Protein 6PNU (pdb70)

Radius of gyration: 42.93 Å; Cα contacts (8 Å, |Δi|>4): 4756; chains: 4; bounding box: 118×82×142 Å

Solvent-accessible surface area: 69228 Å² total; per-residue (Å²): 144,35,78,7,62,0,2,3,20,24,127,60,29,86,30,115,53,90,45,100,5,91,0,2,11,64,74,115,96,17,2,65,2,10,10,6,29,47,97,23,0,56,84,0,2,102,25,0,99,143,10,29,81,73,6,20,96,25,71,31,107,76,12,7,110,55,0,62,94,0,56,74,14,0,83,69,45,21,15,70,1,11,42,0,0,8,47,0,7,1,3,5,32,93,20,0,9,83,0,8,68,26,0,11,46,0,0,60,45,1,5,88,10,11,67,103,69,86,99,101,139,28,161,15,88,73,50,70,27,38,0,60,12,18,64,47,23,12,6,5,0,0,1,19,11,22,44,9,26,4,0,22,4,0,0,18,8,1,0,0,0,1,0,0,0,1,0,0,0,0,14,3,16,40,91,1,0,0,0,1,1,2,0,0,50,14,0,73,132,16,45,8,54,55,0,1,1,0,1,0,0,6,55,88,40,30,0,8,40,20,1,1,38,23,91,38,2,32,0,0,0,6,12,25,47,34,37,59,0,54,62,7,2,14,28,0,9,64,6,6,6,65,29,5,6,14,4,16,5,5,1,0,0,0,0,5,52,60,12,82,18,73,41,0,0,80,25,0,4,43,18,1,10,39,8,2,0,3,18,25,10,8,0,4,1,0,2,0,34,115,78,12,8,118,96,0,21,52,52,0,28,91,59,3,142,79,24,39,51,17,58,57,69,75,103,75,22,74,0,3,6,1,11,27,52,118,12,40,80,89,0,4,103,16,1,112,58,0,73,86,87,34,5,112,68,99,41,11,10,109,69,30,130,88,41,122,0,57,15,2,40,12,0,0,0,15,87,5,60,56,75,1,34,0,7,130,75,52,0,38,0,0,0,0,0,0,18,66,17,70,77,50,59,104,0,12,68,39,0,41,96,30,105,12,0,1,0,0,0,0,1,2,76,67,103,114,18,10,75,78,0,13,57,94,0,60,0,0,0,0,1,0,10,4,47,29,60,20,17,22,2,1,12,8,7,12,48,42,0,2,22,3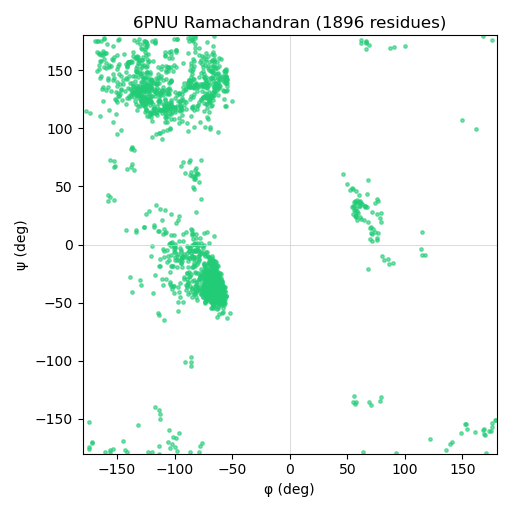4,20,9,3,7,103,41,2,1,60,25,5,10,6,67,6,0,28,1,55,14,100,105,77,70,18,29,28,41,60,109,114,108,66,3,69,0,2,4,15,21,122,62,35,88,31,146,55,91,40,106,6,94,0,2,9,65,73,114,98,18,4,68,1,10,12,8,29,85,110,20,0,56,83,0,2,101,25,0,98,142,8,59,82,77,6,19,107,25,74,31,120,74,13,8,118,52,0,62,101,0,55,73,8,0,86,82,44,24,32,59,1,12,50,6,0,7,55,0,7,1,3,6,33,76,23,0,14,39,0,12,55,7,1,9,6,0,0,56,42,1,5,88,7,11,70,101,72,85,97,100,87,75,171,29,126,134,52,72,73,48,28,64,36,18,63,70,29,32,5,6,0,0,1,17,11,20,39,10,18,4,0,16,5,0,0,18,10,0,0,0,0,1,0,0,0,1,0,0,1,0,14,2,18,39,86,1,0,6,0,0,1,2,0,0,39,11,0,75,122,16,45,8,50,62,0,1,1,0,0,0,2,7,147,101,88,57,1,8,39,22,1,3,39,21,96,34,2,33,0,0,0,6,8,24,57,39,109,70,0,120,94,8,77,75,30,0,75,80,31,172,18,92,51,3,9,16,16,15,6,7,2,0,0,0,0,8,61,61,9,97,21,68,47,0,0,78,24,0,6,20,0,1,8,16,9,1,0,3,8,21,8,8,1,6,1,0,0,0,34,102,78,18,10,122,102,0,25,55,46,0,43,91,59,2,147,78,26,36,48,16,58,61,81,47,109,68,22,75,0,3,6,0,10,28,51,121,14,53,128,92,0,10,56,15,0,107,36,0,63,150,79,40,9,43,65,79,46,15,9,107,60,31,130,85,55,118,1,56,10,1,40,12,0,0,0,11,93,6,58,58,71,1,76,0,7,113,70,50,0,42,0,0,0,0,1,0,16,74,16,67,78,58,127,97,0,19,63,39,0,38,99,29,107,12,0,1,0,0,0,0,1,2,74,64,133,116,21,27,70,68,0,45,80,92,10,140,14,17,16,44,23,59,60,14,26,107,21,10,6,78,60,54,12,55,7,60,58,102,0,11,86,30,34,10,2,8,108,91,2,1,66,26,4,8,28,145,94,158,86,50,161,49,104,99,156,168,40,19,2,18,6,50,95,24,152,83,11,71,0,2,3,18,21,125,60,35,86,31,119,51,84,40,99,3,66,0,1,7,54,63,111,108,31,4,74,2,11,11,9,28,37,108,31,0,63,85,0,1,101,26,0,94,80,12,30,79,75,5,19,98,22,81,32,109,77,12,10,116,56,0,62,98,0,55,74,8,0,88,84,45,55,97,60,0,32,46,0,0,9,44,0,5,1,4,6,57,99,19,0,33,31,0,10,58,7,1,10,5,0,1,55,44,1,6,94,7,11,60,110,68,86,95,52,95,37,80,25,107,98,53,65,24,44,4,61,21,21,67,43,21,11,5,5,0,0,1,16,11,20,42,10,17,4,0,15,5,0,0,22,9,1,1,0,0,0,0,0,0,0,0,0,1,0,14,3,19,42,96,1,0,0,0,0,2,3,0,0,48,10,0,73,120,13,45,8,48,58,0,1,1,0,1,0,1,6,116,99,34,11,2,7,19,23,1,1,34,18,75,39,3,31,0,0,0,10,12,23,55,38,113,63,0,64,70,12,3,20,4,0,1,12,8,5,4,57,26,8,7,20,5,16,5,5,2,0,0,0,0,3,59,55,12,77,19,73,37,0,0,78,24,0,7,26,0,1,11,17,8,2,0,3,9,23,8,9,0,5,0,0,1,0,34,112,85,15,5,122,97,0,24,55,44,0,29,91,57,3,142,70,27,113,49,16,56,62,77,121,114,76,24,57,0,3,4,1,10,32,44,117,13,36,108,92,0,16,79,9,0,89,14,0,71,134,80,36,6,108,61,78,44,13,5,114,69,29,135,86,69,89,0,55,6,1,34,11,0,0,0,11,90,5,57,58,79,2,92,0,9,127,71,53,0,36,0,0,0,0,1,0,17,82,15,75,67,56,120,102,0,20,67,39,0,38,95,28,104,13,0,0,0,0,0,0,1,2,68,59,101,114,20,11,68,68,0,12,136,66,0,70,0,0,0,0,0,1,7,4,19,6,20,4,6,22,2,2,12,9,10,21,47,45,0,4,28,33,27,11,4,8,106,44,3,1,61,24,7,8,3,62,5,1,28,1,71,18,104,102,90,137,36,19,7,28,36,73,94,89,100,10,70,0,3,8,24,23,43,56,45,88,33,109,18,97,38,42,3,25,0,2,9,68,52,111,95,29,7,29,1,8,16,9,29,35,107,28,0,62,85,0,2,103,26,0,99,78,9,61,77,72,6,19,110,23,74,31,116,85,12,7,113,54,0,50,95,0,51,76,9,0,88,83,40,60,117,62,1,29,35,0,0,6,45,0,5,1,4,8,70,97,15,0,36,28,0,11,48,10,0,9,6,0,0,57,46,1,5,88,7,12,66,104,68,85,98,102,152,64,170,26,130,135,56,72,71,41,23,62,36,21,63,72,30,28,6,6,0,0,0,16,11,21,40,9,12,3,0,15,5,0,0,22,6,0,0,0,0,1,0,0,0,0,0,0,0,0,12,3,20,43,100,1,0,0,0,0,2,2,0,0,47,10,0,72,121,15,48,7,55,56,1,1,1,0,0,0,1,7,53,100,27,10,1,8,20,24,0,2,37,19,81,36,3,36,0,1,1,7,11,27,56,54,104,67,0,125,69,6,79,44,5,0,49,27,31,175,18,95,57,6,12,18,18,24,6,6,2,0,0,0,0,1,57,59,13,95,17,69,48,0,0,78,24,0,6,23,0,1,12,16,9,2,0,2,8,23,8,9,0,5,1,0,0,0,28,103,76,22,7,123,95,0,26,56,44,0,33,91,59,2,144,79,27,45,49,17,53,63,94,123,116,105,22,72,1,4,6,1,9,33,18,123,12,36,88,87,0,13,113,12,0,100,24,0,71,143,81,31,5,98,67,78,46,11,7,115,68,27,132,81,59,80,0,26,10,1,34,10,0,0,0,10,84,6,56,55,79,2,113,0,7,128,70,54,0,38,0,0,0,0,0,0,17,86,10,68,67,44,119,84,0,21,74,39,0,35,92,27,104,12,0,1,0,0,1,0,1,1,80,60,133,115,21,31,72,69,0,45,170,75,11,123,15,15,16,44,22,59,58,15,32,111,24,12,8,81,59,53,11,58,10,55,67,110,0,8,83,34,32,10,4,7,107,89,2,1,59,26,6,8,28,142,93,156,82,48,163,46,101,106,153

B-factor: mean 30.76, std 8.52, range [12.88, 72.09]

CATH classification: 3.40.605.10 (+1 more: 3.40.309.10)

Foldseek 3Di:
DEEFAWQAQLDGDADPDKAFFAELQVRHTDYMYRADFLVRLVRLLVFLQVCQVVLQPPDLLVLLVLLVLLLVLLVVCVVVLLVLLCRLYVAASVLSCLLSVLLNQLSVVLSVVLVPADWDWDDDPVPFKTKIKHKTFQFAEEEEEDSLRQRNRVSLPLSLCSSRRHQYAYAYESSRQRSVSVSSVSCSVSRPRTSNYTYHYHDCVGSVLSNLQDQRAQEYEYEEALVVLVVSVVSNVNYHHHYWYFHAAAAEAAAEQAFPLLLSLCFLLLCLARSQNLDRAHHLEYEHEPNCVVVSLVSNVVVLVVQAEDRDRPDPHRHYAHRHPVLLVVLLVQVVQQVVVPKDWDDWSDADDPRPGRHGRQTEIEPGDCVGPSNADGNSGNYHYYYYDHDLVVVLVVRQPHQWAFEYHYGHDDPVSQVVSVPSRRHPYYHYSHDDDDQQDWGGTDGSRTHFTGHHPRSSVSGMDMDMDMDGPVD/DQQADFVVQEFAWQAQLDGDADPDKAFFAEQFARDTRHMYRADFLVRLVRLLVFLQVQQVVLQPPDLLVLLVLLVLLLVLLVVCVVVLLVLLCRLYVAASVLSCSLSRLLNRLSVVLSVVLVVADWDWDDDPVPFKTKIKHKTFQFAEEEEEESLRQRNRVSLPLSLCSSRRHQYEYEYESSRQSSVSVSSVSCSVSRPRTRSYTYHYYDCVTSVLSNLQDQRHQEYEYEEALVVLVVSVVSNVNYHHHYWYFHAAAAEAEAEPAFPLLLSLCFLLLCLANSQNLDRAHHLEYEYEPVCVVVSVVSNVVSLVPAAEHRDNPDPHRHYAGRHDVLLVVLLVQLVQQVVVPKDWDDWSDADPPGDGRHGGQTEIEPGDCVGPSNQHGNSGNYHYYYYDHDLVVVLVSSQPHQWAFEYEYGHDDPVSLVVSVVSRRHPYYHYSHDHHYQQDWGGTDGSRTRFTTHHPRSSVSGMDMDMDMGGPVD/DLQQADFCAAEFAWQAQLDGDADPDKAFAAEQFPRDTDYMYRADFLVRLVRLLVFLQVCQVVLQPPDLLVLLVLLVLLLVLLVVCVVVLLVLLCRLYLAASVLSCSLSRLLNQLSVVLSVVLVPADWDWDDDPVPFKTKIKHKTFDFAEEEEAESLRQRNSVSLPVSLCSSRRHQYEYEYESSRQGSVSVSSVSCSVSRPRTSSYTYHYYDCVGSVLSNLQDQRAQEYEYEEALVVLVVSVVSNVNYHHHYWYFHAAAAEAAAEPAFPLLLSLSNLLSNLQRSQNLRRAHHLEYEYEPNCVVVSLVSNVVSLVPAAEHGDNPDDHRHYAGRAVVLLVVLLCQVVQQVVVPKDWPDWSDADPPGDGRHGGQTEIEPGDCVGPSNAGGNSGNYHYYYYDHDLVVVLVSSQPYQWAFEYEYGHDDPVSLVVNVVSRRHPYYHYSHHHDYQQDWGGTDGSRTHFTTHHPRSSVSRIDMDMDMGGPVD/DLQFADFCAEFAWQAFLDGDADDDKAFAAAQFARDTDHMYRADFLVRLVRLLVSLQVCLVVLQPDDLLVLLVLLVLLLVLLVVCVVVLLVLLCRLHLAASVLSCLLSRLLNQLSVVLSVVLVPADKDWDDDPVPFKTKIKHKTFQFAEEEEFESLRQRNRVSLPLSLCSSRRHQYAYEYESSRQRSVSVSSVSCSVSRPGTSSYTYHYYDCVGSVLSNLQDQRAQEYEYEEALVVQVVSVVSNVNYHHHYFYFHAAAAEAEAEPAFPLLLSLSNLLSSLQRSQNQRRAHHLEYEYEPNCVVVSVVSNVVSLVPAAEHGDNPDDHRHYAGRHPVLLVVLLCLVVQQVVVPKDWPDWSDADPPGDGRHGGQTEIEPGDCVGPSNAGGNSGNYHYYYYDHDLVVVLVSSQPYQWAFEYEYGHPDPVSLVVSVVSRRHPYYHYSHHHDYQQDWGDTDGSSTDFTGHHPRSSVSGMDMDMDMGGPVD

Structure (mmCIF, N/CA/C/O backbone):
data_6PNU
#
_entry.id   6PNU
#
_cell.length_a   82.880
_cell.length_b   137.800
_cell.length_c   108.870
_cell.angle_alpha   90.000
_cell.angle_beta   109.940
_cell.angle_gamma   90.000
#
_symmetry.space_group_name_H-M   'P 1 21 1'
#
loop_
_entity.id
_entity.type
_entity.pdbx_description
1 polymer 'Aldehyde dehydrogenase'
2 non-polymer 1,2-ETHANEDIOL
3 water water
#
loop_
_atom_site.group_PDB
_atom_site.id
_atom_site.type_symbol
_atom_site.label_atom_id
_atom_site.label_alt_id
_atom_site.label_comp_id
_atom_site.label_asym_id
_atom_site.label_entity_id
_atom_site.label_seq_id
_atom_site.pdbx_PDB_ins_code
_atom_site.Cartn_x
_atom_site.Cartn_y
_atom_site.Cartn_z
_atom_site.occupancy
_atom_site.B_iso_or_equiv
_atom_site.auth_seq_id
_atom_site.auth_comp_id
_atom_site.auth_asym_id
_atom_site.auth_atom_id
_atom_site.pdbx_PDB_model_num
ATOM 1 N N . SER A 1 23 ? -41.041 31.947 -40.434 1.00 56.01 1 SER A N 1
ATOM 2 C CA . SER A 1 23 ? -41.136 32.615 -39.140 1.00 57.82 1 SER A CA 1
ATOM 3 C C . SER A 1 23 ? -40.054 33.686 -38.991 1.00 57.36 1 SER A C 1
ATOM 4 O O . SER A 1 23 ? -40.220 34.646 -38.241 1.00 64.35 1 SER A O 1
ATOM 7 N N . LEU A 1 24 ? -38.949 33.523 -39.715 1.00 58.12 2 LEU A N 1
ATOM 8 C CA . LEU A 1 24 ? -37.837 34.462 -39.673 1.00 56.83 2 LEU A CA 1
ATOM 9 C C . LEU A 1 24 ? -37.553 35.005 -41.068 1.00 48.42 2 LEU A C 1
ATOM 10 O O . LEU A 1 24 ? -37.665 34.282 -42.063 1.00 49.74 2 LEU A O 1
ATOM 15 N N . SER A 1 25 ? -37.205 36.287 -41.135 1.00 44.59 3 SER A N 1
ATOM 16 C CA . SER A 1 25 ? -36.873 36.967 -42.381 1.00 41.44 3 SER A CA 1
ATOM 17 C C . SER A 1 25 ? -35.461 37.512 -42.244 1.00 41.19 3 SER A C 1
ATOM 18 O O . SER A 1 25 ? -35.172 38.256 -41.301 1.00 37.15 3 SER A O 1
ATOM 21 N N . LYS A 1 26 ? -34.581 37.131 -43.165 1.00 38.26 4 LYS A N 1
ATOM 22 C CA . LYS A 1 26 ? -33.181 37.520 -43.102 1.00 28.22 4 LYS A CA 1
ATOM 23 C C . LYS A 1 26 ? -32.798 38.293 -44.353 1.00 35.70 4 LYS A C 1
ATOM 24 O O . LYS A 1 26 ? -33.197 37.940 -45.469 1.00 31.86 4 LYS A O 1
ATOM 30 N N . GLN A 1 27 ? -32.018 39.348 -44.158 1.00 30.04 5 GLN A N 1
ATOM 31 C CA . GLN A 1 27 ? -31.645 40.248 -45.232 1.00 34.67 5 GLN A CA 1
ATOM 32 C C . GLN A 1 27 ? -30.216 39.976 -45.688 1.00 33.06 5 GLN A C 1
ATOM 33 O O . GLN A 1 27 ? -29.438 39.296 -45.012 1.00 28.24 5 GLN A O 1
ATOM 39 N N . LEU A 1 28 ? -29.893 40.506 -46.863 1.00 30.68 6 LEU A N 1
ATOM 40 C CA . LEU A 1 28 ? -28.546 40.403 -47.401 1.00 29.71 6 LEU A CA 1
ATOM 41 C C . LEU A 1 28 ? -27.579 41.221 -46.555 1.00 33.31 6 LEU A C 1
ATOM 42 O O . LEU A 1 28 ? -27.923 42.297 -46.061 1.00 30.56 6 LEU A O 1
ATOM 47 N N . TYR A 1 29 ? -26.364 40.707 -46.385 1.00 30.12 7 TYR A N 1
ATOM 48 C CA . TYR A 1 29 ? -25.298 41.426 -45.688 1.00 30.26 7 TYR A CA 1
ATOM 49 C C . TYR A 1 29 ? -24.250 41.824 -46.723 1.00 30.51 7 TYR A C 1
ATOM 50 O O . TYR A 1 29 ? -23.394 41.017 -47.100 1.00 30.59 7 TYR A O 1
ATOM 59 N N . ILE A 1 30 ? -24.330 43.069 -47.189 1.00 31.37 8 ILE A N 1
ATOM 60 C CA . ILE A 1 30 ? -23.475 43.570 -48.260 1.00 34.21 8 ILE A CA 1
ATOM 61 C C . ILE A 1 30 ? -23.004 44.970 -47.890 1.00 34.48 8 ILE A C 1
ATOM 62 O O . ILE A 1 30 ? -23.810 45.820 -47.498 1.00 31.31 8 ILE A O 1
ATOM 67 N N . GLY A 1 31 ? -21.699 45.204 -48.004 1.00 34.04 9 GLY A N 1
ATOM 68 C CA . GLY A 1 31 ? -21.143 46.526 -47.755 1.00 33.42 9 GLY A CA 1
ATOM 69 C C . GLY A 1 31 ? -21.333 47.030 -46.341 1.00 34.36 9 GLY A C 1
ATOM 70 O O . GLY A 1 31 ? -21.521 48.235 -46.134 1.00 35.33 9 GLY A O 1
ATOM 71 N N . GLY A 1 32 ? -21.279 46.135 -45.357 1.00 32.30 10 GLY A N 1
ATOM 72 C CA . GLY A 1 32 ? -21.478 46.532 -43.980 1.00 29.83 10 GLY A CA 1
ATOM 73 C C . GLY A 1 32 ? -22.896 46.920 -43.631 1.00 33.69 10 GLY A C 1
ATOM 74 O O . GLY A 1 32 ? -23.113 47.539 -42.586 1.00 32.60 10 GLY A O 1
ATOM 75 N N . LYS A 1 33 ? -23.870 46.586 -44.475 1.00 26.53 11 LYS A N 1
ATOM 76 C CA . LYS A 1 33 ? -25.264 46.918 -44.233 1.00 38.54 11 LYS A CA 1
ATOM 77 C C . LYS A 1 33 ? -26.138 45.699 -44.488 1.00 41.53 11 LYS A C 1
ATOM 78 O O . LYS A 1 33 ? -25.823 44.851 -45.331 1.00 32.43 11 LYS A O 1
ATOM 84 N N . LEU A 1 34 ? -27.242 45.621 -43.747 1.00 33.02 12 LEU A N 1
ATOM 85 C CA . LEU A 1 34 ? -28.272 44.613 -43.972 1.00 34.67 12 LEU A CA 1
ATOM 86 C C . LEU A 1 34 ? -29.320 45.219 -44.897 1.00 37.51 12 LEU A C 1
ATOM 87 O O . LEU A 1 34 ? -30.041 46.143 -44.510 1.00 32.85 12 LEU A O 1
ATOM 92 N N . ILE A 1 35 ? -29.399 44.714 -46.124 1.00 32.85 13 ILE A N 1
ATOM 93 C CA . ILE A 1 35 ? -30.238 45.325 -47.140 1.00 32.80 13 ILE A CA 1
ATOM 94 C C . ILE A 1 35 ? -31.231 44.297 -47.657 1.00 34.14 13 ILE A C 1
ATOM 95 O O . ILE A 1 35 ? -31.025 43.084 -47.563 1.00 34.54 13 ILE A O 1
ATOM 100 N N . THR A 1 36 ? -32.330 44.805 -48.200 1.00 39.36 14 THR A N 1
ATOM 101 C CA . THR A 1 36 ? -33.324 43.990 -48.871 1.00 40.80 14 THR A CA 1
ATOM 102 C C . THR A 1 36 ? -33.089 44.047 -50.374 1.00 37.17 14 THR A C 1
ATOM 103 O O . THR A 1 36 ? -32.215 44.762 -50.870 1.00 40.78 14 THR A O 1
ATOM 107 N N . SER A 1 37 ? -33.892 43.284 -51.108 1.00 38.01 15 SER A N 1
ATOM 108 C CA . SER A 1 37 ? -33.821 43.249 -52.558 1.00 43.71 15 SER A CA 1
ATOM 109 C C . SER A 1 37 ? -35.235 43.110 -53.104 1.00 45.93 15 SER A C 1
ATOM 110 O O . SER A 1 37 ? -36.215 43.095 -52.354 1.00 47.05 15 SER A O 1
ATOM 113 N N . ASP A 1 38 ? -35.336 42.997 -54.426 1.00 46.15 16 ASP A N 1
ATOM 114 C CA . ASP A 1 38 ? -36.636 42.863 -55.067 1.00 53.06 16 ASP A CA 1
ATOM 115 C C . ASP A 1 38 ? -37.177 41.442 -55.012 1.00 51.20 16 ASP A C 1
ATOM 116 O O . ASP A 1 38 ? -38.376 41.245 -55.231 1.00 55.66 16 ASP A O 1
ATOM 121 N N . ALA A 1 39 ? -36.331 40.457 -54.726 1.00 50.68 17 ALA A N 1
ATOM 122 C CA . ALA A 1 39 ? -36.728 39.059 -54.738 1.00 44.01 17 ALA A CA 1
ATOM 123 C C . ALA A 1 39 ? -36.552 38.444 -53.356 1.00 43.94 17 ALA A C 1
ATOM 124 O O . ALA A 1 39 ? -35.785 38.935 -52.522 1.00 38.21 17 ALA A O 1
ATOM 126 N N . THR A 1 40 ? -37.285 37.357 -53.124 1.00 44.48 18 THR A N 1
ATOM 127 C CA . THR A 1 40 ? -37.202 36.602 -51.884 1.00 39.52 18 THR A CA 1
ATOM 128 C C . THR A 1 40 ? -37.189 35.118 -52.212 1.00 40.07 18 THR A C 1
ATOM 129 O O . THR A 1 40 ? -37.643 34.690 -53.276 1.00 47.36 18 THR A O 1
ATOM 133 N N . THR A 1 41 ? -36.659 34.332 -51.278 1.00 42.69 19 THR A N 1
ATOM 134 C CA . THR A 1 41 ? -36.609 32.883 -51.409 1.00 39.57 19 THR A CA 1
ATOM 135 C C . THR A 1 41 ? -37.125 32.268 -50.118 1.00 34.13 19 THR A C 1
ATOM 136 O O . THR A 1 41 ? -36.637 32.595 -49.032 1.00 31.52 19 THR A O 1
ATOM 140 N N . GLU A 1 42 ? -38.112 31.390 -50.234 1.00 36.41 20 GLU A N 1
ATOM 141 C CA . GLU A 1 42 ? -38.657 30.703 -49.076 1.00 34.21 20 GLU A CA 1
ATOM 142 C C . GLU A 1 42 ? -37.883 29.415 -48.830 1.00 34.02 20 GLU A C 1
ATOM 143 O O . GLU A 1 42 ? -37.563 28.680 -49.769 1.00 37.14 20 GLU A O 1
ATOM 149 N N . ILE A 1 43 ? -37.568 29.157 -47.565 1.00 31.08 21 ILE A N 1
ATOM 150 C CA . ILE A 1 43 ? -36.824 27.969 -47.165 1.00 32.58 21 ILE A CA 1
ATOM 151 C C . ILE A 1 43 ? -37.814 26.938 -46.645 1.00 35.14 21 ILE A C 1
ATOM 152 O O . ILE A 1 43 ? -38.612 27.231 -45.746 1.00 30.89 21 ILE A O 1
ATOM 157 N N . ILE A 1 44 ? -37.761 25.733 -47.205 1.00 34.81 22 ILE A N 1
ATOM 158 C CA . ILE A 1 44 ? -38.687 24.658 -46.869 1.00 35.45 22 ILE A CA 1
ATOM 159 C C . ILE A 1 44 ? -37.910 23.546 -46.180 1.00 34.85 22 ILE A C 1
ATOM 160 O O . ILE A 1 44 ? -36.905 23.060 -46.714 1.00 29.19 22 ILE A O 1
ATOM 165 N N . ASN A 1 45 ? -38.378 23.148 -45.000 1.00 29.31 23 ASN A N 1
ATOM 166 C CA . ASN A 1 45 ? -37.734 22.072 -44.254 1.00 28.57 23 ASN A CA 1
ATOM 167 C C . ASN A 1 45 ? -37.936 20.747 -44.979 1.00 30.42 23 ASN A C 1
ATOM 168 O O . ASN A 1 45 ? -39.075 20.399 -45.320 1.00 31.93 23 ASN A O 1
ATOM 173 N N . PRO A 1 46 ? -36.872 19.978 -45.233 1.00 25.22 24 PRO A N 1
ATOM 174 C CA . PRO A 1 46 ? -37.021 18.744 -46.019 1.00 34.53 24 PRO A CA 1
ATOM 175 C C . PRO A 1 46 ? -37.655 17.590 -45.256 1.00 34.00 24 PRO A C 1
ATOM 176 O O . PRO A 1 46 ? -37.869 16.526 -45.850 1.00 32.19 24 PRO A O 1
ATOM 180 N N . ALA A 1 47 ? -37.959 17.755 -43.969 1.00 32.04 25 ALA A N 1
ATOM 181 C CA . ALA A 1 47 ? -38.660 16.732 -43.200 1.00 33.44 25 ALA A CA 1
ATOM 182 C C . ALA A 1 47 ? -40.144 17.026 -43.036 1.00 34.99 25 ALA A C 1
ATOM 183 O O . ALA A 1 47 ? -40.967 16.113 -43.160 1.00 38.26 25 ALA A O 1
ATOM 185 N N . THR A 1 48 ? -40.508 18.281 -42.763 1.00 32.03 26 THR A N 1
ATOM 186 C CA . THR A 1 48 ? -41.904 18.667 -42.604 1.00 39.03 26 THR A CA 1
ATOM 187 C C . THR A 1 48 ? -42.518 19.232 -43.876 1.00 42.39 26 THR A C 1
ATOM 188 O O . THR A 1 48 ? -43.745 19.373 -43.940 1.00 38.75 26 THR A O 1
ATOM 192 N N . LEU A 1 49 ? -41.699 19.567 -44.875 1.00 34.20 27 LEU A N 1
ATOM 193 C CA . LEU A 1 49 ? -42.147 20.193 -46.116 1.00 32.70 27 LEU A CA 1
ATOM 194 C C . LEU A 1 49 ? -42.872 21.514 -45.868 1.00 35.71 27 LEU A C 1
ATOM 195 O O . LEU A 1 49 ? -43.631 21.981 -46.724 1.00 34.66 27 LEU A O 1
ATOM 200 N N . GLU A 1 50 ? -42.637 22.128 -44.709 1.00 33.03 28 GLU A N 1
ATOM 201 C CA . GLU A 1 50 ? -43.233 23.400 -44.334 1.00 34.08 28 GLU A CA 1
ATOM 202 C C . GLU A 1 50 ? -42.216 24.525 -44.484 1.00 36.81 28 GLU A C 1
ATOM 203 O O . GLU A 1 50 ? -41.007 24.309 -44.368 1.00 33.37 28 GLU A O 1
ATOM 209 N N . ILE A 1 51 ? -42.719 25.733 -44.736 1.00 34.30 29 ILE A N 1
ATOM 210 C CA . ILE A 1 51 ? -41.849 26.900 -44.837 1.00 40.05 29 ILE A CA 1
ATOM 211 C C . ILE A 1 51 ? -41.338 27.274 -43.453 1.00 41.16 29 ILE A C 1
ATOM 212 O O . ILE A 1 51 ? -42.121 27.452 -42.507 1.00 31.86 29 ILE A O 1
ATOM 217 N N . VAL A 1 52 ? -40.016 27.391 -43.316 1.00 34.27 30 VAL A N 1
ATOM 218 C CA . VAL A 1 52 ? -39.393 27.721 -42.039 1.00 33.48 30 VAL A CA 1
ATOM 219 C C . VAL A 1 52 ? -38.806 29.121 -42.003 1.00 30.22 30 VAL A C 1
ATOM 220 O O . VAL A 1 52 ? -38.433 29.591 -40.917 1.00 33.77 30 VAL A O 1
ATOM 224 N N . GLY A 1 53 ? -38.712 29.801 -43.139 1.00 37.77 31 GLY A N 1
ATOM 225 C CA . GLY A 1 53 ? -38.157 31.137 -43.164 1.00 33.67 31 GLY A CA 1
ATOM 226 C C . GLY A 1 53 ? -37.953 31.599 -44.589 1.00 33.14 31 GLY A C 1
ATOM 227 O O . GLY A 1 53 ? -38.255 30.887 -45.552 1.00 34.26 31 GLY A O 1
ATOM 228 N N . GLU A 1 54 ? -37.430 32.817 -44.704 1.00 33.95 32 GLU A N 1
ATOM 229 C CA . GLU A 1 54 ? -37.178 33.400 -46.012 1.00 38.81 32 GLU A CA 1
ATOM 230 C C . GLU A 1 54 ? -35.973 34.325 -45.939 1.00 31.93 32 GLU A C 1
ATOM 231 O O . GLU A 1 54 ? -35.637 34.855 -44.878 1.00 31.72 32 GLU A O 1
ATOM 237 N N . ILE A 1 55 ? -35.324 34.510 -47.089 1.00 35.36 33 ILE A N 1
ATOM 238 C CA . ILE A 1 55 ? -34.197 35.420 -47.225 1.00 35.02 33 ILE A CA 1
ATOM 239 C C . ILE A 1 55 ? -34.479 36.372 -48.376 1.00 24.70 33 ILE A C 1
ATOM 240 O O . ILE A 1 55 ? -35.235 36.064 -49.300 1.00 32.90 33 ILE A O 1
ATOM 245 N N . SER A 1 56 ? -33.856 37.544 -48.307 1.00 26.32 34 SER A N 1
ATOM 246 C CA . SER A 1 56 ? -33.803 38.445 -49.451 1.00 29.61 34 SER A CA 1
ATOM 247 C C . SER A 1 56 ? -32.880 37.819 -50.488 1.00 31.88 34 SER A C 1
ATOM 248 O O . SER A 1 56 ? -31.681 37.666 -50.242 1.00 31.15 34 SER A O 1
ATOM 251 N N . ALA A 1 57 ? -33.433 37.440 -51.636 1.00 34.26 35 ALA A N 1
ATOM 252 C CA . ALA A 1 57 ? -32.629 36.822 -52.681 1.00 32.46 35 ALA A CA 1
ATOM 253 C C . ALA A 1 57 ? -31.821 37.873 -53.430 1.00 34.17 35 ALA A C 1
ATOM 254 O O . ALA A 1 57 ? -32.319 38.956 -53.750 1.00 36.76 35 ALA A O 1
ATOM 256 N N . ALA A 1 58 ? -30.564 37.549 -53.717 1.00 33.09 36 ALA A N 1
ATOM 257 C CA . ALA A 1 58 ? -29.695 38.459 -54.444 1.00 31.33 36 ALA A CA 1
ATOM 258 C C . ALA A 1 58 ? -29.882 38.297 -55.946 1.00 24.78 36 ALA A C 1
ATOM 259 O O . ALA A 1 58 ? -30.060 37.185 -56.450 1.00 28.58 36 ALA A O 1
ATOM 261 N N . GLY A 1 59 ? -29.856 39.425 -56.655 1.00 27.42 37 GLY A N 1
ATOM 262 C CA . GLY A 1 59 ? -29.752 39.431 -58.096 1.00 27.36 37 GLY A CA 1
ATOM 263 C C . GLY A 1 59 ? -28.342 39.762 -58.549 1.00 27.27 37 GLY A C 1
ATOM 264 O O . GLY A 1 59 ? -27.399 39.839 -57.756 1.00 27.76 37 GLY A O 1
ATOM 265 N N . ILE A 1 60 ? -28.202 39.968 -59.859 1.00 29.73 38 ILE A N 1
ATOM 266 C CA . ILE A 1 60 ? -26.897 40.310 -60.420 1.00 32.44 38 ILE A CA 1
ATOM 267 C C . ILE A 1 60 ? -26.404 41.637 -59.856 1.00 33.92 38 ILE A C 1
ATOM 268 O O . ILE A 1 60 ? -25.217 41.794 -59.545 1.00 31.38 38 ILE A O 1
ATOM 273 N N . ASN A 1 61 ? -27.309 42.606 -59.699 1.00 34.25 39 ASN A N 1
ATOM 274 C CA . ASN A 1 61 ? -26.919 43.904 -59.155 1.00 34.77 39 ASN A CA 1
ATOM 275 C C . ASN A 1 61 ? -26.394 43.777 -57.731 1.00 34.69 39 ASN A C 1
ATOM 276 O O . ASN A 1 61 ? -25.438 44.463 -57.351 1.00 37.36 39 ASN A O 1
ATOM 281 N N . GLU A 1 62 ? -27.011 42.911 -56.924 1.00 32.64 40 GLU A N 1
ATOM 282 C CA . GLU A 1 62 ? -26.519 42.702 -55.567 1.00 31.09 40 GLU A CA 1
ATOM 283 C C . GLU A 1 62 ? -25.175 41.990 -55.570 1.00 26.91 40 GLU A C 1
ATOM 284 O O . GLU A 1 62 ? -24.335 42.247 -54.699 1.00 26.67 40 GLU A O 1
ATOM 290 N N . ALA A 1 63 ? -24.951 41.097 -56.536 1.00 26.79 41 ALA A N 1
ATOM 291 C CA . ALA A 1 63 ? -23.658 40.430 -56.627 1.00 25.68 41 ALA A CA 1
ATOM 292 C C . ALA A 1 63 ? -22.565 41.417 -57.018 1.00 27.62 41 ALA A C 1
ATOM 293 O O . ALA A 1 63 ? -21.456 41.367 -56.478 1.00 30.54 41 ALA A O 1
ATOM 295 N N . ASN A 1 64 ? -22.861 42.324 -57.951 1.00 30.78 42 ASN A N 1
ATOM 296 C CA . ASN A 1 64 ? -21.905 43.373 -58.285 1.00 30.47 42 ASN A CA 1
ATOM 297 C C . ASN A 1 64 ? -21.646 44.276 -57.086 1.00 35.23 42 ASN A C 1
ATOM 298 O O . ASN A 1 64 ? -20.512 44.720 -56.867 1.00 37.13 42 ASN A O 1
ATOM 303 N N . MET A 1 65 ? -22.686 44.557 -56.295 1.00 32.87 43 MET A N 1
ATOM 304 C CA . MET A 1 65 ? -22.512 45.387 -55.106 1.00 31.71 43 MET A CA 1
ATOM 305 C C . MET A 1 65 ? -21.551 44.743 -54.115 1.00 29.37 43 MET A C 1
ATOM 306 O O . MET A 1 65 ? -20.676 45.418 -53.558 1.00 26.33 43 MET A O 1
ATOM 311 N N . ALA A 1 66 ? -21.701 43.438 -53.877 1.00 22.64 44 ALA A N 1
ATOM 312 C CA . ALA A 1 66 ? -20.813 42.751 -52.945 1.00 27.23 44 ALA A CA 1
ATOM 313 C C . ALA A 1 66 ? -19.386 42.706 -53.475 1.00 22.02 44 ALA A C 1
ATOM 314 O O . ALA A 1 66 ? -18.430 42.916 -52.719 1.00 23.04 44 ALA A O 1
ATOM 316 N N . LEU A 1 67 ? -19.228 42.440 -54.773 1.00 23.45 45 LEU A N 1
ATOM 317 C CA . LEU A 1 67 ? -17.896 42.369 -55.369 1.00 27.36 45 LEU A CA 1
ATOM 318 C C . LEU A 1 67 ? -17.199 43.724 -55.333 1.00 25.61 45 LEU A C 1
ATOM 319 O O . LEU A 1 67 ? -16.014 43.811 -54.989 1.00 29.43 45 LEU A O 1
ATOM 324 N N . GLU A 1 68 ? -17.918 44.796 -55.674 1.00 31.41 46 GLU A N 1
ATOM 325 C CA . GLU A 1 68 ? -17.306 46.120 -55.668 1.00 27.57 46 GLU A CA 1
ATOM 326 C C . GLU A 1 68 ? -17.003 46.593 -54.251 1.00 30.07 46 GLU A C 1
ATOM 327 O O . GLU A 1 68 ? -15.993 47.269 -54.029 1.00 26.55 46 GLU A O 1
ATOM 333 N N . SER A 1 69 ? -17.851 46.241 -53.282 1.00 28.24 47 SER A N 1
ATOM 334 C CA . SER A 1 69 ? -17.581 46.626 -51.901 1.00 30.94 47 SER A CA 1
ATOM 335 C C . SER A 1 69 ? -16.393 45.855 -51.334 1.00 28.02 47 SER A C 1
ATOM 336 O O . SER A 1 69 ? -15.603 46.405 -50.556 1.00 30.36 47 SER A O 1
ATOM 339 N N . ALA A 1 70 ? -16.255 44.579 -51.697 1.00 24.73 48 ALA A N 1
ATOM 340 C CA . ALA A 1 70 ? -15.081 43.821 -51.271 1.00 31.65 48 ALA A CA 1
ATOM 341 C C . ALA A 1 70 ? -13.806 44.392 -51.883 1.00 28.60 48 ALA A C 1
ATOM 342 O O . ALA A 1 70 ? -12.783 44.518 -51.199 1.00 30.44 48 ALA A O 1
ATOM 344 N N . GLN A 1 71 ? -13.851 44.746 -53.171 1.00 27.20 49 GLN A N 1
ATOM 345 C CA . GLN A 1 71 ? -12.701 45.370 -53.815 1.00 34.73 49 GLN A CA 1
ATOM 346 C C . GLN A 1 71 ? -12.342 46.689 -53.144 1.00 36.11 49 GLN A C 1
ATOM 347 O O . GLN A 1 71 ? -11.162 46.979 -52.918 1.00 33.39 49 GLN A O 1
ATOM 353 N N . GLU A 1 72 ? -13.353 47.499 -52.814 1.00 33.86 50 GLU A N 1
ATOM 354 C CA . GLU A 1 72 ? -13.108 48.789 -52.174 1.00 35.54 50 GLU A CA 1
ATOM 355 C C . GLU A 1 72 ? -12.434 48.630 -50.819 1.00 34.53 50 GLU A C 1
ATOM 356 O O . GLU A 1 72 ? -11.602 49.462 -50.437 1.00 37.86 50 GLU A O 1
ATOM 362 N N . ALA A 1 73 ? -12.770 47.574 -50.083 1.00 27.46 51 ALA A N 1
ATOM 363 C CA . ALA A 1 73 ? -12.202 47.365 -48.760 1.00 30.63 51 ALA A CA 1
ATOM 364 C C . ALA A 1 73 ? -10.801 46.770 -48.794 1.00 29.68 51 ALA A C 1
ATOM 365 O O . ALA A 1 73 ? -10.142 46.732 -47.750 1.00 28.28 51 ALA A O 1
ATOM 367 N N . PHE A 1 74 ? -10.326 46.317 -49.956 1.00 26.48 52 PHE A N 1
ATOM 368 C CA . PHE A 1 74 ? -9.094 45.535 -49.983 1.00 27.97 52 PHE A CA 1
ATOM 369 C C . PHE A 1 74 ? -7.898 46.334 -49.475 1.00 23.13 52 PHE A C 1
ATOM 370 O O . PHE A 1 74 ? -7.085 45.811 -48.704 1.00 26.53 52 PHE A O 1
ATOM 378 N N . SER A 1 75 ? -7.773 47.602 -49.879 1.00 26.92 53 SER A N 1
ATOM 379 C CA . SER A 1 75 ? -6.560 48.346 -49.545 1.00 30.91 53 SER A CA 1
ATOM 380 C C . SER A 1 75 ? -6.465 48.630 -48.049 1.00 30.31 53 SER A C 1
ATOM 381 O O . SER A 1 75 ? -5.366 48.662 -47.486 1.00 33.83 53 SER A O 1
ATOM 384 N N . SER A 1 76 ? -7.598 48.854 -47.384 1.00 34.96 54 SER A N 1
ATOM 385 C CA . SER A 1 76 ? -7.552 49.108 -45.945 1.00 30.68 54 SER A CA 1
ATOM 386 C C . SER A 1 76 ? -7.534 47.811 -45.143 1.00 30.56 54 SER A C 1
ATOM 387 O O . SER A 1 76 ? -6.831 47.715 -44.130 1.00 37.70 54 SER A O 1
ATOM 390 N N . TRP A 1 77 ? -8.288 46.801 -45.581 1.00 31.56 55 TRP A N 1
ATOM 391 C CA . TRP A 1 77 ? -8.345 45.551 -44.831 1.00 33.24 55 TRP A CA 1
ATOM 392 C C . TRP A 1 77 ? -7.052 44.751 -44.966 1.00 29.56 55 TRP A C 1
ATOM 393 O O . TRP A 1 77 ? -6.582 44.163 -43.985 1.00 30.14 55 TRP A O 1
ATOM 404 N N . SER A 1 78 ? -6.454 44.725 -46.162 1.00 25.89 56 SER A N 1
ATOM 405 C CA . SER A 1 78 ? -5.197 44.000 -46.345 1.00 31.42 56 SER A CA 1
ATOM 406 C C . SER A 1 78 ? -4.018 44.707 -45.690 1.00 30.50 56 SER A C 1
ATOM 407 O O . SER A 1 78 ? -3.000 44.061 -45.414 1.00 31.77 56 SER A O 1
ATOM 410 N N . THR A 1 79 ? -4.120 46.012 -45.448 1.00 30.35 57 THR A N 1
ATOM 411 C CA . THR A 1 79 ? -3.080 46.726 -44.721 1.00 31.54 57 THR A CA 1
ATOM 412 C C . THR A 1 79 ? -3.377 46.837 -43.232 1.00 33.59 57 THR A C 1
ATOM 413 O O . THR A 1 79 ? -2.538 47.353 -42.485 1.00 29.59 57 THR A O 1
ATOM 417 N N . THR A 1 80 ? -4.542 46.377 -42.791 1.00 33.14 58 THR A N 1
ATOM 418 C CA . THR A 1 80 ? -4.813 46.284 -41.364 1.00 30.50 58 THR A CA 1
ATOM 419 C C . THR A 1 80 ? -3.876 45.254 -40.746 1.00 34.03 58 THR A C 1
ATOM 420 O O . THR A 1 80 ? -3.739 44.149 -41.285 1.00 36.52 58 THR A O 1
ATOM 424 N N . PRO A 1 81 ? -3.202 45.576 -39.641 1.00 35.89 59 PRO A N 1
ATOM 425 C CA . PRO A 1 81 ? -2.264 44.621 -39.039 1.00 40.11 59 PRO A CA 1
ATOM 426 C C . PRO A 1 81 ? -2.921 43.282 -38.733 1.00 35.88 59 PRO A C 1
ATOM 427 O O . PRO A 1 81 ? -4.098 43.206 -38.372 1.00 35.81 59 PRO A O 1
ATOM 431 N N . ALA A 1 82 ? -2.134 42.212 -38.892 1.00 34.44 60 ALA A N 1
ATOM 432 C CA . ALA A 1 82 ? -2.647 40.868 -38.646 1.00 39.77 60 ALA A CA 1
ATOM 433 C C . ALA A 1 82 ? -3.100 40.694 -37.203 1.00 43.81 60 ALA A C 1
ATOM 434 O O . ALA A 1 82 ? -4.017 39.909 -36.932 1.00 32.77 60 ALA A O 1
ATOM 436 N N . ILE A 1 83 ? -2.468 41.406 -36.266 1.00 37.57 61 ILE A N 1
ATOM 437 C CA . ILE A 1 83 ? -2.934 41.392 -34.883 1.00 33.91 61 ILE A CA 1
ATOM 438 C C . ILE A 1 83 ? -4.329 41.999 -34.795 1.00 34.12 61 ILE A C 1
ATOM 439 O O . ILE A 1 83 ? -5.201 41.491 -34.080 1.00 37.10 61 ILE A O 1
ATOM 444 N N . GLU A 1 84 ? -4.568 43.078 -35.544 1.00 34.92 62 GLU A N 1
ATOM 445 C CA . GLU A 1 84 ? -5.866 43.740 -35.531 1.00 29.95 62 GLU A CA 1
ATOM 446 C C . GLU A 1 84 ? -6.924 42.944 -36.287 1.00 38.21 62 GLU A C 1
ATOM 447 O O . GLU A 1 84 ? -8.092 42.928 -35.876 1.00 33.68 62 GLU A O 1
ATOM 453 N N . ARG A 1 85 ? -6.546 42.282 -37.385 1.00 33.41 63 ARG A N 1
ATOM 454 C CA . ARG A 1 85 ? -7.491 41.404 -38.068 1.00 35.14 63 ARG A CA 1
ATOM 455 C C . ARG A 1 85 ? -7.910 40.248 -37.166 1.00 28.31 63 ARG A C 1
ATOM 456 O O . ARG A 1 85 ? -9.093 39.889 -37.118 1.00 33.48 63 ARG A O 1
ATOM 464 N N . ALA A 1 86 ? -6.958 39.670 -36.426 1.00 32.10 64 ALA A N 1
ATOM 465 C CA . ALA A 1 86 ? -7.292 38.595 -35.499 1.00 30.17 64 ALA A CA 1
ATOM 466 C C . ALA A 1 86 ? -8.255 39.065 -34.415 1.00 36.66 64 ALA A C 1
ATOM 467 O O . ALA A 1 86 ? -9.103 38.287 -33.964 1.00 33.23 64 ALA A O 1
ATOM 469 N N . GLN A 1 87 ? -8.150 40.329 -33.993 1.00 33.98 65 GLN A N 1
ATOM 470 C CA . GLN A 1 87 ? -9.082 40.864 -33.004 1.00 33.91 65 GLN A CA 1
ATOM 471 C C . GLN A 1 87 ? -10.508 40.888 -33.543 1.00 34.69 65 GLN A C 1
ATOM 472 O O . GLN A 1 87 ? -11.461 40.608 -32.806 1.00 33.64 65 GLN A O 1
ATOM 478 N N . TRP A 1 88 ? -10.674 41.226 -34.826 1.00 30.38 66 TRP A N 1
ATOM 479 C CA . TRP A 1 88 ? -12.001 41.189 -35.432 1.00 35.53 66 TRP A CA 1
ATOM 480 C C . TRP A 1 88 ? -12.531 39.765 -35.530 1.00 35.47 66 TRP A C 1
ATOM 481 O O . TRP A 1 88 ? -13.738 39.543 -35.379 1.00 31.55 66 TRP A O 1
ATOM 492 N N . MET A 1 89 ? -11.649 38.793 -35.785 1.00 30.83 67 MET A N 1
ATOM 493 C CA . MET A 1 89 ? -12.076 37.399 -35.842 1.00 32.84 67 MET A CA 1
ATOM 494 C C . MET A 1 89 ? -12.557 36.909 -34.481 1.00 33.99 67 MET A C 1
ATOM 495 O O . MET A 1 89 ? -13.545 36.169 -34.398 1.00 32.46 67 MET A O 1
ATOM 500 N N . LEU A 1 90 ? -11.883 37.316 -33.401 1.00 32.50 68 LEU A N 1
ATOM 501 C CA . LEU A 1 90 ? -12.302 36.867 -32.076 1.00 34.06 68 LEU A CA 1
ATOM 502 C C . LEU A 1 90 ? -13.582 37.560 -31.635 1.00 31.27 68 LEU A C 1
ATOM 503 O O . LEU A 1 90 ? -14.412 36.949 -30.951 1.00 34.31 68 LEU A O 1
ATOM 508 N N . LYS A 1 91 ? -13.759 38.826 -32.020 1.00 34.78 69 LYS A N 1
ATOM 509 C CA . LYS A 1 91 ? -15.014 39.512 -31.740 1.00 31.50 69 LYS A CA 1
ATOM 510 C C . LYS A 1 91 ? -16.176 38.817 -32.437 1.00 35.50 69 LYS A C 1
ATOM 511 O O . LYS A 1 91 ? -17.237 38.609 -31.836 1.00 29.16 69 LYS A O 1
ATOM 517 N N . LEU A 1 92 ? -15.995 38.442 -33.707 1.00 30.57 70 LEU A N 1
ATOM 518 C CA . LEU A 1 92 ? -17.013 37.639 -34.377 1.00 25.33 70 LEU A CA 1
ATOM 519 C C . LEU A 1 92 ? -17.182 36.291 -33.685 1.00 24.55 70 LEU A C 1
ATOM 520 O O . LEU A 1 92 ? -18.309 35.802 -33.531 1.00 27.12 70 LEU A O 1
ATOM 525 N N . ARG A 1 93 ? -16.076 35.689 -33.238 1.00 25.36 71 ARG A N 1
ATOM 526 C CA . ARG A 1 93 ? -16.162 34.429 -32.503 1.00 29.36 71 ARG A CA 1
ATOM 527 C C . ARG A 1 93 ? -16.998 34.576 -31.237 1.00 34.64 71 ARG A C 1
ATOM 528 O O . ARG A 1 93 ? -17.792 33.688 -30.904 1.00 34.39 71 ARG A O 1
ATOM 536 N N . ASP A 1 94 ? -16.827 35.685 -30.514 1.00 30.97 72 ASP A N 1
ATOM 537 C CA . ASP A 1 94 ? -17.591 35.884 -29.287 1.00 33.83 72 ASP A CA 1
ATOM 538 C C . ASP A 1 94 ? -19.086 35.959 -29.571 1.00 30.00 72 ASP A C 1
ATOM 539 O O . ASP A 1 94 ? -19.891 35.326 -28.876 1.00 31.71 72 ASP A O 1
ATOM 544 N N . ALA A 1 95 ? -19.475 36.720 -30.598 1.00 30.48 73 ALA A N 1
ATOM 545 C CA . ALA A 1 95 ? -20.879 36.800 -30.983 1.00 30.12 73 ALA A CA 1
ATOM 546 C C . ALA A 1 95 ? -21.411 35.457 -31.470 1.00 32.26 73 ALA A C 1
ATOM 547 O O . ALA A 1 95 ? -22.586 35.140 -31.249 1.00 27.51 73 ALA A O 1
ATOM 549 N N . VAL A 1 96 ? -20.570 34.664 -32.135 1.00 27.88 74 VAL A N 1
ATOM 550 C CA . VAL A 1 96 ? -20.991 33.344 -32.589 1.00 26.67 74 VAL A CA 1
ATOM 551 C C . VAL A 1 96 ? -21.275 32.439 -31.397 1.00 31.26 74 VAL A C 1
ATOM 552 O O . VAL A 1 96 ? -22.285 31.723 -31.368 1.00 27.61 74 VAL A O 1
ATOM 556 N N . ILE A 1 97 ? -20.399 32.471 -30.390 1.00 30.51 75 ILE A N 1
ATOM 557 C CA . ILE A 1 97 ? -20.608 31.685 -29.176 1.00 28.21 75 ILE A CA 1
ATOM 558 C C . ILE A 1 97 ? -21.890 32.115 -28.476 1.00 29.28 75 ILE A C 1
ATOM 559 O O . ILE A 1 97 ? -22.666 31.279 -27.994 1.00 29.47 75 ILE A O 1
ATOM 564 N N . ALA A 1 98 ? -22.131 33.425 -28.402 1.00 28.55 76 ALA A N 1
ATOM 565 C CA . ALA A 1 98 ? -23.326 33.918 -27.731 1.00 33.95 76 ALA A CA 1
ATOM 566 C C . ALA A 1 98 ? -24.605 33.552 -28.472 1.00 33.23 76 ALA A C 1
ATOM 567 O O . ALA A 1 98 ? -25.669 33.511 -27.851 1.00 28.71 76 ALA A O 1
ATOM 569 N N . ASN A 1 99 ? -24.532 33.280 -29.776 1.00 27.15 77 ASN A N 1
ATOM 570 C CA . ASN A 1 99 ? -25.715 32.978 -30.572 1.00 21.86 77 ASN A CA 1
ATOM 571 C C . ASN A 1 99 ? -25.727 31.534 -31.058 1.00 25.01 77 ASN A C 1
ATOM 572 O O . ASN A 1 99 ? -26.285 31.232 -32.116 1.00 29.75 77 ASN A O 1
ATOM 577 N N . GLU A 1 100 ? -25.133 30.632 -30.273 1.00 27.89 78 GLU A N 1
ATOM 578 C CA . GLU A 1 100 ? -25.039 29.230 -30.668 1.00 25.80 78 GLU A CA 1
ATOM 579 C C . GLU A 1 100 ? -26.414 28.617 -30.908 1.00 34.61 78 GLU A C 1
ATOM 580 O O . GLU A 1 100 ? -26.620 27.909 -31.902 1.00 28.47 78 GLU A O 1
ATOM 586 N N . GLN A 1 101 ? -27.366 28.871 -30.003 1.00 28.67 79 GLN A N 1
ATOM 587 C CA . GLN A 1 101 ? -28.702 28.295 -30.143 1.00 33.08 79 GLN A CA 1
ATOM 588 C C . GLN A 1 101 ? -29.345 28.706 -31.463 1.00 27.68 79 GLN A C 1
ATOM 589 O O . GLN A 1 101 ? -29.872 27.864 -32.199 1.00 28.43 79 GLN A O 1
ATOM 595 N N . HIS A 1 102 ? -29.302 30.001 -31.786 1.00 27.23 80 HIS A N 1
ATOM 596 C CA . HIS A 1 102 ? -29.950 30.477 -33.005 1.00 27.63 80 HIS A CA 1
ATOM 597 C C . HIS A 1 102 ? -29.231 29.974 -34.254 1.00 31.15 80 HIS A C 1
ATOM 598 O O . HIS A 1 102 ? -29.878 29.605 -35.242 1.00 28.37 80 HIS A O 1
ATOM 605 N N . LEU A 1 103 ? -27.896 29.948 -34.227 1.00 29.30 81 LEU A N 1
ATOM 606 C CA . LEU A 1 103 ? -27.137 29.454 -35.373 1.00 27.67 81 LEU A CA 1
ATOM 607 C C . LEU A 1 103 ? -27.474 27.997 -35.666 1.00 28.81 81 LEU A C 1
ATOM 608 O O . LEU A 1 103 ? -27.792 27.635 -36.805 1.00 25.54 81 LEU A O 1
ATOM 613 N N . ARG A 1 104 ? -27.414 27.144 -34.642 1.00 29.17 82 ARG A N 1
ATOM 614 C CA . ARG A 1 104 ? -27.747 25.738 -34.832 1.00 28.44 82 ARG A CA 1
ATOM 615 C C . ARG A 1 104 ? -29.221 25.536 -35.157 1.00 35.01 82 ARG A C 1
ATOM 616 O O . ARG A 1 104 ? -29.569 24.547 -35.813 1.00 33.12 82 ARG A O 1
ATOM 624 N N . GLU A 1 105 ? -30.089 26.459 -34.734 1.00 34.02 83 GLU A N 1
ATOM 625 C CA . GLU A 1 105 ? -31.507 26.349 -35.062 1.00 36.48 83 GLU A CA 1
ATOM 626 C C . GLU A 1 105 ? -31.745 26.583 -36.551 1.00 35.07 83 GLU A C 1
ATOM 627 O O . GLU A 1 105 ? -32.557 25.883 -37.170 1.00 31.49 83 GLU A O 1
ATOM 633 N N . CYS A 1 106 ? -31.036 27.554 -37.142 1.00 30.04 84 CYS A N 1
ATOM 634 C CA . CYS A 1 106 ? -31.132 27.783 -38.583 1.00 35.62 84 CYS A CA 1
ATOM 635 C C . CYS A 1 106 ? -30.756 26.529 -39.362 1.00 27.94 84 CYS A C 1
ATOM 636 O O . CYS A 1 106 ? -31.481 26.106 -40.271 1.00 30.85 84 CYS A O 1
ATOM 639 N N . VAL A 1 107 ? -29.612 25.929 -39.022 1.00 32.57 85 VAL A N 1
ATOM 640 C CA . VAL A 1 107 ? -29.190 24.685 -39.664 1.00 27.88 85 VAL A CA 1
ATOM 641 C C . VAL A 1 107 ? -30.251 23.608 -39.481 1.00 30.28 85 VAL A C 1
ATOM 642 O O . VAL A 1 107 ? -30.666 22.948 -40.444 1.00 19.61 85 VAL A O 1
ATOM 646 N N . HIS A 1 108 ? -30.710 23.421 -38.240 1.00 28.64 86 HIS A N 1
ATOM 647 C CA . HIS A 1 108 ? -31.752 22.443 -37.949 1.00 26.79 86 HIS A CA 1
ATOM 648 C C . HIS A 1 108 ? -33.001 22.694 -38.780 1.00 27.48 86 HIS A C 1
ATOM 649 O O . HIS A 1 108 ? -33.648 21.743 -39.226 1.00 32.70 86 HIS A O 1
ATOM 656 N N . LEU A 1 109 ? -33.344 23.959 -39.019 1.00 24.00 87 LEU A N 1
ATOM 657 C CA . LEU A 1 109 ? -34.565 24.278 -39.745 1.00 24.86 87 LEU A CA 1
ATOM 658 C C . LEU A 1 109 ? -34.391 24.259 -41.260 1.00 27.99 87 LEU A C 1
ATOM 659 O O . LEU A 1 109 ? -35.306 23.827 -41.971 1.00 25.45 87 LEU A O 1
ATOM 664 N N . GLU A 1 110 ? -33.249 24.715 -41.778 1.00 25.78 88 GLU A N 1
ATOM 665 C CA . GLU A 1 110 ? -33.110 24.834 -43.226 1.00 24.12 88 GLU A CA 1
ATOM 666 C C . GLU A 1 110 ? -32.920 23.479 -43.901 1.00 24.96 88 GLU A C 1
ATOM 667 O O . GLU A 1 110 ? -33.334 23.306 -45.055 1.00 25.97 88 GLU A O 1
ATOM 673 N N . MET A 1 111 ? -32.327 22.500 -43.204 1.00 25.05 89 MET A N 1
ATOM 674 C CA . MET A 1 111 ? -32.093 21.193 -43.807 1.00 24.85 89 MET A CA 1
ATOM 675 C C . MET A 1 111 ? -32.488 20.027 -42.906 1.00 24.14 89 MET A C 1
ATOM 676 O O . MET A 1 111 ? -32.124 18.883 -43.211 1.00 24.14 89 MET A O 1
ATOM 681 N N . ALA A 1 112 ? -33.219 20.273 -41.817 1.00 26.12 90 ALA A N 1
ATOM 682 C CA . ALA A 1 112 ? -33.669 19.219 -40.905 1.00 22.42 90 ALA A CA 1
ATOM 683 C C . ALA A 1 112 ? -32.507 18.379 -40.380 1.00 25.11 90 ALA A C 1
ATOM 684 O O . ALA A 1 112 ? -32.653 17.174 -40.154 1.00 23.26 90 ALA A O 1
ATOM 686 N N . LYS A 1 113 ? -31.341 19.003 -40.193 1.00 24.92 91 LYS A N 1
ATOM 687 C CA . LYS A 1 113 ? -30.213 18.297 -39.604 1.00 23.12 91 LYS A CA 1
ATOM 688 C C . LYS A 1 113 ? -30.478 18.065 -38.119 1.00 24.93 91 LYS A C 1
ATOM 689 O O . LYS A 1 113 ? -30.928 18.980 -37.423 1.00 29.37 91 LYS A O 1
ATOM 695 N N . PRO A 1 114 ? -30.229 16.855 -37.611 1.00 24.33 92 PRO A N 1
ATOM 696 C CA . PRO A 1 114 ? -30.461 16.587 -36.183 1.00 32.23 92 PRO A CA 1
ATOM 697 C C . PRO A 1 114 ? -29.680 17.549 -35.302 1.00 30.40 92 PRO A C 1
ATOM 698 O O . PRO A 1 114 ? -28.609 18.030 -35.675 1.00 26.06 92 PRO A O 1
ATOM 702 N N . TRP A 1 115 ? -30.233 17.830 -34.116 1.00 29.29 93 TRP A N 1
ATOM 703 C CA . TRP A 1 115 ? -29.628 18.837 -33.247 1.00 27.31 93 TRP A CA 1
ATOM 704 C C . TRP A 1 115 ? -28.199 18.462 -32.871 1.00 25.97 93 TRP A C 1
ATOM 705 O O . TRP A 1 115 ? -27.300 19.309 -32.914 1.00 32.79 93 TRP A O 1
ATOM 716 N N . GLN A 1 116 ? -27.971 17.197 -32.508 1.00 25.89 94 GLN A N 1
ATOM 717 C CA . GLN A 1 116 ? -26.624 16.741 -32.168 1.00 31.05 94 GLN A CA 1
ATOM 718 C C . GLN A 1 116 ? -25.658 16.945 -33.329 1.00 37.52 94 GLN A C 1
ATOM 719 O O . GLN A 1 116 ? -24.505 17.345 -33.122 1.00 36.92 94 GLN A O 1
ATOM 725 N N . SER A 1 117 ? -26.120 16.703 -34.560 1.00 33.36 95 SER A N 1
ATOM 726 C CA . SER A 1 117 ? -25.242 16.828 -35.717 1.00 29.77 95 SER A CA 1
ATOM 727 C C . SER A 1 117 ? -24.933 18.287 -36.048 1.00 31.08 95 SER A C 1
ATOM 728 O O . SER A 1 117 ? -23.887 18.576 -36.642 1.00 35.57 95 SER A O 1
ATOM 731 N N . THR A 1 118 ? -25.818 19.220 -35.674 1.00 25.79 96 THR A N 1
ATOM 732 C CA . THR A 1 118 ? -25.557 20.634 -35.937 1.00 27.05 96 THR A CA 1
ATOM 733 C C . THR A 1 118 ? -24.371 21.161 -35.140 1.00 30.54 96 THR A C 1
ATOM 734 O O . THR A 1 118 ? -23.847 22.233 -35.466 1.00 28.71 96 THR A O 1
ATOM 738 N N . ALA A 1 119 ? -23.943 20.440 -34.101 1.00 26.76 97 ALA A N 1
ATOM 739 C CA . ALA A 1 119 ? -22.804 20.890 -33.311 1.00 33.07 97 ALA A CA 1
ATOM 740 C C . ALA A 1 119 ? -21.525 20.917 -34.138 1.00 32.82 97 ALA A C 1
ATOM 741 O O . ALA A 1 119 ? -20.643 21.743 -33.886 1.00 32.42 97 ALA A O 1
ATOM 743 N N . ASP A 1 120 ? -21.407 20.027 -35.128 1.00 36.58 98 ASP A N 1
ATOM 744 C CA . ASP A 1 120 ? -20.224 20.029 -35.984 1.00 32.93 98 ASP A CA 1
ATOM 745 C C . ASP A 1 120 ? -20.151 21.299 -36.820 1.00 31.98 98 ASP A C 1
ATOM 746 O O . ASP A 1 120 ? -19.058 21.822 -37.070 1.00 40.53 98 ASP A O 1
ATOM 751 N N . ASP A 1 121 ? -21.304 21.808 -37.260 1.00 29.19 99 ASP A N 1
ATOM 752 C CA . ASP A 1 121 ? -21.335 23.052 -38.023 1.00 29.77 99 ASP A CA 1
ATOM 753 C C . ASP A 1 121 ? -20.922 24.235 -37.155 1.00 30.21 99 ASP A C 1
ATOM 754 O O . ASP A 1 121 ? -20.051 25.026 -37.536 1.00 27.35 99 ASP A O 1
ATOM 759 N N . PHE A 1 122 ? -21.535 24.365 -35.976 1.00 30.65 100 PHE A N 1
ATOM 760 C CA . PHE A 1 122 ? -21.233 25.491 -35.097 1.00 27.45 100 PHE A CA 1
ATOM 761 C C . PHE A 1 122 ? -19.812 25.411 -34.556 1.00 26.47 100 PHE A C 1
ATOM 762 O O . PHE A 1 122 ? -19.107 26.425 -34.498 1.00 31.42 100 PHE A O 1
ATOM 770 N N . GLN A 1 123 ? -19.378 24.220 -34.138 1.00 29.60 101 GLN A N 1
ATOM 771 C CA . GLN A 1 123 ? -18.064 24.099 -33.514 1.00 33.02 101 GLN A CA 1
ATOM 772 C C . GLN A 1 123 ? -16.944 24.357 -34.516 1.00 30.32 101 GLN A C 1
ATOM 773 O O . GLN A 1 123 ? -15.917 24.948 -34.163 1.00 24.71 101 GLN A O 1
ATOM 779 N N . MET A 1 124 ? -17.111 23.916 -35.765 1.00 24.82 102 MET A N 1
ATOM 780 C CA . MET A 1 124 ? -16.066 24.195 -36.744 1.00 25.94 102 MET A CA 1
ATOM 781 C C . MET A 1 124 ? -15.964 25.689 -37.025 1.00 24.16 102 MET A C 1
ATOM 782 O O . MET A 1 124 ? -14.874 26.189 -37.328 1.00 26.41 102 MET A O 1
ATOM 787 N N . LEU A 1 125 ? -17.072 26.422 -36.906 1.00 19.50 103 LEU A N 1
ATOM 788 C CA . LEU A 1 125 ? -17.002 27.869 -37.068 1.00 22.96 103 LEU A CA 1
ATOM 789 C C . LEU A 1 125 ? -16.169 28.514 -35.963 1.00 31.01 103 LEU A C 1
ATOM 790 O O . LEU A 1 125 ? -15.353 29.403 -36.235 1.00 26.99 103 LEU A O 1
ATOM 795 N N . VAL A 1 126 ? -16.332 28.073 -34.712 1.00 23.04 104 VAL A N 1
ATOM 796 C CA . VAL A 1 126 ? -15.519 28.680 -33.663 1.00 24.57 104 VAL A CA 1
ATOM 797 C C . VAL A 1 126 ? -14.078 28.191 -33.759 1.00 23.40 104 VAL A C 1
ATOM 798 O O . VAL A 1 126 ? -13.142 28.942 -33.459 1.00 24.42 104 VAL A O 1
ATOM 802 N N . ASP A 1 127 ? -13.869 26.941 -34.191 1.00 26.30 105 ASP A N 1
ATOM 803 C CA . ASP A 1 127 ? -12.515 26.412 -34.292 1.00 27.07 105 ASP A CA 1
ATOM 804 C C . ASP A 1 127 ? -11.734 27.112 -35.395 1.00 29.40 105 ASP A C 1
ATOM 805 O O . ASP A 1 127 ? -10.548 27.411 -35.224 1.00 28.35 105 ASP A O 1
ATOM 810 N N . SER A 1 128 ? -12.379 27.375 -36.535 1.00 26.99 106 SER A N 1
ATOM 811 C CA . SER A 1 128 ? -11.672 28.015 -37.640 1.00 30.56 106 SER A CA 1
ATOM 812 C C . SER A 1 128 ? -11.306 29.451 -37.293 1.00 24.84 106 SER A C 1
ATOM 813 O O . SER A 1 128 ? -10.196 29.902 -37.592 1.00 27.56 106 SER A O 1
ATOM 816 N N . LEU A 1 129 ? -12.215 30.180 -36.641 1.00 24.26 107 LEU A N 1
ATOM 817 C CA . LEU A 1 129 ? -11.891 31.540 -36.226 1.00 24.63 107 LEU A CA 1
ATOM 818 C C . LEU A 1 129 ? -10.709 31.551 -35.259 1.00 28.05 107 LEU A C 1
ATOM 819 O O . LEU A 1 129 ? -9.816 32.399 -35.368 1.00 29.13 107 LEU A O 1
ATOM 824 N N . ASN A 1 130 ? -10.664 30.590 -34.332 1.00 32.74 108 ASN A N 1
ATOM 825 C CA . ASN A 1 130 ? -9.559 30.518 -33.381 1.00 30.77 108 ASN A CA 1
ATOM 826 C C . ASN A 1 130 ? -8.260 30.060 -34.043 1.00 31.43 108 ASN A C 1
ATOM 827 O O . ASN A 1 130 ? -7.201 30.651 -33.803 1.00 25.28 108 ASN A O 1
ATOM 832 N N . PHE A 1 131 ? -8.320 29.013 -34.873 1.00 23.05 109 PHE A N 1
ATOM 833 C CA . PHE A 1 131 ? -7.103 28.437 -35.445 1.00 29.60 109 PHE A CA 1
ATOM 834 C C . PHE A 1 131 ? -6.384 29.427 -36.357 1.00 26.49 109 PHE A C 1
ATOM 835 O O . PHE A 1 131 ? -5.148 29.475 -36.374 1.00 28.95 109 PHE A O 1
ATOM 843 N N . TYR A 1 132 ? -7.130 30.226 -37.120 1.00 25.64 110 TYR A N 1
ATOM 844 C CA . TYR A 1 132 ? -6.506 31.110 -38.096 1.00 24.63 110 TYR A CA 1
ATOM 845 C C . TYR A 1 132 ? -6.241 32.512 -37.569 1.00 27.44 110 TYR A C 1
ATOM 846 O O . TYR A 1 132 ? -5.403 33.217 -38.140 1.00 22.62 110 TYR A O 1
ATOM 855 N N . ALA A 1 133 ? -6.916 32.931 -36.496 1.00 25.39 111 ALA A N 1
ATOM 856 C CA . ALA A 1 133 ? -6.532 34.181 -35.851 1.00 28.53 111 ALA A CA 1
ATOM 857 C C . ALA A 1 133 ? -5.203 34.037 -35.122 1.00 31.84 111 ALA A C 1
ATOM 858 O O . ALA A 1 133 ? -4.437 35.003 -35.030 1.00 36.51 111 ALA A O 1
ATOM 860 N N . ASP A 1 134 ? -4.909 32.840 -34.608 1.00 30.39 112 ASP A N 1
ATOM 861 C CA . ASP A 1 134 ? -3.622 32.596 -33.970 1.00 36.71 112 ASP A CA 1
ATOM 862 C C . ASP A 1 134 ? -2.526 32.315 -34.992 1.00 28.67 112 ASP A C 1
ATOM 863 O O . ASP A 1 134 ? -1.378 32.729 -34.796 1.00 32.71 112 ASP A O 1
ATOM 868 N N . ALA A 1 135 ? -2.859 31.627 -36.085 1.00 31.74 113 ALA A N 1
ATOM 869 C CA . ALA A 1 135 ? -1.844 31.264 -37.068 1.00 34.08 113 ALA A CA 1
ATOM 870 C C . ALA A 1 135 ? -1.318 32.479 -37.824 1.00 35.24 113 ALA A C 1
ATOM 871 O O . ALA A 1 135 ? -0.137 32.513 -38.192 1.00 33.44 113 ALA A O 1
ATOM 873 N N . ILE A 1 136 ? -2.168 33.481 -38.058 1.00 33.70 114 ILE A N 1
ATOM 874 C CA . ILE A 1 136 ? -1.757 34.622 -38.872 1.00 35.15 114 ILE A CA 1
ATOM 875 C C . ILE A 1 136 ? -0.773 35.517 -38.124 1.00 41.90 114 ILE A C 1
ATOM 876 O O . ILE A 1 136 ? 0.093 36.144 -38.746 1.00 32.62 114 ILE A O 1
ATOM 881 N N . VAL A 1 137 ? -0.873 35.596 -36.791 1.00 33.55 115 VAL A N 1
ATOM 882 C CA . VAL A 1 137 ? 0.041 36.442 -36.026 1.00 34.84 115 VAL A CA 1
ATOM 883 C C . VAL A 1 137 ? 1.393 35.786 -35.808 1.00 39.45 115 VAL A C 1
ATOM 884 O O . VAL A 1 137 ? 2.299 36.424 -35.257 1.00 42.95 115 VAL A O 1
ATOM 888 N N . ASN A 1 138 ? 1.561 34.534 -36.230 1.00 34.70 116 ASN A N 1
ATOM 889 C CA . ASN A 1 138 ? 2.827 33.824 -36.115 1.00 35.86 116 ASN A CA 1
ATOM 890 C C . ASN A 1 138 ? 3.491 33.596 -37.469 1.00 40.51 116 ASN A C 1
ATOM 891 O O . ASN A 1 138 ? 4.484 32.863 -37.548 1.00 36.89 116 ASN A O 1
ATOM 896 N N . ILE A 1 139 ? 2.968 34.205 -38.534 1.00 37.26 117 ILE A N 1
ATOM 897 C CA . ILE A 1 139 ? 3.601 34.118 -39.845 1.00 45.11 117 ILE A CA 1
ATOM 898 C C . ILE A 1 139 ? 4.868 34.962 -39.845 1.00 36.76 117 ILE A C 1
ATOM 899 O O . ILE A 1 139 ? 4.842 36.150 -39.496 1.00 46.36 117 ILE A O 1
ATOM 904 N N . ALA A 1 140 ? 5.985 34.356 -40.241 1.00 40.75 118 ALA A N 1
ATOM 905 C CA . ALA A 1 140 ? 7.280 35.020 -40.229 1.00 39.05 118 ALA A CA 1
ATOM 906 C C . ALA A 1 140 ? 7.915 34.984 -41.612 1.00 30.00 118 ALA A C 1
ATOM 907 O O . ALA A 1 140 ? 7.786 34.002 -42.352 1.00 27.59 118 ALA A O 1
ATOM 909 N N . ASP A 1 141 ? 8.611 36.067 -41.947 1.00 35.96 119 ASP A N 1
ATOM 910 C CA . ASP A 1 141 ? 9.390 36.118 -43.174 1.00 35.00 119 ASP A CA 1
ATOM 911 C C . ASP A 1 141 ? 10.484 35.054 -43.157 1.00 38.41 119 ASP A C 1
ATOM 912 O O . ASP A 1 141 ? 10.961 34.634 -42.100 1.00 41.66 119 ASP A O 1
ATOM 917 N N . GLU A 1 142 ? 10.881 34.621 -44.349 1.00 32.21 120 GLU A N 1
ATOM 918 C CA . GLU A 1 142 ? 11.910 33.607 -44.527 1.00 35.69 120 GLU A CA 1
ATOM 919 C C . GLU A 1 142 ? 13.048 34.204 -45.341 1.00 39.96 120 GLU A C 1
ATOM 920 O O . GLU A 1 142 ? 12.808 34.885 -46.343 1.00 35.48 120 GLU A O 1
ATOM 926 N N . GLU A 1 143 ? 14.281 33.959 -44.909 1.00 36.36 121 GLU A N 1
ATOM 927 C CA . GLU A 1 143 ? 15.448 34.405 -45.655 1.00 34.04 121 GLU A CA 1
ATOM 928 C C . GLU A 1 143 ? 15.903 33.290 -46.587 1.00 35.00 121 GLU A C 1
ATOM 929 O O . GLU A 1 143 ? 15.952 32.121 -46.189 1.00 44.01 121 GLU A O 1
ATOM 935 N N . ILE A 1 144 ? 16.210 33.648 -47.831 1.00 30.69 122 ILE A N 1
ATOM 936 C CA . ILE A 1 144 ? 16.678 32.703 -48.837 1.00 29.01 122 ILE A CA 1
ATOM 937 C C . ILE A 1 144 ? 18.161 32.948 -49.068 1.00 31.58 122 ILE A C 1
ATOM 938 O O . ILE A 1 144 ? 18.586 34.096 -49.249 1.00 28.01 122 ILE A O 1
ATOM 943 N N . LYS A 1 145 ? 18.943 31.873 -49.071 1.00 30.74 123 LYS A N 1
ATOM 944 C CA . LYS A 1 145 ? 20.385 31.989 -49.217 1.00 37.46 123 LYS A CA 1
ATOM 945 C C . LYS A 1 145 ? 20.758 32.288 -50.662 1.00 35.60 123 LYS A C 1
ATOM 946 O O . LYS A 1 145 ? 20.212 31.698 -51.601 1.00 37.68 123 LYS A O 1
ATOM 952 N N . ASP A 1 146 ? 21.693 33.216 -50.834 1.00 32.68 124 ASP A N 1
ATOM 953 C CA . ASP A 1 146 ? 22.272 33.520 -52.134 1.00 32.99 124 ASP A CA 1
ATOM 954 C C . ASP A 1 146 ? 23.568 32.730 -52.270 1.00 35.91 124 ASP A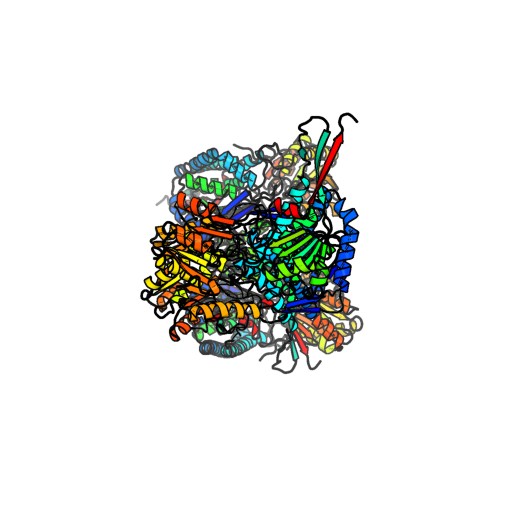 C 1
ATOM 955 O O . ASP A 1 146 ? 24.487 32.901 -51.463 1.00 36.11 124 ASP A O 1
ATOM 960 N N . ASN A 1 147 ? 23.630 31.854 -53.277 1.00 32.20 125 ASN A N 1
ATOM 961 C CA . ASN A 1 147 ? 24.797 30.991 -53.429 1.00 31.83 125 ASN A CA 1
ATOM 962 C C . ASN A 1 147 ? 26.052 31.790 -53.747 1.00 36.30 125 ASN A C 1
ATOM 963 O O . ASN A 1 147 ? 27.160 31.369 -53.397 1.00 40.70 125 ASN A O 1
ATOM 968 N N . GLU A 1 148 ? 25.903 32.942 -54.396 1.00 38.19 126 GLU A N 1
ATOM 969 C CA . GLU A 1 148 ? 27.045 33.744 -54.808 1.00 44.12 126 GLU A CA 1
ATOM 970 C C . GLU A 1 148 ? 27.422 34.810 -53.788 1.00 36.69 126 GLU A C 1
ATOM 971 O O . GLU A 1 148 ? 28.485 35.425 -53.924 1.00 37.87 126 GLU A O 1
ATOM 977 N N . GLY A 1 149 ? 26.588 35.040 -52.777 1.00 36.84 127 GLY A N 1
ATOM 978 C CA . GLY A 1 149 ? 26.898 36.027 -51.761 1.00 38.84 127 GLY A CA 1
ATOM 979 C C . GLY A 1 149 ? 26.840 37.461 -52.232 1.00 37.70 127 GLY A C 1
ATOM 980 O O . GLY A 1 149 ? 27.333 38.352 -51.538 1.00 34.96 127 GLY A O 1
ATOM 981 N N . THR A 1 150 ? 26.246 37.710 -53.397 1.00 38.22 128 THR A N 1
ATOM 982 C CA . THR A 1 150 ? 26.153 39.050 -53.959 1.00 33.07 128 THR A CA 1
ATOM 983 C C . THR A 1 150 ? 24.855 39.760 -53.611 1.00 35.45 128 THR A C 1
ATOM 984 O O . THR A 1 150 ? 24.776 40.983 -53.773 1.00 35.06 128 THR A O 1
ATOM 988 N N . HIS A 1 151 ? 23.843 39.032 -53.143 1.00 34.74 129 HIS A N 1
ATOM 989 C CA . HIS A 1 151 ? 22.536 39.604 -52.866 1.00 31.08 129 HIS A CA 1
ATOM 990 C C . HIS A 1 151 ? 21.964 38.996 -51.593 1.00 24.91 129 HIS A C 1
ATOM 991 O O . HIS A 1 151 ? 22.342 37.900 -51.175 1.00 29.18 129 HIS A O 1
ATOM 998 N N . SER A 1 152 ? 21.047 39.732 -50.979 1.00 23.91 130 SER A N 1
ATOM 999 C CA . SER A 1 152 ? 20.215 39.232 -49.896 1.00 33.01 130 SER A CA 1
ATOM 1000 C C . SER A 1 152 ? 18.797 39.027 -50.414 1.00 25.67 130 SER A C 1
ATOM 1001 O O . SER A 1 152 ? 18.355 39.728 -51.327 1.00 26.20 130 SER A O 1
ATOM 1004 N N . HIS A 1 153 ? 18.083 38.064 -49.827 1.00 24.97 131 HIS A N 1
ATOM 1005 C CA . HIS A 1 153 ? 16.752 37.700 -50.304 1.00 21.13 131 HIS A CA 1
ATOM 1006 C C . HIS A 1 153 ? 15.818 37.436 -49.130 1.00 29.24 131 HIS A C 1
ATOM 1007 O O . HIS A 1 153 ? 16.129 36.617 -48.261 1.00 27.44 131 HIS A O 1
ATOM 1014 N N . VAL A 1 154 ? 14.670 38.117 -49.119 1.00 26.22 132 VAL A N 1
ATOM 1015 C CA . VAL A 1 154 ? 13.641 37.951 -48.095 1.00 26.11 132 VAL A CA 1
ATOM 1016 C C . VAL A 1 154 ? 12.342 37.528 -48.770 1.00 31.70 132 VAL A C 1
ATOM 1017 O O . VAL A 1 154 ? 11.859 38.212 -49.680 1.00 26.28 132 VAL A O 1
ATOM 1021 N N . LEU A 1 155 ? 11.769 36.417 -48.309 1.00 26.92 133 LEU A N 1
ATOM 1022 C CA . LEU A 1 155 ? 10.521 35.878 -48.836 1.00 26.06 133 LEU A CA 1
ATOM 1023 C C . LEU A 1 155 ? 9.409 36.146 -47.830 1.00 28.55 133 LEU A C 1
ATOM 1024 O O . LEU A 1 155 ? 9.461 35.645 -46.701 1.00 28.43 133 LEU A O 1
ATOM 1029 N N . SER A 1 156 ? 8.410 36.925 -48.239 1.00 26.07 134 SER A N 1
ATOM 1030 C CA . SER A 1 156 ? 7.289 37.289 -47.380 1.00 26.33 134 SER A CA 1
ATOM 1031 C C . SER A 1 156 ? 5.970 36.899 -48.036 1.00 25.39 134 SER A C 1
ATOM 1032 O O . SER A 1 156 ? 5.916 36.510 -49.205 1.00 25.28 134 SER A O 1
ATOM 1035 N N . ARG A 1 157 ? 4.891 37.004 -47.264 1.00 26.81 135 ARG A N 1
ATOM 1036 C CA . ARG A 1 157 ? 3.559 36.662 -47.742 1.00 30.46 135 ARG A CA 1
ATOM 1037 C C . ARG A 1 157 ? 2.614 37.825 -47.488 1.00 32.69 135 ARG A C 1
ATOM 1038 O O . ARG A 1 157 ? 2.643 38.436 -46.416 1.00 27.58 135 ARG A O 1
ATOM 1046 N N . GLU A 1 158 ? 1.790 38.133 -48.483 1.00 30.62 136 GLU A N 1
ATOM 1047 C CA . GLU A 1 158 ? 0.873 39.261 -48.471 1.00 33.07 136 GLU A CA 1
ATOM 1048 C C . GLU A 1 158 ? -0.508 38.813 -48.926 1.00 25.43 136 GLU A C 1
ATOM 1049 O O . GLU A 1 158 ? -0.649 37.762 -49.562 1.00 21.76 136 GLU A O 1
ATOM 1055 N N . PRO A 1 159 ? -1.553 39.581 -48.596 1.00 28.06 137 PRO A N 1
ATOM 1056 C CA . PRO A 1 159 ? -2.905 39.248 -49.074 1.00 29.02 137 PRO A CA 1
ATOM 1057 C C . PRO A 1 159 ? -3.003 39.282 -50.594 1.00 24.21 137 PRO A C 1
ATOM 1058 O O . PRO A 1 159 ? -2.412 40.136 -51.255 1.00 28.33 137 PRO A O 1
ATOM 1062 N N . VAL A 1 160 ? -3.782 38.352 -51.147 1.00 23.94 138 VAL A N 1
ATOM 1063 C CA . VAL A 1 160 ? -3.867 38.206 -52.602 1.00 24.92 138 VAL A CA 1
ATOM 1064 C C . VAL A 1 160 ? -4.865 39.184 -53.214 1.00 31.19 138 VAL A C 1
ATOM 1065 O O . VAL A 1 160 ? -4.605 39.768 -54.270 1.00 30.76 138 VAL A O 1
ATOM 1069 N N . GLY A 1 161 ? -6.022 39.364 -52.589 1.00 25.29 139 GLY A N 1
ATOM 1070 C CA . GLY A 1 161 ? -7.089 40.144 -53.203 1.00 20.31 139 GLY A CA 1
ATOM 1071 C C . GLY A 1 161 ? -8.449 39.681 -52.699 1.00 24.41 139 GLY A C 1
ATOM 1072 O O . GLY A 1 161 ? -8.563 39.138 -51.601 1.00 22.35 139 GLY A O 1
ATOM 1073 N N . VAL A 1 162 ? -9.470 39.909 -53.523 1.00 22.64 140 VAL A N 1
ATOM 1074 C CA . VAL A 1 162 ? -10.838 39.545 -53.163 1.00 23.80 140 VAL A CA 1
ATOM 1075 C C . VAL A 1 162 ? -11.050 38.056 -53.396 1.00 19.01 140 VAL A C 1
ATOM 1076 O O . VAL A 1 162 ? -10.649 37.505 -54.430 1.00 20.75 140 VAL A O 1
ATOM 1080 N N . ALA A 1 163 ? -11.689 37.402 -52.431 1.00 22.79 141 ALA A N 1
ATOM 1081 C CA . ALA A 1 163 ? -12.014 35.987 -52.509 1.00 21.14 141 ALA A CA 1
ATOM 1082 C C . ALA A 1 163 ? -13.523 35.801 -52.608 1.00 17.69 141 ALA A C 1
ATOM 1083 O O . ALA A 1 163 ? -14.293 36.544 -51.995 1.00 22.54 141 ALA A O 1
ATOM 1085 N N . ALA A 1 164 ? -13.936 34.805 -53.386 1.00 19.50 142 ALA A N 1
ATOM 1086 C CA . ALA A 1 164 ? -15.336 34.431 -53.520 1.00 22.40 142 ALA A CA 1
ATOM 1087 C C . ALA A 1 164 ? -15.487 32.946 -53.226 1.00 24.98 142 ALA A C 1
ATOM 1088 O O . ALA A 1 164 ? -14.680 32.133 -53.689 1.00 20.30 142 ALA A O 1
ATOM 1090 N N . ALA A 1 165 ? -16.524 32.594 -52.463 1.00 20.55 143 ALA A N 1
ATOM 1091 C CA . ALA A 1 165 ? -16.721 31.228 -51.992 1.00 23.29 143 ALA A CA 1
ATOM 1092 C C . ALA A 1 165 ? -18.127 30.749 -52.320 1.00 23.16 143 ALA A C 1
ATOM 1093 O O . ALA A 1 165 ? -19.109 31.420 -51.985 1.00 21.68 143 ALA A O 1
ATOM 1095 N N . PHE A 1 166 ? -18.219 29.585 -52.963 1.00 20.98 144 PHE A N 1
ATOM 1096 C CA . PHE A 1 166 ? -19.486 28.922 -53.263 1.00 22.80 144 PHE A CA 1
ATOM 1097 C C . PHE A 1 166 ? -19.624 27.707 -52.352 1.00 22.38 144 PHE A C 1
ATOM 1098 O O . PHE A 1 166 ? -18.842 26.758 -52.464 1.00 23.00 144 PHE A O 1
ATOM 1106 N N . LEU A 1 167 ? -20.620 27.725 -51.467 1.00 22.62 145 LEU A N 1
ATOM 1107 C CA . LEU A 1 167 ? -20.741 26.713 -50.424 1.00 23.14 145 LEU A CA 1
ATOM 1108 C C . LEU A 1 167 ? -21.832 25.698 -50.743 1.00 20.65 145 LEU A C 1
ATOM 1109 O O . LEU A 1 167 ? -22.910 26.056 -51.226 1.00 26.29 145 LEU A O 1
ATOM 1114 N N . ALA A 1 168 ? -21.548 24.432 -50.440 1.00 23.77 146 ALA A N 1
ATOM 1115 C CA . ALA A 1 168 ? -22.521 23.357 -50.543 1.00 20.77 146 ALA A CA 1
ATOM 1116 C C . ALA A 1 168 ? -23.458 23.372 -49.336 1.00 28.00 146 ALA A C 1
ATOM 1117 O O . ALA A 1 168 ? -23.215 24.044 -48.331 1.00 24.25 146 ALA A O 1
ATOM 1119 N N . TRP A 1 169 ? -24.530 22.585 -49.435 1.00 28.52 147 TRP A N 1
ATOM 1120 C CA . TRP A 1 169 ? -25.587 22.569 -48.433 1.00 23.06 147 TRP A CA 1
ATOM 1121 C C . TRP A 1 169 ? -25.405 21.504 -47.359 1.00 25.38 147 TRP A C 1
ATOM 1122 O O . TRP A 1 169 ? -26.129 21.538 -46.356 1.00 25.57 147 TRP A O 1
ATOM 1133 N N . ASN A 1 170 ? -24.467 20.566 -47.529 1.00 20.51 148 ASN A N 1
ATOM 1134 C CA . ASN A 1 170 ? -24.375 19.456 -46.581 1.00 25.01 148 ASN A CA 1
ATOM 1135 C C . ASN A 1 170 ? -23.900 19.915 -45.204 1.00 27.78 148 ASN A C 1
ATOM 1136 O O . ASN A 1 170 ? -24.330 19.358 -44.186 1.00 28.70 148 ASN A O 1
ATOM 1141 N N . PHE A 1 171 ? -23.034 20.926 -45.149 1.00 24.82 149 PHE A N 1
ATOM 1142 C CA . PHE A 1 171 ? -22.562 21.495 -43.886 1.00 21.60 149 PHE A CA 1
ATOM 1143 C C . PHE A 1 171 ? -22.557 23.006 -44.033 1.00 22.98 149 PHE A C 1
ATOM 1144 O O . PHE A 1 171 ? -21.523 23.607 -44.348 1.00 25.16 149 PHE A O 1
ATOM 1152 N N . PRO A 1 172 ? -23.701 23.657 -43.809 1.00 22.33 150 PRO A N 1
ATOM 1153 C CA . PRO A 1 172 ? -23.789 25.093 -44.136 1.00 23.65 150 PRO A CA 1
ATOM 1154 C C . PRO A 1 172 ? -22.776 25.952 -43.395 1.00 27.04 150 PRO A C 1
ATOM 1155 O O . PRO A 1 172 ? -22.129 26.808 -44.013 1.00 24.91 150 PRO A O 1
ATOM 1159 N N . LEU A 1 173 ? -22.602 25.738 -42.091 1.00 23.28 151 LEU A N 1
ATOM 1160 C CA . LEU A 1 173 ? -21.667 26.540 -41.310 1.00 22.54 151 LEU A CA 1
ATOM 1161 C C . LEU A 1 173 ? -20.244 26.000 -41.344 1.00 23.91 151 LEU A C 1
ATOM 1162 O O . LEU A 1 173 ? -19.292 26.789 -41.320 1.00 22.76 151 LEU A O 1
ATOM 1167 N N . LEU A 1 174 ? -20.074 24.676 -41.377 1.00 23.26 152 LEU A N 1
ATOM 1168 C CA . LEU A 1 174 ? -18.733 24.117 -41.497 1.00 27.02 152 LEU A CA 1
ATOM 1169 C C . LEU A 1 174 ? -18.099 24.504 -42.829 1.00 26.59 152 LEU A C 1
ATOM 1170 O O . LEU A 1 174 ? -16.912 24.848 -42.877 1.00 24.59 152 LEU A O 1
ATOM 1175 N N . ASN A 1 175 ? -18.873 24.458 -43.921 1.00 24.46 153 ASN A N 1
ATOM 1176 C CA . ASN A 1 175 ? -18.329 24.874 -45.212 1.00 26.88 153 ASN A CA 1
ATOM 1177 C C . ASN A 1 175 ? -17.961 26.353 -45.202 1.00 23.50 153 ASN A C 1
ATOM 1178 O O . ASN A 1 175 ? -16.930 26.747 -45.760 1.00 18.90 153 ASN A O 1
ATOM 1183 N N . LEU A 1 176 ? -18.791 27.186 -44.566 1.00 23.83 154 LEU A N 1
ATOM 1184 C CA . LEU A 1 176 ? -18.455 28.599 -44.409 1.00 23.69 154 LEU A CA 1
ATOM 1185 C C . LEU A 1 176 ? -17.194 28.774 -43.573 1.00 25.53 154 LEU A C 1
ATOM 1186 O O . LEU A 1 176 ? -16.330 29.595 -43.906 1.00 27.78 154 LEU A O 1
ATOM 1191 N N . ALA A 1 177 ? -17.068 27.996 -42.495 1.00 24.27 155 ALA A N 1
ATOM 1192 C CA . ALA A 1 177 ? -15.915 28.101 -41.604 1.00 22.29 155 ALA A CA 1
ATOM 1193 C C . ALA A 1 177 ? -14.604 27.874 -42.351 1.00 25.96 155 ALA A C 1
ATOM 1194 O O . ALA A 1 177 ? -13.610 28.571 -42.106 1.00 22.40 155 ALA A O 1
ATOM 1196 N N . TYR A 1 178 ? -14.585 26.900 -43.267 1.00 27.26 156 TYR A N 1
ATOM 1197 C CA . TYR A 1 178 ? -13.361 26.569 -43.992 1.00 22.73 156 TYR A CA 1
ATOM 1198 C C . TYR A 1 178 ? -12.856 27.742 -44.820 1.00 20.24 156 TYR A C 1
ATOM 1199 O O . TYR A 1 178 ? -11.654 27.837 -45.093 1.00 18.90 156 TYR A O 1
ATOM 1208 N N . LYS A 1 179 ? -13.748 28.632 -45.247 1.00 20.26 157 LYS A N 1
ATOM 1209 C CA . LYS A 1 179 ? -13.346 29.756 -46.080 1.00 28.28 157 LYS A CA 1
ATOM 1210 C C . LYS A 1 179 ? -13.260 31.070 -45.319 1.00 26.38 157 LYS A C 1
ATOM 1211 O O . LYS A 1 179 ? -12.357 31.871 -45.586 1.00 22.69 157 LYS A O 1
ATOM 1217 N N . LEU A 1 180 ? -14.152 31.283 -44.351 1.00 24.82 158 LEU A N 1
ATOM 1218 C CA . LEU A 1 180 ? -14.226 32.558 -43.645 1.00 26.03 158 LEU A CA 1
ATOM 1219 C C . LEU A 1 180 ? -12.993 32.803 -42.782 1.00 22.77 158 LEU A C 1
ATOM 1220 O O . LEU A 1 180 ? -12.492 33.931 -42.713 1.00 24.70 158 LEU A O 1
ATOM 1225 N N . GLY A 1 181 ? -12.512 31.771 -42.094 1.00 21.01 159 GLY A N 1
ATOM 1226 C CA . GLY A 1 181 ? -11.355 31.890 -41.237 1.00 22.18 159 GLY A CA 1
ATOM 1227 C C . GLY A 1 181 ? -10.095 32.303 -41.977 1.00 22.05 159 GLY A C 1
ATOM 1228 O O . GLY A 1 181 ? -9.486 33.338 -41.683 1.00 21.59 159 GLY A O 1
ATOM 1229 N N . PRO A 1 182 ? -9.668 31.493 -42.949 1.00 24.76 160 PRO A N 1
ATOM 1230 C CA . PRO A 1 182 ? -8.465 31.863 -43.713 1.00 24.57 160 PRO A CA 1
ATOM 1231 C C . PRO A 1 182 ? -8.589 33.197 -44.427 1.00 24.21 160 PRO A C 1
ATOM 1232 O O . PRO A 1 182 ? -7.629 33.976 -44.434 1.00 28.02 160 PRO A O 1
ATOM 1236 N N . ALA A 1 183 ? -9.748 33.490 -45.025 1.00 23.74 161 ALA A N 1
ATOM 1237 C CA . ALA A 1 183 ? -9.899 34.739 -45.768 1.00 23.51 161 ALA A CA 1
ATOM 1238 C C . ALA A 1 183 ? -9.790 35.954 -44.851 1.00 28.53 161 ALA A C 1
ATOM 1239 O O . ALA A 1 183 ? -9.106 36.928 -45.185 1.00 23.40 161 ALA A O 1
ATOM 1241 N N . MET A 1 184 ? -10.450 35.918 -43.689 1.00 25.95 162 MET A N 1
ATOM 1242 C CA . MET A 1 184 ? -10.348 37.040 -42.758 1.00 19.46 162 MET A CA 1
ATOM 1243 C C . MET A 1 184 ? -8.923 37.204 -42.248 1.00 23.27 162 MET A C 1
ATOM 1244 O O . MET A 1 184 ? -8.398 38.324 -42.198 1.00 28.38 162 MET A O 1
ATOM 1249 N N . ALA A 1 185 ? -8.282 36.097 -41.869 1.00 22.27 163 ALA A N 1
ATOM 1250 C CA . ALA A 1 185 ? -6.919 36.160 -41.351 1.00 31.40 163 ALA A CA 1
ATOM 1251 C C . ALA A 1 185 ? -5.953 36.725 -42.384 1.00 27.38 163 ALA A C 1
ATOM 1252 O O . ALA A 1 185 ? -5.130 37.591 -42.067 1.00 27.32 163 ALA A O 1
ATOM 1254 N N . ALA A 1 186 ? -6.040 36.253 -43.624 1.00 23.53 164 ALA A N 1
ATOM 1255 C CA . ALA A 1 186 ? -5.136 36.693 -44.677 1.00 24.14 164 ALA A CA 1
ATOM 1256 C C . ALA A 1 186 ? -5.499 38.060 -45.244 1.00 29.50 164 ALA A C 1
ATOM 1257 O O . ALA A 1 186 ? -4.872 38.494 -46.214 1.00 26.34 164 ALA A O 1
ATOM 1259 N N . GLY A 1 187 ? -6.484 38.747 -44.673 1.00 27.38 165 GLY A N 1
ATOM 1260 C CA . GLY A 1 187 ? -6.822 40.074 -45.149 1.00 24.07 165 GLY A CA 1
ATOM 1261 C C . GLY A 1 187 ? -7.406 40.117 -46.542 1.00 24.57 165 GLY A C 1
ATOM 1262 O O . GLY A 1 187 ? -7.180 41.090 -47.270 1.00 24.15 165 GLY A O 1
ATOM 1263 N N . CYS A 1 188 ? -8.148 39.082 -46.939 1.00 21.27 166 CYS A N 1
ATOM 1264 C CA . CYS A 1 188 ? -8.872 39.071 -48.207 1.00 18.34 166 CYS A CA 1
ATOM 1265 C C . CYS A 1 188 ? -10.353 39.337 -47.966 1.00 21.56 166 CYS A C 1
ATOM 1266 O O . CYS A 1 188 ? -11.025 38.499 -47.347 1.00 23.55 166 CYS A O 1
ATOM 1269 N N . PRO A 1 189 ? -10.909 40.457 -48.435 1.00 23.12 167 PRO A N 1
ATOM 1270 C CA . PRO A 1 189 ? -12.369 40.619 -48.412 1.00 19.59 167 PRO A CA 1
ATOM 1271 C C . PRO A 1 189 ? -13.054 39.472 -49.134 1.00 24.67 167 PRO A C 1
ATOM 1272 O O . PRO A 1 189 ? -12.600 39.018 -50.187 1.00 20.95 167 PRO A O 1
ATOM 1276 N N . LEU A 1 190 ? -14.157 39.003 -48.556 1.00 26.10 168 LEU A N 1
ATOM 1277 C CA . LEU A 1 190 ? -14.770 37.748 -48.961 1.00 23.18 168 LEU A CA 1
ATOM 1278 C C . LEU A 1 190 ? -16.209 37.960 -49.410 1.00 24.62 168 LEU A C 1
ATOM 1279 O O . LEU A 1 190 ? -16.972 38.693 -48.771 1.00 28.21 168 LEU A O 1
ATOM 1284 N N . VAL A 1 191 ? -16.570 37.300 -50.509 1.00 23.04 169 VAL A N 1
ATOM 1285 C CA . VAL A 1 191 ? -17.937 37.261 -51.020 1.00 27.67 169 VAL A CA 1
ATOM 1286 C C . VAL A 1 191 ? -18.410 35.814 -50.944 1.00 25.50 169 VAL A C 1
ATOM 1287 O O . VAL A 1 191 ? -17.858 34.941 -51.625 1.00 20.03 169 VAL A O 1
ATOM 1291 N N . VAL A 1 192 ? -19.433 35.566 -50.125 1.00 26.94 170 VAL A N 1
ATOM 1292 C CA . VAL A 1 192 ? -19.913 34.222 -49.806 1.00 19.64 170 VAL A CA 1
ATOM 1293 C C . VAL A 1 192 ? -21.260 33.991 -50.476 1.00 22.19 170 VAL A C 1
ATOM 1294 O O . VAL A 1 192 ? -22.209 34.751 -50.252 1.00 20.55 170 VAL A O 1
ATOM 1298 N N . LYS A 1 193 ? -21.355 32.925 -51.272 1.00 18.52 171 LYS A N 1
ATOM 1299 C CA . LYS A 1 193 ? -22.629 32.493 -51.838 1.00 19.88 171 LYS A CA 1
ATOM 1300 C C . LYS A 1 193 ? -23.020 31.170 -51.196 1.00 27.12 171 LYS A C 1
ATOM 1301 O O . LYS A 1 193 ? -22.636 30.096 -51.683 1.00 26.60 171 LYS A O 1
ATOM 1307 N N . PRO A 1 194 ? -23.766 31.192 -50.094 1.00 24.20 172 PRO A N 1
ATOM 1308 C CA . PRO A 1 194 ? -24.307 29.947 -49.547 1.00 27.73 172 PRO A CA 1
ATOM 1309 C C . PRO A 1 194 ? -25.270 29.308 -50.530 1.00 22.43 172 PRO A C 1
ATOM 1310 O O . PRO A 1 194 ? -25.833 29.965 -51.408 1.00 23.64 172 PRO A O 1
ATOM 1314 N N . SER A 1 195 ? -25.445 28.000 -50.379 1.00 21.94 173 SER A N 1
ATOM 1315 C CA . SER A 1 195 ? -26.436 27.303 -51.182 1.00 23.93 173 SER A CA 1
ATOM 1316 C C . SER A 1 195 ? -27.822 27.863 -50.888 1.00 27.73 173 SER A C 1
ATOM 1317 O O . SER A 1 195 ? -28.165 28.145 -49.735 1.00 24.14 173 SER A O 1
ATOM 1320 N N . SER A 1 196 ? -28.609 28.063 -51.948 1.00 25.62 174 SER A N 1
ATOM 1321 C CA . SER A 1 196 ? -29.976 28.538 -51.776 1.00 28.87 174 SER A CA 1
ATOM 1322 C C . SER A 1 196 ? -30.830 27.541 -51.008 1.00 28.16 174 SER A C 1
ATOM 1323 O O . SER A 1 196 ? -31.891 27.914 -50.496 1.00 31.13 174 SER A O 1
ATOM 1326 N N . LYS A 1 197 ? -30.391 26.284 -50.918 1.00 26.47 175 LYS A N 1
ATOM 1327 C CA . LYS A 1 197 ? -31.114 25.289 -50.140 1.00 26.44 175 LYS A CA 1
ATOM 1328 C C . LYS A 1 197 ? -30.882 25.444 -48.643 1.00 31.18 175 LYS A C 1
ATOM 1329 O O . LYS A 1 197 ? -31.728 25.020 -47.846 1.00 28.86 175 LYS A O 1
ATOM 1335 N N . THR A 1 198 ? -29.758 26.040 -48.240 1.00 24.31 176 THR A N 1
ATOM 1336 C CA . THR A 1 198 ? -29.407 26.194 -46.825 1.00 22.84 176 THR A CA 1
ATOM 1337 C C . THR A 1 198 ? -28.765 27.557 -46.588 1.00 21.86 176 THR A C 1
ATOM 1338 O O . THR A 1 198 ? -27.591 27.653 -46.212 1.00 26.38 176 THR A O 1
ATOM 1342 N N . PRO A 1 199 ? -29.519 28.648 -46.782 1.00 22.93 177 PRO A N 1
ATOM 1343 C CA . PRO A 1 199 ? -28.906 29.977 -46.684 1.00 26.92 177 PRO A CA 1
ATOM 1344 C C . PRO A 1 199 ? -29.143 30.676 -45.355 1.00 24.37 177 PRO A C 1
ATOM 1345 O O . PRO A 1 199 ? -28.585 31.750 -45.116 1.00 27.47 177 PRO A O 1
ATOM 1349 N N . LEU A 1 200 ? -29.968 30.091 -44.485 1.00 29.03 178 LEU A N 1
ATOM 1350 C CA . LEU A 1 200 ? -30.403 30.811 -43.290 1.00 30.68 178 LEU A CA 1
ATOM 1351 C C . LEU A 1 200 ? -29.272 30.969 -42.281 1.00 22.68 178 LEU A C 1
ATOM 1352 O O . LEU A 1 200 ? -29.093 32.048 -41.704 1.00 24.30 178 LEU A O 1
ATOM 1357 N N . SER A 1 201 ? -28.514 29.901 -42.040 1.00 21.86 179 SER A N 1
ATOM 1358 C CA . SER A 1 201 ? -27.464 29.952 -41.030 1.00 23.96 179 SER A CA 1
ATOM 1359 C C . SER A 1 201 ? -26.370 30.946 -41.409 1.00 24.28 179 SER A C 1
ATOM 1360 O O . SER A 1 201 ? -25.841 31.656 -40.545 1.00 20.83 179 SER A O 1
ATOM 1363 N N . ALA A 1 202 ? -26.028 31.023 -42.696 1.00 23.66 180 ALA A N 1
ATOM 1364 C CA . ALA A 1 202 ? -24.977 31.946 -43.116 1.00 28.23 180 ALA A CA 1
ATOM 1365 C C . ALA A 1 202 ? -25.468 33.388 -43.098 1.00 24.71 180 ALA A C 1
ATOM 1366 O O . ALA A 1 202 ? -24.715 34.299 -42.737 1.00 23.16 180 ALA A O 1
ATOM 1368 N N . TYR A 1 203 ? -26.728 33.619 -43.487 1.00 26.40 181 TYR A N 1
ATOM 1369 C CA . TYR A 1 203 ? -27.305 34.950 -43.323 1.00 27.05 181 TYR A CA 1
ATOM 1370 C C . TYR A 1 203 ? -27.271 35.384 -41.862 1.00 24.80 181 TYR A C 1
ATOM 1371 O O . TYR A 1 203 ? -27.046 36.564 -41.569 1.00 25.63 181 TYR A O 1
ATOM 1380 N N . ALA A 1 204 ? -27.461 34.438 -40.937 1.00 28.02 182 ALA A N 1
ATOM 1381 C CA . ALA A 1 204 ? -27.373 34.749 -39.513 1.00 24.33 182 ALA A CA 1
ATOM 1382 C C . ALA A 1 204 ? -25.968 35.191 -39.122 1.00 25.41 182 ALA A C 1
ATOM 1383 O O . ALA A 1 204 ? -25.806 36.091 -38.290 1.00 25.29 182 ALA A O 1
ATOM 1385 N N . VAL A 1 205 ? -24.938 34.561 -39.696 1.00 27.24 183 VAL A N 1
ATOM 1386 C CA . VAL A 1 205 ? -23.571 35.016 -39.450 1.00 24.30 183 VAL A CA 1
ATOM 1387 C C . VAL A 1 205 ? -23.400 36.452 -39.929 1.00 24.97 183 VAL A C 1
ATOM 1388 O O . VAL A 1 205 ? -22.745 37.268 -39.271 1.00 28.24 183 VAL A O 1
ATOM 1392 N N . GLY A 1 206 ? -24.004 36.787 -41.073 1.00 27.92 184 GLY A N 1
ATOM 1393 C CA . GLY A 1 206 ? -23.917 38.150 -41.576 1.00 30.20 184 GLY A CA 1
ATOM 1394 C C . GLY A 1 206 ? -24.527 39.166 -40.630 1.00 33.24 184 GLY A C 1
ATOM 1395 O O . GLY A 1 206 ? -23.998 40.267 -40.459 1.00 30.52 184 GLY A O 1
ATOM 1396 N N . GLU A 1 207 ? -25.650 38.809 -39.999 1.00 29.77 185 GLU A N 1
ATOM 1397 C CA . GLU A 1 207 ? -26.242 39.684 -38.995 1.00 29.21 185 GLU A CA 1
ATOM 1398 C C . GLU A 1 207 ? -25.276 39.923 -37.840 1.00 24.97 185 GLU A C 1
ATOM 1399 O O . GLU A 1 207 ? -25.170 41.045 -37.331 1.00 33.21 185 GLU A O 1
ATOM 1405 N N . LEU A 1 208 ? -24.550 38.881 -37.421 1.00 27.09 186 LEU A N 1
ATOM 1406 C CA . LEU A 1 208 ? -23.563 39.049 -36.357 1.00 30.16 186 LEU A CA 1
ATOM 1407 C C . LEU A 1 208 ? -22.409 39.932 -36.814 1.00 34.51 186 LEU A C 1
ATOM 1408 O O . LEU A 1 208 ? -21.852 40.702 -36.022 1.00 33.84 186 LEU A O 1
ATOM 1413 N N . CYS A 1 209 ? -22.039 39.829 -38.092 1.00 34.67 187 CYS A N 1
ATOM 1414 C CA . CYS A 1 209 ? -20.978 40.666 -38.639 1.00 28.09 187 CYS A CA 1
ATOM 1415 C C . CYS A 1 209 ? -21.389 42.134 -38.609 1.00 30.04 187 CYS A C 1
ATOM 1416 O O . CYS A 1 209 ? -20.583 43.010 -38.269 1.00 32.15 187 CYS A O 1
ATOM 1419 N N . GLU A 1 210 ? -22.655 42.413 -38.938 1.00 28.55 188 GLU A N 1
ATOM 1420 C CA . GLU A 1 210 ? -23.182 43.769 -38.839 1.00 30.00 188 GLU A CA 1
ATOM 1421 C C . GLU A 1 210 ? -23.305 44.219 -37.387 1.00 32.34 188 GLU A C 1
ATOM 1422 O O . GLU A 1 210 ? -23.083 45.398 -37.086 1.00 35.77 188 GLU A O 1
ATOM 1428 N N . GLN A 1 211 ? -23.652 43.305 -36.477 1.00 29.38 189 GLN A N 1
ATOM 1429 C CA . GLN A 1 211 ? -23.824 43.689 -35.077 1.00 38.07 189 GLN A CA 1
ATOM 1430 C C . GLN A 1 211 ? -22.503 44.115 -34.445 1.00 38.17 189 GLN A C 1
ATOM 1431 O O . GLN A 1 211 ? -22.461 45.090 -33.687 1.00 36.66 189 GLN A O 1
ATOM 1437 N N . ILE A 1 212 ? -21.411 43.400 -34.740 1.00 36.35 190 ILE A N 1
ATOM 1438 C CA . ILE A 1 212 ? -20.121 43.751 -34.147 1.00 33.32 190 ILE A CA 1
ATOM 1439 C C . ILE A 1 212 ? -19.450 44.927 -34.837 1.00 33.85 190 ILE A C 1
ATOM 1440 O O . ILE A 1 212 ? -18.408 45.396 -34.362 1.00 34.62 190 ILE A O 1
ATOM 1445 N N . GLY A 1 213 ? -20.016 45.422 -35.932 1.00 31.06 191 GLY A N 1
ATOM 1446 C CA . GLY A 1 213 ? -19.423 46.546 -36.632 1.00 34.71 191 GLY A CA 1
ATOM 1447 C C . GLY A 1 213 ? -18.206 46.197 -37.462 1.00 34.57 191 GLY A C 1
ATOM 1448 O O . GLY A 1 213 ? -17.243 46.972 -37.498 1.00 31.80 191 GLY A O 1
ATOM 1449 N N . LEU A 1 214 ? -18.218 45.046 -38.126 1.00 32.10 192 LEU A N 1
ATOM 1450 C CA . LEU A 1 214 ? -17.108 44.674 -38.992 1.00 31.39 192 LEU A CA 1
ATOM 1451 C C . LEU A 1 214 ? -17.009 45.659 -40.156 1.00 25.49 192 LEU A C 1
ATOM 1452 O O . LEU A 1 214 ? -18.034 46.036 -40.735 1.00 30.21 192 LEU A O 1
ATOM 1457 N N . PRO A 1 215 ? -15.804 46.108 -40.514 1.00 30.05 193 PRO A N 1
ATOM 1458 C CA . PRO A 1 215 ? -15.680 47.105 -41.586 1.00 29.54 193 PRO A CA 1
ATOM 1459 C C . PRO A 1 215 ? -16.329 46.627 -42.876 1.00 28.68 193 PRO A C 1
ATOM 1460 O O . PRO A 1 215 ? -16.309 45.439 -43.207 1.00 29.23 193 PRO A O 1
ATOM 1464 N N . ALA A 1 216 ? -16.924 47.576 -43.595 1.00 28.08 194 ALA A N 1
ATOM 1465 C CA . ALA A 1 216 ? -17.710 47.247 -44.777 1.00 31.28 194 ALA A CA 1
ATOM 1466 C C . ALA A 1 216 ? -16.851 46.562 -45.832 1.00 27.62 194 ALA A C 1
ATOM 1467 O O . ALA A 1 216 ? -15.686 46.914 -46.033 1.00 35.71 194 ALA A O 1
ATOM 1469 N N . GLY A 1 217 ? -17.437 45.569 -46.505 1.00 31.71 195 GLY A N 1
ATOM 1470 C CA . GLY A 1 217 ? -16.777 44.862 -47.582 1.00 31.37 195 GLY A CA 1
ATOM 1471 C C . GLY A 1 217 ? -15.906 43.698 -47.159 1.00 21.96 195 GLY A C 1
ATOM 1472 O O . GLY A 1 217 ? -15.566 42.862 -48.005 1.00 30.85 195 GLY A O 1
ATOM 1473 N N . VAL A 1 218 ? -15.543 43.613 -45.876 1.00 25.71 196 VAL A N 1
ATOM 1474 C CA . VAL A 1 218 ? -14.662 42.543 -45.409 1.00 23.24 196 VAL A CA 1
ATOM 1475 C C . VAL A 1 218 ? -15.335 41.183 -45.558 1.00 22.54 196 VAL A C 1
ATOM 1476 O O . VAL A 1 218 ? -14.704 40.200 -45.965 1.00 26.89 196 VAL A O 1
ATOM 1480 N N . VAL A 1 219 ? -16.618 41.096 -45.216 1.00 27.95 197 VAL A N 1
ATOM 1481 C CA . VAL A 1 219 ? -17.398 39.874 -45.376 1.00 22.63 197 VAL A CA 1
ATOM 1482 C C . VAL A 1 219 ? -18.727 40.243 -46.018 1.00 27.74 197 VAL A C 1
ATOM 1483 O O . VAL A 1 219 ? -19.387 41.190 -45.579 1.00 27.85 197 VAL A O 1
ATOM 1487 N N . ASN A 1 220 ? -19.111 39.506 -47.062 1.00 23.10 198 ASN A N 1
ATOM 1488 C CA . ASN A 1 220 ? -20.374 39.716 -47.760 1.00 29.48 198 ASN A CA 1
ATOM 1489 C C . ASN A 1 220 ? -21.066 38.374 -47.940 1.00 32.18 198 ASN A C 1
ATOM 1490 O O . ASN A 1 220 ? -20.431 37.398 -48.353 1.00 29.98 198 ASN A O 1
ATOM 1495 N N . ILE A 1 221 ? -22.363 38.327 -47.641 1.00 31.80 199 ILE A N 1
ATOM 1496 C CA . ILE A 1 221 ? -23.133 37.090 -47.685 1.00 24.25 199 ILE A CA 1
ATOM 1497 C C . ILE A 1 221 ? -24.390 37.322 -48.511 1.00 31.65 199 ILE A C 1
ATOM 1498 O O . ILE A 1 221 ? -25.164 38.244 -48.226 1.00 28.94 199 ILE A O 1
ATOM 1503 N N . LEU A 1 222 ? -24.589 36.486 -49.532 1.00 23.04 200 LEU A N 1
ATOM 1504 C CA . LEU A 1 222 ? -25.714 36.623 -50.448 1.00 25.54 200 LEU A CA 1
ATOM 1505 C C . LEU A 1 222 ? -25.986 35.283 -51.122 1.00 30.74 200 LEU A C 1
ATOM 1506 O O . LEU A 1 222 ? -25.052 34.551 -51.457 1.00 24.72 200 LEU A O 1
ATOM 1511 N N . SER A 1 223 ? -27.267 34.968 -51.315 1.00 25.02 201 SER A N 1
ATOM 1512 C CA . SER A 1 223 ? -27.681 33.786 -52.059 1.00 23.67 201 SER A CA 1
ATOM 1513 C C . SER A 1 223 ? -28.543 34.200 -53.244 1.00 26.48 201 SER A C 1
ATOM 1514 O O . SER A 1 223 ? -29.263 35.201 -53.186 1.00 33.61 201 SER A O 1
ATOM 1517 N N . GLY A 1 224 ? -28.464 33.423 -54.317 1.00 28.29 202 GLY A N 1
ATOM 1518 C CA . GLY A 1 224 ? -29.247 33.718 -55.500 1.00 27.34 202 GLY A CA 1
ATOM 1519 C C . GLY A 1 224 ? -29.158 32.598 -56.513 1.00 32.93 202 GLY A C 1
ATOM 1520 O O . GLY A 1 224 ? -28.623 31.524 -56.236 1.00 32.80 202 GLY A O 1
ATOM 1521 N N . MET A 1 225 ? -29.692 32.870 -57.703 1.00 34.65 203 MET A N 1
ATOM 1522 C CA . MET A 1 225 ? -29.712 31.874 -58.767 1.00 35.19 203 MET A CA 1
ATOM 1523 C C . MET A 1 225 ? -28.295 31.507 -59.197 1.00 29.86 203 MET A C 1
ATOM 1524 O O . MET A 1 225 ? -27.437 32.376 -59.371 1.00 29.61 203 MET A O 1
ATOM 1529 N N . ASP A 1 226 ? -28.054 30.202 -59.365 1.00 36.75 204 ASP A N 1
ATOM 1530 C CA . ASP A 1 226 ? -26.720 29.730 -59.730 1.00 36.85 204 ASP A CA 1
ATOM 1531 C C . ASP A 1 226 ? -26.296 30.256 -61.093 1.00 34.78 204 ASP A C 1
ATOM 1532 O O . ASP A 1 226 ? -25.156 30.702 -61.264 1.00 36.90 204 ASP A O 1
ATOM 1537 N N . SER A 1 227 ? -27.197 30.205 -62.078 1.00 32.83 205 SER A N 1
ATOM 1538 C CA . SER A 1 227 ? -26.819 30.587 -63.433 1.00 37.75 205 SER A CA 1
ATOM 1539 C C . SER A 1 227 ? -26.583 32.086 -63.556 1.00 38.63 205 SER A C 1
ATOM 1540 O O . SER A 1 227 ? -25.754 32.513 -64.366 1.00 41.87 205 SER A O 1
ATOM 1543 N N . THR A 1 228 ? -27.295 32.901 -62.778 1.00 32.10 206 THR A N 1
ATOM 1544 C CA . THR A 1 228 ? -27.161 34.352 -62.871 1.00 31.08 206 THR A CA 1
ATOM 1545 C C . THR A 1 228 ? -26.201 34.909 -61.823 1.00 29.27 206 THR A C 1
ATOM 1546 O O . THR A 1 228 ? -25.215 35.565 -62.172 1.00 30.02 206 THR A O 1
ATOM 1550 N N . VAL A 1 229 ? -26.470 34.657 -60.538 1.00 30.49 207 VAL A N 1
ATOM 1551 C CA . VAL A 1 229 ? -25.618 35.202 -59.483 1.00 28.84 207 VAL A CA 1
ATOM 1552 C C . VAL A 1 229 ? -24.281 34.477 -59.438 1.00 24.31 207 VAL A C 1
ATOM 1553 O O . VAL A 1 229 ? -23.228 35.104 -59.272 1.00 25.74 207 VAL A O 1
ATOM 1557 N N . GLY A 1 230 ? -24.299 33.150 -59.567 1.00 25.90 208 GLY A N 1
ATOM 1558 C CA . GLY A 1 230 ? -23.056 32.397 -59.514 1.00 28.34 208 GLY A CA 1
ATOM 1559 C C . GLY A 1 230 ? -22.126 32.716 -60.669 1.00 25.71 208 GLY A C 1
ATOM 1560 O O . GLY A 1 230 ? -20.917 32.878 -60.479 1.00 25.62 208 GLY A O 1
ATOM 1561 N N . ASP A 1 231 ? -22.675 32.810 -61.882 1.00 25.59 209 ASP A N 1
ATOM 1562 C CA . ASP A 1 231 ? -21.842 33.138 -63.034 1.00 25.63 209 ASP A CA 1
ATOM 1563 C C . ASP A 1 231 ? -21.348 34.575 -62.974 1.00 25.48 209 ASP A C 1
ATOM 1564 O O . ASP A 1 231 ? -20.234 34.863 -63.429 1.00 23.82 209 ASP A O 1
ATOM 1569 N N . ALA A 1 232 ? -22.147 35.482 -62.404 1.00 24.23 210 ALA A N 1
ATOM 1570 C CA . ALA A 1 232 ? -21.734 36.876 -62.296 1.00 23.57 210 ALA A CA 1
ATOM 1571 C C . ALA A 1 232 ? -20.569 37.041 -61.331 1.00 27.20 210 ALA A C 1
ATOM 1572 O O . ALA A 1 232 ? -19.747 37.950 -61.499 1.00 25.31 210 ALA A O 1
ATOM 1574 N N . ILE A 1 233 ? -20.481 36.180 -60.318 1.00 21.11 211 ILE A N 1
ATOM 1575 C CA . ILE A 1 233 ? -19.334 36.223 -59.420 1.00 23.57 211 ILE A CA 1
ATOM 1576 C C . ILE A 1 233 ? -18.097 35.632 -60.094 1.00 22.28 211 ILE A C 1
ATOM 1577 O O . ILE A 1 233 ? -17.010 36.213 -60.030 1.00 23.88 211 ILE A O 1
ATOM 1582 N N . SER A 1 234 ? -18.240 34.484 -60.765 1.00 22.24 212 SER A N 1
ATOM 1583 C CA . SER A 1 234 ? -17.083 33.864 -61.407 1.00 23.80 212 SER A CA 1
ATOM 1584 C C . SER A 1 234 ? -16.564 34.703 -62.570 1.00 22.79 212 SER A C 1
ATOM 1585 O O . SER A 1 234 ? -15.348 34.861 -62.726 1.00 21.71 212 SER A O 1
ATOM 1588 N N . ALA A 1 235 ? -17.461 35.253 -63.393 1.00 21.06 213 ALA A N 1
ATOM 1589 C CA . ALA A 1 235 ? -17.045 35.974 -64.592 1.00 22.35 213 ALA A CA 1
ATOM 1590 C C . ALA A 1 235 ? -16.552 37.381 -64.300 1.00 23.27 213 ALA A C 1
ATOM 1591 O O . ALA A 1 235 ? -15.961 38.007 -65.188 1.00 19.86 213 ALA A O 1
ATOM 1593 N N . SER A 1 236 ? -16.775 37.889 -63.091 1.00 19.18 214 SER A N 1
ATOM 1594 C CA . SER A 1 236 ? -16.248 39.193 -62.714 1.00 25.48 214 SER A CA 1
ATOM 1595 C C . SER A 1 236 ? -14.725 39.147 -62.645 1.00 27.72 214 SER A C 1
ATOM 1596 O O . SER A 1 236 ? -14.136 38.129 -62.276 1.00 23.74 214 SER A O 1
ATOM 1599 N N . THR A 1 237 ? -14.084 40.256 -63.006 1.00 24.26 215 THR A N 1
ATOM 1600 C CA . THR A 1 237 ? -12.627 40.321 -62.978 1.00 23.98 215 THR A CA 1
ATOM 1601 C C . THR A 1 237 ? -12.081 40.731 -61.619 1.00 28.49 215 THR A C 1
ATOM 1602 O O . THR A 1 237 ? -10.859 40.760 -61.443 1.00 24.67 215 THR A O 1
ATOM 1606 N N . ILE A 1 238 ? -12.948 41.038 -60.661 1.00 27.24 216 ILE A N 1
ATOM 1607 C CA . ILE A 1 238 ? -12.537 41.475 -59.328 1.00 26.66 216 ILE A CA 1
ATOM 1608 C C . ILE A 1 238 ? -11.958 40.324 -58.504 1.00 24.93 216 ILE A C 1
ATOM 1609 O O . ILE A 1 238 ? -10.890 40.504 -57.902 1.00 25.02 216 ILE A O 1
ATOM 1614 N N . PRO A 1 239 ? -12.594 39.148 -58.421 1.00 18.97 217 PRO A N 1
ATOM 1615 C CA . PRO A 1 239 ? -12.057 38.096 -57.543 1.00 20.60 217 PRO A CA 1
ATOM 1616 C C . PRO A 1 239 ? -10.693 37.588 -57.995 1.00 25.22 217 PRO A C 1
ATOM 1617 O O . PRO A 1 239 ? -10.489 37.248 -59.164 1.00 21.69 217 PRO A O 1
ATOM 1621 N N . SER A 1 240 ? -9.760 37.531 -57.043 1.00 19.64 218 SER A N 1
ATOM 1622 C CA . SER A 1 240 ? -8.468 36.892 -57.248 1.00 30.81 218 SER A CA 1
ATOM 1623 C C . SER A 1 240 ? -8.501 35.406 -56.928 1.00 26.98 218 SER A C 1
ATOM 1624 O O . SER A 1 240 ? -7.666 34.653 -57.440 1.00 23.51 218 SER A O 1
ATOM 1627 N N . VAL A 1 241 ? -9.449 34.976 -56.097 1.00 23.22 219 VAL A N 1
ATOM 1628 C CA . VAL A 1 241 ? -9.571 33.597 -55.644 1.00 20.95 219 VAL A CA 1
ATOM 1629 C C . VAL A 1 241 ? -11.021 33.168 -55.822 1.00 20.56 219 VAL A C 1
ATOM 1630 O O . VAL A 1 241 ? -11.935 33.861 -55.362 1.00 24.31 219 VAL A O 1
ATOM 1634 N N . LEU A 1 242 ? -11.232 32.038 -56.491 1.00 20.56 220 LEU A N 1
ATOM 1635 C CA . LEU A 1 242 ? -12.545 31.404 -56.578 1.00 17.39 220 LEU A CA 1
ATOM 1636 C C . LEU A 1 242 ? -12.449 30.059 -55.875 1.00 22.61 220 LEU A C 1
ATOM 1637 O O . LEU A 1 242 ? -11.658 29.199 -56.278 1.00 22.60 220 LEU A O 1
ATOM 1642 N N . THR A 1 243 ? -13.237 29.870 -54.823 1.00 20.98 221 THR A N 1
ATOM 1643 C CA . THR A 1 243 ? -13.225 28.611 -54.100 1.00 22.50 221 THR A CA 1
ATOM 1644 C C . THR A 1 243 ? -14.629 28.025 -54.055 1.00 23.05 221 THR A C 1
ATOM 1645 O O . THR A 1 243 ? -15.629 28.750 -54.041 1.00 25.20 221 THR A O 1
ATOM 1649 N N . LEU A 1 244 ? -14.694 26.699 -54.052 1.00 22.26 222 LEU A N 1
ATOM 1650 C CA . LEU A 1 244 ? -15.964 26.016 -54.218 1.00 25.10 222 LEU A CA 1
ATOM 1651 C C . LEU A 1 244 ? -15.932 24.684 -53.489 1.00 28.45 222 LEU A C 1
ATOM 1652 O O . LEU A 1 244 ? -14.921 23.973 -53.501 1.00 20.44 222 LEU A O 1
ATOM 1657 N N . ILE A 1 245 ? -17.047 24.367 -52.844 1.00 22.78 223 ILE A N 1
ATOM 1658 C CA . ILE A 1 245 ? -17.318 23.037 -52.322 1.00 25.44 223 ILE A CA 1
ATOM 1659 C C . ILE A 1 245 ? -18.607 22.577 -52.991 1.00 22.72 223 ILE A C 1
ATOM 1660 O O . ILE A 1 245 ? -19.671 23.170 -52.772 1.00 32.31 223 ILE A O 1
ATOM 1665 N N . GLY A 1 246 ? -18.512 21.551 -53.834 1.00 23.68 224 GLY A N 1
ATOM 1666 C CA . GLY A 1 246 ? -19.665 21.128 -54.605 1.00 27.48 224 GLY A CA 1
ATOM 1667 C C . GLY A 1 246 ? -19.416 19.965 -55.543 1.00 25.33 224 GLY A C 1
ATOM 1668 O O . GLY A 1 246 ? -18.562 19.117 -55.275 1.00 25.77 224 GLY A O 1
ATOM 1669 N N . SER A 1 247 ? -20.161 19.907 -56.644 1.00 25.34 225 SER A N 1
ATOM 1670 C CA . SER A 1 247 ? -20.031 18.782 -57.553 1.00 26.28 225 SER A CA 1
ATOM 1671 C C . SER A 1 247 ? -18.871 19.006 -58.519 1.00 32.29 225 SER A C 1
ATOM 1672 O O . SER A 1 247 ? -18.416 20.131 -58.743 1.00 34.63 225 SER A O 1
ATOM 1675 N N . THR A 1 248 ? -18.393 17.902 -59.095 1.00 29.04 226 THR A N 1
ATOM 1676 C CA . THR A 1 248 ? -17.318 17.991 -60.076 1.00 27.94 226 THR A CA 1
ATOM 1677 C C . THR A 1 248 ? -17.760 18.770 -61.309 1.00 29.47 226 THR A C 1
ATOM 1678 O O . THR A 1 248 ? -16.982 19.555 -61.862 1.00 36.93 226 THR A O 1
ATOM 1682 N N . ASN A 1 249 ? -19.010 18.585 -61.746 1.00 28.54 227 ASN A N 1
ATOM 1683 C CA . ASN A 1 249 ? -19.487 19.316 -62.919 1.00 30.47 227 ASN A CA 1
ATOM 1684 C C . ASN A 1 249 ? -19.559 20.814 -62.650 1.00 28.48 227 ASN A C 1
ATOM 1685 O O . ASN A 1 249 ? -19.271 21.622 -63.542 1.00 30.46 227 ASN A O 1
ATOM 1690 N N . VAL A 1 250 ? -19.946 21.210 -61.434 1.00 24.73 228 VAL A N 1
ATOM 1691 C CA . VAL A 1 250 ? -19.978 22.633 -61.110 1.00 29.06 228 VAL A CA 1
ATOM 1692 C C . VAL A 1 250 ? -18.560 23.193 -61.061 1.00 21.77 228 VAL A C 1
ATOM 1693 O O . VAL A 1 250 ? -18.311 24.332 -61.476 1.00 25.22 228 VAL A O 1
ATOM 1697 N N . GLY A 1 251 ? -17.609 22.396 -60.568 1.00 23.56 229 GLY A N 1
ATOM 1698 C CA . GLY A 1 251 ? -16.219 22.825 -60.567 1.00 25.42 229 GLY A CA 1
ATOM 1699 C C . GLY A 1 251 ? -15.689 23.106 -61.960 1.00 25.63 229 GLY A C 1
ATOM 1700 O O . GLY A 1 251 ? -15.016 24.115 -62.186 1.00 24.55 229 GLY A O 1
ATOM 1701 N N . LYS A 1 252 ? -15.988 22.222 -62.915 1.00 23.67 230 LYS A N 1
ATOM 1702 C CA . LYS A 1 252 ? -15.575 22.477 -64.289 1.00 24.79 230 LYS A CA 1
ATOM 1703 C C . LYS A 1 252 ? -16.280 23.701 -64.857 1.00 27.58 230 LYS A C 1
ATOM 1704 O O . LYS A 1 252 ? -15.686 24.446 -65.643 1.00 23.36 230 LYS A O 1
ATOM 1710 N N . HIS A 1 253 ? -17.532 23.938 -64.455 1.00 19.59 231 HIS A N 1
ATOM 1711 C CA . HIS A 1 253 ? -18.248 25.125 -64.916 1.00 21.25 231 HIS A CA 1
ATOM 1712 C C . HIS A 1 253 ? -17.626 26.404 -64.360 1.00 20.28 231 HIS A C 1
ATOM 1713 O O . HIS A 1 253 ? -17.531 27.416 -65.067 1.00 22.87 231 HIS A O 1
ATOM 1720 N N . VAL A 1 254 ? -17.204 26.381 -63.096 1.00 18.47 232 VAL A N 1
ATOM 1721 C CA . VAL A 1 254 ? -16.637 27.572 -62.474 1.00 19.41 232 VAL A CA 1
ATOM 1722 C C . VAL A 1 254 ? -15.282 27.901 -63.084 1.00 18.13 232 VAL A C 1
ATOM 1723 O O . VAL A 1 254 ? -14.957 29.073 -63.311 1.00 21.09 232 VAL A O 1
ATOM 1727 N N . ILE A 1 255 ? -14.471 26.878 -63.352 1.00 18.32 233 ILE A N 1
ATOM 1728 C CA . ILE A 1 255 ? -13.160 27.103 -63.960 1.00 22.19 233 ILE A CA 1
ATOM 1729 C C . ILE A 1 255 ? -13.311 27.831 -65.290 1.00 17.36 233 ILE A C 1
ATOM 1730 O O . ILE A 1 255 ? -12.687 28.874 -65.522 1.00 20.49 233 ILE A O 1
ATOM 1735 N N . ALA A 1 256 ? -14.173 27.309 -66.171 1.00 19.42 234 ALA A N 1
ATOM 1736 C CA . ALA A 1 256 ? -14.335 27.905 -67.497 1.00 18.39 234 ALA A CA 1
ATOM 1737 C C . ALA A 1 256 ? -14.965 29.290 -67.414 1.00 23.38 234 ALA A C 1
ATOM 1738 O O . ALA A 1 256 ? -14.552 30.208 -68.134 1.00 16.01 234 ALA A O 1
ATOM 1740 N N . THR A 1 257 ? -15.962 29.460 -66.538 1.00 16.28 235 THR A N 1
ATOM 1741 C CA . THR A 1 257 ? -16.664 30.738 -66.441 1.00 23.99 235 THR A CA 1
ATOM 1742 C C . THR A 1 257 ? -15.762 31.828 -65.871 1.00 20.32 235 THR A C 1
ATOM 1743 O O . THR A 1 257 ? -15.847 32.991 -66.287 1.00 20.15 235 THR A O 1
ATOM 1747 N N . GLY A 1 258 ? -14.888 31.473 -64.928 1.00 15.54 236 GLY A N 1
ATOM 1748 C CA . GLY A 1 258 ? -13.967 32.420 -64.330 1.00 16.10 236 GLY A CA 1
ATOM 1749 C C . GLY A 1 258 ? -12.773 32.800 -65.181 1.00 21.44 236 GLY A C 1
ATOM 1750 O O . GLY A 1 258 ? -11.965 33.634 -64.761 1.00 16.45 236 GLY A O 1
ATOM 1751 N N . ALA A 1 259 ? -12.648 32.223 -66.380 1.00 21.18 237 ALA A N 1
ATOM 1752 C CA . ALA A 1 259 ? -11.514 32.477 -67.268 1.00 22.70 237 ALA A CA 1
ATOM 1753 C C . ALA A 1 259 ? -11.514 33.881 -67.859 1.00 26.09 237 ALA A C 1
ATOM 1754 O O . ALA A 1 259 ? -10.613 34.192 -68.643 1.00 25.74 237 ALA A O 1
ATOM 1756 N N . THR A 1 260 ? -12.490 34.729 -67.514 1.00 19.99 238 THR A N 1
ATOM 1757 C CA . THR A 1 260 ? -12.463 36.129 -67.929 1.00 23.26 238 THR A CA 1
ATOM 1758 C C . THR A 1 260 ? -11.260 36.874 -67.368 1.00 24.74 238 THR A C 1
ATOM 1759 O O . THR A 1 260 ? -10.927 37.956 -67.864 1.00 24.74 238 THR A O 1
ATOM 1763 N N . SER A 1 261 ? -10.629 36.343 -66.326 1.00 22.97 239 SER A N 1
ATOM 1764 C CA . SER A 1 261 ? -9.379 36.885 -65.818 1.00 24.79 239 SER A CA 1
ATOM 1765 C C . SER A 1 261 ? -8.583 35.731 -65.233 1.00 23.07 239 SER A C 1
ATOM 1766 O O . SER A 1 261 ? -9.058 34.594 -65.170 1.00 26.13 239 SER A O 1
ATOM 1769 N N . ILE A 1 262 ? -7.371 36.037 -64.787 1.00 20.93 240 ILE A N 1
ATOM 1770 C CA . ILE A 1 262 ? -6.517 35.051 -64.139 1.00 24.65 240 ILE A CA 1
ATOM 1771 C C . ILE A 1 262 ? -6.911 34.986 -62.671 1.00 22.98 240 ILE A C 1
ATOM 1772 O O . ILE A 1 262 ? -6.835 35.989 -61.954 1.00 25.51 240 ILE A O 1
ATOM 1777 N N . LYS A 1 263 ? -7.347 33.811 -62.227 1.00 24.26 241 LYS A N 1
ATOM 1778 C CA . LYS A 1 263 ? -7.811 33.611 -60.866 1.00 23.28 241 LYS A CA 1
ATOM 1779 C C . LYS A 1 263 ? -7.200 32.342 -60.286 1.00 24.90 241 LYS A C 1
ATOM 1780 O O . LYS A 1 263 ? -6.856 31.404 -61.008 1.00 21.33 241 LYS A O 1
ATOM 1786 N N A ARG A 1 264 ? -7.062 32.331 -58.963 0.55 23.64 242 ARG A N 1
ATOM 1787 N N B ARG A 1 264 ? -7.080 32.326 -58.961 0.45 23.66 242 ARG A N 1
ATOM 1788 C CA A ARG A 1 264 ? -6.689 31.129 -58.233 0.55 25.96 242 ARG A CA 1
ATOM 1789 C CA B ARG A 1 264 ? -6.691 31.133 -58.222 0.45 25.95 242 ARG A CA 1
ATOM 1790 C C A ARG A 1 264 ? -7.942 30.296 -57.989 0.55 23.59 242 ARG A C 1
ATOM 1791 C C B ARG A 1 264 ? -7.930 30.290 -57.943 0.45 23.68 242 ARG A C 1
ATOM 1792 O O A ARG A 1 264 ? -8.990 30.836 -57.625 0.55 24.56 242 ARG A O 1
ATOM 1793 O O B ARG A 1 264 ? -8.958 30.817 -57.507 0.45 24.62 242 ARG A O 1
ATOM 1808 N N . TYR A 1 265 ? -7.837 28.989 -58.202 1.00 24.69 243 TYR A N 1
ATOM 1809 C CA . TYR A 1 265 ? -8.945 28.066 -57.994 1.00 24.08 243 TYR A CA 1
ATOM 1810 C C . TYR A 1 265 ? -8.594 27.074 -56.893 1.00 24.08 243 TYR A C 1
ATOM 1811 O O . TYR A 1 265 ? -7.486 26.532 -56.864 1.00 29.54 243 TYR A O 1
ATOM 1820 N N . SER A 1 266 ? -9.542 26.839 -55.987 1.00 25.85 244 SER A N 1
ATOM 1821 C CA . SER A 1 266 ? -9.408 25.803 -54.967 1.00 25.16 244 SER A CA 1
ATOM 1822 C C . SER A 1 266 ? -10.768 25.152 -54.786 1.00 28.54 244 SER A C 1
ATOM 1823 O O . SER A 1 266 ? -11.761 25.845 -54.547 1.00 31.86 244 SER A O 1
ATOM 1826 N N . MET A 1 267 ? -10.820 23.830 -54.908 1.00 25.93 245 MET A N 1
ATOM 1827 C CA . MET A 1 267 ? -12.096 23.139 -54.975 1.00 25.92 245 MET A CA 1
ATOM 1828 C C . MET A 1 267 ? -12.034 21.816 -54.231 1.00 27.79 245 MET A C 1
ATOM 1829 O O . MET A 1 267 ? -11.012 21.123 -54.236 1.00 27.72 245 MET A O 1
ATOM 1834 N N . GLU A 1 268 ? -13.149 21.488 -53.584 1.00 24.69 246 GLU A N 1
ATOM 1835 C CA . GLU A 1 268 ? -13.417 20.178 -52.999 1.00 33.46 246 GLU A CA 1
ATOM 1836 C C . GLU A 1 268 ? -14.672 19.658 -53.690 1.00 31.69 246 GLU A C 1
ATOM 1837 O O . GLU A 1 268 ? -15.758 20.226 -53.521 1.00 28.07 246 GLU A O 1
ATOM 1843 N N . LEU A 1 269 ? -14.523 18.608 -54.495 1.00 24.73 247 LEU A N 1
ATOM 1844 C CA . LEU A 1 269 ? -15.583 18.124 -55.360 1.00 31.27 247 LEU A CA 1
ATOM 1845 C C . LEU A 1 269 ? -16.057 16.747 -54.877 1.00 33.02 247 LEU A C 1
ATOM 1846 O O . LEU A 1 269 ? -15.997 16.457 -53.669 1.00 38.16 247 LEU A O 1
ATOM 1851 N N . GLY A 1 270 ? -16.535 15.912 -55.801 1.00 34.30 248 GLY A N 1
ATOM 1852 C CA . GLY A 1 270 ? -17.095 14.634 -55.416 1.00 38.07 248 GLY A CA 1
ATOM 1853 C C . GLY A 1 270 ? -16.039 13.601 -55.061 1.00 35.37 248 GLY A C 1
ATOM 1854 O O . GLY A 1 270 ? -14.892 13.655 -55.505 1.00 29.39 248 GLY A O 1
ATOM 1855 N N . GLY A 1 271 ? -16.449 12.634 -54.232 1.00 28.59 249 GLY A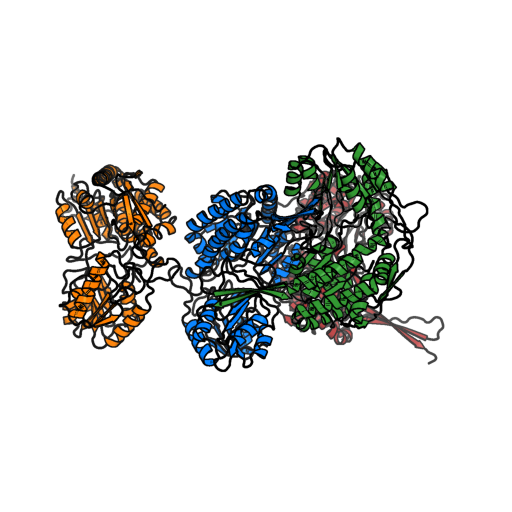 N 1
ATOM 1856 C CA . GLY A 1 271 ? -15.583 11.544 -53.843 1.00 29.44 249 GLY A CA 1
ATOM 1857 C C . GLY A 1 271 ? -16.223 10.201 -54.153 1.00 30.74 249 GLY A C 1
ATOM 1858 O O . GLY A 1 271 ? -17.400 10.115 -54.507 1.00 28.99 249 GLY A O 1
ATOM 1859 N N . ASN A 1 272 ? -15.414 9.145 -54.016 1.00 29.44 250 ASN A N 1
ATOM 1860 C CA . ASN A 1 272 ? -15.839 7.752 -54.173 1.00 27.37 250 ASN A CA 1
ATOM 1861 C C . ASN A 1 272 ? -14.895 6.924 -53.299 1.00 33.81 250 ASN A C 1
ATOM 1862 O O . ASN A 1 272 ? -14.075 6.132 -53.771 1.00 31.80 250 ASN A O 1
ATOM 1867 N N . ALA A 1 273 ? -15.012 7.135 -51.992 1.00 27.56 251 ALA A N 1
ATOM 1868 C CA . ALA A 1 273 ? -14.053 6.580 -51.045 1.00 30.73 251 ALA A CA 1
ATOM 1869 C C . ALA A 1 273 ? -14.179 5.064 -50.972 1.00 30.71 251 ALA A C 1
ATOM 1870 O O . ALA A 1 273 ? -15.279 4.547 -50.744 1.00 30.09 251 ALA A O 1
ATOM 1872 N N . PRO A 1 274 ? -13.098 4.322 -51.167 1.00 33.46 252 PRO A N 1
ATOM 1873 C CA . PRO A 1 274 ? -13.147 2.881 -50.912 1.00 34.05 252 PRO A CA 1
ATOM 1874 C C . PRO A 1 274 ? -12.838 2.567 -49.459 1.00 37.30 252 PRO A C 1
ATOM 1875 O O . PRO A 1 274 ? -11.908 3.137 -48.876 1.00 34.28 252 PRO A O 1
ATOM 1879 N N . ALA A 1 275 ? -13.629 1.678 -48.863 1.00 37.13 253 ALA A N 1
ATOM 1880 C CA . ALA A 1 275 ? -13.415 1.198 -47.502 1.00 29.00 253 ALA A CA 1
ATOM 1881 C C . ALA A 1 275 ? -13.110 -0.293 -47.588 1.00 38.44 253 ALA A C 1
ATOM 1882 O O . ALA A 1 275 ? -13.975 -1.087 -47.973 1.00 38.16 253 ALA A O 1
ATOM 1884 N N . ILE A 1 276 ? -11.886 -0.669 -47.234 1.00 36.56 254 ILE A N 1
ATOM 1885 C CA . ILE A 1 276 ? -11.404 -2.037 -47.387 1.00 36.72 254 ILE A CA 1
ATOM 1886 C C . ILE A 1 276 ? -11.401 -2.703 -46.014 1.00 40.22 254 ILE A C 1
ATOM 1887 O O . ILE A 1 276 ? -10.629 -2.326 -45.126 1.00 34.21 254 ILE A O 1
ATOM 1892 N N . VAL A 1 277 ? -12.266 -3.698 -45.838 1.00 42.68 255 VAL A N 1
ATOM 1893 C CA . VAL A 1 277 ? -12.340 -4.479 -44.608 1.00 43.26 255 VAL A CA 1
ATOM 1894 C C . VAL A 1 277 ? -11.681 -5.824 -44.897 1.00 44.30 255 VAL A C 1
ATOM 1895 O O . VAL A 1 277 ? -12.291 -6.711 -45.505 1.00 45.40 255 VAL A O 1
ATOM 1899 N N . CYS A 1 278 ? -10.430 -5.980 -44.465 1.00 43.76 256 CYS A N 1
ATOM 1900 C CA . CYS A 1 278 ? -9.651 -7.179 -44.755 1.00 46.76 256 CYS A CA 1
ATOM 1901 C C . CYS A 1 278 ? -10.076 -8.328 -43.839 1.00 48.66 256 CYS A C 1
ATOM 1902 O O . CYS A 1 278 ? -11.031 -8.225 -43.066 1.00 50.26 256 CYS A O 1
ATOM 1905 N N . SER A 1 279 ? -9.342 -9.441 -43.914 1.00 46.78 257 SER A N 1
ATOM 1906 C CA . SER A 1 279 ? -9.684 -10.630 -43.141 1.00 55.93 257 SER A CA 1
ATOM 1907 C C . SER A 1 279 ? -9.218 -10.540 -41.693 1.00 49.76 257 SER A C 1
ATOM 1908 O O . SER A 1 279 ? -9.878 -11.086 -40.801 1.00 53.00 257 SER A O 1
ATOM 1911 N N . ASP A 1 280 ? -8.098 -9.864 -41.435 1.00 46.08 258 ASP A N 1
ATOM 1912 C CA . ASP A 1 280 ? -7.544 -9.751 -40.093 1.00 43.06 258 ASP A CA 1
ATOM 1913 C C . ASP A 1 280 ? -7.948 -8.453 -39.398 1.00 42.90 258 ASP A C 1
ATOM 1914 O O . ASP A 1 280 ? -7.280 -8.030 -38.449 1.00 44.92 258 ASP A O 1
ATOM 1919 N N . ALA A 1 281 ? -9.024 -7.820 -39.849 1.00 41.07 259 ALA A N 1
ATOM 1920 C CA . ALA A 1 281 ? -9.451 -6.537 -39.312 1.00 51.31 259 ALA A CA 1
ATOM 1921 C C . ALA A 1 281 ? -10.290 -6.712 -38.052 1.00 50.34 259 ALA A C 1
ATOM 1922 O O . ALA A 1 281 ? -10.981 -7.718 -37.873 1.00 46.58 259 ALA A O 1
ATOM 1924 N N . ASN A 1 282 ? -10.217 -5.711 -37.177 1.00 53.70 260 ASN A N 1
ATOM 1925 C CA . ASN A 1 282 ? -11.140 -5.576 -36.052 1.00 47.47 260 ASN A CA 1
ATOM 1926 C C . ASN A 1 282 ? -12.514 -5.233 -36.611 1.00 49.69 260 ASN A C 1
ATOM 1927 O O . ASN A 1 282 ? -12.795 -4.080 -36.946 1.00 52.58 260 ASN A O 1
ATOM 1932 N N . LEU A 1 283 ? -13.382 -6.242 -36.715 1.00 49.47 261 LEU A N 1
ATOM 1933 C CA . LEU A 1 283 ? -14.663 -6.045 -37.386 1.00 47.80 261 LEU A CA 1
ATOM 1934 C C . LEU A 1 283 ? -15.614 -5.180 -36.569 1.00 49.76 261 LEU A C 1
ATOM 1935 O O . LEU A 1 283 ? -16.443 -4.467 -37.146 1.00 49.07 261 LEU A O 1
ATOM 1940 N N . ASP A 1 284 ? -15.524 -5.232 -35.238 1.00 49.36 262 ASP A N 1
ATOM 1941 C CA . ASP A 1 284 ? -16.350 -4.360 -34.408 1.00 50.39 262 ASP A CA 1
ATOM 1942 C C . ASP A 1 284 ? -16.008 -2.898 -34.657 1.00 48.20 262 ASP A C 1
ATOM 1943 O O . ASP A 1 284 ? -16.897 -2.058 -34.848 1.00 37.87 262 ASP A O 1
ATOM 1948 N N . ASN A 1 285 ? -14.711 -2.582 -34.665 1.00 41.46 263 ASN A N 1
ATOM 1949 C CA . ASN A 1 285 ? -14.273 -1.209 -34.886 1.00 47.32 263 ASN A CA 1
ATOM 1950 C C . ASN A 1 285 ? -14.569 -0.752 -36.310 1.00 46.02 263 ASN A C 1
ATOM 1951 O O . ASN A 1 285 ? -14.976 0.396 -36.528 1.00 44.23 263 ASN A O 1
ATOM 1956 N N . ALA A 1 286 ? -14.377 -1.637 -37.292 1.00 44.30 264 ALA A N 1
ATOM 1957 C CA . ALA A 1 286 ? -14.653 -1.273 -38.679 1.00 43.45 264 ALA A CA 1
ATOM 1958 C C . ALA A 1 286 ? -16.136 -0.990 -38.895 1.00 42.58 264 ALA A C 1
ATOM 1959 O O . ALA A 1 286 ? -16.494 -0.062 -39.630 1.00 36.05 264 ALA A O 1
ATOM 1961 N N . ALA A 1 287 ? -17.015 -1.773 -38.262 1.00 40.74 265 ALA A N 1
ATOM 1962 C CA . ALA A 1 287 ? -18.447 -1.538 -38.416 1.00 40.18 265 ALA A CA 1
ATOM 1963 C C . ALA A 1 287 ? -18.890 -0.258 -37.716 1.00 38.67 265 ALA A C 1
ATOM 1964 O O . ALA A 1 287 ? -19.803 0.422 -38.195 1.00 39.91 265 ALA A O 1
ATOM 1966 N N . ASP A 1 288 ? -18.265 0.083 -36.586 1.00 44.12 266 ASP A N 1
ATOM 1967 C CA . ASP A 1 288 ? -18.606 1.321 -35.891 1.00 39.40 266 ASP A CA 1
ATOM 1968 C C . ASP A 1 288 ? -18.228 2.540 -36.728 1.00 38.44 266 ASP A C 1
ATOM 1969 O O . ASP A 1 288 ? -19.048 3.440 -36.941 1.00 32.63 266 ASP A O 1
ATOM 1974 N N . VAL A 1 289 ? -16.986 2.581 -37.214 1.00 41.17 267 VAL A N 1
ATOM 1975 C CA . VAL A 1 289 ? -16.519 3.732 -37.984 1.00 35.86 267 VAL A CA 1
ATOM 1976 C C . VAL A 1 289 ? -17.335 3.887 -39.264 1.00 35.00 267 VAL A C 1
ATOM 1977 O O . VAL A 1 289 ? -17.850 4.972 -39.561 1.00 39.21 267 VAL A O 1
ATOM 1981 N N . ILE A 1 290 ? -17.486 2.800 -40.026 1.00 34.19 268 ILE A N 1
ATOM 1982 C CA . ILE A 1 290 ? -18.133 2.872 -41.336 1.00 33.45 268 ILE A CA 1
ATOM 1983 C C . ILE A 1 290 ? -19.595 3.285 -41.198 1.00 37.21 268 ILE A C 1
ATOM 1984 O O . ILE A 1 290 ? -20.054 4.229 -41.854 1.00 32.41 268 ILE A O 1
ATOM 1989 N N . CYS A 1 291 ? -20.347 2.585 -40.343 1.00 35.94 269 CYS A N 1
ATOM 1990 C CA . CYS A 1 291 ? -21.754 2.917 -40.147 1.00 31.32 269 CYS A CA 1
ATOM 1991 C C . CYS A 1 291 ? -21.920 4.311 -39.554 1.00 25.37 269 CYS A C 1
ATOM 1992 O O . CYS A 1 291 ? -22.855 5.031 -39.917 1.00 29.02 269 CYS A O 1
ATOM 1995 N N . GLY A 1 292 ? -21.034 4.704 -38.636 1.00 30.50 270 GLY A N 1
ATOM 1996 C CA . GLY A 1 292 ? -21.157 6.015 -38.015 1.00 29.28 270 GLY A CA 1
ATOM 1997 C C . GLY A 1 292 ? -21.116 7.146 -39.025 1.00 34.45 270 GLY A C 1
ATOM 1998 O O . GLY A 1 292 ? -21.980 8.026 -39.028 1.00 28.77 270 GLY A O 1
ATOM 1999 N N . VAL A 1 293 ? -20.119 7.130 -39.910 1.00 34.45 271 VAL A N 1
ATOM 2000 C CA . VAL A 1 293 ? -19.990 8.223 -40.868 1.00 28.15 271 VAL A CA 1
ATOM 2001 C C . VAL A 1 293 ? -20.925 8.029 -42.062 1.00 31.36 271 VAL A C 1
ATOM 2002 O O . VAL A 1 293 ? -21.319 9.006 -42.710 1.00 29.92 271 VAL A O 1
ATOM 2006 N N . LYS A 1 294 ? -21.319 6.788 -42.362 1.00 32.98 272 LYS A N 1
ATOM 2007 C CA . LYS A 1 294 ? -22.271 6.557 -43.445 1.00 32.79 272 LYS A CA 1
ATOM 2008 C C . LYS A 1 294 ? -23.695 6.954 -43.074 1.00 35.33 272 LYS A C 1
ATOM 2009 O O . LYS A 1 294 ? -24.534 7.113 -43.966 1.00 34.00 272 LYS A O 1
ATOM 2015 N N . PHE A 1 295 ? -23.996 7.110 -41.787 1.00 31.22 273 PHE A N 1
ATOM 2016 C CA . PHE A 1 295 ? -25.346 7.474 -41.385 1.00 31.60 273 PHE A CA 1
ATOM 2017 C C . PHE A 1 295 ? -25.447 8.862 -40.773 1.00 25.28 273 PHE A C 1
ATOM 2018 O O . PHE A 1 295 ? -26.548 9.420 -40.731 1.00 32.63 273 PHE A O 1
ATOM 2026 N N . ALA A 1 296 ? -24.336 9.441 -40.325 1.00 33.53 274 ALA A N 1
ATOM 2027 C CA . ALA A 1 296 ? -24.341 10.844 -39.937 1.00 36.27 274 ALA A CA 1
ATOM 2028 C C . ALA A 1 296 ? -24.615 11.720 -41.154 1.00 30.55 274 ALA A C 1
ATOM 2029 O O . ALA A 1 296 ? -24.103 11.467 -42.250 1.00 30.94 274 ALA A O 1
ATOM 2031 N N . ASN A 1 297 ? -25.443 12.749 -40.955 1.00 26.94 275 ASN A N 1
ATOM 2032 C CA . ASN A 1 297 ? -25.843 13.673 -42.018 1.00 27.65 275 ASN A CA 1
ATOM 2033 C C . ASN A 1 297 ? -26.499 12.942 -43.190 1.00 32.30 275 ASN A C 1
ATOM 2034 O O . ASN A 1 297 ? -26.465 13.417 -44.330 1.00 28.05 275 ASN A O 1
ATOM 2039 N N . ALA A 1 298 ? -27.108 11.785 -42.908 1.00 30.00 276 ALA A N 1
ATOM 2040 C CA . ALA A 1 298 ? -27.743 10.937 -43.921 1.00 24.14 276 ALA A CA 1
ATOM 2041 C C . ALA A 1 298 ? -26.753 10.528 -45.012 1.00 31.25 276 ALA A C 1
ATOM 2042 O O . ALA A 1 298 ? -27.107 10.402 -46.187 1.00 29.43 276 ALA A O 1
ATOM 2044 N N . GLY A 1 299 ? -25.500 10.304 -44.620 1.00 30.31 277 GLY A N 1
ATOM 2045 C CA . GLY A 1 299 ? -24.468 9.928 -45.567 1.00 31.77 277 GLY A CA 1
ATOM 2046 C C . GLY A 1 299 ? -24.053 11.013 -46.534 1.00 28.27 277 GLY A C 1
ATOM 2047 O O . GLY A 1 299 ? -23.242 10.744 -47.430 1.00 29.10 277 GLY A O 1
ATOM 2048 N N . GLN A 1 300 ? -24.577 12.229 -46.384 1.00 26.84 278 GLN A N 1
ATOM 2049 C CA . GLN A 1 300 ? -24.258 13.343 -47.272 1.00 29.30 278 GLN A CA 1
ATOM 2050 C C . GLN A 1 300 ? -22.936 13.989 -46.848 1.00 25.72 278 GLN A C 1
ATOM 2051 O O . GLN A 1 300 ? -22.869 15.145 -46.431 1.00 25.94 278 GLN A O 1
ATOM 2057 N N . ILE A 1 301 ? -21.868 13.199 -46.955 1.00 21.39 279 ILE A N 1
ATOM 2058 C CA . ILE A 1 301 ? -20.543 13.581 -46.482 1.00 27.40 279 ILE A CA 1
ATOM 2059 C C . ILE A 1 301 ? -19.525 13.247 -47.562 1.00 29.29 279 ILE A C 1
ATOM 2060 O O . ILE A 1 301 ? -19.518 12.135 -48.099 1.00 28.62 279 ILE A O 1
ATOM 2065 N N . CYS A 1 302 ? -18.655 14.213 -47.871 1.00 29.71 280 CYS A N 1
ATOM 2066 C CA . CYS A 1 302 ? -17.706 14.038 -48.965 1.00 24.41 280 CYS A CA 1
ATOM 2067 C C . CYS A 1 302 ? -16.720 12.906 -48.697 1.00 29.98 280 CYS A C 1
ATOM 2068 O O . CYS A 1 302 ? -16.250 12.263 -49.643 1.00 31.93 280 CYS A O 1
ATOM 2071 N N . VAL A 1 303 ? -16.392 12.649 -47.429 1.00 30.01 281 VAL A N 1
ATOM 2072 C CA . VAL A 1 303 ? -15.381 11.659 -47.069 1.00 28.18 281 VAL A CA 1
ATOM 2073 C C . VAL A 1 303 ? -15.998 10.336 -46.622 1.00 28.36 281 VAL A C 1
ATOM 2074 O O . VAL A 1 303 ? -15.278 9.453 -46.146 1.00 29.70 281 VAL A O 1
ATOM 2078 N N . THR A 1 304 ? -17.308 10.170 -46.770 1.00 26.22 282 THR A N 1
ATOM 2079 C CA . THR A 1 304 ? -17.925 8.928 -46.340 1.00 29.21 282 THR A CA 1
ATOM 2080 C C . THR A 1 304 ? -17.593 7.806 -47.326 1.00 34.31 282 THR A C 1
ATOM 2081 O O . THR A 1 304 ? -17.421 8.050 -48.523 1.00 28.90 282 THR A O 1
ATOM 2085 N N . PRO A 1 305 ? -17.453 6.574 -46.838 1.00 30.99 283 PRO A N 1
ATOM 2086 C CA . PRO A 1 305 ? -17.224 5.443 -47.745 1.00 31.24 283 PRO A CA 1
ATOM 2087 C C . PRO A 1 305 ? -18.336 5.326 -48.777 1.00 31.19 283 PRO A C 1
ATOM 2088 O O . PRO A 1 305 ? -19.523 5.384 -48.451 1.00 31.93 283 PRO A O 1
ATOM 2092 N N . ASN A 1 306 ? -17.937 5.179 -50.035 1.00 27.00 284 ASN A N 1
ATOM 2093 C CA . ASN A 1 306 ? -18.880 4.965 -51.121 1.00 35.61 284 ASN A CA 1
ATOM 2094 C C . ASN A 1 306 ? -18.952 3.508 -51.545 1.00 35.12 284 ASN A C 1
ATOM 2095 O O . ASN A 1 306 ? -20.036 3.022 -51.881 1.00 35.56 284 ASN A O 1
ATOM 2100 N N . ARG A 1 307 ? -17.821 2.805 -51.517 1.00 33.39 285 ARG A N 1
ATOM 2101 C CA . ARG A 1 307 ? -17.750 1.383 -51.827 1.00 39.30 285 ARG A CA 1
ATOM 2102 C C . ARG A 1 307 ? -17.088 0.682 -50.653 1.00 35.74 285 ARG A C 1
ATOM 2103 O O . ARG A 1 307 ? -15.970 1.039 -50.270 1.00 34.76 285 ARG A O 1
ATOM 2111 N N . VAL A 1 308 ? -17.771 -0.308 -50.084 1.00 37.33 286 VAL A N 1
ATOM 2112 C CA . VAL A 1 308 ? -17.282 -1.035 -48.917 1.00 37.55 286 VAL A CA 1
ATOM 2113 C C . VAL A 1 308 ? -16.820 -2.408 -49.383 1.00 34.93 286 VAL A C 1
ATOM 2114 O O . VAL A 1 308 ? -17.638 -3.252 -49.768 1.00 44.71 286 VAL A O 1
ATOM 2118 N N . PHE A 1 309 ? -15.511 -2.639 -49.342 1.00 39.06 287 PHE A N 1
ATOM 2119 C CA . PHE A 1 309 ? -14.919 -3.911 -49.737 1.00 41.38 287 PHE A CA 1
ATOM 2120 C C . PHE A 1 309 ? -14.674 -4.756 -48.492 1.00 43.55 287 PHE A C 1
ATOM 2121 O O . PHE A 1 309 ? -13.979 -4.318 -47.568 1.00 40.94 287 PHE A O 1
ATOM 2129 N N . VAL A 1 310 ? -15.234 -5.965 -48.474 1.00 41.34 288 VAL A N 1
ATOM 2130 C CA . VAL A 1 310 ? -15.110 -6.876 -47.341 1.00 49.73 288 VAL A CA 1
ATOM 2131 C C . VAL A 1 310 ? -14.570 -8.210 -47.836 1.00 47.43 288 VAL A C 1
ATOM 2132 O O . VAL A 1 310 ? -15.033 -8.738 -48.852 1.00 44.04 288 VAL A O 1
ATOM 2136 N N . HIS A 1 311 ? -13.596 -8.757 -47.112 1.00 49.29 289 HIS A N 1
ATOM 2137 C CA . HIS A 1 311 ? -13.034 -10.051 -47.469 1.00 50.64 289 HIS A CA 1
ATOM 2138 C C . HIS A 1 311 ? -14.045 -11.167 -47.199 1.00 52.76 289 HIS A C 1
ATOM 2139 O O . HIS A 1 311 ? -14.963 -11.027 -46.385 1.00 51.15 289 HIS A O 1
ATOM 2146 N N . GLU A 1 312 ? -13.860 -12.292 -47.900 1.00 53.41 290 GLU A N 1
ATOM 2147 C CA . GLU A 1 312 ? -14.797 -13.407 -47.790 1.00 55.10 290 GLU A CA 1
ATOM 2148 C C . GLU A 1 312 ? -14.776 -14.026 -46.398 1.00 53.64 290 GLU A C 1
ATOM 2149 O O . GLU A 1 312 ? -15.814 -14.461 -45.891 1.00 52.38 290 GLU A O 1
ATOM 2155 N N . SER A 1 313 ? -13.599 -14.097 -45.774 1.00 49.93 291 SER A N 1
ATOM 2156 C CA . SER A 1 313 ? -13.472 -14.749 -44.474 1.00 54.24 291 SER A CA 1
ATOM 2157 C C . SER A 1 313 ? -14.247 -14.031 -43.379 1.00 54.11 291 SER A C 1
ATOM 2158 O O . SER A 1 313 ? -14.566 -14.651 -42.359 1.00 58.72 291 SER A O 1
ATOM 2161 N N . VAL A 1 314 ? -14.563 -12.752 -43.564 1.00 49.10 292 VAL A N 1
ATOM 2162 C CA . VAL A 1 314 ? -15.231 -11.968 -42.532 1.00 50.63 292 VAL A CA 1
ATOM 2163 C C . VAL A 1 314 ? -16.480 -11.313 -43.104 1.00 48.57 292 VAL A C 1
ATOM 2164 O O . VAL A 1 314 ? -17.045 -10.397 -42.496 1.00 55.94 292 VAL A O 1
ATOM 2168 N N . ALA A 1 315 ? -16.924 -11.784 -44.270 1.00 46.98 293 ALA A N 1
ATOM 2169 C CA . ALA A 1 315 ? -18.028 -11.137 -44.972 1.00 52.71 293 ALA A CA 1
ATOM 2170 C C . ALA A 1 315 ? -19.318 -11.188 -44.159 1.00 53.30 293 ALA A C 1
ATOM 2171 O O . ALA A 1 315 ? -19.867 -10.150 -43.772 1.00 49.20 293 ALA A O 1
ATOM 2173 N N . ASP A 1 316 ? -19.822 -12.394 -43.889 1.00 57.45 294 ASP A N 1
ATOM 2174 C CA . ASP A 1 316 ? -21.119 -12.514 -43.233 1.00 56.47 294 ASP A CA 1
ATOM 2175 C C . ASP A 1 316 ? -21.086 -12.088 -41.770 1.00 50.03 294 ASP A C 1
ATOM 2176 O O . ASP A 1 316 ? -22.128 -11.708 -41.227 1.00 52.41 294 ASP A O 1
ATOM 2181 N N . GLU A 1 317 ? -19.923 -12.133 -41.117 1.00 50.91 295 GLU A N 1
ATOM 2182 C CA . GLU A 1 317 ? -19.844 -11.601 -39.761 1.00 54.67 295 GLU A CA 1
ATOM 2183 C C . GLU A 1 317 ? -19.876 -10.078 -39.770 1.00 52.70 295 GLU A C 1
ATOM 2184 O O . GLU A 1 317 ? -20.481 -9.457 -38.887 1.00 48.03 295 GLU A O 1
ATOM 2190 N N . PHE A 1 318 ? -19.237 -9.459 -40.767 1.00 51.57 296 PHE A N 1
ATOM 2191 C CA . PHE A 1 318 ? -19.244 -8.002 -40.861 1.00 48.81 296 PHE A CA 1
ATOM 2192 C C . PHE A 1 318 ? -20.603 -7.485 -41.318 1.00 47.87 296 PHE A C 1
ATOM 2193 O O . PHE A 1 318 ? -21.076 -6.453 -40.828 1.00 47.61 296 PHE A O 1
ATOM 2201 N N . ILE A 1 319 ? -21.244 -8.187 -42.256 1.00 43.90 297 ILE A N 1
ATOM 2202 C CA . ILE A 1 319 ? -22.573 -7.786 -42.712 1.00 48.17 297 ILE A CA 1
ATOM 2203 C C . ILE A 1 319 ? -23.565 -7.827 -41.555 1.00 48.78 297 ILE A C 1
ATOM 2204 O O . ILE A 1 319 ? -24.433 -6.953 -41.430 1.00 46.20 297 ILE A O 1
ATOM 2209 N N . GLU A 1 320 ? -23.447 -8.834 -40.685 1.00 45.62 298 GLU A N 1
ATOM 2210 C CA . GLU A 1 320 ? -24.346 -8.932 -39.539 1.00 49.01 298 GLU A CA 1
ATOM 2211 C C . GLU A 1 320 ? -24.129 -7.779 -38.567 1.00 48.02 298 GLU A C 1
ATOM 2212 O O . GLU A 1 320 ? -25.094 -7.172 -38.088 1.00 52.50 298 GLU A O 1
ATOM 2214 N N . LYS A 1 321 ? -22.868 -7.458 -38.267 1.00 47.32 299 LYS A N 1
ATOM 2215 C CA . LYS A 1 321 ? -22.579 -6.344 -37.369 1.00 46.22 299 LYS A CA 1
ATOM 2216 C C . LYS A 1 321 ? -23.031 -5.019 -37.970 1.00 49.06 299 LYS A C 1
ATOM 2217 O O . LYS A 1 321 ? -23.508 -4.134 -37.250 1.00 46.57 299 LYS A O 1
ATOM 2223 N N . VAL A 1 322 ? -22.889 -4.863 -39.288 1.00 50.28 300 VAL A N 1
ATOM 2224 C CA . VAL A 1 322 ? -23.377 -3.657 -39.948 1.00 49.61 300 VAL A CA 1
ATOM 2225 C C . VAL A 1 322 ? -24.896 -3.583 -39.865 1.00 45.87 300 VAL A C 1
ATOM 2226 O O . VAL A 1 322 ? -25.469 -2.507 -39.657 1.00 46.00 300 VAL A O 1
ATOM 2230 N N . LEU A 1 323 ? -25.571 -4.727 -40.015 1.00 47.21 301 LEU A N 1
ATOM 2231 C CA . LEU A 1 323 ? -27.027 -4.750 -39.916 1.00 45.83 301 LEU A CA 1
ATOM 2232 C C . LEU A 1 323 ? -27.503 -4.334 -38.531 1.00 42.47 301 LEU A C 1
ATOM 2233 O O . LEU A 1 323 ? -28.554 -3.696 -38.404 1.00 44.76 301 LEU A O 1
ATOM 2238 N N . THR A 1 324 ? -26.746 -4.676 -37.486 1.00 42.21 302 THR A N 1
ATOM 2239 C CA . THR A 1 324 ? -27.152 -4.326 -36.128 1.00 47.96 302 THR A CA 1
ATOM 2240 C C . THR A 1 324 ? -27.117 -2.818 -35.913 1.00 47.44 302 THR A C 1
ATOM 2241 O O . THR A 1 324 ? -28.095 -2.225 -35.440 1.00 42.89 302 THR A O 1
ATOM 2245 N N . ARG A 1 325 ? -25.998 -2.176 -36.258 1.00 43.79 303 ARG A N 1
ATOM 2246 C CA . ARG A 1 325 ? -25.878 -0.737 -36.044 1.00 43.55 303 ARG A CA 1
ATOM 2247 C C . ARG A 1 325 ? -26.845 0.041 -36.928 1.00 38.68 303 ARG A C 1
ATOM 2248 O O . ARG A 1 325 ? -27.399 1.062 -36.504 1.00 42.40 303 ARG A O 1
ATOM 2256 N N . ALA A 1 326 ? -27.065 -0.428 -38.159 1.00 44.26 304 ALA A N 1
ATOM 2257 C CA . ALA A 1 326 ? -27.981 0.262 -39.059 1.00 40.73 304 ALA A CA 1
ATOM 2258 C C . ALA A 1 326 ? -29.424 0.165 -38.581 1.00 45.16 304 ALA A C 1
ATOM 2259 O O . ALA A 1 326 ? -30.240 1.037 -38.902 1.00 39.71 304 ALA A O 1
ATOM 2261 N N . LYS A 1 327 ? -29.759 -0.881 -37.822 1.00 43.98 305 LYS A N 1
ATOM 2262 C CA . LYS A 1 327 ? -31.098 -0.974 -37.252 1.00 43.93 305 LYS A CA 1
ATOM 2263 C C . LYS A 1 327 ? -31.286 -0.021 -36.079 1.00 40.43 305 LYS A C 1
ATOM 2264 O O . LYS A 1 327 ? -32.410 0.427 -35.826 1.00 43.26 305 LYS A O 1
ATOM 2270 N N . ALA A 1 328 ? -30.211 0.301 -35.359 1.00 40.48 306 ALA A N 1
ATOM 2271 C CA . ALA A 1 328 ? -30.293 1.183 -34.199 1.00 43.39 306 ALA A CA 1
ATOM 2272 C C . ALA A 1 328 ? -30.333 2.661 -34.568 1.00 43.95 306 ALA A C 1
ATOM 2273 O O . ALA A 1 328 ? -30.450 3.501 -33.668 1.00 35.55 306 ALA A O 1
ATOM 2275 N N . VAL A 1 329 ? -30.241 3.002 -35.853 1.00 42.37 307 VAL A N 1
ATOM 2276 C CA . VAL A 1 329 ? -30.246 4.402 -36.265 1.00 40.53 307 VAL A CA 1
ATOM 2277 C C . VAL A 1 329 ? -31.618 5.002 -35.982 1.00 34.49 307 VAL A C 1
ATOM 2278 O O . VAL A 1 329 ? -32.634 4.540 -36.513 1.00 40.94 307 VAL A O 1
ATOM 2282 N N . LYS A 1 330 ? -31.651 6.036 -35.144 1.00 35.83 308 LYS A N 1
ATOM 2283 C CA . LYS A 1 330 ? -32.883 6.761 -34.844 1.00 38.24 308 LYS A CA 1
ATOM 2284 C C . LYS A 1 330 ? -33.089 7.831 -35.912 1.00 38.35 308 LYS A C 1
ATOM 2285 O O . LYS A 1 330 ? -32.341 8.813 -35.973 1.00 34.99 308 LYS A O 1
ATOM 2287 N N . VAL A 1 331 ? -34.101 7.640 -36.752 1.00 35.50 309 VAL A N 1
ATOM 2288 C CA . VAL A 1 331 ? -34.394 8.539 -37.862 1.00 34.97 309 VAL A CA 1
ATOM 2289 C C . VAL A 1 331 ? -35.611 9.378 -37.502 1.00 42.83 309 VAL A C 1
ATOM 2290 O O . VAL A 1 331 ? -36.612 8.849 -37.000 1.00 38.87 309 VAL A O 1
ATOM 2294 N N . GLY A 1 332 ? -35.531 10.679 -37.759 1.00 40.38 310 GLY A N 1
ATOM 2295 C CA . GLY A 1 332 ? -36.653 11.557 -37.480 1.00 37.46 310 GLY A CA 1
ATOM 2296 C C . GLY A 1 332 ? -36.248 13.013 -37.591 1.00 37.08 310 GLY A C 1
ATOM 2297 O O . GLY A 1 332 ? -35.212 13.343 -38.173 1.00 36.67 310 GLY A O 1
ATOM 2298 N N . PHE A 1 333 ? -37.091 13.879 -37.026 1.00 32.36 311 PHE A N 1
ATOM 2299 C CA . PHE A 1 333 ? -36.841 15.323 -37.019 1.00 28.08 311 PHE A CA 1
ATOM 2300 C C . PHE A 1 333 ? -37.491 15.892 -35.755 1.00 32.68 311 PHE A C 1
ATOM 2301 O O . PHE A 1 333 ? -38.686 16.195 -35.739 1.00 34.00 311 PHE A O 1
ATOM 2309 N N . ASP A 1 334 ? -36.687 16.024 -34.701 1.00 30.27 312 ASP A N 1
ATOM 2310 C CA . ASP A 1 334 ? -37.173 16.517 -33.414 1.00 33.19 312 ASP A CA 1
ATOM 2311 C C . ASP A 1 334 ? -35.999 17.086 -32.636 1.00 23.30 312 ASP A C 1
ATOM 2312 O O . ASP A 1 334 ? -35.084 16.346 -32.258 1.00 27.64 312 ASP A O 1
ATOM 2317 N N . LYS A 1 335 ? -36.048 18.393 -32.384 1.00 28.37 313 LYS A N 1
ATOM 2318 C CA . LYS A 1 335 ? -34.977 19.079 -31.669 1.00 29.73 313 LYS A CA 1
ATOM 2319 C C . LYS A 1 335 ? -34.747 18.496 -30.275 1.00 33.50 313 LYS A C 1
ATOM 2320 O O . LYS A 1 335 ? -33.613 18.499 -29.783 1.00 24.43 313 LYS A O 1
ATOM 2326 N N . ASN A 1 336 ? -35.797 17.987 -29.630 1.00 36.28 314 ASN A N 1
ATOM 2327 C CA . ASN A 1 336 ? -35.712 17.506 -28.256 1.00 31.81 314 ASN A CA 1
ATOM 2328 C C . ASN A 1 336 ? -35.498 16.004 -28.149 1.00 39.30 314 ASN A C 1
ATOM 2329 O O . ASN A 1 336 ? -35.477 15.475 -27.031 1.00 36.21 314 ASN A O 1
ATOM 2334 N N . GLU A 1 337 ? -35.352 15.302 -29.268 1.00 32.08 315 GLU A N 1
ATOM 2335 C CA . GLU A 1 337 ? -35.096 13.872 -29.263 1.00 27.62 315 GLU A CA 1
ATOM 2336 C C . GLU A 1 337 ? -33.688 13.595 -29.769 1.00 32.64 315 GLU A C 1
ATOM 2337 O O . GLU A 1 337 ? -33.134 14.358 -30.566 1.00 33.28 315 GLU A O 1
ATOM 2343 N N . ALA A 1 338 ? -33.107 12.496 -29.290 1.00 34.83 316 ALA A N 1
ATOM 2344 C CA . ALA A 1 338 ? -31.762 12.093 -29.691 1.00 38.19 316 ALA A CA 1
ATOM 2345 C C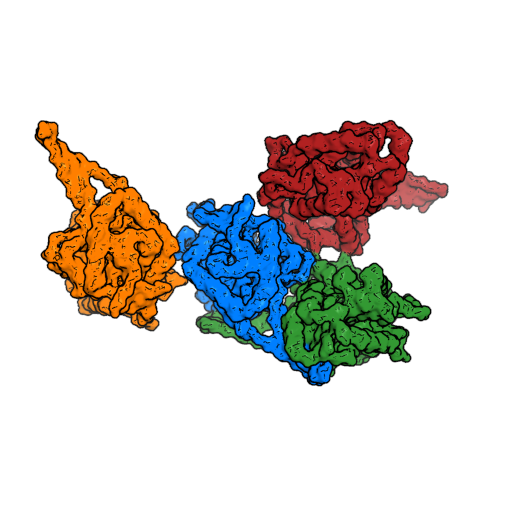 . ALA A 1 338 ? -31.825 11.460 -31.082 1.00 36.78 316 ALA A C 1
ATOM 2346 O O . ALA A 1 338 ? -31.697 10.248 -31.267 1.00 40.41 316 ALA A O 1
ATOM 2348 N N . ILE A 1 339 ? -32.039 12.316 -32.075 1.00 37.44 317 ILE A N 1
ATOM 2349 C CA . ILE A 1 339 ? -32.147 11.876 -33.462 1.00 34.40 317 ILE A CA 1
ATOM 2350 C C . ILE A 1 339 ? -30.748 11.667 -34.026 1.00 37.67 317 ILE A C 1
ATOM 2351 O O . ILE A 1 339 ? -29.867 12.521 -33.869 1.00 29.00 317 ILE A O 1
ATOM 2356 N N . ASP A 1 340 ? -30.538 10.525 -34.681 1.00 36.85 318 ASP A N 1
ATOM 2357 C CA . ASP A 1 340 ? -29.253 10.223 -35.297 1.00 37.02 318 ASP A CA 1
ATOM 2358 C C . ASP A 1 340 ? -29.172 10.710 -36.739 1.00 32.69 318 ASP A C 1
ATOM 2359 O O . ASP A 1 340 ? -28.103 11.138 -37.185 1.00 33.90 318 ASP A O 1
ATOM 2364 N N . MET A 1 341 ? -30.280 10.662 -37.477 1.00 33.10 319 MET A N 1
ATOM 2365 C CA . MET A 1 341 ? -30.241 10.885 -38.918 1.00 36.81 319 MET A CA 1
ATOM 2366 C C . MET A 1 341 ? -31.547 11.520 -39.375 1.00 36.86 319 MET A C 1
ATOM 2367 O O . MET A 1 341 ? -32.628 11.029 -39.037 1.00 32.60 319 MET A O 1
ATOM 2372 N N . GLY A 1 342 ? -31.441 12.605 -40.142 1.00 29.10 320 GLY A N 1
ATOM 2373 C CA . GLY A 1 342 ? -32.594 13.241 -40.735 1.00 22.52 320 GLY A CA 1
ATOM 2374 C C . GLY A 1 342 ? -32.822 12.776 -42.160 1.00 29.30 320 GLY A C 1
ATOM 2375 O O . GLY A 1 342 ? -32.299 11.743 -42.589 1.00 27.72 320 GLY A O 1
ATOM 2376 N N . PRO A 1 343 ? -33.607 13.527 -42.922 1.00 26.44 321 PRO A N 1
ATOM 2377 C CA . PRO A 1 343 ? -33.835 13.199 -44.332 1.00 28.49 321 PRO A CA 1
ATOM 2378 C C . PRO A 1 343 ? -32.650 13.637 -45.186 1.00 31.51 321 PRO A C 1
ATOM 2379 O O . PRO A 1 343 ? -31.659 14.172 -44.691 1.00 25.03 321 PRO A O 1
ATOM 2383 N N . VAL A 1 344 ? -32.776 13.414 -46.495 1.00 28.33 322 VAL A N 1
ATOM 2384 C CA . VAL A 1 344 ? -31.821 13.968 -47.448 1.00 28.02 322 VAL A CA 1
ATOM 2385 C C . VAL A 1 344 ? -32.314 15.352 -47.851 1.00 29.94 322 VAL A C 1
ATOM 2386 O O . VAL A 1 344 ? -33.391 15.787 -47.423 1.00 25.44 322 VAL A O 1
ATOM 2390 N N . MET A 1 345 ? -31.540 16.039 -48.696 1.00 26.59 323 MET A N 1
ATOM 2391 C CA . MET A 1 345 ? -31.709 17.480 -48.877 1.00 25.68 323 MET A CA 1
ATOM 2392 C C . MET A 1 345 ? -33.010 17.825 -49.594 1.00 25.59 323 MET A C 1
ATOM 2393 O O . MET A 1 345 ? -33.718 18.755 -49.190 1.00 24.50 323 MET A O 1
ATOM 2398 N N . ASP A 1 346 ? -33.323 17.128 -50.687 1.00 32.21 324 ASP A N 1
ATOM 2399 C CA . ASP A 1 346 ? -34.489 17.482 -51.489 1.00 34.12 324 ASP A CA 1
ATOM 2400 C C . ASP A 1 346 ? -34.960 16.265 -52.278 1.00 37.30 324 ASP A C 1
ATOM 2401 O O . ASP A 1 346 ? -34.421 15.162 -52.147 1.00 32.03 324 ASP A O 1
ATOM 2406 N N . ALA A 1 347 ? -35.990 16.481 -53.103 1.00 36.11 325 ALA A N 1
ATOM 2407 C CA . ALA A 1 347 ? -36.559 15.397 -53.897 1.00 37.21 325 ALA A CA 1
ATOM 2408 C C . ALA A 1 347 ? -35.584 14.891 -54.950 1.00 33.64 325 ALA A C 1
ATOM 2409 O O . ALA A 1 347 ? -35.573 13.692 -55.255 1.00 31.45 325 ALA A O 1
ATOM 2411 N N . ASN A 1 348 ? -34.772 15.783 -55.525 1.00 35.94 326 ASN A N 1
ATOM 2412 C CA . ASN A 1 348 ? -33.775 15.355 -56.502 1.00 36.83 326 ASN A CA 1
ATOM 2413 C C . ASN A 1 348 ? -32.807 14.346 -55.897 1.00 40.20 326 ASN A C 1
ATOM 2414 O O . ASN A 1 348 ? -32.507 13.316 -56.515 1.00 36.16 326 ASN A O 1
ATOM 2419 N N . SER A 1 349 ? -32.315 14.619 -54.684 1.00 36.12 327 SER A N 1
ATOM 2420 C CA . SER A 1 349 ? -31.386 13.702 -54.031 1.00 29.99 327 SER A CA 1
ATOM 2421 C C . SER A 1 349 ? -32.062 12.382 -53.688 1.00 36.97 327 SER A C 1
ATOM 2422 O O . SER A 1 349 ? -31.471 11.312 -53.866 1.00 36.69 327 SER A O 1
ATOM 2425 N N . TRP A 1 350 ? -33.296 12.439 -53.184 1.00 33.78 328 TRP A N 1
ATOM 2426 C CA . TRP A 1 350 ? -34.018 11.218 -52.850 1.00 30.49 328 TRP A CA 1
ATOM 2427 C C . TRP A 1 350 ? -34.185 10.330 -54.079 1.00 33.16 328 TRP A C 1
ATOM 2428 O O . TRP A 1 350 ? -33.845 9.141 -54.055 1.00 30.46 328 TRP A O 1
ATOM 2439 N N . GLN A 1 351 ? -34.703 10.897 -55.170 1.00 30.00 329 GLN A N 1
ATOM 2440 C CA . GLN A 1 351 ? -34.905 10.105 -56.377 1.00 40.16 329 GLN A CA 1
ATOM 2441 C C . GLN A 1 351 ? -33.579 9.606 -56.942 1.00 40.92 329 GLN A C 1
ATOM 2442 O O . GLN A 1 351 ? -33.496 8.474 -57.430 1.00 39.96 329 GLN A O 1
ATOM 2448 N N . ARG A 1 352 ? -32.530 10.430 -56.876 1.00 36.78 330 ARG A N 1
ATOM 2449 C CA . ARG A 1 352 ? -31.225 10.008 -57.374 1.00 33.49 330 ARG A CA 1
ATOM 2450 C C . ARG A 1 352 ? -30.686 8.826 -56.575 1.00 41.07 330 ARG A C 1
ATOM 2451 O O . ARG A 1 352 ? -30.148 7.873 -57.153 1.00 33.88 330 ARG A O 1
ATOM 2459 N N . ILE A 1 353 ? -30.833 8.863 -55.248 1.00 35.68 331 ILE A N 1
ATOM 2460 C CA . ILE A 1 353 ? -30.363 7.765 -54.409 1.00 41.16 331 ILE A CA 1
ATOM 2461 C C . ILE A 1 353 ? -31.199 6.512 -54.644 1.00 38.14 331 ILE A C 1
ATOM 2462 O O . ILE A 1 353 ? -30.669 5.397 -54.706 1.00 39.43 331 ILE A O 1
ATOM 2467 N N . ASP A 1 354 ? -32.516 6.675 -54.780 1.00 39.75 332 ASP A N 1
ATOM 2468 C CA . ASP A 1 354 ? -33.392 5.519 -54.948 1.00 42.06 332 ASP A CA 1
ATOM 2469 C C . ASP A 1 354 ? -33.115 4.797 -56.263 1.00 46.66 332 ASP A C 1
ATOM 2470 O O . ASP A 1 354 ? -33.100 3.561 -56.307 1.00 45.86 332 ASP A O 1
ATOM 2475 N N . GLU A 1 355 ? -32.876 5.547 -57.341 1.00 43.79 333 GLU A N 1
ATOM 2476 C CA . GLU A 1 355 ? -32.574 4.918 -58.622 1.00 45.98 333 GLU A CA 1
ATOM 2477 C C . GLU A 1 355 ? -31.220 4.221 -58.622 1.00 46.49 333 GLU A C 1
ATOM 2478 O O . GLU A 1 355 ? -31.008 3.314 -59.431 1.00 50.15 333 GLU A O 1
ATOM 2484 N N . LEU A 1 356 ? -30.301 4.615 -57.737 1.00 41.58 334 LEU A N 1
ATOM 2485 C CA . LEU A 1 356 ? -29.038 3.893 -57.627 1.00 38.30 334 LEU A CA 1
ATOM 2486 C C . LEU A 1 356 ? -29.236 2.543 -56.951 1.00 44.84 334 LEU A C 1
ATOM 2487 O O . LEU A 1 356 ? -28.584 1.556 -57.314 1.00 44.97 334 LEU A O 1
ATOM 2492 N N . VAL A 1 357 ? -30.132 2.479 -55.965 1.00 41.87 335 VAL A N 1
ATOM 2493 C CA . VAL A 1 357 ? -30.370 1.223 -55.262 1.00 43.96 335 VAL A CA 1
ATOM 2494 C C . VAL A 1 357 ? -31.152 0.257 -56.143 1.00 41.41 335 VAL A C 1
ATOM 2495 O O . VAL A 1 357 ? -30.832 -0.936 -56.216 1.00 44.16 335 VAL A O 1
ATOM 2499 N N . LYS A 1 358 ? -32.177 0.754 -56.839 1.00 41.44 336 LYS A N 1
ATOM 2500 C CA . LYS A 1 358 ? -32.999 -0.125 -57.664 1.00 51.78 336 LYS A CA 1
ATOM 2501 C C . LYS A 1 358 ? -32.280 -0.543 -58.943 1.00 50.38 336 LYS A C 1
ATOM 2502 O O . LYS A 1 358 ? -32.580 -1.607 -59.496 1.00 49.85 336 LYS A O 1
ATOM 2508 N N . ASP A 1 359 ? -31.337 0.269 -59.429 1.00 50.75 337 ASP A N 1
ATOM 2509 C CA . ASP A 1 359 ? -30.498 -0.175 -60.538 1.00 45.61 337 ASP A CA 1
ATOM 2510 C C . ASP A 1 359 ? -29.524 -1.256 -60.093 1.00 50.10 337 ASP A C 1
ATOM 2511 O O . ASP A 1 359 ? -29.219 -2.172 -60.865 1.00 51.41 337 ASP A O 1
ATOM 2516 N N . ALA A 1 360 ? -29.026 -1.167 -58.858 1.00 47.08 338 ALA A N 1
ATOM 2517 C CA . ALA A 1 360 ? -28.159 -2.216 -58.338 1.00 45.42 338 ALA A CA 1
ATOM 2518 C C . ALA A 1 360 ? -28.930 -3.515 -58.141 1.00 54.64 338 ALA A C 1
ATOM 2519 O O . ALA A 1 360 ? -28.431 -4.595 -58.477 1.00 50.64 338 ALA A O 1
ATOM 2521 N N . GLN A 1 361 ? -30.151 -3.428 -57.602 1.00 52.49 339 GLN A N 1
ATOM 2522 C CA . GLN A 1 361 ? -30.983 -4.617 -57.446 1.00 54.31 339 GLN A CA 1
ATOM 2523 C C . GLN A 1 361 ? -31.271 -5.271 -58.792 1.00 52.12 339 GLN A C 1
ATOM 2524 O O . GLN A 1 361 ? -31.240 -6.501 -58.913 1.00 52.92 339 GLN A O 1
ATOM 2530 N N . GLN A 1 362 ? -31.548 -4.461 -59.816 1.00 49.72 340 GLN A N 1
ATOM 2531 C CA . GLN A 1 362 ? -31.858 -4.987 -61.139 1.00 50.91 340 GLN A CA 1
ATOM 2532 C C . GLN A 1 362 ? -30.669 -5.676 -61.796 1.00 58.27 340 GLN A C 1
ATOM 2533 O O . GLN A 1 362 ? -30.859 -6.374 -62.797 1.00 64.28 340 GLN A O 1
ATOM 2535 N N . ASN A 1 363 ? -29.458 -5.505 -61.266 1.00 51.57 341 ASN A N 1
ATOM 2536 C CA . ASN A 1 363 ? -28.282 -6.182 -61.798 1.00 51.58 341 ASN A CA 1
ATOM 2537 C C . ASN A 1 363 ? -27.695 -7.190 -60.818 1.00 50.93 341 ASN A C 1
ATOM 2538 O O . ASN A 1 363 ? -26.578 -7.675 -61.040 1.00 44.00 341 ASN A O 1
ATOM 2543 N N . GLY A 1 364 ? -28.409 -7.514 -59.740 1.00 48.19 342 GLY A N 1
ATOM 2544 C CA . GLY A 1 364 ? -28.012 -8.622 -58.892 1.00 47.41 342 GLY A CA 1
ATOM 2545 C C . GLY A 1 364 ? -27.597 -8.280 -57.475 1.00 52.12 342 GLY A C 1
ATOM 2546 O O . GLY A 1 364 ? -27.059 -9.137 -56.768 1.00 55.58 342 GLY A O 1
ATOM 2547 N N . ALA A 1 365 ? -27.832 -7.045 -57.042 1.00 51.78 343 ALA A N 1
ATOM 2548 C CA . ALA A 1 365 ? -27.518 -6.666 -55.671 1.00 52.17 343 ALA A CA 1
ATOM 2549 C C . ALA A 1 365 ? -28.630 -7.115 -54.734 1.00 52.04 343 ALA A C 1
ATOM 2550 O O . ALA A 1 365 ? -29.817 -6.989 -55.048 1.00 53.00 343 ALA A O 1
ATOM 2552 N N . GLN A 1 366 ? -28.238 -7.640 -53.575 1.00 51.70 344 GLN A N 1
ATOM 2553 C CA . GLN A 1 366 ? -29.177 -8.178 -52.593 1.00 56.68 344 GLN A CA 1
ATOM 2554 C C . GLN A 1 366 ? -29.472 -7.096 -51.560 1.00 50.51 344 GLN A C 1
ATOM 2555 O O . GLN A 1 366 ? -28.651 -6.816 -50.683 1.00 50.09 344 GLN A O 1
ATOM 2561 N N . LEU A 1 367 ? -30.653 -6.492 -51.668 1.00 52.21 345 LEU A N 1
ATOM 2562 C CA . LEU A 1 367 ? -31.097 -5.507 -50.690 1.00 50.10 345 LEU A CA 1
ATOM 2563 C C . LEU A 1 367 ? -31.381 -6.195 -49.360 1.00 53.44 345 LEU A C 1
ATOM 2564 O O . LEU A 1 367 ? -32.205 -7.113 -49.290 1.00 51.90 345 LEU A O 1
ATOM 2569 N N . GLN A 1 368 ? -30.703 -5.750 -48.304 1.00 53.09 346 GLN A N 1
ATOM 2570 C CA . GLN A 1 368 ? -30.857 -6.342 -46.983 1.00 50.96 346 GLN A CA 1
ATOM 2571 C C . GLN A 1 368 ? -31.624 -5.469 -46.004 1.00 57.49 346 GLN A C 1
ATOM 2572 O O . GLN A 1 368 ? -32.291 -6.003 -45.114 1.00 61.59 346 GLN A O 1
ATOM 2578 N N . LEU A 1 369 ? -31.560 -4.148 -46.148 1.00 52.27 347 LEU A N 1
ATOM 2579 C CA . LEU A 1 369 ? -32.203 -3.249 -45.203 1.00 45.83 347 LEU A CA 1
ATOM 2580 C C . LEU A 1 369 ? -32.550 -1.945 -45.904 1.00 45.65 347 LEU A C 1
ATOM 2581 O O . LEU A 1 369 ? -31.799 -1.478 -46.762 1.00 49.90 347 LEU A O 1
ATOM 2586 N N . GLY A 1 370 ? -33.695 -1.372 -45.542 1.00 45.13 348 GLY A N 1
ATOM 2587 C CA . GLY A 1 370 ? -34.047 -0.047 -46.032 1.00 44.34 348 GLY A CA 1
ATOM 2588 C C . GLY A 1 370 ? -34.380 -0.050 -47.512 1.00 49.65 348 GLY A C 1
ATOM 2589 O O . GLY A 1 370 ? -35.067 -0.943 -48.021 1.00 47.55 348 GLY A O 1
ATOM 2590 N N . GLY A 1 371 ? -33.885 0.966 -48.215 1.00 45.03 349 GLY A N 1
ATOM 2591 C CA . GLY A 1 371 ? -34.165 1.104 -49.631 1.00 42.71 349 GLY A CA 1
ATOM 2592 C C . GLY A 1 371 ? -35.528 1.676 -49.935 1.00 43.20 349 GLY A C 1
ATOM 2593 O O . GLY A 1 371 ? -36.088 1.398 -51.001 1.00 43.36 349 GLY A O 1
ATOM 2594 N N . LYS A 1 372 ? -36.076 2.479 -49.029 1.00 43.22 350 LYS A N 1
ATOM 2595 C CA . LYS A 1 372 ? -37.438 2.974 -49.152 1.00 46.75 350 LYS A CA 1
ATOM 2596 C C . LYS A 1 372 ? -37.625 4.121 -48.172 1.00 45.26 350 LYS A C 1
ATOM 2597 O O . LYS A 1 372 ? -36.829 4.305 -47.245 1.00 44.60 350 LYS A O 1
ATOM 2603 N N . LYS A 1 373 ? -38.685 4.888 -48.392 1.00 46.41 351 LYS A N 1
ATOM 2604 C CA . LYS A 1 373 ? -39.077 5.913 -47.435 1.00 47.56 351 LYS A CA 1
ATOM 2605 C C . LYS A 1 373 ? -39.769 5.259 -46.239 1.00 48.88 351 LYS A C 1
ATOM 2606 O O . LYS A 1 373 ? -40.555 4.325 -46.417 1.00 49.34 351 LYS A O 1
ATOM 2612 N N . PRO A 1 374 ? -39.477 5.702 -45.015 1.00 54.00 352 PRO A N 1
ATOM 2613 C CA . PRO A 1 374 ? -40.131 5.109 -43.843 1.00 50.95 352 PRO A CA 1
ATOM 2614 C C . PRO A 1 374 ? -41.644 5.259 -43.901 1.00 52.32 352 PRO A C 1
ATOM 2615 O O . PRO A 1 374 ? -42.191 6.109 -44.609 1.00 49.83 352 PRO A O 1
ATOM 2619 N N . THR A 1 375 ? -42.316 4.409 -43.128 1.00 58.65 353 THR A N 1
ATOM 2620 C CA . THR A 1 375 ? -43.770 4.307 -43.179 1.00 60.91 353 THR A CA 1
ATOM 2621 C C . THR A 1 375 ? -44.435 5.617 -42.770 1.00 58.16 353 THR A C 1
ATOM 2622 O O . THR A 1 375 ? -44.124 6.186 -41.719 1.00 58.66 353 THR A O 1
ATOM 2626 N N . GLY A 1 376 ? -45.349 6.093 -43.619 1.00 59.96 354 GLY A N 1
ATOM 2627 C CA . GLY A 1 376 ? -46.127 7.291 -43.363 1.00 61.19 354 GLY A CA 1
ATOM 2628 C C . GLY A 1 376 ? -45.334 8.480 -42.858 1.00 68.17 354 GLY A C 1
ATOM 2629 O O . GLY A 1 376 ? -45.589 8.970 -41.753 1.00 62.99 354 GLY A O 1
ATOM 2630 N N . VAL A 1 377 ? -44.368 8.955 -43.650 1.00 60.07 355 VAL A N 1
ATOM 2631 C CA . VAL A 1 377 ? -43.529 10.083 -43.273 1.00 55.95 355 VAL A CA 1
ATOM 2632 C C . VAL A 1 377 ? -43.685 11.255 -44.233 1.00 53.77 355 VAL A C 1
ATOM 2633 O O . VAL A 1 377 ? -43.726 12.414 -43.801 1.00 58.85 355 VAL A O 1
ATOM 2635 N N . ASN A 1 378 ? -43.753 10.980 -45.539 1.00 48.72 356 ASN A N 1
ATOM 2636 C CA . ASN A 1 378 ? -43.962 11.974 -46.592 1.00 52.45 356 ASN A CA 1
ATOM 2637 C C . ASN A 1 378 ? -42.785 12.935 -46.760 1.00 52.86 356 ASN A C 1
ATOM 2638 O O . ASN A 1 378 ? -42.638 13.550 -47.821 1.00 49.82 356 ASN A O 1
ATOM 2643 N N . GLY A 1 379 ? -41.948 13.082 -45.736 1.00 40.59 357 GLY A N 1
ATOM 2644 C CA . GLY A 1 379 ? -40.739 13.868 -45.876 1.00 41.99 357 GLY A CA 1
ATOM 2645 C C . GLY A 1 379 ? -39.705 13.161 -46.736 1.00 41.64 357 GLY A C 1
ATOM 2646 O O . GLY A 1 379 ? -39.863 12.009 -47.140 1.00 37.84 357 GLY A O 1
ATOM 2647 N N . TYR A 1 380 ? -38.610 13.868 -47.013 1.00 37.58 358 TYR A N 1
ATOM 2648 C CA . TYR A 1 380 ? -37.559 13.335 -47.883 1.00 34.32 358 TYR A CA 1
ATOM 2649 C C . TYR A 1 380 ? -36.667 12.314 -47.184 1.00 33.74 358 TYR A C 1
ATOM 2650 O O . TYR A 1 380 ? -35.452 12.292 -47.400 1.00 33.79 358 TYR A O 1
ATOM 2659 N N . PHE A 1 381 ? -37.249 11.452 -46.354 1.00 34.96 359 PHE A N 1
ATOM 2660 C CA . PHE A 1 381 ? -36.477 10.488 -45.586 1.00 34.30 359 PHE A CA 1
ATOM 2661 C C . PHE A 1 381 ? -36.150 9.264 -46.430 1.00 42.02 359 PHE A C 1
ATOM 2662 O O . PHE A 1 381 ? -36.989 8.768 -47.187 1.00 41.05 359 PHE A O 1
ATOM 2670 N N . TYR A 1 382 ? -34.915 8.784 -46.297 1.00 39.81 360 TYR A N 1
ATOM 2671 C CA . TYR A 1 382 ? -34.486 7.520 -46.881 1.00 35.74 360 TYR A CA 1
ATOM 2672 C C . TYR A 1 382 ? -33.945 6.650 -45.758 1.00 40.18 360 TYR A C 1
ATOM 2673 O O . TYR A 1 382 ? -33.041 7.070 -45.028 1.00 36.99 360 TYR A O 1
ATOM 2682 N N . GLU A 1 383 ? -34.506 5.452 -45.611 1.00 40.74 361 GLU A N 1
ATOM 2683 C CA . GLU A 1 383 ? -34.123 4.584 -44.510 1.00 43.84 361 GLU A CA 1
ATOM 2684 C C . GLU A 1 383 ? -32.650 4.192 -44.622 1.00 42.45 361 GLU A C 1
ATOM 2685 O O . GLU A 1 383 ? -32.091 4.152 -45.722 1.00 33.34 361 GLU A O 1
ATOM 2691 N N . PRO A 1 384 ? -31.993 3.920 -43.493 1.00 47.16 362 PRO A N 1
ATOM 2692 C CA . PRO A 1 384 ? -30.632 3.366 -43.543 1.00 38.08 362 PRO A CA 1
ATOM 2693 C C . PRO A 1 384 ? -30.610 2.093 -44.372 1.00 44.74 362 PRO A C 1
ATOM 2694 O O . PRO A 1 384 ? -31.284 1.109 -44.055 1.00 40.83 362 PRO A O 1
ATOM 2698 N N . THR A 1 385 ? -29.838 2.121 -45.451 1.00 35.11 363 THR A N 1
ATOM 2699 C CA . THR A 1 385 ? -29.884 1.079 -46.465 1.00 38.15 363 THR A CA 1
ATOM 2700 C C . THR A 1 385 ? -28.561 0.326 -46.524 1.00 44.46 363 THR A C 1
ATOM 2701 O O . THR A 1 385 ? -27.485 0.928 -46.449 1.00 41.76 363 THR A O 1
ATOM 2705 N N . VAL A 1 386 ? -28.653 -0.997 -46.649 1.00 43.26 364 VAL A N 1
ATOM 2706 C CA . VAL A 1 386 ? -27.490 -1.874 -46.732 1.00 42.82 364 VAL A CA 1
ATOM 2707 C C . VAL A 1 386 ? -27.660 -2.763 -47.956 1.00 42.09 364 VAL A C 1
ATOM 2708 O O . VAL A 1 386 ? -28.650 -3.499 -48.059 1.00 42.61 364 VAL A O 1
ATOM 2712 N N . LEU A 1 387 ? -26.700 -2.696 -48.876 1.00 42.97 365 LEU A N 1
ATOM 2713 C CA . LEU A 1 387 ? -26.703 -3.491 -50.096 1.00 43.76 365 LEU A CA 1
ATOM 2714 C C . LEU A 1 387 ? -25.534 -4.465 -50.092 1.00 46.77 365 LEU A C 1
ATOM 2715 O O . LEU A 1 387 ? -24.425 -4.120 -49.670 1.00 49.28 365 LEU A O 1
ATOM 2720 N N . THR A 1 388 ? -25.784 -5.676 -50.578 1.00 46.37 366 THR A N 1
ATOM 2721 C CA . THR A 1 388 ? -24.746 -6.678 -50.752 1.00 47.86 366 THR A CA 1
ATOM 2722 C C . THR A 1 388 ? -24.750 -7.148 -52.200 1.00 47.56 366 THR A C 1
ATOM 2723 O O . THR A 1 388 ? -25.608 -6.762 -52.999 1.00 46.56 366 THR A O 1
ATOM 2727 N N . ASN A 1 389 ? -23.764 -7.985 -52.532 1.00 54.12 367 ASN A N 1
ATOM 2728 C CA . ASN A 1 389 ? -23.587 -8.510 -53.889 1.00 56.84 367 ASN A CA 1
ATOM 2729 C C . ASN A 1 389 ? -23.482 -7.382 -54.916 1.00 50.69 367 ASN A C 1
ATOM 2730 O O . ASN A 1 389 ? -23.990 -7.486 -56.035 1.00 51.24 367 ASN A O 1
ATOM 2735 N N . VAL A 1 390 ? -22.828 -6.290 -54.530 1.00 50.78 368 VAL A N 1
ATOM 2736 C CA . VAL A 1 390 ? -22.555 -5.179 -55.436 1.00 47.73 368 VAL A CA 1
ATOM 2737 C C . VAL A 1 390 ? -21.244 -5.462 -56.152 1.00 44.30 368 VAL A C 1
ATOM 2738 O O . VAL A 1 390 ? -20.304 -6.000 -55.558 1.00 42.04 368 VAL A O 1
ATOM 2742 N N . ASP A 1 391 ? -21.178 -5.122 -57.438 1.00 47.65 369 ASP A N 1
ATOM 2743 C CA . ASP A 1 391 ? -19.971 -5.319 -58.231 1.00 46.42 369 ASP A CA 1
ATOM 2744 C C . ASP A 1 391 ? -19.699 -4.068 -59.060 1.00 45.74 369 ASP A C 1
ATOM 2745 O O . ASP A 1 391 ? -20.488 -3.119 -59.072 1.00 43.79 369 ASP A O 1
ATOM 2750 N N . SER A 1 392 ? -18.570 -4.082 -59.774 1.00 43.82 370 SER A N 1
ATOM 2751 C CA . SER A 1 392 ? -18.104 -2.907 -60.499 1.00 46.94 370 SER A CA 1
ATOM 2752 C C . SER A 1 392 ? -19.006 -2.513 -61.659 1.00 41.77 370 SER A C 1
ATOM 2753 O O . SER A 1 392 ? -18.862 -1.398 -62.167 1.00 46.90 370 SER A O 1
ATOM 2756 N N . SER A 1 393 ? -19.924 -3.379 -62.099 1.00 46.82 371 SER A N 1
ATOM 2757 C CA . SER A 1 393 ? -20.804 -3.004 -63.204 1.00 45.35 371 SER A CA 1
ATOM 2758 C C . SER A 1 393 ? -21.812 -1.936 -62.793 1.00 45.46 371 SER A C 1
ATOM 2759 O O . SER A 1 393 ? -22.185 -1.097 -63.620 1.00 46.67 371 SER A O 1
ATOM 2762 N N . MET A 1 394 ? -22.207 -1.907 -61.521 1.00 48.98 372 MET A N 1
ATOM 2763 C CA . MET A 1 394 ? -23.374 -1.133 -61.113 1.00 44.64 372 MET A CA 1
ATOM 2764 C C . MET A 1 394 ? -23.069 0.362 -61.035 1.00 41.57 372 MET A C 1
ATOM 2765 O O . MET A 1 394 ? -21.952 0.778 -60.715 1.00 39.30 372 MET A O 1
ATOM 2770 N N . LYS A 1 395 ? -24.088 1.176 -61.338 1.00 39.01 373 LYS A N 1
ATOM 2771 C CA . LYS A 1 395 ? -23.938 2.625 -61.236 1.00 40.93 373 LYS A CA 1
ATOM 2772 C C . LYS A 1 395 ? -23.658 3.062 -59.805 1.00 39.53 373 LYS A C 1
ATOM 2773 O O . LYS A 1 395 ? -22.932 4.039 -59.590 1.00 33.35 373 LYS A O 1
ATOM 2775 N N . ILE A 1 396 ? -24.222 2.361 -58.817 1.00 39.07 374 ILE A N 1
ATOM 2776 C CA . ILE A 1 396 ? -23.955 2.699 -57.423 1.00 39.72 374 ILE A CA 1
ATOM 2777 C C . ILE A 1 396 ? -22.491 2.472 -57.068 1.00 35.52 374 ILE A C 1
ATOM 2778 O O . ILE A 1 396 ? -22.005 3.020 -56.072 1.00 37.89 374 ILE A O 1
ATOM 2783 N N . TYR A 1 397 ? -21.772 1.680 -57.866 1.00 32.15 375 TYR A N 1
ATOM 2784 C CA . TYR A 1 397 ? -20.341 1.485 -57.663 1.00 32.35 375 TYR A CA 1
ATOM 2785 C C . TYR A 1 397 ? -19.533 2.624 -58.278 1.00 36.06 375 TYR A C 1
ATOM 2786 O O . TYR A 1 397 ? -18.542 3.074 -57.690 1.00 33.10 375 TYR A O 1
ATOM 2795 N N . LYS A 1 398 ? -19.948 3.103 -59.454 1.00 37.94 376 LYS A N 1
ATOM 2796 C CA . LYS A 1 398 ? -19.184 4.119 -60.172 1.00 40.75 376 LYS A CA 1
ATOM 2797 C C . LYS A 1 398 ? -19.472 5.522 -59.654 1.00 36.71 376 LYS A C 1
ATOM 2798 O O . LYS A 1 398 ? -18.558 6.350 -59.565 1.00 35.71 376 LYS A O 1
ATOM 2804 N N . ASP A 1 399 ? -20.727 5.809 -59.315 1.00 31.97 377 ASP A N 1
ATOM 2805 C CA . ASP A 1 399 ? -21.169 7.153 -58.977 1.00 33.85 377 ASP A CA 1
ATOM 2806 C C . ASP A 1 399 ? -21.224 7.353 -57.467 1.00 34.96 377 ASP A C 1
ATOM 2807 O O . ASP A 1 399 ? -21.422 6.406 -56.701 1.00 32.10 377 ASP A O 1
ATOM 2812 N N . GLU A 1 400 ? -21.057 8.607 -57.050 1.00 33.02 378 GLU A N 1
ATOM 2813 C CA . GLU A 1 400 ? -21.095 8.955 -55.635 1.00 29.99 378 GLU A CA 1
ATOM 2814 C C . GLU A 1 400 ? -22.521 8.825 -55.110 1.00 31.44 378 GLU A C 1
ATOM 2815 O O . GLU A 1 400 ? -23.445 9.455 -55.637 1.00 30.23 378 GLU A O 1
ATOM 2821 N N . ILE A 1 401 ? -22.704 8.002 -54.076 1.00 28.77 379 ILE A N 1
ATOM 2822 C CA . ILE A 1 401 ? -24.039 7.810 -53.515 1.00 32.08 379 ILE A CA 1
ATOM 2823 C C . ILE A 1 401 ? -24.522 9.087 -52.836 1.00 31.12 379 ILE A C 1
ATOM 2824 O O . ILE A 1 401 ? -25.601 9.603 -53.152 1.00 29.29 379 ILE A O 1
ATOM 2829 N N . PHE A 1 402 ? -23.727 9.615 -51.899 1.00 31.69 380 PHE A N 1
ATOM 2830 C CA . PHE A 1 402 ? -24.092 10.795 -51.112 1.00 26.00 380 PHE A CA 1
ATOM 2831 C C . PHE A 1 402 ? -25.443 10.588 -50.428 1.00 26.14 380 PHE A C 1
ATOM 2832 O O . PHE A 1 402 ? -26.339 11.432 -50.492 1.00 25.78 380 PHE A O 1
ATOM 2840 N N . GLY A 1 403 ? -25.581 9.436 -49.778 1.00 29.47 381 GLY A N 1
ATOM 2841 C CA . GLY A 1 403 ? -26.801 9.071 -49.101 1.00 30.08 381 GLY A CA 1
ATOM 2842 C C . GLY A 1 403 ? -26.569 7.968 -48.091 1.00 29.29 381 GLY A C 1
ATOM 2843 O O . GLY A 1 403 ? -25.462 7.437 -47.959 1.00 29.42 381 GLY A O 1
ATOM 2844 N N . PRO A 1 404 ? -27.620 7.592 -47.360 1.00 29.65 382 PRO A N 1
ATOM 2845 C CA . PRO A 1 404 ? -27.482 6.600 -46.279 1.00 34.57 382 PRO A CA 1
ATOM 2846 C C . PRO A 1 404 ? -27.525 5.165 -46.794 1.00 37.71 382 PRO A C 1
ATOM 2847 O O . PRO A 1 404 ? -28.341 4.345 -46.369 1.00 34.81 382 PRO A O 1
ATOM 2851 N N . VAL A 1 405 ? -26.628 4.851 -47.727 1.00 39.21 383 VAL A N 1
ATOM 2852 C CA . VAL A 1 405 ? -26.585 3.546 -48.376 1.00 32.87 383 VAL A CA 1
ATOM 2853 C C . VAL A 1 405 ? -25.189 2.967 -48.216 1.00 39.54 383 VAL A C 1
ATOM 2854 O O . VAL A 1 405 ? -24.197 3.628 -48.543 1.00 38.08 383 VAL A O 1
ATOM 2858 N N . ILE A 1 406 ? -25.112 1.735 -47.723 1.00 35.90 384 ILE A N 1
ATOM 2859 C CA . ILE A 1 406 ? -23.855 1.008 -47.591 1.00 39.36 384 ILE A CA 1
ATOM 2860 C C . ILE A 1 406 ? -23.847 -0.088 -48.650 1.00 42.22 384 ILE A C 1
ATOM 2861 O O . ILE A 1 406 ? -24.594 -1.069 -48.547 1.00 39.49 384 ILE A O 1
ATOM 2866 N N . SER A 1 407 ? -23.010 0.084 -49.677 1.00 40.50 385 SER A N 1
ATOM 2867 C CA . SER A 1 407 ? -22.862 -0.883 -50.760 1.00 43.91 385 SER A CA 1
ATOM 2868 C C . SER A 1 407 ? -21.623 -1.730 -50.503 1.00 42.95 385 SER A C 1
ATOM 2869 O O . SER A 1 407 ? -20.502 -1.212 -50.521 1.00 38.63 385 SER A O 1
ATOM 2872 N N . ILE A 1 408 ? -21.824 -3.030 -50.291 1.00 42.11 386 ILE A N 1
ATOM 2873 C CA . ILE A 1 408 ? -20.759 -3.942 -49.889 1.00 35.19 386 ILE A CA 1
ATOM 2874 C C . ILE A 1 408 ? -20.338 -4.785 -51.086 1.00 45.99 386 ILE A C 1
ATOM 2875 O O . ILE A 1 408 ? -21.187 -5.331 -51.803 1.00 40.88 386 ILE A O 1
ATOM 2880 N N . ILE A 1 409 ? -19.028 -4.886 -51.305 1.00 46.87 387 ILE A N 1
ATOM 2881 C CA . ILE A 1 409 ? -18.448 -5.703 -52.364 1.00 46.33 387 ILE A CA 1
ATOM 2882 C C . ILE A 1 409 ? -17.500 -6.703 -51.722 1.00 45.83 387 ILE A C 1
ATOM 2883 O O . ILE A 1 409 ? -16.633 -6.322 -50.926 1.00 43.33 387 ILE A O 1
ATOM 2888 N N . ILE A 1 410 ? -17.656 -7.973 -52.071 1.00 48.24 388 ILE A N 1
ATOM 2889 C CA . ILE A 1 410 ? -16.835 -9.037 -51.508 1.00 47.56 388 ILE A CA 1
ATOM 2890 C C . ILE A 1 410 ? -15.603 -9.226 -52.383 1.00 43.98 388 ILE A C 1
ATOM 2891 O O . ILE A 1 410 ? -15.705 -9.273 -53.615 1.00 42.36 388 ILE A O 1
ATOM 2896 N N . PHE A 1 411 ? -14.436 -9.319 -51.748 1.00 44.96 389 PHE A N 1
ATOM 2897 C CA . PHE A 1 411 ? -13.175 -9.560 -52.437 1.00 50.30 389 PHE A CA 1
ATOM 2898 C C . PHE A 1 411 ? -12.440 -10.699 -51.739 1.00 53.67 389 PHE A C 1
ATOM 2899 O O . PHE A 1 411 ? -12.891 -11.227 -50.718 1.00 52.54 389 PHE A O 1
ATOM 2907 N N . SER A 1 412 ? -11.292 -11.077 -52.297 1.00 50.49 390 SER A N 1
ATOM 2908 C CA . SER A 1 412 ? -10.509 -12.168 -51.730 1.00 54.29 390 SER A CA 1
ATOM 2909 C C . SER A 1 412 ? -9.023 -11.834 -51.696 1.00 51.05 390 SER A C 1
ATOM 2910 O O . SER A 1 412 ? -8.337 -12.136 -50.713 1.00 46.54 390 SER A O 1
ATOM 2913 N N . ASP A 1 413 ? -8.512 -11.215 -52.755 1.00 47.84 391 ASP A N 1
ATOM 2914 C CA . ASP A 1 413 ? -7.094 -10.900 -52.856 1.00 55.62 391 ASP A CA 1
ATOM 2915 C C . ASP A 1 413 ? -6.859 -9.414 -52.626 1.00 50.51 391 ASP A C 1
ATOM 2916 O O . ASP A 1 413 ? -7.616 -8.570 -53.114 1.00 50.60 391 ASP A O 1
ATOM 2921 N N . ASN A 1 414 ? -5.791 -9.101 -51.887 1.00 51.44 392 ASN A N 1
ATOM 2922 C CA . ASN A 1 414 ? -5.493 -7.709 -51.566 1.00 51.50 392 ASN A CA 1
ATOM 2923 C C . ASN A 1 414 ? -5.100 -6.919 -52.808 1.00 52.56 392 ASN A C 1
ATOM 2924 O O . ASN A 1 414 ? -5.572 -5.793 -53.009 1.00 49.00 392 ASN A O 1
ATOM 2929 N N . GLU A 1 415 ? -4.236 -7.489 -53.653 1.00 51.35 393 GLU A N 1
ATOM 2930 C CA . GLU A 1 415 ? -3.785 -6.773 -54.841 1.00 51.81 393 GLU A CA 1
ATOM 2931 C C . GLU A 1 415 ? -4.933 -6.491 -55.801 1.00 44.56 393 GLU A C 1
ATOM 2932 O O . GLU A 1 415 ? -4.940 -5.449 -56.465 1.00 41.79 393 GLU A O 1
ATOM 2934 N N . GLN A 1 416 ? -5.911 -7.394 -55.887 1.00 43.32 394 GLN A N 1
ATOM 2935 C CA . GLN A 1 416 ? -7.023 -7.175 -56.806 1.00 43.68 394 GLN A CA 1
ATOM 2936 C C . GLN A 1 416 ? -7.945 -6.070 -56.310 1.00 43.89 394 GLN A C 1
ATOM 2937 O O . GLN A 1 416 ? -8.376 -5.218 -57.096 1.00 38.42 394 GLN A O 1
ATOM 2943 N N . VAL A 1 417 ? -8.255 -6.061 -55.011 1.00 47.25 395 VAL A N 1
ATOM 2944 C CA . VAL A 1 417 ? -9.159 -5.049 -54.481 1.00 39.88 395 VAL A CA 1
ATOM 2945 C C . VAL A 1 417 ? -8.493 -3.680 -54.419 1.00 42.11 395 VAL A C 1
ATOM 2946 O O . VAL A 1 417 ? -9.187 -2.657 -54.440 1.00 39.25 395 VAL A O 1
ATOM 2950 N N . LEU A 1 418 ? -7.161 -3.627 -54.345 1.00 39.37 396 LEU A N 1
ATOM 2951 C CA . LEU A 1 418 ? -6.478 -2.343 -54.451 1.00 40.97 396 LEU A CA 1
ATOM 2952 C C . LEU A 1 418 ? -6.636 -1.764 -55.850 1.00 39.94 396 LEU A C 1
ATOM 2953 O O . LEU A 1 418 ? -6.845 -0.556 -56.008 1.00 39.23 396 LEU A O 1
ATOM 2958 N N . SER A 1 419 ? -6.553 -2.617 -56.875 1.00 37.42 397 SER A N 1
ATOM 2959 C CA . SER A 1 419 ? -6.843 -2.180 -58.236 1.00 41.24 397 SER A CA 1
ATOM 2960 C C . SER A 1 419 ? -8.289 -1.721 -58.370 1.00 43.16 397 SER A C 1
ATOM 2961 O O . SER A 1 419 ? -8.577 -0.743 -59.071 1.00 40.58 397 SER A O 1
ATOM 2964 N N . ASP A 1 420 ? -9.216 -2.418 -57.707 1.00 44.56 398 ASP A N 1
ATOM 2965 C CA . ASP A 1 420 ? -10.611 -1.997 -57.746 1.00 39.86 398 ASP A CA 1
ATOM 2966 C C . ASP A 1 420 ? -10.821 -0.697 -56.981 1.00 35.36 398 ASP A C 1
ATOM 2967 O O . ASP A 1 420 ? -11.612 0.150 -57.411 1.00 37.43 398 ASP A O 1
ATOM 2972 N N . ALA A 1 421 ? -10.119 -0.519 -55.858 1.00 39.69 399 ALA A N 1
ATOM 2973 C CA . ALA A 1 421 ? -10.276 0.696 -55.064 1.00 37.78 399 ALA A CA 1
ATOM 2974 C C . ALA A 1 421 ? -9.840 1.932 -55.845 1.00 37.77 399 ALA A C 1
ATOM 2975 O O . ALA A 1 421 ? -10.513 2.968 -55.800 1.00 38.96 399 ALA A O 1
ATOM 2977 N N . ASN A 1 422 ? -8.724 1.842 -56.567 1.00 39.44 400 ASN A N 1
ATOM 2978 C CA . ASN A 1 422 ? -8.229 2.962 -57.358 1.00 35.90 400 ASN A CA 1
ATOM 2979 C C . ASN A 1 422 ? -8.928 3.099 -58.704 1.00 36.87 400 ASN A C 1
ATOM 2980 O O . ASN A 1 422 ? -8.582 4.005 -59.472 1.00 36.07 400 ASN A O 1
ATOM 2985 N N . ASP A 1 423 ? -9.891 2.230 -59.013 1.00 35.25 401 ASP A N 1
ATOM 2986 C CA . ASP A 1 423 ? -10.613 2.285 -60.284 1.00 35.87 401 ASP A CA 1
ATOM 2987 C C . ASP A 1 423 ? -11.704 3.358 -60.229 1.00 38.93 401 ASP A C 1
ATOM 2988 O O . ASP A 1 423 ? -12.901 3.096 -60.356 1.00 40.58 401 ASP A O 1
ATOM 2993 N N . THR A 1 424 ? -11.257 4.597 -60.028 1.00 34.65 402 THR A N 1
ATOM 2994 C CA . THR A 1 424 ? -12.150 5.745 -59.990 1.00 31.54 402 THR A CA 1
ATOM 2995 C C . THR A 1 424 ? -11.333 7.003 -60.247 1.00 34.09 402 THR A C 1
ATOM 2996 O O . THR A 1 424 ? -10.133 7.053 -59.954 1.00 27.80 402 THR A O 1
ATOM 3000 N N . ASP A 1 425 ? -11.994 8.012 -60.809 1.00 29.92 403 ASP A N 1
ATOM 3001 C CA . ASP A 1 425 ? -11.369 9.317 -60.982 1.00 30.36 403 ASP A CA 1
ATOM 3002 C C . ASP A 1 425 ? -11.450 10.176 -59.729 1.00 29.76 403 ASP A C 1
ATOM 3003 O O . ASP A 1 425 ? -10.884 11.274 -59.711 1.00 26.92 403 ASP A O 1
ATOM 3008 N N . ALA A 1 426 ? -12.139 9.711 -58.691 1.00 32.02 404 ALA A N 1
ATOM 3009 C CA . ALA A 1 426 ? -12.176 10.434 -57.431 1.00 30.46 404 ALA A CA 1
ATOM 3010 C C . ALA A 1 426 ? -10.877 10.219 -56.669 1.00 24.15 404 ALA A C 1
ATOM 3011 O O . ALA A 1 426 ? -10.151 9.249 -56.898 1.00 28.21 404 ALA A O 1
ATOM 3013 N N . GLY A 1 427 ? -10.592 11.133 -55.748 1.00 24.96 405 GLY A N 1
ATOM 3014 C CA . GLY A 1 427 ? -9.376 11.040 -54.968 1.00 20.22 405 GLY A CA 1
ATOM 3015 C C . GLY A 1 427 ? -9.448 11.794 -53.660 1.00 23.54 405 GLY A C 1
ATOM 3016 O O . GLY A 1 427 ? -8.496 12.480 -53.280 1.00 22.87 405 GLY A O 1
ATOM 3017 N N . LEU A 1 428 ? -10.579 11.680 -52.962 1.00 20.60 406 LEU A N 1
ATOM 3018 C CA . LEU A 1 428 ? -10.726 12.321 -51.663 1.00 25.46 406 LEU A CA 1
ATOM 3019 C C . LEU A 1 428 ? -10.179 11.421 -50.564 1.00 26.61 406 LEU A C 1
ATOM 3020 O O . LEU A 1 428 ? -8.968 11.404 -50.322 1.00 28.38 406 LEU A O 1
ATOM 3025 N N . SER A 1 429 ? -11.054 10.668 -49.902 1.00 23.97 407 SER A N 1
ATOM 3026 C CA . SER A 1 429 ? -10.674 9.842 -48.763 1.00 25.71 407 SER A CA 1
ATOM 3027 C C . SER A 1 429 ? -10.693 8.365 -49.137 1.00 26.67 407 SER A C 1
ATOM 3028 O O . SER A 1 429 ? -11.230 7.961 -50.172 1.00 26.91 407 SER A O 1
ATOM 3031 N N . SER A 1 430 ? -10.080 7.561 -48.270 1.00 29.95 408 SER A N 1
ATOM 3032 C CA . SER A 1 430 ? -10.047 6.114 -48.421 1.00 28.94 408 SER A CA 1
ATOM 3033 C C . SER A 1 430 ? -9.880 5.499 -47.040 1.00 29.30 408 SER A C 1
ATOM 3034 O O . SER A 1 430 ? -9.408 6.151 -46.104 1.00 33.70 408 SER A O 1
ATOM 3037 N N . PHE A 1 431 ? -10.266 4.229 -46.920 1.00 29.63 409 PHE A N 1
ATOM 3038 C CA . PHE A 1 431 ? -10.306 3.553 -45.629 1.00 34.08 409 PHE A CA 1
ATOM 3039 C C . PHE A 1 431 ? -9.722 2.154 -45.741 1.00 34.34 409 PHE A C 1
ATOM 3040 O O . PHE A 1 431 ? -10.109 1.383 -46.626 1.00 32.40 409 PHE A O 1
ATOM 3048 N N . ILE A 1 432 ? -8.810 1.827 -44.829 1.00 32.19 410 ILE A N 1
ATOM 3049 C CA . ILE A 1 432 ? -8.208 0.502 -44.745 1.00 38.02 410 ILE A CA 1
ATOM 3050 C C . ILE A 1 432 ? -8.366 0.005 -43.312 1.00 38.58 410 ILE A C 1
ATOM 3051 O O . ILE A 1 432 ? -7.967 0.694 -42.363 1.00 34.17 410 ILE A O 1
ATOM 3056 N N . PHE A 1 433 ? -8.958 -1.178 -43.153 1.00 37.23 411 PHE A N 1
ATOM 3057 C CA . PHE A 1 433 ? -9.149 -1.798 -41.844 1.00 39.99 411 PHE A CA 1
ATOM 3058 C C . PHE A 1 433 ? -8.379 -3.111 -41.818 1.00 41.86 411 PHE A C 1
ATOM 3059 O O . PHE A 1 433 ? -8.720 -4.053 -42.542 1.00 43.04 411 PHE A O 1
ATOM 3067 N N . SER A 1 434 ? -7.343 -3.169 -40.985 1.00 38.80 412 SER A N 1
ATOM 3068 C CA . SER A 1 434 ? -6.458 -4.323 -40.923 1.00 40.22 412 SER A CA 1
ATOM 3069 C C . SER A 1 434 ? -5.617 -4.238 -39.659 1.00 44.10 412 SER A C 1
ATOM 3070 O O . SER A 1 434 ? -5.374 -3.149 -39.131 1.00 40.97 412 SER A O 1
ATOM 3073 N N . SER A 1 435 ? -5.178 -5.402 -39.183 1.00 46.03 413 SER A N 1
ATOM 3074 C CA . SER A 1 435 ? -4.259 -5.499 -38.059 1.00 42.27 413 SER A CA 1
ATOM 3075 C C . SER A 1 435 ? -2.852 -5.898 -38.483 1.00 50.04 413 SER A C 1
ATOM 3076 O O . SER A 1 435 ? -1.948 -5.925 -37.641 1.00 53.98 413 SER A O 1
ATOM 3079 N N . ASN A 1 436 ? -2.642 -6.203 -39.761 1.00 46.98 414 ASN A N 1
ATOM 3080 C CA . ASN A 1 436 ? -1.317 -6.548 -40.259 1.00 55.59 414 ASN A CA 1
ATOM 3081 C C . ASN A 1 436 ? -0.553 -5.282 -40.625 1.00 55.45 414 ASN A C 1
ATOM 3082 O O . ASN A 1 436 ? -1.046 -4.451 -41.393 1.00 52.49 414 ASN A O 1
ATOM 3087 N N . GLU A 1 437 ? 0.664 -5.149 -40.091 1.00 57.11 415 GLU A N 1
ATOM 3088 C CA . GLU A 1 437 ? 1.453 -3.948 -40.340 1.00 50.32 415 GLU A CA 1
ATOM 3089 C C . GLU A 1 437 ? 1.894 -3.846 -41.794 1.00 51.66 415 GLU A C 1
ATOM 3090 O O . GLU A 1 437 ? 2.106 -2.737 -42.298 1.00 48.06 415 GLU A O 1
ATOM 3096 N N . ASP A 1 438 ? 2.046 -4.979 -42.480 1.00 54.84 416 ASP A N 1
ATOM 3097 C CA . ASP A 1 438 ? 2.426 -4.938 -43.886 1.00 54.87 416 ASP A CA 1
ATOM 3098 C C . ASP A 1 438 ? 1.229 -4.667 -44.787 1.00 51.94 416 ASP A C 1
ATOM 3099 O O . ASP A 1 438 ? 1.383 -4.038 -45.839 1.00 49.18 416 ASP A O 1
ATOM 3104 N N . THR A 1 439 ? 0.040 -5.130 -44.397 1.00 50.79 417 THR A N 1
ATOM 3105 C CA . THR A 1 439 ? -1.167 -4.768 -45.131 1.00 51.97 417 THR A CA 1
ATOM 3106 C C . THR A 1 439 ? -1.484 -3.284 -44.976 1.00 51.64 417 THR A C 1
ATOM 3107 O O . THR A 1 439 ? -1.975 -2.652 -45.919 1.00 51.05 417 THR A O 1
ATOM 3111 N N . ILE A 1 440 ? -1.195 -2.709 -43.807 1.00 49.18 418 ILE A N 1
ATOM 3112 C CA . ILE A 1 440 ? -1.425 -1.283 -43.593 1.00 48.52 418 ILE A CA 1
ATOM 3113 C C . ILE A 1 440 ? -0.484 -0.454 -44.460 1.00 46.98 418 ILE A C 1
ATOM 3114 O O . ILE A 1 440 ? -0.910 0.483 -45.146 1.00 43.69 418 ILE A O 1
ATOM 3119 N N . SER A 1 441 ? 0.809 -0.794 -44.452 1.00 48.14 419 SER A N 1
ATOM 3120 C CA . SER A 1 441 ? 1.782 -0.033 -45.230 1.00 44.03 419 SER A CA 1
ATOM 3121 C C . SER A 1 441 ? 1.582 -0.221 -46.728 1.00 41.81 419 SER A C 1
ATOM 3122 O O . SER A 1 441 ? 1.838 0.705 -47.506 1.00 42.78 419 SER A O 1
ATOM 3125 N N . TYR A 1 442 ? 1.134 -1.407 -47.148 1.00 45.67 420 TYR A N 1
ATOM 3126 C CA . TYR A 1 442 ? 0.908 -1.656 -48.568 1.00 40.51 420 TYR A CA 1
ATOM 3127 C C . TYR A 1 442 ? -0.233 -0.801 -49.104 1.00 45.12 420 TYR A C 1
ATOM 3128 O O . TYR A 1 442 ? -0.118 -0.205 -50.182 1.00 40.12 420 TYR A O 1
ATOM 3137 N N . PHE A 1 443 ? -1.337 -0.720 -48.361 1.00 42.30 421 PHE A N 1
ATOM 3138 C CA . PHE A 1 443 ? -2.484 0.049 -48.828 1.00 39.07 421 PHE A CA 1
ATOM 3139 C C . PHE A 1 443 ? -2.265 1.549 -48.656 1.00 35.99 421 PHE A C 1
ATOM 3140 O O . PHE A 1 443 ? -2.634 2.332 -49.536 1.00 32.69 421 PHE A O 1
ATOM 3148 N N . ALA A 1 444 ? -1.656 1.965 -47.541 1.00 32.26 422 ALA A N 1
ATOM 3149 C CA . ALA A 1 444 ? -1.419 3.386 -47.310 1.00 36.38 422 ALA A CA 1
ATOM 3150 C C . ALA A 1 444 ? -0.527 4.007 -48.378 1.00 39.69 422 ALA A C 1
ATOM 3151 O O . ALA A 1 444 ? -0.600 5.220 -48.601 1.00 33.82 422 ALA A O 1
ATOM 3153 N N . LYS A 1 445 ? 0.304 3.207 -49.045 1.00 38.16 423 LYS A N 1
ATOM 3154 C CA . LYS A 1 445 ? 1.205 3.730 -50.064 1.00 37.51 423 LYS A CA 1
ATOM 3155 C C . LYS A 1 445 ? 0.568 3.758 -51.448 1.00 35.58 423 LYS A C 1
ATOM 3156 O O . LYS A 1 445 ? 0.724 4.742 -52.179 1.00 41.45 423 LYS A O 1
ATOM 3158 N N . HIS A 1 446 ? -0.156 2.704 -51.821 1.00 34.40 424 HIS A N 1
ATOM 3159 C CA . HIS A 1 446 ? -0.646 2.557 -53.185 1.00 39.85 424 HIS A CA 1
ATOM 3160 C C . HIS A 1 446 ? -2.061 3.082 -53.389 1.00 38.59 424 HIS A C 1
ATOM 3161 O O . HIS A 1 446 ? -2.533 3.111 -54.531 1.00 32.27 424 HIS A O 1
ATOM 3168 N N . LEU A 1 447 ? -2.750 3.489 -52.325 1.00 36.80 425 LEU A N 1
ATOM 3169 C CA . LEU A 1 447 ? -4.069 4.095 -52.470 1.00 31.85 425 LEU A CA 1
ATOM 3170 C C . LEU A 1 447 ? -3.903 5.515 -52.997 1.00 27.94 425 LEU A C 1
ATOM 3171 O O . LEU A 1 447 ? -3.331 6.373 -52.317 1.00 32.02 425 LEU A O 1
ATOM 3176 N N . ARG A 1 448 ? -4.392 5.762 -54.213 1.00 31.32 426 ARG A N 1
ATOM 3177 C CA . ARG A 1 448 ? -4.283 7.077 -54.844 1.00 34.70 426 ARG A CA 1
ATOM 3178 C C . ARG A 1 448 ? -5.467 7.943 -54.409 1.00 29.47 426 ARG A C 1
ATOM 3179 O O . ARG A 1 448 ? -6.408 8.213 -55.160 1.00 27.24 426 ARG A O 1
ATOM 3187 N N . PHE A 1 449 ? -5.404 8.374 -53.152 1.00 24.32 427 PHE A N 1
ATOM 3188 C CA . PHE A 1 449 ? -6.403 9.256 -52.573 1.00 24.25 427 PHE A CA 1
ATOM 3189 C C . PHE A 1 449 ? -5.698 10.265 -51.683 1.00 24.55 427 PHE A C 1
ATOM 3190 O O . PHE A 1 449 ? -4.592 10.017 -51.196 1.00 24.48 427 PHE A O 1
ATOM 3198 N N . GLY A 1 450 ? -6.344 11.416 -51.485 1.00 23.93 428 GLY A N 1
ATOM 3199 C CA . GLY A 1 450 ? -5.739 12.458 -50.674 1.00 24.48 428 GLY A CA 1
ATOM 3200 C C . GLY A 1 450 ? -5.581 12.070 -49.219 1.00 31.34 428 GLY A C 1
ATOM 3201 O O . GLY A 1 450 ? -4.610 12.467 -48.568 1.00 28.25 428 GLY A O 1
ATOM 3202 N N . GLU A 1 451 ? -6.519 11.288 -48.691 1.00 29.12 429 GLU A N 1
ATOM 3203 C CA . GLU A 1 451 ? -6.519 10.888 -47.292 1.00 28.42 429 GLU A CA 1
ATOM 3204 C C . GLU A 1 451 ? -6.693 9.381 -47.205 1.00 28.84 429 GLU A C 1
ATOM 3205 O O . GLU A 1 451 ? -7.555 8.812 -47.884 1.00 29.96 429 GLU A O 1
ATOM 3211 N N . VAL A 1 452 ? -5.870 8.739 -46.380 1.00 29.55 430 VAL A N 1
ATOM 3212 C CA . VAL A 1 452 ? -5.967 7.308 -46.112 1.00 29.82 430 VAL A CA 1
ATOM 3213 C C . VAL A 1 452 ? -6.207 7.151 -44.619 1.00 32.71 430 VAL A C 1
ATOM 3214 O O . VAL A 1 452 ? -5.295 7.368 -43.810 1.00 30.78 430 VAL A O 1
ATOM 3218 N N . GLN A 1 453 ? -7.435 6.793 -44.250 1.00 36.08 431 GLN A N 1
ATOM 3219 C CA . GLN A 1 453 ? -7.796 6.564 -42.857 1.00 33.16 431 GLN A CA 1
ATOM 3220 C C . GLN A 1 453 ? -7.590 5.090 -42.527 1.00 30.56 431 GLN A C 1
ATOM 3221 O O . GLN A 1 453 ? -8.163 4.219 -43.189 1.00 37.21 431 GLN A O 1
ATOM 3227 N N . VAL A 1 454 ? -6.779 4.810 -41.509 1.00 33.65 432 VAL A N 1
ATOM 3228 C CA . VAL A 1 454 ? -6.433 3.443 -41.129 1.00 35.40 432 VAL A CA 1
ATOM 3229 C C . VAL A 1 454 ? -7.114 3.114 -39.806 1.00 35.48 432 VAL A C 1
ATOM 3230 O O . VAL A 1 454 ? -6.837 3.751 -38.782 1.00 32.51 432 VAL A O 1
ATOM 3234 N N . ASN A 1 455 ? -8.002 2.117 -39.835 1.00 38.15 433 ASN A N 1
ATOM 3235 C CA . ASN A 1 455 ? -8.677 1.601 -38.641 1.00 41.38 433 ASN A CA 1
ATOM 3236 C C . ASN A 1 455 ? -9.447 2.689 -37.894 1.00 45.86 433 ASN A C 1
ATOM 3237 O O . ASN A 1 455 ? -9.571 2.636 -36.669 1.00 47.40 433 ASN A O 1
ATOM 3242 N N . GLY A 1 456 ? -9.972 3.678 -38.611 1.00 35.80 434 GLY A N 1
ATOM 3243 C CA . GLY A 1 456 ? -10.690 4.757 -37.957 1.00 38.90 434 GLY A CA 1
ATOM 3244 C C . GLY A 1 456 ? -10.962 5.900 -38.918 1.00 38.64 434 GLY A C 1
ATOM 3245 O O . GLY A 1 456 ? -10.965 5.714 -40.136 1.00 36.80 434 GLY A O 1
ATOM 3246 N N . ILE A 1 457 ? -11.197 7.079 -38.345 1.00 41.26 435 ILE A N 1
ATOM 3247 C CA . ILE A 1 457 ? -11.454 8.288 -39.124 1.00 38.37 435 ILE A CA 1
ATOM 3248 C C . ILE A 1 457 ? -11.238 9.495 -38.220 1.00 39.67 435 ILE A C 1
ATOM 3249 O O . ILE A 1 457 ? -11.688 9.516 -37.071 1.00 35.78 435 ILE A O 1
ATOM 3254 N N . LYS A 1 458 ? -10.544 10.506 -38.748 1.00 33.22 436 LYS A N 1
ATOM 3255 C CA . LYS A 1 458 ? -10.219 11.686 -37.957 1.00 29.86 436 LYS A CA 1
ATOM 3256 C C . LYS A 1 458 ? -10.102 12.909 -38.855 1.00 34.27 436 LYS A C 1
ATOM 3257 O O . LYS A 1 458 ? -9.412 12.871 -39.880 1.00 41.71 436 LYS A O 1
ATOM 3263 N N . TYR A 1 459 ? -10.771 13.990 -38.458 1.00 29.13 437 TYR A N 1
ATOM 3264 C CA . TYR A 1 459 ? -10.703 15.270 -39.148 1.00 27.97 437 TYR A CA 1
ATOM 3265 C C . TYR A 1 459 ? -10.783 16.371 -38.104 1.00 28.58 437 TYR A C 1
ATOM 3266 O O . TYR A 1 459 ? -11.523 16.246 -37.125 1.00 34.59 437 TYR A O 1
ATOM 3275 N N . SER A 1 460 ? -10.018 17.439 -38.307 1.00 24.32 438 SER A N 1
ATOM 3276 C CA . SER A 1 460 ? -9.975 18.530 -37.345 1.00 32.10 438 SER A CA 1
ATOM 3277 C C . SER A 1 460 ? -9.449 19.782 -38.030 1.00 33.34 438 SER A C 1
ATOM 3278 O O . SER A 1 460 ? -8.869 19.725 -39.118 1.00 27.31 438 SER A O 1
ATOM 3281 N N . ILE A 1 461 ? -9.652 20.924 -37.367 1.00 29.72 439 ILE A N 1
ATOM 3282 C CA . ILE A 1 461 ? -9.279 22.206 -37.955 1.00 31.71 439 ILE A CA 1
ATOM 3283 C C . ILE A 1 461 ? -7.786 22.277 -38.256 1.00 29.77 439 ILE A C 1
ATOM 3284 O O . ILE A 1 461 ? -7.373 23.016 -39.158 1.00 26.82 439 ILE A O 1
ATOM 3289 N N . ASN A 1 462 ? -6.965 21.503 -37.546 1.00 28.60 440 ASN A N 1
ATOM 3290 C CA . ASN A 1 462 ? -5.519 21.530 -37.736 1.00 26.64 440 ASN A CA 1
ATOM 3291 C C . ASN A 1 462 ? -5.019 20.482 -38.725 1.00 27.11 440 ASN A C 1
ATOM 3292 O O . ASN A 1 462 ? -3.855 20.549 -39.135 1.00 30.34 440 ASN A O 1
ATOM 3297 N N . LEU A 1 463 ? -5.865 19.521 -39.124 1.00 29.74 441 LEU A N 1
ATOM 3298 C CA . LEU A 1 463 ? -5.460 18.468 -40.052 1.00 28.14 441 LEU A CA 1
ATOM 3299 C C . LEU A 1 463 ? -5.855 18.844 -41.470 1.00 28.70 441 LEU A C 1
ATOM 3300 O O . LEU A 1 463 ? -7.016 19.211 -41.707 1.00 28.65 441 LEU A O 1
ATOM 3305 N N . PRO A 1 464 ? -4.936 18.769 -42.431 1.00 27.20 442 PRO A N 1
ATOM 3306 C CA . PRO A 1 464 ? -5.272 19.165 -43.805 1.00 26.40 442 PRO A CA 1
ATOM 3307 C C . PRO A 1 464 ? -6.335 18.259 -44.414 1.00 26.60 442 PRO A C 1
ATOM 3308 O O . PRO A 1 464 ? -6.310 17.036 -44.254 1.00 27.65 442 PRO A O 1
ATOM 3312 N N . HIS A 1 465 ? -7.279 18.879 -45.119 1.00 25.99 443 HIS A N 1
ATOM 3313 C CA . HIS A 1 465 ? -8.382 18.180 -45.769 1.00 33.09 443 HIS A CA 1
ATOM 3314 C C . HIS A 1 465 ? -8.402 18.572 -47.240 1.00 28.54 443 HIS A C 1
ATOM 3315 O O . HIS A 1 465 ? -8.595 19.747 -47.567 1.00 30.91 443 HIS A O 1
ATOM 3322 N N . PHE A 1 466 ? -8.217 17.592 -48.122 1.00 31.90 444 PHE A N 1
ATOM 3323 C CA . PHE A 1 466 ? -7.999 17.894 -49.530 1.00 34.95 444 PHE A CA 1
ATOM 3324 C C . PHE A 1 466 ? -8.299 16.665 -50.376 1.00 34.07 444 PHE A C 1
ATOM 3325 O O . PHE A 1 466 ? -8.384 15.539 -49.878 1.00 25.48 444 PHE A O 1
ATOM 3333 N N . GLY A 1 467 ? -8.437 16.902 -51.680 1.00 35.61 445 GLY A N 1
ATOM 3334 C CA . GLY A 1 467 ? -8.568 15.822 -52.634 1.00 32.64 445 GLY A CA 1
ATOM 3335 C C . GLY A 1 467 ? -7.558 15.979 -53.754 1.00 33.51 445 GLY A C 1
ATOM 3336 O O . GLY A 1 467 ? -6.998 17.056 -53.971 1.00 33.90 445 GLY A O 1
ATOM 3337 N N . ILE A 1 468 ? -7.324 14.872 -54.456 1.00 21.13 446 ILE A N 1
ATOM 3338 C CA . ILE A 1 468 ? -6.474 14.860 -55.640 1.00 30.15 446 ILE A CA 1
ATOM 3339 C C . ILE A 1 468 ? -7.320 14.394 -56.817 1.00 26.93 446 ILE A C 1
ATOM 3340 O O . ILE A 1 468 ? -8.523 14.146 -56.668 1.00 28.31 446 ILE A O 1
ATOM 3345 N N . LYS A 1 469 ? -6.703 14.285 -57.990 1.00 26.86 447 LYS A N 1
ATOM 3346 C CA . LYS A 1 469 ? -7.364 13.807 -59.209 1.00 24.00 447 LYS A CA 1
ATOM 3347 C C . LYS A 1 469 ? -8.604 14.674 -59.437 1.00 23.83 447 LYS A C 1
ATOM 3348 O O . LYS A 1 469 ? -8.525 15.903 -59.290 1.00 25.82 447 LYS A O 1
ATOM 3354 N N . GLN A 1 470 ? -9.756 14.101 -59.769 1.00 19.88 448 GLN A N 1
ATOM 3355 C CA . GLN A 1 470 ? -10.932 14.879 -60.139 1.00 24.80 448 GLN A CA 1
ATOM 3356 C C . GLN A 1 470 ? -11.749 15.345 -58.940 1.00 23.60 448 GLN A C 1
ATOM 3357 O O . GLN A 1 470 ? -12.846 15.880 -59.126 1.00 24.25 448 GLN A O 1
ATOM 3363 N N . SER A 1 471 ? -11.232 15.182 -57.726 1.00 24.49 449 SER A N 1
ATOM 3364 C CA . SER A 1 471 ? -11.933 15.584 -56.513 1.00 27.70 449 SER A CA 1
ATOM 3365 C C . SER A 1 471 ? -11.600 17.006 -56.074 1.00 31.98 449 SER A C 1
ATOM 3366 O O . SER A 1 471 ? -12.239 17.518 -55.148 1.00 32.89 449 SER A O 1
ATOM 3369 N N . GLY A 1 472 ? -10.623 17.653 -56.701 1.00 30.31 450 GLY A N 1
ATOM 3370 C CA . GLY A 1 472 ? -10.408 19.073 -56.520 1.00 34.62 450 GLY A CA 1
ATOM 3371 C C . GLY A 1 472 ? -8.942 19.432 -56.415 1.00 34.19 450 GLY A C 1
ATOM 3372 O O . GLY A 1 472 ? -8.048 18.622 -56.654 1.00 27.97 450 GLY A O 1
ATOM 3373 N N . VAL A 1 473 ? -8.707 20.697 -56.065 1.00 30.48 451 VAL A N 1
ATOM 3374 C CA . VAL A 1 473 ? -7.369 21.237 -55.858 1.00 38.10 451 VAL A CA 1
ATOM 3375 C C . VAL A 1 473 ? -7.421 22.190 -54.672 1.00 28.90 451 VAL A C 1
ATOM 3376 O O . VAL A 1 473 ? -8.461 22.773 -54.358 1.00 36.20 451 VAL A O 1
ATOM 3380 N N . GLY A 1 474 ? -6.280 22.344 -54.008 1.00 31.30 452 GLY A N 1
ATOM 3381 C CA . GLY A 1 474 ? -6.205 23.136 -52.800 1.00 36.07 452 GLY A CA 1
ATOM 3382 C C . GLY A 1 474 ? -6.538 22.331 -51.555 1.00 35.53 452 GLY A C 1
ATOM 3383 O O . GLY A 1 474 ? -7.029 21.201 -51.606 1.00 37.12 452 GLY A O 1
ATOM 3384 N N . VAL A 1 475 ? -6.268 22.944 -50.406 1.00 34.92 453 VAL A N 1
ATOM 3385 C CA . VAL A 1 475 ? -6.372 22.290 -49.107 1.00 34.68 453 VAL A CA 1
ATOM 3386 C C . VAL A 1 475 ? -7.295 23.111 -48.218 1.00 30.28 453 VAL A C 1
ATOM 3387 O O . VAL A 1 475 ? -7.166 24.339 -48.148 1.00 24.33 453 VAL A O 1
ATOM 3391 N N . ASP A 1 476 ? -8.231 22.437 -47.553 1.00 26.98 454 ASP A N 1
ATOM 3392 C CA . ASP A 1 476 ? -9.015 23.033 -46.483 1.00 31.56 454 ASP A CA 1
ATOM 3393 C C . ASP A 1 476 ? -8.457 22.582 -45.138 1.00 27.73 454 ASP A C 1
ATOM 3394 O O . ASP A 1 476 ? -7.914 21.481 -45.015 1.00 31.13 454 ASP A O 1
ATOM 3399 N N . CYS A 1 477 ? -8.588 23.455 -44.135 1.00 24.76 455 CYS A N 1
ATOM 3400 C CA . CYS A 1 477 ? -8.069 23.227 -42.789 1.00 24.21 455 CYS A CA 1
ATOM 3401 C C . CYS A 1 477 ? -6.543 23.260 -42.798 1.00 24.88 455 CYS A C 1
ATOM 3402 O O . CYS A 1 477 ? -5.925 23.311 -43.869 1.00 25.12 455 CYS A O 1
ATOM 3405 N N . SER A 1 478 ? -5.936 23.236 -41.606 1.00 27.02 456 SER A N 1
ATOM 3406 C CA . SER A 1 478 ? -4.488 23.281 -41.406 1.00 27.78 456 SER A CA 1
ATOM 3407 C C . SER A 1 478 ? -3.894 24.594 -41.903 1.00 27.02 456 SER A C 1
ATOM 3408 O O . SER A 1 478 ? -4.619 25.475 -42.376 1.00 24.05 456 SER A O 1
ATOM 3411 N N . LEU A 1 479 ? -2.571 24.739 -41.791 1.00 28.40 457 LEU A N 1
ATOM 3412 C CA . LEU A 1 479 ? -1.928 25.965 -42.248 1.00 30.23 457 LEU A CA 1
ATOM 3413 C C . LEU A 1 479 ? -1.927 26.083 -43.764 1.00 28.20 457 LEU A C 1
ATOM 3414 O O . LEU A 1 479 ? -1.806 27.196 -44.284 1.00 31.20 457 LEU A O 1
ATOM 3419 N N . LEU A 1 480 ? -2.071 24.964 -44.478 1.00 25.78 458 LEU A N 1
ATOM 3420 C CA . LEU A 1 480 ? -2.047 24.989 -45.935 1.00 27.99 458 LEU A CA 1
ATOM 3421 C C . LEU A 1 480 ? -3.274 25.673 -46.529 1.00 28.60 458 LEU A C 1
ATOM 3422 O O . LEU A 1 480 ? -3.245 26.048 -47.706 1.00 26.73 458 LEU A O 1
ATOM 3427 N N . ALA A 1 481 ? -4.345 25.855 -45.748 1.00 28.06 459 ALA A N 1
ATOM 3428 C CA . ALA A 1 481 ? -5.520 26.548 -46.266 1.00 27.97 459 ALA A CA 1
ATOM 3429 C C . ALA A 1 481 ? -5.257 28.030 -46.505 1.00 25.03 459 ALA A C 1
ATOM 3430 O O . ALA A 1 481 ? -5.936 28.641 -47.336 1.00 26.25 459 ALA A O 1
ATOM 3432 N N . LEU A 1 482 ? -4.285 28.617 -45.804 1.00 25.06 460 LEU A N 1
ATOM 3433 C CA . LEU A 1 482 ? -3.908 30.007 -46.030 1.00 29.87 460 LEU A CA 1
ATOM 3434 C C . LEU A 1 482 ? -3.205 30.224 -47.365 1.00 27.75 460 LEU A C 1
ATOM 3435 O O . LEU A 1 482 ? -3.110 31.374 -47.807 1.00 26.53 460 LEU A O 1
ATOM 3440 N N . ASP A 1 483 ? -2.718 29.159 -48.012 1.00 27.60 461 ASP A N 1
ATOM 3441 C CA . ASP A 1 483 ? -1.922 29.319 -49.229 1.00 29.70 461 ASP A CA 1
ATOM 3442 C C . ASP A 1 483 ? -2.729 29.960 -50.349 1.00 32.49 461 ASP A C 1
ATOM 3443 O O . ASP A 1 483 ? -2.190 30.739 -51.144 1.00 29.19 461 ASP A O 1
ATOM 3448 N N . ASP A 1 484 ? -4.021 29.635 -50.437 1.00 24.50 462 ASP A N 1
ATOM 3449 C CA . ASP A 1 484 ? -4.854 30.180 -51.501 1.00 29.81 462 ASP A CA 1
ATOM 3450 C C . ASP A 1 484 ? -5.127 31.665 -51.318 1.00 25.90 462 ASP A C 1
ATOM 3451 O O . ASP A 1 484 ? -5.534 32.330 -52.278 1.00 31.06 462 ASP A O 1
ATOM 3456 N N . TYR A 1 485 ? -4.906 32.200 -50.119 1.00 21.84 463 TYR A N 1
ATOM 3457 C CA . TYR A 1 485 ? -5.237 33.582 -49.804 1.00 21.25 463 TYR A CA 1
ATOM 3458 C C . TYR A 1 485 ? -4.010 34.460 -49.612 1.00 21.81 463 TYR A C 1
ATOM 3459 O O . TYR A 1 485 ? -4.157 35.672 -49.427 1.00 20.89 463 TYR A O 1
ATOM 3468 N N . LEU A 1 486 ? -2.810 33.888 -49.659 1.00 22.96 464 LEU A N 1
ATOM 3469 C CA . LEU A 1 486 ? -1.573 34.632 -49.475 1.00 28.77 464 LEU A CA 1
ATOM 3470 C C . LEU A 1 486 ? -0.715 34.510 -50.725 1.00 29.23 464 LEU A C 1
ATOM 3471 O O . LEU A 1 486 ? -0.677 33.452 -51.361 1.00 28.75 464 LEU A O 1
ATOM 3476 N N . ALA A 1 487 ? -0.047 35.604 -51.085 1.00 24.64 465 ALA A N 1
ATOM 3477 C CA . ALA A 1 487 ? 0.850 35.646 -52.229 1.00 29.81 465 ALA A CA 1
ATOM 3478 C C . ALA A 1 487 ? 2.272 35.915 -51.755 1.00 28.09 465 ALA A C 1
ATOM 3479 O O . ALA A 1 487 ? 2.497 36.747 -50.870 1.00 22.30 465 ALA A O 1
ATOM 3481 N N . TYR A 1 488 ? 3.228 35.206 -52.347 1.00 26.70 466 TYR A N 1
ATOM 3482 C CA . TYR A 1 488 ? 4.621 35.391 -51.982 1.00 23.26 466 TYR A CA 1
ATOM 3483 C C . TYR A 1 488 ? 5.158 36.707 -52.539 1.00 25.81 466 TYR A C 1
ATOM 3484 O O . TYR A 1 488 ? 4.627 37.279 -53.498 1.00 26.19 466 TYR A O 1
ATOM 3493 N N . LYS A 1 489 ? 6.229 37.190 -51.914 1.00 21.82 467 LYS A N 1
ATOM 3494 C CA . LYS A 1 489 ? 6.984 38.322 -52.438 1.00 22.64 467 LYS A CA 1
ATOM 3495 C C . LYS A 1 489 ? 8.447 38.112 -52.089 1.00 24.12 467 LYS A C 1
ATOM 3496 O O . LYS A 1 489 ? 8.778 37.925 -50.915 1.00 29.11 467 LYS A O 1
ATOM 3502 N N . ARG A 1 490 ? 9.312 38.134 -53.096 1.00 21.43 468 ARG A N 1
ATOM 3503 C CA . ARG A 1 490 ? 10.754 38.086 -52.889 1.00 23.33 468 ARG A CA 1
ATOM 3504 C C . ARG A 1 490 ? 11.326 39.488 -53.052 1.00 24.84 468 ARG A C 1
ATOM 3505 O O . ARG A 1 490 ? 11.204 40.096 -54.125 1.00 21.31 468 ARG A O 1
ATOM 3513 N N . VAL A 1 491 ? 11.936 39.998 -51.988 1.00 24.67 469 VAL A N 1
ATOM 3514 C CA . VAL A 1 491 ? 12.696 41.242 -52.019 1.00 24.57 469 VAL A CA 1
ATOM 3515 C C . VAL A 1 491 ? 14.173 40.868 -52.077 1.00 27.90 469 VAL A C 1
ATOM 3516 O O . VAL A 1 491 ? 14.693 40.212 -51.167 1.00 25.42 469 VAL A O 1
ATOM 3520 N N . SER A 1 492 ? 14.848 41.271 -53.152 1.00 25.68 470 SER A N 1
ATOM 3521 C CA . SER A 1 492 ? 16.261 40.979 -53.361 1.00 28.02 470 SER A CA 1
ATOM 3522 C C . SER A 1 492 ? 17.031 42.286 -53.484 1.00 32.36 470 SER A C 1
ATOM 3523 O O . SER A 1 492 ? 16.665 43.152 -54.286 1.00 26.81 470 SER A O 1
ATOM 3526 N N . ARG A 1 493 ? 18.096 42.424 -52.695 1.00 30.14 471 ARG A N 1
ATOM 3527 C CA . ARG A 1 493 ? 18.888 43.644 -52.645 1.00 29.10 471 ARG A CA 1
ATOM 3528 C C . ARG A 1 493 ? 20.351 43.340 -52.943 1.00 30.00 471 ARG A C 1
ATOM 3529 O O . ARG A 1 493 ? 20.907 42.352 -52.452 1.00 26.44 471 ARG A O 1
ATOM 3537 N N . ALA A 1 494 ? 20.967 44.194 -53.756 1.00 28.10 472 ALA A N 1
ATOM 3538 C CA . ALA A 1 494 ? 22.392 44.071 -54.034 1.00 37.43 472 ALA A CA 1
ATOM 3539 C C . ALA A 1 494 ? 23.200 44.502 -52.816 1.00 30.08 472 ALA A C 1
ATOM 3540 O O . ALA A 1 494 ? 23.022 45.609 -52.300 1.00 36.19 472 ALA A O 1
ATOM 3542 N N . LEU A 1 495 ? 24.094 43.622 -52.360 1.00 37.22 473 LEU A N 1
ATOM 3543 C CA . LEU A 1 495 ? 24.839 43.892 -51.133 1.00 35.70 473 LEU A CA 1
ATOM 3544 C C . LEU A 1 495 ? 25.899 44.968 -51.344 1.00 44.65 473 LEU A C 1
ATOM 3545 O O . LEU A 1 495 ? 26.157 45.776 -50.443 1.00 44.01 473 LEU A O 1
ATOM 3550 N N . LYS A 1 496 ? 26.524 44.998 -52.520 1.00 38.64 474 LYS A N 1
ATOM 3551 C CA . LYS A 1 496 ? 27.573 45.973 -52.796 1.00 48.87 474 LYS A CA 1
ATOM 3552 C C . LYS A 1 496 ? 27.031 47.365 -53.099 1.00 57.68 474 LYS A C 1
ATOM 3553 O O . LYS A 1 496 ? 27.829 48.271 -53.371 1.00 58.89 474 LYS A O 1
ATOM 3555 N N . VAL A 1 497 ? 25.711 47.551 -53.055 1.00 56.84 475 VAL A N 1
ATOM 3556 C CA . VAL A 1 497 ? 25.062 48.838 -53.313 1.00 53.39 475 VAL A CA 1
ATOM 3557 C C . VAL A 1 497 ? 25.462 49.402 -54.673 1.00 54.19 475 VAL A C 1
ATOM 3558 O O . VAL A 1 497 ? 24.606 49.662 -55.519 1.00 54.45 475 VAL A O 1
ATOM 3562 N N . GLY B 1 2 ? -38.668 10.037 -19.469 1.00 42.25 -20 GLY B N 1
ATOM 3563 C CA . GLY B 1 2 ? -38.331 11.393 -19.077 1.00 42.30 -20 GLY B CA 1
ATOM 3564 C C . GLY B 1 2 ? -39.095 11.887 -17.864 1.00 47.33 -20 GLY B C 1
ATOM 3565 O O . GLY B 1 2 ? -39.689 11.100 -17.127 1.00 46.93 -20 GLY B O 1
ATOM 3566 N N . SER B 1 3 ? -39.074 13.206 -17.658 1.00 52.81 -19 SER B N 1
ATOM 3567 C CA . SER B 1 3 ? -39.797 13.810 -16.543 1.00 52.43 -19 SER B CA 1
ATOM 3568 C C . SER B 1 3 ? -41.307 13.776 -16.741 1.00 53.63 -19 SER B C 1
ATOM 3569 O O . SER B 1 3 ? -42.049 13.987 -15.774 1.00 54.92 -19 SER B O 1
ATOM 3572 N N . SER B 1 4 ? -41.770 13.522 -17.967 1.00 56.02 -18 SER B N 1
ATOM 3573 C CA . SER B 1 4 ? -43.189 13.492 -18.326 1.00 54.38 -18 SER B CA 1
ATOM 3574 C C . SER B 1 4 ? -43.875 14.837 -18.117 1.00 51.62 -18 SER B C 1
ATOM 3575 O O . SER B 1 4 ? -45.105 14.897 -17.975 1.00 35.60 -18 SER B O 1
ATOM 3577 N N . HIS B 1 5 ? -43.098 15.918 -18.090 1.00 53.70 -17 HIS B N 1
ATOM 3578 C CA . HIS B 1 5 ? -43.639 17.274 -18.090 1.00 47.36 -17 HIS B CA 1
ATOM 3579 C C . HIS B 1 5 ? -43.813 17.684 -19.548 1.00 52.74 -17 HIS B C 1
ATOM 3580 O O . HIS B 1 5 ? -42.858 18.103 -20.206 1.00 50.71 -17 HIS B O 1
ATOM 3582 N N . HIS B 1 6 ? -45.034 17.547 -20.061 1.00 46.45 -16 HIS B N 1
ATOM 3583 C CA . HIS B 1 6 ? -45.302 17.847 -21.461 1.00 53.24 -16 HIS B CA 1
ATOM 3584 C C . HIS B 1 6 ? -45.547 19.339 -21.646 1.00 50.85 -16 HIS B C 1
ATOM 3585 O O . HIS B 1 6 ? -46.400 19.930 -20.975 1.00 40.89 -16 HIS B O 1
ATOM 3587 N N . HIS B 1 7 ? -44.798 19.939 -22.568 1.00 49.17 -15 HIS B N 1
ATOM 3588 C CA . HIS B 1 7 ? -44.901 21.363 -22.844 1.00 45.77 -15 HIS B CA 1
ATOM 3589 C C . HIS B 1 7 ? -46.193 21.679 -23.593 1.00 51.82 -15 HIS B C 1
ATOM 3590 O O . HIS B 1 7 ? -46.860 20.797 -24.142 1.00 58.37 -15 HIS B O 1
ATOM 3592 N N . HIS B 1 8 ? -46.541 22.962 -23.611 1.00 48.03 -14 HIS B N 1
ATOM 3593 C CA . HIS B 1 8 ? -47.758 23.410 -24.281 1.00 44.97 -14 HIS B CA 1
ATOM 3594 C C . HIS B 1 8 ? -47.457 23.916 -25.689 1.00 60.94 -14 HIS B C 1
ATOM 3595 O O . HIS B 1 8 ? -47.024 23.155 -26.556 1.00 64.36 -14 HIS B O 1
ATOM 3597 N N . SER B 1 23 ? -21.170 36.550 -18.582 1.00 59.13 1 SER B N 1
ATOM 3598 C CA . SER B 1 23 ? -21.798 37.321 -17.518 1.00 54.90 1 SER B CA 1
ATOM 3599 C C . SER B 1 23 ? -22.261 36.375 -16.411 1.00 52.80 1 SER B C 1
ATOM 3600 O O . SER B 1 23 ? -23.438 36.357 -16.028 1.00 41.77 1 SER B O 1
ATOM 3603 N N . LEU B 1 24 ? -21.299 35.591 -15.916 1.00 46.39 2 LEU B N 1
ATOM 3604 C CA . LEU B 1 24 ? -21.479 34.628 -14.836 1.00 39.67 2 LEU B CA 1
ATOM 3605 C C . LEU B 1 24 ? -21.354 35.264 -13.457 1.00 43.47 2 LEU B C 1
ATOM 3606 O O . LEU B 1 24 ? -21.238 34.543 -12.459 1.00 42.72 2 LEU B O 1
ATOM 3611 N N . SER B 1 25 ? -21.352 36.590 -13.385 1.00 41.22 3 SER B N 1
ATOM 3612 C CA . SER B 1 25 ? -21.371 37.333 -12.132 1.00 38.87 3 SER B CA 1
ATOM 3613 C C . SER B 1 25 ? -22.658 38.146 -12.135 1.00 31.68 3 SER B C 1
ATOM 3614 O O . SER B 1 25 ? -22.856 38.995 -13.011 1.00 35.44 3 SER B O 1
ATOM 3617 N N . LYS B 1 26 ? -23.541 37.872 -11.179 1.00 32.15 4 LYS B N 1
ATOM 3618 C CA . LYS B 1 26 ? -24.885 38.426 -11.194 1.00 26.96 4 LYS B CA 1
ATOM 3619 C C . LYS B 1 26 ? -25.216 39.093 -9.866 1.00 30.49 4 LYS B C 1
ATOM 3620 O O . LYS B 1 26 ? -24.808 38.632 -8.797 1.00 26.50 4 LYS B O 1
ATOM 3626 N N . GLN B 1 27 ? -25.981 40.175 -9.952 1.00 25.50 5 GLN B N 1
ATOM 3627 C CA . GLN B 1 27 ? -26.366 40.982 -8.806 1.00 27.19 5 GLN B CA 1
ATOM 3628 C C . GLN B 1 27 ? -27.821 40.721 -8.431 1.00 28.77 5 GLN B C 1
ATOM 3629 O O . GLN B 1 27 ? -28.596 40.140 -9.197 1.00 23.73 5 GLN B O 1
ATOM 3635 N N . LEU B 1 28 ? -28.184 41.172 -7.233 1.00 25.47 6 LEU B N 1
ATOM 3636 C CA . LEU B 1 28 ? -29.555 41.049 -6.757 1.00 26.08 6 LEU B CA 1
ATOM 3637 C C . LEU B 1 28 ? -30.488 41.929 -7.580 1.00 27.84 6 LEU B C 1
ATOM 3638 O O . LEU B 1 28 ? -30.098 42.985 -8.083 1.00 27.26 6 LEU B O 1
ATOM 3643 N N . TYR B 1 29 ? -31.738 41.488 -7.714 1.00 22.05 7 TYR B N 1
ATOM 3644 C CA . TYR B 1 29 ? -32.776 42.267 -8.386 1.00 24.95 7 TYR B CA 1
ATOM 3645 C C . TYR B 1 29 ? -33.810 42.663 -7.338 1.00 27.83 7 TYR B C 1
ATOM 3646 O O . TYR B 1 29 ? -34.716 41.886 -7.024 1.00 24.83 7 TYR B O 1
ATOM 3655 N N . ILE B 1 30 ? -33.670 43.874 -6.802 1.00 27.23 8 ILE B N 1
ATOM 3656 C CA . ILE B 1 30 ? -34.515 44.366 -5.720 1.00 27.28 8 ILE B CA 1
ATOM 3657 C C . ILE B 1 30 ? -34.981 45.771 -6.070 1.00 31.28 8 ILE B C 1
ATOM 3658 O O . ILE B 1 30 ? -34.165 46.629 -6.423 1.00 33.20 8 ILE B O 1
ATOM 3663 N N . GLY B 1 31 ? -36.288 46.007 -5.967 1.00 29.40 9 GLY B N 1
ATOM 3664 C CA . GLY B 1 31 ? -36.831 47.326 -6.244 1.00 30.75 9 GLY B CA 1
ATOM 3665 C C . GLY B 1 31 ? -36.620 47.802 -7.664 1.00 35.94 9 GLY B C 1
ATOM 3666 O O . GLY B 1 31 ? -36.408 48.999 -7.885 1.00 31.17 9 GLY B O 1
ATOM 3667 N N . GLY B 1 32 ? -36.673 46.893 -8.636 1.00 26.81 10 GLY B N 1
ATOM 3668 C CA . GLY B 1 32 ? -36.489 47.267 -10.022 1.00 31.69 10 GLY B CA 1
ATOM 3669 C C . GLY B 1 32 ? -35.076 47.640 -10.405 1.00 35.27 10 GLY B C 1
ATOM 3670 O O . GLY B 1 32 ? -34.871 48.205 -11.483 1.00 39.16 10 GLY B O 1
ATOM 3671 N N . LYS B 1 33 ? -34.092 47.344 -9.559 1.00 29.57 11 LYS B N 1
ATOM 3672 C CA . LYS B 1 33 ? -32.703 47.674 -9.834 1.00 31.77 11 LYS B CA 1
ATOM 3673 C C . LYS B 1 33 ? -31.820 46.471 -9.542 1.00 36.74 11 LYS B C 1
ATOM 3674 O O . LYS B 1 33 ? -32.146 45.630 -8.698 1.00 27.01 11 LYS B O 1
ATOM 3680 N N . LEU B 1 34 ? -30.697 46.398 -10.253 1.00 27.95 12 LEU B N 1
ATOM 3681 C CA . LEU B 1 34 ? -29.665 45.405 -9.997 1.00 29.74 12 LEU B CA 1
ATOM 3682 C C . LEU B 1 34 ? -28.627 46.030 -9.070 1.00 31.99 12 LEU B C 1
ATOM 3683 O O . LEU B 1 34 ? -27.977 47.017 -9.435 1.00 32.94 12 LEU B O 1
ATOM 3688 N N . ILE B 1 35 ? -28.486 45.469 -7.869 1.00 32.32 13 ILE B N 1
ATOM 3689 C CA . ILE B 1 35 ? -27.638 46.044 -6.834 1.00 35.18 13 ILE B CA 1
ATOM 3690 C C . ILE B 1 35 ? -26.690 44.976 -6.306 1.00 31.19 13 ILE B C 1
ATOM 3691 O O . ILE B 1 35 ? -26.934 43.775 -6.436 1.00 25.36 13 ILE B O 1
ATOM 3696 N N . THR B 1 36 ? -25.594 45.436 -5.703 1.00 34.69 14 THR B N 1
ATOM 3697 C CA . THR B 1 36 ? -24.642 44.571 -5.025 1.00 37.36 14 THR B CA 1
ATOM 3698 C C . THR B 1 36 ? -24.927 44.568 -3.526 1.00 33.05 14 THR B C 1
ATOM 3699 O O . THR B 1 36 ? -25.866 45.204 -3.042 1.00 35.04 14 THR B O 1
ATOM 3703 N N . SER B 1 37 ? -24.093 43.852 -2.779 1.00 37.24 15 SER B N 1
ATOM 3704 C CA . SER B 1 37 ? -24.272 43.728 -1.337 1.00 40.25 15 SER B CA 1
ATOM 3705 C C . SER B 1 37 ? -22.899 43.674 -0.676 1.00 43.13 15 SER B C 1
ATOM 3706 O O . SER B 1 37 ? -21.872 43.924 -1.313 1.00 42.05 15 SER B O 1
ATOM 3709 N N . ASP B 1 38 ? -22.883 43.333 0.612 1.00 44.55 16 ASP B N 1
ATOM 3710 C CA . ASP B 1 38 ? -21.641 43.221 1.364 1.00 46.40 16 ASP B CA 1
ATOM 3711 C C . ASP B 1 38 ? -20.976 41.859 1.223 1.00 49.17 16 ASP B C 1
ATOM 3712 O O . ASP B 1 38 ? -19.826 41.705 1.649 1.00 50.39 16 ASP B O 1
ATOM 3717 N N . ALA B 1 39 ? -21.656 40.875 0.638 1.00 34.77 17 ALA B N 1
ATOM 3718 C CA . ALA B 1 39 ? -21.122 39.524 0.551 1.00 33.26 17 ALA B CA 1
ATOM 3719 C C . ALA B 1 39 ? -21.396 38.949 -0.831 1.00 38.52 17 ALA B C 1
ATOM 3720 O O . ALA B 1 39 ? -22.287 39.401 -1.553 1.00 36.47 17 ALA B O 1
ATOM 3722 N N . THR B 1 40 ? -20.600 37.947 -1.194 1.00 45.91 18 THR B N 1
ATOM 3723 C CA . THR B 1 40 ? -20.779 37.200 -2.427 1.00 43.49 18 THR B CA 1
ATOM 3724 C C . THR B 1 40 ? -20.887 35.715 -2.106 1.00 42.72 18 THR B C 1
ATOM 3725 O O . THR B 1 40 ? -20.524 35.264 -1.016 1.00 45.89 18 THR B O 1
ATOM 3729 N N . THR B 1 41 ? -21.396 34.955 -3.072 1.00 35.99 19 THR B N 1
ATOM 3730 C CA . THR B 1 41 ? -21.526 33.509 -2.945 1.00 36.34 19 THR B CA 1
ATOM 3731 C C . THR B 1 41 ? -20.972 32.863 -4.204 1.00 32.04 19 THR B C 1
ATOM 3732 O O . THR B 1 41 ? -21.470 33.120 -5.304 1.00 28.98 19 THR B O 1
ATOM 3736 N N . GLU B 1 42 ? -19.941 32.038 -4.043 1.00 34.20 20 GLU B N 1
ATOM 3737 C CA . GLU B 1 42 ? -19.383 31.289 -5.159 1.00 31.36 20 GLU B CA 1
ATOM 3738 C C . GLU B 1 42 ? -20.207 30.029 -5.390 1.00 33.44 20 GLU B C 1
ATOM 3739 O O . GLU B 1 42 ? -20.547 29.316 -4.441 1.00 36.08 20 GLU B O 1
ATOM 3745 N N . ILE B 1 43 ? -20.526 29.755 -6.651 1.00 30.58 21 ILE B N 1
ATOM 3746 C CA . ILE B 1 43 ? -21.364 28.622 -7.029 1.00 31.47 21 ILE B CA 1
ATOM 3747 C C . ILE B 1 43 ? -20.480 27.563 -7.674 1.00 31.64 21 ILE B C 1
ATOM 3748 O O . ILE B 1 43 ? -19.815 27.827 -8.683 1.00 31.17 21 ILE B O 1
ATOM 3753 N N . ILE B 1 44 ? -20.482 26.366 -7.095 1.00 32.38 22 ILE B N 1
ATOM 3754 C CA . ILE B 1 44 ? -19.607 25.274 -7.503 1.00 28.81 22 ILE B CA 1
ATOM 3755 C C . ILE B 1 44 ? -20.431 24.251 -8.269 1.00 32.15 22 ILE B C 1
ATOM 3756 O O . ILE B 1 44 ? -21.493 23.822 -7.799 1.00 27.70 22 ILE B O 1
ATOM 3761 N N . ASN B 1 45 ? -19.940 23.859 -9.439 1.00 28.08 23 ASN B N 1
ATOM 3762 C CA . ASN B 1 45 ? -20.611 22.838 -10.235 1.00 28.31 23 ASN B CA 1
ATOM 3763 C C . ASN B 1 45 ? -20.443 21.471 -9.580 1.00 31.38 23 ASN B C 1
ATOM 3764 O O . ASN B 1 45 ? -19.312 21.060 -9.299 1.00 28.95 23 ASN B O 1
ATOM 3769 N N . PRO B 1 46 ? -21.532 20.731 -9.342 1.00 26.95 24 PRO B N 1
ATOM 3770 C CA . PRO B 1 46 ? -21.414 19.449 -8.626 1.00 27.41 24 PRO B CA 1
ATOM 3771 C C . PRO B 1 46 ? -20.740 18.338 -9.427 1.00 31.14 24 PRO B C 1
ATOM 3772 O O . PRO B 1 46 ? -20.430 17.288 -8.846 1.00 26.47 24 PRO B O 1
ATOM 3776 N N . ALA B 1 47 ? -20.514 18.519 -10.726 1.00 28.78 25 ALA B N 1
ATOM 3777 C CA . ALA B 1 47 ? -19.839 17.493 -11.513 1.00 37.85 25 ALA B CA 1
ATOM 3778 C C . ALA B 1 47 ? -18.332 17.726 -11.576 1.00 32.11 25 ALA B C 1
ATOM 3779 O O . ALA B 1 47 ? -17.550 16.806 -11.316 1.00 36.11 25 ALA B O 1
ATOM 3781 N N . THR B 1 48 ? -17.917 18.948 -11.911 1.00 33.18 26 THR B N 1
ATOM 3782 C CA . THR B 1 48 ? -16.509 19.293 -12.064 1.00 35.22 26 THR B CA 1
ATOM 3783 C C . THR B 1 48 ? -15.887 19.868 -10.800 1.00 40.33 26 THR B C 1
ATOM 3784 O O . THR B 1 48 ? -14.662 20.025 -10.751 1.00 34.77 26 THR B O 1
ATOM 3788 N N . LEU B 1 49 ? -16.698 20.205 -9.795 1.00 32.18 27 LEU B N 1
ATOM 3789 C CA . LEU B 1 49 ? -16.221 20.788 -8.539 1.00 34.46 27 LEU B CA 1
ATOM 3790 C C . LEU B 1 49 ? -15.438 22.079 -8.771 1.00 30.29 27 LEU B C 1
ATOM 3791 O O . LEU B 1 49 ? -14.616 22.475 -7.943 1.00 36.33 27 LEU B O 1
ATOM 3796 N N . GLU B 1 50 ? -15.693 22.745 -9.893 1.00 28.23 28 GLU B N 1
ATOM 3797 C CA . GLU B 1 50 ? -15.073 24.018 -10.224 1.00 33.21 28 GLU B CA 1
ATOM 3798 C C . GLU B 1 50 ? -16.077 25.149 -10.043 1.00 36.44 28 GLU B C 1
ATOM 3799 O O . GLU B 1 50 ? -17.289 24.951 -10.168 1.00 32.43 28 GLU B O 1
ATOM 3805 N N . ILE B 1 51 ? -15.558 26.341 -9.758 1.00 35.45 29 ILE B N 1
ATOM 3806 C CA . ILE B 1 51 ? -16.396 27.528 -9.626 1.00 34.99 29 ILE B CA 1
ATOM 3807 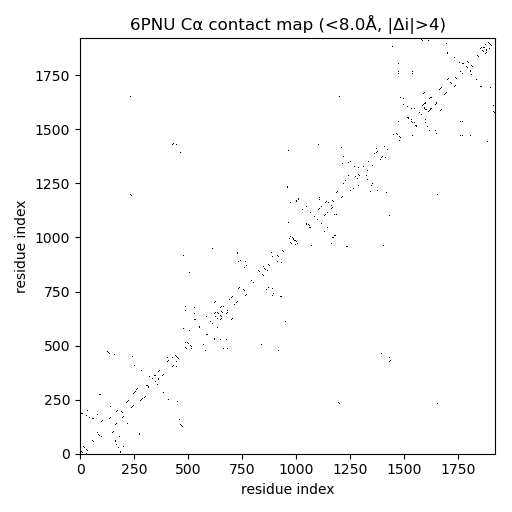C C . ILE B 1 51 ? -16.925 27.913 -11.004 1.00 36.14 29 ILE B C 1
ATOM 3808 O O . ILE B 1 51 ? -16.154 28.084 -11.955 1.00 28.04 29 ILE B O 1
ATOM 3813 N N . VAL B 1 52 ? -18.249 28.033 -11.120 1.00 27.39 30 VAL B N 1
ATOM 3814 C CA . VAL B 1 52 ? -18.885 28.396 -12.385 1.00 23.58 30 VAL B CA 1
ATOM 3815 C C . VAL B 1 52 ? -19.466 29.800 -12.374 1.00 27.03 30 VAL B C 1
ATOM 3816 O O . VAL B 1 52 ? -19.951 30.255 -13.423 1.00 37.93 30 VAL B O 1
ATOM 3820 N N . GLY B 1 53 ? -19.445 30.494 -11.244 1.00 29.59 31 GLY B N 1
ATOM 3821 C CA . GLY B 1 53 ? -20.004 31.829 -11.179 1.00 31.66 31 GLY B CA 1
ATOM 3822 C C . GLY B 1 53 ? -20.130 32.287 -9.743 1.00 26.51 31 GLY B C 1
ATOM 3823 O O . GLY B 1 53 ? -19.787 31.569 -8.799 1.00 27.97 31 GLY B O 1
ATOM 3824 N N . GLU B 1 54 ? -20.631 33.511 -9.598 1.00 30.66 32 GLU B N 1
ATOM 3825 C CA . GLU B 1 54 ? -20.844 34.086 -8.279 1.00 30.62 32 GLU B CA 1
ATOM 3826 C C . GLU B 1 54 ? -22.016 35.050 -8.340 1.00 27.71 32 GLU B C 1
ATOM 3827 O O . GLU B 1 54 ? -22.294 35.653 -9.381 1.00 31.40 32 GLU B O 1
ATOM 3833 N N . ILE B 1 55 ? -22.703 35.185 -7.207 1.00 29.41 33 ILE B N 1
ATOM 3834 C CA . ILE B 1 55 ? -23.846 36.075 -7.070 1.00 26.83 33 ILE B CA 1
ATOM 3835 C C . ILE B 1 55 ? -23.594 37.022 -5.908 1.00 19.13 33 ILE B C 1
ATOM 3836 O O . ILE B 1 55 ? -22.875 36.705 -4.959 1.00 27.44 33 ILE B O 1
ATOM 3841 N N . SER B 1 56 ? -24.206 38.199 -5.993 1.00 24.21 34 SER B N 1
ATOM 3842 C CA . SER B 1 56 ? -24.309 39.074 -4.835 1.00 31.23 34 SER B CA 1
ATOM 3843 C C . SER B 1 56 ? -25.241 38.430 -3.813 1.00 30.49 34 SER B C 1
ATOM 3844 O O . SER B 1 56 ? -26.414 38.180 -4.110 1.00 28.13 34 SER B O 1
ATOM 3847 N N . ALA B 1 57 ? -24.723 38.145 -2.621 1.00 30.43 35 ALA B N 1
ATOM 3848 C CA . ALA B 1 57 ? -25.503 37.452 -1.606 1.00 27.58 35 ALA B CA 1
ATOM 3849 C C . ALA B 1 57 ? -26.303 38.443 -0.772 1.00 35.30 35 ALA B C 1
ATOM 3850 O O . ALA B 1 57 ? -25.793 39.489 -0.362 1.00 25.59 35 ALA B O 1
ATOM 3852 N N . ALA B 1 58 ? -27.564 38.109 -0.520 1.00 23.48 36 ALA B N 1
ATOM 3853 C CA . ALA B 1 58 ? -28.432 38.970 0.268 1.00 22.64 36 ALA B CA 1
ATOM 3854 C C . ALA B 1 58 ? -28.225 38.732 1.755 1.00 23.16 36 ALA B C 1
ATOM 3855 O O . ALA B 1 58 ? -28.010 37.600 2.200 1.00 24.86 36 ALA B O 1
ATOM 3857 N N . GLY B 1 59 ? -28.275 39.819 2.527 1.00 29.43 37 GLY B N 1
ATOM 3858 C CA . GLY B 1 59 ? -28.353 39.754 3.959 1.00 31.12 37 GLY B CA 1
ATOM 3859 C C . GLY B 1 59 ? -29.745 40.102 4.454 1.00 25.37 37 GLY B C 1
ATOM 3860 O O . GLY B 1 59 ? -30.694 40.235 3.679 1.00 29.14 37 GLY B O 1
ATOM 3861 N N . ILE B 1 60 ? -29.850 40.264 5.773 1.00 25.09 38 ILE B N 1
ATOM 3862 C CA . ILE B 1 60 ? -31.130 40.637 6.369 1.00 31.39 38 ILE B CA 1
ATOM 3863 C C . ILE B 1 60 ? -31.564 42.008 5.871 1.00 25.88 38 ILE B C 1
ATOM 3864 O O . ILE B 1 60 ? -32.748 42.240 5.597 1.00 30.63 38 ILE B O 1
ATOM 3869 N N . ASN B 1 61 ? -30.609 42.928 5.719 1.00 29.90 39 ASN B N 1
ATOM 3870 C CA . ASN B 1 61 ? -30.931 44.256 5.208 1.00 28.08 39 ASN B CA 1
ATOM 3871 C C . ASN B 1 61 ? -31.483 44.186 3.788 1.00 33.67 39 ASN B C 1
ATOM 3872 O O . ASN B 1 61 ? -32.406 44.930 3.436 1.00 29.77 39 ASN B O 1
ATOM 3877 N N . GLU B 1 62 ? -30.935 43.295 2.956 1.00 28.57 40 GLU B N 1
ATOM 3878 C CA . GLU B 1 62 ? -31.445 43.150 1.596 1.00 28.28 40 GLU B CA 1
ATOM 3879 C C . GLU B 1 62 ? -32.807 42.465 1.580 1.00 25.44 40 GLU B C 1
ATOM 3880 O O . GLU B 1 62 ? -33.658 42.796 0.745 1.00 24.83 40 GLU B O 1
ATOM 3886 N N . ALA B 1 63 ? -33.031 41.514 2.488 1.00 25.29 41 ALA B N 1
ATOM 3887 C CA . ALA B 1 63 ? -34.352 40.907 2.603 1.00 27.65 41 ALA B CA 1
ATOM 3888 C C . ALA B 1 63 ? -35.402 41.950 2.967 1.00 28.68 41 ALA B C 1
ATOM 3889 O O . ALA B 1 63 ? -36.479 41.994 2.360 1.00 28.86 41 ALA B O 1
ATOM 3891 N N . ASN B 1 64 ? -35.098 42.812 3.942 1.00 26.65 42 ASN B N 1
ATOM 3892 C CA . ASN B 1 64 ? -36.036 43.864 4.317 1.00 33.52 42 ASN B CA 1
ATOM 3893 C C . ASN B 1 64 ? -36.270 44.845 3.175 1.00 31.14 42 ASN B C 1
ATOM 3894 O O . ASN B 1 64 ? -37.390 45.342 3.011 1.00 35.53 42 ASN B O 1
ATOM 3899 N N . MET B 1 65 ? -35.233 45.142 2.384 1.00 28.68 43 MET B N 1
ATOM 3900 C CA . MET B 1 65 ? -35.407 46.027 1.235 1.00 32.53 43 MET B CA 1
ATOM 3901 C C . MET B 1 65 ? -36.379 45.430 0.227 1.00 21.43 43 MET B C 1
ATOM 3902 O O . MET B 1 65 ? -37.263 46.127 -0.284 1.00 23.78 43 MET B O 1
ATOM 3907 N N . ALA B 1 66 ? -36.218 44.141 -0.081 1.00 21.71 44 ALA B N 1
ATOM 3908 C CA . ALA B 1 66 ? -37.110 43.478 -1.027 1.00 26.79 44 ALA B CA 1
ATOM 3909 C C . ALA B 1 66 ? -38.544 43.441 -0.511 1.00 24.25 44 ALA B C 1
ATOM 3910 O O . ALA B 1 66 ? -39.492 43.665 -1.273 1.00 25.04 44 ALA B O 1
ATOM 3912 N N . LEU B 1 67 ? -38.720 43.164 0.782 1.00 23.26 45 LEU B N 1
ATOM 3913 C CA . LEU B 1 67 ? -40.062 43.107 1.353 1.00 26.94 45 LEU B CA 1
ATOM 3914 C C . LEU B 1 67 ? -40.734 44.474 1.327 1.00 24.73 45 LEU B C 1
ATOM 3915 O O . LEU B 1 67 ? -41.904 44.590 0.944 1.00 25.06 45 LEU B O 1
ATOM 3920 N N . GLU B 1 68 ? -40.010 45.523 1.721 1.00 29.66 46 GLU B N 1
ATOM 3921 C CA . GLU B 1 68 ? -40.600 46.856 1.725 1.00 29.82 46 GLU B CA 1
ATOM 3922 C C . GLU B 1 68 ? -40.853 47.360 0.310 1.00 26.05 46 GLU B C 1
ATOM 3923 O O . GLU B 1 68 ? -41.817 48.098 0.081 1.00 27.26 46 GLU B O 1
ATOM 3929 N N . SER B 1 69 ? -40.010 46.972 -0.651 1.00 24.76 47 SER B N 1
ATOM 3930 C CA . SER B 1 69 ? -40.256 47.364 -2.037 1.00 31.02 47 SER B CA 1
ATOM 3931 C C . SER B 1 69 ? -41.474 46.647 -2.605 1.00 25.54 47 SER B C 1
ATOM 3932 O O . SER B 1 69 ? -42.274 47.247 -3.334 1.00 28.61 47 SER B O 1
ATOM 3935 N N . ALA B 1 70 ? -41.630 45.361 -2.294 1.00 24.22 48 ALA B N 1
ATOM 3936 C CA . ALA B 1 70 ? -42.838 44.653 -2.708 1.00 26.75 48 ALA B CA 1
ATOM 3937 C C . ALA B 1 70 ? -44.085 45.280 -2.091 1.00 25.75 48 ALA B C 1
ATOM 3938 O O . ALA B 1 70 ? -45.089 45.490 -2.784 1.00 24.62 48 ALA B O 1
ATOM 3940 N N . GLN B 1 71 ? -44.034 45.604 -0.796 1.00 27.17 49 GLN B N 1
ATOM 3941 C CA . GLN B 1 71 ? -45.190 46.206 -0.138 1.00 28.00 49 GLN B CA 1
ATOM 3942 C C . GLN B 1 71 ? -45.555 47.543 -0.773 1.00 33.05 49 GLN B C 1
ATOM 3943 O O . GLN B 1 71 ? -46.737 47.831 -0.992 1.00 26.53 49 GLN B O 1
ATOM 3949 N N . GLU B 1 72 ? -44.549 48.363 -1.094 1.00 31.62 50 GLU B N 1
ATOM 3950 C CA . GLU B 1 72 ? -44.800 49.661 -1.714 1.00 28.18 50 GLU B CA 1
ATOM 3951 C C . GLU B 1 72 ? -45.421 49.521 -3.099 1.00 31.67 50 GLU B C 1
ATOM 3952 O O . GLU B 1 72 ? -46.139 50.421 -3.550 1.00 30.53 50 GLU B O 1
ATOM 3958 N N . ALA B 1 73 ? -45.167 48.410 -3.787 1.00 26.71 51 ALA B N 1
ATOM 3959 C CA . ALA B 1 73 ? -45.699 48.213 -5.126 1.00 29.12 51 ALA B CA 1
ATOM 3960 C C . ALA B 1 73 ? -47.125 47.679 -5.136 1.00 25.45 51 ALA B C 1
ATOM 3961 O O . ALA B 1 73 ? -47.788 47.755 -6.175 1.00 27.45 51 ALA B O 1
ATOM 3963 N N . PHE B 1 74 ? -47.613 47.154 -4.013 1.00 26.70 52 PHE B N 1
ATOM 3964 C CA . PHE B 1 74 ? -48.877 46.426 -4.032 1.00 26.01 52 PHE B CA 1
ATOM 3965 C C . PHE B 1 74 ? -50.033 47.299 -4.505 1.00 29.23 52 PHE B C 1
ATOM 3966 O O . PHE B 1 74 ? -50.825 46.875 -5.356 1.00 21.49 52 PHE B O 1
ATOM 3974 N N . SER B 1 75 ? -50.131 48.529 -3.993 1.00 24.91 53 SER B N 1
ATOM 3975 C CA . SER B 1 75 ? -51.298 49.353 -4.288 1.00 31.60 53 SER B CA 1
ATOM 3976 C C . SER B 1 75 ? -51.444 49.613 -5.786 1.00 26.50 53 SER B C 1
ATOM 3977 O O . SER B 1 75 ? -52.547 49.516 -6.333 1.00 31.61 53 SER B O 1
ATOM 3980 N N . SER B 1 76 ? -50.349 49.946 -6.470 1.00 28.96 54 SER B N 1
ATOM 3981 C CA . SER B 1 76 ? -50.458 50.247 -7.894 1.00 28.28 54 SER B CA 1
ATOM 3982 C C . SER B 1 76 ? -50.456 48.986 -8.751 1.00 29.68 54 SER B C 1
ATOM 3983 O O . SER B 1 76 ? -51.162 48.932 -9.764 1.00 32.58 54 SER B O 1
ATOM 3986 N N . TRP B 1 77 ? -49.686 47.967 -8.365 1.00 25.11 55 TRP B N 1
ATOM 3987 C CA . TRP B 1 77 ? -49.637 46.743 -9.159 1.00 28.28 55 TRP B CA 1
ATOM 3988 C C . TRP B 1 77 ? -50.949 45.973 -9.068 1.00 27.47 55 TRP B C 1
ATOM 3989 O O . TRP B 1 77 ? -51.436 45.450 -10.077 1.00 29.39 55 TRP B O 1
ATOM 4000 N N . SER B 1 78 ? -51.550 45.908 -7.875 1.00 24.95 56 SER B N 1
ATOM 4001 C CA . SER B 1 78 ? -52.804 45.176 -7.724 1.00 33.78 56 SER B CA 1
ATOM 4002 C C . SER B 1 78 ? -53.975 45.891 -8.385 1.00 26.42 56 SER B C 1
ATOM 4003 O O . SER B 1 78 ? -54.980 45.246 -8.703 1.00 24.05 56 SER B O 1
ATOM 4006 N N . THR B 1 79 ? -53.873 47.200 -8.598 1.00 24.97 57 THR B N 1
ATOM 4007 C CA . THR B 1 79 ? -54.908 47.954 -9.292 1.00 29.53 57 THR B CA 1
ATOM 4008 C C . THR B 1 79 ? -54.617 48.112 -10.776 1.00 30.95 57 THR B C 1
ATOM 4009 O O . THR B 1 79 ? -55.429 48.704 -11.494 1.00 30.05 57 THR B O 1
ATOM 4013 N N . THR B 1 80 ? -53.480 47.616 -11.242 1.00 30.71 58 THR B N 1
ATOM 4014 C CA . THR B 1 80 ? -53.217 47.563 -12.671 1.00 30.43 58 THR B CA 1
ATOM 4015 C C . THR B 1 80 ? -54.192 46.588 -13.320 1.00 31.49 58 THR B C 1
ATOM 4016 O O . THR B 1 80 ? -54.327 45.454 -12.846 1.00 33.57 58 THR B O 1
ATOM 4020 N N . PRO B 1 81 ? -54.900 46.988 -14.378 1.00 37.22 59 PRO B N 1
ATOM 4021 C CA . PRO B 1 81 ? -55.870 46.080 -15.001 1.00 36.01 59 PRO B CA 1
ATOM 4022 C C . PRO B 1 81 ? -55.219 44.773 -15.425 1.00 33.85 59 PRO B C 1
ATOM 4023 O O . PRO B 1 81 ? -54.039 44.726 -15.784 1.00 37.28 59 PRO B O 1
ATOM 4027 N N . ALA B 1 82 ? -56.011 43.699 -15.360 1.00 32.54 60 ALA B N 1
ATOM 4028 C CA . ALA B 1 82 ? -55.494 42.364 -15.646 1.00 36.68 60 ALA B CA 1
ATOM 4029 C C . ALA B 1 82 ? -54.921 42.267 -17.052 1.00 31.80 60 ALA B C 1
ATOM 4030 O O . ALA B 1 82 ? -53.928 41.563 -17.270 1.00 25.08 60 ALA B O 1
ATOM 4032 N N . ILE B 1 83 ? -55.524 42.964 -18.017 1.00 33.84 61 ILE B N 1
ATOM 4033 C CA . ILE B 1 83 ? -55.002 42.920 -19.378 1.00 33.50 61 ILE B CA 1
ATOM 4034 C C . ILE B 1 83 ? -53.632 43.586 -19.447 1.00 34.42 61 ILE B C 1
ATOM 4035 O O . ILE B 1 83 ? -52.770 43.169 -20.230 1.00 29.84 61 ILE B O 1
ATOM 4040 N N . GLU B 1 84 ? -53.389 44.599 -18.611 1.00 36.28 62 GLU B N 1
ATOM 4041 C CA . GLU B 1 84 ? -52.087 45.259 -18.605 1.00 33.43 62 GLU B CA 1
ATOM 4042 C C . GLU B 1 84 ? -51.041 44.428 -17.870 1.00 32.34 62 GLU B C 1
ATOM 4043 O O . GLU B 1 84 ? -49.876 44.383 -18.286 1.00 29.69 62 GLU B O 1
ATOM 4049 N N . ARG B 1 85 ? -51.434 43.763 -16.780 1.00 27.40 63 ARG B N 1
ATOM 4050 C CA . ARG B 1 85 ? -50.512 42.859 -16.101 1.00 27.00 63 ARG B CA 1
ATOM 4051 C C . ARG B 1 85 ? -50.120 41.701 -17.008 1.00 26.61 63 ARG B C 1
ATOM 4052 O O . ARG B 1 85 ? -48.959 41.274 -17.017 1.00 25.65 63 ARG B O 1
ATOM 4060 N N . ALA B 1 86 ? -51.079 41.181 -17.779 1.00 28.28 64 ALA B N 1
ATOM 4061 C CA . ALA B 1 86 ? -50.762 40.149 -18.758 1.00 28.52 64 ALA B CA 1
ATOM 4062 C C . ALA B 1 86 ? -49.774 40.653 -19.802 1.00 24.91 64 ALA B C 1
ATOM 4063 O O . ALA B 1 86 ? -48.878 39.907 -20.212 1.00 25.32 64 ALA B O 1
ATOM 4065 N N . GLN B 1 87 ? -49.918 41.908 -20.238 1.00 30.35 65 GLN B N 1
ATOM 4066 C CA . GLN B 1 87 ? -48.979 42.469 -21.205 1.00 29.12 65 GLN B CA 1
ATOM 4067 C C . GLN B 1 87 ? -47.558 42.458 -20.659 1.00 26.99 65 GLN B C 1
ATOM 4068 O O . GLN B 1 87 ? -46.606 42.174 -21.394 1.00 30.15 65 GLN B O 1
ATOM 4074 N N . TRP B 1 88 ? -47.395 42.767 -19.369 1.00 28.92 66 TRP B N 1
ATOM 4075 C CA . TRP B 1 88 ? -46.079 42.672 -18.749 1.00 30.07 66 TRP B CA 1
ATOM 4076 C C . TRP B 1 88 ? -45.573 41.235 -18.754 1.00 30.91 66 TRP B C 1
ATOM 4077 O O . TRP B 1 88 ? -44.384 40.991 -18.995 1.00 28.15 66 TRP B O 1
ATOM 4088 N N . MET B 1 89 ? -46.467 40.271 -18.511 1.00 27.41 67 MET B N 1
ATOM 4089 C CA . MET B 1 89 ? -46.058 38.870 -18.467 1.00 26.85 67 MET B CA 1
ATOM 4090 C C . MET B 1 89 ? -45.601 38.379 -19.835 1.00 25.23 67 MET B C 1
ATOM 4091 O O . MET B 1 89 ? -44.666 37.576 -19.928 1.00 24.15 67 MET B O 1
ATOM 4096 N N . LEU B 1 90 ? -46.250 38.845 -20.908 1.00 28.55 68 LEU B N 1
ATOM 4097 C CA . LEU B 1 90 ? -45.855 38.433 -22.253 1.00 28.79 68 LEU B CA 1
ATOM 4098 C C . LEU B 1 90 ? -44.604 39.164 -22.726 1.00 30.99 68 LEU B C 1
ATOM 4099 O O . LEU B 1 90 ? -43.840 38.620 -23.532 1.00 26.86 68 LEU B O 1
ATOM 4104 N N . LYS B 1 91 ? -44.378 40.390 -22.249 1.00 34.11 69 LYS B N 1
ATOM 4105 C CA . LYS B 1 91 ? -43.117 41.062 -22.543 1.00 30.27 69 LYS B CA 1
ATOM 4106 C C . LYS B 1 91 ? -41.954 40.346 -21.870 1.00 30.87 69 LYS B C 1
ATOM 4107 O O . LYS B 1 91 ? -40.886 40.178 -22.471 1.00 29.32 69 LYS B O 1
ATOM 4113 N N . LEU B 1 92 ? -42.145 39.905 -20.624 1.00 27.64 70 LEU B N 1
ATOM 4114 C CA . LEU B 1 92 ? -41.124 39.085 -19.983 1.00 23.15 70 LEU B CA 1
ATOM 4115 C C . LEU B 1 92 ? -40.979 37.740 -20.682 1.00 26.67 70 LEU B C 1
ATOM 4116 O O . LEU B 1 92 ? -39.859 37.238 -20.826 1.00 27.09 70 LEU B O 1
ATOM 4121 N N . ARG B 1 93 ? -42.090 37.147 -21.131 1.00 26.15 71 ARG B N 1
ATOM 4122 C CA . ARG B 1 93 ? -42.004 35.903 -21.889 1.00 24.42 71 ARG B CA 1
ATOM 4123 C C . ARG B 1 93 ? -41.151 36.076 -23.141 1.00 23.06 71 ARG B C 1
ATOM 4124 O O . ARG B 1 93 ? -40.329 35.210 -23.464 1.00 25.11 71 ARG B O 1
ATOM 4132 N N . ASP B 1 94 ? -41.328 37.189 -23.857 1.00 26.54 72 ASP B N 1
ATOM 4133 C CA . ASP B 1 94 ? -40.562 37.401 -25.082 1.00 29.60 72 ASP B CA 1
ATOM 4134 C C . ASP B 1 94 ? -39.074 37.540 -24.795 1.00 24.97 72 ASP B C 1
ATOM 4135 O O . ASP B 1 94 ? -38.245 37.128 -25.613 1.00 29.64 72 ASP B O 1
ATOM 4140 N N . ALA B 1 95 ? -38.718 38.114 -23.641 1.00 28.90 73 ALA B N 1
ATOM 4141 C CA . ALA B 1 95 ? -37.314 38.204 -23.258 1.00 32.19 73 ALA B CA 1
ATOM 4142 C C . ALA B 1 95 ? -36.768 36.854 -22.811 1.00 30.36 73 ALA B C 1
ATOM 4143 O O . ALA B 1 95 ? -35.590 36.556 -23.040 1.00 27.65 73 ALA B O 1
ATOM 4145 N N . VAL B 1 96 ? -37.600 36.033 -22.168 1.00 24.67 74 VAL B N 1
ATOM 4146 C CA . VAL B 1 96 ? -37.173 34.686 -21.802 1.00 24.67 74 VAL B CA 1
ATOM 4147 C C . VAL B 1 96 ? -36.890 33.869 -23.057 1.00 22.62 74 VAL B C 1
ATOM 4148 O O . VAL B 1 96 ? -35.889 33.146 -23.133 1.00 24.64 74 VAL B O 1
ATOM 4152 N N A ILE B 1 97 ? -37.759 33.984 -24.061 0.69 26.66 75 ILE B N 1
ATOM 4153 N N B ILE B 1 97 ? -37.764 33.979 -24.059 0.31 26.62 75 ILE B N 1
ATOM 4154 C CA A ILE B 1 97 ? -37.556 33.246 -25.304 0.69 26.81 75 ILE B CA 1
ATOM 4155 C CA B ILE B 1 97 ? -37.561 33.254 -25.309 0.31 26.76 75 ILE B CA 1
ATOM 4156 C C A ILE B 1 97 ? -36.307 33.742 -26.023 0.69 25.76 75 ILE B C 1
ATOM 4157 C C B ILE B 1 97 ? -36.301 33.744 -26.011 0.31 25.70 75 ILE B C 1
ATOM 4158 O O A ILE B 1 97 ? -35.505 32.944 -26.522 0.69 26.16 75 ILE B O 1
ATOM 4159 O O B ILE B 1 97 ? -35.490 32.943 -26.491 0.31 26.16 75 ILE B O 1
ATOM 4168 N N . ALA B 1 98 ? -36.106 35.064 -26.065 1.00 27.33 76 ALA B N 1
ATOM 4169 C CA . ALA B 1 98 ? -34.924 35.630 -26.709 1.00 29.56 76 ALA B CA 1
ATOM 4170 C C . ALA B 1 98 ? -33.624 35.243 -26.014 1.00 32.30 76 ALA B C 1
ATOM 4171 O O . ALA B 1 98 ? -32.565 35.286 -26.648 1.00 30.77 76 ALA B O 1
ATOM 4173 N N . ASN B 1 99 ? -33.669 34.874 -24.735 1.00 26.35 77 ASN B N 1
ATOM 4174 C CA . ASN B 1 99 ? -32.471 34.547 -23.969 1.00 25.60 77 ASN B CA 1
ATOM 4175 C C . ASN B 1 99 ? -32.480 33.092 -23.521 1.00 21.90 77 ASN B C 1
ATOM 4176 O O . ASN B 1 99 ? -31.972 32.754 -22.451 1.00 23.20 77 ASN B O 1
ATOM 4181 N N . GLU B 1 100 ? -33.047 32.212 -24.352 1.00 25.98 78 GLU B N 1
ATOM 4182 C CA . GLU B 1 100 ? -33.177 30.805 -23.978 1.00 23.41 78 GLU B CA 1
ATOM 4183 C C . GLU B 1 100 ? -31.823 30.167 -23.695 1.00 29.02 78 GLU B C 1
ATOM 4184 O O . GLU B 1 100 ? -31.665 29.439 -22.707 1.00 24.16 78 GLU B O 1
ATOM 4190 N N . GLN B 1 101 ? -30.839 30.413 -24.565 1.00 24.99 79 GLN B N 1
ATOM 4191 C CA . GLN B 1 101 ? -29.544 29.749 -24.438 1.00 30.92 79 GLN B CA 1
ATOM 4192 C C . GLN B 1 101 ? -28.886 30.060 -23.097 1.00 25.40 79 GLN B C 1
ATOM 4193 O O . GLN B 1 101 ? -28.383 29.159 -22.416 1.00 27.60 79 GLN B O 1
ATOM 4199 N N . HIS B 1 102 ? -28.876 31.335 -22.701 1.00 21.76 80 HIS B N 1
ATOM 4200 C CA . HIS B 1 102 ? -28.222 31.708 -21.448 1.00 23.93 80 HIS B CA 1
ATOM 4201 C C . HIS B 1 102 ? -28.978 31.170 -20.236 1.00 19.47 80 HIS B C 1
ATOM 4202 O O . HIS B 1 102 ? -28.360 30.746 -19.252 1.00 25.70 80 HIS B O 1
ATOM 4209 N N . LEU B 1 103 ? -30.311 31.189 -20.279 1.00 23.89 81 LEU B N 1
ATOM 4210 C CA . LEU B 1 103 ? -31.084 30.670 -19.152 1.00 23.08 81 LEU B CA 1
ATOM 4211 C C . LEU B 1 103 ? -30.798 29.189 -18.934 1.00 21.79 81 LEU B C 1
ATOM 4212 O O . LEU B 1 103 ? -30.530 28.754 -17.809 1.00 20.25 81 LEU B O 1
ATOM 4217 N N . ARG B 1 104 ? -30.821 28.399 -20.011 1.00 25.64 82 ARG B N 1
ATOM 4218 C CA . ARG B 1 104 ? -30.535 26.973 -19.878 1.00 24.50 82 ARG B CA 1
ATOM 4219 C C . ARG B 1 104 ? -29.072 26.724 -19.531 1.00 23.69 82 ARG B C 1
ATOM 4220 O O . ARG B 1 104 ? -28.759 25.746 -18.841 1.00 24.09 82 ARG B O 1
ATOM 4228 N N A GLU B 1 105 ? -28.169 27.590 -20.002 0.43 22.42 83 GLU B N 1
ATOM 4229 N N B GLU B 1 105 ? -28.164 27.593 -19.988 0.57 22.36 83 GLU B N 1
ATOM 4230 C CA A GLU B 1 105 ? -26.765 27.496 -19.614 0.43 22.12 83 GLU B CA 1
ATOM 4231 C CA B GLU B 1 105 ? -26.764 27.457 -19.604 0.57 22.50 83 GLU B CA 1
ATOM 4232 C C A GLU B 1 105 ? -26.594 27.718 -18.116 0.43 22.41 83 GLU B C 1
ATOM 4233 C C B GLU B 1 105 ? -26.562 27.746 -18.120 0.57 22.47 83 GLU B C 1
ATOM 4234 O O A GLU B 1 105 ? -25.777 27.050 -17.472 0.43 23.07 83 GLU B O 1
ATOM 4235 O O B GLU B 1 105 ? -25.691 27.139 -17.486 0.57 23.06 83 GLU B O 1
ATOM 4246 N N . CYS B 1 106 ? -27.363 28.650 -17.548 1.00 23.22 84 CYS B N 1
ATOM 4247 C CA . CYS B 1 106 ? -27.280 28.909 -16.113 1.00 25.49 84 CYS B CA 1
ATOM 4248 C C . CYS B 1 106 ? -27.642 27.671 -15.298 1.00 22.08 84 CYS B C 1
ATOM 4249 O O . CYS B 1 106 ? -26.936 27.326 -14.345 1.00 23.18 84 CYS B O 1
ATOM 4252 N N . VAL B 1 107 ? -28.737 26.991 -15.656 1.00 22.83 85 VAL B N 1
ATOM 4253 C CA . VAL B 1 107 ? -29.123 25.771 -14.946 1.00 20.52 85 VAL B CA 1
ATOM 4254 C C . VAL B 1 107 ? -28.104 24.664 -15.189 1.00 23.41 85 VAL B C 1
ATOM 4255 O O . VAL B 1 107 ? -27.782 23.882 -14.285 1.00 22.53 85 VAL B O 1
ATOM 4259 N N . HIS B 1 108 ? -27.594 24.572 -16.419 1.00 22.10 86 HIS B N 1
ATOM 4260 C CA . HIS B 1 108 ? -26.575 23.572 -16.728 1.00 24.38 86 HIS B CA 1
ATOM 4261 C C . HIS B 1 108 ? -25.351 23.748 -15.837 1.00 22.91 86 HIS B C 1
ATOM 4262 O O . HIS B 1 108 ? -24.826 22.774 -15.288 1.00 23.35 86 HIS B O 1
ATOM 4269 N N . LEU B 1 109 ? -24.914 24.992 -15.639 1.00 23.32 87 LEU B N 1
ATOM 4270 C CA . LEU B 1 109 ? -23.686 25.233 -14.888 1.00 26.40 87 LEU B CA 1
ATOM 4271 C C . LEU B 1 109 ? -23.890 25.085 -13.381 1.00 25.11 87 LEU B C 1
ATOM 4272 O O . LEU B 1 109 ? -23.045 24.496 -12.698 1.00 26.65 87 LEU B O 1
ATOM 4277 N N . GLU B 1 110 ? -24.997 25.605 -12.841 1.00 24.42 88 GLU B N 1
ATOM 4278 C CA . GLU B 1 110 ? -25.151 25.658 -11.387 1.00 24.59 88 GLU B CA 1
ATOM 4279 C C . GLU B 1 110 ? -25.356 24.273 -10.773 1.00 20.96 88 GLU B C 1
ATOM 4280 O O . GLU B 1 110 ? -24.933 24.036 -9.635 1.00 22.54 88 GLU B O 1
ATOM 4286 N N . MET B 1 111 ? -25.982 23.344 -11.498 1.00 22.63 89 MET B N 1
ATOM 4287 C CA . MET B 1 111 ? -26.306 22.040 -10.931 1.00 23.25 89 MET B CA 1
ATOM 4288 C C . MET B 1 111 ? -25.951 20.873 -11.848 1.00 23.49 89 MET B C 1
ATOM 4289 O O . MET B 1 111 ? -26.361 19.739 -11.565 1.00 24.89 89 MET B O 1
ATOM 4294 N N . ALA B 1 112 ? -25.207 21.112 -12.931 1.00 27.86 90 ALA B N 1
ATOM 4295 C CA . ALA B 1 112 ? -24.783 20.046 -13.843 1.00 25.57 90 ALA B CA 1
ATOM 4296 C C . ALA B 1 112 ? -25.982 19.270 -14.389 1.00 29.30 90 ALA B C 1
ATOM 4297 O O . ALA B 1 112 ? -25.938 18.049 -14.560 1.00 25.59 90 ALA B O 1
ATOM 4299 N N . LYS B 1 113 ? -27.069 19.982 -14.648 1.00 25.67 91 LYS B N 1
ATOM 4300 C CA . LYS B 1 113 ? -28.229 19.357 -15.272 1.00 25.41 91 LYS B CA 1
ATOM 4301 C C . LYS B 1 113 ? -27.956 19.153 -16.758 1.00 20.82 91 LYS B C 1
ATOM 4302 O O . LYS B 1 113 ? -27.473 20.077 -17.422 1.00 22.53 91 LYS B O 1
ATOM 4308 N N . PRO B 1 114 ? -28.225 17.965 -17.304 1.00 20.61 92 PRO B N 1
ATOM 4309 C CA . PRO B 1 114 ? -27.977 17.730 -18.733 1.00 24.18 92 PRO B CA 1
ATOM 4310 C C . PRO B 1 114 ? -28.693 18.749 -19.609 1.00 24.57 92 PRO B C 1
ATOM 4311 O O . PRO B 1 114 ? -29.759 19.263 -19.261 1.00 22.35 92 PRO B O 1
ATOM 4315 N N . TRP B 1 115 ? -28.090 19.038 -20.765 1.00 23.61 93 TRP B N 1
ATOM 4316 C CA . TRP B 1 115 ? -28.594 20.126 -21.599 1.00 26.99 93 TRP B CA 1
ATOM 4317 C C . TRP B 1 115 ? -30.032 19.879 -22.044 1.00 28.01 93 TRP B C 1
ATOM 4318 O O . TRP B 1 115 ? -30.845 20.811 -22.080 1.00 26.85 93 TRP B O 1
ATOM 4329 N N . GLN B 1 116 ? -30.370 18.635 -22.391 1.00 22.79 94 GLN B N 1
ATOM 4330 C CA . GLN B 1 116 ? -31.747 18.358 -22.785 1.00 28.90 94 GLN B CA 1
ATOM 4331 C C . GLN B 1 116 ? -32.696 18.492 -21.603 1.00 22.69 94 GLN B C 1
ATOM 4332 O O . GLN B 1 116 ? -33.820 18.982 -21.764 1.00 24.79 94 GLN B O 1
ATOM 4338 N N . SER B 1 117 ? -32.254 18.086 -20.411 1.00 25.26 95 SER B N 1
ATOM 4339 C CA . SER B 1 117 ? -33.079 18.200 -19.217 1.00 24.24 95 SER B CA 1
ATOM 4340 C C . SER B 1 117 ? -33.367 19.652 -18.853 1.00 23.89 95 SER B C 1
ATOM 4341 O O . SER B 1 117 ? -34.395 19.928 -18.226 1.00 30.08 95 SER B O 1
ATOM 4344 N N . THR B 1 118 ? -32.489 20.583 -19.234 1.00 22.06 96 THR B N 1
ATOM 4345 C CA . THR B 1 118 ? -32.728 21.994 -18.953 1.00 25.61 96 THR B CA 1
ATOM 4346 C C . THR B 1 118 ? -33.910 22.546 -19.736 1.00 23.50 96 THR B C 1
ATOM 4347 O O . THR B 1 118 ? -34.433 23.605 -19.374 1.00 27.49 96 THR B O 1
ATOM 4351 N N . ALA B 1 119 ? -34.334 21.863 -20.803 1.00 26.17 97 ALA B N 1
ATOM 4352 C CA . ALA B 1 119 ? -35.491 22.326 -21.558 1.00 25.57 97 ALA B CA 1
ATOM 4353 C C . ALA B 1 119 ? -36.745 22.350 -20.695 1.00 25.61 97 ALA B C 1
ATOM 4354 O O . ALA B 1 119 ? -37.611 23.209 -20.889 1.00 27.88 97 ALA B O 1
ATOM 4356 N N . ASP B 1 120 ? -36.855 21.424 -19.737 1.00 26.06 98 ASP B N 1
ATOM 4357 C CA . ASP B 1 120 ? -38.014 21.406 -18.848 1.00 30.32 98 ASP B CA 1
ATOM 4358 C C . ASP B 1 120 ? -38.108 22.689 -18.036 1.00 25.44 98 ASP B C 1
ATOM 4359 O O . ASP B 1 120 ? -39.189 23.280 -17.917 1.00 32.57 98 ASP B O 1
ATOM 4364 N N . ASP B 1 121 ? -36.988 23.126 -17.461 1.00 26.71 99 ASP B N 1
ATOM 4365 C CA . ASP B 1 121 ? -36.976 24.355 -16.675 1.00 25.79 99 ASP B CA 1
ATOM 4366 C C . ASP B 1 121 ? -37.344 25.560 -17.532 1.00 26.19 99 ASP B C 1
ATOM 4367 O O . ASP B 1 121 ? -38.208 26.363 -17.159 1.00 20.30 99 ASP B O 1
ATOM 4372 N N . PHE B 1 122 ? -36.700 25.696 -18.691 1.00 20.94 100 PHE B N 1
ATOM 4373 C CA . PHE B 1 122 ? -36.931 26.860 -19.538 1.00 23.24 100 PHE B CA 1
ATOM 4374 C C . PHE B 1 122 ? -38.357 26.882 -20.073 1.00 20.11 100 PHE B C 1
ATOM 4375 O O . PHE B 1 122 ? -39.032 27.918 -20.032 1.00 24.68 100 PHE B O 1
ATOM 4383 N N . GLN B 1 123 ? -38.837 25.746 -20.579 1.00 21.09 101 GLN B N 1
ATOM 4384 C CA . GLN B 1 123 ? -40.123 25.738 -21.269 1.00 22.65 101 GLN B CA 1
ATOM 4385 C C . GLN B 1 123 ? -41.283 25.928 -20.298 1.00 23.31 101 GLN B C 1
ATOM 4386 O O . GLN B 1 123 ? -42.291 26.554 -20.647 1.00 19.03 101 GLN B O 1
ATOM 4392 N N . MET B 1 124 ? -41.167 25.398 -19.077 1.00 18.27 102 MET B N 1
ATOM 4393 C CA . MET B 1 124 ? -42.226 25.629 -18.096 1.00 20.16 102 MET B CA 1
ATOM 4394 C C . MET B 1 124 ? -42.341 27.107 -17.739 1.00 21.91 102 MET B C 1
ATOM 4395 O O . MET B 1 124 ? -43.445 27.599 -17.473 1.00 21.52 102 MET B O 1
ATOM 4400 N N . LEU B 1 125 ? -41.221 27.832 -17.739 1.00 18.68 103 LEU B N 1
ATOM 4401 C CA . LEU B 1 125 ? -41.279 29.272 -17.518 1.00 20.92 103 LEU B CA 1
ATOM 4402 C C . LEU B 1 125 ? -42.087 29.960 -18.611 1.00 25.88 103 LEU B C 1
ATOM 4403 O O . LEU B 1 125 ? -42.938 30.811 -18.323 1.00 25.12 103 LEU B O 1
ATOM 4408 N N . VAL B 1 126 ? -41.846 29.593 -19.873 1.00 22.25 104 VAL B N 1
ATOM 4409 C CA . VAL B 1 126 ? -42.642 30.138 -20.969 1.00 21.21 104 VAL B CA 1
ATOM 4410 C C . VAL B 1 126 ? -44.103 29.730 -20.827 1.00 18.17 104 VAL B C 1
ATOM 4411 O O . VAL B 1 126 ? -45.010 30.548 -21.022 1.00 22.39 104 VAL B O 1
ATOM 4415 N N . ASP B 1 127 ? -44.353 28.461 -20.490 1.00 18.20 105 ASP B N 1
ATOM 4416 C CA . ASP B 1 127 ? -45.720 27.952 -20.450 1.00 19.60 105 ASP B CA 1
ATOM 4417 C C . ASP B 1 127 ? -46.537 28.642 -19.366 1.00 23.25 105 ASP B C 1
ATOM 4418 O O . ASP B 1 127 ? -47.700 29.000 -19.590 1.00 21.63 105 ASP B O 1
ATOM 4423 N N . SER B 1 128 ? -45.942 28.833 -18.187 1.00 22.91 106 SER B N 1
ATOM 4424 C CA . SER B 1 128 ? -46.662 29.456 -17.082 1.00 20.27 106 SER B CA 1
ATOM 4425 C C . SER B 1 128 ? -46.998 30.909 -17.398 1.00 20.77 106 SER B C 1
ATOM 4426 O O . SER B 1 128 ? -48.136 31.348 -17.193 1.00 21.42 106 SER B O 1
ATOM 4429 N N . LEU B 1 129 ? -46.029 31.664 -17.920 1.00 17.76 107 LEU B N 1
ATOM 4430 C CA . LEU B 1 129 ? -46.310 33.038 -18.319 1.00 22.11 107 LEU B CA 1
ATOM 4431 C C . LEU B 1 129 ? -47.477 33.097 -19.299 1.00 24.79 107 LEU B C 1
ATOM 4432 O O . LEU B 1 129 ? -48.382 33.926 -19.145 1.00 23.58 107 LEU B O 1
ATOM 4437 N N . ASN B 1 130 ? -47.491 32.203 -20.294 1.00 23.08 108 ASN B N 1
ATOM 4438 C CA . ASN B 1 130 ? -48.606 32.158 -21.235 1.00 21.00 108 ASN B CA 1
ATOM 4439 C C . ASN B 1 130 ? -49.905 31.771 -20.540 1.00 22.83 108 ASN B C 1
ATOM 4440 O O . ASN B 1 130 ? -50.941 32.414 -20.749 1.00 26.38 108 ASN B O 1
ATOM 4445 N N . PHE B 1 131 ? -49.869 30.724 -19.712 1.00 20.42 109 PHE B N 1
ATOM 4446 C CA . PHE B 1 131 ? -51.097 30.195 -19.126 1.00 29.06 109 PHE B CA 1
ATOM 4447 C C . PHE B 1 131 ? -51.768 31.220 -18.218 1.00 28.15 109 PHE B C 1
ATOM 4448 O O . PHE B 1 131 ? -52.973 31.471 -18.335 1.00 23.74 109 PHE B O 1
ATOM 4456 N N . TYR B 1 132 ? -51.009 31.830 -17.307 1.00 21.72 110 TYR B N 1
ATOM 4457 C CA . TYR B 1 132 ? -51.652 32.682 -16.315 1.00 23.15 110 TYR B CA 1
ATOM 4458 C C . TYR B 1 132 ? -51.950 34.081 -16.837 1.00 26.22 110 TYR B C 1
ATOM 4459 O O . TYR B 1 132 ? -52.861 34.733 -16.317 1.00 27.45 110 TYR B O 1
ATOM 4468 N N . ALA B 1 133 ? -51.230 34.550 -17.860 1.00 22.44 111 ALA B N 1
ATOM 4469 C CA . ALA B 1 133 ? -51.661 35.764 -18.551 1.00 23.78 111 ALA B CA 1
ATOM 4470 C C . ALA B 1 133 ? -52.997 35.556 -19.256 1.00 30.08 111 ALA B C 1
ATOM 4471 O O . ALA B 1 133 ? -53.838 36.464 -19.278 1.00 26.64 111 ALA B O 1
ATOM 4473 N N . ASP B 1 134 ? -53.211 34.368 -19.826 1.00 32.40 112 ASP B N 1
ATOM 4474 C CA . ASP B 1 134 ? -54.471 34.062 -20.489 1.00 26.80 112 ASP B CA 1
ATOM 4475 C C . ASP B 1 134 ? -55.587 33.784 -19.491 1.00 34.20 112 ASP B C 1
ATOM 4476 O O . ASP B 1 134 ? -56.735 34.177 -19.725 1.00 33.32 112 ASP B O 1
ATOM 4481 N N . ALA B 1 135 ? -55.273 33.119 -18.378 1.00 27.38 113 ALA B N 1
ATOM 4482 C CA . ALA B 1 135 ? -56.302 32.798 -17.398 1.00 27.80 113 ALA B CA 1
ATOM 4483 C C . ALA B 1 135 ? -56.805 34.039 -16.670 1.00 32.30 113 ALA B C 1
ATOM 4484 O O . ALA B 1 135 ? -58.000 34.131 -16.366 1.00 31.38 113 ALA B O 1
ATOM 4486 N N . ILE B 1 136 ? -55.923 35.002 -16.390 1.00 26.41 114 ILE B N 1
ATOM 4487 C CA . ILE B 1 136 ? -56.318 36.106 -15.520 1.00 28.69 114 ILE B CA 1
ATOM 4488 C C . ILE B 1 136 ? -57.307 37.029 -16.225 1.00 34.51 114 ILE B C 1
ATOM 4489 O O . ILE B 1 136 ? -58.205 37.592 -15.584 1.00 29.25 114 ILE B O 1
ATOM 4494 N N . VAL B 1 137 ? -57.195 37.176 -17.549 1.00 27.49 115 VAL B N 1
ATOM 4495 C CA . VAL B 1 137 ? -58.150 38.013 -18.274 1.00 35.32 115 VAL B CA 1
ATOM 4496 C C . VAL B 1 137 ? -59.499 37.335 -18.460 1.00 30.10 115 VAL B C 1
ATOM 4497 O O . VAL B 1 137 ? -60.441 37.974 -18.945 1.00 38.92 115 VAL B O 1
ATOM 4501 N N . ASN B 1 138 ? -59.624 36.063 -18.086 1.00 28.78 116 ASN B N 1
ATOM 4502 C CA . ASN B 1 138 ? -60.876 35.328 -18.190 1.00 30.32 116 ASN B CA 1
ATOM 4503 C C . ASN B 1 138 ? -61.595 35.181 -16.855 1.00 32.64 116 ASN B C 1
ATOM 4504 O O . ASN B 1 138 ? -62.644 34.531 -16.804 1.00 37.61 116 ASN B O 1
ATOM 4509 N N . ILE B 1 139 ? -61.058 35.755 -15.776 1.00 31.41 117 ILE B N 1
ATOM 4510 C CA . ILE B 1 139 ? -61.726 35.685 -14.480 1.00 38.85 117 ILE B CA 1
ATOM 4511 C C . ILE B 1 139 ? -62.995 36.524 -14.524 1.00 37.29 117 ILE B C 1
ATOM 4512 O O . ILE B 1 139 ? -62.966 37.703 -14.900 1.00 39.98 117 ILE B O 1
ATOM 4517 N N . ALA B 1 140 ? -64.115 35.918 -14.137 1.00 40.70 118 ALA B N 1
ATOM 4518 C CA . ALA B 1 140 ? -65.411 36.579 -14.136 1.00 35.51 118 ALA B CA 1
ATOM 4519 C C . ALA B 1 140 ? -66.033 36.514 -12.748 1.00 34.46 118 ALA B C 1
ATOM 4520 O O . ALA B 1 140 ? -65.821 35.556 -11.997 1.00 33.29 118 ALA B O 1
ATOM 4522 N N . ASP B 1 141 ? -66.803 37.546 -12.414 1.00 37.99 119 ASP B N 1
ATOM 4523 C CA . ASP B 1 141 ? -67.545 37.563 -11.163 1.00 34.01 119 ASP B CA 1
ATOM 4524 C C . ASP B 1 141 ? -68.638 36.499 -11.176 1.00 31.62 119 ASP B C 1
ATOM 4525 O O . ASP B 1 141 ? -69.102 36.053 -12.228 1.00 35.64 119 ASP B O 1
ATOM 4530 N N . GLU B 1 142 ? -69.058 36.102 -9.982 1.00 32.29 120 GLU B N 1
ATOM 4531 C CA . GLU B 1 142 ? -70.074 35.076 -9.807 1.00 35.96 120 GLU B CA 1
ATOM 4532 C C . GLU B 1 142 ? -71.224 35.649 -8.989 1.00 35.97 120 GLU B C 1
ATOM 4533 O O . GLU B 1 142 ? -70.997 36.291 -7.959 1.00 30.88 120 GLU B O 1
ATOM 4539 N N . GLU B 1 143 ? -72.450 35.431 -9.456 1.00 33.15 121 GLU B N 1
ATOM 4540 C CA . GLU B 1 143 ? -73.637 35.801 -8.698 1.00 28.04 121 GLU B CA 1
ATOM 4541 C C . GLU B 1 143 ? -74.079 34.624 -7.842 1.00 32.79 121 GLU B C 1
ATOM 4542 O O . GLU B 1 143 ? -74.039 33.473 -8.283 1.00 37.74 121 GLU B O 1
ATOM 4544 N N . ILE B 1 144 ? -74.490 34.919 -6.611 1.00 29.89 122 ILE B N 1
ATOM 4545 C CA . ILE B 1 144 ? -74.965 33.910 -5.672 1.00 32.17 122 ILE B CA 1
ATOM 4546 C C . ILE B 1 144 ? -76.428 34.188 -5.364 1.00 29.91 122 ILE B C 1
ATOM 4547 O O . ILE B 1 144 ? -76.802 35.332 -5.079 1.00 25.54 122 ILE B O 1
ATOM 4552 N N . LYS B 1 145 ? -77.247 33.141 -5.414 1.00 29.31 123 LYS B N 1
ATOM 4553 C CA . LYS B 1 145 ? -78.680 33.303 -5.225 1.00 28.40 123 LYS B CA 1
ATOM 4554 C C . LYS B 1 145 ? -79.008 33.622 -3.773 1.00 36.41 123 LYS B C 1
ATOM 4555 O O . LYS B 1 145 ? -78.471 33.012 -2.842 1.00 30.17 123 LYS B O 1
ATOM 4561 N N . ASP B 1 146 ? -79.897 34.592 -3.586 1.00 28.21 124 ASP B N 1
ATOM 4562 C CA . ASP B 1 146 ? -80.459 34.904 -2.282 1.00 23.37 124 ASP B CA 1
ATOM 4563 C C . ASP B 1 146 ? -81.771 34.142 -2.143 1.00 35.02 124 ASP B C 1
ATOM 4564 O O . ASP B 1 146 ? -82.701 34.356 -2.927 1.00 31.57 124 ASP B O 1
ATOM 4569 N N . ASN B 1 147 ? -81.835 33.244 -1.157 1.00 28.47 125 ASN B N 1
ATOM 4570 C CA . ASN B 1 147 ? -83.002 32.381 -1.007 1.00 30.80 125 ASN B CA 1
ATOM 4571 C C . ASN B 1 147 ? -84.253 33.146 -0.600 1.00 39.37 125 ASN B C 1
ATOM 4572 O O . ASN B 1 147 ? -85.364 32.647 -0.810 1.00 36.38 125 ASN B O 1
ATOM 4577 N N . GLU B 1 148 ? -84.101 34.335 -0.024 1.00 35.33 126 GLU B N 1
ATOM 4578 C CA . GLU B 1 148 ? -85.233 35.115 0.452 1.00 35.47 126 GLU B CA 1
ATOM 4579 C C . GLU B 1 148 ? -85.634 36.231 -0.506 1.00 39.42 126 GLU B C 1
ATOM 4580 O O . GLU B 1 148 ? -86.664 36.878 -0.281 1.00 36.29 126 GLU B O 1
ATOM 4586 N N . GLY B 1 149 ? -84.858 36.465 -1.564 1.00 34.19 127 GLY B N 1
ATOM 4587 C CA . GLY B 1 149 ? -85.171 37.503 -2.525 1.00 33.95 127 GLY B CA 1
ATOM 4588 C C . GLY B 1 149 ? -84.991 38.917 -2.026 1.00 32.18 127 GLY B C 1
ATOM 4589 O O . GLY B 1 149 ? -85.400 39.855 -2.715 1.00 36.25 127 GLY B O 1
ATOM 4590 N N . THR B 1 150 ? -84.384 39.103 -0.855 1.00 31.79 128 THR B N 1
ATOM 4591 C CA . THR B 1 150 ? -84.242 40.428 -0.265 1.00 37.37 128 THR B CA 1
ATOM 4592 C C . THR B 1 150 ? -82.966 41.146 -0.684 1.00 35.91 128 THR B C 1
ATOM 4593 O O . THR B 1 150 ? -82.929 42.382 -0.650 1.00 33.58 128 THR B O 1
ATOM 4597 N N . HIS B 1 151 ? -81.928 40.413 -1.080 1.00 37.34 129 HIS B N 1
ATOM 4598 C CA . HIS B 1 151 ? -80.633 40.996 -1.400 1.00 30.48 129 HIS B CA 1
ATOM 4599 C C . HIS B 1 151 ? -80.105 40.418 -2.706 1.00 30.95 129 HIS B C 1
ATOM 4600 O O . HIS B 1 151 ? -80.536 39.361 -3.169 1.00 30.03 129 HIS B O 1
ATOM 4607 N N . SER B 1 152 ? -79.152 41.131 -3.294 1.00 26.74 130 SER B N 1
ATOM 4608 C CA . SER B 1 152 ? -78.326 40.616 -4.374 1.00 26.98 130 SER B CA 1
ATOM 4609 C C . SER B 1 152 ? -76.921 40.356 -3.844 1.00 27.63 130 SER B C 1
ATOM 4610 O O . SER B 1 152 ? -76.483 40.986 -2.878 1.00 23.95 130 SER B O 1
ATOM 4613 N N . HIS B 1 153 ? -76.217 39.418 -4.479 1.00 29.74 131 HIS B N 1
ATOM 4614 C CA . HIS B 1 153 ? -74.886 39.019 -4.034 1.00 28.05 131 HIS B CA 1
ATOM 4615 C C . HIS B 1 153 ? -73.974 38.814 -5.234 1.00 26.97 131 HIS B C 1
ATOM 4616 O O . HIS B 1 153 ? -74.315 38.068 -6.156 1.00 26.22 131 HIS B O 1
ATOM 4623 N N . VAL B 1 154 ? -72.812 39.462 -5.210 1.00 24.45 132 VAL B N 1
ATOM 4624 C CA . VAL B 1 154 ? -71.794 39.316 -6.248 1.00 24.05 132 VAL B CA 1
ATOM 4625 C C . VAL B 1 154 ? -70.512 38.846 -5.578 1.00 25.65 132 VAL B C 1
ATOM 4626 O O . VAL B 1 154 ? -70.031 39.485 -4.635 1.00 25.98 132 VAL B O 1
ATOM 4630 N N . LEU B 1 155 ? -69.962 37.733 -6.061 1.00 26.01 133 LEU B N 1
ATOM 4631 C CA . LEU B 1 155 ? -68.707 37.187 -5.558 1.00 27.01 133 LEU B CA 1
ATOM 4632 C C . LEU B 1 155 ? -67.593 37.516 -6.545 1.00 29.75 133 LEU B C 1
ATOM 4633 O O . LEU B 1 155 ? -67.692 37.181 -7.732 1.00 26.96 133 LEU B O 1
ATOM 4638 N N . SER B 1 156 ? -66.542 38.176 -6.061 1.00 26.14 134 SER B N 1
ATOM 4639 C CA . SER B 1 156 ? -65.415 38.573 -6.893 1.00 26.23 134 SER B CA 1
ATOM 4640 C C . SER B 1 156 ? -64.112 38.146 -6.226 1.00 21.41 134 SER B C 1
ATOM 4641 O O . SER B 1 156 ? -64.095 37.670 -5.088 1.00 24.83 134 SER B O 1
ATOM 4644 N N . ARG B 1 157 ? -63.008 38.312 -6.952 1.00 24.08 135 ARG B N 1
ATOM 4645 C CA . ARG B 1 157 ? -61.688 37.921 -6.471 1.00 21.91 135 ARG B CA 1
ATOM 4646 C C . ARG B 1 157 ? -60.706 39.058 -6.721 1.00 25.73 135 ARG B C 1
ATOM 4647 O O . ARG B 1 157 ? -60.706 39.652 -7.804 1.00 23.17 135 ARG B O 1
ATOM 4655 N N . GLU B 1 158 ? -59.887 39.371 -5.722 1.00 19.84 136 GLU B N 1
ATOM 4656 C CA . GLU B 1 158 ? -58.950 40.481 -5.764 1.00 23.96 136 GLU B CA 1
ATOM 4657 C C . GLU B 1 158 ? -57.565 40.021 -5.311 1.00 18.92 136 GLU B C 1
ATOM 4658 O O . GLU B 1 158 ? -57.441 39.026 -4.593 1.00 20.54 136 GLU B O 1
ATOM 4664 N N . PRO B 1 159 ? -56.511 40.729 -5.729 1.00 24.08 137 PRO B N 1
ATOM 4665 C CA . PRO B 1 159 ? -55.151 40.372 -5.279 1.00 20.72 137 PRO B CA 1
ATOM 4666 C C . PRO B 1 159 ? -55.035 40.381 -3.759 1.00 25.30 137 PRO B C 1
ATOM 4667 O O . PRO B 1 159 ? -55.603 41.241 -3.085 1.00 23.10 137 PRO B O 1
ATOM 4671 N N . VAL B 1 160 ? -54.275 39.422 -3.222 1.00 23.86 138 VAL B N 1
ATOM 4672 C CA . VAL B 1 160 ? -54.259 39.186 -1.774 1.00 22.63 138 VAL B CA 1
ATOM 4673 C C . VAL B 1 160 ? -53.206 40.036 -1.060 1.00 32.06 138 VAL B C 1
ATOM 4674 O O . VAL B 1 160 ? -53.427 40.485 0.067 1.00 25.70 138 VAL B O 1
ATOM 4678 N N . GLY B 1 161 ? -52.047 40.258 -1.659 1.00 24.44 139 GLY B N 1
ATOM 4679 C CA . GLY B 1 161 ? -50.997 40.998 -0.989 1.00 23.91 139 GLY B CA 1
ATOM 4680 C C . GLY B 1 161 ? -49.639 40.600 -1.531 1.00 24.87 139 GLY B C 1
ATOM 4681 O O . GLY B 1 161 ? -49.531 40.080 -2.635 1.00 21.00 139 GLY B O 1
ATOM 4682 N N . VAL B 1 162 ? -48.608 40.864 -0.735 1.00 18.31 140 VAL B N 1
ATOM 4683 C CA . VAL B 1 162 ? -47.248 40.468 -1.090 1.00 26.65 140 VAL B CA 1
ATOM 4684 C C . VAL B 1 162 ? -47.097 38.967 -0.882 1.00 21.00 140 VAL B C 1
ATOM 4685 O O . VAL B 1 162 ? -47.548 38.418 0.129 1.00 21.43 140 VAL B O 1
ATOM 4689 N N . ALA B 1 163 ? -46.458 38.299 -1.838 1.00 22.37 141 ALA B N 1
ATOM 4690 C CA . ALA B 1 163 ? -46.172 36.876 -1.748 1.00 20.61 141 ALA B CA 1
ATOM 4691 C C . ALA B 1 163 ? -44.667 36.656 -1.711 1.00 20.68 141 ALA B C 1
ATOM 4692 O O . ALA B 1 163 ? -43.909 37.369 -2.376 1.00 21.94 141 ALA B O 1
ATOM 4694 N N . ALA B 1 164 ? -44.238 35.666 -0.935 1.00 18.60 142 ALA B N 1
ATOM 4695 C CA . ALA B 1 164 ? -42.840 35.268 -0.889 1.00 19.55 142 ALA B CA 1
ATOM 4696 C C . ALA B 1 164 ? -42.732 33.783 -1.201 1.00 23.24 142 ALA B C 1
ATOM 4697 O O . ALA B 1 164 ? -43.541 32.982 -0.724 1.00 25.40 142 ALA B O 1
ATOM 4699 N N . ALA B 1 165 ? -41.723 33.423 -1.994 1.00 22.35 143 ALA B N 1
ATOM 4700 C CA . ALA B 1 165 ? -41.553 32.066 -2.497 1.00 25.08 143 ALA B CA 1
ATOM 4701 C C . ALA B 1 165 ? -40.154 31.566 -2.171 1.00 21.74 143 ALA B C 1
ATOM 4702 O O . ALA B 1 165 ? -39.165 32.234 -2.490 1.00 18.61 143 ALA B O 1
ATOM 4704 N N . PHE B 1 166 ? -40.074 30.397 -1.538 1.00 22.01 144 PHE B N 1
ATOM 4705 C CA . PHE B 1 166 ? -38.809 29.711 -1.306 1.00 23.57 144 PHE B CA 1
ATOM 4706 C C . PHE B 1 166 ? -38.716 28.536 -2.275 1.00 26.31 144 PHE B C 1
ATOM 4707 O O . PHE B 1 166 ? -39.548 27.622 -2.226 1.00 19.49 144 PHE B O 1
ATOM 4715 N N . LEU B 1 167 ? -37.705 28.553 -3.142 1.00 24.56 145 LEU B N 1
ATOM 4716 C CA . LEU B 1 167 ? -37.590 27.587 -4.229 1.00 23.22 145 LEU B CA 1
ATOM 4717 C C . LEU B 1 167 ? -36.544 26.521 -3.923 1.00 23.11 145 LEU B C 1
ATOM 4718 O O . LEU B 1 167 ? -35.474 26.816 -3.382 1.00 22.21 145 LEU B O 1
ATOM 4723 N N . ALA B 1 168 ? -36.855 25.281 -4.290 1.00 24.14 146 ALA B N 1
ATOM 4724 C CA . ALA B 1 168 ? -35.891 24.200 -4.185 1.00 19.45 146 ALA B CA 1
ATOM 4725 C C . ALA B 1 168 ? -34.962 24.207 -5.396 1.00 21.91 146 ALA B C 1
ATOM 4726 O O . ALA B 1 168 ? -35.232 24.846 -6.417 1.00 20.58 146 ALA B O 1
ATOM 4728 N N . TRP B 1 169 ? -33.859 23.468 -5.277 1.00 20.11 147 TRP B N 1
ATOM 4729 C CA . TRP B 1 169 ? -32.816 23.477 -6.294 1.00 24.35 147 TRP B CA 1
ATOM 4730 C C . TRP B 1 169 ? -33.046 22.477 -7.421 1.00 24.79 147 TRP B C 1
ATOM 4731 O O . TRP B 1 169 ? -32.349 22.555 -8.439 1.00 21.80 147 TRP B O 1
ATOM 4742 N N . ASN B 1 170 ? -33.995 21.544 -7.276 1.00 20.37 148 ASN B N 1
ATOM 4743 C CA . ASN B 1 170 ? -34.065 20.450 -8.240 1.00 18.30 148 ASN B CA 1
ATOM 4744 C C . ASN B 1 170 ? -34.535 20.929 -9.608 1.00 23.35 148 ASN B C 1
ATOM 4745 O O . ASN B 1 170 ? -34.088 20.399 -10.633 1.00 20.19 148 ASN B O 1
ATOM 4750 N N . PHE B 1 171 ? -35.402 21.940 -9.651 1.00 17.93 149 PHE B N 1
ATOM 4751 C CA . PHE B 1 171 ? -35.862 22.536 -10.906 1.00 21.05 149 PHE B CA 1
ATOM 4752 C C . PHE B 1 171 ? -35.884 24.044 -10.735 1.00 21.62 149 PHE B C 1
ATOM 4753 O O . PHE B 1 171 ? -36.935 24.640 -10.473 1.00 20.89 149 PHE B O 1
ATOM 4761 N N . PRO B 1 172 ? -34.730 24.702 -10.889 1.00 17.92 150 PRO B N 1
ATOM 4762 C CA . PRO B 1 172 ? -34.653 26.124 -10.505 1.00 17.38 150 PRO B CA 1
ATOM 4763 C C . PRO B 1 172 ? -35.609 27.025 -11.269 1.00 21.43 150 PRO B C 1
ATOM 4764 O O . PRO B 1 172 ? -36.231 27.907 -10.663 1.00 22.51 150 PRO B O 1
ATOM 4768 N N . LEU B 1 173 ? -35.759 26.831 -12.581 1.00 19.94 151 LEU B N 1
ATOM 4769 C CA . LEU B 1 173 ? -36.645 27.696 -13.355 1.00 17.26 151 LEU B CA 1
ATOM 4770 C C . LEU B 1 173 ? -38.081 27.195 -13.388 1.00 18.25 151 LEU B C 1
ATOM 4771 O O . LEU B 1 173 ? -39.012 28.006 -13.464 1.00 20.12 151 LEU B O 1
ATOM 4776 N N . LEU B 1 174 ? -38.282 25.879 -13.351 1.00 20.48 152 LEU B N 1
ATOM 4777 C CA . LEU B 1 174 ? -39.638 25.352 -13.263 1.00 22.52 152 LEU B CA 1
ATOM 4778 C C . LEU B 1 174 ? -40.283 25.722 -11.930 1.00 21.63 152 LEU B C 1
ATOM 4779 O O . LEU B 1 174 ? -41.446 26.142 -11.895 1.00 22.61 152 LEU B O 1
ATOM 4784 N N . ASN B 1 175 ? -39.544 25.576 -10.824 1.00 20.78 153 ASN B N 1
ATOM 4785 C CA . ASN B 1 175 ? -40.076 25.990 -9.528 1.00 20.92 153 ASN B CA 1
ATOM 4786 C C . ASN B 1 175 ? -40.386 27.481 -9.510 1.00 19.66 153 ASN B C 1
ATOM 4787 O O . ASN B 1 175 ? -41.422 27.901 -8.983 1.00 17.84 153 ASN B O 1
ATOM 4792 N N . LEU B 1 176 ? -39.497 28.299 -10.081 1.00 18.14 154 LEU B N 1
ATOM 4793 C CA . LEU B 1 176 ? -39.783 29.723 -10.210 1.00 19.68 154 LEU B CA 1
ATOM 4794 C C . LEU B 1 176 ? -41.031 29.957 -11.050 1.00 19.81 154 LEU B C 1
ATOM 4795 O O . LEU B 1 176 ? -41.859 30.811 -10.717 1.00 21.14 154 LEU B O 1
ATOM 4800 N N . ALA B 1 177 ? -41.185 29.198 -12.140 1.00 20.47 155 ALA B N 1
ATOM 4801 C CA . ALA B 1 177 ? -42.338 29.375 -13.015 1.00 22.55 155 ALA B CA 1
ATOM 4802 C C . ALA B 1 177 ? -43.644 29.082 -12.293 1.00 19.38 155 ALA B C 1
ATOM 4803 O O . ALA B 1 177 ? -44.654 29.750 -12.543 1.00 20.97 155 ALA B O 1
ATOM 4805 N N . TYR B 1 178 ? -43.643 28.085 -11.403 1.00 16.68 156 TYR B N 1
ATOM 4806 C CA . TYR B 1 178 ? -44.848 27.732 -10.659 1.00 24.02 156 TYR B CA 1
ATOM 4807 C C . TYR B 1 178 ? -45.356 28.874 -9.790 1.00 21.36 156 TYR B C 1
ATOM 4808 O O . TYR B 1 178 ? -46.567 28.963 -9.554 1.00 19.91 156 TYR B O 1
ATOM 4817 N N . LYS B 1 179 ? -44.470 29.751 -9.322 1.00 22.85 157 LYS B N 1
ATOM 4818 C CA . LYS B 1 179 ? -44.848 30.868 -8.461 1.00 23.65 157 LYS B CA 1
ATOM 4819 C C . LYS B 1 179 ? -44.917 32.200 -9.188 1.00 25.82 157 LYS B C 1
ATOM 4820 O O . LYS B 1 179 ? -45.810 33.002 -8.906 1.00 22.77 157 LYS B O 1
ATOM 4826 N N . LEU B 1 180 ? -43.997 32.448 -10.127 1.00 22.96 158 LEU B N 1
ATOM 4827 C CA . LEU B 1 180 ? -43.941 33.738 -10.806 1.00 22.61 158 LEU B CA 1
ATOM 4828 C C . LEU B 1 180 ? -45.184 33.978 -11.654 1.00 22.08 158 LEU B C 1
ATOM 4829 O O . LEU B 1 180 ? -45.706 35.099 -11.695 1.00 18.83 158 LEU B O 1
ATOM 4834 N N . GLY B 1 181 ? -45.659 32.945 -12.350 1.00 17.62 159 GLY B N 1
ATOM 4835 C CA . GLY B 1 181 ? -46.812 33.058 -13.211 1.00 26.12 159 GLY B CA 1
ATOM 4836 C C . GLY B 1 181 ? -48.063 33.517 -12.482 1.00 23.58 159 GLY B C 1
ATOM 4837 O O . GLY B 1 181 ? -48.671 34.537 -12.826 1.00 23.46 159 GLY B O 1
ATOM 4838 N N . PRO B 1 182 ? -48.482 32.762 -11.464 1.00 22.72 160 PRO B N 1
ATOM 4839 C CA . PRO B 1 182 ? -49.701 33.152 -10.731 1.00 22.28 160 PRO B CA 1
ATOM 4840 C C . PRO B 1 182 ? -49.574 34.470 -9.984 1.00 23.02 160 PRO B C 1
ATOM 4841 O O . PRO B 1 182 ? -50.558 35.215 -9.905 1.00 21.58 160 PRO B O 1
ATOM 4845 N N . ALA B 1 183 ? -48.396 34.786 -9.442 1.00 19.17 161 ALA B N 1
ATOM 4846 C CA . ALA B 1 183 ? -48.238 36.024 -8.683 1.00 18.01 161 ALA B CA 1
ATOM 4847 C C . ALA B 1 183 ? -48.361 37.250 -9.582 1.00 22.37 161 ALA B C 1
ATOM 4848 O O . ALA B 1 183 ? -49.098 38.192 -9.263 1.00 24.28 161 ALA B O 1
ATOM 4850 N N . MET B 1 184 ? -47.640 37.266 -10.707 1.00 18.74 162 MET B N 1
ATOM 4851 C CA . MET B 1 184 ? -47.753 38.390 -11.635 1.00 23.33 162 MET B CA 1
ATOM 4852 C C . MET B 1 184 ? -49.184 38.543 -12.132 1.00 27.06 162 MET B C 1
ATOM 4853 O O . MET B 1 184 ? -49.745 39.647 -12.115 1.00 26.50 162 MET B O 1
ATOM 4858 N N . ALA B 1 185 ? -49.792 37.437 -12.567 1.00 22.64 163 ALA B N 1
ATOM 4859 C CA . ALA B 1 185 ? -51.157 37.478 -13.080 1.00 25.45 163 ALA B CA 1
ATOM 4860 C C . ALA B 1 185 ? -52.119 38.042 -12.042 1.00 22.73 163 ALA B C 1
ATOM 4861 O O . ALA B 1 185 ? -52.945 38.907 -12.351 1.00 22.97 163 ALA B O 1
ATOM 4863 N N . ALA B 1 186 ? -52.013 37.575 -10.800 1.00 23.63 164 ALA B N 1
ATOM 4864 C CA . ALA B 1 186 ? -52.917 37.977 -9.731 1.00 23.14 164 ALA B CA 1
ATOM 4865 C C . ALA B 1 186 ? -52.486 39.257 -9.024 1.00 29.18 164 ALA B C 1
ATOM 4866 O O . ALA B 1 186 ? -53.016 39.548 -7.945 1.00 22.85 164 ALA B O 1
ATOM 4868 N N . GLY B 1 187 ? -51.545 40.010 -9.588 1.00 21.01 165 GLY B N 1
ATOM 4869 C CA . GLY B 1 187 ? -51.173 41.303 -9.030 1.00 25.14 165 GLY B CA 1
ATOM 4870 C C . GLY B 1 187 ? -50.615 41.256 -7.622 1.00 30.89 165 GLY B C 1
ATOM 4871 O O . GLY B 1 187 ? -50.885 42.155 -6.814 1.00 23.40 165 GLY B O 1
ATOM 4872 N N . CYS B 1 188 ? -49.838 40.226 -7.312 1.00 21.84 166 CYS B N 1
ATOM 4873 C CA . CYS B 1 188 ? -49.196 40.096 -6.011 1.00 22.64 166 CYS B CA 1
ATOM 4874 C C . CYS B 1 188 ? -47.703 40.336 -6.166 1.00 24.25 166 CYS B C 1
ATOM 4875 O O . CYS B 1 188 ? -47.015 39.499 -6.770 1.00 21.01 166 CYS B O 1
ATOM 4878 N N . PRO B 1 189 ? -47.161 41.447 -5.666 1.00 26.50 167 PRO B N 1
ATOM 4879 C CA . PRO B 1 189 ? -45.705 41.634 -5.691 1.00 26.65 167 PRO B CA 1
ATOM 4880 C C . PRO B 1 189 ? -45.012 40.452 -5.033 1.00 24.70 167 PRO B C 1
ATOM 4881 O O . PRO B 1 189 ? -45.409 40.002 -3.958 1.00 24.94 167 PRO B O 1
ATOM 4885 N N . LEU B 1 190 ? -43.981 39.937 -5.697 1.00 22.95 168 LEU B N 1
ATOM 4886 C CA . LEU B 1 190 ? -43.377 38.661 -5.339 1.00 21.31 168 LEU B CA 1
ATOM 4887 C C . LEU B 1 190 ? -41.940 38.857 -4.875 1.00 25.27 168 LEU B C 1
ATOM 4888 O O . LEU B 1 190 ? -41.164 39.576 -5.517 1.00 24.48 168 LEU B O 1
ATOM 4893 N N . VAL B 1 191 ? -41.588 38.204 -3.771 1.00 19.27 169 VAL B N 1
ATOM 4894 C CA . VAL B 1 191 ? -40.215 38.135 -3.281 1.00 27.30 169 VAL B CA 1
ATOM 4895 C C . VAL B 1 191 ? -39.759 36.688 -3.424 1.00 24.95 169 VAL B C 1
ATOM 4896 O O . VAL B 1 191 ? -40.306 35.789 -2.774 1.00 25.70 169 VAL B O 1
ATOM 4900 N N . VAL B 1 192 ? -38.755 36.462 -4.274 1.00 22.33 170 VAL B N 1
ATOM 4901 C CA . VAL B 1 192 ? -38.299 35.123 -4.635 1.00 23.38 170 VAL B CA 1
ATOM 4902 C C . VAL B 1 192 ? -36.947 34.862 -3.993 1.00 23.67 170 VAL B C 1
ATOM 4903 O O . VAL B 1 192 ? -35.988 35.611 -4.220 1.00 22.15 170 VAL B O 1
ATOM 4907 N N . LYS B 1 193 ? -36.849 33.772 -3.237 1.00 18.47 171 LYS B N 1
ATOM 4908 C CA . LYS B 1 193 ? -35.564 33.314 -2.720 1.00 21.68 171 LYS B CA 1
ATOM 4909 C C . LYS B 1 193 ? -35.209 31.988 -3.383 1.00 21.41 171 LYS B C 1
ATOM 4910 O O . LYS B 1 193 ? -35.673 30.922 -2.947 1.00 20.30 171 LYS B O 1
ATOM 4916 N N . PRO B 1 194 ? -34.413 31.996 -4.449 1.00 24.02 172 PRO B N 1
ATOM 4917 C CA . PRO B 1 194 ? -33.919 30.732 -5.000 1.00 25.22 172 PRO B CA 1
ATOM 4918 C C . PRO B 1 194 ? -32.997 30.052 -4.006 1.00 21.74 172 PRO B C 1
ATOM 4919 O O . PRO B 1 194 ? -32.442 30.679 -3.101 1.00 20.42 172 PRO B O 1
ATOM 4923 N N . SER B 1 195 ? -32.856 28.740 -4.170 1.00 19.69 173 SER B N 1
ATOM 4924 C CA . SER B 1 195 ? -31.912 28.011 -3.339 1.00 23.09 173 SER B CA 1
ATOM 4925 C C . SER B 1 195 ? -30.508 28.560 -3.565 1.00 26.07 173 SER B C 1
ATOM 4926 O O . SER B 1 195 ? -30.156 28.978 -4.673 1.00 21.10 173 SER B O 1
ATOM 4929 N N . SER B 1 196 ? -29.714 28.601 -2.492 1.00 27.22 174 SER B N 1
ATOM 4930 C CA . SER B 1 196 ? -28.353 29.108 -2.612 1.00 26.65 174 SER B CA 1
ATOM 4931 C C . SER B 1 196 ? -27.487 28.215 -3.488 1.00 30.79 174 SER B C 1
ATOM 4932 O O . SER B 1 196 ? -26.450 28.668 -3.983 1.00 29.01 174 SER B O 1
ATOM 4935 N N . LYS B 1 197 ? -27.891 26.961 -3.693 1.00 31.97 175 LYS B N 1
ATOM 4936 C CA . LYS B 1 197 ? -27.121 26.062 -4.542 1.00 27.05 175 LYS B CA 1
ATOM 4937 C C . LYS B 1 197 ? -27.373 26.313 -6.023 1.00 29.73 175 LYS B C 1
ATOM 4938 O O . LYS B 1 197 ? -26.510 25.998 -6.852 1.00 27.82 175 LYS B O 1
ATOM 4944 N N . THR B 1 198 ? -28.529 26.878 -6.379 1.00 22.96 176 THR B N 1
ATOM 4945 C CA . THR B 1 198 ? -28.897 27.112 -7.779 1.00 24.33 176 THR B CA 1
ATOM 4946 C C . THR B 1 198 ? -29.520 28.494 -7.931 1.00 22.07 176 THR B C 1
ATOM 4947 O O . THR B 1 198 ? -30.717 28.625 -8.213 1.00 28.08 176 THR B O 1
ATOM 4951 N N . PRO B 1 199 ? -28.721 29.568 -7.768 1.00 22.70 177 PRO B N 1
ATOM 4952 C CA . PRO B 1 199 ? -29.295 30.919 -7.852 1.00 24.41 177 PRO B CA 1
ATOM 4953 C C . PRO B 1 199 ? -29.111 31.595 -9.203 1.00 25.98 177 PRO B C 1
ATOM 4954 O O . PRO B 1 199 ? -29.832 32.550 -9.516 1.00 22.52 177 PRO B O 1
ATOM 4958 N N . LEU B 1 200 ? -28.156 31.110 -10.004 1.00 25.43 178 LEU B N 1
ATOM 4959 C CA . LEU B 1 200 ? -27.771 31.803 -11.233 1.00 26.15 178 LEU B CA 1
ATOM 4960 C C . LEU B 1 200 ? -28.955 31.986 -12.170 1.00 22.99 178 LEU B C 1
ATOM 4961 O O . LEU B 1 200 ? -29.171 33.079 -12.710 1.00 22.12 178 LEU B O 1
ATOM 4966 N N . SER B 1 201 ? -29.723 30.918 -12.396 1.00 20.65 179 SER B N 1
ATOM 4967 C CA . SER B 1 201 ? -30.802 30.995 -13.373 1.00 25.79 179 SER B CA 1
ATOM 4968 C C . SER B 1 201 ? -31.887 31.966 -12.924 1.00 20.38 179 SER B C 1
ATOM 4969 O O . SER B 1 201 ? -32.443 32.701 -13.748 1.00 21.14 179 SER B O 1
ATOM 4972 N N . ALA B 1 202 ? -32.183 32.006 -11.623 1.00 24.44 180 ALA B N 1
ATOM 4973 C CA . ALA B 1 202 ? -33.186 32.947 -11.128 1.00 19.65 180 ALA B CA 1
ATOM 4974 C C . ALA B 1 202 ? -32.685 34.382 -11.215 1.00 19.79 180 ALA B C 1
ATOM 4975 O O . ALA B 1 202 ? -33.426 35.279 -11.634 1.00 18.91 180 ALA B O 1
ATOM 4977 N N . TYR B 1 203 ? -31.426 34.619 -10.826 1.00 22.30 181 TYR B N 1
ATOM 4978 C CA . TYR B 1 203 ? -30.844 35.948 -10.990 1.00 23.94 181 TYR B CA 1
ATOM 4979 C C . TYR B 1 203 ? -30.878 36.388 -12.448 1.00 22.70 181 TYR B C 1
ATOM 4980 O O . TYR B 1 203 ? -31.089 37.571 -12.735 1.00 22.17 181 TYR B O 1
ATOM 4989 N N . ALA B 1 204 ? -30.693 35.449 -13.381 1.00 23.06 182 ALA B N 1
ATOM 4990 C CA . ALA B 1 204 ? -30.778 35.790 -14.799 1.00 23.64 182 ALA B CA 1
ATOM 4991 C C . ALA B 1 204 ? -32.176 36.272 -15.169 1.00 25.86 182 ALA B C 1
ATOM 4992 O O . ALA B 1 204 ? -32.325 37.216 -15.955 1.00 24.79 182 ALA B O 1
ATOM 4994 N N . VAL B 1 205 ? -33.215 35.642 -14.611 1.00 26.24 183 VAL B N 1
ATOM 4995 C CA . VAL B 1 205 ? -34.572 36.134 -14.832 1.00 18.83 183 VAL B CA 1
ATOM 4996 C C . VAL B 1 205 ? -34.713 37.546 -14.282 1.00 22.85 183 VAL B C 1
ATOM 4997 O O . VAL B 1 205 ? -35.342 38.411 -14.905 1.00 26.39 183 VAL B O 1
ATOM 5001 N N . GLY B 1 206 ? -34.116 37.807 -13.117 1.00 23.95 184 GLY B N 1
ATOM 5002 C CA . GLY B 1 206 ? -34.133 39.153 -12.574 1.00 25.76 184 GLY B CA 1
ATOM 5003 C C . GLY B 1 206 ? -33.471 40.164 -13.488 1.00 26.53 184 GLY B C 1
ATOM 5004 O O . GLY B 1 206 ? -33.940 41.298 -13.608 1.00 25.71 184 GLY B O 1
ATOM 5005 N N . GLU B 1 207 ? -32.382 39.767 -14.152 1.00 23.76 185 GLU B N 1
ATOM 5006 C CA . GLU B 1 207 ? -31.774 40.642 -15.145 1.00 27.60 185 GLU B CA 1
ATOM 5007 C C . GLU B 1 207 ? -32.724 40.912 -16.306 1.00 31.15 185 GLU B C 1
ATOM 5008 O O . GLU B 1 207 ? -32.748 42.029 -16.836 1.00 31.95 185 GLU B O 1
ATOM 5014 N N . LEU B 1 208 ? -33.534 39.919 -16.694 1.00 27.73 186 LEU B N 1
ATOM 5015 C CA . LEU B 1 208 ? -34.492 40.122 -17.779 1.00 26.62 186 LEU B CA 1
ATOM 5016 C C . LEU B 1 208 ? -35.628 41.047 -17.351 1.00 30.29 186 LEU B C 1
ATOM 5017 O O . LEU B 1 208 ? -36.112 41.857 -18.151 1.00 26.10 186 LEU B O 1
ATOM 5022 N N . CYS B 1 209 ? -36.074 40.936 -16.095 1.00 29.82 187 CYS B N 1
ATOM 5023 C CA . CYS B 1 209 ? -37.074 41.870 -15.584 1.00 27.59 187 CYS B CA 1
ATOM 5024 C C . CYS B 1 209 ? -36.548 43.299 -15.600 1.00 28.03 187 CYS B C 1
ATOM 5025 O O . CYS B 1 209 ? -37.268 44.231 -15.979 1.00 28.87 187 CYS B O 1
ATOM 5028 N N . GLU B 1 210 ? -35.301 43.493 -15.174 1.00 27.56 188 GLU B N 1
ATOM 5029 C CA . GLU B 1 210 ? -34.706 44.821 -15.251 1.00 35.79 188 GLU B CA 1
ATOM 5030 C C . GLU B 1 210 ? -34.593 45.286 -16.697 1.00 28.61 188 GLU B C 1
ATOM 5031 O O . GLU B 1 210 ? -34.860 46.456 -16.992 1.00 31.10 188 GLU B O 1
ATOM 5037 N N . GLN B 1 211 ? -34.245 44.376 -17.611 1.00 34.03 189 GLN B N 1
ATOM 5038 C CA . GLN B 1 211 ? -34.066 44.755 -19.009 1.00 33.13 189 GLN B CA 1
ATOM 5039 C C . GLN B 1 211 ? -35.365 45.274 -19.618 1.00 35.43 189 GLN B C 1
ATOM 5040 O O . GLN B 1 211 ? -35.360 46.282 -20.335 1.00 34.14 189 GLN B O 1
ATOM 5046 N N . ILE B 1 212 ? -36.493 44.618 -19.329 1.00 32.59 190 ILE B N 1
ATOM 5047 C CA . ILE B 1 212 ? -37.771 45.053 -19.893 1.00 34.61 190 ILE B CA 1
ATOM 5048 C C . ILE B 1 212 ? -38.413 46.192 -19.118 1.00 33.59 190 ILE B C 1
ATOM 5049 O O . ILE B 1 212 ? -39.447 46.716 -19.554 1.00 30.32 190 ILE B O 1
ATOM 5054 N N . GLY B 1 213 ? -37.841 46.590 -17.988 1.00 33.48 191 GLY B N 1
ATOM 5055 C CA . GLY B 1 213 ? -38.384 47.702 -17.232 1.00 29.64 191 GLY B CA 1
ATOM 5056 C C . GLY B 1 213 ? -39.625 47.369 -16.435 1.00 30.64 191 GLY B C 1
ATOM 5057 O O . GLY B 1 213 ? -40.538 48.199 -16.342 1.00 32.50 191 GLY B O 1
ATOM 5058 N N . LEU B 1 214 ? -39.689 46.169 -15.865 1.00 29.04 192 LEU B N 1
ATOM 5059 C CA . LEU B 1 214 ? -40.814 45.800 -15.019 1.00 30.57 192 LEU B CA 1
ATOM 5060 C C . LEU B 1 214 ? -40.935 46.788 -13.859 1.00 27.85 192 LEU B C 1
ATOM 5061 O O . LEU B 1 214 ? -39.914 47.228 -13.316 1.00 27.07 192 LEU B O 1
ATOM 5066 N N . PRO B 1 215 ? -42.154 47.173 -13.469 1.00 28.64 193 PRO B N 1
ATOM 5067 C CA . PRO B 1 215 ? -42.304 48.148 -12.379 1.00 32.75 193 PRO B CA 1
ATOM 5068 C C . PRO B 1 215 ? -41.586 47.697 -11.115 1.00 31.51 193 PRO B C 1
ATOM 5069 O O . PRO B 1 215 ? -41.556 46.510 -10.779 1.00 26.49 193 PRO B O 1
ATOM 5073 N N . ALA B 1 216 ? -40.988 48.666 -10.426 1.00 28.58 194 ALA B N 1
ATOM 5074 C CA . ALA B 1 216 ? -40.165 48.372 -9.262 1.00 29.99 194 ALA B CA 1
ATOM 5075 C C . ALA B 1 216 ? -40.987 47.702 -8.169 1.00 27.20 194 ALA B C 1
ATOM 5076 O O . ALA B 1 216 ? -42.101 48.134 -7.855 1.00 30.41 194 ALA B O 1
ATOM 5078 N N . GLY B 1 217 ? -40.429 46.639 -7.589 1.00 27.59 195 GLY B N 1
ATOM 5079 C CA . GLY B 1 217 ? -41.076 45.910 -6.520 1.00 29.84 195 GLY B CA 1
ATOM 5080 C C . GLY B 1 217 ? -41.966 44.767 -6.958 1.00 27.90 195 GLY B C 1
ATOM 5081 O O . GLY B 1 217 ? -42.303 43.915 -6.125 1.00 22.50 195 GLY B O 1
ATOM 5082 N N . VAL B 1 218 ? -42.352 44.716 -8.237 1.00 25.97 196 VAL B N 1
ATOM 5083 C CA . VAL B 1 218 ? -43.287 43.691 -8.695 1.00 26.84 196 VAL B CA 1
ATOM 5084 C C . VAL B 1 218 ? -42.672 42.301 -8.574 1.00 25.36 196 VAL B C 1
ATOM 5085 O O . VAL B 1 218 ? -43.342 41.343 -8.170 1.00 22.83 196 VAL B O 1
ATOM 5089 N N . VAL B 1 219 ? -41.394 42.163 -8.918 1.00 23.98 197 VAL B N 1
ATOM 5090 C CA . VAL B 1 219 ? -40.658 40.917 -8.733 1.00 20.61 197 VAL B CA 1
ATOM 5091 C C . VAL B 1 219 ? -39.313 41.249 -8.105 1.00 24.71 197 VAL B C 1
ATOM 5092 O O . VAL B 1 219 ? -38.632 42.180 -8.549 1.00 24.78 197 VAL B O 1
ATOM 5096 N N . ASN B 1 220 ? -38.935 40.494 -7.077 1.00 24.61 198 ASN B N 1
ATOM 5097 C CA . ASN B 1 220 ? -37.657 40.662 -6.398 1.00 23.28 198 ASN B CA 1
ATOM 5098 C C . ASN B 1 220 ? -37.014 39.294 -6.238 1.00 25.93 198 ASN B C 1
ATOM 5099 O O . ASN B 1 220 ? -37.685 38.338 -5.839 1.00 26.06 198 ASN B O 1
ATOM 5104 N N . ILE B 1 221 ? -35.721 39.203 -6.552 1.00 26.36 199 ILE B N 1
ATOM 5105 C CA . ILE B 1 221 ? -34.987 37.942 -6.542 1.00 23.76 199 ILE B CA 1
ATOM 5106 C C . ILE B 1 221 ? -33.715 38.124 -5.725 1.00 24.24 199 ILE B C 1
ATOM 5107 O O . ILE B 1 221 ? -32.890 38.992 -6.037 1.00 24.94 199 ILE B O 1
ATOM 5112 N N . LEU B 1 222 ? -33.553 37.303 -4.690 1.00 23.18 200 LEU B N 1
ATOM 5113 C CA . LEU B 1 222 ? -32.413 37.406 -3.792 1.00 22.86 200 LEU B CA 1
ATOM 5114 C C . LEU B 1 222 ? -32.138 36.044 -3.175 1.00 22.91 200 LEU B C 1
ATOM 5115 O O . LEU B 1 222 ? -33.067 35.301 -2.846 1.00 23.08 200 LEU B O 1
ATOM 5120 N N . SER B 1 223 ? -30.859 35.724 -3.021 1.00 19.47 201 SER B N 1
ATOM 5121 C CA . SER B 1 223 ? -30.428 34.491 -2.380 1.00 21.72 201 SER B CA 1
ATOM 5122 C C . SER B 1 223 ? -29.553 34.810 -1.175 1.00 26.03 201 SER B C 1
ATOM 5123 O O . SER B 1 223 ? -28.809 35.796 -1.182 1.00 29.81 201 SER B O 1
ATOM 5126 N N . GLY B 1 224 ? -29.649 33.974 -0.149 1.00 23.71 202 GLY B N 1
ATOM 5127 C CA . GLY B 1 224 ? -28.849 34.148 1.046 1.00 26.32 202 GLY B CA 1
ATOM 5128 C C . GLY B 1 224 ? -29.000 32.959 1.969 1.00 32.89 202 GLY B C 1
ATOM 5129 O O . GLY B 1 224 ? -29.580 31.934 1.604 1.00 32.13 202 GLY B O 1
ATOM 5130 N N . MET B 1 225 ? -28.471 33.109 3.183 1.00 29.14 203 MET B N 1
ATOM 5131 C CA . MET B 1 225 ? -28.503 32.015 4.145 1.00 31.35 203 MET B CA 1
ATOM 5132 C C . MET B 1 225 ? -29.903 31.826 4.719 1.00 29.80 203 MET B C 1
ATOM 5133 O O . MET B 1 225 ? -30.638 32.788 4.959 1.00 25.08 203 MET B O 1
ATOM 5138 N N . ASP B 1 226 ? -30.257 30.561 4.960 1.00 35.37 204 ASP B N 1
ATOM 5139 C CA . ASP B 1 226 ? -31.626 30.222 5.341 1.00 41.30 204 ASP B CA 1
ATOM 5140 C C . ASP B 1 226 ? -31.970 30.743 6.731 1.00 37.90 204 ASP B C 1
ATOM 5141 O O . ASP B 1 226 ? -33.034 31.343 6.934 1.00 37.36 204 ASP B O 1
ATOM 5146 N N . SER B 1 227 ? -31.089 30.516 7.708 1.00 30.66 205 SER B N 1
ATOM 5147 C CA . SER B 1 227 ? -31.401 30.879 9.086 1.00 35.50 205 SER B CA 1
ATOM 5148 C C . SER B 1 227 ? -31.423 32.383 9.319 1.00 35.55 205 SER B C 1
ATOM 5149 O O . SER B 1 227 ? -31.862 32.816 10.391 1.00 34.91 205 SER B O 1
ATOM 5152 N N . THR B 1 228 ? -30.962 33.185 8.360 1.00 24.95 206 THR B N 1
ATOM 5153 C CA . THR B 1 228 ? -31.000 34.638 8.494 1.00 27.51 206 THR B CA 1
ATOM 5154 C C . THR B 1 228 ? -31.931 35.275 7.473 1.00 35.19 206 THR B C 1
ATOM 5155 O O . THR B 1 228 ? -32.895 35.947 7.862 1.00 27.77 206 THR B O 1
ATOM 5159 N N . VAL B 1 229 ? -31.687 35.073 6.176 1.00 31.23 207 VAL B N 1
ATOM 5160 C CA . VAL B 1 229 ? -32.530 35.687 5.153 1.00 27.98 207 VAL B CA 1
ATOM 5161 C C . VAL B 1 229 ? -33.878 34.981 5.061 1.00 25.79 207 VAL B C 1
ATOM 5162 O O . VAL B 1 229 ? -34.923 35.632 4.939 1.00 25.67 207 VAL B O 1
ATOM 5166 N N . GLY B 1 230 ? -33.879 33.648 5.096 1.00 27.65 208 GLY B N 1
ATOM 5167 C CA . GLY B 1 230 ? -35.136 32.921 5.029 1.00 28.99 208 GLY B CA 1
ATOM 5168 C C . GLY B 1 230 ? -36.043 33.219 6.206 1.00 29.10 208 GLY B C 1
ATOM 5169 O O . GLY B 1 230 ? -37.230 33.510 6.028 1.00 22.20 208 GLY B O 1
ATOM 5170 N N . ASP B 1 231 ? -35.495 33.167 7.422 1.00 27.39 209 ASP B N 1
ATOM 5171 C CA . ASP B 1 231 ? -36.286 33.479 8.610 1.00 23.54 209 ASP B CA 1
ATOM 5172 C C . ASP B 1 231 ? -36.789 34.917 8.583 1.00 27.81 209 ASP B C 1
ATOM 5173 O O . ASP B 1 231 ? -37.933 35.186 8.970 1.00 21.80 209 ASP B O 1
ATOM 5178 N N . ALA B 1 232 ? -35.956 35.856 8.121 1.00 24.46 210 ALA B N 1
ATOM 5179 C CA . ALA B 1 232 ? -36.383 37.252 8.062 1.00 26.69 210 ALA B CA 1
ATOM 5180 C C . ALA B 1 232 ? -37.556 37.449 7.109 1.00 25.63 210 ALA B C 1
ATOM 5181 O O . ALA B 1 232 ? -38.385 38.342 7.321 1.00 22.92 210 ALA B O 1
ATOM 5183 N N . ILE B 1 233 ? -37.638 36.644 6.049 1.00 22.87 211 ILE B N 1
ATOM 5184 C CA . ILE B 1 233 ? -38.780 36.743 5.149 1.00 17.26 211 ILE B CA 1
ATOM 5185 C C . ILE B 1 233 ? -40.017 36.134 5.797 1.00 18.48 211 ILE B C 1
ATOM 5186 O O . ILE B 1 233 ? -41.116 36.698 5.721 1.00 22.05 211 ILE B O 1
ATOM 5191 N N . SER B 1 234 ? -39.855 34.986 6.459 1.00 17.80 212 SER B N 1
ATOM 5192 C CA . SER B 1 234 ? -40.986 34.313 7.096 1.00 22.51 212 SER B CA 1
ATOM 5193 C C . SER B 1 234 ? -41.510 35.113 8.283 1.00 28.35 212 SER B C 1
ATOM 5194 O O . SER B 1 234 ? -42.727 35.262 8.458 1.00 22.96 212 SER B O 1
ATOM 5197 N N . ALA B 1 235 ? -40.602 35.624 9.121 1.00 20.42 213 ALA B N 1
ATOM 5198 C CA . ALA B 1 235 ? -40.999 36.351 10.323 1.00 21.31 213 ALA B CA 1
ATOM 5199 C C . ALA B 1 235 ? -41.529 37.746 10.020 1.00 22.27 213 ALA B C 1
ATOM 5200 O O . ALA B 1 235 ? -42.173 38.343 10.890 1.00 23.80 213 ALA B O 1
ATOM 5202 N N . SER B 1 236 ? -41.272 38.275 8.824 1.00 19.94 214 SER B N 1
ATOM 5203 C CA . SER B 1 236 ? -41.839 39.552 8.407 1.00 17.58 214 SER B CA 1
ATOM 5204 C C . SER B 1 236 ? -43.362 39.532 8.478 1.00 23.22 214 SER B C 1
ATOM 5205 O O . SER B 1 236 ? -43.999 38.525 8.172 1.00 17.92 214 SER B O 1
ATOM 5208 N N . THR B 1 237 ? -43.948 40.661 8.857 1.00 21.53 215 THR B N 1
ATOM 5209 C CA . THR B 1 237 ? -45.401 40.796 8.860 1.00 24.62 215 THR B CA 1
ATOM 5210 C C . THR B 1 237 ? -45.940 41.304 7.529 1.00 23.76 215 THR B C 1
ATOM 5211 O O . THR B 1 237 ? -47.158 41.438 7.378 1.00 26.01 215 THR B O 1
ATOM 5215 N N . ILE B 1 238 ? -45.065 41.576 6.565 1.00 22.35 216 ILE B N 1
ATOM 5216 C CA . ILE B 1 238 ? -45.448 42.080 5.246 1.00 24.17 216 ILE B CA 1
ATOM 5217 C C . ILE B 1 238 ? -46.092 40.997 4.379 1.00 24.90 216 ILE B C 1
ATOM 5218 O O . ILE B 1 238 ? -47.162 41.251 3.806 1.00 25.03 216 ILE B O 1
ATOM 5223 N N . PRO B 1 239 ? -45.504 39.803 4.224 1.00 22.89 217 PRO B N 1
ATOM 5224 C CA . PRO B 1 239 ? -46.075 38.833 3.274 1.00 22.55 217 PRO B CA 1
ATOM 5225 C C . PRO B 1 239 ? -47.447 38.344 3.714 1.00 23.85 217 PRO B C 1
ATOM 5226 O O . PRO B 1 239 ? -47.659 37.989 4.876 1.00 20.99 217 PRO B O 1
ATOM 5230 N N . SER B 1 240 ? -48.383 38.341 2.768 1.00 16.97 218 SER B N 1
ATOM 5231 C CA . SER B 1 240 ? -49.696 37.751 2.977 1.00 22.21 218 SER B CA 1
ATOM 5232 C C . SER B 1 240 ? -49.731 36.274 2.618 1.00 19.25 218 SER B C 1
ATOM 5233 O O . SER B 1 240 ? -50.633 35.562 3.068 1.00 18.55 218 SER B O 1
ATOM 5236 N N . VAL B 1 241 ? -48.773 35.802 1.819 1.00 23.96 219 VAL B N 1
ATOM 5237 C CA . VAL B 1 241 ? -48.696 34.405 1.404 1.00 20.58 219 VAL B CA 1
ATOM 5238 C C . VAL B 1 241 ? -47.237 33.971 1.459 1.00 19.64 219 VAL B C 1
ATOM 5239 O O . VAL B 1 241 ? -46.351 34.698 0.995 1.00 21.52 219 VAL B O 1
ATOM 5243 N N . LEU B 1 242 ? -46.989 32.802 2.046 1.00 17.39 220 LEU B N 1
ATOM 5244 C CA . LEU B 1 242 ? -45.675 32.167 2.059 1.00 22.89 220 LEU B CA 1
ATOM 5245 C C . LEU B 1 242 ? -45.785 30.836 1.332 1.00 19.70 220 LEU B C 1
ATOM 5246 O O . LEU B 1 242 ? -46.524 29.949 1.767 1.00 22.10 220 LEU B O 1
ATOM 5251 N N . THR B 1 243 ? -45.054 30.691 0.234 1.00 20.30 221 THR B N 1
ATOM 5252 C CA . THR B 1 243 ? -45.099 29.452 -0.521 1.00 21.98 221 THR B CA 1
ATOM 5253 C C . THR B 1 243 ? -43.707 28.840 -0.579 1.00 20.75 221 THR B C 1
ATOM 5254 O O . THR B 1 243 ? -42.696 29.544 -0.682 1.00 26.21 221 THR B O 1
ATOM 5258 N N . LEU B 1 244 ? -43.666 27.514 -0.499 1.00 19.31 222 LEU B N 1
ATOM 5259 C CA . LEU B 1 244 ? -42.404 26.810 -0.357 1.00 20.30 222 LEU B CA 1
ATOM 5260 C C . LEU B 1 244 ? -42.434 25.531 -1.178 1.00 21.61 222 LEU B C 1
ATOM 5261 O O . LEU B 1 244 ? -43.469 24.864 -1.279 1.00 21.19 222 LEU B O 1
ATOM 5266 N N . ILE B 1 245 ? -41.294 25.209 -1.776 1.00 23.19 223 ILE B N 1
ATOM 5267 C CA . ILE B 1 245 ? -41.032 23.898 -2.348 1.00 21.24 223 ILE B CA 1
ATOM 5268 C C . ILE B 1 245 ? -39.746 23.419 -1.695 1.00 22.29 223 ILE B C 1
ATOM 5269 O O . ILE B 1 245 ? -38.691 24.044 -1.865 1.00 28.64 223 ILE B O 1
ATOM 5274 N N . GLY B 1 246 ? -39.830 22.335 -0.933 1.00 18.84 224 GLY B N 1
ATOM 5275 C CA . GLY B 1 246 ? -38.688 21.867 -0.175 1.00 22.32 224 GLY B CA 1
ATOM 5276 C C . GLY B 1 246 ? -38.999 20.683 0.716 1.00 22.52 224 GLY B C 1
ATOM 5277 O O . GLY B 1 246 ? -39.920 19.913 0.429 1.00 26.84 224 GLY B O 1
ATOM 5278 N N . SER B 1 247 ? -38.239 20.527 1.796 1.00 21.48 225 SER B N 1
ATOM 5279 C CA . SER B 1 247 ? -38.392 19.382 2.681 1.00 21.97 225 SER B CA 1
ATOM 5280 C C . SER B 1 247 ? -39.518 19.612 3.684 1.00 25.19 225 SER B C 1
ATOM 5281 O O . SER B 1 247 ? -39.891 20.746 3.989 1.00 22.87 225 SER B O 1
ATOM 5284 N N . THR B 1 248 ? -40.047 18.503 4.210 1.00 26.16 226 THR B N 1
ATOM 5285 C CA . THR B 1 248 ? -41.128 18.581 5.190 1.00 29.58 226 THR B CA 1
ATOM 5286 C C . THR B 1 248 ? -40.682 19.295 6.460 1.00 26.67 226 THR B C 1
ATOM 5287 O O . THR B 1 248 ? -41.472 20.026 7.068 1.00 28.69 226 THR B O 1
ATOM 5291 N N . ASN B 1 249 ? -39.426 19.109 6.869 1.00 31.70 227 ASN B N 1
ATOM 5292 C CA . ASN B 1 249 ? -38.940 19.794 8.063 1.00 30.49 227 ASN B CA 1
ATOM 5293 C C . ASN B 1 249 ? -38.810 21.294 7.829 1.00 26.84 227 ASN B C 1
ATOM 5294 O O . ASN B 1 249 ? -39.046 22.092 8.744 1.00 26.74 227 ASN B O 1
ATOM 5299 N N . VAL B 1 250 ? -38.427 21.704 6.619 1.00 21.08 228 VAL B N 1
ATOM 5300 C CA . VAL B 1 250 ? -38.377 23.137 6.356 1.00 22.71 228 VAL B CA 1
ATOM 5301 C C . VAL B 1 250 ? -39.790 23.710 6.300 1.00 20.81 228 VAL B C 1
ATOM 5302 O O . VAL B 1 250 ? -40.024 24.848 6.724 1.00 23.16 228 VAL B O 1
ATOM 5306 N N . GLY B 1 251 ? -40.756 22.931 5.807 1.00 23.87 229 GLY B N 1
ATOM 5307 C CA . GLY B 1 251 ? -42.138 23.388 5.810 1.00 23.53 229 GLY B CA 1
ATOM 5308 C C . GLY B 1 251 ? -42.661 23.669 7.207 1.00 24.91 229 GLY B C 1
ATOM 5309 O O . GLY B 1 251 ? -43.350 24.669 7.435 1.00 22.57 229 GLY B O 1
ATOM 5310 N N . LYS B 1 252 ? -42.346 22.791 8.162 1.00 22.99 230 LYS B N 1
ATOM 5311 C CA . LYS B 1 252 ? -42.755 23.041 9.540 1.00 26.23 230 LYS B CA 1
ATOM 5312 C C . LYS B 1 252 ? -42.047 24.259 10.119 1.00 26.28 230 LYS B C 1
ATOM 5313 O O . LYS B 1 252 ? -42.657 25.028 10.872 1.00 20.86 230 LYS B O 1
ATOM 5319 N N . HIS B 1 253 ? -40.778 24.468 9.755 1.00 21.40 231 HIS B N 1
ATOM 5320 C CA . HIS B 1 253 ? -40.045 25.635 10.235 1.00 16.89 231 HIS B CA 1
ATOM 5321 C C . HIS B 1 253 ? -40.645 26.930 9.703 1.00 17.62 231 HIS B C 1
ATOM 5322 O O . HIS B 1 253 ? -40.716 27.930 10.425 1.00 23.92 231 HIS B O 1
ATOM 5329 N N . VAL B 1 254 ? -41.080 26.934 8.442 1.00 18.77 232 VAL B N 1
ATOM 5330 C CA . VAL B 1 254 ? -41.652 28.141 7.857 1.00 16.95 232 VAL B CA 1
ATOM 5331 C C . VAL B 1 254 ? -43.001 28.459 8.494 1.00 19.12 232 VAL B C 1
ATOM 5332 O O . VAL B 1 254 ? -43.312 29.623 8.780 1.00 21.26 232 VAL B O 1
ATOM 5336 N N . ILE B 1 255 ? -43.816 27.432 8.738 1.00 18.05 233 ILE B N 1
ATOM 5337 C CA . ILE B 1 255 ? -45.124 27.637 9.359 1.00 19.16 233 ILE B CA 1
ATOM 5338 C C . ILE B 1 255 ? -44.970 28.299 10.724 1.00 18.44 233 ILE B C 1
ATOM 5339 O O . ILE B 1 255 ? -45.634 29.298 11.028 1.00 23.77 233 ILE B O 1
ATOM 5344 N N . ALA B 1 256 ? -44.090 27.752 11.569 1.00 17.29 234 ALA B N 1
ATOM 5345 C CA . ALA B 1 256 ? -43.921 28.299 12.913 1.00 17.18 234 ALA B CA 1
ATOM 5346 C C . ALA B 1 256 ? -43.290 29.686 12.876 1.00 21.81 234 ALA B C 1
ATOM 5347 O O . ALA B 1 256 ? -43.690 30.573 13.640 1.00 20.63 234 ALA B O 1
ATOM 5349 N N . THR B 1 257 ? -42.305 29.891 11.994 1.00 18.36 235 THR B N 1
ATOM 5350 C CA . THR B 1 257 ? -41.607 31.172 11.926 1.00 13.95 235 THR B CA 1
ATOM 5351 C C . THR B 1 257 ? -42.499 32.263 11.350 1.00 19.96 235 THR B C 1
ATOM 5352 O O . THR B 1 257 ? -42.394 33.431 11.747 1.00 18.32 235 THR B O 1
ATOM 5356 N N . GLY B 1 258 ? -43.368 31.911 10.403 1.00 13.88 236 GLY B N 1
ATOM 5357 C CA . GLY B 1 258 ? -44.279 32.879 9.833 1.00 18.30 236 GLY B CA 1
ATOM 5358 C C . GLY B 1 258 ? -45.433 33.286 10.722 1.00 17.69 236 GLY B C 1
ATOM 5359 O O . GLY B 1 258 ? -46.242 34.132 10.328 1.00 18.51 236 GLY B O 1
ATOM 5360 N N . ALA B 1 259 ? -45.522 32.722 11.924 1.00 19.01 237 ALA B N 1
ATOM 5361 C CA . ALA B 1 259 ? -46.650 32.968 12.833 1.00 25.98 237 ALA B CA 1
ATOM 5362 C C . ALA B 1 259 ? -46.605 34.338 13.497 1.00 23.87 237 ALA B C 1
ATOM 5363 O O . ALA B 1 259 ? -47.400 34.588 14.415 1.00 26.09 237 ALA B O 1
ATOM 5365 N N . THR B 1 260 ? -45.711 35.228 13.067 1.00 19.70 238 THR B N 1
ATOM 5366 C CA . THR B 1 260 ? -45.721 36.604 13.548 1.00 23.16 238 THR B CA 1
ATOM 5367 C C . THR B 1 260 ? -46.917 37.380 13.025 1.00 26.95 238 THR B C 1
ATOM 5368 O O . THR B 1 260 ? -47.238 38.446 13.559 1.00 23.10 238 THR B O 1
ATOM 5372 N N . SER B 1 261 ? -47.558 36.882 11.976 1.00 28.10 239 SER B N 1
ATOM 5373 C CA . SER B 1 261 ? -48.780 37.456 11.444 1.00 32.76 239 SER B CA 1
ATOM 5374 C C . SER B 1 261 ? -49.605 36.313 10.876 1.00 23.83 239 SER B C 1
ATOM 5375 O O . SER B 1 261 ? -49.167 35.159 10.855 1.00 26.75 239 SER B O 1
ATOM 5378 N N . ILE B 1 262 ? -50.801 36.636 10.405 1.00 23.91 240 ILE B N 1
ATOM 5379 C CA . ILE B 1 262 ? -51.664 35.654 9.765 1.00 24.32 240 ILE B CA 1
ATOM 5380 C C . ILE B 1 262 ? -51.263 35.572 8.299 1.00 20.52 240 ILE B C 1
ATOM 5381 O O . ILE B 1 262 ? -51.358 36.560 7.566 1.00 24.88 240 ILE B O 1
ATOM 5386 N N . LYS B 1 263 ? -50.795 34.398 7.877 1.00 23.47 241 LYS B N 1
ATOM 5387 C CA . LYS B 1 263 ? -50.339 34.178 6.513 1.00 22.47 241 LYS B CA 1
ATOM 5388 C C . LYS B 1 263 ? -51.013 32.945 5.931 1.00 21.88 241 LYS B C 1
ATOM 5389 O O . LYS B 1 263 ? -51.330 31.992 6.648 1.00 18.82 241 LYS B O 1
ATOM 5395 N N . ARG B 1 264 ? -51.238 32.981 4.620 1.00 18.51 242 ARG B N 1
ATOM 5396 C CA . ARG B 1 264 ? -51.623 31.796 3.871 1.00 23.09 242 ARG B CA 1
ATOM 5397 C C . ARG B 1 264 ? -50.367 31.012 3.521 1.00 25.89 242 ARG B C 1
ATOM 5398 O O . ARG B 1 264 ? -49.400 31.579 2.999 1.00 26.77 242 ARG B O 1
ATOM 5406 N N . TYR B 1 265 ? -50.375 29.719 3.823 1.00 22.89 243 TYR B N 1
ATOM 5407 C CA . TYR B 1 265 ? -49.265 28.836 3.500 1.00 24.39 243 TYR B CA 1
ATOM 5408 C C . TYR B 1 265 ? -49.661 27.910 2.360 1.00 25.60 243 TYR B C 1
ATOM 5409 O O . TYR B 1 265 ? -50.805 27.455 2.282 1.00 24.61 243 TYR B O 1
ATOM 5418 N N . SER B 1 266 ? -48.709 27.635 1.476 1.00 24.92 244 SER B N 1
ATOM 5419 C CA . SER B 1 266 ? -48.898 26.620 0.449 1.00 25.90 244 SER B CA 1
ATOM 5420 C C . SER B 1 266 ? -47.538 26.021 0.147 1.00 28.28 244 SER B C 1
ATOM 5421 O O . SER B 1 266 ? -46.584 26.758 -0.118 1.00 27.29 244 SER B O 1
ATOM 5424 N N . MET B 1 267 ? -47.439 24.697 0.202 1.00 28.10 245 MET B N 1
ATOM 5425 C CA . MET B 1 267 ? -46.143 24.066 0.020 1.00 24.92 245 MET B CA 1
ATOM 5426 C C . MET B 1 267 ? -46.297 22.699 -0.628 1.00 24.02 245 MET B C 1
ATOM 5427 O O . MET B 1 267 ? -47.344 22.053 -0.525 1.00 24.28 245 MET B O 1
ATOM 5432 N N . GLU B 1 268 ? -45.239 22.291 -1.323 1.00 25.24 246 GLU B N 1
ATOM 5433 C CA . GLU B 1 268 ? -45.047 20.936 -1.825 1.00 29.52 246 GLU B CA 1
ATOM 5434 C C . GLU B 1 268 ? -43.788 20.404 -1.158 1.00 27.03 246 GLU B C 1
ATOM 5435 O O . GLU B 1 268 ? -42.702 20.961 -1.347 1.00 27.47 246 GLU B O 1
ATOM 5441 N N . LEU B 1 269 ? -43.933 19.352 -0.357 1.00 24.16 247 LEU B N 1
ATOM 5442 C CA . LEU B 1 269 ? -42.868 18.892 0.512 1.00 28.02 247 LEU B CA 1
ATOM 5443 C C . LEU B 1 269 ? -42.369 17.527 0.031 1.00 28.41 247 LEU B C 1
ATOM 5444 O O . LEU B 1 269 ? -42.345 17.269 -1.186 1.00 32.55 247 LEU B O 1
ATOM 5449 N N . GLY B 1 270 ? -41.970 16.668 0.963 1.00 26.79 248 GLY B N 1
ATOM 5450 C CA . GLY B 1 270 ? -41.436 15.379 0.587 1.00 33.00 248 GLY B CA 1
ATOM 5451 C C . GLY B 1 270 ? -42.508 14.421 0.104 1.00 34.70 248 GLY B C 1
ATOM 5452 O O . GLY B 1 270 ? -43.685 14.514 0.457 1.00 29.85 248 GLY B O 1
ATOM 5453 N N . GLY B 1 271 ? -42.079 13.471 -0.730 1.00 24.83 249 GLY B N 1
ATOM 5454 C CA . GLY B 1 271 ? -42.954 12.427 -1.208 1.00 31.14 249 GLY B CA 1
ATOM 5455 C C . GLY B 1 271 ? -42.391 11.051 -0.894 1.00 29.44 249 GLY B C 1
ATOM 5456 O O . GLY B 1 271 ? -41.263 10.907 -0.416 1.00 22.95 249 GLY B O 1
ATOM 5457 N N . ASN B 1 272 ? -43.217 10.040 -1.161 1.00 23.98 250 ASN B N 1
ATOM 5458 C CA . ASN B 1 272 ? -42.816 8.641 -1.076 1.00 22.35 250 ASN B CA 1
ATOM 5459 C C . ASN B 1 272 ? -43.738 7.832 -1.979 1.00 22.57 250 ASN B C 1
ATOM 5460 O O . ASN B 1 272 ? -44.617 7.106 -1.501 1.00 24.36 250 ASN B O 1
ATOM 5465 N N . ALA B 1 273 ? -43.545 7.969 -3.283 1.00 19.67 251 ALA B N 1
ATOM 5466 C CA . ALA B 1 273 ? -44.534 7.501 -4.244 1.00 24.28 251 ALA B CA 1
ATOM 5467 C C . ALA B 1 273 ? -44.459 5.987 -4.397 1.00 23.68 251 ALA B C 1
ATOM 5468 O O . ALA B 1 273 ? -43.385 5.452 -4.689 1.00 24.08 251 ALA B O 1
ATOM 5470 N N . PRO B 1 274 ? -45.564 5.270 -4.204 1.00 23.32 252 PRO B N 1
ATOM 5471 C CA . PRO B 1 274 ? -45.601 3.847 -4.552 1.00 26.60 252 PRO B CA 1
ATOM 5472 C C . PRO B 1 274 ? -45.969 3.653 -6.014 1.00 29.87 252 PRO B C 1
ATOM 5473 O O . PRO B 1 274 ? -46.832 4.340 -6.568 1.00 23.72 252 PRO B O 1
ATOM 5477 N N . ALA B 1 275 ? -45.286 2.709 -6.654 1.00 28.00 253 ALA B N 1
ATOM 5478 C CA . ALA B 1 275 ? -45.578 2.324 -8.029 1.00 26.77 253 ALA B CA 1
ATOM 5479 C C . ALA B 1 275 ? -45.912 0.839 -8.048 1.00 29.28 253 ALA B C 1
ATOM 5480 O O . ALA B 1 275 ? -45.084 0.009 -7.657 1.00 31.42 253 ALA B O 1
ATOM 5482 N N . ILE B 1 276 ? -47.121 0.508 -8.493 1.00 32.29 254 ILE B N 1
ATOM 5483 C CA . ILE B 1 276 ? -47.634 -0.857 -8.457 1.00 26.88 254 ILE B CA 1
ATOM 5484 C C . ILE B 1 276 ? -47.682 -1.401 -9.878 1.00 32.28 254 ILE B C 1
ATOM 5485 O O . ILE B 1 276 ? -48.437 -0.900 -10.722 1.00 28.53 254 ILE B O 1
ATOM 5490 N N . VAL B 1 277 ? -46.886 -2.432 -10.142 1.00 30.95 255 VAL B N 1
ATOM 5491 C CA . VAL B 1 277 ? -46.869 -3.111 -11.431 1.00 32.32 255 VAL B CA 1
ATOM 5492 C C . VAL B 1 277 ? -47.533 -4.468 -11.234 1.00 35.19 255 VAL B C 1
ATOM 5493 O O . VAL B 1 277 ? -46.995 -5.337 -10.536 1.00 32.76 255 VAL B O 1
ATOM 5497 N N . CYS B 1 278 ? -48.709 -4.647 -11.833 1.00 31.70 256 CYS B N 1
ATOM 5498 C CA . CYS B 1 278 ? -49.463 -5.885 -11.710 1.00 29.06 256 CYS B CA 1
ATOM 5499 C C . CYS B 1 278 ? -49.024 -6.900 -12.765 1.00 34.45 256 CYS B C 1
ATOM 5500 O O . CYS B 1 278 ? -48.121 -6.656 -13.569 1.00 37.11 256 CYS B O 1
ATOM 5503 N N . SER B 1 279 ? -49.685 -8.061 -12.762 1.00 35.82 257 SER B N 1
ATOM 5504 C CA . SER B 1 279 ? -49.304 -9.146 -13.660 1.00 37.61 257 SER B CA 1
ATOM 5505 C C . SER B 1 279 ? -49.795 -8.920 -15.084 1.00 33.47 257 SER B C 1
ATOM 5506 O O . SER B 1 279 ? -49.184 -9.424 -16.034 1.00 40.19 257 SER B O 1
ATOM 5509 N N . ASP B 1 280 ? -50.886 -8.180 -15.257 1.00 34.08 258 ASP B N 1
ATOM 5510 C CA . ASP B 1 280 ? -51.420 -7.885 -16.577 1.00 34.95 258 ASP B CA 1
ATOM 5511 C C . ASP B 1 280 ? -50.898 -6.570 -17.138 1.00 36.65 258 ASP B C 1
ATOM 5512 O O . ASP B 1 280 ? -51.395 -6.110 -18.171 1.00 36.36 258 ASP B O 1
ATOM 5517 N N . ALA B 1 281 ? -49.916 -5.958 -16.484 1.00 32.34 259 ALA B N 1
ATOM 5518 C CA . ALA B 1 281 ? -49.402 -4.674 -16.927 1.00 27.86 259 ALA B CA 1
ATOM 5519 C C . ALA B 1 281 ? -48.535 -4.826 -18.169 1.00 34.09 259 ALA B C 1
ATOM 5520 O O . ALA B 1 281 ? -47.819 -5.817 -18.340 1.00 35.03 259 ALA B O 1
ATOM 5522 N N . ASN B 1 282 ? -48.626 -3.829 -19.047 1.00 32.80 260 ASN B N 1
ATOM 5523 C CA . ASN B 1 282 ? -47.684 -3.664 -20.144 1.00 34.21 260 ASN B CA 1
ATOM 5524 C C . ASN B 1 282 ? -46.292 -3.427 -19.567 1.00 34.37 260 ASN B C 1
ATOM 5525 O O . ASN B 1 282 ? -45.950 -2.298 -19.202 1.00 32.77 260 ASN B O 1
ATOM 5530 N N . LEU B 1 283 ? -45.488 -4.490 -19.476 1.00 33.76 261 LEU B N 1
ATOM 5531 C CA . LEU B 1 283 ? -44.225 -4.411 -18.747 1.00 34.25 261 LEU B CA 1
ATOM 5532 C C . LEU B 1 283 ? -43.240 -3.460 -19.419 1.00 31.49 261 LEU B C 1
ATOM 5533 O O . LEU B 1 283 ? -42.541 -2.704 -18.734 1.00 32.18 261 LEU B O 1
ATOM 5538 N N . ASP B 1 284 ? -43.160 -3.486 -20.753 1.00 34.51 262 ASP B N 1
ATOM 5539 C CA . ASP B 1 284 ? -42.268 -2.561 -21.449 1.00 30.10 262 ASP B CA 1
ATOM 5540 C C . ASP B 1 284 ? -42.659 -1.111 -21.178 1.00 31.80 262 ASP B C 1
ATOM 5541 O O . ASP B 1 284 ? -41.791 -0.255 -20.970 1.00 28.73 262 ASP B O 1
ATOM 5546 N N . ASN B 1 285 ? -43.964 -0.819 -21.173 1.00 27.55 263 ASN B N 1
ATOM 5547 C CA . ASN B 1 285 ? -44.424 0.537 -20.883 1.00 29.91 263 ASN B CA 1
ATOM 5548 C C . ASN B 1 285 ? -44.163 0.911 -19.426 1.00 30.07 263 ASN B C 1
ATOM 5549 O O . ASN B 1 285 ? -43.667 2.009 -19.140 1.00 28.74 263 ASN B O 1
ATOM 5554 N N . ALA B 1 286 ? -44.480 0.007 -18.494 1.00 24.38 264 ALA B N 1
ATOM 5555 C CA . ALA B 1 286 ? -44.202 0.265 -17.084 1.00 29.12 264 ALA B CA 1
ATOM 5556 C C . ALA B 1 286 ? -42.715 0.475 -16.834 1.00 31.62 264 ALA B C 1
ATOM 5557 O O . ALA B 1 286 ? -42.338 1.308 -16.002 1.00 29.04 264 ALA B O 1
ATOM 5559 N N . ALA B 1 287 ? -41.856 -0.257 -17.549 1.00 29.00 265 ALA B N 1
ATOM 5560 C CA . ALA B 1 287 ? -40.417 -0.093 -17.365 1.00 29.70 265 ALA B CA 1
ATOM 5561 C C . ALA B 1 287 ? -39.930 1.234 -17.938 1.00 28.48 265 ALA B C 1
ATOM 5562 O O . ALA B 1 287 ? -39.133 1.935 -17.304 1.00 27.34 265 ALA B O 1
ATOM 5564 N N . ASP B 1 288 ? -40.400 1.594 -19.137 1.00 29.76 266 ASP B N 1
ATOM 5565 C CA . ASP B 1 288 ? -40.022 2.873 -19.734 1.00 26.59 266 ASP B CA 1
ATOM 5566 C C . ASP B 1 288 ? -40.449 4.042 -18.857 1.00 25.03 266 ASP B C 1
ATOM 5567 O O . ASP B 1 288 ? -39.702 5.014 -18.695 1.00 21.01 266 ASP B O 1
ATOM 5572 N N . VAL B 1 289 ? -41.654 3.972 -18.295 1.00 23.97 267 VAL B N 1
ATOM 5573 C CA . VAL B 1 289 ? -42.164 5.086 -17.505 1.00 29.83 267 VAL B CA 1
ATOM 5574 C C . VAL B 1 289 ? -41.392 5.206 -16.196 1.00 27.68 267 VAL B C 1
ATOM 5575 O O . VAL B 1 289 ? -40.917 6.291 -15.836 1.00 22.25 267 VAL B O 1
ATOM 5579 N N . ILE B 1 290 ? -41.222 4.087 -15.485 1.00 25.12 268 ILE B N 1
ATOM 5580 C CA . ILE B 1 290 ? -40.578 4.127 -14.175 1.00 26.18 268 ILE B CA 1
ATOM 5581 C C . ILE B 1 290 ? -39.108 4.511 -14.307 1.00 30.17 268 ILE B C 1
ATOM 5582 O O . ILE B 1 290 ? -38.635 5.432 -13.630 1.00 23.57 268 ILE B O 1
ATOM 5587 N N . CYS B 1 291 ? -38.359 3.816 -15.173 1.00 26.73 269 CYS B N 1
ATOM 5588 C CA . CYS B 1 291 ? -36.946 4.155 -15.338 1.00 23.46 269 CYS B CA 1
ATOM 5589 C C . CYS B 1 291 ? -36.771 5.573 -15.862 1.00 26.29 269 CYS B C 1
ATOM 5590 O O . CYS B 1 291 ? -35.847 6.281 -15.447 1.00 26.24 269 CYS B O 1
ATOM 5593 N N . GLY B 1 292 ? -37.643 6.005 -16.776 1.00 21.81 270 GLY B N 1
ATOM 5594 C CA . GLY B 1 292 ? -37.519 7.348 -17.321 1.00 25.67 270 GLY B CA 1
ATOM 5595 C C . GLY B 1 292 ? -37.550 8.424 -16.251 1.00 24.36 270 GLY B C 1
ATOM 5596 O O . GLY B 1 292 ? -36.689 9.307 -16.220 1.00 26.55 270 GLY B O 1
ATOM 5597 N N . VAL B 1 293 ? -38.531 8.358 -15.350 1.00 23.35 271 VAL B N 1
ATOM 5598 C CA . VAL B 1 293 ? -38.644 9.373 -14.308 1.00 23.89 271 VAL B CA 1
ATOM 5599 C C . VAL B 1 293 ? -37.748 9.083 -13.106 1.00 21.28 271 VAL B C 1
ATOM 5600 O O . VAL B 1 293 ? -37.438 10.005 -12.338 1.00 28.92 271 VAL B O 1
ATOM 5604 N N . LYS B 1 294 ? -37.295 7.841 -12.931 1.00 23.07 272 LYS B N 1
ATOM 5605 C CA . LYS B 1 294 ? -36.377 7.554 -11.834 1.00 23.23 272 LYS B CA 1
ATOM 5606 C C . LYS B 1 294 ? -34.950 8.006 -12.122 1.00 27.44 272 LYS B C 1
ATOM 5607 O O . LYS B 1 294 ? -34.172 8.197 -11.181 1.00 28.21 272 LYS B O 1
ATOM 5613 N N . PHE B 1 295 ? -34.583 8.191 -13.386 1.00 23.40 273 PHE B N 1
ATOM 5614 C CA . PHE B 1 295 ? -33.232 8.619 -13.716 1.00 24.27 273 PHE B CA 1
ATOM 5615 C C . PHE B 1 295 ? -33.169 10.025 -14.297 1.00 21.02 273 PHE B C 1
ATOM 5616 O O . PHE B 1 295 ? -32.075 10.596 -14.372 1.00 25.42 273 PHE B O 1
ATOM 5624 N N . ALA B 1 296 ? -34.303 10.606 -14.684 1.00 25.76 274 ALA B N 1
ATOM 5625 C CA . ALA B 1 296 ? -34.330 12.015 -15.050 1.00 29.87 274 ALA B CA 1
ATOM 5626 C C . ALA B 1 296 ? -34.025 12.866 -13.823 1.00 22.04 274 ALA B C 1
ATOM 5627 O O . ALA B 1 296 ? -34.539 12.601 -12.731 1.00 25.39 274 ALA B O 1
ATOM 5629 N N . ASN B 1 297 ? -33.170 13.878 -13.999 1.00 25.65 275 ASN B N 1
ATOM 5630 C CA . ASN B 1 297 ? -32.710 14.726 -12.896 1.00 25.25 275 ASN B CA 1
ATOM 5631 C C . ASN B 1 297 ? -32.094 13.894 -11.771 1.00 23.57 275 ASN B C 1
ATOM 5632 O O . ASN B 1 297 ? -32.095 14.303 -10.606 1.00 22.51 275 ASN B O 1
ATOM 5637 N N . ALA B 1 298 ? -31.573 12.712 -12.117 1.00 20.12 276 ALA B N 1
ATOM 5638 C CA . ALA B 1 298 ? -30.962 11.792 -11.153 1.00 22.78 276 ALA B CA 1
ATOM 5639 C C . ALA B 1 298 ? -31.934 11.408 -10.037 1.00 22.58 276 ALA B C 1
ATOM 5640 O O . ALA B 1 298 ? -31.546 11.247 -8.879 1.00 23.70 276 ALA B O 1
ATOM 5642 N N . GLY B 1 299 ? -33.208 11.248 -10.387 1.00 22.97 277 GLY B N 1
ATOM 5643 C CA . GLY B 1 299 ? -34.215 10.869 -9.415 1.00 22.26 277 GLY B CA 1
ATOM 5644 C C . GLY B 1 299 ? -34.596 11.943 -8.421 1.00 21.72 277 GLY B C 1
ATOM 5645 O O . GLY B 1 299 ? -35.409 11.674 -7.530 1.00 21.21 277 GLY B O 1
ATOM 5646 N N . GLN B 1 300 ? -34.039 13.147 -8.540 1.00 21.17 278 GLN B N 1
ATOM 5647 C CA . GLN B 1 300 ? -34.351 14.256 -7.642 1.00 23.52 278 GLN B CA 1
ATOM 5648 C C . GLN B 1 300 ? -35.651 14.933 -8.089 1.00 24.50 278 GLN B C 1
ATOM 5649 O O . GLN B 1 300 ? -35.682 16.085 -8.522 1.00 22.70 278 GLN B O 1
ATOM 5655 N N . ILE B 1 301 ? -36.740 14.168 -7.989 1.00 22.08 279 ILE B N 1
ATOM 5656 C CA . ILE B 1 301 ? -38.049 14.553 -8.508 1.00 27.45 279 ILE B CA 1
ATOM 5657 C C . ILE B 1 301 ? -39.099 14.222 -7.456 1.00 22.37 279 ILE B C 1
ATOM 5658 O O . ILE B 1 301 ? -39.125 13.105 -6.930 1.00 24.90 279 ILE B O 1
ATOM 5663 N N . CYS B 1 302 ? -39.962 15.197 -7.150 1.00 24.71 280 CYS B N 1
ATOM 5664 C CA . CYS B 1 302 ? -40.940 15.019 -6.080 1.00 21.70 280 CYS B CA 1
ATOM 5665 C C . CYS B 1 302 ? -41.939 13.910 -6.391 1.00 24.38 280 CYS B C 1
ATOM 5666 O O . CYS B 1 302 ? -42.417 13.236 -5.471 1.00 25.90 280 CYS B O 1
ATOM 5669 N N . VAL B 1 303 ? -42.268 13.702 -7.668 1.00 19.44 281 VAL B N 1
ATOM 5670 C CA . VAL B 1 303 ? -43.312 12.754 -8.049 1.00 22.95 281 VAL B CA 1
ATOM 5671 C C . VAL B 1 303 ? -42.758 11.412 -8.511 1.00 28.44 281 VAL B C 1
ATOM 5672 O O . VAL B 1 303 ? -43.542 10.508 -8.836 1.00 21.44 281 VAL B O 1
ATOM 5676 N N . THR B 1 304 ? -41.439 11.253 -8.561 1.00 21.19 282 THR B N 1
ATOM 5677 C CA . THR B 1 304 ? -40.866 10.001 -9.022 1.00 21.22 282 THR B CA 1
ATOM 5678 C C . THR B 1 304 ? -41.222 8.869 -8.056 1.00 23.56 282 THR B C 1
ATOM 5679 O O . THR B 1 304 ? -41.484 9.112 -6.877 1.00 22.27 282 THR B O 1
ATOM 5683 N N . PRO B 1 305 ? -41.287 7.627 -8.540 1.00 23.49 283 PRO B N 1
ATOM 5684 C CA . PRO B 1 305 ? -41.537 6.501 -7.632 1.00 26.39 283 PRO B CA 1
ATOM 5685 C C . PRO B 1 305 ? -40.414 6.343 -6.620 1.00 21.06 283 PRO B C 1
ATOM 5686 O O . PRO B 1 305 ? -39.233 6.434 -6.956 1.00 25.12 283 PRO B O 1
ATOM 5690 N N . ASN B 1 306 ? -40.801 6.109 -5.368 1.00 22.45 284 ASN B N 1
ATOM 5691 C CA . ASN B 1 306 ? -39.861 5.808 -4.297 1.00 26.22 284 ASN B CA 1
ATOM 5692 C C . ASN B 1 306 ? -39.845 4.333 -3.930 1.00 27.49 284 ASN B C 1
ATOM 5693 O O . ASN B 1 306 ? -38.789 3.808 -3.564 1.00 29.36 284 ASN B O 1
ATOM 5698 N N . ARG B 1 307 ? -40.992 3.660 -4.018 1.00 25.84 285 ARG B N 1
ATOM 5699 C CA . ARG B 1 307 ? -41.104 2.225 -3.784 1.00 24.96 285 ARG B CA 1
ATOM 5700 C C . ARG B 1 307 ? -41.805 1.613 -4.987 1.00 28.57 285 ARG B C 1
ATOM 5701 O O . ARG B 1 307 ? -42.944 1.980 -5.292 1.00 28.99 285 ARG B O 1
ATOM 5709 N N . VAL B 1 308 ? -41.131 0.695 -5.673 1.00 24.38 286 VAL B N 1
ATOM 5710 C CA . VAL B 1 308 ? -41.678 0.047 -6.862 1.00 26.25 286 VAL B CA 1
ATOM 5711 C C . VAL B 1 308 ? -42.137 -1.354 -6.470 1.00 24.34 286 VAL B C 1
ATOM 5712 O O . VAL B 1 308 ? -41.313 -2.248 -6.243 1.00 26.52 286 VAL B O 1
ATOM 5716 N N . PHE B 1 309 ? -43.455 -1.552 -6.408 1.00 22.62 287 PHE B N 1
ATOM 5717 C CA . PHE B 1 309 ? -44.042 -2.848 -6.086 1.00 27.51 287 PHE B CA 1
ATOM 5718 C C . PHE B 1 309 ? -44.353 -3.615 -7.366 1.00 29.48 287 PHE B C 1
ATOM 5719 O O . PHE B 1 309 ? -45.045 -3.103 -8.251 1.00 29.25 287 PHE B O 1
ATOM 5727 N N . VAL B 1 310 ? -43.848 -4.846 -7.458 1.00 33.24 288 VAL B N 1
ATOM 5728 C CA . VAL B 1 310 ? -44.019 -5.682 -8.641 1.00 36.37 288 VAL B CA 1
ATOM 5729 C C . VAL B 1 310 ? -44.608 -7.021 -8.221 1.00 36.51 288 VAL B C 1
ATOM 5730 O O . VAL B 1 310 ? -44.222 -7.586 -7.192 1.00 37.29 288 VAL B O 1
ATOM 5734 N N . HIS B 1 311 ? -45.538 -7.533 -9.023 1.00 33.07 289 HIS B N 1
ATOM 5735 C CA . HIS B 1 311 ? -46.146 -8.820 -8.722 1.00 37.88 289 HIS B CA 1
ATOM 5736 C C . HIS B 1 311 ? -45.132 -9.948 -8.894 1.00 36.65 289 HIS B C 1
ATOM 5737 O O . HIS B 1 311 ? -44.218 -9.877 -9.723 1.00 33.34 289 HIS B O 1
ATOM 5744 N N . GLU B 1 312 ? -45.304 -11.000 -8.089 1.00 41.58 290 GLU B N 1
ATOM 5745 C CA . GLU B 1 312 ? -44.348 -12.104 -8.084 1.00 42.84 290 GLU B CA 1
ATOM 5746 C C . GLU B 1 312 ? -44.299 -12.826 -9.425 1.00 41.74 290 GLU B C 1
ATOM 5747 O O . GLU B 1 312 ? -43.235 -13.312 -9.824 1.00 41.20 290 GLU B O 1
ATOM 5753 N N . SER B 1 313 ? -45.427 -12.904 -10.137 1.00 44.91 291 SER B N 1
ATOM 5754 C CA . SER B 1 313 ? -45.467 -13.647 -11.391 1.00 45.50 291 SER B CA 1
ATOM 5755 C C . SER B 1 313 ? -44.693 -12.958 -12.508 1.00 44.91 291 SER B C 1
ATOM 5756 O O . SER B 1 313 ? -44.271 -13.628 -13.456 1.00 45.20 291 SER B O 1
ATOM 5759 N N . VAL B 1 314 ? -44.500 -11.644 -12.427 1.00 40.46 292 VAL B N 1
ATOM 5760 C CA . VAL B 1 314 ? -43.779 -10.906 -13.455 1.00 37.03 292 VAL B CA 1
ATOM 5761 C C . VAL B 1 314 ? -42.517 -10.254 -12.894 1.00 36.47 292 VAL B C 1
ATOM 5762 O O . VAL B 1 314 ? -41.932 -9.387 -13.532 1.00 42.38 292 VAL B O 1
ATOM 5766 N N . ALA B 1 315 ? -42.083 -10.684 -11.707 1.00 38.77 293 ALA B N 1
ATOM 5767 C CA . ALA B 1 315 ? -40.954 -10.039 -11.042 1.00 41.32 293 ALA B CA 1
ATOM 5768 C C . ALA B 1 315 ? -39.669 -10.176 -11.854 1.00 40.54 293 ALA B C 1
ATOM 5769 O O . ALA B 1 315 ? -39.019 -9.173 -12.179 1.00 42.55 293 ALA B O 1
ATOM 5771 N N . ASP B 1 316 ? -39.284 -11.410 -12.195 1.00 40.52 294 ASP B N 1
ATOM 5772 C CA . ASP B 1 316 ? -38.008 -11.619 -12.876 1.00 37.70 294 ASP B CA 1
ATOM 5773 C C . ASP B 1 316 ? -37.974 -10.915 -14.227 1.00 35.61 294 ASP B C 1
ATOM 5774 O O . ASP B 1 316 ? -36.976 -10.270 -14.575 1.00 30.26 294 ASP B O 1
ATOM 5779 N N . GLU B 1 317 ? -39.054 -11.020 -15.003 1.00 37.13 295 GLU B N 1
ATOM 5780 C CA . GLU B 1 317 ? -39.077 -10.384 -16.317 1.00 37.39 295 GLU B CA 1
ATOM 5781 C C . GLU B 1 317 ? -39.047 -8.862 -16.208 1.00 36.09 295 GLU B C 1
ATOM 5782 O O . GLU B 1 317 ? -38.437 -8.193 -17.051 1.00 31.88 295 GLU B O 1
ATOM 5788 N N . PHE B 1 318 ? -39.689 -8.298 -15.179 1.00 35.25 296 PHE B N 1
ATOM 5789 C CA . PHE B 1 318 ? -39.704 -6.846 -15.021 1.00 32.60 296 PHE B CA 1
ATOM 5790 C C . PHE B 1 318 ? -38.352 -6.326 -14.548 1.00 29.69 296 PHE B C 1
ATOM 5791 O O . PHE B 1 318 ? -37.891 -5.274 -15.004 1.00 32.31 296 PHE B O 1
ATOM 5799 N N . ILE B 1 319 ? -37.706 -7.045 -13.628 1.00 34.50 297 ILE B N 1
ATOM 5800 C CA . ILE B 1 319 ? -36.382 -6.636 -13.166 1.00 35.80 297 ILE B CA 1
ATOM 5801 C C . ILE B 1 319 ? -35.392 -6.652 -14.323 1.00 34.64 297 ILE B C 1
ATOM 5802 O O . ILE B 1 319 ? -34.566 -5.742 -14.468 1.00 30.17 297 ILE B O 1
ATOM 5807 N N . GLU B 1 320 ? -35.480 -7.674 -15.179 1.00 33.55 298 GLU B N 1
ATOM 5808 C CA . GLU B 1 320 ? -34.621 -7.734 -16.356 1.00 31.74 298 GLU B CA 1
ATOM 5809 C C . GLU B 1 320 ? -34.841 -6.529 -17.263 1.00 30.50 298 GLU B C 1
ATOM 5810 O O . GLU B 1 320 ? -33.879 -5.933 -17.762 1.00 27.93 298 GLU B O 1
ATOM 5812 N N . LYS B 1 321 ? -36.102 -6.151 -17.485 1.00 32.35 299 LYS B N 1
ATOM 5813 C CA . LYS B 1 321 ? -36.389 -4.989 -18.321 1.00 32.65 299 LYS B CA 1
ATOM 5814 C C . LYS B 1 321 ? -35.896 -3.698 -17.681 1.00 32.99 299 LYS B C 1
ATOM 5815 O O . LYS B 1 321 ? -35.494 -2.767 -18.389 1.00 29.01 299 LYS B O 1
ATOM 5821 N N . VAL B 1 322 ? -35.920 -3.627 -16.349 1.00 32.22 300 VAL B N 1
ATOM 5822 C CA . VAL B 1 322 ? -35.440 -2.436 -15.657 1.00 32.46 300 VAL B CA 1
ATOM 5823 C C . VAL B 1 322 ? -33.924 -2.330 -15.768 1.00 32.29 300 VAL B C 1
ATOM 5824 O O . VAL B 1 322 ? -33.383 -1.252 -16.048 1.00 30.20 300 VAL B O 1
ATOM 5828 N N . LEU B 1 323 ? -33.217 -3.447 -15.564 1.00 29.37 301 LEU B N 1
ATOM 5829 C CA . LEU B 1 323 ? -31.759 -3.433 -15.663 1.00 29.99 301 LEU B CA 1
ATOM 5830 C C . LEU B 1 323 ? -31.300 -3.001 -17.050 1.00 32.06 301 LEU B C 1
ATOM 5831 O O . LEU B 1 323 ? -30.336 -2.236 -17.182 1.00 32.99 301 LEU B O 1
ATOM 5836 N N . THR B 1 324 ? -31.986 -3.471 -18.095 1.00 35.00 302 THR B N 1
ATOM 5837 C CA . THR B 1 324 ? -31.625 -3.088 -19.457 1.00 31.30 302 THR B CA 1
ATOM 5838 C C . THR B 1 324 ? -31.692 -1.576 -19.643 1.00 32.73 302 THR B C 1
ATOM 5839 O O . THR B 1 324 ? -30.768 -0.967 -20.197 1.00 27.98 302 THR B O 1
ATOM 5843 N N . ARG B 1 325 ? -32.776 -0.952 -19.179 1.00 29.32 303 ARG B N 1
ATOM 5844 C CA . ARG B 1 325 ? -32.905 0.494 -19.310 1.00 30.95 303 ARG B CA 1
ATOM 5845 C C . ARG B 1 325 ? -31.927 1.234 -18.405 1.00 25.57 303 ARG B C 1
ATOM 5846 O O . ARG B 1 325 ? -31.387 2.275 -18.799 1.00 28.64 303 ARG B O 1
ATOM 5854 N N . ALA B 1 326 ? -31.672 0.709 -17.205 1.00 27.93 304 ALA B N 1
ATOM 5855 C CA . ALA B 1 326 ? -30.755 1.380 -16.289 1.00 25.25 304 ALA B CA 1
ATOM 5856 C C . ALA B 1 326 ? -29.325 1.363 -16.817 1.00 33.77 304 ALA B C 1
ATOM 5857 O O . ALA B 1 326 ? -28.591 2.347 -16.666 1.00 32.18 304 ALA B O 1
ATOM 5859 N N . LYS B 1 327 ? -28.910 0.259 -17.444 1.00 34.56 305 LYS B N 1
ATOM 5860 C CA . LYS B 1 327 ? -27.557 0.191 -17.986 1.00 32.73 305 LYS B CA 1
ATOM 5861 C C . LYS B 1 327 ? -27.362 1.116 -19.180 1.00 25.67 305 LYS B C 1
ATOM 5862 O O . LYS B 1 327 ? -26.227 1.520 -19.456 1.00 32.47 305 LYS B O 1
ATOM 5868 N N . ALA B 1 328 ? -28.431 1.467 -19.887 1.00 26.18 306 ALA B N 1
ATOM 5869 C CA . ALA B 1 328 ? -28.330 2.321 -21.061 1.00 25.76 306 ALA B CA 1
ATOM 5870 C C . ALA B 1 328 ? -28.332 3.808 -20.725 1.00 34.48 306 ALA B C 1
ATOM 5871 O O . ALA B 1 328 ? -28.150 4.631 -21.630 1.00 32.13 306 ALA B O 1
ATOM 5873 N N . VAL B 1 329 ? -28.530 4.173 -19.458 1.00 33.41 307 VAL B N 1
ATOM 5874 C CA . VAL B 1 329 ? -28.562 5.580 -19.069 1.00 34.70 307 VAL B CA 1
ATOM 5875 C C . VAL B 1 329 ? -27.181 6.191 -19.271 1.00 29.62 307 VAL B C 1
ATOM 5876 O O . VAL B 1 329 ? -26.185 5.707 -18.719 1.00 34.28 307 VAL B O 1
ATOM 5880 N N . LYS B 1 330 ? -27.118 7.267 -20.053 1.00 31.71 308 LYS B N 1
ATOM 5881 C CA . LYS B 1 330 ? -25.870 7.994 -20.261 1.00 36.63 308 LYS B CA 1
ATOM 5882 C C . LYS B 1 330 ? -25.650 8.972 -19.111 1.00 36.04 308 LYS B C 1
ATOM 5883 O O . LYS B 1 330 ? -26.434 9.911 -18.925 1.00 33.43 308 LYS B O 1
ATOM 5885 N N . VAL B 1 331 ? -24.585 8.754 -18.343 1.00 31.80 309 VAL B N 1
ATOM 5886 C CA . VAL B 1 331 ? -24.265 9.555 -17.166 1.00 29.03 309 VAL B CA 1
ATOM 5887 C C . VAL B 1 331 ? -23.032 10.399 -17.457 1.00 34.01 309 VAL B C 1
ATOM 5888 O O . VAL B 1 331 ? -22.051 9.904 -18.023 1.00 36.01 309 VAL B O 1
ATOM 5892 N N . GLY B 1 332 ? -23.081 11.669 -17.071 1.00 33.30 310 GLY B N 1
ATOM 5893 C CA . GLY B 1 332 ? -21.928 12.536 -17.234 1.00 29.89 310 GLY B CA 1
ATOM 5894 C C . GLY B 1 332 ? -22.334 14.000 -17.179 1.00 37.14 310 GLY B C 1
ATOM 5895 O O . GLY B 1 332 ? -23.407 14.345 -16.682 1.00 28.26 310 GLY B O 1
ATOM 5896 N N . PHE B 1 333 ? -21.440 14.846 -17.696 1.00 28.73 311 PHE B N 1
ATOM 5897 C CA . PHE B 1 333 ? -21.669 16.292 -17.725 1.00 30.70 311 PHE B CA 1
ATOM 5898 C C . PHE B 1 333 ? -21.016 16.831 -18.995 1.00 31.25 311 PHE B C 1
ATOM 5899 O O . PHE B 1 333 ? -19.803 17.061 -19.025 1.00 36.25 311 PHE B O 1
ATOM 5907 N N . ASP B 1 334 ? -21.826 17.024 -20.035 1.00 32.98 312 ASP B N 1
ATOM 5908 C CA . ASP B 1 334 ? -21.319 17.469 -21.332 1.00 32.50 312 ASP B CA 1
ATOM 5909 C C . ASP B 1 334 ? -22.506 17.940 -22.161 1.00 31.84 312 ASP B C 1
ATOM 5910 O O . ASP B 1 334 ? -23.327 17.121 -22.587 1.00 35.15 312 ASP B O 1
ATOM 5915 N N . LYS B 1 335 ? -22.586 19.250 -22.396 1.00 32.29 313 LYS B N 1
ATOM 5916 C CA . LYS B 1 335 ? -23.733 19.809 -23.102 1.00 34.98 313 LYS B CA 1
ATOM 5917 C C . LYS B 1 335 ? -23.804 19.357 -24.555 1.00 42.22 313 LYS B C 1
ATOM 5918 O O . LYS B 1 335 ? -24.883 19.415 -25.154 1.00 36.81 313 LYS B O 1
ATOM 5924 N N . ASN B 1 336 ? -22.690 18.903 -25.131 1.00 38.42 314 ASN B N 1
ATOM 5925 C CA . ASN B 1 336 ? -22.638 18.493 -26.528 1.00 45.26 314 ASN B CA 1
ATOM 5926 C C . ASN B 1 336 ? -22.737 16.982 -26.699 1.00 45.62 314 ASN B C 1
ATOM 5927 O O . ASN B 1 336 ? -22.360 16.456 -27.751 1.00 56.80 314 ASN B O 1
ATOM 5932 N N . GLU B 1 337 ? -23.229 16.275 -25.687 1.00 40.65 315 GLU B N 1
ATOM 5933 C CA . GLU B 1 337 ? -23.446 14.840 -25.759 1.00 37.20 315 GLU B CA 1
ATOM 5934 C C . GLU B 1 337 ? -24.843 14.522 -25.247 1.00 39.79 315 GLU B C 1
ATOM 5935 O O . GLU B 1 337 ? -25.468 15.325 -24.550 1.00 36.69 315 GLU B O 1
ATOM 5941 N N . ALA B 1 338 ? -25.327 13.330 -25.596 1.00 38.43 316 ALA B N 1
ATOM 5942 C CA . ALA B 1 338 ? -26.693 12.915 -25.276 1.00 33.98 316 ALA B CA 1
ATOM 5943 C C . ALA B 1 338 ? -26.782 12.375 -23.845 1.00 37.87 316 ALA B C 1
ATOM 5944 O O . ALA B 1 338 ? -27.195 11.242 -23.593 1.00 31.97 316 ALA B O 1
ATOM 5946 N N . ILE B 1 339 ? -26.393 13.225 -22.893 1.00 32.39 317 ILE B N 1
ATOM 5947 C CA . ILE B 1 339 ? -26.376 12.823 -21.492 1.00 27.97 317 ILE B CA 1
ATOM 5948 C C . ILE B 1 339 ? -27.803 12.719 -20.971 1.00 29.55 317 ILE B C 1
ATOM 5949 O O . ILE B 1 339 ? -28.605 13.653 -21.113 1.00 27.07 317 ILE B O 1
ATOM 5954 N N . ASP B 1 340 ? -28.126 11.575 -20.363 1.00 31.10 318 ASP B N 1
ATOM 5955 C CA . ASP B 1 340 ? -29.448 11.342 -19.790 1.00 27.15 318 ASP B CA 1
ATOM 5956 C C . ASP B 1 340 ? -29.541 11.736 -18.321 1.00 31.22 318 ASP B C 1
ATOM 5957 O O . ASP B 1 340 ? -30.626 12.107 -17.857 1.00 23.62 318 ASP B O 1
ATOM 5962 N N . MET B 1 341 ? -28.437 11.653 -17.580 1.00 27.32 319 MET B N 1
ATOM 5963 C CA . MET B 1 341 ? -28.454 11.855 -16.138 1.00 27.75 319 MET B CA 1
ATOM 5964 C C . MET B 1 341 ? -27.137 12.483 -15.701 1.00 29.31 319 MET B C 1
ATOM 5965 O O . MET B 1 341 ? -26.069 12.091 -16.178 1.00 27.01 319 MET B O 1
ATOM 5970 N N . GLY B 1 342 ? -27.222 13.456 -14.795 1.00 25.68 320 GLY B N 1
ATOM 5971 C CA . GLY B 1 342 ? -26.052 14.077 -14.217 1.00 24.13 320 GLY B CA 1
ATOM 5972 C C . GLY B 1 342 ? -25.805 13.616 -12.794 1.00 22.68 320 GLY B C 1
ATOM 5973 O O . GLY B 1 342 ? -26.293 12.567 -12.362 1.00 21.73 320 GLY B O 1
ATOM 5974 N N . PRO B 1 343 ? -25.048 14.398 -12.034 1.00 24.95 321 PRO B N 1
ATOM 5975 C CA . PRO B 1 343 ? -24.759 14.050 -10.641 1.00 29.58 321 PRO B CA 1
ATOM 5976 C C . PRO B 1 343 ? -25.882 14.521 -9.721 1.00 28.24 321 PRO B C 1
ATOM 5977 O O . PRO B 1 343 ? -26.825 15.195 -10.142 1.00 25.01 321 PRO B O 1
ATOM 5981 N N . VAL B 1 344 ? -25.755 14.170 -8.438 1.00 24.66 322 VAL B N 1
ATOM 5982 C CA . VAL B 1 344 ? -26.650 14.705 -7.414 1.00 29.05 322 VAL B CA 1
ATOM 5983 C C . VAL B 1 344 ? -26.143 16.079 -6.990 1.00 28.54 322 VAL B C 1
ATOM 5984 O O . VAL B 1 344 ? -25.042 16.494 -7.371 1.00 26.49 322 VAL B O 1
ATOM 5988 N N . MET B 1 345 ? -26.937 16.776 -6.173 1.00 25.56 323 MET B N 1
ATOM 5989 C CA . MET B 1 345 ? -26.744 18.209 -5.966 1.00 25.76 323 MET B CA 1
ATOM 5990 C C . MET B 1 345 ? -25.446 18.515 -5.220 1.00 23.47 323 MET B C 1
ATOM 5991 O O . MET B 1 345 ? -24.694 19.415 -5.614 1.00 23.78 323 MET B O 1
ATOM 5996 N N . ASP B 1 346 ? -25.180 17.807 -4.126 1.00 27.84 324 ASP B N 1
ATOM 5997 C CA . ASP B 1 346 ? -24.037 18.141 -3.284 1.00 31.86 324 ASP B CA 1
ATOM 5998 C C . ASP B 1 346 ? -23.582 16.889 -2.542 1.00 33.26 324 ASP B C 1
ATOM 5999 O O . ASP B 1 346 ? -24.119 15.795 -2.742 1.00 32.63 324 ASP B O 1
ATOM 6004 N N . ALA B 1 347 ? -22.593 17.063 -1.660 1.00 33.18 325 ALA B N 1
ATOM 6005 C CA . ALA B 1 347 ? -22.004 15.926 -0.959 1.00 33.86 325 ALA B CA 1
ATOM 6006 C C . ALA B 1 347 ? -22.965 15.341 0.066 1.00 28.81 325 ALA B C 1
ATOM 6007 O O . ALA B 1 347 ? -23.000 14.121 0.267 1.00 30.46 325 ALA B O 1
ATOM 6009 N N . ASN B 1 348 ? -23.742 16.193 0.736 1.00 27.75 326 ASN B N 1
ATOM 6010 C CA . ASN B 1 348 ? -24.713 15.691 1.702 1.00 32.55 326 ASN B CA 1
ATOM 6011 C C . ASN B 1 348 ? -25.745 14.793 1.029 1.00 28.24 326 ASN B C 1
ATOM 6012 O O . ASN B 1 348 ? -26.125 13.753 1.580 1.00 30.06 326 ASN B O 1
ATOM 6017 N N . SER B 1 349 ? -26.192 15.165 -0.173 1.00 29.35 327 SER B N 1
ATOM 6018 C CA . SER B 1 349 ? -27.150 14.330 -0.893 1.00 33.97 327 SER B CA 1
ATOM 6019 C C . SER B 1 349 ? -26.537 12.986 -1.268 1.00 30.68 327 SER B C 1
ATOM 6020 O O . SER B 1 349 ? -27.187 11.942 -1.139 1.00 28.27 327 SER B O 1
ATOM 6023 N N . TRP B 1 350 ? -25.282 12.997 -1.725 1.00 26.34 328 TRP B N 1
ATOM 6024 C CA . TRP B 1 350 ? -24.596 11.758 -2.078 1.00 26.62 328 TRP B CA 1
ATOM 6025 C C . TRP B 1 350 ? -24.533 10.801 -0.894 1.00 27.76 328 TRP B C 1
ATOM 6026 O O . TRP B 1 350 ? -24.953 9.642 -0.994 1.00 29.00 328 TRP B O 1
ATOM 6037 N N . GLN B 1 351 ? -24.005 11.267 0.242 1.00 27.06 329 GLN B N 1
ATOM 6038 C CA . GLN B 1 351 ? -23.853 10.380 1.392 1.00 29.14 329 GLN B CA 1
ATOM 6039 C C . GLN B 1 351 ? -25.200 9.921 1.939 1.00 30.08 329 GLN B C 1
ATOM 6040 O O . GLN B 1 351 ? -25.322 8.774 2.386 1.00 28.39 329 GLN B O 1
ATOM 6046 N N . ARG B 1 352 ? -26.218 10.788 1.908 1.00 33.45 330 ARG B N 1
ATOM 6047 C CA . ARG B 1 352 ? -27.544 10.383 2.365 1.00 26.31 330 ARG B CA 1
ATOM 6048 C C . ARG B 1 352 ? -28.106 9.266 1.491 1.00 29.58 330 ARG B C 1
ATOM 6049 O O . ARG B 1 352 ? -28.636 8.273 2.004 1.00 30.97 330 ARG B O 1
ATOM 6057 N N . ILE B 1 353 ? -27.995 9.411 0.167 1.00 28.76 331 ILE B N 1
ATOM 6058 C CA . ILE B 1 353 ? -28.415 8.347 -0.741 1.00 27.23 331 ILE B CA 1
ATOM 6059 C C . ILE B 1 353 ? -27.619 7.078 -0.475 1.00 27.44 331 ILE B C 1
ATOM 6060 O O . ILE B 1 353 ? -28.182 5.981 -0.377 1.00 27.44 331 ILE B O 1
ATOM 6065 N N . ASP B 1 354 ? -26.295 7.207 -0.355 1.00 31.19 332 ASP B N 1
ATOM 6066 C CA . ASP B 1 354 ? -25.452 6.033 -0.161 1.00 34.96 332 ASP B CA 1
ATOM 6067 C C . ASP B 1 354 ? -25.754 5.333 1.157 1.00 35.70 332 ASP B C 1
ATOM 6068 O O . ASP B 1 354 ? -25.627 4.107 1.246 1.00 33.10 332 ASP B O 1
ATOM 6073 N N . GLU B 1 355 ? -26.157 6.088 2.182 1.00 33.57 333 GLU B N 1
ATOM 6074 C CA . GLU B 1 355 ? -26.509 5.475 3.459 1.00 37.05 333 GLU B CA 1
ATOM 6075 C C . GLU B 1 355 ? -27.778 4.641 3.336 1.00 38.41 333 GLU B C 1
ATOM 6076 O O . GLU B 1 355 ? -27.881 3.565 3.937 1.00 35.33 333 GLU B O 1
ATOM 6078 N N . LEU B 1 356 ? -28.756 5.119 2.561 1.00 33.37 334 LEU B N 1
ATOM 6079 C CA . LEU B 1 356 ? -29.974 4.344 2.344 1.00 32.67 334 LEU B CA 1
ATOM 6080 C C . LEU B 1 356 ? -29.683 3.065 1.566 1.00 31.64 334 LEU B C 1
ATOM 6081 O O . LEU B 1 356 ? -30.264 2.011 1.852 1.00 32.04 334 LEU B O 1
ATOM 6086 N N . VAL B 1 357 ? -28.785 3.140 0.582 1.00 26.15 335 VAL B N 1
ATOM 6087 C CA . VAL B 1 357 ? -28.474 1.972 -0.236 1.00 36.74 335 VAL B CA 1
ATOM 6088 C C . VAL B 1 357 ? -27.689 0.943 0.568 1.00 34.75 335 VAL B C 1
ATOM 6089 O O . VAL B 1 357 ? -27.965 -0.262 0.498 1.00 34.31 335 VAL B O 1
ATOM 6093 N N . LYS B 1 358 ? -26.705 1.395 1.349 1.00 35.03 336 LYS B N 1
ATOM 6094 C CA . LYS B 1 358 ? -25.894 0.459 2.122 1.00 33.62 336 LYS B CA 1
ATOM 6095 C C . LYS B 1 358 ? -26.691 -0.152 3.267 1.00 35.20 336 LYS B C 1
ATOM 6096 O O . LYS B 1 358 ? -26.539 -1.341 3.566 1.00 37.82 336 LYS B O 1
ATOM 6102 N N . ASP B 1 359 ? -27.555 0.639 3.910 1.00 37.06 337 ASP B N 1
ATOM 6103 C CA . ASP B 1 359 ? -28.400 0.101 4.973 1.00 35.74 337 ASP B CA 1
ATOM 6104 C C . ASP B 1 359 ? -29.342 -0.971 4.437 1.00 38.23 337 ASP B C 1
ATOM 6105 O O . ASP B 1 359 ? -29.626 -1.960 5.124 1.00 35.11 337 ASP B O 1
ATOM 6110 N N . ALA B 1 360 ? -29.838 -0.789 3.210 1.00 36.14 338 ALA B N 1
ATOM 6111 C CA . ALA B 1 360 ? -30.708 -1.790 2.602 1.00 38.55 338 ALA B CA 1
ATOM 6112 C C . ALA B 1 360 ? -29.972 -3.107 2.388 1.00 33.20 338 ALA B C 1
ATOM 6113 O O . ALA B 1 360 ? -30.501 -4.179 2.707 1.00 34.73 338 ALA B O 1
ATOM 6115 N N . GLN B 1 361 ? -28.751 -3.046 1.849 1.00 30.29 339 GLN B N 1
ATOM 6116 C CA . GLN B 1 361 ? -27.964 -4.259 1.644 1.00 37.00 339 GLN B CA 1
ATOM 6117 C C . GLN B 1 361 ? -27.681 -4.965 2.965 1.00 38.32 339 GLN B C 1
ATOM 6118 O O . GLN B 1 361 ? -27.785 -6.194 3.056 1.00 36.54 339 GLN B O 1
ATOM 6124 N N . GLN B 1 362 ? -27.335 -4.203 4.005 1.00 38.99 340 GLN B N 1
ATOM 6125 C CA . GLN B 1 362 ? -27.048 -4.798 5.304 1.00 38.16 340 GLN B CA 1
ATOM 6126 C C . GLN B 1 362 ? -28.267 -5.458 5.932 1.00 38.63 340 GLN B C 1
ATOM 6127 O O . GLN B 1 362 ? -28.104 -6.257 6.860 1.00 41.29 340 GLN B O 1
ATOM 6133 N N . ASN B 1 363 ? -29.472 -5.157 5.449 1.00 38.80 341 ASN B N 1
ATOM 6134 C CA . ASN B 1 363 ? -30.697 -5.737 5.984 1.00 37.45 341 ASN B CA 1
ATOM 6135 C C . ASN B 1 363 ? -31.332 -6.751 5.040 1.00 40.93 341 ASN B C 1
ATOM 6136 O O . ASN B 1 363 ? -32.470 -7.172 5.276 1.00 42.81 341 ASN B O 1
ATOM 6141 N N . GLY B 1 364 ? -30.636 -7.150 3.979 1.00 40.91 342 GLY B N 1
ATOM 6142 C CA . GLY B 1 364 ? -31.087 -8.230 3.119 1.00 38.59 342 GLY B CA 1
ATOM 6143 C C . GLY B 1 364 ? -31.383 -7.849 1.684 1.00 39.10 342 GLY B C 1
ATOM 6144 O O . GLY B 1 364 ? -31.611 -8.751 0.864 1.00 41.67 342 GLY B O 1
ATOM 6145 N N . ALA B 1 365 ? -31.400 -6.567 1.329 1.00 38.19 343 ALA B N 1
ATOM 6146 C CA . ALA B 1 365 ? -31.659 -6.193 -0.054 1.00 36.36 343 ALA B CA 1
ATOM 6147 C C . ALA B 1 365 ? -30.498 -6.615 -0.949 1.00 39.23 343 ALA B C 1
ATOM 6148 O O . ALA B 1 365 ? -29.341 -6.667 -0.524 1.00 39.65 343 ALA B O 1
ATOM 6150 N N . GLN B 1 366 ? -30.821 -6.922 -2.202 1.00 34.87 344 GLN B N 1
ATOM 6151 C CA . GLN B 1 366 ? -29.845 -7.410 -3.168 1.00 35.29 344 GLN B CA 1
ATOM 6152 C C . GLN B 1 366 ? -29.535 -6.308 -4.173 1.00 37.25 344 GLN B C 1
ATOM 6153 O O . GLN B 1 366 ? -30.433 -5.834 -4.879 1.00 33.28 344 GLN B O 1
ATOM 6155 N N . LEU B 1 367 ? -28.269 -5.903 -4.234 1.00 33.24 345 LEU B N 1
ATOM 6156 C CA . LEU B 1 367 ? -27.836 -4.883 -5.182 1.00 30.11 345 LEU B CA 1
ATOM 6157 C C . LEU B 1 367 ? -27.649 -5.514 -6.556 1.00 34.62 345 LEU B C 1
ATOM 6158 O O . LEU B 1 367 ? -26.834 -6.429 -6.719 1.00 31.73 345 LEU B O 1
ATOM 6163 N N . GLN B 1 368 ? -28.403 -5.031 -7.545 1.00 31.18 346 GLN B N 1
ATOM 6164 C CA . GLN B 1 368 ? -28.311 -5.556 -8.902 1.00 35.01 346 GLN B CA 1
ATOM 6165 C C . GLN B 1 368 ? -27.523 -4.662 -9.847 1.00 35.57 346 GLN B C 1
ATOM 6166 O O . GLN B 1 368 ? -27.087 -5.139 -10.902 1.00 33.30 346 GLN B O 1
ATOM 6172 N N . LEU B 1 369 ? -27.329 -3.392 -9.500 1.00 28.89 347 LEU B N 1
ATOM 6173 C CA . LEU B 1 369 ? -26.620 -2.448 -10.353 1.00 27.82 347 LEU B CA 1
ATOM 6174 C C . LEU B 1 369 ? -26.315 -1.197 -9.544 1.00 36.09 347 LEU B C 1
ATOM 6175 O O . LEU B 1 369 ? -27.065 -0.837 -8.632 1.00 34.13 347 LEU B O 1
ATOM 6180 N N . GLY B 1 370 ? -25.204 -0.546 -9.885 1.00 30.71 348 GLY B N 1
ATOM 6181 C CA . GLY B 1 370 ? -24.868 0.719 -9.253 1.00 35.47 348 GLY B CA 1
ATOM 6182 C C . GLY B 1 370 ? -24.493 0.554 -7.791 1.00 36.90 348 GLY B C 1
ATOM 6183 O O . GLY B 1 370 ? -23.739 -0.348 -7.409 1.00 34.41 348 GLY B O 1
ATOM 6184 N N . GLY B 1 371 ? -25.027 1.445 -6.958 1.00 32.02 349 GLY B N 1
ATOM 6185 C CA . GLY B 1 371 ? -24.702 1.445 -5.546 1.00 32.62 349 GLY B CA 1
ATOM 6186 C C . GLY B 1 371 ? -23.377 2.083 -5.201 1.00 34.01 349 GLY B C 1
ATOM 6187 O O . GLY B 1 371 ? -22.839 1.822 -4.121 1.00 31.17 349 GLY B O 1
ATOM 6188 N N . LYS B 1 372 ? -22.831 2.914 -6.084 1.00 31.37 350 LYS B N 1
ATOM 6189 C CA . LYS B 1 372 ? -21.542 3.550 -5.842 1.00 33.76 350 LYS B CA 1
ATOM 6190 C C . LYS B 1 372 ? -21.360 4.676 -6.849 1.00 32.76 350 LYS B C 1
ATOM 6191 O O . LYS B 1 372 ? -22.184 4.879 -7.745 1.00 32.84 350 LYS B O 1
ATOM 6197 N N . LYS B 1 373 ? -20.269 5.407 -6.684 1.00 33.28 351 LYS B N 1
ATOM 6198 C CA . LYS B 1 373 ? -19.879 6.451 -7.616 1.00 32.40 351 LYS B CA 1
ATOM 6199 C C . LYS B 1 373 ? -19.112 5.836 -8.786 1.00 39.76 351 LYS B C 1
ATOM 6200 O O . LYS B 1 373 ? -18.358 4.879 -8.593 1.00 38.14 351 LYS B O 1
ATOM 6206 N N . PRO B 1 374 ? -19.309 6.334 -10.007 1.00 41.82 352 PRO B N 1
ATOM 6207 C CA . PRO B 1 374 ? -18.512 5.834 -11.135 1.00 45.06 352 PRO B CA 1
ATOM 6208 C C . PRO B 1 374 ? -17.026 6.034 -10.875 1.00 45.47 352 PRO B C 1
ATOM 6209 O O . PRO B 1 374 ? -16.590 7.109 -10.456 1.00 45.34 352 PRO B O 1
ATOM 6213 N N . THR B 1 375 ? -16.251 4.981 -11.116 1.00 53.36 353 THR B N 1
ATOM 6214 C CA . THR B 1 375 ? -14.815 5.048 -10.890 1.00 49.55 353 THR B CA 1
ATOM 6215 C C . THR B 1 375 ? -14.169 6.043 -11.850 1.00 49.58 353 THR B C 1
ATOM 6216 O O . THR B 1 375 ? -14.617 6.232 -12.985 1.00 50.08 353 THR B O 1
ATOM 6220 N N . GLY B 1 376 ? -13.114 6.697 -11.372 1.00 52.53 354 GLY B N 1
ATOM 6221 C CA . GLY B 1 376 ? -12.409 7.668 -12.183 1.00 54.44 354 GLY B CA 1
ATOM 6222 C C . GLY B 1 376 ? -13.070 9.022 -12.293 1.00 57.10 354 GLY B C 1
ATOM 6223 O O . GLY B 1 376 ? -12.801 9.750 -13.252 1.00 59.41 354 GLY B O 1
ATOM 6224 N N . VAL B 1 377 ? -13.932 9.388 -11.344 1.00 61.03 355 VAL B N 1
ATOM 6225 C CA . VAL B 1 377 ? -14.565 10.700 -11.327 1.00 50.13 355 VAL B CA 1
ATOM 6226 C C . VAL B 1 377 ? -14.643 11.177 -9.884 1.00 46.01 355 VAL B C 1
ATOM 6227 O O . VAL B 1 377 ? -14.674 10.378 -8.944 1.00 52.78 355 VAL B O 1
ATOM 6231 N N . ASN B 1 378 ? -14.657 12.496 -9.709 1.00 41.70 356 ASN B N 1
ATOM 6232 C CA . ASN B 1 378 ? -14.681 13.087 -8.379 1.00 45.10 356 ASN B CA 1
ATOM 6233 C C . ASN B 1 378 ? -15.966 13.832 -8.046 1.00 35.77 356 ASN B C 1
ATOM 6234 O O . ASN B 1 378 ? -16.237 14.045 -6.859 1.00 40.74 356 ASN B O 1
ATOM 6239 N N . GLY B 1 379 ? -16.764 14.213 -9.037 1.00 37.49 357 GLY B N 1
ATOM 6240 C CA . GLY B 1 379 ? -18.018 14.895 -8.771 1.00 33.37 357 GLY B CA 1
ATOM 6241 C C . GLY B 1 379 ? -19.015 13.999 -8.059 1.00 30.15 357 GLY B C 1
ATOM 6242 O O . GLY B 1 379 ? -18.832 12.793 -7.906 1.00 26.49 357 GLY B O 1
ATOM 6243 N N . TYR B 1 380 ? -20.113 14.615 -7.620 1.00 30.07 358 TYR B N 1
ATOM 6244 C CA . TYR B 1 380 ? -21.110 13.912 -6.813 1.00 29.36 358 TYR B CA 1
ATOM 6245 C C . TYR B 1 380 ? -22.006 13.034 -7.692 1.00 29.57 358 TYR B C 1
ATOM 6246 O O . TYR B 1 380 ? -23.233 13.112 -7.667 1.00 25.08 358 TYR B O 1
ATOM 6255 N N . PHE B 1 381 ? -21.360 12.176 -8.476 1.00 28.29 359 PHE B N 1
ATOM 6256 C CA . PHE B 1 381 ? -22.066 11.235 -9.331 1.00 27.65 359 PHE B CA 1
ATOM 6257 C C . PHE B 1 381 ? -22.433 9.984 -8.543 1.00 29.89 359 PHE B C 1
ATOM 6258 O O . PHE B 1 381 ? -21.638 9.482 -7.742 1.00 33.12 359 PHE B O 1
ATOM 6266 N N . TYR B 1 382 ? -23.658 9.504 -8.753 1.00 24.81 360 TYR B N 1
ATOM 6267 C CA . TYR B 1 382 ? -24.118 8.233 -8.208 1.00 27.59 360 TYR B CA 1
ATOM 6268 C C . TYR B 1 382 ? -24.705 7.407 -9.343 1.00 30.83 360 TYR B C 1
ATOM 6269 O O . TYR B 1 382 ? -25.574 7.889 -10.077 1.00 30.51 360 TYR B O 1
ATOM 6278 N N . GLU B 1 383 ? -24.231 6.171 -9.481 1.00 28.53 361 GLU B N 1
ATOM 6279 C CA . GLU B 1 383 ? -24.613 5.347 -10.617 1.00 32.61 361 GLU B CA 1
ATOM 6280 C C . GLU B 1 383 ? -26.092 4.971 -10.537 1.00 31.87 361 GLU B C 1
ATOM 6281 O O . GLU B 1 383 ? -26.652 4.842 -9.440 1.00 30.54 361 GLU B O 1
ATOM 6287 N N . PRO B 1 384 ? -26.756 4.799 -11.694 1.00 29.07 362 PRO B N 1
ATOM 6288 C CA . PRO B 1 384 ? -28.102 4.216 -11.690 1.00 26.43 362 PRO B CA 1
ATOM 6289 C C . PRO B 1 384 ? -28.112 2.933 -10.881 1.00 29.69 362 PRO B C 1
ATOM 6290 O O . PRO B 1 384 ? -27.327 2.016 -11.141 1.00 28.22 362 PRO B O 1
ATOM 6294 N N . THR B 1 385 ? -28.970 2.877 -9.872 1.00 25.82 363 THR B N 1
ATOM 6295 C CA . THR B 1 385 ? -28.954 1.799 -8.901 1.00 26.16 363 THR B CA 1
ATOM 6296 C C . THR B 1 385 ? -30.277 1.049 -8.941 1.00 29.54 363 THR B C 1
ATOM 6297 O O . THR B 1 385 ? -31.343 1.653 -9.104 1.00 26.41 363 THR B O 1
ATOM 6301 N N . VAL B 1 386 ? -30.191 -0.273 -8.822 1.00 26.16 364 VAL B N 1
ATOM 6302 C CA . VAL B 1 386 ? -31.352 -1.150 -8.766 1.00 26.60 364 VAL B CA 1
ATOM 6303 C C . VAL B 1 386 ? -31.188 -2.039 -7.544 1.00 31.92 364 VAL B C 1
ATOM 6304 O O . VAL B 1 386 ? -30.164 -2.719 -7.401 1.00 27.60 364 VAL B O 1
ATOM 6308 N N . LEU B 1 387 ? -32.181 -2.016 -6.658 1.00 26.70 365 LEU B N 1
ATOM 6309 C CA . LEU B 1 387 ? -32.196 -2.818 -5.443 1.00 34.39 365 LEU B CA 1
ATOM 6310 C C . LEU B 1 387 ? -33.443 -3.688 -5.441 1.00 36.05 365 LEU B C 1
ATOM 6311 O O . LEU B 1 387 ? -34.550 -3.191 -5.678 1.00 37.11 365 LEU B O 1
ATOM 6316 N N . THR B 1 388 ? -33.267 -4.977 -5.174 1.00 35.12 366 THR B N 1
ATOM 6317 C CA . THR B 1 388 ? -34.381 -5.900 -5.021 1.00 41.78 366 THR B CA 1
ATOM 6318 C C . THR B 1 388 ? -34.382 -6.463 -3.605 1.00 35.47 366 THR B C 1
ATOM 6319 O O . THR B 1 388 ? -33.475 -6.205 -2.809 1.00 35.41 366 THR B O 1
ATOM 6323 N N . ASN B 1 389 ? -35.424 -7.240 -3.301 1.00 34.43 367 ASN B N 1
ATOM 6324 C CA . ASN B 1 389 ? -35.604 -7.843 -1.977 1.00 36.53 367 ASN B CA 1
ATOM 6325 C C . ASN B 1 389 ? -35.698 -6.772 -0.890 1.00 34.18 367 ASN B C 1
ATOM 6326 O O . ASN B 1 389 ? -35.206 -6.945 0.227 1.00 36.72 367 ASN B O 1
ATOM 6331 N N . VAL B 1 390 ? -36.329 -5.653 -1.223 1.00 36.18 368 VAL B N 1
ATOM 6332 C CA . VAL B 1 390 ? -36.574 -4.575 -0.273 1.00 35.97 368 VAL B CA 1
ATOM 6333 C C . VAL B 1 390 ? -37.894 -4.843 0.438 1.00 36.17 368 VAL B C 1
ATOM 6334 O O . VAL B 1 390 ? -38.866 -5.293 -0.182 1.00 33.13 368 VAL B O 1
ATOM 6338 N N . ASP B 1 391 ? -37.927 -4.594 1.745 1.00 31.10 369 ASP B N 1
ATOM 6339 C CA . ASP B 1 391 ? -39.130 -4.771 2.551 1.00 36.25 369 ASP B CA 1
ATOM 6340 C C . ASP B 1 391 ? -39.447 -3.476 3.296 1.00 35.09 369 ASP B C 1
ATOM 6341 O O . ASP B 1 391 ? -38.679 -2.512 3.269 1.00 37.14 369 ASP B O 1
ATOM 6346 N N . SER B 1 392 ? -40.589 -3.473 3.988 1.00 38.14 370 SER B N 1
ATOM 6347 C CA . SER B 1 392 ? -41.116 -2.271 4.625 1.00 40.50 370 SER B CA 1
ATOM 6348 C C . SER B 1 392 ? -40.359 -1.861 5.882 1.00 44.07 370 SER B C 1
ATOM 6349 O O . SER B 1 392 ? -40.610 -0.768 6.403 1.00 32.40 370 SER B O 1
ATOM 6352 N N . SER B 1 393 ? -39.455 -2.695 6.391 1.00 40.09 371 SER B N 1
ATOM 6353 C CA . SER B 1 393 ? -38.693 -2.340 7.581 1.00 38.43 371 SER B CA 1
ATOM 6354 C C . SER B 1 393 ? -37.422 -1.567 7.259 1.00 43.46 371 SER B C 1
ATOM 6355 O O . SER B 1 393 ? -36.744 -1.107 8.182 1.00 37.17 371 SER B O 1
ATOM 6358 N N . MET B 1 394 ? -37.087 -1.405 5.985 1.00 33.99 372 MET B N 1
ATOM 6359 C CA . MET B 1 394 ? -35.845 -0.748 5.613 1.00 36.55 372 MET B CA 1
ATOM 6360 C C . MET B 1 394 ? -36.023 0.769 5.567 1.00 36.80 372 MET B C 1
ATOM 6361 O O . MET B 1 394 ? -37.125 1.291 5.378 1.00 35.07 372 MET B O 1
ATOM 6366 N N . LYS B 1 395 ? -34.904 1.476 5.739 1.00 36.75 373 LYS B N 1
ATOM 6367 C CA . LYS B 1 395 ? -34.950 2.934 5.760 1.00 38.31 373 LYS B CA 1
ATOM 6368 C C . LYS B 1 395 ? -35.174 3.507 4.365 1.00 34.53 373 LYS B C 1
ATOM 6369 O O . LYS B 1 395 ? -35.816 4.555 4.226 1.00 31.27 373 LYS B O 1
ATOM 6375 N N . ILE B 1 396 ? -34.658 2.840 3.324 1.00 31.84 374 ILE B N 1
ATOM 6376 C CA . ILE B 1 396 ? -34.913 3.274 1.952 1.00 28.89 374 ILE B CA 1
ATOM 6377 C C . ILE B 1 396 ? -36.384 3.134 1.586 1.00 28.74 374 ILE B C 1
ATOM 6378 O O . ILE B 1 396 ? -36.845 3.758 0.621 1.00 33.99 374 ILE B O 1
ATOM 6383 N N . TYR B 1 397 ? -37.128 2.315 2.331 1.00 29.96 375 TYR B N 1
ATOM 6384 C CA . TYR B 1 397 ? -38.572 2.212 2.169 1.00 29.54 375 TYR B CA 1
ATOM 6385 C C . TYR B 1 397 ? -39.281 3.359 2.881 1.00 32.96 375 TYR B C 1
ATOM 6386 O O . TYR B 1 397 ? -40.150 4.016 2.298 1.00 27.77 375 TYR B O 1
ATOM 6395 N N . LYS B 1 398 ? -38.900 3.628 4.134 1.00 29.46 376 LYS B N 1
ATOM 6396 C CA . LYS B 1 398 ? -39.564 4.653 4.932 1.00 30.13 376 LYS B CA 1
ATOM 6397 C C . LYS B 1 398 ? -39.281 6.064 4.438 1.00 27.43 376 LYS B C 1
ATOM 6398 O O . LYS B 1 398 ? -40.175 6.914 4.483 1.00 31.72 376 LYS B O 1
ATOM 6404 N N . ASP B 1 399 ? -38.072 6.331 3.961 1.00 30.30 377 ASP B N 1
ATOM 6405 C CA . ASP B 1 399 ? -37.634 7.685 3.659 1.00 31.28 377 ASP B CA 1
ATOM 6406 C C . ASP B 1 399 ? -37.620 7.941 2.156 1.00 28.99 377 ASP B C 1
ATOM 6407 O O . ASP B 1 399 ? -37.588 7.017 1.339 1.00 31.38 377 ASP B O 1
ATOM 6412 N N . GLU B 1 400 ? -37.641 9.226 1.803 1.00 27.60 378 GLU B N 1
ATOM 6413 C CA . GLU B 1 400 ? -37.570 9.659 0.414 1.00 28.53 378 GLU B CA 1
ATOM 6414 C C . GLU B 1 400 ? -36.140 9.495 -0.086 1.00 25.62 378 GLU B C 1
ATOM 6415 O O . GLU B 1 400 ? -35.210 10.069 0.490 1.00 24.89 378 GLU B O 1
ATOM 6421 N N . ILE B 1 401 ? -35.964 8.705 -1.148 1.00 24.85 379 ILE B N 1
ATOM 6422 C CA . ILE B 1 401 ? -34.634 8.520 -1.723 1.00 25.17 379 ILE B CA 1
ATOM 6423 C C . ILE B 1 401 ? -34.139 9.820 -2.341 1.00 25.81 379 ILE B C 1
ATOM 6424 O O . ILE B 1 401 ? -33.044 10.299 -2.025 1.00 24.45 379 ILE B O 1
ATOM 6429 N N . PHE B 1 402 ? -34.942 10.406 -3.233 1.00 24.43 380 PHE B N 1
ATOM 6430 C CA . PHE B 1 402 ? -34.566 11.613 -3.964 1.00 24.49 380 PHE B CA 1
ATOM 6431 C C . PHE B 1 402 ? -33.243 11.413 -4.692 1.00 23.91 380 PHE B C 1
ATOM 6432 O O . PHE B 1 402 ? -32.336 12.246 -4.625 1.00 23.08 380 PHE B O 1
ATOM 6440 N N . GLY B 1 403 ? -33.135 10.287 -5.391 1.00 22.91 381 GLY B N 1
ATOM 6441 C CA . GLY B 1 403 ? -31.908 9.907 -6.048 1.00 26.10 381 GLY B CA 1
ATOM 6442 C C . GLY B 1 403 ? -32.133 8.815 -7.071 1.00 25.40 381 GLY B C 1
ATOM 6443 O O . GLY B 1 403 ? -33.235 8.273 -7.203 1.00 23.21 381 GLY B O 1
ATOM 6444 N N . PRO B 1 404 ? -31.081 8.456 -7.810 1.00 30.65 382 PRO B N 1
ATOM 6445 C CA . PRO B 1 404 ? -31.225 7.529 -8.947 1.00 24.02 382 PRO B CA 1
ATOM 6446 C C . PRO B 1 404 ? -31.247 6.064 -8.517 1.00 25.38 382 PRO B C 1
ATOM 6447 O O . PRO B 1 404 ? -30.447 5.241 -8.975 1.00 26.40 382 PRO B O 1
ATOM 6451 N N . VAL B 1 405 ? -32.182 5.727 -7.630 1.00 22.08 383 VAL B N 1
ATOM 6452 C CA . VAL B 1 405 ? -32.250 4.402 -7.022 1.00 24.42 383 VAL B CA 1
ATOM 6453 C C . VAL B 1 405 ? -33.636 3.822 -7.255 1.00 32.41 383 VAL B C 1
ATOM 6454 O O . VAL B 1 405 ? -34.644 4.409 -6.834 1.00 25.63 383 VAL B O 1
ATOM 6458 N N . ILE B 1 406 ? -33.683 2.667 -7.910 1.00 26.92 384 ILE B N 1
ATOM 6459 C CA . ILE B 1 406 ? -34.912 1.909 -8.108 1.00 23.75 384 ILE B CA 1
ATOM 6460 C C . ILE B 1 406 ? -34.923 0.799 -7.064 1.00 29.20 384 ILE B C 1
ATOM 6461 O O . ILE B 1 406 ? -34.072 -0.097 -7.089 1.00 26.90 384 ILE B O 1
ATOM 6466 N N . SER B 1 407 ? -35.867 0.869 -6.127 1.00 23.82 385 SER B N 1
ATOM 6467 C CA . SER B 1 407 ? -35.998 -0.111 -5.055 1.00 30.16 385 SER B CA 1
ATOM 6468 C C . SER B 1 407 ? -37.267 -0.921 -5.295 1.00 31.59 385 SER B C 1
ATOM 6469 O O . SER B 1 407 ? -38.365 -0.356 -5.365 1.00 25.81 385 SER B O 1
ATOM 6472 N N . ILE B 1 408 ? -37.113 -2.237 -5.441 1.00 30.49 386 ILE B N 1
ATOM 6473 C CA . ILE B 1 408 ? -38.191 -3.115 -5.883 1.00 29.86 386 ILE B CA 1
ATOM 6474 C C . ILE B 1 408 ? -38.638 -3.994 -4.725 1.00 31.86 386 ILE B C 1
ATOM 6475 O O . ILE B 1 408 ? -37.810 -4.644 -4.074 1.00 28.18 386 ILE B O 1
ATOM 6480 N N . ILE B 1 409 ? -39.949 -4.014 -4.481 1.00 27.04 387 ILE B N 1
ATOM 6481 C CA . ILE B 1 409 ? -40.590 -4.845 -3.469 1.00 33.50 387 ILE B CA 1
ATOM 6482 C C . ILE B 1 409 ? -41.545 -5.792 -4.182 1.00 29.85 387 ILE B C 1
ATOM 6483 O O . ILE B 1 409 ? -42.306 -5.366 -5.058 1.00 30.29 387 ILE B O 1
ATOM 6488 N N . ILE B 1 410 ? -41.509 -7.066 -3.809 1.00 30.17 388 ILE B N 1
ATOM 6489 C CA . ILE B 1 410 ? -42.357 -8.080 -4.430 1.00 32.84 388 ILE B CA 1
ATOM 6490 C C . ILE B 1 410 ? -43.656 -8.194 -3.644 1.00 33.13 388 ILE B C 1
ATOM 6491 O O . ILE B 1 410 ? -43.640 -8.281 -2.411 1.00 35.96 388 ILE B O 1
ATOM 6496 N N . PHE B 1 411 ? -44.782 -8.199 -4.355 1.00 30.64 389 PHE B N 1
ATOM 6497 C CA . PHE B 1 411 ? -46.087 -8.386 -3.740 1.00 39.36 389 PHE B CA 1
ATOM 6498 C C . PHE B 1 411 ? -46.833 -9.503 -4.458 1.00 39.92 389 PHE B C 1
ATOM 6499 O O . PHE B 1 411 ? -46.426 -9.977 -5.523 1.00 36.07 389 PHE B O 1
ATOM 6507 N N . SER B 1 412 ? -47.936 -9.930 -3.845 1.00 40.95 390 SER B N 1
ATOM 6508 C CA . SER B 1 412 ? -48.792 -10.961 -4.423 1.00 47.04 390 SER B CA 1
ATOM 6509 C C . SER B 1 412 ? -50.284 -10.688 -4.275 1.00 45.21 390 SER B C 1
ATOM 6510 O O . SER B 1 412 ? -51.056 -11.149 -5.122 1.00 47.30 390 SER B O 1
ATOM 6513 N N . ASP B 1 413 ? -50.721 -9.958 -3.253 1.00 44.69 391 ASP B N 1
ATOM 6514 C CA . ASP B 1 413 ? -52.135 -9.715 -2.995 1.00 41.10 391 ASP B CA 1
ATOM 6515 C C . ASP B 1 413 ? -52.450 -8.239 -3.201 1.00 41.43 391 ASP B C 1
ATOM 6516 O O . ASP B 1 413 ? -51.843 -7.377 -2.559 1.00 35.36 391 ASP B O 1
ATOM 6521 N N . ASN B 1 414 ? -53.410 -7.954 -4.086 1.00 42.68 392 ASN B N 1
ATOM 6522 C CA . ASN B 1 414 ? -53.730 -6.565 -4.404 1.00 42.55 392 ASN B CA 1
ATOM 6523 C C . ASN B 1 414 ? -54.183 -5.799 -3.166 1.00 40.33 392 ASN B C 1
ATOM 6524 O O . ASN B 1 414 ? -53.808 -4.636 -2.975 1.00 38.60 392 ASN B O 1
ATOM 6529 N N . GLU B 1 415 ? -54.978 -6.438 -2.307 1.00 34.80 393 GLU B N 1
ATOM 6530 C CA . GLU B 1 415 ? -55.460 -5.763 -1.107 1.00 40.52 393 GLU B CA 1
ATOM 6531 C C . GLU B 1 415 ? -54.321 -5.454 -0.141 1.00 34.87 393 GLU B C 1
ATOM 6532 O O . GLU B 1 415 ? -54.327 -4.400 0.506 1.00 35.81 393 GLU B O 1
ATOM 6538 N N . GLN B 1 416 ? -53.332 -6.344 -0.045 1.00 39.67 394 GLN B N 1
ATOM 6539 C CA . GLN B 1 416 ? -52.210 -6.121 0.861 1.00 39.94 394 GLN B CA 1
ATOM 6540 C C . GLN B 1 416 ? -51.246 -5.069 0.322 1.00 33.88 394 GLN B C 1
ATOM 6541 O O . GLN B 1 416 ? -50.720 -4.256 1.090 1.00 35.34 394 GLN B O 1
ATOM 6547 N N . VAL B 1 417 ? -50.997 -5.066 -0.990 1.00 30.42 395 VAL B N 1
ATOM 6548 C CA . VAL B 1 417 ? -50.079 -4.073 -1.541 1.00 34.03 395 VAL B CA 1
ATOM 6549 C C . VAL B 1 417 ? -50.698 -2.681 -1.490 1.00 30.59 395 VAL B C 1
ATOM 6550 O O . VAL B 1 417 ? -49.979 -1.680 -1.377 1.00 31.78 395 VAL B O 1
ATOM 6554 N N . LEU B 1 418 ? -52.029 -2.585 -1.558 1.00 32.38 396 LEU B N 1
ATOM 6555 C CA . LEU B 1 418 ? -52.681 -1.292 -1.373 1.00 30.51 396 LEU B CA 1
ATOM 6556 C C . LEU B 1 418 ? -52.405 -0.732 0.015 1.00 32.08 396 LEU B C 1
ATOM 6557 O O . LEU B 1 418 ? -52.094 0.458 0.159 1.00 28.15 396 LEU B O 1
ATOM 6562 N N . SER B 1 419 ? -52.495 -1.577 1.044 1.00 28.56 397 SER B N 1
ATOM 6563 C CA . SER B 1 419 ? -52.205 -1.115 2.395 1.00 29.89 397 SER B CA 1
ATOM 6564 C C . SER B 1 419 ? -50.737 -0.735 2.536 1.00 27.31 397 SER B C 1
ATOM 6565 O O . SER B 1 419 ? -50.406 0.257 3.192 1.00 31.13 397 SER B O 1
ATOM 6568 N N . ASP B 1 420 ? -49.841 -1.513 1.928 1.00 31.14 398 ASP B N 1
ATOM 6569 C CA . ASP B 1 420 ? -48.420 -1.174 1.943 1.00 29.66 398 ASP B CA 1
ATOM 6570 C C . ASP B 1 420 ? -48.158 0.145 1.224 1.00 30.51 398 ASP B C 1
ATOM 6571 O O . ASP B 1 420 ? -47.351 0.960 1.685 1.00 26.73 398 ASP B O 1
ATOM 6576 N N . ALA B 1 421 ? -48.824 0.369 0.090 1.00 26.78 399 ALA B N 1
ATOM 6577 C CA . ALA B 1 421 ? -48.624 1.613 -0.645 1.00 29.83 399 ALA B CA 1
ATOM 6578 C C . ALA B 1 421 ? -49.059 2.819 0.183 1.00 24.29 399 ALA B C 1
ATOM 6579 O O . ALA B 1 421 ? -48.413 3.874 0.139 1.00 26.43 399 ALA B O 1
ATOM 6581 N N . ASN B 1 422 ? -50.139 2.674 0.956 1.00 26.12 400 ASN B N 1
ATOM 6582 C CA . ASN B 1 422 ? -50.664 3.738 1.808 1.00 25.66 400 ASN B CA 1
ATOM 6583 C C . ASN B 1 422 ? -49.934 3.869 3.139 1.00 30.77 400 ASN B C 1
ATOM 6584 O O . ASN B 1 422 ? -50.237 4.796 3.897 1.00 27.85 400 ASN B O 1
ATOM 6589 N N . ASP B 1 423 ? -48.995 2.974 3.448 1.00 28.34 401 ASP B N 1
ATOM 6590 C CA . ASP B 1 423 ? -48.305 2.978 4.739 1.00 29.64 401 ASP B CA 1
ATOM 6591 C C . ASP B 1 423 ? -47.201 4.040 4.760 1.00 32.99 401 ASP B C 1
ATOM 6592 O O . ASP B 1 423 ? -46.015 3.755 4.931 1.00 29.92 401 ASP B O 1
ATOM 6597 N N . THR B 1 424 ? -47.616 5.291 4.579 1.00 27.00 402 THR B N 1
ATOM 6598 C CA . THR B 1 424 ? -46.677 6.403 4.586 1.00 27.39 402 THR B CA 1
ATOM 6599 C C . THR B 1 424 ? -47.429 7.678 4.927 1.00 30.12 402 THR B C 1
ATOM 6600 O O . THR B 1 424 ? -48.641 7.777 4.713 1.00 28.09 402 THR B O 1
ATOM 6604 N N . ASP B 1 425 ? -46.697 8.646 5.474 1.00 27.88 403 ASP B N 1
ATOM 6605 C CA . ASP B 1 425 ? -47.258 9.969 5.706 1.00 28.37 403 ASP B CA 1
ATOM 6606 C C . ASP B 1 425 ? -47.217 10.845 4.460 1.00 25.04 403 ASP B C 1
ATOM 6607 O O . ASP B 1 425 ? -47.866 11.898 4.438 1.00 25.86 403 ASP B O 1
ATOM 6612 N N . ALA B 1 426 ? -46.494 10.430 3.424 1.00 21.66 404 ALA B N 1
ATOM 6613 C CA . ALA B 1 426 ? -46.453 11.199 2.191 1.00 23.15 404 ALA B CA 1
ATOM 6614 C C . ALA B 1 426 ? -47.790 11.107 1.463 1.00 22.44 404 ALA B C 1
ATOM 6615 O O . ALA B 1 426 ? -48.606 10.216 1.713 1.00 23.32 404 ALA B O 1
ATOM 6617 N N . GLY B 1 427 ? -48.007 12.044 0.545 1.00 20.59 405 GLY B N 1
ATOM 6618 C CA . GLY B 1 427 ? -49.240 12.071 -0.215 1.00 21.72 405 GLY B CA 1
ATOM 6619 C C . GLY B 1 427 ? -49.134 12.817 -1.528 1.00 19.80 405 GLY B C 1
ATOM 6620 O O . GLY B 1 427 ? -50.070 13.516 -1.926 1.00 22.73 405 GLY B O 1
ATOM 6621 N N . LEU B 1 428 ? -47.999 12.685 -2.210 1.00 16.65 406 LEU B N 1
ATOM 6622 C CA . LEU B 1 428 ? -47.839 13.334 -3.504 1.00 22.24 406 LEU B CA 1
ATOM 6623 C C . LEU B 1 428 ? -48.391 12.448 -4.614 1.00 23.38 406 LEU B C 1
ATOM 6624 O O . LEU B 1 428 ? -49.610 12.325 -4.774 1.00 24.56 406 LEU B O 1
ATOM 6629 N N . SER B 1 429 ? -47.505 11.819 -5.374 1.00 22.78 407 SER B N 1
ATOM 6630 C CA . SER B 1 429 ? -47.893 11.001 -6.510 1.00 18.98 407 SER B CA 1
ATOM 6631 C C . SER B 1 429 ? -47.909 9.517 -6.151 1.00 22.76 407 SER B C 1
ATOM 6632 O O . SER B 1 429 ? -47.399 9.085 -5.114 1.00 17.86 407 SER B O 1
ATOM 6635 N N . SER B 1 430 ? -48.498 8.741 -7.057 1.00 22.17 408 SER B N 1
ATOM 6636 C CA . SER B 1 430 ? -48.606 7.294 -6.966 1.00 20.86 408 SER B CA 1
ATOM 6637 C C . SER B 1 430 ? -48.866 6.762 -8.371 1.00 23.91 408 SER B C 1
ATOM 6638 O O . SER B 1 430 ? -49.356 7.485 -9.244 1.00 23.33 408 SER B O 1
ATOM 6641 N N . PHE B 1 431 ? -48.513 5.495 -8.588 1.00 21.62 409 PHE B N 1
ATOM 6642 C CA . PHE B 1 431 ? -48.570 4.888 -9.914 1.00 21.60 409 PHE B CA 1
ATOM 6643 C C . PHE B 1 431 ? -49.220 3.514 -9.847 1.00 23.73 409 PHE B C 1
ATOM 6644 O O . PHE B 1 431 ? -48.965 2.742 -8.919 1.00 23.13 409 PHE B O 1
ATOM 6652 N N . ILE B 1 432 ? -50.041 3.204 -10.852 1.00 29.93 410 ILE B N 1
ATOM 6653 C CA . ILE B 1 432 ? -50.634 1.877 -11.005 1.00 29.26 410 ILE B CA 1
ATOM 6654 C C . ILE B 1 432 ? -50.497 1.461 -12.467 1.00 31.35 410 ILE B C 1
ATOM 6655 O O . ILE B 1 432 ? -50.939 2.184 -13.368 1.00 25.33 410 ILE B O 1
ATOM 6660 N N . PHE B 1 433 ? -49.871 0.310 -12.706 1.00 29.42 411 PHE B N 1
ATOM 6661 C CA . PHE B 1 433 ? -49.712 -0.244 -14.048 1.00 29.10 411 PHE B CA 1
ATOM 6662 C C . PHE B 1 433 ? -50.486 -1.553 -14.111 1.00 31.85 411 PHE B C 1
ATOM 6663 O O . PHE B 1 433 ? -50.106 -2.537 -13.467 1.00 29.19 411 PHE B O 1
ATOM 6671 N N . SER B 1 434 ? -51.569 -1.560 -14.883 1.00 29.14 412 SER B N 1
ATOM 6672 C CA . SER B 1 434 ? -52.430 -2.729 -14.990 1.00 33.83 412 SER B CA 1
ATOM 6673 C C . SER B 1 434 ? -53.277 -2.612 -16.249 1.00 36.69 412 SER B C 1
ATOM 6674 O O . SER B 1 434 ? -53.463 -1.522 -16.798 1.00 32.59 412 SER B O 1
ATOM 6677 N N . SER B 1 435 ? -53.791 -3.759 -16.695 1.00 39.83 413 SER B N 1
ATOM 6678 C CA . SER B 1 435 ? -54.703 -3.826 -17.827 1.00 35.19 413 SER B CA 1
ATOM 6679 C C . SER B 1 435 ? -56.145 -4.089 -17.419 1.00 38.05 413 SER B C 1
ATOM 6680 O O . SER B 1 435 ? -57.039 -3.992 -18.268 1.00 40.92 413 SER B O 1
ATOM 6683 N N . ASN B 1 436 ? -56.392 -4.425 -16.155 1.00 37.79 414 ASN B N 1
ATOM 6684 C CA . ASN B 1 436 ? -57.731 -4.726 -15.671 1.00 37.68 414 ASN B CA 1
ATOM 6685 C C . ASN B 1 436 ? -58.429 -3.443 -15.240 1.00 37.45 414 ASN B C 1
ATOM 6686 O O . ASN B 1 436 ? -57.833 -2.606 -14.556 1.00 36.69 414 ASN B O 1
ATOM 6691 N N . GLU B 1 437 ? -59.697 -3.296 -15.632 1.00 33.02 415 GLU B N 1
ATOM 6692 C CA . GLU B 1 437 ? -60.431 -2.078 -15.306 1.00 34.88 415 GLU B CA 1
ATOM 6693 C C . GLU B 1 437 ? -60.844 -2.056 -13.840 1.00 36.07 415 GLU B C 1
ATOM 6694 O O . GLU B 1 437 ? -60.841 -0.995 -13.204 1.00 33.24 415 GLU B O 1
ATOM 6700 N N . ASP B 1 438 ? -61.211 -3.214 -13.286 1.00 37.65 416 ASP B N 1
ATOM 6701 C CA . ASP B 1 438 ? -61.546 -3.268 -11.867 1.00 38.23 416 ASP B CA 1
ATOM 6702 C C . ASP B 1 438 ? -60.320 -3.026 -10.995 1.00 35.90 416 ASP B C 1
ATOM 6703 O O . ASP B 1 438 ? -60.433 -2.409 -9.930 1.00 38.42 416 ASP B O 1
ATOM 6708 N N . THR B 1 439 ? -59.149 -3.503 -11.424 1.00 33.26 417 THR B N 1
ATOM 6709 C CA . THR B 1 439 ? -57.926 -3.264 -10.662 1.00 39.74 417 THR B CA 1
ATOM 6710 C C . THR B 1 439 ? -57.536 -1.790 -10.696 1.00 34.38 417 THR B C 1
ATOM 6711 O O . THR B 1 439 ? -57.207 -1.205 -9.656 1.00 31.27 417 THR B O 1
ATOM 6715 N N . ILE B 1 440 ? -57.571 -1.178 -11.882 1.00 24.80 418 ILE B N 1
ATOM 6716 C CA . ILE B 1 440 ? -57.281 0.248 -12.005 1.00 30.44 418 ILE B CA 1
ATOM 6717 C C . ILE B 1 440 ? -58.248 1.061 -11.150 1.00 38.59 418 ILE B C 1
ATOM 6718 O O . ILE B 1 440 ? -57.839 1.943 -10.386 1.00 29.97 418 ILE B O 1
ATOM 6723 N N . SER B 1 441 ? -59.547 0.764 -11.261 1.00 32.13 419 SER B N 1
ATOM 6724 C CA . SER B 1 441 ? -60.553 1.459 -10.462 1.00 34.48 419 SER B CA 1
ATOM 6725 C C . SER B 1 441 ? -60.337 1.249 -8.969 1.00 32.60 419 SER B C 1
ATOM 6726 O O . SER B 1 441 ? -60.549 2.176 -8.177 1.00 30.48 419 SER B O 1
ATOM 6729 N N . TYR B 1 442 ? -59.927 0.042 -8.570 1.00 31.59 420 TYR B N 1
ATOM 6730 C CA . TYR B 1 442 ? -59.717 -0.257 -7.156 1.00 31.61 420 TYR B CA 1
ATOM 6731 C C . TYR B 1 442 ? -58.599 0.598 -6.568 1.00 32.42 420 TYR B C 1
ATOM 6732 O O . TYR B 1 442 ? -58.761 1.203 -5.501 1.00 28.58 420 TYR B O 1
ATOM 6741 N N . PHE B 1 443 ? -57.452 0.655 -7.246 1.00 25.76 421 PHE B N 1
ATOM 6742 C CA . PHE B 1 443 ? -56.327 1.416 -6.716 1.00 25.97 421 PHE B CA 1
ATOM 6743 C C . PHE B 1 443 ? -56.530 2.919 -6.860 1.00 29.76 421 PHE B C 1
ATOM 6744 O O . PHE B 1 443 ? -56.099 3.680 -5.989 1.00 30.36 421 PHE B O 1
ATOM 6752 N N . ALA B 1 444 ? -57.194 3.363 -7.932 1.00 29.85 422 ALA B N 1
ATOM 6753 C CA . ALA B 1 444 ? -57.411 4.793 -8.125 1.00 29.93 422 ALA B CA 1
ATOM 6754 C C . ALA B 1 444 ? -58.232 5.398 -6.994 1.00 29.86 422 ALA B C 1
ATOM 6755 O O . ALA B 1 444 ? -57.980 6.538 -6.584 1.00 27.06 422 ALA B O 1
ATOM 6757 N N . LYS B 1 445 ? -59.205 4.652 -6.471 1.00 29.72 423 LYS B N 1
ATOM 6758 C CA . LYS B 1 445 ? -60.081 5.165 -5.428 1.00 25.17 423 LYS B CA 1
ATOM 6759 C C . LYS B 1 445 ? -59.464 5.082 -4.039 1.00 26.56 423 LYS B C 1
ATOM 6760 O O . LYS B 1 445 ? -59.705 5.968 -3.213 1.00 32.44 423 LYS B O 1
ATOM 6762 N N . HIS B 1 446 ? -58.671 4.049 -3.759 1.00 28.98 424 HIS B N 1
ATOM 6763 C CA . HIS B 1 446 ? -58.210 3.783 -2.403 1.00 26.36 424 HIS B CA 1
ATOM 6764 C C . HIS B 1 446 ? -56.795 4.270 -2.125 1.00 26.52 424 HIS B C 1
ATOM 6765 O O . HIS B 1 446 ? -56.378 4.271 -0.962 1.00 27.74 424 HIS B O 1
ATOM 6772 N N . LEU B 1 447 ? -56.046 4.671 -3.145 1.00 26.83 425 LEU B N 1
ATOM 6773 C CA . LEU B 1 447 ? -54.716 5.217 -2.909 1.00 26.05 425 LEU B CA 1
ATOM 6774 C C . LEU B 1 447 ? -54.847 6.605 -2.294 1.00 24.24 425 LEU B C 1
ATOM 6775 O O . LEU B 1 447 ? -55.462 7.498 -2.887 1.00 27.78 425 LEU B O 1
ATOM 6780 N N . ARG B 1 448 ? -54.280 6.784 -1.099 1.00 21.69 426 ARG B N 1
ATOM 6781 C CA . ARG B 1 448 ? -54.359 8.059 -0.385 1.00 27.07 426 ARG B CA 1
ATOM 6782 C C . ARG B 1 448 ? -53.207 8.961 -0.832 1.00 23.47 426 ARG B C 1
ATOM 6783 O O . ARG B 1 448 ? -52.252 9.233 -0.102 1.00 24.71 426 ARG B O 1
ATOM 6791 N N . PHE B 1 449 ? -53.318 9.436 -2.070 1.00 20.04 427 PHE B N 1
ATOM 6792 C CA . PHE B 1 449 ? -52.301 10.293 -2.658 1.00 20.66 427 PHE B CA 1
ATOM 6793 C C . PHE B 1 449 ? -52.974 11.355 -3.514 1.00 23.76 427 PHE B C 1
ATOM 6794 O O . PHE B 1 449 ? -54.091 11.164 -4.002 1.00 25.45 427 PHE B O 1
ATOM 6802 N N . GLY B 1 450 ? -52.278 12.481 -3.691 1.00 18.45 428 GLY B N 1
ATOM 6803 C CA . GLY B 1 450 ? -52.841 13.574 -4.464 1.00 21.64 428 GLY B CA 1
ATOM 6804 C C . GLY B 1 450 ? -52.984 13.252 -5.936 1.00 24.31 428 GLY B C 1
ATOM 6805 O O . GLY B 1 450 ? -53.930 13.705 -6.588 1.00 20.61 428 GLY B O 1
ATOM 6806 N N . GLU B 1 451 ? -52.059 12.471 -6.477 1.00 24.26 429 GLU B N 1
ATOM 6807 C CA . GLU B 1 451 ? -52.053 12.106 -7.882 1.00 23.78 429 GLU B CA 1
ATOM 6808 C C . GLU B 1 451 ? -51.959 10.593 -7.999 1.00 26.62 429 GLU B C 1
ATOM 6809 O O . GLU B 1 451 ? -51.175 9.953 -7.288 1.00 22.26 429 GLU B O 1
ATOM 6815 N N . VAL B 1 452 ? -52.776 10.029 -8.882 1.00 23.12 430 VAL B N 1
ATOM 6816 C CA . VAL B 1 452 ? -52.712 8.619 -9.245 1.00 19.23 430 VAL B CA 1
ATOM 6817 C C . VAL B 1 452 ? -52.485 8.564 -10.748 1.00 20.61 430 VAL B C 1
ATOM 6818 O O . VAL B 1 452 ? -53.373 8.922 -11.533 1.00 23.30 430 VAL B O 1
ATOM 6822 N N . GLN B 1 453 ? -51.292 8.135 -11.148 1.00 22.68 431 GLN B N 1
ATOM 6823 C CA . GLN B 1 453 ? -50.933 8.004 -12.552 1.00 28.39 431 GLN B CA 1
ATOM 6824 C C . GLN B 1 453 ? -51.181 6.566 -12.990 1.00 23.65 431 GLN B C 1
ATOM 6825 O O . GLN B 1 453 ? -50.592 5.635 -12.432 1.00 26.13 431 GLN B O 1
ATOM 6831 N N . VAL B 1 454 ? -52.045 6.385 -13.985 1.00 29.47 432 VAL B N 1
ATOM 6832 C CA . VAL B 1 454 ? -52.427 5.064 -14.476 1.00 25.67 432 VAL B CA 1
ATOM 6833 C C . VAL B 1 454 ? -51.705 4.805 -15.793 1.00 23.49 432 VAL B C 1
ATOM 6834 O O . VAL B 1 454 ? -51.883 5.552 -16.765 1.00 25.52 432 VAL B O 1
ATOM 6838 N N . ASN B 1 455 ? -50.887 3.751 -15.819 1.00 28.14 433 ASN B N 1
ATOM 6839 C CA . ASN B 1 455 ? -50.212 3.275 -17.031 1.00 24.51 433 ASN B CA 1
ATOM 6840 C C . ASN B 1 455 ? -49.352 4.351 -17.690 1.00 31.77 433 ASN B C 1
ATOM 6841 O O . ASN B 1 455 ? -49.077 4.285 -18.892 1.00 31.44 433 ASN B O 1
ATOM 6846 N N . GLY B 1 456 ? -48.906 5.338 -16.920 1.00 26.14 434 GLY B N 1
ATOM 6847 C CA . GLY B 1 456 ? -48.052 6.370 -17.475 1.00 26.80 434 GLY B CA 1
ATOM 6848 C C . GLY B 1 456 ? -47.766 7.441 -16.442 1.00 29.63 434 GLY B C 1
ATOM 6849 O O . GLY B 1 456 ? -47.856 7.200 -15.236 1.00 27.10 434 GLY B O 1
ATOM 6850 N N . ILE B 1 457 ? -47.422 8.628 -16.939 1.00 23.71 435 ILE B N 1
ATOM 6851 C CA . ILE B 1 457 ? -47.195 9.787 -16.085 1.00 28.79 435 ILE B CA 1
ATOM 6852 C C . ILE B 1 457 ? -47.359 11.047 -16.928 1.00 29.59 435 ILE B C 1
ATOM 6853 O O . ILE B 1 457 ? -46.883 11.108 -18.067 1.00 31.05 435 ILE B O 1
ATOM 6858 N N . LYS B 1 458 ? -48.060 12.050 -16.395 1.00 25.43 436 LYS B N 1
ATOM 6859 C CA . LYS B 1 458 ? -48.345 13.251 -17.172 1.00 25.17 436 LYS B CA 1
ATOM 6860 C C . LYS B 1 458 ? -48.478 14.456 -16.249 1.00 25.63 436 LYS B C 1
ATOM 6861 O O . LYS B 1 458 ? -49.285 14.443 -15.312 1.00 27.46 436 LYS B O 1
ATOM 6867 N N . TYR B 1 459 ? -47.680 15.489 -16.524 1.00 20.65 437 TYR B N 1
ATOM 6868 C CA . TYR B 1 459 ? -47.753 16.774 -15.843 1.00 23.24 437 TYR B CA 1
ATOM 6869 C C . TYR B 1 459 ? -47.685 17.880 -16.885 1.00 26.85 437 TYR B C 1
ATOM 6870 O O . TYR B 1 459 ? -46.999 17.738 -17.901 1.00 26.44 437 TYR B O 1
ATOM 6879 N N . SER B 1 460 ? -48.406 18.973 -16.639 1.00 20.95 438 SER B N 1
ATOM 6880 C CA . SER B 1 460 ? -48.421 20.106 -17.558 1.00 21.21 438 SER B CA 1
ATOM 6881 C C . SER B 1 460 ? -48.990 21.321 -16.834 1.00 23.86 438 SER B C 1
ATOM 6882 O O . SER B 1 460 ? -49.657 21.201 -15.803 1.00 20.26 438 SER B O 1
ATOM 6885 N N . ILE B 1 461 ? -48.748 22.498 -17.422 1.00 22.80 439 ILE B N 1
ATOM 6886 C CA . ILE B 1 461 ? -49.108 23.762 -16.778 1.00 25.41 439 ILE B CA 1
ATOM 6887 C C . ILE B 1 461 ? -50.613 23.860 -16.525 1.00 26.13 439 ILE B C 1
ATOM 6888 O O . ILE B 1 461 ? -51.056 24.581 -15.619 1.00 24.14 439 ILE B O 1
ATOM 6893 N N . ASN B 1 462 ? -51.423 23.142 -17.300 1.00 25.60 440 ASN B N 1
ATOM 6894 C CA . ASN B 1 462 ? -52.869 23.196 -17.128 1.00 26.07 440 ASN B CA 1
ATOM 6895 C C . ASN B 1 462 ? -53.401 22.120 -16.189 1.00 23.16 440 ASN B C 1
ATOM 6896 O O . ASN B 1 462 ? -54.575 22.179 -15.809 1.00 26.63 440 ASN B O 1
ATOM 6901 N N . LEU B 1 463 ? -52.565 21.148 -15.791 1.00 23.81 441 LEU B N 1
ATOM 6902 C CA . LEU B 1 463 ? -52.989 20.061 -14.913 1.00 21.65 441 LEU B CA 1
ATOM 6903 C C . LEU B 1 463 ? -52.573 20.345 -13.479 1.00 24.26 441 LEU B C 1
ATOM 6904 O O . LEU B 1 463 ? -51.400 20.668 -13.233 1.00 23.31 441 LEU B O 1
ATOM 6909 N N . PRO B 1 464 ? -53.483 20.217 -12.512 1.00 25.42 442 PRO B N 1
ATOM 6910 C CA . PRO B 1 464 ? -53.131 20.536 -11.122 1.00 23.49 442 PRO B CA 1
ATOM 6911 C C . PRO B 1 464 ? -52.110 19.561 -10.556 1.00 23.27 442 PRO B C 1
ATOM 6912 O O . PRO B 1 464 ? -52.193 18.349 -10.770 1.00 22.43 442 PRO B O 1
ATOM 6916 N N . HIS B 1 465 ? -51.141 20.111 -9.823 1.00 23.36 443 HIS B N 1
ATOM 6917 C CA . HIS B 1 465 ? -50.085 19.343 -9.172 1.00 28.30 443 HIS B CA 1
ATOM 6918 C C . HIS B 1 465 ? -50.085 19.692 -7.690 1.00 26.33 443 HIS B C 1
ATOM 6919 O O . HIS B 1 465 ? -49.929 20.863 -7.323 1.00 27.95 443 HIS B O 1
ATOM 6926 N N . PHE B 1 466 ? -50.247 18.681 -6.843 1.00 23.54 444 PHE B N 1
ATOM 6927 C CA . PHE B 1 466 ? -50.468 18.934 -5.428 1.00 33.16 444 PHE B CA 1
ATOM 6928 C C . PHE B 1 466 ? -50.246 17.651 -4.645 1.00 29.83 444 PHE B C 1
ATOM 6929 O O . PHE B 1 466 ? -50.349 16.545 -5.183 1.00 18.86 444 PHE B O 1
ATOM 6937 N N . GLY B 1 467 ? -49.967 17.820 -3.353 1.00 29.45 445 GLY B N 1
ATOM 6938 C CA . GLY B 1 467 ? -49.903 16.705 -2.441 1.00 27.02 445 GLY B CA 1
ATOM 6939 C C . GLY B 1 467 ? -50.887 16.889 -1.302 1.00 24.48 445 GLY B C 1
ATOM 6940 O O . GLY B 1 467 ? -51.326 17.997 -1.000 1.00 26.48 445 GLY B O 1
ATOM 6941 N N . ILE B 1 468 ? -51.238 15.766 -0.680 1.00 19.90 446 ILE B N 1
ATOM 6942 C CA . ILE B 1 468 ? -52.068 15.767 0.520 1.00 24.97 446 ILE B CA 1
ATOM 6943 C C . ILE B 1 468 ? -51.226 15.257 1.683 1.00 23.05 446 ILE B C 1
ATOM 6944 O O . ILE B 1 468 ? -50.016 15.044 1.534 1.00 20.11 446 ILE B O 1
ATOM 6949 N N . LYS B 1 469 ? -51.856 15.066 2.842 1.00 19.74 447 LYS B N 1
ATOM 6950 C CA . LYS B 1 469 ? -51.219 14.509 4.049 1.00 19.95 447 LYS B CA 1
ATOM 6951 C C . LYS B 1 469 ? -50.004 15.376 4.383 1.00 22.11 447 LYS B C 1
ATOM 6952 O O . LYS B 1 469 ? -50.125 16.611 4.422 1.00 25.06 447 LYS B O 1
ATOM 6958 N N . GLN B 1 470 ? -48.830 14.802 4.620 1.00 17.00 448 GLN B N 1
ATOM 6959 C CA . GLN B 1 470 ? -47.663 15.583 5.010 1.00 22.02 448 GLN B CA 1
ATOM 6960 C C . GLN B 1 470 ? -46.834 16.059 3.819 1.00 23.04 448 GLN B C 1
ATOM 6961 O O . GLN B 1 470 ? -45.734 16.581 4.023 1.00 23.27 448 GLN B O 1
ATOM 6967 N N . SER B 1 471 ? -47.343 15.923 2.592 1.00 19.71 449 SER B N 1
ATOM 6968 C CA . SER B 1 471 ? -46.640 16.405 1.409 1.00 24.32 449 SER B CA 1
ATOM 6969 C C . SER B 1 471 ? -46.957 17.853 1.049 1.00 26.68 449 SER B C 1
ATOM 6970 O O . SER B 1 471 ? -46.316 18.397 0.144 1.00 25.93 449 SER B O 1
ATOM 6973 N N . GLY B 1 472 ? -47.921 18.493 1.706 1.00 29.54 450 GLY B N 1
ATOM 6974 C CA . GLY B 1 472 ? -48.006 19.932 1.614 1.00 29.72 450 GLY B CA 1
ATOM 6975 C C . GLY B 1 472 ? -49.430 20.434 1.520 1.00 28.82 450 GLY B C 1
ATOM 6976 O O . GLY B 1 472 ? -50.394 19.699 1.729 1.00 26.33 450 GLY B O 1
ATOM 6977 N N . VAL B 1 473 ? -49.543 21.730 1.215 1.00 25.59 451 VAL B N 1
ATOM 6978 C CA . VAL B 1 473 ? -50.811 22.438 1.096 1.00 29.09 451 VAL B CA 1
ATOM 6979 C C . VAL B 1 473 ? -50.807 23.230 -0.206 1.00 33.24 451 VAL B C 1
ATOM 6980 O O . VAL B 1 473 ? -49.777 23.766 -0.624 1.00 26.25 451 VAL B O 1
ATOM 6984 N N . GLY B 1 474 ? -51.973 23.314 -0.846 1.00 33.37 452 GLY B N 1
ATOM 6985 C CA . GLY B 1 474 ? -52.112 24.111 -2.049 1.00 31.38 452 GLY B CA 1
ATOM 6986 C C . GLY B 1 474 ? -51.871 23.322 -3.319 1.00 31.59 452 GLY B C 1
ATOM 6987 O O . GLY B 1 474 ? -51.593 22.120 -3.314 1.00 34.30 452 GLY B O 1
ATOM 6988 N N . VAL B 1 475 ? -51.977 24.031 -4.443 1.00 29.53 453 VAL B N 1
ATOM 6989 C CA . VAL B 1 475 ? -51.898 23.433 -5.771 1.00 25.41 453 VAL B CA 1
ATOM 6990 C C . VAL B 1 475 ? -50.967 24.262 -6.647 1.00 28.41 453 VAL B C 1
ATOM 6991 O O . VAL B 1 475 ? -51.029 25.497 -6.641 1.00 27.38 453 VAL B O 1
ATOM 6995 N N . ASP B 1 476 ? -50.114 23.578 -7.409 1.00 24.86 454 ASP B N 1
ATOM 6996 C CA . ASP B 1 476 ? -49.296 24.185 -8.448 1.00 28.57 454 ASP B CA 1
ATOM 6997 C C . ASP B 1 476 ? -49.828 23.782 -9.821 1.00 22.33 454 ASP B C 1
ATOM 6998 O O . ASP B 1 476 ? -50.364 22.685 -9.994 1.00 24.90 454 ASP B O 1
ATOM 7003 N N . CYS B 1 477 ? -49.674 24.688 -10.794 1.00 19.98 455 CYS B N 1
ATOM 7004 C CA . CYS B 1 477 ? -50.288 24.594 -12.120 1.00 19.98 455 CYS B CA 1
ATOM 7005 C C . CYS B 1 477 ? -51.813 24.607 -12.066 1.00 23.13 455 CYS B C 1
ATOM 7006 O O . CYS B 1 477 ? -52.411 24.577 -10.983 1.00 20.99 455 CYS B O 1
ATOM 7009 N N . SER B 1 478 ? -52.435 24.668 -13.250 1.00 22.76 456 SER B N 1
ATOM 7010 C CA . SER B 1 478 ? -53.883 24.747 -13.441 1.00 22.81 456 SER B CA 1
ATOM 7011 C C . SER B 1 478 ? -54.444 26.064 -12.912 1.00 24.20 456 SER B C 1
ATOM 7012 O O . SER B 1 478 ? -53.713 26.874 -12.334 1.00 16.14 456 SER B O 1
ATOM 7015 N N . LEU B 1 479 ? -55.743 26.294 -13.127 1.00 24.32 457 LEU B N 1
ATOM 7016 C CA . LEU B 1 479 ? -56.377 27.503 -12.615 1.00 25.78 457 LEU B CA 1
ATOM 7017 C C . LEU B 1 479 ? -56.380 27.544 -11.094 1.00 25.06 457 LEU B C 1
ATOM 7018 O O . LEU B 1 479 ? -56.485 28.630 -10.513 1.00 26.45 457 LEU B O 1
ATOM 7023 N N . LEU B 1 480 ? -56.264 26.390 -10.438 1.00 21.25 458 LEU B N 1
ATOM 7024 C CA . LEU B 1 480 ? -56.297 26.357 -8.983 1.00 20.77 458 LEU B CA 1
ATOM 7025 C C . LEU B 1 480 ? -55.098 27.061 -8.353 1.00 21.49 458 LEU B C 1
ATOM 7026 O O . LEU B 1 480 ? -55.198 27.520 -7.211 1.00 20.92 458 LEU B O 1
ATOM 7031 N N . ALA B 1 481 ? -53.978 27.185 -9.071 1.00 21.54 459 ALA B N 1
ATOM 7032 C CA . ALA B 1 481 ? -52.807 27.846 -8.497 1.00 24.25 459 ALA B CA 1
ATOM 7033 C C . ALA B 1 481 ? -53.059 29.315 -8.178 1.00 26.85 459 ALA B C 1
ATOM 7034 O O . ALA B 1 481 ? -52.375 29.872 -7.312 1.00 26.94 459 ALA B O 1
ATOM 7036 N N . LEU B 1 482 ? -54.017 29.954 -8.856 1.00 19.91 460 LEU B N 1
ATOM 7037 C CA . LEU B 1 482 ? -54.372 31.334 -8.546 1.00 26.22 460 LEU B CA 1
ATOM 7038 C C . LEU B 1 482 ? -55.067 31.483 -7.199 1.00 25.92 460 LEU B C 1
ATOM 7039 O O . LEU B 1 482 ? -55.167 32.612 -6.704 1.00 29.21 460 LEU B O 1
ATOM 7044 N N . ASP B 1 483 ? -55.540 30.384 -6.597 1.00 25.99 461 ASP B N 1
ATOM 7045 C CA . ASP B 1 483 ? -56.302 30.479 -5.354 1.00 26.05 461 ASP B CA 1
ATOM 7046 C C . ASP B 1 483 ? -55.485 31.128 -4.244 1.00 35.24 461 ASP B C 1
ATOM 7047 O O . ASP B 1 483 ? -56.022 31.898 -3.438 1.00 32.31 461 ASP B O 1
ATOM 7052 N N . ASP B 1 484 ? -54.185 30.825 -4.179 1.00 27.77 462 ASP B N 1
ATOM 7053 C CA . ASP B 1 484 ? -53.359 31.353 -3.099 1.00 33.70 462 ASP B CA 1
ATOM 7054 C C . ASP B 1 484 ? -53.153 32.856 -3.224 1.00 29.08 462 ASP B C 1
ATOM 7055 O O . ASP B 1 484 ? -52.922 33.534 -2.217 1.00 32.09 462 ASP B O 1
ATOM 7060 N N . TYR B 1 485 ? -53.250 33.394 -4.434 1.00 21.56 463 TYR B N 1
ATOM 7061 C CA . TYR B 1 485 ? -52.918 34.783 -4.703 1.00 23.50 463 TYR B CA 1
ATOM 7062 C C . TYR B 1 485 ? -54.145 35.662 -4.898 1.00 25.03 463 TYR B C 1
ATOM 7063 O O . TYR B 1 485 ? -53.994 36.865 -5.137 1.00 21.09 463 TYR B O 1
ATOM 7072 N N . LEU B 1 486 ? -55.345 35.096 -4.802 1.00 27.90 464 LEU B N 1
ATOM 7073 C CA . LEU B 1 486 ? -56.592 35.830 -4.958 1.00 27.16 464 LEU B CA 1
ATOM 7074 C C . LEU B 1 486 ? -57.455 35.637 -3.720 1.00 31.96 464 LEU B C 1
ATOM 7075 O O . LEU B 1 486 ? -57.585 34.519 -3.211 1.00 29.15 464 LEU B O 1
ATOM 7080 N N . ALA B 1 487 ? -58.042 36.730 -3.238 1.00 26.26 465 ALA B N 1
ATOM 7081 C CA . ALA B 1 487 ? -58.947 36.703 -2.098 1.00 26.71 465 ALA B CA 1
ATOM 7082 C C . ALA B 1 487 ? -60.363 37.029 -2.559 1.00 23.05 465 ALA B C 1
ATOM 7083 O O . ALA B 1 487 ? -60.557 37.839 -3.469 1.00 27.12 465 ALA B O 1
ATOM 7085 N N . TYR B 1 488 ? -61.347 36.398 -1.925 1.00 23.35 466 TYR B N 1
ATOM 7086 C CA . TYR B 1 488 ? -62.738 36.603 -2.299 1.00 24.89 466 TYR B CA 1
ATOM 7087 C C . TYR B 1 488 ? -63.271 37.921 -1.740 1.00 25.72 466 TYR B C 1
ATOM 7088 O O . TYR B 1 488 ? -62.741 38.481 -0.777 1.00 21.24 466 TYR B O 1
ATOM 7097 N N . LYS B 1 489 ? -64.326 38.427 -2.380 1.00 24.59 467 LYS B N 1
ATOM 7098 C CA . LYS B 1 489 ? -65.089 39.550 -1.848 1.00 25.37 467 LYS B CA 1
ATOM 7099 C C . LYS B 1 489 ? -66.560 39.332 -2.167 1.00 24.50 467 LYS B C 1
ATOM 7100 O O . LYS B 1 489 ? -66.902 39.019 -3.311 1.00 23.08 467 LYS B O 1
ATOM 7106 N N . ARG B 1 490 ? -67.421 39.504 -1.164 1.00 24.22 468 ARG B N 1
ATOM 7107 C CA . ARG B 1 490 ? -68.868 39.416 -1.334 1.00 19.91 468 ARG B CA 1
ATOM 7108 C C . ARG B 1 490 ? -69.477 40.799 -1.141 1.00 22.36 468 ARG B C 1
ATOM 7109 O O . ARG B 1 490 ? -69.390 41.371 -0.048 1.00 23.13 468 ARG B O 1
ATOM 7117 N N . VAL B 1 491 ? -70.076 41.334 -2.200 1.00 21.25 469 VAL B N 1
ATOM 7118 C CA . VAL B 1 491 ? -70.857 42.564 -2.129 1.00 23.54 469 VAL B CA 1
ATOM 7119 C C . VAL B 1 491 ? -72.324 42.158 -2.059 1.00 25.14 469 VAL B C 1
ATOM 7120 O O . VAL B 1 491 ? -72.846 41.522 -2.982 1.00 23.75 469 VAL B O 1
ATOM 7124 N N . SER B 1 492 ? -72.988 42.507 -0.958 1.00 24.19 470 SER B N 1
ATOM 7125 C CA . SER B 1 492 ? -74.394 42.183 -0.746 1.00 30.64 470 SER B CA 1
ATOM 7126 C C . SER B 1 492 ? -75.174 43.475 -0.560 1.00 32.29 470 SER B C 1
ATOM 7127 O O . SER B 1 492 ? -74.870 44.259 0.345 1.00 27.96 470 SER B O 1
ATOM 7130 N N . ARG B 1 493 ? -76.180 43.686 -1.407 1.00 22.50 471 ARG B N 1
ATOM 7131 C CA . ARG B 1 493 ? -76.944 44.924 -1.433 1.00 28.25 471 ARG B CA 1
ATOM 7132 C C . ARG B 1 493 ? -78.417 44.639 -1.171 1.00 31.28 471 ARG B C 1
ATOM 7133 O O . ARG B 1 493 ? -78.980 43.682 -1.710 1.00 29.84 471 ARG B O 1
ATOM 7141 N N . ALA B 1 494 ? -79.032 45.472 -0.336 1.00 24.86 472 ALA B N 1
ATOM 7142 C CA . ALA B 1 494 ? -80.459 45.350 -0.068 1.00 29.36 472 ALA B CA 1
ATOM 7143 C C . ALA B 1 494 ? -81.258 45.850 -1.266 1.00 33.61 472 ALA B C 1
ATOM 7144 O O . ALA B 1 494 ? -81.003 46.941 -1.786 1.00 31.93 472 ALA B O 1
ATOM 7146 N N . LEU B 1 495 ? -82.226 45.044 -1.707 1.00 31.12 473 LEU B N 1
ATOM 7147 C CA . LEU B 1 495 ? -83.002 45.392 -2.892 1.00 36.04 473 LEU B CA 1
ATOM 7148 C C . LEU B 1 495 ? -84.073 46.435 -2.598 1.00 42.68 473 LEU B C 1
ATOM 7149 O O . LEU B 1 495 ? -84.459 47.188 -3.500 1.00 44.89 473 LEU B O 1
ATOM 7154 N N . LYS B 1 496 ? -84.561 46.502 -1.359 1.00 39.44 474 LYS B N 1
ATOM 7155 C CA . LYS B 1 496 ? -85.551 47.505 -0.984 1.00 51.40 474 LYS B CA 1
ATOM 7156 C C . LYS B 1 496 ? -84.927 48.845 -0.606 1.00 52.88 474 LYS B C 1
ATOM 7157 O O . LYS B 1 496 ? -85.663 49.752 -0.201 1.00 57.17 474 LYS B O 1
ATOM 7159 N N . VAL B 1 497 ? -83.605 48.980 -0.745 1.00 53.23 475 VAL B N 1
ATOM 7160 C CA . VAL B 1 497 ? -82.828 50.184 -0.417 1.00 53.72 475 VAL B CA 1
ATOM 7161 C C . VAL B 1 497 ? -83.305 50.879 0.854 1.00 49.69 475 VAL B C 1
ATOM 7162 O O . VAL B 1 497 ? -82.530 51.567 1.518 1.00 49.13 475 VAL B O 1
ATOM 7166 N N . MET C 1 1 ? 26.573 39.650 -66.027 1.00 48.63 -21 MET C N 1
ATOM 7167 C CA . MET C 1 1 ? 25.191 39.184 -65.998 1.00 51.32 -21 MET C CA 1
ATOM 7168 C C . MET C 1 1 ? 24.225 40.295 -66.395 1.00 50.13 -21 MET C C 1
ATOM 7169 O O . MET C 1 1 ? 23.540 40.866 -65.544 1.00 51.48 -21 MET C O 1
ATOM 7174 N N . GLY C 1 2 ? 24.175 40.598 -67.694 1.00 48.59 -20 GLY C N 1
ATOM 7175 C CA . GLY C 1 2 ? 23.232 41.590 -68.177 1.00 43.42 -20 GLY C CA 1
ATOM 7176 C C . GLY C 1 2 ? 21.787 41.148 -68.055 1.00 39.06 -20 GLY C C 1
ATOM 7177 O O . GLY C 1 2 ? 20.902 41.972 -67.807 1.00 36.48 -20 GLY C O 1
ATOM 7178 N N . SER C 1 3 ? 21.526 39.850 -68.223 1.00 42.94 -19 SER C N 1
ATOM 7179 C CA . SER C 1 3 ? 20.177 39.313 -68.094 1.00 38.39 -19 SER C CA 1
ATOM 7180 C C . SER C 1 3 ? 19.767 39.069 -66.647 1.00 46.96 -19 SER C C 1
ATOM 7181 O O . SER C 1 3 ? 18.576 38.847 -66.392 1.00 39.95 -19 SER C O 1
ATOM 7184 N N . SER C 1 4 ? 20.721 39.098 -65.713 1.00 51.36 -18 SER C N 1
ATOM 7185 C CA . SER C 1 4 ? 20.566 38.874 -64.276 1.00 46.10 -18 SER C CA 1
ATOM 7186 C C . SER C 1 4 ? 20.378 37.410 -63.910 1.00 43.72 -18 SER C C 1
ATOM 7187 O O . SER C 1 4 ? 20.156 37.109 -62.726 1.00 35.05 -18 SER C O 1
ATOM 7189 N N . HIS C 1 5 ? 20.452 36.494 -64.871 1.00 35.34 -17 HIS C N 1
ATOM 7190 C CA . HIS C 1 5 ? 20.402 35.062 -64.593 1.00 34.25 -17 HIS C CA 1
ATOM 7191 C C . HIS C 1 5 ? 21.803 34.610 -64.196 1.00 44.88 -17 HIS C C 1
ATOM 7192 O O . HIS C 1 5 ? 22.672 34.418 -65.049 1.00 36.70 -17 HIS C O 1
ATOM 7194 N N . HIS C 1 6 ? 22.032 34.447 -62.895 1.00 42.05 -16 HIS C N 1
ATOM 7195 C CA . HIS C 1 6 ? 23.332 34.011 -62.401 1.00 47.34 -16 HIS C CA 1
ATOM 7196 C C . HIS C 1 6 ? 23.410 32.490 -62.449 1.00 46.34 -16 HIS C C 1
ATOM 7197 O O . HIS C 1 6 ? 22.625 31.800 -61.787 1.00 44.02 -16 HIS C O 1
ATOM 7199 N N . HIS C 1 7 ? 24.357 31.973 -63.227 1.00 43.84 -15 HIS C N 1
ATOM 7200 C CA . HIS C 1 7 ? 24.525 30.536 -63.376 1.00 42.00 -15 HIS C CA 1
ATOM 7201 C C . HIS C 1 7 ? 24.996 29.900 -62.069 1.00 44.53 -15 HIS C C 1
ATOM 7202 O O . HIS C 1 7 ? 25.473 30.574 -61.151 1.00 42.55 -15 HIS C O 1
ATOM 7204 N N . HIS C 1 8 ? 24.860 28.578 -61.999 1.00 47.25 -14 HIS C N 1
ATOM 7205 C CA . HIS C 1 8 ? 25.285 27.819 -60.825 1.00 46.30 -14 HIS C CA 1
ATOM 7206 C C . HIS C 1 8 ? 26.734 27.359 -60.963 1.00 40.44 -14 HIS C C 1
ATOM 7207 O O . HIS C 1 8 ? 27.638 27.937 -60.359 1.00 48.01 -14 HIS C O 1
ATOM 7209 N N . SER C 1 23 ? 21.439 22.640 -87.424 1.00 55.21 1 SER C N 1
ATOM 7210 C CA . SER C 1 23 ? 20.247 21.812 -87.274 1.00 57.24 1 SER C CA 1
ATOM 7211 C C . SER C 1 23 ? 19.451 21.756 -88.575 1.00 60.53 1 SER C C 1
ATOM 7212 O O . SER C 1 23 ? 18.692 22.671 -88.892 1.00 59.86 1 SER C O 1
ATOM 7214 N N . LEU C 1 24 ? 19.623 20.668 -89.325 1.00 63.72 2 LEU C N 1
ATOM 7215 C CA . LEU C 1 24 ? 19.009 20.553 -90.641 1.00 63.78 2 LEU C CA 1
ATOM 7216 C C . LEU C 1 24 ? 17.578 20.034 -90.579 1.00 57.04 2 LEU C C 1
ATOM 7217 O O . LEU C 1 24 ? 16.698 20.584 -91.250 1.00 56.85 2 LEU C O 1
ATOM 7222 N N . SER C 1 25 ? 17.325 18.994 -89.786 1.00 40.06 3 SER C N 1
ATOM 7223 C CA . SER C 1 25 ? 16.025 18.329 -89.807 1.00 48.59 3 SER C CA 1
ATOM 7224 C C . SER C 1 25 ? 15.869 17.512 -88.537 1.00 43.55 3 SER C C 1
ATOM 7225 O O . SER C 1 25 ? 16.696 16.636 -88.262 1.00 44.07 3 SER C O 1
ATOM 7228 N N . LYS C 1 26 ? 14.810 17.779 -87.773 1.00 37.95 4 LYS C N 1
ATOM 7229 C CA . LYS C 1 26 ? 14.603 17.113 -86.496 1.00 33.03 4 LYS C CA 1
ATOM 7230 C C . LYS C 1 26 ? 13.198 16.535 -86.438 1.00 32.98 4 LYS C C 1
ATOM 7231 O O . LYS C 1 26 ? 12.235 17.160 -86.892 1.00 28.85 4 LYS C O 1
ATOM 7237 N N . GLN C 1 27 ? 13.093 15.336 -85.883 1.00 29.39 5 GLN C N 1
ATOM 7238 C CA . GLN C 1 27 ? 11.840 14.602 -85.826 1.00 32.44 5 GLN C CA 1
ATOM 7239 C C . GLN C 1 27 ? 11.180 14.762 -84.462 1.00 29.25 5 GLN C C 1
ATOM 7240 O O . GLN C 1 27 ? 11.795 15.216 -83.494 1.00 23.61 5 GLN C O 1
ATOM 7246 N N . LEU C 1 28 ? 9.906 14.386 -84.406 1.00 36.04 6 LEU C N 1
ATOM 7247 C CA . LEU C 1 28 ? 9.159 14.420 -83.156 1.00 31.92 6 LEU C CA 1
ATOM 7248 C C . LEU C 1 28 ? 9.668 13.348 -82.203 1.00 31.34 6 LEU C C 1
ATOM 7249 O O . LEU C 1 28 ? 9.969 12.224 -82.613 1.00 32.95 6 LEU C O 1
ATOM 7254 N N . TYR C 1 29 ? 9.758 13.698 -80.919 1.00 30.51 7 TYR C N 1
ATOM 7255 C CA . TYR C 1 29 ? 10.144 12.754 -79.871 1.00 24.99 7 TYR C CA 1
ATOM 7256 C C . TYR C 1 29 ? 8.893 12.407 -79.074 1.00 29.45 7 TYR C C 1
ATOM 7257 O O . TYR C 1 29 ? 8.477 13.164 -78.191 1.00 26.09 7 TYR C O 1
ATOM 7266 N N . ILE C 1 30 ? 8.293 11.260 -79.390 1.00 29.15 8 ILE C N 1
ATOM 7267 C CA . ILE C 1 30 ? 7.023 10.835 -78.807 1.00 27.67 8 ILE C CA 1
ATOM 7268 C C . ILE C 1 30 ? 7.119 9.351 -78.488 1.00 33.88 8 ILE C C 1
ATOM 7269 O O . ILE C 1 30 ? 7.515 8.552 -79.343 1.00 30.69 8 ILE C O 1
ATOM 7274 N N . GLY C 1 31 ? 6.771 8.983 -77.256 1.00 34.81 9 GLY C N 1
ATOM 7275 C CA . GLY C 1 31 ? 6.804 7.586 -76.854 1.00 32.55 9 GLY C CA 1
ATOM 7276 C C . GLY C 1 31 ? 8.171 6.943 -76.936 1.00 38.63 9 GLY C C 1
ATOM 7277 O O . GLY C 1 31 ? 8.270 5.747 -77.230 1.00 37.68 9 GLY C O 1
ATOM 7278 N N . GLY C 1 32 ? 9.233 7.706 -76.686 1.00 34.38 10 GLY C N 1
ATOM 7279 C CA . GLY C 1 32 ? 10.571 7.152 -76.705 1.00 32.12 10 GLY C CA 1
ATOM 7280 C C . GLY C 1 32 ? 11.147 6.906 -78.079 1.00 34.52 10 GLY C C 1
ATOM 7281 O O . GLY C 1 32 ? 12.204 6.275 -78.187 1.00 32.77 10 GLY C O 1
ATOM 7282 N N . LYS C 1 33 ? 10.488 7.383 -79.133 1.00 33.33 11 LYS C N 1
ATOM 7283 C CA . LYS C 1 33 ? 10.944 7.190 -80.500 1.00 34.89 11 LYS C CA 1
ATOM 7284 C C . LYS C 1 33 ? 10.954 8.523 -81.232 1.00 34.49 11 LYS C C 1
ATOM 7285 O O . LYS C 1 33 ? 10.126 9.401 -80.970 1.00 28.26 11 LYS C O 1
ATOM 7291 N N . LEU C 1 34 ? 11.906 8.667 -82.151 1.00 28.09 12 LEU C N 1
ATOM 7292 C CA . LEU C 1 34 ? 11.953 9.808 -83.059 1.00 33.99 12 LEU C CA 1
ATOM 7293 C C . LEU C 1 34 ? 11.161 9.443 -84.309 1.00 35.46 12 LEU C C 1
ATOM 7294 O O . LEU C 1 34 ? 11.530 8.517 -85.037 1.00 42.62 12 LEU C O 1
ATOM 7299 N N . ILE C 1 35 ? 10.069 10.166 -84.560 1.00 31.28 13 ILE C N 1
ATOM 7300 C CA . ILE C 1 35 ? 9.156 9.825 -85.640 1.00 33.44 13 ILE C CA 1
ATOM 7301 C C . ILE C 1 35 ? 8.921 11.046 -86.516 1.00 36.36 13 ILE C C 1
ATOM 7302 O O . ILE C 1 35 ? 9.120 12.191 -86.104 1.00 32.76 13 ILE C O 1
ATOM 7307 N N . THR C 1 36 ? 8.487 10.782 -87.745 1.00 36.24 14 THR C N 1
ATOM 7308 C CA . THR C 1 36 ? 8.090 11.822 -88.675 1.00 39.08 14 THR C CA 1
ATOM 7309 C C . THR C 1 36 ? 6.569 11.938 -88.701 1.00 39.05 14 THR C C 1
ATOM 7310 O O . THR C 1 36 ? 5.843 11.183 -88.050 1.00 40.53 14 THR C O 1
ATOM 7314 N N . SER C 1 37 ? 6.084 12.901 -89.477 1.00 39.90 15 SER C N 1
ATOM 7315 C CA . SER C 1 37 ? 4.659 13.118 -89.648 1.00 41.50 15 SER C CA 1
ATOM 7316 C C . SER C 1 37 ? 4.398 13.475 -91.103 1.00 44.02 15 SER C C 1
ATOM 7317 O O . SER C 1 37 ? 5.314 13.520 -91.931 1.00 49.86 15 SER C O 1
ATOM 7320 N N . ASP C 1 38 ? 3.132 13.736 -91.413 1.00 41.54 16 ASP C N 1
ATOM 7321 C CA . ASP C 1 38 ? 2.754 14.144 -92.757 1.00 47.35 16 ASP C CA 1
ATOM 7322 C C . ASP C 1 38 ? 3.066 15.607 -93.036 1.00 51.84 16 ASP C C 1
ATOM 7323 O O . ASP C 1 38 ? 2.945 16.040 -94.188 1.00 53.81 16 ASP C O 1
ATOM 7325 N N . ALA C 1 39 ? 3.464 16.370 -92.026 1.00 44.13 17 ALA C N 1
ATOM 7326 C CA . ALA C 1 39 ? 3.679 17.804 -92.146 1.00 44.84 17 ALA C CA 1
ATOM 7327 C C . ALA C 1 39 ? 5.132 18.143 -91.827 1.00 48.99 17 ALA C C 1
ATOM 7328 O O . ALA C 1 39 ? 5.924 17.287 -91.424 1.00 45.53 17 ALA C O 1
ATOM 7330 N N . THR C 1 40 ? 5.464 19.421 -91.998 1.00 51.59 18 THR C N 1
ATOM 7331 C CA . THR C 1 40 ? 6.828 19.902 -91.831 1.00 39.54 18 THR C CA 1
ATOM 7332 C C . THR C 1 40 ? 6.795 21.417 -91.690 1.00 41.91 18 THR C C 1
ATOM 7333 O O . THR C 1 40 ? 6.101 22.095 -92.453 1.00 49.44 18 THR C O 1
ATOM 7337 N N . THR C 1 41 ? 7.528 21.940 -90.710 1.00 40.45 19 THR C N 1
ATOM 7338 C CA . THR C 1 41 ? 7.566 23.368 -90.420 1.00 34.98 19 THR C CA 1
ATOM 7339 C C . THR C 1 41 ? 8.979 23.893 -90.638 1.00 38.22 19 THR C C 1
ATOM 7340 O O . THR C 1 41 ? 9.940 23.335 -90.099 1.00 32.50 19 THR C O 1
ATOM 7344 N N . GLU C 1 42 ? 9.103 24.956 -91.431 1.00 38.61 20 GLU C N 1
ATOM 7345 C CA . GLU C 1 42 ? 10.387 25.600 -91.675 1.00 38.60 20 GLU C CA 1
ATOM 7346 C C . GLU C 1 42 ? 10.688 26.613 -90.576 1.00 32.67 20 GLU C C 1
ATOM 7347 O O . GLU C 1 42 ? 9.780 27.218 -89.998 1.00 31.47 20 GLU C O 1
ATOM 7353 N N . ILE C 1 43 ? 11.978 26.793 -90.291 1.00 27.23 21 ILE C N 1
ATOM 7354 C CA . ILE C 1 43 ? 12.451 27.724 -89.267 1.00 24.29 21 ILE C CA 1
ATOM 7355 C C . ILE C 1 43 ? 13.217 28.848 -89.958 1.00 22.88 21 ILE C C 1
ATOM 7356 O O . ILE C 1 43 ? 14.215 28.592 -90.644 1.00 23.49 21 ILE C O 1
ATOM 7361 N N . ILE C 1 44 ? 12.768 30.086 -89.757 1.00 23.86 22 ILE C N 1
ATOM 7362 C CA . ILE C 1 44 ? 13.363 31.272 -90.368 1.00 23.59 22 ILE C CA 1
ATOM 7363 C C . ILE C 1 44 ? 14.152 32.030 -89.309 1.00 26.75 22 ILE C C 1
ATOM 7364 O O . ILE C 1 44 ? 13.630 32.316 -88.225 1.00 21.64 22 ILE C O 1
ATOM 7369 N N . ASN C 1 45 ? 15.396 32.376 -89.630 1.00 26.13 23 ASN C N 1
ATOM 7370 C CA . ASN C 1 45 ? 16.203 33.200 -88.735 1.00 21.84 23 ASN C CA 1
ATOM 7371 C C . ASN C 1 45 ? 15.728 34.648 -88.809 1.00 23.72 23 ASN C C 1
ATOM 7372 O O . ASN C 1 45 ? 15.620 35.201 -89.907 1.00 25.17 23 ASN C O 1
ATOM 7377 N N . PRO C 1 46 ? 15.420 35.286 -87.674 1.00 24.96 24 PRO C N 1
ATOM 7378 C CA . PRO C 1 46 ? 14.866 36.652 -87.723 1.00 24.94 24 PRO C CA 1
ATOM 7379 C C . PRO C 1 46 ? 15.876 37.730 -88.095 1.00 25.27 24 PRO C C 1
ATOM 7380 O O . PRO C 1 46 ? 15.476 38.889 -88.271 1.00 22.93 24 PRO C O 1
ATOM 7384 N N . ALA C 1 47 ? 17.159 37.404 -88.213 1.00 25.21 25 ALA C N 1
ATOM 7385 C CA . ALA C 1 47 ? 18.141 38.369 -88.689 1.00 25.90 25 ALA C CA 1
ATOM 7386 C C . ALA C 1 47 ? 18.412 38.250 -90.182 1.00 23.92 25 ALA C C 1
ATOM 7387 O O . ALA C 1 47 ? 18.454 39.264 -90.883 1.00 32.12 25 ALA C O 1
ATOM 7389 N N . THR C 1 48 ? 18.592 37.035 -90.691 1.00 25.09 26 THR C N 1
ATOM 7390 C CA . THR C 1 48 ? 18.921 36.839 -92.095 1.00 28.23 26 THR C CA 1
ATOM 7391 C C . THR C 1 48 ? 17.700 36.570 -92.963 1.00 31.79 26 THR C C 1
ATOM 7392 O O . THR C 1 48 ? 17.801 36.681 -94.190 1.00 27.10 26 THR C O 1
ATOM 7396 N N . LEU C 1 49 ? 16.563 36.218 -92.356 1.00 29.53 27 LEU C N 1
ATOM 7397 C CA . LEU C 1 49 ? 15.333 35.877 -93.073 1.00 28.91 27 LEU C CA 1
ATOM 7398 C C . LEU C 1 49 ? 15.525 34.673 -93.990 1.00 34.44 27 LEU C C 1
ATOM 7399 O O . LEU C 1 49 ? 14.783 34.491 -94.960 1.00 28.89 27 LEU C O 1
ATOM 7404 N N . GLU C 1 50 ? 16.513 33.837 -93.682 1.00 23.53 28 GLU C N 1
ATOM 7405 C CA . GLU C 1 50 ? 16.775 32.613 -94.420 1.00 28.14 28 GLU C CA 1
ATOM 7406 C C . GLU C 1 50 ? 16.331 31.408 -93.604 1.00 25.14 28 GLU C C 1
ATOM 7407 O O . GLU C 1 50 ? 16.312 31.448 -92.372 1.00 25.33 28 GLU C O 1
ATOM 7413 N N . ILE C 1 51 ? 15.983 30.330 -94.307 1.00 23.21 29 ILE C N 1
ATOM 7414 C CA . ILE C 1 51 ? 15.654 29.070 -93.650 1.00 24.45 29 ILE C CA 1
ATOM 7415 C C . ILE C 1 51 ? 16.908 28.498 -93.006 1.00 28.46 29 ILE C C 1
ATOM 7416 O O . ILE C 1 51 ? 17.962 28.392 -93.646 1.00 26.23 29 ILE C O 1
ATOM 7421 N N . VAL C 1 52 ? 16.802 28.121 -91.734 1.00 24.68 30 VAL C N 1
ATOM 7422 C CA . VAL C 1 52 ? 17.926 27.535 -91.013 1.00 21.18 30 VAL C CA 1
ATOM 7423 C C . VAL C 1 52 ? 17.639 26.137 -90.495 1.00 25.30 30 VAL C C 1
ATOM 7424 O O . VAL C 1 52 ? 18.573 25.464 -90.035 1.00 25.27 30 VAL C O 1
ATOM 7428 N N . GLY C 1 53 ? 16.396 25.663 -90.556 1.00 22.67 31 GLY C N 1
ATOM 7429 C CA . GLY C 1 53 ? 16.100 24.365 -89.983 1.00 30.61 31 GLY C CA 1
ATOM 7430 C C . GLY C 1 53 ? 14.725 23.870 -90.367 1.00 29.63 31 GLY C C 1
ATOM 7431 O O . GLY C 1 53 ? 13.932 24.570 -91.001 1.00 28.47 31 GLY C O 1
ATOM 7432 N N . GLU C 1 54 ? 14.448 22.638 -89.950 1.00 35.33 32 GLU C N 1
ATOM 7433 C CA . GLU C 1 54 ? 13.226 21.951 -90.333 1.00 35.22 32 GLU C CA 1
ATOM 7434 C C . GLU C 1 54 ? 12.826 20.994 -89.222 1.00 33.21 32 GLU C C 1
ATOM 7435 O O . GLU C 1 54 ? 13.673 20.294 -88.664 1.00 31.34 32 GLU C O 1
ATOM 7441 N N . ILE C 1 55 ? 11.534 20.970 -88.902 1.00 27.78 33 ILE C N 1
ATOM 7442 C CA . ILE C 1 55 ? 10.996 20.046 -87.915 1.00 26.04 33 ILE C CA 1
ATOM 7443 C C . ILE C 1 55 ? 9.781 19.346 -88.499 1.00 23.37 33 ILE C C 1
ATOM 7444 O O . ILE C 1 55 ? 9.039 19.914 -89.308 1.00 30.93 33 ILE C O 1
ATOM 7449 N N . SER C 1 56 ? 9.583 18.099 -88.079 1.00 25.25 34 SER C N 1
ATOM 7450 C CA . SER C 1 56 ? 8.344 17.381 -88.353 1.00 29.44 34 SER C CA 1
ATOM 7451 C C . SER C 1 56 ? 7.248 17.989 -87.488 1.00 31.76 34 SER C C 1
ATOM 7452 O O . SER C 1 56 ? 7.334 17.943 -86.257 1.00 33.61 34 SER C O 1
ATOM 7455 N N . ALA C 1 57 ? 6.225 18.561 -88.119 1.00 36.14 35 ALA C N 1
ATOM 7456 C CA . ALA C 1 57 ? 5.146 19.198 -87.379 1.00 35.46 35 ALA C CA 1
ATOM 7457 C C . ALA C 1 57 ? 4.139 18.164 -86.889 1.00 37.58 35 ALA C C 1
ATOM 7458 O O . ALA C 1 57 ? 3.776 17.232 -87.612 1.00 29.24 35 ALA C O 1
ATOM 7460 N N . ALA C 1 58 ? 3.679 18.342 -85.656 1.00 28.24 36 ALA C N 1
ATOM 7461 C CA . ALA C 1 58 ? 2.701 17.435 -85.080 1.00 25.97 36 ALA C CA 1
ATOM 7462 C C . ALA C 1 58 ? 1.287 17.836 -85.476 1.00 27.28 36 ALA C C 1
ATOM 7463 O O . ALA C 1 58 ? 0.977 19.017 -85.650 1.00 27.49 36 ALA C O 1
ATOM 7465 N N . GLY C 1 59 ? 0.434 16.826 -85.639 1.00 32.78 37 GLY C N 1
ATOM 7466 C CA . GLY C 1 59 ? -0.996 17.021 -85.696 1.00 36.27 37 GLY C CA 1
ATOM 7467 C C . GLY C 1 59 ? -1.656 16.600 -84.395 1.00 31.89 37 GLY C C 1
ATOM 7468 O O . GLY C 1 59 ? -0.999 16.243 -83.415 1.00 31.72 37 GLY C O 1
ATOM 7469 N N . ILE C 1 60 ? -2.991 16.645 -84.393 1.00 31.44 38 ILE C N 1
ATOM 7470 C CA . ILE C 1 60 ? -3.711 16.225 -83.196 1.00 32.80 38 ILE C CA 1
ATOM 7471 C C . ILE C 1 60 ? -3.509 14.737 -82.944 1.00 29.57 38 ILE C C 1
ATOM 7472 O O . ILE C 1 60 ? -3.577 14.282 -81.797 1.00 33.48 38 ILE C O 1
ATOM 7477 N N . ASN C 1 61 ? -3.244 13.956 -83.996 1.00 35.27 39 ASN C N 1
ATOM 7478 C CA . ASN C 1 61 ? -2.937 12.542 -83.799 1.00 34.56 39 ASN C CA 1
ATOM 7479 C C . ASN C 1 61 ? -1.608 12.360 -83.077 1.00 31.67 39 ASN C C 1
ATOM 7480 O O . ASN C 1 61 ? -1.498 11.527 -82.171 1.00 28.12 39 ASN C O 1
ATOM 7485 N N . GLU C 1 62 ? -0.588 13.131 -83.460 1.00 33.56 40 GLU C N 1
ATOM 7486 C CA . GLU C 1 62 ? 0.691 13.047 -82.762 1.00 29.79 40 GLU C CA 1
ATOM 7487 C C . GLU C 1 62 ? 0.570 13.574 -81.336 1.00 26.74 40 GLU C C 1
ATOM 7488 O O . GLU C 1 62 ? 1.191 13.035 -80.413 1.00 29.64 40 GLU C O 1
ATOM 7494 N N . ALA C 1 63 ? -0.234 14.621 -81.135 1.00 33.62 41 ALA C N 1
ATOM 7495 C CA . ALA C 1 63 ? -0.443 15.150 -79.790 1.00 29.14 41 ALA C CA 1
ATOM 7496 C C . ALA C 1 63 ? -1.154 14.139 -78.898 1.00 27.43 41 ALA C C 1
ATOM 7497 O O . ALA C 1 63 ? -0.817 13.997 -77.718 1.00 28.43 41 ALA C O 1
ATOM 7499 N N . ASN C 1 64 ? -2.135 13.420 -79.445 1.00 28.62 42 ASN C N 1
ATOM 7500 C CA . ASN C 1 64 ? -2.804 12.390 -78.658 1.00 31.82 42 ASN C CA 1
ATOM 7501 C C . ASN C 1 64 ? -1.910 11.174 -78.450 1.00 29.44 42 ASN C C 1
ATOM 7502 O O . ASN C 1 64 ? -2.034 10.484 -77.432 1.00 25.08 42 ASN C O 1
ATOM 7507 N N . MET C 1 65 ? -0.999 10.899 -79.388 1.00 30.85 43 MET C N 1
ATOM 7508 C CA . MET C 1 65 ? -0.004 9.855 -79.162 1.00 32.36 43 MET C CA 1
ATOM 7509 C C . MET C 1 65 ? 0.900 10.204 -77.986 1.00 28.50 43 MET C C 1
ATOM 7510 O O . MET C 1 65 ? 1.225 9.339 -77.164 1.00 29.34 43 MET C O 1
ATOM 7515 N N . ALA C 1 66 ? 1.326 11.465 -77.897 1.00 31.17 44 ALA C N 1
ATOM 7516 C CA . ALA C 1 66 ? 2.188 11.883 -76.796 1.00 30.10 44 ALA C CA 1
ATOM 7517 C C . ALA C 1 66 ? 1.449 11.834 -75.465 1.00 23.06 44 ALA C C 1
ATOM 7518 O O . ALA C 1 66 ? 1.998 11.368 -74.460 1.00 29.97 44 ALA C O 1
ATOM 7520 N N . LEU C 1 67 ? 0.207 12.319 -75.438 1.00 27.82 45 LEU C N 1
ATOM 7521 C CA . LEU C 1 67 ? -0.583 12.269 -74.211 1.00 26.03 45 LEU C CA 1
ATOM 7522 C C . LEU C 1 67 ? -0.808 10.833 -73.752 1.00 25.60 45 LEU C C 1
ATOM 7523 O O . LEU C 1 67 ? -0.700 10.532 -72.557 1.00 24.43 45 LEU C O 1
ATOM 7528 N N . GLU C 1 68 ? -1.105 9.928 -74.688 1.00 26.60 46 GLU C N 1
ATOM 7529 C CA . GLU C 1 68 ? -1.388 8.546 -74.311 1.00 28.13 46 GLU C CA 1
ATOM 7530 C C . GLU C 1 68 ? -0.125 7.813 -73.872 1.00 29.11 46 GLU C C 1
ATOM 7531 O O . GLU C 1 68 ? -0.169 7.003 -72.938 1.00 27.88 46 GLU C O 1
ATOM 7537 N N . SER C 1 69 ? 1.009 8.072 -74.532 1.00 26.44 47 SER C N 1
ATOM 7538 C CA . SER C 1 69 ? 2.252 7.441 -74.101 1.00 23.98 47 SER C CA 1
ATOM 7539 C C . SER C 1 69 ? 2.686 7.965 -72.736 1.00 26.09 47 SER C C 1
ATOM 7540 O O . SER C 1 69 ? 3.201 7.205 -71.908 1.00 26.05 47 SER C O 1
ATOM 7543 N N . ALA C 1 70 ? 2.471 9.256 -72.477 1.00 23.91 48 ALA C N 1
ATOM 7544 C CA . ALA C 1 70 ? 2.775 9.807 -71.161 1.00 27.02 48 ALA C CA 1
ATOM 7545 C C . ALA C 1 70 ? 1.851 9.232 -70.095 1.00 29.94 48 ALA C C 1
ATOM 7546 O O . ALA C 1 70 ? 2.289 8.939 -68.977 1.00 30.51 48 ALA C O 1
ATOM 7548 N N . GLN C 1 71 ? 0.568 9.063 -70.421 1.00 29.94 49 GLN C N 1
ATOM 7549 C CA . GLN C 1 71 ? -0.350 8.451 -69.467 1.00 31.75 49 GLN C CA 1
ATOM 7550 C C . GLN C 1 71 ? 0.057 7.017 -69.154 1.00 30.30 49 GLN C C 1
ATOM 7551 O O . GLN C 1 71 ? 0.091 6.619 -67.985 1.00 31.04 49 GLN C O 1
ATOM 7557 N N . GLU C 1 72 ? 0.395 6.234 -70.184 1.00 28.24 50 GLU C N 1
ATOM 7558 C CA . GLU C 1 72 ? 0.788 4.847 -69.963 1.00 33.07 50 GLU C CA 1
ATOM 7559 C C . GLU C 1 72 ? 2.053 4.727 -69.122 1.00 37.32 50 GLU C C 1
ATOM 7560 O O . GLU C 1 72 ? 2.221 3.724 -68.420 1.00 34.45 50 GLU C O 1
ATOM 7562 N N . ALA C 1 73 ? 2.935 5.726 -69.166 1.00 33.12 51 ALA C N 1
ATOM 7563 C CA . ALA C 1 73 ? 4.191 5.681 -68.432 1.00 28.34 51 ALA C CA 1
ATOM 7564 C C . ALA C 1 73 ? 4.062 6.104 -66.975 1.00 29.33 51 ALA C C 1
ATOM 7565 O O . ALA C 1 73 ? 5.009 5.904 -66.209 1.00 30.48 51 ALA C O 1
ATOM 7567 N N . PHE C 1 74 ? 2.925 6.674 -66.571 1.00 31.10 52 PHE C N 1
ATOM 7568 C CA . PHE C 1 74 ? 2.844 7.299 -65.255 1.00 30.68 52 PHE C CA 1
ATOM 7569 C C . PHE C 1 74 ? 3.020 6.280 -64.135 1.00 29.95 52 PHE C C 1
ATOM 7570 O O . PHE C 1 74 ? 3.788 6.506 -63.193 1.00 31.68 52 PHE C O 1
ATOM 7578 N N . SER C 1 75 ? 2.306 5.154 -64.212 1.00 30.22 53 SER C N 1
ATOM 7579 C CA . SER C 1 75 ? 2.384 4.163 -63.141 1.00 35.36 53 SER C CA 1
ATOM 7580 C C . SER C 1 75 ? 3.806 3.638 -62.973 1.00 37.01 53 SER C C 1
ATOM 7581 O O . SER C 1 75 ? 4.262 3.410 -61.847 1.00 38.69 53 SER C O 1
ATOM 7584 N N . SER C 1 76 ? 4.524 3.449 -64.081 1.00 33.10 54 SER C N 1
ATOM 7585 C CA . SER C 1 76 ? 5.898 2.966 -63.999 1.00 36.80 54 SER C CA 1
ATOM 7586 C C . SER C 1 76 ? 6.858 4.073 -63.577 1.00 34.51 54 SER C C 1
ATOM 7587 O O . SER C 1 76 ? 7.746 3.845 -62.747 1.00 39.51 54 SER C O 1
ATOM 7590 N N . TRP C 1 77 ? 6.693 5.275 -64.133 1.00 35.62 55 TRP C N 1
ATOM 7591 C CA . TRP C 1 77 ? 7.612 6.369 -63.837 1.00 29.98 55 TRP C CA 1
ATOM 7592 C C . TRP C 1 77 ? 7.380 6.939 -62.441 1.00 33.90 55 TRP C C 1
ATOM 7593 O O . TRP C 1 77 ? 8.343 7.215 -61.717 1.00 28.75 55 TRP C O 1
ATOM 7604 N N . SER C 1 78 ? 6.115 7.105 -62.035 1.00 30.48 56 SER C N 1
ATOM 7605 C CA . SER C 1 78 ? 5.840 7.663 -60.713 1.00 29.19 56 SER C CA 1
ATOM 7606 C C . SER C 1 78 ? 6.296 6.729 -59.598 1.00 32.35 56 SER C C 1
ATOM 7607 O O . SER C 1 78 ? 6.649 7.197 -58.508 1.00 31.22 56 SER C O 1
ATOM 7610 N N . THR C 1 79 ? 6.293 5.416 -59.843 1.00 32.64 57 THR C N 1
ATOM 7611 C CA . THR C 1 79 ? 6.737 4.449 -58.848 1.00 34.78 57 THR C CA 1
ATOM 7612 C C . THR C 1 79 ? 8.237 4.182 -58.903 1.00 37.96 57 THR C C 1
ATOM 7613 O O . THR C 1 79 ? 8.750 3.455 -58.046 1.00 34.74 57 THR C O 1
ATOM 7617 N N . THR C 1 80 ? 8.941 4.743 -59.881 1.00 36.72 58 THR C N 1
ATOM 7618 C CA . THR C 1 80 ? 10.399 4.654 -59.907 1.00 33.05 58 THR C CA 1
ATOM 7619 C C . THR C 1 80 ? 10.978 5.425 -58.725 1.00 37.32 58 THR C C 1
ATOM 7620 O O . THR C 1 80 ? 10.567 6.565 -58.479 1.00 32.66 58 THR C O 1
ATOM 7624 N N . PRO C 1 81 ? 11.915 4.845 -57.969 1.00 35.89 59 PRO C N 1
ATOM 7625 C CA . PRO C 1 81 ? 12.467 5.554 -56.807 1.00 33.30 59 PRO C CA 1
ATOM 7626 C C . PRO C 1 81 ? 13.049 6.903 -57.195 1.00 32.87 59 PRO C C 1
ATOM 7627 O O . PRO C 1 81 ? 13.542 7.094 -58.309 1.00 40.41 59 PRO C O 1
ATOM 7631 N N . ALA C 1 82 ? 12.982 7.846 -56.250 1.00 28.72 60 ALA C N 1
ATOM 7632 C CA . ALA C 1 82 ? 13.494 9.189 -56.501 1.00 35.58 60 ALA C CA 1
ATOM 7633 C C . ALA C 1 82 ? 14.979 9.175 -56.838 1.00 36.13 60 ALA C C 1
ATOM 7634 O O . ALA C 1 82 ? 15.437 9.993 -57.646 1.00 38.66 60 ALA C O 1
ATOM 7636 N N . ILE C 1 83 ? 15.742 8.253 -56.244 1.00 35.88 61 ILE C N 1
ATOM 7637 C CA . ILE C 1 83 ? 17.162 8.140 -56.569 1.00 34.77 61 ILE C CA 1
ATOM 7638 C C . ILE C 1 83 ? 17.344 7.776 -58.037 1.00 28.80 61 ILE C C 1
ATOM 7639 O O . ILE C 1 83 ? 18.194 8.342 -58.733 1.00 33.81 61 ILE C O 1
ATOM 7644 N N . GLU C 1 84 ? 16.563 6.811 -58.525 1.00 28.74 62 GLU C N 1
ATOM 7645 C CA . GLU C 1 84 ? 16.712 6.349 -59.900 1.00 34.29 62 GLU C CA 1
ATOM 7646 C C . GLU C 1 84 ? 16.237 7.395 -60.904 1.00 34.98 62 GLU C C 1
ATOM 7647 O O . GLU C 1 84 ? 16.824 7.524 -61.984 1.00 31.29 62 GLU C O 1
ATOM 7653 N N . ARG C 1 85 ? 15.183 8.146 -60.572 1.00 32.23 63 ARG C N 1
ATOM 7654 C CA . ARG C 1 85 ? 14.755 9.230 -61.452 1.00 27.76 63 ARG C CA 1
ATOM 7655 C C . ARG C 1 85 ? 15.828 10.307 -61.550 1.00 30.41 63 ARG C C 1
ATOM 7656 O O . ARG C 1 85 ? 16.121 10.801 -62.645 1.00 30.47 63 ARG C O 1
ATOM 7664 N N . ALA C 1 86 ? 16.439 10.675 -60.419 1.00 32.62 64 ALA C N 1
ATOM 7665 C CA . ALA C 1 86 ? 17.538 11.635 -60.457 1.00 25.04 64 ALA C CA 1
ATOM 7666 C C . ALA C 1 86 ? 18.725 11.097 -61.249 1.00 32.54 64 ALA C C 1
ATOM 7667 O O . ALA C 1 86 ? 19.491 11.878 -61.830 1.00 28.19 64 ALA C O 1
ATOM 7669 N N . GLN C 1 87 ? 18.898 9.773 -61.285 1.00 33.79 65 GLN C N 1
ATOM 7670 C CA . GLN C 1 87 ? 19.947 9.190 -62.119 1.00 32.29 65 GLN C CA 1
ATOM 7671 C C . GLN C 1 87 ? 19.679 9.448 -63.595 1.00 34.31 65 GLN C C 1
ATOM 7672 O O . GLN C 1 87 ? 20.594 9.799 -64.349 1.00 30.87 65 GLN C O 1
ATOM 7678 N N . TRP C 1 88 ? 18.428 9.269 -64.030 1.00 31.54 66 TRP C N 1
ATOM 7679 C CA . TRP C 1 88 ? 18.082 9.595 -65.409 1.00 35.18 66 TRP C CA 1
ATOM 7680 C C . TRP C 1 88 ? 18.260 11.081 -65.686 1.00 34.05 66 TRP C C 1
ATOM 7681 O O . TRP C 1 88 ? 18.685 11.462 -66.784 1.00 30.41 66 TRP C O 1
ATOM 7692 N N . MET C 1 89 ? 17.949 11.931 -64.705 1.00 32.75 67 MET C N 1
ATOM 7693 C CA . MET C 1 89 ? 18.123 13.368 -64.886 1.00 30.58 67 MET C CA 1
ATOM 7694 C C . MET C 1 89 ? 19.591 13.727 -65.075 1.00 32.74 67 MET C C 1
ATOM 7695 O O . MET C 1 89 ? 19.918 14.628 -65.857 1.00 30.02 67 MET C O 1
ATOM 7700 N N . LEU C 1 90 ? 20.490 13.037 -64.370 1.00 30.87 68 LEU C N 1
ATOM 7701 C CA . LEU C 1 90 ? 21.913 13.307 -64.541 1.00 30.25 68 LEU C CA 1
ATOM 7702 C C . LEU C 1 90 ? 22.457 12.681 -65.817 1.00 26.69 68 LEU C C 1
ATOM 7703 O O . LEU C 1 90 ? 23.396 13.221 -66.415 1.00 31.85 68 LEU C O 1
ATOM 7708 N N . LYS C 1 91 ? 21.888 11.553 -66.251 1.00 26.45 69 LYS C N 1
ATOM 7709 C CA . LYS C 1 91 ? 22.281 10.984 -67.536 1.00 32.31 69 LYS C CA 1
ATOM 7710 C C . LYS C 1 91 ? 21.869 11.895 -68.686 1.00 34.47 69 LYS C C 1
ATOM 7711 O O . LYS C 1 91 ? 22.598 12.021 -69.676 1.00 28.72 69 LYS C O 1
ATOM 7717 N N . LEU C 1 92 ? 20.704 12.540 -68.576 1.00 30.44 70 LEU C N 1
ATOM 7718 C CA . LEU C 1 92 ? 20.342 13.552 -69.563 1.00 28.60 70 LEU C CA 1
ATOM 7719 C C . LEU C 1 92 ? 21.257 14.767 -69.451 1.00 28.58 70 LEU C C 1
ATOM 7720 O O . LEU C 1 92 ? 21.703 15.309 -70.469 1.00 30.08 70 LEU C O 1
ATOM 7725 N N . ARG C 1 93 ? 21.572 15.187 -68.220 1.00 24.38 71 ARG C N 1
ATOM 7726 C CA . ARG C 1 93 ? 22.451 16.338 -68.024 1.00 25.62 71 ARG C CA 1
ATOM 7727 C C . ARG C 1 93 ? 23.823 16.112 -68.649 1.00 30.77 71 ARG C C 1
ATOM 7728 O O . ARG C 1 93 ? 24.410 17.035 -69.227 1.00 29.53 71 ARG C O 1
ATOM 7736 N N . ASP C 1 94 ? 24.360 14.896 -68.530 1.00 31.18 72 ASP C N 1
ATOM 7737 C CA . ASP C 1 94 ? 25.651 14.605 -69.145 1.00 27.55 72 ASP C CA 1
ATOM 7738 C C . ASP C 1 94 ? 25.562 14.691 -70.663 1.00 28.19 72 ASP C C 1
ATOM 7739 O O . ASP C 1 94 ? 26.505 15.139 -71.324 1.00 28.70 72 ASP C O 1
ATOM 7744 N N . ALA C 1 95 ? 24.432 14.264 -71.235 1.00 26.80 73 ALA C N 1
ATOM 7745 C CA . ALA C 1 95 ? 24.254 14.375 -72.679 1.00 32.23 73 ALA C CA 1
ATOM 7746 C C . ALA C 1 95 ? 24.054 15.823 -73.105 1.00 29.03 73 ALA C C 1
ATOM 7747 O O . ALA C 1 95 ? 24.463 16.206 -74.208 1.00 29.34 73 ALA C O 1
ATOM 7749 N N . VAL C 1 96 ? 23.436 16.637 -72.246 1.00 24.47 74 VAL C N 1
ATOM 7750 C CA . VAL C 1 96 ? 23.298 18.065 -72.523 1.00 22.99 74 VAL C CA 1
ATOM 7751 C C . VAL C 1 96 ? 24.671 18.723 -72.602 1.00 28.09 74 VAL C C 1
ATOM 7752 O O . VAL C 1 96 ? 24.978 19.456 -73.551 1.00 25.53 74 VAL C O 1
ATOM 7756 N N . ILE C 1 97 ? 25.522 18.466 -71.606 1.00 27.96 75 ILE C N 1
ATOM 7757 C CA . ILE C 1 97 ? 26.852 19.067 -71.590 1.00 32.26 75 ILE C CA 1
ATOM 7758 C C . ILE C 1 97 ? 27.673 18.591 -72.783 1.00 25.26 75 ILE C C 1
ATOM 7759 O O . ILE C 1 97 ? 28.394 19.377 -73.410 1.00 27.07 75 ILE C O 1
ATOM 7764 N N . ALA C 1 98 ? 27.566 17.306 -73.129 1.00 29.08 76 ALA C N 1
ATOM 7765 C CA . ALA C 1 98 ? 28.318 16.776 -74.261 1.00 30.73 76 ALA C CA 1
ATOM 7766 C C . ALA C 1 98 ? 27.849 17.341 -75.595 1.00 35.64 76 ALA C C 1
ATOM 7767 O O . ALA C 1 98 ? 28.569 17.215 -76.590 1.00 28.44 76 ALA C O 1
ATOM 7769 N N . ASN C 1 99 ? 26.670 17.962 -75.649 1.00 27.80 77 ASN C N 1
ATOM 7770 C CA . ASN C 1 99 ? 26.159 18.534 -76.889 1.00 29.80 77 ASN C CA 1
ATOM 7771 C C . ASN C 1 99 ? 25.871 20.025 -76.746 1.00 27.69 77 ASN C C 1
ATOM 7772 O O . ASN C 1 99 ? 25.006 20.565 -77.439 1.00 26.12 77 ASN C O 1
ATOM 7777 N N . GLU C 1 100 ? 26.611 20.701 -75.860 1.00 18.69 78 GLU C N 1
ATOM 7778 C CA . GLU C 1 100 ? 26.391 22.126 -75.628 1.00 19.37 78 GLU C CA 1
ATOM 7779 C C . GLU C 1 100 ? 26.487 22.929 -76.921 1.00 29.91 78 GLU C C 1
ATOM 7780 O O . GLU C 1 100 ? 25.658 23.813 -77.174 1.00 27.02 78 GLU C O 1
ATOM 7786 N N . GLN C 1 101 ? 27.494 22.638 -77.749 1.00 26.06 79 GLN C N 1
ATOM 7787 C CA . GLN C 1 101 ? 27.690 23.394 -78.984 1.00 24.90 79 GLN C CA 1
ATOM 7788 C C . GLN C 1 101 ? 26.446 23.353 -79.865 1.00 22.31 79 GLN C C 1
ATOM 7789 O O . GLN C 1 101 ? 25.968 24.392 -80.337 1.00 24.95 79 GLN C O 1
ATOM 7795 N N . HIS C 1 102 ? 25.908 22.156 -80.100 1.00 24.36 80 HIS C N 1
ATOM 7796 C CA . HIS C 1 102 ? 24.741 22.032 -80.966 1.00 23.96 80 HIS C CA 1
ATOM 7797 C C . HIS C 1 102 ? 23.512 22.689 -80.344 1.00 21.53 80 HIS C C 1
ATOM 7798 O O . HIS C 1 102 ? 22.736 23.351 -81.045 1.00 24.50 80 HIS C O 1
ATOM 7805 N N . LEU C 1 103 ? 23.327 22.536 -79.030 1.00 22.77 81 LEU C N 1
ATOM 7806 C CA . LEU C 1 103 ? 22.149 23.110 -78.380 1.00 28.01 81 LEU C CA 1
ATOM 7807 C C . LEU C 1 103 ? 22.146 24.631 -78.485 1.00 28.15 81 LEU C C 1
ATOM 7808 O O . LEU C 1 103 ? 21.104 25.240 -78.759 1.00 24.34 81 LEU C O 1
ATOM 7813 N N . ARG C 1 104 ? 23.306 25.262 -78.280 1.00 29.34 82 ARG C N 1
ATOM 7814 C CA . ARG C 1 104 ? 23.383 26.717 -78.377 1.00 24.44 82 ARG C CA 1
ATOM 7815 C C . ARG C 1 104 ? 23.293 27.189 -79.824 1.00 25.83 82 ARG C C 1
ATOM 7816 O O . ARG C 1 104 ? 22.716 28.249 -80.094 1.00 26.00 82 ARG C O 1
ATOM 7824 N N . GLU C 1 105 ? 23.851 26.424 -80.765 1.00 20.78 83 GLU C N 1
ATOM 7825 C CA . GLU C 1 105 ? 23.676 26.763 -82.172 1.00 26.78 83 GLU C CA 1
ATOM 7826 C C . GLU C 1 105 ? 22.209 26.694 -82.576 1.00 23.90 83 GLU C C 1
ATOM 7827 O O . GLU C 1 105 ? 21.750 27.503 -83.388 1.00 23.67 83 GLU C O 1
ATOM 7833 N N . CYS C 1 106 ? 21.454 25.749 -82.011 1.00 24.29 84 CYS C N 1
ATOM 7834 C CA . CYS C 1 106 ? 20.018 25.698 -82.277 1.00 29.07 84 CYS C CA 1
ATOM 7835 C C . CYS C 1 106 ? 19.323 26.979 -81.825 1.00 25.72 84 CYS C C 1
ATOM 7836 O O . CYS C 1 106 ? 18.517 27.551 -82.571 1.00 23.45 84 CYS C O 1
ATOM 7839 N N . VAL C 1 107 ? 19.634 27.456 -80.614 1.00 20.06 85 VAL C N 1
ATOM 7840 C CA . VAL C 1 107 ? 19.029 28.692 -80.114 1.00 25.23 85 VAL C CA 1
ATOM 7841 C C . VAL C 1 107 ? 19.512 29.892 -80.917 1.00 21.69 85 VAL C C 1
ATOM 7842 O O . VAL C 1 107 ? 18.741 30.817 -81.211 1.00 19.79 85 VAL C O 1
ATOM 7846 N N . HIS C 1 108 ? 20.804 29.918 -81.242 1.00 23.92 86 HIS C N 1
ATOM 7847 C CA . HIS C 1 108 ? 21.356 30.966 -82.091 1.00 22.55 86 HIS C CA 1
ATOM 7848 C C . HIS C 1 108 ? 20.620 31.045 -83.424 1.00 21.43 86 HIS C C 1
ATOM 7849 O O . HIS C 1 108 ? 20.246 32.134 -83.873 1.00 19.98 86 HIS C O 1
ATOM 7856 N N . LEU C 1 109 ? 20.392 29.897 -84.064 1.00 19.56 87 LEU C N 1
ATOM 7857 C CA . LEU C 1 109 ? 19.776 29.885 -85.387 1.00 23.94 87 LEU C CA 1
ATOM 7858 C C . LEU C 1 109 ? 18.295 30.252 -85.340 1.00 30.97 87 LEU C C 1
ATOM 7859 O O . LEU C 1 109 ? 17.814 31.006 -86.196 1.00 28.16 87 LEU C O 1
ATOM 7864 N N . GLU C 1 110 ? 17.554 29.732 -84.356 1.00 20.96 88 GLU C N 1
ATOM 7865 C CA . GLU C 1 110 ? 16.102 29.864 -84.389 1.00 21.60 88 GLU C CA 1
ATOM 7866 C C . GLU C 1 110 ? 15.625 31.270 -84.042 1.00 23.86 88 GLU C C 1
ATOM 7867 O O . GLU C 1 110 ? 14.521 31.649 -84.448 1.00 32.73 88 GLU C O 1
ATOM 7873 N N . MET C 1 111 ? 16.420 32.061 -83.312 1.00 22.83 89 MET C N 1
ATOM 7874 C CA . MET C 1 111 ? 15.963 33.398 -82.952 1.00 22.43 89 MET C CA 1
ATOM 7875 C C . MET C 1 111 ? 17.074 34.445 -82.985 1.00 22.36 89 MET C C 1
ATOM 7876 O O . MET C 1 111 ? 16.876 35.555 -82.471 1.00 20.60 89 MET C O 1
ATOM 7881 N N . ALA C 1 112 ? 18.233 34.121 -83.569 1.00 20.06 90 ALA C N 1
ATOM 7882 C CA . ALA C 1 112 ? 19.324 35.079 -83.786 1.00 21.78 90 ALA C CA 1
ATOM 7883 C C . ALA C 1 112 ? 19.842 35.670 -82.478 1.00 22.30 90 ALA C C 1
ATOM 7884 O O . ALA C 1 112 ? 20.262 36.829 -82.429 1.00 19.60 90 ALA C O 1
ATOM 7886 N N . LYS C 1 113 ? 19.822 34.879 -81.415 1.00 21.47 91 LYS C N 1
ATOM 7887 C CA . LYS C 1 113 ? 20.324 35.348 -80.134 1.00 18.95 91 LYS C CA 1
ATOM 7888 C C . LYS C 1 113 ? 21.852 35.404 -80.163 1.00 24.64 91 LYS C C 1
ATOM 7889 O O . LYS C 1 113 ? 22.494 34.485 -80.683 1.00 22.17 91 LYS C O 1
ATOM 7895 N N . PRO C 1 114 ? 22.461 36.476 -79.647 1.00 23.10 92 PRO C N 1
ATOM 7896 C CA . PRO C 1 114 ? 23.929 36.541 -79.613 1.00 24.24 92 PRO C CA 1
ATOM 7897 C C . PRO C 1 114 ? 24.511 35.335 -78.892 1.00 25.87 92 PRO C C 1
ATOM 7898 O O . PRO C 1 114 ? 23.881 34.752 -78.004 1.00 21.57 92 PRO C O 1
ATOM 7902 N N . TRP C 1 115 ? 25.730 34.956 -79.294 1.00 18.25 93 TRP C N 1
ATOM 7903 C CA . TRP C 1 115 ? 26.275 33.679 -78.843 1.00 20.67 93 TRP C CA 1
ATOM 7904 C C . TRP C 1 115 ? 26.388 33.620 -77.327 1.00 18.08 93 TRP C C 1
ATOM 7905 O O . TRP C 1 115 ? 26.047 32.600 -76.717 1.00 26.28 93 TRP C O 1
ATOM 7916 N N . GLN C 1 116 ? 26.849 34.701 -76.695 1.00 18.93 94 GLN C N 1
ATOM 7917 C CA . GLN C 1 116 ? 26.956 34.688 -75.238 1.00 24.92 94 GLN C CA 1
ATOM 7918 C C . GLN C 1 116 ? 25.586 34.628 -74.569 1.00 27.70 94 GLN C C 1
ATOM 7919 O O . GLN C 1 116 ? 25.458 34.073 -73.472 1.00 25.91 94 GLN C O 1
ATOM 7925 N N . SER C 1 117 ? 24.552 35.175 -75.210 1.00 24.70 95 SER C N 1
ATOM 7926 C CA . SER C 1 117 ? 23.215 35.128 -74.629 1.00 24.75 95 SER C CA 1
ATOM 7927 C C . SER C 1 117 ? 22.596 33.738 -74.696 1.00 23.04 95 SER C C 1
ATOM 7928 O O . SER C 1 117 ? 21.668 33.451 -73.930 1.00 31.03 95 SER C O 1
ATOM 7931 N N . THR C 1 118 ? 23.076 32.873 -75.595 1.00 17.56 96 THR C N 1
ATOM 7932 C CA . THR C 1 118 ? 22.610 31.491 -75.638 1.00 21.51 96 THR C CA 1
ATOM 7933 C C . THR C 1 118 ? 23.034 30.694 -74.411 1.00 27.93 96 THR C C 1
ATOM 7934 O O . THR C 1 118 ? 22.488 29.610 -74.179 1.00 26.40 96 THR C O 1
ATOM 7938 N N . ALA C 1 119 ? 23.980 31.207 -73.620 1.00 27.84 97 ALA C N 1
ATOM 7939 C CA . ALA C 1 119 ? 24.413 30.493 -72.423 1.00 27.13 97 ALA C CA 1
ATOM 7940 C C . ALA C 1 119 ? 23.333 30.476 -71.351 1.00 25.18 97 ALA C C 1
ATOM 7941 O O . ALA C 1 119 ? 23.240 29.508 -70.589 1.00 29.80 97 ALA C O 1
ATOM 7943 N N . ASP C 1 120 ? 22.520 31.532 -71.264 1.00 28.08 98 ASP C N 1
ATOM 7944 C CA . ASP C 1 120 ? 21.421 31.529 -70.303 1.00 28.22 98 ASP C CA 1
ATOM 7945 C C . ASP C 1 120 ? 20.485 30.357 -70.551 1.00 25.73 98 ASP C C 1
ATOM 7946 O O . ASP C 1 120 ? 20.031 29.701 -69.606 1.00 24.43 98 ASP C O 1
ATOM 7951 N N . ASP C 1 121 ? 20.202 30.069 -71.821 1.00 23.09 99 ASP C N 1
ATOM 7952 C CA . ASP C 1 121 ? 19.343 28.942 -72.158 1.00 20.17 99 ASP C CA 1
ATOM 7953 C C . ASP C 1 121 ? 20.007 27.618 -71.800 1.00 24.68 99 ASP C C 1
ATOM 7954 O O . ASP C 1 121 ? 19.409 26.779 -71.115 1.00 21.15 99 ASP C O 1
ATOM 7959 N N . PHE C 1 122 ? 21.254 27.421 -72.243 1.00 22.01 100 PHE C N 1
ATOM 7960 C CA . PHE C 1 122 ? 21.931 26.144 -72.032 1.00 24.31 100 PHE C CA 1
ATOM 7961 C C . PHE C 1 122 ? 22.212 25.897 -70.555 1.00 17.67 100 PHE C C 1
ATOM 7962 O O . PHE C 1 122 ? 22.007 24.787 -70.051 1.00 22.67 100 PHE C O 1
ATOM 7970 N N . GLN C 1 123 ? 22.723 26.912 -69.856 1.00 20.66 101 GLN C N 1
ATOM 7971 C CA . GLN C 1 123 ? 23.166 26.712 -68.480 1.00 21.10 101 GLN C CA 1
ATOM 7972 C C . GLN C 1 123 ? 21.989 26.457 -67.546 1.00 26.32 101 GLN C C 1
ATOM 7973 O O . GLN C 1 123 ? 22.083 25.627 -66.633 1.00 21.89 101 GLN C O 1
ATOM 7979 N N . MET C 1 124 ? 20.873 27.159 -67.754 1.00 23.89 102 MET C N 1
ATOM 7980 C CA . MET C 1 124 ? 19.705 26.912 -66.914 1.00 16.67 102 MET C CA 1
ATOM 7981 C C . MET C 1 124 ? 19.194 25.487 -67.087 1.00 18.38 102 MET C C 1
ATOM 7982 O O . MET C 1 124 ? 18.685 24.891 -66.133 1.00 21.62 102 MET C O 1
ATOM 7987 N N . LEU C 1 125 ? 19.337 24.921 -68.288 1.00 18.08 103 LEU C N 1
ATOM 7988 C CA . LEU C 1 125 ? 18.983 23.520 -68.496 1.00 21.22 103 LEU C CA 1
ATOM 7989 C C . LEU C 1 125 ? 19.855 22.603 -67.646 1.00 25.89 103 LEU C C 1
ATOM 7990 O O . LEU C 1 125 ? 19.366 21.623 -67.068 1.00 22.30 103 LEU C O 1
ATOM 7995 N N . VAL C 1 126 ? 21.150 22.909 -67.555 1.00 24.49 104 VAL C N 1
ATOM 7996 C CA . VAL C 1 126 ? 22.044 22.130 -66.704 1.00 24.32 104 VAL C CA 1
ATOM 7997 C C . VAL C 1 126 ? 21.734 22.382 -65.232 1.00 23.72 104 VAL C C 1
ATOM 7998 O O . VAL C 1 126 ? 21.664 21.442 -64.429 1.00 25.80 104 VAL C O 1
ATOM 8002 N N . ASP C 1 127 ? 21.535 23.650 -64.856 1.00 22.12 105 ASP C N 1
ATOM 8003 C CA . ASP C 1 127 ? 21.285 23.991 -63.456 1.00 22.12 105 ASP C CA 1
ATOM 8004 C C . ASP C 1 127 ? 19.988 23.369 -62.948 1.00 28.25 105 ASP C C 1
ATOM 8005 O O . ASP C 1 127 ? 19.912 22.930 -61.793 1.00 29.49 105 ASP C O 1
ATOM 8010 N N . SER C 1 128 ? 18.951 23.337 -63.787 1.00 23.19 106 SER C N 1
ATOM 8011 C CA . SER C 1 128 ? 17.668 22.809 -63.331 1.00 22.11 106 SER C CA 1
ATOM 8012 C C . SER C 1 128 ? 17.725 21.294 -63.182 1.00 23.89 106 SER C C 1
ATOM 8013 O O . SER C 1 128 ? 17.157 20.734 -62.238 1.00 24.60 106 SER C O 1
ATOM 8016 N N . LEU C 1 129 ? 18.419 20.613 -64.097 1.00 25.33 107 LEU C N 1
ATOM 8017 C CA . LEU C 1 129 ? 18.598 19.172 -63.962 1.00 22.18 107 LEU C CA 1
ATOM 8018 C C . LEU C 1 129 ? 19.363 18.828 -62.690 1.00 27.67 107 LEU C C 1
ATOM 8019 O O . LEU C 1 129 ? 19.033 17.846 -62.016 1.00 28.09 107 LEU C O 1
ATOM 8024 N N . ASN C 1 130 ? 20.359 19.641 -62.325 1.00 27.60 108 ASN C N 1
ATOM 8025 C CA . ASN C 1 130 ? 21.104 19.419 -61.088 1.00 23.77 108 ASN C CA 1
ATOM 8026 C C . ASN C 1 130 ? 20.274 19.765 -59.856 1.00 28.02 108 ASN C C 1
ATOM 8027 O O . ASN C 1 130 ? 20.229 18.984 -58.897 1.00 24.23 108 ASN C O 1
ATOM 8032 N N . PHE C 1 131 ? 19.621 20.932 -59.864 1.00 24.21 109 PHE C N 1
ATOM 8033 C CA . PHE C 1 131 ? 18.924 21.413 -58.674 1.00 27.51 109 PHE C CA 1
ATOM 8034 C C . PHE C 1 131 ? 17.797 20.472 -58.266 1.00 27.55 109 PHE C C 1
ATOM 8035 O O . PHE C 1 131 ? 17.642 20.162 -57.080 1.00 25.57 109 PHE C O 1
ATOM 8043 N N . TYR C 1 132 ? 17.004 19.999 -59.228 1.00 24.02 110 TYR C N 1
ATOM 8044 C CA . TYR C 1 132 ? 15.851 19.177 -58.885 1.00 29.23 110 TYR C CA 1
ATOM 8045 C C . TYR C 1 132 ? 16.192 17.703 -58.726 1.00 29.27 110 TYR C C 1
ATOM 8046 O O . TYR C 1 132 ? 15.488 17.000 -57.993 1.00 25.79 110 TYR C O 1
ATOM 8055 N N . ALA C 1 133 ? 17.261 17.221 -59.366 1.00 23.90 111 ALA C N 1
ATOM 8056 C CA . ALA C 1 133 ? 17.748 15.886 -59.039 1.00 26.89 111 ALA C CA 1
ATOM 8057 C C . ALA C 1 133 ? 18.200 15.804 -57.586 1.00 27.37 111 ALA C C 1
ATOM 8058 O O . ALA C 1 133 ? 17.961 14.791 -56.918 1.00 29.35 111 ALA C O 1
ATOM 8060 N N . ASP C 1 134 ? 18.832 16.865 -57.078 1.00 24.67 112 ASP C N 1
ATOM 8061 C CA . ASP C 1 134 ? 19.266 16.896 -55.686 1.00 27.77 112 ASP C CA 1
ATOM 8062 C C . ASP C 1 134 ? 18.111 17.172 -54.729 1.00 36.73 112 ASP C C 1
ATOM 8063 O O . ASP C 1 134 ? 18.095 16.638 -53.616 1.00 31.22 112 ASP C O 1
ATOM 8068 N N . ALA C 1 135 ? 17.134 17.985 -55.145 1.00 28.48 113 ALA C N 1
ATOM 8069 C CA . ALA C 1 135 ? 16.049 18.364 -54.244 1.00 30.78 113 ALA C CA 1
ATOM 8070 C C . ALA C 1 135 ? 15.101 17.201 -53.984 1.00 31.01 113 ALA C C 1
ATOM 8071 O O . ALA C 1 135 ? 14.620 17.026 -52.858 1.00 32.42 113 ALA C O 1
ATOM 8073 N N . ILE C 1 136 ? 14.815 16.400 -55.012 1.00 30.01 114 ILE C N 1
ATOM 8074 C CA . ILE C 1 136 ? 13.792 15.368 -54.882 1.00 29.03 114 ILE C CA 1
ATOM 8075 C C . ILE C 1 136 ? 14.248 14.273 -53.928 1.00 37.84 114 ILE C C 1
ATOM 8076 O O . ILE C 1 136 ? 13.426 13.659 -53.237 1.00 39.40 114 ILE C O 1
ATOM 8081 N N . VAL C 1 137 ? 15.561 14.030 -53.845 1.00 39.90 115 VAL C N 1
ATOM 8082 C CA . VAL C 1 137 ? 16.080 12.975 -52.979 1.00 37.66 115 VAL C CA 1
ATOM 8083 C C . VAL C 1 137 ? 16.186 13.416 -51.528 1.00 40.20 115 VAL C C 1
ATOM 8084 O O . VAL C 1 137 ? 16.516 12.596 -50.662 1.00 44.37 115 VAL C O 1
ATOM 8088 N N . ASN C 1 138 ? 15.907 14.685 -51.233 1.00 34.91 116 ASN C N 1
ATOM 8089 C CA . ASN C 1 138 ? 15.876 15.191 -49.866 1.00 40.74 116 ASN C CA 1
ATOM 8090 C C . ASN C 1 138 ? 14.458 15.475 -49.381 1.00 42.10 116 ASN C C 1
ATOM 8091 O O . ASN C 1 138 ? 14.285 16.099 -48.328 1.00 42.44 116 ASN C O 1
ATOM 8096 N N . ILE C 1 139 ? 13.441 15.042 -50.121 1.00 41.59 117 ILE C N 1
ATOM 8097 C CA . ILE C 1 139 ? 12.055 15.218 -49.698 1.00 40.84 117 ILE C CA 1
ATOM 8098 C C . ILE C 1 139 ? 11.745 14.188 -48.618 1.00 48.92 117 ILE C C 1
ATOM 8099 O O . ILE C 1 139 ? 11.912 12.982 -48.830 1.00 43.48 117 ILE C O 1
ATOM 8104 N N . ALA C 1 140 ? 11.285 14.660 -47.461 1.00 45.20 118 ALA C N 1
ATOM 8105 C CA . ALA C 1 140 ? 10.983 13.800 -46.329 1.00 43.19 118 ALA C CA 1
ATOM 8106 C C . ALA C 1 140 ? 9.542 14.003 -45.881 1.00 40.01 118 ALA C C 1
ATOM 8107 O O . ALA C 1 140 ? 8.960 15.075 -46.073 1.00 38.02 118 ALA C O 1
ATOM 8109 N N . ASP C 1 141 ? 8.973 12.963 -45.276 1.00 39.60 119 ASP C N 1
ATOM 8110 C CA . ASP C 1 141 ? 7.625 13.055 -44.739 1.00 36.14 119 ASP C CA 1
ATOM 8111 C C . ASP C 1 141 ? 7.583 14.041 -43.573 1.00 39.74 119 ASP C C 1
ATOM 8112 O O . ASP C 1 141 ? 8.610 14.414 -42.999 1.00 40.55 119 ASP C O 1
ATOM 8117 N N . GLU C 1 142 ? 6.368 14.467 -43.232 1.00 43.39 120 GLU C N 1
ATOM 8118 C CA . GLU C 1 142 ? 6.136 15.413 -42.147 1.00 40.07 120 GLU C CA 1
ATOM 8119 C C . GLU C 1 142 ? 5.045 14.862 -41.242 1.00 43.97 120 GLU C C 1
ATOM 8120 O O . GLU C 1 142 ? 3.915 14.642 -41.692 1.00 40.82 120 GLU C O 1
ATOM 8122 N N . GLU C 1 143 ? 5.378 14.641 -39.974 1.00 39.98 121 GLU C N 1
ATOM 8123 C CA . GLU C 1 143 ? 4.385 14.204 -39.004 1.00 41.87 121 GLU C CA 1
ATOM 8124 C C . GLU C 1 143 ? 3.580 15.397 -38.508 1.00 40.62 121 GLU C C 1
ATOM 8125 O O . GLU C 1 143 ? 4.131 16.470 -38.241 1.00 45.25 121 GLU C O 1
ATOM 8127 N N . ILE C 1 144 ? 2.268 15.206 -38.397 1.00 36.31 122 ILE C N 1
ATOM 8128 C CA . ILE C 1 144 ? 1.346 16.235 -37.929 1.00 40.49 122 ILE C CA 1
ATOM 8129 C C . ILE C 1 144 ? 0.825 15.821 -36.560 1.00 41.30 122 ILE C C 1
ATOM 8130 O O . ILE C 1 144 ? 0.364 14.687 -36.381 1.00 30.46 122 ILE C O 1
ATOM 8135 N N . LYS C 1 145 ? 0.883 16.744 -35.603 1.00 40.41 123 LYS C N 1
ATOM 8136 C CA . LYS C 1 145 ? 0.457 16.443 -34.243 1.00 35.72 123 LYS C CA 1
ATOM 8137 C C . LYS C 1 145 ? -1.061 16.333 -34.154 1.00 40.63 123 LYS C C 1
ATOM 8138 O O . LYS C 1 145 ? -1.798 17.112 -34.765 1.00 42.53 123 LYS C O 1
ATOM 8140 N N . ASP C 1 146 ? -1.526 15.355 -33.385 1.00 40.67 124 ASP C N 1
ATOM 8141 C CA . ASP C 1 146 ? -2.942 15.200 -33.082 1.00 41.74 124 ASP C CA 1
ATOM 8142 C C . ASP C 1 146 ? -3.211 15.816 -31.714 1.00 44.52 124 ASP C C 1
ATOM 8143 O O . ASP C 1 146 ? -2.640 15.378 -30.710 1.00 47.64 124 ASP C O 1
ATOM 8148 N N . ASN C 1 147 ? -4.076 16.832 -31.680 1.00 44.40 125 ASN C N 1
ATOM 8149 C CA . ASN C 1 147 ? -4.325 17.563 -30.443 1.00 47.79 125 ASN C CA 1
ATOM 8150 C C . ASN C 1 147 ? -5.067 16.729 -29.409 1.00 50.65 125 ASN C C 1
ATOM 8151 O O . ASN C 1 147 ? -5.023 17.058 -28.218 1.00 49.51 125 ASN C O 1
ATOM 8156 N N . GLU C 1 148 ? -5.743 15.665 -29.833 1.00 51.24 126 GLU C N 1
ATOM 8157 C CA . GLU C 1 148 ? -6.528 14.825 -28.940 1.00 52.20 126 GLU C CA 1
ATOM 8158 C C . GLU C 1 148 ? -5.828 13.516 -28.602 1.00 50.10 126 GLU C C 1
ATOM 8159 O O . GLU C 1 148 ? -6.374 12.719 -27.833 1.00 56.29 126 GLU C O 1
ATOM 8165 N N . GLY C 1 149 ? -4.641 13.278 -29.156 1.00 47.37 127 GLY C N 1
ATOM 8166 C CA . GLY C 1 149 ? -3.874 12.090 -28.837 1.00 46.43 127 GLY C CA 1
ATOM 8167 C C . GLY C 1 149 ? -4.510 10.786 -29.255 1.00 43.26 127 GLY C C 1
ATOM 8168 O O . GLY C 1 149 ? -4.156 9.736 -28.715 1.00 48.74 127 GLY C O 1
ATOM 8169 N N . THR C 1 150 ? -5.438 10.816 -30.211 1.00 45.87 128 THR C N 1
ATOM 8170 C CA . THR C 1 150 ? -6.156 9.614 -30.611 1.00 44.16 128 THR C CA 1
ATOM 8171 C C . THR C 1 150 ? -5.662 9.015 -31.920 1.00 50.45 128 THR C C 1
ATOM 8172 O O . THR C 1 150 ? -5.942 7.840 -32.187 1.00 44.51 128 THR C O 1
ATOM 8176 N N . HIS C 1 151 ? -4.939 9.781 -32.735 1.00 43.36 129 HIS C N 1
ATOM 8177 C CA . HIS C 1 151 ? -4.528 9.323 -34.053 1.00 43.54 129 HIS C CA 1
ATOM 8178 C C . HIS C 1 151 ? -3.093 9.749 -34.328 1.00 35.89 129 HIS C C 1
ATOM 8179 O O . HIS C 1 151 ? -2.580 10.702 -33.737 1.00 37.24 129 HIS C O 1
ATOM 8186 N N . SER C 1 152 ? -2.447 9.019 -35.233 1.00 41.28 130 SER C N 1
ATOM 8187 C CA . SER C 1 152 ? -1.183 9.432 -35.826 1.00 38.01 130 SER C CA 1
ATOM 8188 C C . SER C 1 152 ? -1.449 10.021 -37.205 1.00 36.59 130 SER C C 1
ATOM 8189 O O . SER C 1 152 ? -2.448 9.693 -37.851 1.00 35.30 130 SER C O 1
ATOM 8192 N N . HIS C 1 153 ? -0.550 10.900 -37.652 1.00 35.74 131 HIS C N 1
ATOM 8193 C CA . HIS C 1 153 ? -0.722 11.623 -38.910 1.00 35.68 131 HIS C CA 1
ATOM 8194 C C . HIS C 1 153 ? 0.620 11.752 -39.612 1.00 34.84 131 HIS C C 1
ATOM 8195 O O . HIS C 1 153 ? 1.553 12.347 -39.062 1.00 37.73 131 HIS C O 1
ATOM 8202 N N . VAL C 1 154 ? 0.709 11.218 -40.827 1.00 39.33 132 VAL C N 1
ATOM 8203 C CA . VAL C 1 154 ? 1.900 11.333 -41.663 1.00 33.87 132 VAL C CA 1
ATOM 8204 C C . VAL C 1 154 ? 1.500 12.024 -42.960 1.00 33.92 132 VAL C C 1
ATOM 8205 O O . VAL C 1 154 ? 0.609 11.548 -43.674 1.00 30.71 132 VAL C O 1
ATOM 8209 N N . LEU C 1 155 ? 2.162 13.137 -43.265 1.00 40.03 133 LEU C N 1
ATOM 8210 C CA . LEU C 1 155 ? 1.911 13.912 -44.476 1.00 34.33 133 LEU C CA 1
ATOM 8211 C C . LEU C 1 155 ? 3.062 13.699 -45.449 1.00 34.45 133 LEU C C 1
ATOM 8212 O O . LEU C 1 155 ? 4.210 14.030 -45.136 1.00 32.93 133 LEU C O 1
ATOM 8217 N N . SER C 1 156 ? 2.754 13.156 -46.627 1.00 30.19 134 SER C N 1
ATOM 8218 C CA . SER C 1 156 ? 3.747 12.845 -47.645 1.00 31.21 134 SER C CA 1
ATOM 8219 C C . SER C 1 156 ? 3.341 13.483 -48.969 1.00 28.62 134 SER C C 1
ATOM 8220 O O . SER C 1 156 ? 2.268 14.077 -49.095 1.00 26.79 134 SER C O 1
ATOM 8223 N N . ARG C 1 157 ? 4.219 13.351 -49.968 1.00 29.77 135 ARG C N 1
ATOM 8224 C CA . ARG C 1 157 ? 4.017 13.926 -51.294 1.00 29.67 135 ARG C CA 1
ATOM 8225 C C . ARG C 1 157 ? 4.300 12.882 -52.364 1.00 29.11 135 ARG C C 1
ATOM 8226 O O . ARG C 1 157 ? 5.297 12.160 -52.285 1.00 30.05 135 ARG C O 1
ATOM 8234 N N . GLU C 1 158 ? 3.434 12.819 -53.368 1.00 25.83 136 GLU C N 1
ATOM 8235 C CA . GLU C 1 158 ? 3.499 11.826 -54.429 1.00 26.32 136 GLU C CA 1
ATOM 8236 C C . GLU C 1 158 ? 3.376 12.496 -55.787 1.00 22.22 136 GLU C C 1
ATOM 8237 O O . GLU C 1 158 ? 2.872 13.620 -55.891 1.00 23.44 136 GLU C O 1
ATOM 8243 N N . PRO C 1 159 ? 3.841 11.836 -56.853 1.00 25.56 137 PRO C N 1
ATOM 8244 C CA . PRO C 1 159 ? 3.629 12.369 -58.207 1.00 28.82 137 PRO C CA 1
ATOM 8245 C C . PRO C 1 159 ? 2.152 12.603 -58.493 1.00 28.89 137 PRO C C 1
ATOM 8246 O O . PRO C 1 159 ? 1.297 11.786 -58.145 1.00 29.36 137 PRO C O 1
ATOM 8250 N N . VAL C 1 160 ? 1.858 13.719 -59.158 1.00 25.54 138 VAL C N 1
ATOM 8251 C CA . VAL C 1 160 ? 0.468 14.125 -59.337 1.00 27.05 138 VAL C CA 1
ATOM 8252 C C . VAL C 1 160 ? -0.166 13.529 -60.596 1.00 32.20 138 VAL C C 1
ATOM 8253 O O . VAL C 1 160 ? -1.366 13.235 -60.597 1.00 29.79 138 VAL C O 1
ATOM 8257 N N . GLY C 1 161 ? 0.600 13.335 -61.664 1.00 27.11 139 GLY C N 1
ATOM 8258 C CA . GLY C 1 161 ? 0.046 12.814 -62.898 1.00 25.08 139 GLY C CA 1
ATOM 8259 C C . GLY C 1 161 ? 0.855 13.283 -64.092 1.00 25.92 139 GLY C C 1
ATOM 8260 O O . GLY C 1 161 ? 2.036 13.581 -63.974 1.00 22.63 139 GLY C O 1
ATOM 8261 N N . VAL C 1 162 ? 0.193 13.331 -65.246 1.00 25.24 140 VAL C N 1
ATOM 8262 C CA . VAL C 1 162 ? 0.835 13.779 -66.477 1.00 22.99 140 VAL C CA 1
ATOM 8263 C C . VAL C 1 162 ? 0.829 15.300 -66.519 1.00 21.92 140 VAL C C 1
ATOM 8264 O O . VAL C 1 162 ? -0.170 15.944 -66.179 1.00 19.16 140 VAL C O 1
ATOM 8268 N N . ALA C 1 163 ? 1.948 15.882 -66.937 1.00 17.77 141 ALA C N 1
ATOM 8269 C CA . ALA C 1 163 ? 2.077 17.325 -67.060 1.00 20.24 141 ALA C CA 1
ATOM 8270 C C . ALA C 1 163 ? 2.266 17.719 -68.519 1.00 26.82 141 ALA C C 1
ATOM 8271 O O . ALA C 1 163 ? 2.925 17.009 -69.288 1.00 23.20 141 ALA C O 1
ATOM 8273 N N . ALA C 1 164 ? 1.677 18.851 -68.895 1.00 21.51 142 ALA C N 1
ATOM 8274 C CA . ALA C 1 164 ? 1.860 19.436 -70.214 1.00 25.87 142 ALA C CA 1
ATOM 8275 C C . ALA C 1 164 ? 2.366 20.861 -70.057 1.00 23.37 142 ALA C C 1
ATOM 8276 O O . ALA C 1 164 ? 1.875 21.608 -69.207 1.00 24.11 142 ALA C O 1
ATOM 8278 N N . ALA C 1 165 ? 3.348 21.235 -70.878 1.00 21.69 143 ALA C N 1
ATOM 8279 C CA . ALA C 1 165 ? 3.958 22.556 -70.811 1.00 22.05 143 ALA C CA 1
ATOM 8280 C C . ALA C 1 165 ? 3.900 23.238 -72.172 1.00 24.64 143 ALA C C 1
ATOM 8281 O O . ALA C 1 165 ? 4.263 22.639 -73.190 1.00 23.72 143 ALA C O 1
ATOM 8283 N N . PHE C 1 166 ? 3.447 24.489 -72.177 1.00 21.91 144 PHE C N 1
ATOM 8284 C CA . PHE C 1 166 ? 3.458 25.355 -73.350 1.00 19.76 144 PHE C CA 1
ATOM 8285 C C . PHE C 1 166 ? 4.545 26.407 -73.157 1.00 17.92 144 PHE C C 1
ATOM 8286 O O . PHE C 1 166 ? 4.456 27.225 -72.236 1.00 19.01 144 PHE C O 1
ATOM 8294 N N . LEU C 1 167 ? 5.562 26.391 -74.017 1.00 21.08 145 LEU C N 1
ATOM 8295 C CA . LEU C 1 167 ? 6.742 27.231 -73.845 1.00 24.43 145 LEU C CA 1
ATOM 8296 C C . LEU C 1 167 ? 6.717 28.437 -74.776 1.00 21.33 145 LEU C C 1
ATOM 8297 O O . LEU C 1 167 ? 6.325 28.331 -75.942 1.00 22.17 145 LEU C O 1
ATOM 8302 N N . ALA C 1 168 ? 7.175 29.574 -74.261 1.00 18.58 146 ALA C N 1
ATOM 8303 C CA . ALA C 1 168 ? 7.357 30.755 -75.087 1.00 19.66 146 ALA C CA 1
ATOM 8304 C C . ALA C 1 168 ? 8.691 30.696 -75.835 1.00 20.31 146 ALA C C 1
ATOM 8305 O O . ALA C 1 168 ? 9.564 29.864 -75.562 1.00 18.82 146 ALA C O 1
ATOM 8307 N N . TRP C 1 169 ? 8.842 31.613 -76.790 1.00 18.04 147 TRP C N 1
ATOM 8308 C CA . TRP C 1 169 ? 10.000 31.646 -77.669 1.00 16.28 147 TRP C CA 1
ATOM 8309 C C . TRP C 1 169 ? 11.166 32.463 -77.123 1.00 19.92 147 TRP C C 1
ATOM 8310 O O . TRP C 1 169 ? 12.278 32.335 -77.650 1.00 18.56 147 TRP C O 1
ATOM 8321 N N . ASN C 1 170 ? 10.957 33.288 -76.089 1.00 18.96 148 ASN C N 1
ATOM 8322 C CA . ASN C 1 170 ? 12.002 34.238 -75.710 1.00 17.24 148 ASN C CA 1
ATOM 8323 C C . ASN C 1 170 ? 13.212 33.546 -75.087 1.00 19.58 148 ASN C C 1
ATOM 8324 O O . ASN C 1 170 ? 14.344 34.014 -75.264 1.00 19.21 148 ASN C O 1
ATOM 8329 N N . PHE C 1 171 ? 13.007 32.428 -74.390 1.00 20.89 149 PHE C N 1
ATOM 8330 C CA . PHE C 1 171 ? 14.100 31.620 -73.841 1.00 24.43 149 PHE C CA 1
ATOM 8331 C C . PHE C 1 171 ? 13.780 30.158 -74.093 1.00 21.03 149 PHE C C 1
ATOM 8332 O O . PHE C 1 171 ? 13.273 29.457 -73.210 1.00 24.09 149 PHE C O 1
ATOM 8340 N N . PRO C 1 172 ? 14.076 29.652 -75.289 1.00 19.32 150 PRO C N 1
ATOM 8341 C CA . PRO C 1 172 ? 13.556 28.322 -75.654 1.00 23.57 150 PRO C CA 1
ATOM 8342 C C . PRO C 1 172 ? 14.014 27.198 -74.733 1.00 24.99 150 PRO C C 1
ATOM 8343 O O . PRO C 1 172 ? 13.202 26.332 -74.380 1.00 20.50 150 PRO C O 1
ATOM 8347 N N . LEU C 1 173 ? 15.284 27.184 -74.322 1.00 19.87 151 LEU C N 1
ATOM 8348 C CA . LEU C 1 173 ? 15.764 26.122 -73.442 1.00 21.31 151 LEU C CA 1
ATOM 8349 C C . LEU C 1 173 ? 15.591 26.452 -71.966 1.00 18.34 151 LEU C C 1
ATOM 8350 O O . LEU C 1 173 ? 15.329 25.547 -71.165 1.00 23.61 151 LEU C O 1
ATOM 8355 N N . LEU C 1 174 ? 15.736 27.721 -71.583 1.00 17.74 152 LEU C N 1
ATOM 8356 C CA . LEU C 1 174 ? 15.506 28.101 -70.194 1.00 15.04 152 LEU C CA 1
ATOM 8357 C C . LEU C 1 174 ? 14.047 27.878 -69.799 1.00 24.05 152 LEU C C 1
ATOM 8358 O O . LEU C 1 174 ? 13.764 27.388 -68.699 1.00 24.58 152 LEU C O 1
ATOM 8363 N N . ASN C 1 175 ? 13.110 28.246 -70.680 1.00 17.70 153 ASN C N 1
ATOM 8364 C CA . ASN C 1 175 ? 11.699 27.957 -70.429 1.00 21.12 153 ASN C CA 1
ATOM 8365 C C . ASN C 1 175 ? 11.445 26.458 -70.354 1.00 24.18 153 ASN C C 1
ATOM 8366 O O . ASN C 1 175 ? 10.632 26.007 -69.537 1.00 23.36 153 ASN C O 1
ATOM 8371 N N . LEU C 1 176 ? 12.129 25.672 -71.193 1.00 19.66 154 LEU C N 1
ATOM 8372 C CA . LEU C 1 176 ? 12.065 24.219 -71.072 1.00 23.21 154 LEU C CA 1
ATOM 8373 C C . LEU C 1 176 ? 12.625 23.759 -69.733 1.00 24.64 154 LEU C C 1
ATOM 8374 O O . LEU C 1 176 ? 12.030 22.904 -69.065 1.00 23.21 154 LEU C O 1
ATOM 8379 N N . ALA C 1 177 ? 13.756 24.339 -69.321 1.00 20.97 155 ALA C N 1
ATOM 8380 C CA . ALA C 1 177 ? 14.396 23.961 -68.064 1.00 24.75 155 ALA C CA 1
ATOM 8381 C C . ALA C 1 177 ? 13.452 24.110 -66.879 1.00 22.12 155 ALA C C 1
ATOM 8382 O O . ALA C 1 177 ? 13.434 23.259 -65.983 1.00 17.99 155 ALA C O 1
ATOM 8384 N N . TYR C 1 178 ? 12.663 25.188 -66.855 1.00 24.35 156 TYR C N 1
ATOM 8385 C CA . TYR C 1 178 ? 11.812 25.461 -65.702 1.00 25.79 156 TYR C CA 1
ATOM 8386 C C . TYR C 1 178 ? 10.773 24.371 -65.490 1.00 22.15 156 TYR C C 1
ATOM 8387 O O . TYR C 1 178 ? 10.335 24.152 -64.356 1.00 21.34 156 TYR C O 1
ATOM 8396 N N . LYS C 1 179 ? 10.367 23.682 -66.555 1.00 19.37 157 LYS C N 1
ATOM 8397 C CA . LYS C 1 179 ? 9.350 22.645 -66.463 1.00 17.70 157 LYS C CA 1
ATOM 8398 C C . LYS C 1 179 ? 9.909 21.236 -66.522 1.00 20.46 157 LYS C C 1
ATOM 8399 O O . LYS C 1 179 ? 9.349 20.339 -65.890 1.00 21.52 157 LYS C O 1
ATOM 8405 N N . LEU C 1 180 ? 11.009 21.028 -67.253 1.00 23.56 158 LEU C N 1
ATOM 8406 C CA . LEU C 1 180 ? 11.565 19.690 -67.419 1.00 20.17 158 LEU C CA 1
ATOM 8407 C C . LEU C 1 180 ? 12.161 19.166 -66.117 1.00 17.31 158 LEU C C 1
ATOM 8408 O O . LEU C 1 180 ? 11.943 18.004 -65.754 1.00 22.28 158 LEU C O 1
ATOM 8413 N N . GLY C 1 181 ? 12.924 20.001 -65.414 1.00 17.98 159 GLY C N 1
ATOM 8414 C CA . GLY C 1 181 ? 13.525 19.637 -64.151 1.00 17.14 159 GLY C CA 1
ATOM 8415 C C . GLY C 1 181 ? 12.530 19.129 -63.123 1.00 23.78 159 GLY C C 1
ATOM 8416 O O . GLY C 1 181 ? 12.589 17.972 -62.692 1.00 22.70 159 GLY C O 1
ATOM 8417 N N . PRO C 1 182 ? 11.595 19.989 -62.703 1.00 22.61 160 PRO C N 1
ATOM 8418 C CA . PRO C 1 182 ? 10.625 19.558 -61.678 1.00 20.71 160 PRO C CA 1
ATOM 8419 C C . PRO C 1 182 ? 9.786 18.360 -62.091 1.00 20.61 160 PRO C C 1
ATOM 8420 O O . PRO C 1 182 ? 9.555 17.463 -61.271 1.00 20.60 160 PRO C O 1
ATOM 8424 N N . ALA C 1 183 ? 9.326 18.319 -63.346 1.00 17.56 161 ALA C N 1
ATOM 8425 C CA . ALA C 1 183 ? 8.451 17.235 -63.783 1.00 20.56 161 ALA C CA 1
ATOM 8426 C C . ALA C 1 183 ? 9.171 15.894 -63.773 1.00 21.20 161 ALA C C 1
ATOM 8427 O O . ALA C 1 183 ? 8.615 14.894 -63.304 1.00 21.20 161 ALA C O 1
ATOM 8429 N N . MET C 1 184 ? 10.398 15.846 -64.303 1.00 19.41 162 MET C N 1
ATOM 8430 C CA . MET C 1 184 ? 11.176 14.612 -64.248 1.00 21.14 162 MET C CA 1
ATOM 8431 C C . MET C 1 184 ? 11.413 14.179 -62.807 1.00 23.40 162 MET C C 1
ATOM 8432 O O . MET C 1 184 ? 11.209 13.009 -62.461 1.00 27.26 162 MET C O 1
ATOM 8437 N N . ALA C 1 185 ? 11.842 15.113 -61.951 1.00 21.49 163 ALA C N 1
ATOM 8438 C CA . ALA C 1 185 ? 12.150 14.766 -60.567 1.00 23.14 163 ALA C CA 1
ATOM 8439 C C . ALA C 1 185 ? 10.914 14.253 -59.835 1.00 27.11 163 ALA C C 1
ATOM 8440 O O . ALA C 1 185 ? 10.981 13.252 -59.112 1.00 21.38 163 ALA C O 1
ATOM 8442 N N . ALA C 1 186 ? 9.774 14.911 -60.027 1.00 26.32 164 ALA C N 1
ATOM 8443 C CA . ALA C 1 186 ? 8.539 14.520 -59.359 1.00 21.32 164 ALA C CA 1
ATOM 8444 C C . ALA C 1 186 ? 7.826 13.355 -60.040 1.00 24.46 164 ALA C C 1
ATOM 8445 O O . ALA C 1 186 ? 6.693 13.042 -59.663 1.00 27.20 164 ALA C O 1
ATOM 8447 N N . GLY C 1 187 ? 8.444 12.708 -61.022 1.00 25.81 165 GLY C N 1
ATOM 8448 C CA . GLY C 1 187 ? 7.832 11.541 -61.640 1.00 27.81 165 GLY C CA 1
ATOM 8449 C C . GLY C 1 187 ? 6.553 11.820 -62.407 1.00 31.43 165 GLY C C 1
ATOM 8450 O O . GLY C 1 187 ? 5.650 10.968 -62.432 1.00 26.56 165 GLY C O 1
ATOM 8451 N N . CYS C 1 188 ? 6.443 13.001 -63.025 1.00 25.41 166 CYS C N 1
ATOM 8452 C CA . CYS C 1 188 ? 5.308 13.317 -63.891 1.00 21.16 166 CYS C CA 1
ATOM 8453 C C . CYS C 1 188 ? 5.713 13.217 -65.353 1.00 25.36 166 CYS C C 1
ATOM 8454 O O . CYS C 1 188 ? 6.483 14.061 -65.827 1.00 26.06 166 CYS C O 1
ATOM 8457 N N . PRO C 1 189 ? 5.199 12.257 -66.119 1.00 28.59 167 PRO C N 1
ATOM 8458 C CA . PRO C 1 189 ? 5.483 12.242 -67.560 1.00 25.25 167 PRO C CA 1
ATOM 8459 C C . PRO C 1 189 ? 5.086 13.558 -68.205 1.00 25.08 167 PRO C C 1
ATOM 8460 O O . PRO C 1 189 ? 3.991 14.080 -67.980 1.00 27.90 167 PRO C O 1
ATOM 8464 N N . LEU C 1 190 ? 5.997 14.104 -68.999 1.00 22.27 168 LEU C N 1
ATOM 8465 C CA . LEU C 1 190 ? 5.890 15.471 -69.483 1.00 22.79 168 LEU C CA 1
ATOM 8466 C C . LEU C 1 190 ? 5.616 15.490 -70.977 1.00 28.18 168 LEU C C 1
ATOM 8467 O O . LEU C 1 190 ? 6.282 14.787 -71.748 1.00 19.95 168 LEU C O 1
ATOM 8472 N N . VAL C 1 191 ? 4.641 16.303 -71.379 1.00 24.75 169 VAL C N 1
ATOM 8473 C CA . VAL C 1 191 ? 4.394 16.627 -72.782 1.00 23.73 169 VAL C CA 1
ATOM 8474 C C . VAL C 1 191 ? 4.720 18.104 -72.960 1.00 23.22 169 VAL C C 1
ATOM 8475 O O . VAL C 1 191 ? 4.065 18.968 -72.364 1.00 20.65 169 VAL C O 1
ATOM 8479 N N . VAL C 1 192 ? 5.731 18.398 -73.773 1.00 23.98 170 VAL C N 1
ATOM 8480 C CA . VAL C 1 192 ? 6.223 19.758 -73.974 1.00 25.69 170 VAL C CA 1
ATOM 8481 C C . VAL C 1 192 ? 5.845 20.213 -75.376 1.00 24.91 170 VAL C C 1
ATOM 8482 O O . VAL C 1 192 ? 6.070 19.490 -76.354 1.00 25.17 170 VAL C O 1
ATOM 8486 N N . LYS C 1 193 ? 5.281 21.417 -75.474 1.00 23.03 171 LYS C N 1
ATOM 8487 C CA . LYS C 1 193 ? 4.970 22.043 -76.756 1.00 21.49 171 LYS C CA 1
ATOM 8488 C C . LYS C 1 193 ? 5.815 23.303 -76.882 1.00 20.85 171 LYS C C 1
ATOM 8489 O O . LYS C 1 193 ? 5.444 24.364 -76.357 1.00 21.02 171 LYS C O 1
ATOM 8495 N N . PRO C 1 194 ? 6.974 23.236 -77.532 1.00 19.38 172 PRO C N 1
ATOM 8496 C CA . PRO C 1 194 ? 7.756 24.448 -77.783 1.00 26.37 172 PRO C CA 1
ATOM 8497 C C . PRO C 1 194 ? 7.015 25.377 -78.729 1.00 23.15 172 PRO C C 1
ATOM 8498 O O . PRO C 1 194 ? 6.136 24.962 -79.489 1.00 23.85 172 PRO C O 1
ATOM 8502 N N . SER C 1 195 ? 7.383 26.654 -78.682 1.00 19.28 173 SER C N 1
ATOM 8503 C CA . SER C 1 195 ? 6.834 27.596 -79.648 1.00 22.81 173 SER C CA 1
ATOM 8504 C C . SER C 1 195 ? 7.268 27.189 -81.051 1.00 27.63 173 SER C C 1
ATOM 8505 O O . SER C 1 195 ? 8.424 26.815 -81.269 1.00 21.90 173 SER C O 1
ATOM 8508 N N . SER C 1 196 ? 6.329 27.233 -82.001 1.00 25.68 174 SER C N 1
ATOM 8509 C CA . SER C 1 196 ? 6.673 26.898 -83.380 1.00 25.17 174 SER C CA 1
ATOM 8510 C C . SER C 1 196 ? 7.676 27.876 -83.975 1.00 23.48 174 SER C C 1
ATOM 8511 O O . SER C 1 196 ? 8.274 27.575 -85.012 1.00 23.91 174 SER C O 1
ATOM 8514 N N . LYS C 1 197 ? 7.877 29.037 -83.344 1.00 27.28 175 LYS C N 1
ATOM 8515 C CA . LYS C 1 197 ? 8.907 29.956 -83.815 1.00 26.54 175 LYS C CA 1
ATOM 8516 C C . LYS C 1 197 ? 10.303 29.468 -83.451 1.00 25.82 175 LYS C C 1
ATOM 8517 O O . LYS C 1 197 ? 11.259 29.731 -84.188 1.00 28.41 175 LYS C O 1
ATOM 8523 N N . THR C 1 198 ? 10.442 28.755 -82.332 1.00 26.19 176 THR C N 1
ATOM 8524 C CA . THR C 1 198 ? 11.746 28.328 -81.817 1.00 22.45 176 THR C CA 1
ATOM 8525 C C . THR C 1 198 ? 11.662 26.889 -81.315 1.00 24.11 176 THR C C 1
ATOM 8526 O O . THR C 1 198 ? 11.803 26.624 -80.116 1.00 25.63 176 THR C O 1
ATOM 8530 N N . PRO C 1 199 ? 11.450 25.923 -82.215 1.00 19.78 177 PRO C N 1
ATOM 8531 C CA . PRO C 1 199 ? 11.314 24.533 -81.761 1.00 23.97 177 PRO C CA 1
ATOM 8532 C C . PRO C 1 199 ? 12.595 23.727 -81.894 1.00 22.83 177 PRO C C 1
ATOM 8533 O O . PRO C 1 199 ? 12.685 22.608 -81.383 1.00 22.89 177 PRO C O 1
ATOM 8537 N N . LEU C 1 200 ? 13.593 24.293 -82.576 1.00 24.82 178 LEU C N 1
ATOM 8538 C CA . LEU C 1 200 ? 14.796 23.539 -82.910 1.00 22.55 178 LEU C CA 1
ATOM 8539 C C . LEU C 1 200 ? 15.532 23.067 -81.660 1.00 20.35 178 LEU C C 1
ATOM 8540 O O . LEU C 1 200 ? 15.899 21.890 -81.555 1.00 22.13 178 LEU C O 1
ATOM 8545 N N . SER C 1 201 ? 15.749 23.967 -80.696 1.00 20.08 179 SER C N 1
ATOM 8546 C CA . SER C 1 201 ? 16.519 23.622 -79.500 1.00 21.42 179 SER C CA 1
ATOM 8547 C C . SER C 1 201 ? 15.851 22.512 -78.698 1.00 29.26 179 SER C C 1
ATOM 8548 O O . SER C 1 201 ? 16.529 21.592 -78.219 1.00 22.48 179 SER C O 1
ATOM 8551 N N . ALA C 1 202 ? 14.525 22.575 -78.541 1.00 20.89 180 ALA C N 1
ATOM 8552 C CA . ALA C 1 202 ? 13.846 21.569 -77.737 1.00 21.77 180 ALA C CA 1
ATOM 8553 C C . ALA C 1 202 ? 13.774 20.233 -78.466 1.00 19.82 180 ALA C C 1
ATOM 8554 O O . ALA C 1 202 ? 13.871 19.173 -77.838 1.00 17.91 180 ALA C O 1
ATOM 8556 N N . TYR C 1 203 ? 13.594 20.257 -79.790 1.00 22.62 181 TYR C N 1
ATOM 8557 C CA . TYR C 1 203 ? 13.645 19.011 -80.547 1.00 20.73 181 TYR C CA 1
ATOM 8558 C C . TYR C 1 203 ? 14.995 18.328 -80.379 1.00 25.22 181 TYR C C 1
ATOM 8559 O O . TYR C 1 203 ? 15.075 17.094 -80.401 1.00 26.49 181 TYR C O 1
ATOM 8568 N N . ALA C 1 204 ? 16.060 19.115 -80.204 1.00 23.09 182 ALA C N 1
ATOM 8569 C CA . ALA C 1 204 ? 17.390 18.556 -79.986 1.00 27.37 182 ALA C CA 1
ATOM 8570 C C . ALA C 1 204 ? 17.502 17.879 -78.627 1.00 27.35 182 ALA C C 1
ATOM 8571 O O . ALA C 1 204 ? 18.222 16.882 -78.491 1.00 26.03 182 ALA C O 1
ATOM 8573 N N . VAL C 1 205 ? 16.815 18.405 -77.609 1.00 27.99 183 VAL C N 1
ATOM 8574 C CA . VAL C 1 205 ? 16.790 17.727 -76.318 1.00 22.41 183 VAL C CA 1
ATOM 8575 C C . VAL C 1 205 ? 16.046 16.402 -76.436 1.00 23.26 183 VAL C C 1
ATOM 8576 O O . VAL C 1 205 ? 16.437 15.395 -75.831 1.00 25.48 183 VAL C O 1
ATOM 8580 N N . GLY C 1 206 ? 14.968 16.376 -77.223 1.00 25.49 184 GLY C N 1
ATOM 8581 C CA . GLY C 1 206 ? 14.283 15.120 -77.479 1.00 29.01 184 GLY C CA 1
ATOM 8582 C C . GLY C 1 206 ? 15.180 14.087 -78.130 1.00 27.95 184 GLY C C 1
ATOM 8583 O O . GLY C 1 206 ? 15.109 12.899 -77.802 1.00 21.25 184 GLY C O 1
ATOM 8584 N N . GLU C 1 207 ? 16.036 14.523 -79.061 1.00 28.89 185 GLU C N 1
ATOM 8585 C CA . GLU C 1 207 ? 17.041 13.628 -79.624 1.00 26.90 185 GLU C CA 1
ATOM 8586 C C . GLU C 1 207 ? 17.961 13.083 -78.534 1.00 23.81 185 GLU C C 1
ATOM 8587 O O . GLU C 1 207 ? 18.295 11.892 -78.534 1.00 27.54 185 GLU C O 1
ATOM 8593 N N . LEU C 1 208 ? 18.355 13.932 -77.579 1.00 22.63 186 LEU C N 1
ATOM 8594 C CA . LEU C 1 208 ? 19.219 13.477 -76.493 1.00 25.62 186 LEU C CA 1
ATOM 8595 C C . LEU C 1 208 ? 18.511 12.455 -75.610 1.00 28.06 186 LEU C C 1
ATOM 8596 O O . LEU C 1 208 ? 19.117 11.460 -75.194 1.00 29.53 186 LEU C O 1
ATOM 8601 N N . CYS C 1 209 ? 17.226 12.684 -75.318 1.00 29.17 187 CYS C N 1
ATOM 8602 C CA . CYS C 1 209 ? 16.459 11.720 -74.538 1.00 25.22 187 CYS C CA 1
ATOM 8603 C C . CYS C 1 209 ? 16.447 10.355 -75.215 1.00 24.70 187 CYS C C 1
ATOM 8604 O O . CYS C 1 209 ? 16.683 9.328 -74.569 1.00 27.87 187 CYS C O 1
ATOM 8607 N N . GLU C 1 210 ? 16.159 10.328 -76.517 1.00 27.31 188 GLU C N 1
ATOM 8608 C CA . GLU C 1 210 ? 16.176 9.077 -77.268 1.00 26.47 188 GLU C CA 1
ATOM 8609 C C . GLU C 1 210 ? 17.554 8.433 -77.244 1.00 31.80 188 GLU C C 1
ATOM 8610 O O . GLU C 1 210 ? 17.665 7.204 -77.175 1.00 31.18 188 GLU C O 1
ATOM 8616 N N . GLN C 1 211 ? 18.609 9.248 -77.295 1.00 27.19 189 GLN C N 1
ATOM 8617 C CA . GLN C 1 211 ? 19.971 8.722 -77.324 1.00 35.36 189 GLN C CA 1
ATOM 8618 C C . GLN C 1 211 ? 20.307 7.984 -76.034 1.00 39.83 189 GLN C C 1
ATOM 8619 O O . GLN C 1 211 ? 20.877 6.886 -76.065 1.00 33.91 189 GLN C O 1
ATOM 8625 N N . ILE C 1 212 ? 19.962 8.572 -74.882 1.00 34.10 190 ILE C N 1
ATOM 8626 C CA . ILE C 1 212 ? 20.250 7.934 -73.598 1.00 31.67 190 ILE C CA 1
ATOM 8627 C C . ILE C 1 212 ? 19.246 6.854 -73.237 1.00 31.92 190 ILE C C 1
ATOM 8628 O O . ILE C 1 212 ? 19.364 6.248 -72.164 1.00 37.37 190 ILE C O 1
ATOM 8633 N N . GLY C 1 213 ? 18.263 6.593 -74.092 1.00 30.16 191 GLY C N 1
ATOM 8634 C CA . GLY C 1 213 ? 17.264 5.579 -73.799 1.00 28.70 191 GLY C CA 1
ATOM 8635 C C . GLY C 1 213 ? 16.351 5.914 -72.639 1.00 36.51 191 GLY C C 1
ATOM 8636 O O . GLY C 1 213 ? 16.087 5.050 -71.793 1.00 35.34 191 GLY C O 1
ATOM 8637 N N . LEU C 1 214 ? 15.869 7.150 -72.572 1.00 34.33 192 LEU C N 1
ATOM 8638 C CA . LEU C 1 214 ? 14.925 7.518 -71.528 1.00 32.02 192 LEU C CA 1
ATOM 8639 C C . LEU C 1 214 ? 13.652 6.687 -71.676 1.00 32.01 192 LEU C C 1
ATOM 8640 O O . LEU C 1 214 ? 13.203 6.442 -72.803 1.00 34.36 192 LEU C O 1
ATOM 8645 N N . PRO C 1 215 ? 13.063 6.220 -70.573 1.00 32.62 193 PRO C N 1
ATOM 8646 C CA . PRO C 1 215 ? 11.855 5.390 -70.674 1.00 35.76 193 PRO C CA 1
ATOM 8647 C C . PRO C 1 215 ? 10.762 6.080 -71.479 1.00 36.36 193 PRO C C 1
ATOM 8648 O O . PRO C 1 215 ? 10.576 7.297 -71.397 1.00 32.98 193 PRO C O 1
ATOM 8652 N N . ALA C 1 216 ? 10.045 5.285 -72.270 1.00 27.86 194 ALA C N 1
ATOM 8653 C CA . ALA C 1 216 ? 9.082 5.831 -73.216 1.00 34.59 194 ALA C CA 1
ATOM 8654 C C . ALA C 1 216 ? 7.948 6.551 -72.495 1.00 36.54 194 ALA C C 1
ATOM 8655 O O . ALA C 1 216 ? 7.440 6.084 -71.471 1.00 32.47 194 ALA C O 1
ATOM 8657 N N . GLY C 1 217 ? 7.551 7.702 -73.044 1.00 34.85 195 GLY C N 1
ATOM 8658 C CA . GLY C 1 217 ? 6.466 8.488 -72.498 1.00 32.68 195 GLY C CA 1
ATOM 8659 C C . GLY C 1 217 ? 6.847 9.440 -71.383 1.00 29.04 195 GLY C C 1
ATOM 8660 O O . GLY C 1 217 ? 6.032 10.303 -71.025 1.00 32.26 195 GLY C O 1
ATOM 8661 N N . VAL C 1 218 ? 8.054 9.320 -70.823 1.00 28.02 196 VAL C N 1
ATOM 8662 C CA . VAL C 1 218 ? 8.445 10.181 -69.708 1.00 26.60 196 VAL C CA 1
ATOM 8663 C C . VAL C 1 218 ? 8.637 11.621 -70.173 1.00 26.99 196 VAL C C 1
ATOM 8664 O O . VAL C 1 218 ? 8.295 12.570 -69.459 1.00 28.92 196 VAL C O 1
ATOM 8668 N N . VAL C 1 219 ? 9.185 11.811 -71.367 1.00 26.50 197 VAL C N 1
ATOM 8669 C CA . VAL C 1 219 ? 9.358 13.135 -71.955 1.00 25.32 197 VAL C CA 1
ATOM 8670 C C . VAL C 1 219 ? 8.905 13.061 -73.405 1.00 27.94 197 VAL C C 1
ATOM 8671 O O . VAL C 1 219 ? 9.296 12.144 -74.135 1.00 27.72 197 VAL C O 1
ATOM 8675 N N . ASN C 1 220 ? 8.066 14.010 -73.816 1.00 25.08 198 ASN C N 1
ATOM 8676 C CA . ASN C 1 220 ? 7.580 14.066 -75.188 1.00 29.18 198 ASN C CA 1
ATOM 8677 C C . ASN C 1 220 ? 7.657 15.506 -75.672 1.00 32.64 198 ASN C C 1
ATOM 8678 O O . ASN C 1 220 ? 7.255 16.424 -74.951 1.00 27.09 198 ASN C O 1
ATOM 8683 N N . ILE C 1 221 ? 8.176 15.702 -76.883 1.00 26.80 199 ILE C N 1
ATOM 8684 C CA . ILE C 1 221 ? 8.399 17.033 -77.437 1.00 23.80 199 ILE C CA 1
ATOM 8685 C C . ILE C 1 221 ? 7.787 17.084 -78.829 1.00 25.12 199 ILE C C 1
ATOM 8686 O O . ILE C 1 221 ? 8.122 16.261 -79.690 1.00 24.88 199 ILE C O 1
ATOM 8691 N N . LEU C 1 222 ? 6.889 18.044 -79.048 1.00 22.39 200 LEU C N 1
ATOM 8692 C CA . LEU C 1 222 ? 6.188 18.171 -80.316 1.00 23.63 200 LEU C CA 1
ATOM 8693 C C . LEU C 1 222 ? 5.777 19.620 -80.522 1.00 27.21 200 LEU C C 1
ATOM 8694 O O . LEU C 1 222 ? 5.445 20.329 -79.569 1.00 27.94 200 LEU C O 1
ATOM 8699 N N . SER C 1 223 ? 5.784 20.045 -81.782 1.00 26.62 201 SER C N 1
ATOM 8700 C CA . SER C 1 223 ? 5.408 21.396 -82.170 1.00 24.88 201 SER C CA 1
ATOM 8701 C C . SER C 1 223 ? 4.318 21.333 -83.232 1.00 25.12 201 SER C C 1
ATOM 8702 O O . SER C 1 223 ? 4.337 20.450 -84.094 1.00 26.33 201 SER C O 1
ATOM 8705 N N . GLY C 1 224 ? 3.370 22.266 -83.162 1.00 23.61 202 GLY C N 1
ATOM 8706 C CA . GLY C 1 224 ? 2.283 22.335 -84.126 1.00 33.08 202 GLY C CA 1
ATOM 8707 C C . GLY C 1 224 ? 1.430 23.565 -83.892 1.00 33.85 202 GLY C C 1
ATOM 8708 O O . GLY C 1 224 ? 1.722 24.397 -83.027 1.00 35.21 202 GLY C O 1
ATOM 8709 N N . MET C 1 225 ? 0.355 23.666 -84.677 1.00 29.47 203 MET C N 1
ATOM 8710 C CA . MET C 1 225 ? -0.534 24.822 -84.608 1.00 31.89 203 MET C CA 1
ATOM 8711 C C . MET C 1 225 ? -1.221 24.920 -83.248 1.00 30.10 203 MET C C 1
ATOM 8712 O O . MET C 1 225 ? -1.553 23.913 -82.619 1.00 32.01 203 MET C O 1
ATOM 8717 N N . ASP C 1 226 ? -1.461 26.159 -82.813 1.00 29.11 204 ASP C N 1
ATOM 8718 C CA . ASP C 1 226 ? -2.071 26.399 -81.508 1.00 32.12 204 ASP C CA 1
ATOM 8719 C C . ASP C 1 226 ? -3.555 26.037 -81.497 1.00 33.42 204 ASP C C 1
ATOM 8720 O O . ASP C 1 226 ? -4.030 25.373 -80.569 1.00 34.17 204 ASP C O 1
ATOM 8725 N N . SER C 1 227 ? -4.308 26.467 -82.515 1.00 32.89 205 SER C N 1
ATOM 8726 C CA . SER C 1 227 ? -5.748 26.230 -82.501 1.00 31.51 205 SER C CA 1
ATOM 8727 C C . SER C 1 227 ? -6.094 24.755 -82.641 1.00 36.36 205 SER C C 1
ATOM 8728 O O . SER C 1 227 ? -7.214 24.359 -82.296 1.00 33.05 205 SER C O 1
ATOM 8731 N N . THR C 1 228 ? -5.166 23.933 -83.129 1.00 23.40 206 THR C N 1
ATOM 8732 C CA . THR C 1 228 ? -5.400 22.503 -83.258 1.00 24.62 206 THR C CA 1
ATOM 8733 C C . THR C 1 228 ? -4.584 21.699 -82.252 1.00 24.13 206 THR C C 1
ATOM 8734 O O . THR C 1 228 ? -5.158 21.080 -81.351 1.00 24.48 206 THR C O 1
ATOM 8738 N N . VAL C 1 229 ? -3.254 21.717 -82.358 1.00 25.96 207 VAL C N 1
ATOM 8739 C CA . VAL C 1 229 ? -2.422 20.902 -81.473 1.00 25.48 207 VAL C CA 1
ATOM 8740 C C . VAL C 1 229 ? -2.469 21.426 -80.042 1.00 21.45 207 VAL C C 1
ATOM 8741 O O . VAL C 1 229 ? -2.574 20.647 -79.087 1.00 23.38 207 VAL C O 1
ATOM 8745 N N . GLY C 1 230 ? -2.365 22.744 -79.865 1.00 22.07 208 GLY C N 1
ATOM 8746 C CA . GLY C 1 230 ? -2.354 23.298 -78.521 1.00 23.11 208 GLY C CA 1
ATOM 8747 C C . GLY C 1 230 ? -3.674 23.098 -77.800 1.00 23.56 208 GLY C C 1
ATOM 8748 O O . GLY C 1 230 ? -3.699 22.717 -76.628 1.00 18.98 208 GLY C O 1
ATOM 8749 N N . ASP C 1 231 ? -4.789 23.338 -78.497 1.00 21.62 209 ASP C N 1
ATOM 8750 C CA . ASP C 1 231 ? -6.102 23.116 -77.896 1.00 24.93 209 ASP C CA 1
ATOM 8751 C C . ASP C 1 231 ? -6.348 21.640 -77.605 1.00 20.92 209 ASP C C 1
ATOM 8752 O O . ASP C 1 231 ? -7.025 21.308 -76.626 1.00 18.71 209 ASP C O 1
ATOM 8757 N N . ALA C 1 232 ? -5.824 20.743 -78.445 1.00 19.35 210 ALA C N 1
ATOM 8758 C CA . ALA C 1 232 ? -5.984 19.315 -78.188 1.00 22.70 210 ALA C CA 1
ATOM 8759 C C . ALA C 1 232 ? -5.273 18.891 -76.908 1.00 24.66 210 ALA C C 1
ATOM 8760 O O . ALA C 1 232 ? -5.730 17.971 -76.217 1.00 21.23 210 ALA C O 1
ATOM 8762 N N . ILE C 1 233 ? -4.156 19.539 -76.575 1.00 19.15 211 ILE C N 1
ATOM 8763 C CA . ILE C 1 233 ? -3.455 19.193 -75.343 1.00 16.91 211 ILE C CA 1
ATOM 8764 C C . ILE C 1 233 ? -4.229 19.697 -74.127 1.00 17.74 211 ILE C C 1
ATOM 8765 O O . ILE C 1 233 ? -4.425 18.961 -73.151 1.00 18.40 211 ILE C O 1
ATOM 8770 N N . SER C 1 234 ? -4.683 20.954 -74.166 1.00 15.84 212 SER C N 1
ATOM 8771 C CA . SER C 1 234 ? -5.423 21.515 -73.038 1.00 24.90 212 SER C CA 1
ATOM 8772 C C . SER C 1 234 ? -6.769 20.827 -72.848 1.00 23.15 212 SER C C 1
ATOM 8773 O O . SER C 1 234 ? -7.172 20.547 -71.712 1.00 21.50 212 SER C O 1
ATOM 8776 N N . ALA C 1 235 ? -7.486 20.555 -73.943 1.00 18.12 213 ALA C N 1
ATOM 8777 C CA . ALA C 1 235 ? -8.803 19.941 -73.821 1.00 20.28 213 ALA C CA 1
ATOM 8778 C C . ALA C 1 235 ? -8.728 18.466 -73.446 1.00 23.13 213 ALA C C 1
ATOM 8779 O O . ALA C 1 235 ? -9.734 17.908 -72.997 1.00 20.96 213 ALA C O 1
ATOM 8781 N N . SER C 1 236 ? -7.573 17.824 -73.623 1.00 23.96 214 SER C N 1
ATOM 8782 C CA . SER C 1 236 ? -7.404 16.443 -73.187 1.00 22.23 214 SER C CA 1
ATOM 8783 C C . SER C 1 236 ? -7.724 16.299 -71.706 1.00 20.14 214 SER C C 1
ATOM 8784 O O . SER C 1 236 ? -7.416 17.181 -70.904 1.00 22.98 214 SER C O 1
ATOM 8787 N N . THR C 1 237 ? -8.319 15.166 -71.337 1.00 25.16 215 THR C N 1
ATOM 8788 C CA . THR C 1 237 ? -8.583 14.879 -69.931 1.00 28.34 215 THR C CA 1
ATOM 8789 C C . THR C 1 237 ? -7.419 14.170 -69.252 1.00 24.35 215 THR C C 1
ATOM 8790 O O . THR C 1 237 ? -7.487 13.904 -68.049 1.00 24.15 215 THR C O 1
ATOM 8794 N N . ILE C 1 238 ? -6.358 13.865 -69.990 1.00 23.12 216 ILE C N 1
ATOM 8795 C CA . ILE C 1 238 ? -5.201 13.152 -69.454 1.00 26.75 216 ILE C CA 1
ATOM 8796 C C . ILE C 1 238 ? -4.349 14.051 -68.558 1.00 21.23 216 ILE C C 1
ATOM 8797 O O . ILE C 1 238 ? -3.994 13.622 -67.451 1.00 21.66 216 ILE C O 1
ATOM 8802 N N . PRO C 1 239 ? -3.975 15.272 -68.968 1.00 22.86 217 PRO C N 1
ATOM 8803 C CA . PRO C 1 239 ? -3.086 16.080 -68.118 1.00 18.26 217 PRO C CA 1
ATOM 8804 C C . PRO C 1 239 ? -3.713 16.433 -66.774 1.00 25.98 217 PRO C C 1
ATOM 8805 O O . PRO C 1 239 ? -4.880 16.826 -66.689 1.00 22.65 217 PRO C O 1
ATOM 8809 N N . SER C 1 240 ? -2.913 16.298 -65.716 1.00 23.69 218 SER C N 1
ATOM 8810 C CA . SER C 1 240 ? -3.307 16.797 -64.403 1.00 24.31 218 SER C CA 1
ATOM 8811 C C . SER C 1 240 ? -2.831 18.222 -64.159 1.00 22.54 218 SER C C 1
ATOM 8812 O O . SER C 1 240 ? -3.460 18.955 -63.387 1.00 26.12 218 SER C O 1
ATOM 8815 N N . VAL C 1 241 ? -1.733 18.626 -64.794 1.00 20.96 219 VAL C N 1
ATOM 8816 C CA . VAL C 1 241 ? -1.168 19.959 -64.637 1.00 19.48 219 VAL C CA 1
ATOM 8817 C C . VAL C 1 241 ? -0.941 20.546 -66.021 1.00 22.35 219 VAL C C 1
ATOM 8818 O O . VAL C 1 241 ? -0.351 19.891 -66.888 1.00 20.79 219 VAL C O 1
ATOM 8822 N N . LEU C 1 242 ? -1.427 21.766 -66.231 1.00 20.86 220 LEU C N 1
ATOM 8823 C CA . LEU C 1 242 ? -1.153 22.544 -67.430 1.00 23.15 220 LEU C CA 1
ATOM 8824 C C . LEU C 1 242 ? -0.327 23.748 -67.013 1.00 22.05 220 LEU C C 1
ATOM 8825 O O . LEU C 1 242 ? -0.751 24.521 -66.150 1.00 19.75 220 LEU C O 1
ATOM 8830 N N . THR C 1 243 ? 0.839 23.914 -67.622 1.00 18.32 221 THR C N 1
ATOM 8831 C CA . THR C 1 243 ? 1.699 25.038 -67.295 1.00 25.92 221 THR C CA 1
ATOM 8832 C C . THR C 1 243 ? 2.083 25.788 -68.565 1.00 22.71 221 THR C C 1
ATOM 8833 O O . THR C 1 243 ? 2.276 25.192 -69.630 1.00 25.36 221 THR C O 1
ATOM 8837 N N . LEU C 1 244 ? 2.174 27.110 -68.445 1.00 21.80 222 LEU C N 1
ATOM 8838 C CA . LEU C 1 244 ? 2.282 27.968 -69.614 1.00 22.28 222 LEU C CA 1
ATOM 8839 C C . LEU C 1 244 ? 3.181 29.157 -69.310 1.00 21.87 222 LEU C C 1
ATOM 8840 O O . LEU C 1 244 ? 3.113 29.742 -68.229 1.00 22.67 222 LEU C O 1
ATOM 8845 N N . ILE C 1 245 ? 4.032 29.494 -70.270 1.00 25.92 223 ILE C N 1
ATOM 8846 C CA . ILE C 1 245 ? 4.761 30.755 -70.287 1.00 23.56 223 ILE C CA 1
ATOM 8847 C C . ILE C 1 245 ? 4.345 31.450 -71.572 1.00 20.10 223 ILE C C 1
ATOM 8848 O O . ILE C 1 245 ? 4.685 30.991 -72.671 1.00 25.71 223 ILE C O 1
ATOM 8853 N N . GLY C 1 246 ? 3.579 32.528 -71.447 1.00 21.83 224 GLY C N 1
ATOM 8854 C CA . GLY C 1 246 ? 3.038 33.182 -72.622 1.00 25.38 224 GLY C CA 1
ATOM 8855 C C . GLY C 1 246 ? 2.293 34.462 -72.314 1.00 27.88 224 GLY C C 1
ATOM 8856 O O . GLY C 1 246 ? 2.585 35.134 -71.322 1.00 26.28 224 GLY C O 1
ATOM 8857 N N . SER C 1 247 ? 1.332 34.814 -73.160 1.00 27.58 225 SER C N 1
ATOM 8858 C CA . SER C 1 247 ? 0.591 36.052 -72.995 1.00 28.20 225 SER C CA 1
ATOM 8859 C C . SER C 1 247 ? -0.623 35.840 -72.094 1.00 32.74 225 SER C C 1
ATOM 8860 O O . SER C 1 247 ? -1.047 34.713 -71.821 1.00 31.75 225 SER C O 1
ATOM 8863 N N . THR C 1 248 ? -1.179 36.957 -71.622 1.00 34.46 226 THR C N 1
ATOM 8864 C CA . THR C 1 248 ? -2.360 36.899 -70.768 1.00 32.38 226 THR C CA 1
ATOM 8865 C C . THR C 1 248 ? -3.571 36.363 -71.522 1.00 30.59 226 THR C C 1
ATOM 8866 O O . THR C 1 248 ? -4.394 35.648 -70.937 1.00 30.36 226 THR C O 1
ATOM 8870 N N . ASN C 1 249 ? -3.684 36.674 -72.817 1.00 27.66 227 ASN C N 1
ATOM 8871 C CA . ASN C 1 249 ? -4.833 36.220 -73.593 1.00 28.08 227 ASN C CA 1
ATOM 8872 C C . ASN C 1 249 ? -4.812 34.709 -73.795 1.00 32.63 227 ASN C C 1
ATOM 8873 O O . ASN C 1 249 ? -5.851 34.049 -73.668 1.00 25.21 227 ASN C O 1
ATOM 8878 N N . VAL C 1 250 ? -3.650 34.138 -74.122 1.00 25.63 228 VAL C N 1
ATOM 8879 C CA . VAL C 1 250 ? -3.600 32.688 -74.258 1.00 22.40 228 VAL C CA 1
ATOM 8880 C C . VAL C 1 250 ? -3.708 32.015 -72.896 1.00 22.13 228 VAL C C 1
ATOM 8881 O O . VAL C 1 250 ? -4.189 30.880 -72.809 1.00 24.17 228 VAL C O 1
ATOM 8885 N N . GLY C 1 251 ? -3.306 32.701 -71.823 1.00 25.78 229 GLY C N 1
ATOM 8886 C CA . GLY C 1 251 ? -3.503 32.152 -70.490 1.00 25.90 229 GLY C CA 1
ATOM 8887 C C . GLY C 1 251 ? -4.966 31.907 -70.172 1.00 25.33 229 GLY C C 1
ATOM 8888 O O . GLY C 1 251 ? -5.336 30.839 -69.680 1.00 25.20 229 GLY C O 1
ATOM 8889 N N . LYS C 1 252 ? -5.821 32.897 -70.454 1.00 27.60 230 LYS C N 1
ATOM 8890 C CA . LYS C 1 252 ? -7.256 32.712 -70.258 1.00 26.40 230 LYS C CA 1
ATOM 8891 C C . LYS C 1 252 ? -7.816 31.652 -71.192 1.00 28.34 230 LYS C C 1
ATOM 8892 O O . LYS C 1 252 ? -8.750 30.925 -70.823 1.00 23.19 230 LYS C O 1
ATOM 8898 N N . HIS C 1 253 ? -7.278 31.565 -72.409 1.00 22.38 231 HIS C N 1
ATOM 8899 C CA . HIS C 1 253 ? -7.743 30.559 -73.356 1.00 25.47 231 HIS C CA 1
ATOM 8900 C C . HIS C 1 253 ? -7.447 29.153 -72.855 1.00 23.82 231 HIS C C 1
ATOM 8901 O O . HIS C 1 253 ? -8.295 28.259 -72.959 1.00 26.90 231 HIS C O 1
ATOM 8908 N N . VAL C 1 254 ? -6.257 28.942 -72.291 1.00 24.77 232 VAL C N 1
ATOM 8909 C CA . VAL C 1 254 ? -5.885 27.612 -71.817 1.00 25.08 232 VAL C CA 1
ATOM 8910 C C . VAL C 1 254 ? -6.757 27.193 -70.637 1.00 19.40 232 VAL C C 1
ATOM 8911 O O . VAL C 1 254 ? -7.164 26.029 -70.536 1.00 25.36 232 VAL C O 1
ATOM 8915 N N . ILE C 1 255 ? -7.067 28.128 -69.735 1.00 22.19 233 ILE C N 1
ATOM 8916 C CA . ILE C 1 255 ? -7.878 27.796 -68.560 1.00 23.82 233 ILE C CA 1
ATOM 8917 C C . ILE C 1 255 ? -9.275 27.347 -68.979 1.00 23.69 233 ILE C C 1
ATOM 8918 O O . ILE C 1 255 ? -9.796 26.336 -68.490 1.00 22.90 233 ILE C O 1
ATOM 8923 N N . ALA C 1 256 ? -9.903 28.092 -69.892 1.00 25.12 234 ALA C N 1
ATOM 8924 C CA . ALA C 1 256 ? -11.239 27.728 -70.358 1.00 23.78 234 ALA C CA 1
ATOM 8925 C C . ALA C 1 256 ? -11.220 26.424 -71.149 1.00 25.34 234 ALA C C 1
ATOM 8926 O O . ALA C 1 256 ? -12.096 25.569 -70.968 1.00 24.79 234 ALA C O 1
ATOM 8928 N N . THR C 1 257 ? -10.226 26.252 -72.026 1.00 19.19 235 THR C N 1
ATOM 8929 C CA . THR C 1 257 ? -10.139 25.049 -72.851 1.00 23.13 235 THR C CA 1
ATOM 8930 C C . THR C 1 257 ? -9.829 23.810 -72.020 1.00 23.03 235 THR C C 1
ATOM 8931 O O . THR C 1 257 ? -10.253 22.702 -72.375 1.00 21.13 235 THR C O 1
ATOM 8935 N N . GLY C 1 258 ? -9.102 23.972 -70.915 1.00 17.52 236 GLY C N 1
ATOM 8936 C CA . GLY C 1 258 ? -8.774 22.840 -70.071 1.00 16.31 236 GLY C CA 1
ATOM 8937 C C . GLY C 1 258 ? -9.875 22.395 -69.133 1.00 20.67 236 GLY C C 1
ATOM 8938 O O . GLY C 1 258 ? -9.719 21.367 -68.468 1.00 21.06 236 GLY C O 1
ATOM 8939 N N . ALA C 1 259 ? -10.985 23.127 -69.072 1.00 21.40 237 ALA C N 1
ATOM 8940 C CA . ALA C 1 259 ? -12.123 22.815 -68.202 1.00 18.40 237 ALA C CA 1
ATOM 8941 C C . ALA C 1 259 ? -12.838 21.510 -68.570 1.00 25.54 237 ALA C C 1
ATOM 8942 O O . ALA C 1 259 ? -13.899 21.237 -67.967 1.00 23.31 237 ALA C O 1
ATOM 8944 N N . THR C 1 260 ? -12.333 20.702 -69.509 1.00 23.78 238 THR C N 1
ATOM 8945 C CA . THR C 1 260 ? -12.899 19.381 -69.753 1.00 19.68 238 THR C CA 1
ATOM 8946 C C . THR C 1 260 ? -12.641 18.421 -68.601 1.00 23.19 238 THR C C 1
ATOM 8947 O O . THR C 1 260 ? -13.242 17.342 -68.568 1.00 23.19 238 THR C O 1
ATOM 8951 N N . SER C 1 261 ? -11.753 18.781 -67.678 1.00 17.79 239 SER C N 1
ATOM 8952 C CA . SER C 1 261 ? -11.497 18.009 -66.470 1.00 17.99 239 SER C CA 1
ATOM 8953 C C . SER C 1 261 ? -10.868 18.956 -65.456 1.00 18.55 239 SER C C 1
ATOM 8954 O O . SER C 1 261 ? -10.545 20.104 -65.773 1.00 19.97 239 SER C O 1
ATOM 8957 N N . ILE C 1 262 ? -10.698 18.463 -64.232 1.00 20.60 240 ILE C N 1
ATOM 8958 C CA . ILE C 1 262 ? -10.090 19.256 -63.168 1.00 17.27 240 ILE C CA 1
ATOM 8959 C C . ILE C 1 262 ? -8.575 19.215 -63.331 1.00 23.38 240 ILE C C 1
ATOM 8960 O O . ILE C 1 262 ? -7.960 18.147 -63.251 1.00 26.25 240 ILE C O 1
ATOM 8965 N N . LYS C 1 263 ? -7.968 20.382 -63.539 1.00 22.68 241 LYS C N 1
ATOM 8966 C CA . LYS C 1 263 ? -6.538 20.487 -63.784 1.00 23.26 241 LYS C CA 1
ATOM 8967 C C . LYS C 1 263 ? -5.940 21.578 -62.912 1.00 23.30 241 LYS C C 1
ATOM 8968 O O . LYS C 1 263 ? -6.598 22.573 -62.600 1.00 20.65 241 LYS C O 1
ATOM 8974 N N . ARG C 1 264 ? -4.682 21.382 -62.523 1.00 19.55 242 ARG C N 1
ATOM 8975 C CA . ARG C 1 264 ? -3.911 22.447 -61.898 1.00 25.57 242 ARG C CA 1
ATOM 8976 C C . ARG C 1 264 ? -3.344 23.350 -62.983 1.00 21.33 242 ARG C C 1
ATOM 8977 O O . ARG C 1 264 ? -2.842 22.865 -64.002 1.00 23.26 242 ARG C O 1
ATOM 8985 N N . TYR C 1 265 ? -3.422 24.657 -62.771 1.00 19.54 243 TYR C N 1
ATOM 8986 C CA . TYR C 1 265 ? -2.880 25.628 -63.710 1.00 23.78 243 TYR C CA 1
ATOM 8987 C C . TYR C 1 265 ? -1.739 26.391 -63.056 1.00 25.56 243 TYR C C 1
ATOM 8988 O O . TYR C 1 265 ? -1.817 26.758 -61.880 1.00 28.10 243 TYR C O 1
ATOM 8997 N N . SER C 1 266 ? -0.676 26.620 -63.821 1.00 26.17 244 SER C N 1
ATOM 8998 C CA . SER C 1 266 ? 0.401 27.493 -63.374 1.00 24.44 244 SER C CA 1
ATOM 8999 C C . SER C 1 266 ? 0.952 28.206 -64.594 1.00 29.70 244 SER C C 1
ATOM 9000 O O . SER C 1 266 ? 1.176 27.578 -65.632 1.00 33.65 244 SER C O 1
ATOM 9003 N N . MET C 1 267 ? 1.148 29.514 -64.481 1.00 27.95 245 MET C N 1
ATOM 9004 C CA . MET C 1 267 ? 1.568 30.267 -65.650 1.00 29.37 245 MET C CA 1
ATOM 9005 C C . MET C 1 267 ? 2.300 31.529 -65.224 1.00 24.47 245 MET C C 1
ATOM 9006 O O . MET C 1 267 ? 2.105 32.037 -64.117 1.00 26.33 245 MET C O 1
ATOM 9011 N N . GLU C 1 268 ? 3.176 31.995 -66.110 1.00 30.42 246 GLU C N 1
ATOM 9012 C CA . GLU C 1 268 ? 3.799 33.311 -66.029 1.00 30.22 246 GLU C CA 1
ATOM 9013 C C . GLU C 1 268 ? 3.382 34.065 -67.280 1.00 23.42 246 GLU C C 1
ATOM 9014 O O . GLU C 1 268 ? 3.630 33.601 -68.399 1.00 28.30 246 GLU C O 1
ATOM 9020 N N . LEU C 1 269 ? 2.727 35.206 -67.099 1.00 23.69 247 LEU C N 1
ATOM 9021 C CA . LEU C 1 269 ? 2.136 35.886 -68.243 1.00 27.68 247 LEU C CA 1
ATOM 9022 C C . LEU C 1 269 ? 2.824 37.221 -68.501 1.00 31.45 247 LEU C C 1
ATOM 9023 O O . LEU C 1 269 ? 4.045 37.332 -68.355 1.00 28.44 247 LEU C O 1
ATOM 9028 N N . GLY C 1 270 ? 2.064 38.235 -68.897 1.00 29.51 248 GLY C N 1
ATOM 9029 C CA . GLY C 1 270 ? 2.668 39.519 -69.196 1.00 37.20 248 GLY C CA 1
ATOM 9030 C C . GLY C 1 270 ? 3.161 40.226 -67.947 1.00 34.76 248 GLY C C 1
ATOM 9031 O O . GLY C 1 270 ? 2.665 40.012 -66.840 1.00 28.34 248 GLY C O 1
ATOM 9032 N N . GLY C 1 271 ? 4.164 41.084 -68.136 1.00 32.33 249 GLY C N 1
ATOM 9033 C CA . GLY C 1 271 ? 4.658 41.917 -67.065 1.00 22.55 249 GLY C CA 1
ATOM 9034 C C . GLY C 1 271 ? 4.586 43.384 -67.451 1.00 24.18 249 GLY C C 1
ATOM 9035 O O . GLY C 1 271 ? 4.414 43.733 -68.616 1.00 19.66 249 GLY C O 1
ATOM 9036 N N . ASN C 1 272 ? 4.700 44.245 -66.430 1.00 26.12 250 ASN C N 1
ATOM 9037 C CA . ASN C 1 272 ? 4.792 45.695 -66.621 1.00 26.00 250 ASN C CA 1
ATOM 9038 C C . ASN C 1 272 ? 5.592 46.269 -65.449 1.00 24.18 250 ASN C C 1
ATOM 9039 O O . ASN C 1 272 ? 5.093 47.019 -64.608 1.00 21.86 250 ASN C O 1
ATOM 9044 N N . ALA C 1 273 ? 6.876 45.924 -65.420 1.00 22.21 251 ALA C N 1
ATOM 9045 C CA . ALA C 1 273 ? 7.731 46.247 -64.285 1.00 21.61 251 ALA C CA 1
ATOM 9046 C C . ALA C 1 273 ? 7.973 47.749 -64.186 1.00 21.56 251 ALA C C 1
ATOM 9047 O O . ALA C 1 273 ? 8.386 48.374 -65.169 1.00 24.03 251 ALA C O 1
ATOM 9049 N N . PRO C 1 274 ? 7.734 48.359 -63.027 1.00 23.46 252 PRO C N 1
ATOM 9050 C CA . PRO C 1 274 ? 8.223 49.719 -62.783 1.00 25.38 252 PRO C CA 1
ATOM 9051 C C . PRO C 1 274 ? 9.627 49.699 -62.199 1.00 25.04 252 PRO C C 1
ATOM 9052 O O . PRO C 1 274 ? 9.971 48.863 -61.361 1.00 22.47 252 PRO C O 1
ATOM 9056 N N . ALA C 1 275 ? 10.454 50.632 -62.667 1.00 24.98 253 ALA C N 1
ATOM 9057 C CA . ALA C 1 275 ? 11.815 50.810 -62.168 1.00 25.58 253 ALA C CA 1
ATOM 9058 C C . ALA C 1 275 ? 11.955 52.254 -61.707 1.00 25.59 253 ALA C C 1
ATOM 9059 O O . ALA C 1 275 ? 11.977 53.173 -62.534 1.00 32.92 253 ALA C O 1
ATOM 9061 N N . ILE C 1 276 ? 12.064 52.447 -60.394 1.00 24.51 254 ILE C N 1
ATOM 9062 C CA . ILE C 1 276 ? 12.026 53.766 -59.770 1.00 21.92 254 ILE C CA 1
ATOM 9063 C C . ILE C 1 276 ? 13.445 54.175 -59.396 1.00 28.11 254 ILE C C 1
ATOM 9064 O O . ILE C 1 276 ? 14.087 53.528 -58.559 1.00 26.10 254 ILE C O 1
ATOM 9069 N N . VAL C 1 277 ? 13.932 55.255 -60.002 1.00 24.63 255 VAL C N 1
ATOM 9070 C CA . VAL C 1 277 ? 15.258 55.800 -59.724 1.00 23.11 255 VAL C CA 1
ATOM 9071 C C . VAL C 1 277 ? 15.064 57.084 -58.924 1.00 23.50 255 VAL C C 1
ATOM 9072 O O . VAL C 1 277 ? 14.659 58.115 -59.474 1.00 27.71 255 VAL C O 1
ATOM 9076 N N . CYS C 1 278 ? 15.345 57.026 -57.621 1.00 30.99 256 CYS C N 1
ATOM 9077 C CA . CYS C 1 278 ? 15.072 58.143 -56.728 1.00 34.52 256 CYS C CA 1
ATOM 9078 C C . CYS C 1 278 ? 16.217 59.156 -56.745 1.00 36.84 256 CYS C C 1
ATOM 9079 O O . CYS C 1 278 ? 17.256 58.961 -57.380 1.00 37.06 256 CYS C O 1
ATOM 9082 N N . SER C 1 279 ? 16.021 60.252 -56.004 1.00 41.01 257 SER C N 1
ATOM 9083 C CA . SER C 1 279 ? 16.978 61.354 -55.987 1.00 40.44 257 SER C CA 1
ATOM 9084 C C . SER C 1 279 ? 18.324 60.969 -55.387 1.00 39.91 257 SER C C 1
ATOM 9085 O O . SER C 1 279 ? 19.320 61.646 -55.662 1.00 42.22 257 SER C O 1
ATOM 9088 N N . ASP C 1 280 ? 18.382 59.913 -54.575 1.00 42.26 258 ASP C N 1
ATOM 9089 C CA . ASP C 1 280 ? 19.605 59.536 -53.875 1.00 37.50 258 ASP C CA 1
ATOM 9090 C C . ASP C 1 280 ? 20.201 58.232 -54.394 1.00 43.61 258 ASP C C 1
ATOM 9091 O O . ASP C 1 280 ? 20.982 57.587 -53.687 1.00 39.84 258 ASP C O 1
ATOM 9096 N N . ALA C 1 281 ? 19.853 57.829 -55.611 1.00 38.60 259 ALA C N 1
ATOM 9097 C CA . ALA C 1 281 ? 20.312 56.552 -56.132 1.00 43.52 259 ALA C CA 1
ATOM 9098 C C . ALA C 1 281 ? 21.710 56.669 -56.726 1.00 36.01 259 ALA C C 1
ATOM 9099 O O . ALA C 1 281 ? 22.137 57.738 -57.171 1.00 38.20 259 ALA C O 1
ATOM 9101 N N . ASN C 1 282 ? 22.428 55.550 -56.715 1.00 35.36 260 ASN C N 1
ATOM 9102 C CA . ASN C 1 282 ? 23.674 55.424 -57.465 1.00 39.63 260 ASN C CA 1
ATOM 9103 C C . ASN C 1 282 ? 23.317 55.404 -58.943 1.00 33.40 260 ASN C C 1
ATOM 9104 O O . ASN C 1 282 ? 22.875 54.382 -59.474 1.00 33.72 260 ASN C O 1
ATOM 9109 N N . LEU C 1 283 ? 23.497 56.545 -59.614 1.00 33.73 261 LEU C N 1
ATOM 9110 C CA . LEU C 1 283 ? 23.028 56.675 -60.990 1.00 34.00 261 LEU C CA 1
ATOM 9111 C C . LEU C 1 283 ? 23.797 55.771 -61.942 1.00 38.32 261 LEU C C 1
ATOM 9112 O O . LEU C 1 283 ? 23.223 55.262 -62.912 1.00 34.56 261 LEU C O 1
ATOM 9117 N N . ASP C 1 284 ? 25.092 55.562 -61.691 1.00 36.92 262 ASP C N 1
ATOM 9118 C CA . ASP C 1 284 ? 25.858 54.646 -62.529 1.00 35.08 262 ASP C CA 1
ATOM 9119 C C . ASP C 1 284 ? 25.374 53.212 -62.358 1.00 35.23 262 ASP C C 1
ATOM 9120 O O . ASP C 1 284 ? 25.225 52.480 -63.343 1.00 31.34 262 ASP C O 1
ATOM 9125 N N . ASN C 1 285 ? 25.118 52.796 -61.116 1.00 34.32 263 ASN C N 1
ATOM 9126 C CA . ASN C 1 285 ? 24.622 51.444 -60.882 1.00 32.84 263 ASN C CA 1
ATOM 9127 C C . ASN C 1 285 ? 23.223 51.264 -61.458 1.00 32.15 263 ASN C C 1
ATOM 9128 O O . ASN C 1 285 ? 22.918 50.216 -62.041 1.00 30.97 263 ASN C O 1
ATOM 9133 N N . ALA C 1 286 ? 22.366 52.281 -61.322 1.00 27.80 264 ALA C N 1
ATOM 9134 C CA . ALA C 1 286 ? 21.002 52.179 -61.831 1.00 33.48 264 ALA C CA 1
ATOM 9135 C C . ALA C 1 286 ? 20.979 52.115 -63.353 1.00 28.78 264 ALA C C 1
ATOM 9136 O O . ALA C 1 286 ? 20.190 51.361 -63.936 1.00 26.05 264 ALA C O 1
ATOM 9138 N N . ALA C 1 287 ? 21.834 52.896 -64.016 1.00 28.66 265 ALA C N 1
ATOM 9139 C CA . ALA C 1 287 ? 21.881 52.856 -65.474 1.00 28.44 265 ALA C CA 1
ATOM 9140 C C . ALA C 1 287 ? 22.455 51.536 -65.976 1.00 29.93 265 ALA C C 1
ATOM 9141 O O . ALA C 1 287 ? 21.979 50.991 -66.978 1.00 24.22 265 ALA C O 1
ATOM 9143 N N . ASP C 1 288 ? 23.467 50.999 -65.288 1.00 28.95 266 ASP C N 1
ATOM 9144 C CA . ASP C 1 288 ? 24.050 49.725 -65.701 1.00 25.30 266 ASP C CA 1
ATOM 9145 C C . ASP C 1 288 ? 23.041 48.590 -65.584 1.00 24.72 266 ASP C C 1
ATOM 9146 O O . ASP C 1 288 ? 22.956 47.730 -66.468 1.00 24.74 266 ASP C O 1
ATOM 9151 N N . VAL C 1 289 ? 22.273 48.566 -64.496 1.00 25.56 267 VAL C N 1
ATOM 9152 C CA . VAL C 1 289 ? 21.315 47.486 -64.290 1.00 25.99 267 VAL C CA 1
ATOM 9153 C C . VAL C 1 289 ? 20.162 47.602 -65.282 1.00 24.34 267 VAL C C 1
ATOM 9154 O O . VAL C 1 289 ? 19.773 46.620 -65.925 1.00 24.16 267 VAL C O 1
ATOM 9158 N N . ILE C 1 290 ? 19.616 48.809 -65.440 1.00 24.55 268 ILE C N 1
ATOM 9159 C CA . ILE C 1 290 ? 18.451 48.995 -66.303 1.00 26.81 268 ILE C CA 1
ATOM 9160 C C . ILE C 1 290 ? 18.826 48.770 -67.763 1.00 24.75 268 ILE C C 1
ATOM 9161 O O . ILE C 1 290 ? 18.160 48.019 -68.487 1.00 19.60 268 ILE C O 1
ATOM 9166 N N . CYS C 1 291 ? 19.906 49.406 -68.214 1.00 23.60 269 CYS C N 1
ATOM 9167 C CA . CYS C 1 291 ? 20.338 49.230 -69.595 1.00 19.13 269 CYS C CA 1
ATOM 9168 C C . CYS C 1 291 ? 20.727 47.785 -69.880 1.00 21.45 269 CYS C C 1
ATOM 9169 O O . CYS C 1 291 ? 20.446 47.269 -70.968 1.00 21.04 269 CYS C O 1
ATOM 9172 N N . GLY C 1 292 ? 21.375 47.119 -68.921 1.00 21.54 270 GLY C N 1
ATOM 9173 C CA . GLY C 1 292 ? 21.808 45.750 -69.149 1.00 20.88 270 GLY C CA 1
ATOM 9174 C C . GLY C 1 292 ? 20.654 44.819 -69.457 1.00 23.69 270 GLY C C 1
ATOM 9175 O O . GLY C 1 292 ? 20.705 44.034 -70.408 1.00 23.17 270 GLY C O 1
ATOM 9176 N N . VAL C 1 293 ? 19.587 44.902 -68.662 1.00 22.94 271 VAL C N 1
ATOM 9177 C CA . VAL C 1 293 ? 18.476 43.979 -68.844 1.00 20.08 271 VAL C CA 1
ATOM 9178 C C . VAL C 1 293 ? 17.499 44.470 -69.910 1.00 20.63 271 VAL C C 1
ATOM 9179 O O . VAL C 1 293 ? 16.759 43.661 -70.480 1.00 23.35 271 VAL C O 1
ATOM 9183 N N . LYS C 1 294 ? 17.508 45.764 -70.239 1.00 21.53 272 LYS C N 1
ATOM 9184 C CA . LYS C 1 294 ? 16.634 46.262 -71.299 1.00 21.00 272 LYS C CA 1
ATOM 9185 C C . LYS C 1 294 ? 17.129 45.913 -72.696 1.00 23.74 272 LYS C C 1
ATOM 9186 O O . LYS C 1 294 ? 16.318 45.827 -73.623 1.00 20.23 272 LYS C O 1
ATOM 9192 N N . PHE C 1 295 ? 18.433 45.710 -72.874 1.00 23.67 273 PHE C N 1
ATOM 9193 C CA . PHE C 1 295 ? 18.977 45.367 -74.177 1.00 18.34 273 PHE C CA 1
ATOM 9194 C C . PHE C 1 295 ? 19.408 43.911 -74.288 1.00 20.15 273 PHE C C 1
ATOM 9195 O O . PHE C 1 295 ? 19.606 43.427 -75.408 1.00 26.26 273 PHE C O 1
ATOM 9203 N N . ALA C 1 296 ? 19.540 43.199 -73.170 1.00 21.48 274 ALA C N 1
ATOM 9204 C CA . ALA C 1 296 ? 19.769 41.762 -73.224 1.00 19.21 274 ALA C CA 1
ATOM 9205 C C . ALA C 1 296 ? 18.562 41.074 -73.849 1.00 22.07 274 ALA C C 1
ATOM 9206 O O . ALA C 1 296 ? 17.415 41.381 -73.507 1.00 23.11 274 ALA C O 1
ATOM 9208 N N . ASN C 1 297 ? 18.823 40.140 -74.766 1.00 19.61 275 ASN C N 1
ATOM 9209 C CA . ASN C 1 297 ? 17.774 39.436 -75.506 1.00 22.95 275 ASN C CA 1
ATOM 9210 C C . ASN C 1 297 ? 16.824 40.415 -76.190 1.00 22.70 275 ASN C C 1
ATOM 9211 O O . ASN C 1 297 ? 15.627 40.148 -76.325 1.00 20.70 275 ASN C O 1
ATOM 9216 N N . ALA C 1 298 ? 17.357 41.564 -76.605 1.00 18.68 276 ALA C N 1
ATOM 9217 C CA . ALA C 1 298 ? 16.579 42.622 -77.245 1.00 18.60 276 ALA C CA 1
ATOM 9218 C C . ALA C 1 298 ? 15.405 43.070 -76.380 1.00 22.58 276 ALA C C 1
ATOM 9219 O O . ALA C 1 298 ? 14.376 43.507 -76.899 1.00 18.19 276 ALA C O 1
ATOM 9221 N N . GLY C 1 299 ? 15.551 42.975 -75.059 1.00 22.57 277 GLY C N 1
ATOM 9222 C CA . GLY C 1 299 ? 14.486 43.378 -74.159 1.00 19.16 277 GLY C CA 1
ATOM 9223 C C . GLY C 1 299 ? 13.336 42.407 -74.055 1.00 15.79 277 GLY C C 1
ATOM 9224 O O . GLY C 1 299 ? 12.339 42.716 -73.392 1.00 18.59 277 GLY C O 1
ATOM 9225 N N . GLN C 1 300 ? 13.446 41.242 -74.685 1.00 17.30 278 GLN C N 1
ATOM 9226 C CA . GLN C 1 300 ? 12.385 40.238 -74.671 1.00 18.44 278 GLN C CA 1
ATOM 9227 C C . GLN C 1 300 ? 12.517 39.353 -73.428 1.00 16.26 278 GLN C C 1
ATOM 9228 O O . GLN C 1 300 ? 12.741 38.145 -73.494 1.00 16.27 278 GLN C O 1
ATOM 9234 N N . ILE C 1 301 ? 12.381 40.005 -72.272 1.00 17.78 279 ILE C N 1
ATOM 9235 C CA . ILE C 1 301 ? 12.574 39.392 -70.963 1.00 16.92 279 ILE C CA 1
ATOM 9236 C C . ILE C 1 301 ? 11.390 39.764 -70.077 1.00 22.26 279 ILE C C 1
ATOM 9237 O O . ILE C 1 301 ? 11.040 40.945 -69.962 1.00 19.94 279 ILE C O 1
ATOM 9242 N N . CYS C 1 302 ? 10.786 38.759 -69.440 1.00 17.70 280 CYS C N 1
ATOM 9243 C CA . CYS C 1 302 ? 9.564 38.985 -68.675 1.00 25.28 280 CYS C CA 1
ATOM 9244 C C . CYS C 1 302 ? 9.768 39.901 -67.473 1.00 22.29 280 CYS C C 1
ATOM 9245 O O . CYS C 1 302 ? 8.800 40.522 -67.017 1.00 27.64 280 CYS C O 1
ATOM 9248 N N . VAL C 1 303 ? 10.989 40.006 -66.949 1.00 18.00 281 VAL C N 1
ATOM 9249 C CA . VAL C 1 303 ? 11.247 40.769 -65.728 1.00 21.41 281 VAL C CA 1
ATOM 9250 C C . VAL C 1 303 ? 11.906 42.111 -65.997 1.00 19.50 281 VAL C C 1
ATOM 9251 O O . VAL C 1 303 ? 12.182 42.852 -65.041 1.00 18.47 281 VAL C O 1
ATOM 9255 N N . THR C 1 304 ? 12.152 42.459 -67.256 1.00 19.95 282 THR C N 1
ATOM 9256 C CA . THR C 1 304 ? 12.846 43.702 -67.558 1.00 22.10 282 THR C CA 1
ATOM 9257 C C . THR C 1 304 ? 11.953 44.902 -67.236 1.00 22.05 282 THR C C 1
ATOM 9258 O O . THR C 1 304 ? 10.723 44.801 -67.288 1.00 21.59 282 THR C O 1
ATOM 9262 N N . PRO C 1 305 ? 12.552 46.036 -66.863 1.00 19.09 283 PRO C N 1
ATOM 9263 C CA . PRO C 1 305 ? 11.764 47.253 -66.640 1.00 20.47 283 PRO C CA 1
ATOM 9264 C C . PRO C 1 305 ? 10.922 47.608 -67.854 1.00 23.19 283 PRO C C 1
ATOM 9265 O O . PRO C 1 305 ? 11.365 47.500 -68.998 1.00 21.56 283 PRO C O 1
ATOM 9269 N N . ASN C 1 306 ? 9.686 48.024 -67.590 1.00 22.32 284 ASN C N 1
ATOM 9270 C CA . ASN C 1 306 ? 8.807 48.545 -68.622 1.00 19.84 284 ASN C CA 1
ATOM 9271 C C . ASN C 1 306 ? 8.562 50.037 -68.489 1.00 20.42 284 ASN C C 1
ATOM 9272 O O . ASN C 1 306 ? 8.437 50.721 -69.503 1.00 20.08 284 ASN C O 1
ATOM 9277 N N . ARG C 1 307 ? 8.502 50.551 -67.261 1.00 22.62 285 ARG C N 1
ATOM 9278 C CA . ARG C 1 307 ? 8.342 51.974 -66.993 1.00 24.72 285 ARG C CA 1
ATOM 9279 C C . ARG C 1 307 ? 9.473 52.411 -66.076 1.00 24.72 285 ARG C C 1
ATOM 9280 O O . ARG C 1 307 ? 9.547 51.966 -64.927 1.00 31.20 285 ARG C O 1
ATOM 9288 N N . VAL C 1 308 ? 10.351 53.272 -66.580 1.00 22.07 286 VAL C N 1
ATOM 9289 C CA . VAL C 1 308 ? 11.482 53.784 -65.815 1.00 23.64 286 VAL C CA 1
ATOM 9290 C C . VAL C 1 308 ? 11.078 55.132 -65.226 1.00 26.85 286 VAL C C 1
ATOM 9291 O O . VAL C 1 308 ? 10.952 56.126 -65.948 1.00 23.49 286 VAL C O 1
ATOM 9295 N N . PHE C 1 309 ? 10.874 55.173 -63.910 1.00 27.17 287 PHE C N 1
ATOM 9296 C CA . PHE C 1 309 ? 10.570 56.412 -63.201 1.00 27.23 287 PHE C CA 1
ATOM 9297 C C . PHE C 1 309 ? 11.862 57.000 -62.639 1.00 25.21 287 PHE C C 1
ATOM 9298 O O . PHE C 1 309 ? 12.568 56.333 -61.876 1.00 25.93 287 PHE C O 1
ATOM 9306 N N . VAL C 1 310 ? 12.167 58.247 -63.004 1.00 30.95 288 VAL C N 1
ATOM 9307 C CA . VAL C 1 310 ? 13.381 58.927 -62.562 1.00 29.82 288 VAL C CA 1
ATOM 9308 C C . VAL C 1 310 ? 13.007 60.242 -61.894 1.00 27.51 288 VAL C C 1
ATOM 9309 O O . VAL C 1 310 ? 12.204 61.012 -62.430 1.00 34.69 288 VAL C O 1
ATOM 9313 N N . HIS C 1 311 ? 13.617 60.512 -60.742 1.00 32.89 289 HIS C N 1
ATOM 9314 C CA . HIS C 1 311 ? 13.303 61.721 -59.997 1.00 35.16 289 HIS C CA 1
ATOM 9315 C C . HIS C 1 311 ? 13.775 62.967 -60.744 1.00 33.88 289 HIS C C 1
ATOM 9316 O O . HIS C 1 311 ? 14.720 62.936 -61.538 1.00 32.45 289 HIS C O 1
ATOM 9323 N N . GLU C 1 312 ? 13.092 64.080 -60.460 1.00 38.60 290 GLU C N 1
ATOM 9324 C CA . GLU C 1 312 ? 13.331 65.332 -61.173 1.00 43.33 290 GLU C CA 1
ATOM 9325 C C . GLU C 1 312 ? 14.777 65.796 -61.039 1.00 38.67 290 GLU C C 1
ATOM 9326 O O . GLU C 1 312 ? 15.391 66.226 -62.022 1.00 33.13 290 GLU C O 1
ATOM 9332 N N . SER C 1 313 ? 15.334 65.724 -59.827 1.00 40.60 291 SER C N 1
ATOM 9333 C CA . SER C 1 313 ? 16.654 66.285 -59.564 1.00 41.29 291 SER C CA 1
ATOM 9334 C C . SER C 1 313 ? 17.772 65.524 -60.263 1.00 43.19 291 SER C C 1
ATOM 9335 O O . SER C 1 313 ? 18.844 66.094 -60.487 1.00 44.57 291 SER C O 1
ATOM 9338 N N . VAL C 1 314 ? 17.557 64.259 -60.606 1.00 42.05 292 VAL C N 1
ATOM 9339 C CA . VAL C 1 314 ? 18.586 63.443 -61.234 1.00 36.92 292 VAL C CA 1
ATOM 9340 C C . VAL C 1 314 ? 18.195 63.061 -62.661 1.00 33.18 292 VAL C C 1
ATOM 9341 O O . VAL C 1 314 ? 18.836 62.211 -63.271 1.00 34.12 292 VAL C O 1
ATOM 9345 N N . ALA C 1 315 ? 17.153 63.697 -63.202 1.00 37.45 293 ALA C N 1
ATOM 9346 C CA . ALA C 1 315 ? 16.628 63.313 -64.509 1.00 35.41 293 ALA C CA 1
ATOM 9347 C C . ALA C 1 315 ? 17.664 63.504 -65.612 1.00 38.55 293 ALA C C 1
ATOM 9348 O O . ALA C 1 315 ? 17.960 62.567 -66.363 1.00 35.12 293 ALA C O 1
ATOM 9350 N N . ASP C 1 316 ? 18.219 64.712 -65.732 1.00 31.07 294 ASP C N 1
ATOM 9351 C CA . ASP C 1 316 ? 19.147 64.991 -66.826 1.00 36.34 294 ASP C CA 1
ATOM 9352 C C . ASP C 1 316 ? 20.406 64.142 -66.721 1.00 33.55 294 ASP C C 1
ATOM 9353 O O . ASP C 1 316 ? 20.910 63.638 -67.732 1.00 32.23 294 ASP C O 1
ATOM 9358 N N . GLU C 1 317 ? 20.926 63.965 -65.505 1.00 34.99 295 GLU C N 1
ATOM 9359 C CA . GLU C 1 317 ? 22.149 63.187 -65.342 1.00 34.11 295 GLU C CA 1
ATOM 9360 C C . GLU C 1 317 ? 21.914 61.714 -65.655 1.00 34.64 295 GLU C C 1
ATOM 9361 O O . GLU C 1 317 ? 22.747 61.073 -66.305 1.00 30.05 295 GLU C O 1
ATOM 9367 N N . PHE C 1 318 ? 20.779 61.164 -65.214 1.00 34.73 296 PHE C N 1
ATOM 9368 C CA . PHE C 1 318 ? 20.482 59.762 -65.490 1.00 31.65 296 PHE C CA 1
ATOM 9369 C C . PHE C 1 318 ? 20.217 59.531 -66.972 1.00 25.58 296 PHE C C 1
ATOM 9370 O O . PHE C 1 318 ? 20.632 58.508 -67.528 1.00 27.13 296 PHE C O 1
ATOM 9378 N N . ILE C 1 319 ? 19.523 60.464 -67.629 1.00 29.13 297 ILE C N 1
ATOM 9379 C CA . ILE C 1 319 ? 19.223 60.296 -69.049 1.00 28.26 297 ILE C CA 1
ATOM 9380 C C . ILE C 1 319 ? 20.510 60.253 -69.864 1.00 29.64 297 ILE C C 1
ATOM 9381 O O . ILE C 1 319 ? 20.662 59.423 -70.769 1.00 30.34 297 ILE C O 1
ATOM 9386 N N . GLU C 1 320 ? 21.465 61.132 -69.545 1.00 29.42 298 GLU C N 1
ATOM 9387 C CA . GLU C 1 320 ? 22.738 61.132 -70.261 1.00 31.25 298 GLU C CA 1
ATOM 9388 C C . GLU C 1 320 ? 23.489 59.823 -70.052 1.00 26.52 298 GLU C C 1
ATOM 9389 O O . GLU C 1 320 ? 24.096 59.290 -70.988 1.00 28.52 298 GLU C O 1
ATOM 9391 N N . LYS C 1 321 ? 23.452 59.283 -68.830 1.00 31.79 299 LYS C N 1
ATOM 9392 C CA . LYS C 1 321 ? 24.099 58.000 -68.574 1.00 30.53 299 LYS C CA 1
ATOM 9393 C C . LYS C 1 321 ? 23.432 56.871 -69.348 1.00 30.08 299 LYS C C 1
ATOM 9394 O O . LYS C 1 321 ? 24.116 55.949 -69.811 1.00 24.83 299 LYS C O 1
ATOM 9400 N N . VAL C 1 322 ? 22.106 56.929 -69.498 1.00 29.79 300 VAL C N 1
ATOM 9401 C CA . VAL C 1 322 ? 21.388 55.915 -70.264 1.00 31.58 300 VAL C CA 1
ATOM 9402 C C . VAL C 1 322 ? 21.727 56.020 -71.745 1.00 26.93 300 VAL C C 1
ATOM 9403 O O . VAL C 1 322 ? 21.949 55.007 -72.420 1.00 28.99 300 VAL C O 1
ATOM 9407 N N . LEU C 1 323 ? 21.764 57.245 -72.277 1.00 28.89 301 LEU C N 1
ATOM 9408 C CA . LEU C 1 323 ? 22.081 57.429 -73.690 1.00 28.58 301 LEU C CA 1
ATOM 9409 C C . LEU C 1 323 ? 23.494 56.964 -74.011 1.00 27.90 301 LEU C C 1
ATOM 9410 O O . LEU C 1 323 ? 23.731 56.397 -75.083 1.00 27.65 301 LEU C O 1
ATOM 9415 N N . THR C 1 324 ? 24.438 57.186 -73.095 1.00 30.05 302 THR C N 1
ATOM 9416 C CA . THR C 1 324 ? 25.811 56.742 -73.323 1.00 33.53 302 THR C CA 1
ATOM 9417 C C . THR C 1 324 ? 25.889 55.226 -73.443 1.00 28.48 302 THR C C 1
ATOM 9418 O O . THR C 1 324 ? 26.590 54.697 -74.314 1.00 29.34 302 THR C O 1
ATOM 9422 N N . ARG C 1 325 ? 25.166 54.506 -72.585 1.00 31.06 303 ARG C N 1
ATOM 9423 C CA . ARG C 1 325 ? 25.197 53.049 -72.651 1.00 29.24 303 ARG C CA 1
ATOM 9424 C C . ARG C 1 325 ? 24.440 52.534 -73.870 1.00 24.78 303 ARG C C 1
ATOM 9425 O O . ARG C 1 325 ? 24.912 51.624 -74.561 1.00 21.42 303 ARG C O 1
ATOM 9433 N N . ALA C 1 326 ? 23.265 53.102 -74.151 1.00 29.57 304 ALA C N 1
ATOM 9434 C CA . ALA C 1 326 ? 22.468 52.637 -75.283 1.00 23.91 304 ALA C CA 1
ATOM 9435 C C . ALA C 1 326 ? 23.205 52.807 -76.607 1.00 26.74 304 ALA C C 1
ATOM 9436 O O . ALA C 1 326 ? 23.046 51.981 -77.514 1.00 21.74 304 ALA C O 1
ATOM 9438 N N . LYS C 1 327 ? 24.013 53.860 -76.736 1.00 27.50 305 LYS C N 1
ATOM 9439 C CA . LYS C 1 327 ? 24.769 54.063 -77.967 1.00 31.53 305 LYS C CA 1
ATOM 9440 C C . LYS C 1 327 ? 25.870 53.024 -78.137 1.00 28.63 305 LYS C C 1
ATOM 9441 O O . LYS C 1 327 ? 26.268 52.726 -79.269 1.00 28.39 305 LYS C O 1
ATOM 9447 N N . ALA C 1 328 ? 26.371 52.459 -77.041 1.00 30.04 306 ALA C N 1
ATOM 9448 C CA . ALA C 1 328 ? 27.473 51.506 -77.120 1.00 29.48 306 ALA C CA 1
ATOM 9449 C C . ALA C 1 328 ? 27.021 50.088 -77.448 1.00 30.30 306 ALA C C 1
ATOM 9450 O O . ALA C 1 328 ? 27.873 49.212 -77.641 1.00 24.45 306 ALA C O 1
ATOM 9452 N N . VAL C 1 329 ? 25.714 49.841 -77.521 1.00 23.13 307 VAL C N 1
ATOM 9453 C CA . VAL C 1 329 ? 25.209 48.496 -77.773 1.00 22.30 307 VAL C CA 1
ATOM 9454 C C . VAL C 1 329 ? 25.531 48.097 -79.208 1.00 27.99 307 VAL C C 1
ATOM 9455 O O . VAL C 1 329 ? 25.161 48.793 -80.161 1.00 27.62 307 VAL C O 1
ATOM 9459 N N . LYS C 1 330 ? 26.212 46.965 -79.365 1.00 25.32 308 LYS C N 1
ATOM 9460 C CA . LYS C 1 330 ? 26.563 46.440 -80.676 1.00 27.66 308 LYS C CA 1
ATOM 9461 C C . LYS C 1 330 ? 25.448 45.514 -81.145 1.00 23.40 308 LYS C C 1
ATOM 9462 O O . LYS C 1 330 ? 25.128 44.530 -80.470 1.00 23.07 308 LYS C O 1
ATOM 9468 N N . VAL C 1 331 ? 24.875 45.821 -82.306 1.00 27.73 309 VAL C N 1
ATOM 9469 C CA . VAL C 1 331 ? 23.689 45.149 -82.824 1.00 26.39 309 VAL C CA 1
ATOM 9470 C C . VAL C 1 331 ? 24.074 44.379 -84.079 1.00 23.22 309 VAL C C 1
ATOM 9471 O O . VAL C 1 331 ? 24.760 44.918 -84.957 1.00 29.17 309 VAL C O 1
ATOM 9475 N N . GLY C 1 332 ? 23.645 43.123 -84.165 1.00 19.48 310 GLY C N 1
ATOM 9476 C CA . GLY C 1 332 ? 23.916 42.340 -85.358 1.00 26.14 310 GLY C CA 1
ATOM 9477 C C . GLY C 1 332 ? 23.602 40.871 -85.145 1.00 22.65 310 GLY C C 1
ATOM 9478 O O . GLY C 1 332 ? 22.846 40.507 -84.243 1.00 23.11 310 GLY C O 1
ATOM 9479 N N . PHE C 1 333 ? 24.195 40.035 -86.000 1.00 21.40 311 PHE C N 1
ATOM 9480 C CA . PHE C 1 333 ? 23.992 38.588 -85.910 1.00 25.18 311 PHE C CA 1
ATOM 9481 C C . PHE C 1 333 ? 25.212 37.894 -86.512 1.00 27.05 311 PHE C C 1
ATOM 9482 O O . PHE C 1 333 ? 25.360 37.849 -87.737 1.00 27.56 311 PHE C O 1
ATOM 9490 N N . ASP C 1 334 ? 26.057 37.336 -85.644 1.00 26.01 312 ASP C N 1
ATOM 9491 C CA . ASP C 1 334 ? 27.241 36.575 -86.035 1.00 25.32 312 ASP C CA 1
ATOM 9492 C C . ASP C 1 334 ? 27.857 35.955 -84.789 1.00 18.82 312 ASP C C 1
ATOM 9493 O O . ASP C 1 334 ? 28.342 36.678 -83.915 1.00 22.91 312 ASP C O 1
ATOM 9498 N N . LYS C 1 335 ? 27.828 34.624 -84.683 1.00 19.79 313 LYS C N 1
ATOM 9499 C CA . LYS C 1 335 ? 28.404 33.973 -83.510 1.00 22.87 313 LYS C CA 1
ATOM 9500 C C . LYS C 1 335 ? 29.914 34.142 -83.429 1.00 27.06 313 LYS C C 1
ATOM 9501 O O . LYS C 1 335 ? 30.492 33.888 -82.366 1.00 24.58 313 LYS C O 1
ATOM 9507 N N . ASN C 1 336 ? 30.561 34.570 -84.512 1.00 22.38 314 ASN C N 1
ATOM 9508 C CA . ASN C 1 336 ? 31.998 34.807 -84.520 1.00 25.83 314 ASN C CA 1
ATOM 9509 C C . ASN C 1 336 ? 32.318 36.298 -84.564 1.00 24.51 314 ASN C C 1
ATOM 9510 O O . ASN C 1 336 ? 33.347 36.708 -85.104 1.00 30.32 314 ASN C O 1
ATOM 9515 N N . GLU C 1 337 ? 31.432 37.117 -83.999 1.00 21.60 315 GLU C N 1
ATOM 9516 C CA . GLU C 1 337 ? 31.697 38.527 -83.764 1.00 26.04 315 GLU C CA 1
ATOM 9517 C C . GLU C 1 337 ? 31.201 38.873 -82.365 1.00 25.21 315 GLU C C 1
ATOM 9518 O O . GLU C 1 337 ? 30.471 38.101 -81.739 1.00 21.83 315 GLU C O 1
ATOM 9524 N N . ALA C 1 338 ? 31.616 40.035 -81.868 1.00 18.63 316 ALA C N 1
ATOM 9525 C CA . ALA C 1 338 ? 31.193 40.501 -80.547 1.00 25.87 316 ALA C CA 1
ATOM 9526 C C . ALA C 1 338 ? 29.899 41.291 -80.717 1.00 21.34 316 ALA C C 1
ATOM 9527 O O . ALA C 1 338 ? 29.913 42.437 -81.170 1.00 24.27 316 ALA C O 1
ATOM 9529 N N . ILE C 1 339 ? 28.776 40.675 -80.349 1.00 22.89 317 ILE C N 1
ATOM 9530 C CA . ILE C 1 339 ? 27.446 41.246 -80.546 1.00 21.16 317 ILE C CA 1
ATOM 9531 C C . ILE C 1 339 ? 26.744 41.326 -79.197 1.00 21.42 317 ILE C C 1
ATOM 9532 O O . ILE C 1 339 ? 26.645 40.320 -78.486 1.00 22.64 317 ILE C O 1
ATOM 9537 N N . ASP C 1 340 ? 26.239 42.514 -78.857 1.00 21.05 318 ASP C N 1
ATOM 9538 C CA . ASP C 1 340 ? 25.462 42.703 -77.636 1.00 28.48 318 ASP C CA 1
ATOM 9539 C C . ASP C 1 340 ? 23.999 42.314 -77.806 1.00 30.25 318 ASP C C 1
ATOM 9540 O O . ASP C 1 340 ? 23.415 41.692 -76.912 1.00 25.05 318 ASP C O 1
ATOM 9545 N N . MET C 1 341 ? 23.390 42.681 -78.934 1.00 25.28 319 MET C N 1
ATOM 9546 C CA . MET C 1 341 ? 21.946 42.591 -79.099 1.00 24.03 319 MET C CA 1
ATOM 9547 C C . MET C 1 341 ? 21.613 42.116 -80.505 1.00 25.55 319 MET C C 1
ATOM 9548 O O . MET C 1 341 ? 22.188 42.603 -81.482 1.00 21.47 319 MET C O 1
ATOM 9553 N N . GLY C 1 342 ? 20.684 41.164 -80.597 1.00 20.10 320 GLY C N 1
ATOM 9554 C CA . GLY C 1 342 ? 20.165 40.706 -81.865 1.00 16.50 320 GLY C CA 1
ATOM 9555 C C . GLY C 1 342 ? 18.837 41.364 -82.195 1.00 16.58 320 GLY C C 1
ATOM 9556 O O . GLY C 1 342 ? 18.438 42.349 -81.568 1.00 19.93 320 GLY C O 1
ATOM 9557 N N . PRO C 1 343 ? 18.129 40.830 -83.184 1.00 16.99 321 PRO C N 1
ATOM 9558 C CA . PRO C 1 343 ? 16.835 41.389 -83.589 1.00 23.34 321 PRO C CA 1
ATOM 9559 C C . PRO C 1 343 ? 15.710 40.848 -82.710 1.00 20.34 321 PRO C C 1
ATOM 9560 O O . PRO C 1 343 ? 15.915 39.983 -81.860 1.00 19.63 321 PRO C O 1
ATOM 9564 N N . VAL C 1 344 ? 14.501 41.367 -82.936 1.00 20.03 322 VAL C N 1
ATOM 9565 C CA . VAL C 1 344 ? 13.327 40.817 -82.262 1.00 21.81 322 VAL C CA 1
ATOM 9566 C C . VAL C 1 344 ? 12.853 39.588 -83.028 1.00 21.54 322 VAL C C 1
ATOM 9567 O O . VAL C 1 344 ? 13.430 39.225 -84.060 1.00 22.44 322 VAL C O 1
ATOM 9571 N N . MET C 1 345 ? 11.788 38.951 -82.533 1.00 17.70 323 MET C N 1
ATOM 9572 C CA . MET C 1 345 ? 11.464 37.585 -82.942 1.00 18.77 323 MET C CA 1
ATOM 9573 C C . MET C 1 345 ? 10.901 37.525 -84.359 1.00 20.17 323 MET C C 1
ATOM 9574 O O . MET C 1 345 ? 11.227 36.608 -85.123 1.00 19.50 323 MET C O 1
ATOM 9579 N N . ASP C 1 346 ? 10.025 38.460 -84.717 1.00 19.30 324 ASP C N 1
ATOM 9580 C CA . ASP C 1 346 ? 9.359 38.402 -86.013 1.00 26.91 324 ASP C CA 1
ATOM 9581 C C . ASP C 1 346 ? 8.807 39.782 -86.352 1.00 23.00 324 ASP C C 1
ATOM 9582 O O . ASP C 1 346 ? 8.959 40.740 -85.589 1.00 21.94 324 ASP C O 1
ATOM 9587 N N . ALA C 1 347 ? 8.143 39.867 -87.510 1.00 24.31 325 ALA C N 1
ATOM 9588 C CA . ALA C 1 347 ? 7.645 41.150 -87.994 1.00 21.04 325 ALA C CA 1
ATOM 9589 C C . ALA C 1 347 ? 6.493 41.671 -87.145 1.00 23.85 325 ALA C C 1
ATOM 9590 O O . ALA C 1 347 ? 6.365 42.886 -86.962 1.00 23.55 325 ALA C O 1
ATOM 9592 N N . ASN C 1 348 ? 5.649 40.774 -86.627 1.00 23.58 326 ASN C N 1
ATOM 9593 C CA . ASN C 1 348 ? 4.558 41.189 -85.748 1.00 27.62 326 ASN C CA 1
ATOM 9594 C C . ASN C 1 348 ? 5.088 41.902 -84.508 1.00 26.34 326 ASN C C 1
ATOM 9595 O O . ASN C 1 348 ? 4.610 42.989 -84.153 1.00 20.11 326 ASN C O 1
ATOM 9600 N N . SER C 1 349 ? 6.088 41.314 -83.843 1.00 23.30 327 SER C N 1
ATOM 9601 C CA . SER C 1 349 ? 6.705 41.983 -82.701 1.00 21.43 327 SER C CA 1
ATOM 9602 C C . SER C 1 349 ? 7.345 43.305 -83.109 1.00 21.95 327 SER C C 1
ATOM 9603 O O . SER C 1 349 ? 7.255 44.293 -82.374 1.00 22.53 327 SER C O 1
ATOM 9606 N N . TRP C 1 350 ? 8.013 43.342 -84.263 1.00 21.06 328 TRP C N 1
ATOM 9607 C CA . TRP C 1 350 ? 8.648 44.581 -84.706 1.00 23.59 328 TRP C CA 1
ATOM 9608 C C . TRP C 1 350 ? 7.616 45.684 -84.895 1.00 20.96 328 TRP C C 1
ATOM 9609 O O . TRP C 1 350 ? 7.792 46.804 -84.403 1.00 20.98 328 TRP C O 1
ATOM 9620 N N . GLN C 1 351 ? 6.527 45.383 -85.607 1.00 26.40 329 GLN C N 1
ATOM 9621 C CA . GLN C 1 351 ? 5.481 46.380 -85.813 1.00 24.51 329 GLN C CA 1
ATOM 9622 C C . GLN C 1 351 ? 4.800 46.751 -84.501 1.00 23.84 329 GLN C C 1
ATOM 9623 O O . GLN C 1 351 ? 4.478 47.923 -84.274 1.00 21.90 329 GLN C O 1
ATOM 9629 N N . ARG C 1 352 ? 4.583 45.769 -83.620 1.00 23.28 330 ARG C N 1
ATOM 9630 C CA . ARG C 1 352 ? 3.962 46.062 -82.332 1.00 22.66 330 ARG C CA 1
ATOM 9631 C C . ARG C 1 352 ? 4.827 47.009 -81.510 1.00 22.79 330 ARG C C 1
ATOM 9632 O O . ARG C 1 352 ? 4.319 47.972 -80.925 1.00 22.35 330 ARG C O 1
ATOM 9640 N N . ILE C 1 353 ? 6.136 46.760 -81.470 1.00 23.25 331 ILE C N 1
ATOM 9641 C CA . ILE C 1 353 ? 7.043 47.669 -80.778 1.00 23.44 331 ILE C CA 1
ATOM 9642 C C . ILE C 1 353 ? 7.039 49.037 -81.447 1.00 16.71 331 ILE C C 1
ATOM 9643 O O . ILE C 1 353 ? 6.978 50.072 -80.774 1.00 19.19 331 ILE C O 1
ATOM 9648 N N . ASP C 1 354 ? 7.098 49.064 -82.781 1.00 21.62 332 ASP C N 1
ATOM 9649 C CA . ASP C 1 354 ? 7.173 50.334 -83.498 1.00 24.44 332 ASP C CA 1
ATOM 9650 C C . ASP C 1 354 ? 5.923 51.174 -83.267 1.00 23.45 332 ASP C C 1
ATOM 9651 O O . ASP C 1 354 ? 6.004 52.402 -83.151 1.00 25.08 332 ASP C O 1
ATOM 9656 N N . GLU C 1 355 ? 4.757 50.530 -83.183 1.00 25.68 333 GLU C N 1
ATOM 9657 C CA . GLU C 1 355 ? 3.530 51.273 -82.911 1.00 21.41 333 GLU C CA 1
ATOM 9658 C C . GLU C 1 355 ? 3.564 51.908 -81.524 1.00 30.00 333 GLU C C 1
ATOM 9659 O O . GLU C 1 355 ? 3.104 53.042 -81.342 1.00 27.29 333 GLU C O 1
ATOM 9665 N N . LEU C 1 356 ? 4.123 51.203 -80.534 1.00 22.15 334 LEU C N 1
ATOM 9666 C CA . LEU C 1 356 ? 4.240 51.780 -79.197 1.00 22.03 334 LEU C CA 1
ATOM 9667 C C . LEU C 1 356 ? 5.145 53.008 -79.199 1.00 23.44 334 LEU C C 1
ATOM 9668 O O . LEU C 1 356 ? 4.837 54.018 -78.555 1.00 28.11 334 LEU C O 1
ATOM 9673 N N . VAL C 1 357 ? 6.264 52.948 -79.922 1.00 28.35 335 VAL C N 1
ATOM 9674 C CA . VAL C 1 357 ? 7.170 54.092 -79.951 1.00 26.97 335 VAL C CA 1
ATOM 9675 C C . VAL C 1 357 ? 6.527 55.267 -80.679 1.00 24.16 335 VAL C C 1
ATOM 9676 O O . VAL C 1 357 ? 6.587 56.411 -80.212 1.00 29.15 335 VAL C O 1
ATOM 9680 N N . LYS C 1 358 ? 5.897 55.007 -81.827 1.00 24.79 336 LYS C N 1
ATOM 9681 C CA . LYS C 1 358 ? 5.271 56.084 -82.585 1.00 25.47 336 LYS C CA 1
ATOM 9682 C C . LYS C 1 358 ? 4.071 56.662 -81.846 1.00 32.00 336 LYS C C 1
ATOM 9683 O O . LYS C 1 358 ? 3.855 57.879 -81.868 1.00 29.52 336 LYS C O 1
ATOM 9689 N N . ASP C 1 359 ? 3.286 55.808 -81.181 1.00 30.79 337 ASP C N 1
ATOM 9690 C CA . ASP C 1 359 ? 2.152 56.291 -80.398 1.00 27.61 337 ASP C CA 1
ATOM 9691 C C . ASP C 1 359 ? 2.605 57.262 -79.317 1.00 32.08 337 ASP C C 1
ATOM 9692 O O . ASP C 1 359 ? 1.994 58.320 -79.125 1.00 29.98 337 ASP C O 1
ATOM 9697 N N . ALA C 1 360 ? 3.681 56.921 -78.604 1.00 29.56 338 ALA C N 1
ATOM 9698 C CA . ALA C 1 360 ? 4.209 57.818 -77.582 1.00 28.38 338 ALA C CA 1
ATOM 9699 C C . ALA C 1 360 ? 4.629 59.155 -78.184 1.00 30.90 338 ALA C C 1
ATOM 9700 O O . ALA C 1 360 ? 4.346 60.216 -77.613 1.00 31.89 338 ALA C O 1
ATOM 9702 N N . GLN C 1 361 ? 5.305 59.124 -79.337 1.00 31.70 339 GLN C N 1
ATOM 9703 C CA . GLN C 1 361 ? 5.694 60.364 -80.005 1.00 31.78 339 GLN C CA 1
ATOM 9704 C C . GLN C 1 361 ? 4.478 61.211 -80.356 1.00 31.66 339 GLN C C 1
ATOM 9705 O O . GLN C 1 361 ? 4.504 62.440 -80.212 1.00 37.04 339 GLN C O 1
ATOM 9711 N N . GLN C 1 362 ? 3.403 60.574 -80.822 1.00 32.29 340 GLN C N 1
ATOM 9712 C CA . GLN C 1 362 ? 2.206 61.311 -81.204 1.00 30.26 340 GLN C CA 1
ATOM 9713 C C . GLN C 1 362 ? 1.512 61.950 -80.013 1.00 35.41 340 GLN C C 1
ATOM 9714 O O . GLN C 1 362 ? 0.706 62.868 -80.201 1.00 34.82 340 GLN C O 1
ATOM 9720 N N . ASN C 1 363 ? 1.802 61.493 -78.796 1.00 30.03 341 ASN C N 1
ATOM 9721 C CA . ASN C 1 363 ? 1.156 62.012 -77.600 1.00 30.68 341 ASN C CA 1
ATOM 9722 C C . ASN C 1 363 ? 2.096 62.849 -76.744 1.00 32.51 341 ASN C C 1
ATOM 9723 O O . ASN C 1 363 ? 1.768 63.148 -75.592 1.00 32.18 341 ASN C O 1
ATOM 9728 N N . GLY C 1 364 ? 3.254 63.235 -77.275 1.00 33.80 342 GLY C N 1
ATOM 9729 C CA . GLY C 1 364 ? 4.145 64.155 -76.588 1.00 32.31 342 GLY C CA 1
ATOM 9730 C C . GLY C 1 364 ? 5.479 63.582 -76.148 1.00 35.05 342 GLY C C 1
ATOM 9731 O O . GLY C 1 364 ? 6.302 64.340 -75.615 1.00 34.80 342 GLY C O 1
ATOM 9732 N N . ALA C 1 365 ? 5.760 62.293 -76.324 1.00 31.95 343 ALA C N 1
ATOM 9733 C CA . ALA C 1 365 ? 7.047 61.766 -75.894 1.00 33.62 343 ALA C CA 1
ATOM 9734 C C . ALA C 1 365 ? 8.144 62.188 -76.862 1.00 31.17 343 ALA C C 1
ATOM 9735 O O . ALA C 1 365 ? 7.902 62.421 -78.050 1.00 31.52 343 ALA C O 1
ATOM 9737 N N . GLN C 1 366 ? 9.364 62.278 -76.340 1.00 31.06 344 GLN C N 1
ATOM 9738 C CA . GLN C 1 366 ? 10.521 62.742 -77.096 1.00 29.05 344 GLN C CA 1
ATOM 9739 C C . GLN C 1 366 ? 11.437 61.562 -77.387 1.00 28.06 344 GLN C C 1
ATOM 9740 O O . GLN C 1 366 ? 12.036 60.995 -76.467 1.00 27.94 344 GLN C O 1
ATOM 9746 N N . LEU C 1 367 ? 11.545 61.200 -78.662 1.00 30.47 345 LEU C N 1
ATOM 9747 C CA . LEU C 1 367 ? 12.445 60.132 -79.085 1.00 30.12 345 LEU C CA 1
ATOM 9748 C C . LEU C 1 367 ? 13.888 60.611 -78.968 1.00 34.52 345 LEU C C 1
ATOM 9749 O O . LEU C 1 367 ? 14.340 61.440 -79.763 1.00 34.48 345 LEU C O 1
ATOM 9754 N N . GLN C 1 368 ? 14.611 60.090 -77.976 1.00 33.15 346 GLN C N 1
ATOM 9755 C CA . GLN C 1 368 ? 15.982 60.510 -77.714 1.00 34.40 346 GLN C CA 1
ATOM 9756 C C . GLN C 1 368 ? 17.009 59.721 -78.513 1.00 31.76 346 GLN C C 1
ATOM 9757 O O . GLN C 1 368 ? 18.089 60.247 -78.808 1.00 39.96 346 GLN C O 1
ATOM 9763 N N . LEU C 1 369 ? 16.700 58.476 -78.865 1.00 26.92 347 LEU C N 1
ATOM 9764 C CA . LEU C 1 369 ? 17.630 57.623 -79.591 1.00 25.74 347 LEU C CA 1
ATOM 9765 C C . LEU C 1 369 ? 16.863 56.439 -80.158 1.00 28.26 347 LEU C C 1
ATOM 9766 O O . LEU C 1 369 ? 15.927 55.935 -79.531 1.00 27.47 347 LEU C O 1
ATOM 9771 N N . GLY C 1 370 ? 17.258 56.014 -81.355 1.00 24.29 348 GLY C N 1
ATOM 9772 C CA . GLY C 1 370 ? 16.702 54.796 -81.924 1.00 26.77 348 GLY C CA 1
ATOM 9773 C C . GLY C 1 370 ? 15.315 55.005 -82.504 1.00 28.99 348 GLY C C 1
ATOM 9774 O O . GLY C 1 370 ? 15.047 55.975 -83.221 1.00 29.95 348 GLY C O 1
ATOM 9775 N N . GLY C 1 371 ? 14.417 54.070 -82.197 1.00 29.85 349 GLY C N 1
ATOM 9776 C CA . GLY C 1 371 ? 13.063 54.126 -82.711 1.00 27.46 349 GLY C CA 1
ATOM 9777 C C . GLY C 1 371 ? 12.916 53.729 -84.161 1.00 30.89 349 GLY C C 1
ATOM 9778 O O . GLY C 1 371 ? 11.973 54.179 -84.821 1.00 28.17 349 GLY C O 1
ATOM 9779 N N . LYS C 1 372 ? 13.816 52.897 -84.680 1.00 30.14 350 LYS C N 1
ATOM 9780 C CA . LYS C 1 372 ? 13.805 52.521 -86.087 1.00 27.47 350 LYS C CA 1
ATOM 9781 C C . LYS C 1 372 ? 14.717 51.320 -86.282 1.00 25.13 350 LYS C C 1
ATOM 9782 O O . LYS C 1 372 ? 15.526 50.981 -85.417 1.00 27.68 350 LYS C O 1
ATOM 9788 N N . LYS C 1 373 ? 14.572 50.678 -87.434 1.00 24.58 351 LYS C N 1
ATOM 9789 C CA . LYS C 1 373 ? 15.508 49.640 -87.826 1.00 28.33 351 LYS C CA 1
ATOM 9790 C C . LYS C 1 373 ? 16.840 50.280 -88.218 1.00 33.77 351 LYS C C 1
ATOM 9791 O O . LYS C 1 373 ? 16.852 51.361 -88.813 1.00 29.89 351 LYS C O 1
ATOM 9797 N N . PRO C 1 374 ? 17.972 49.666 -87.868 1.00 31.85 352 PRO C N 1
ATOM 9798 C CA . PRO C 1 374 ? 19.266 50.227 -88.280 1.00 38.80 352 PRO C CA 1
ATOM 9799 C C . PRO C 1 374 ? 19.404 50.258 -89.795 1.00 38.50 352 PRO C C 1
ATOM 9800 O O . PRO C 1 374 ? 18.887 49.395 -90.509 1.00 35.66 352 PRO C O 1
ATOM 9804 N N . THR C 1 375 ? 20.119 51.271 -90.279 1.00 44.02 353 THR C N 1
ATOM 9805 C CA . THR C 1 375 ? 20.190 51.529 -91.710 1.00 50.93 353 THR C CA 1
ATOM 9806 C C . THR C 1 375 ? 20.889 50.389 -92.444 1.00 48.23 353 THR C C 1
ATOM 9807 O O . THR C 1 375 ? 21.832 49.778 -91.932 1.00 50.98 353 THR C O 1
ATOM 9811 N N . GLY C 1 376 ? 20.394 50.089 -93.643 1.00 49.49 354 GLY C N 1
ATOM 9812 C CA . GLY C 1 376 ? 20.991 49.091 -94.511 1.00 49.49 354 GLY C CA 1
ATOM 9813 C C . GLY C 1 376 ? 21.110 47.697 -93.927 1.00 49.31 354 GLY C C 1
ATOM 9814 O O . GLY C 1 376 ? 22.165 47.067 -94.044 1.00 50.25 354 GLY C O 1
ATOM 9815 N N . VAL C 1 377 ? 20.042 47.197 -93.299 1.00 39.11 355 VAL C N 1
ATOM 9816 C CA . VAL C 1 377 ? 20.022 45.843 -92.761 1.00 42.81 355 VAL C CA 1
ATOM 9817 C C . VAL C 1 377 ? 18.656 45.226 -93.034 1.00 40.94 355 VAL C C 1
ATOM 9818 O O . VAL C 1 377 ? 17.657 45.923 -93.225 1.00 42.52 355 VAL C O 1
ATOM 9822 N N . ASN C 1 378 ? 18.624 43.893 -93.039 1.00 38.21 356 ASN C N 1
ATOM 9823 C CA . ASN C 1 378 ? 17.511 43.123 -93.584 1.00 36.05 356 ASN C CA 1
ATOM 9824 C C . ASN C 1 378 ? 16.512 42.656 -92.529 1.00 38.06 356 ASN C C 1
ATOM 9825 O O . ASN C 1 378 ? 15.302 42.840 -92.697 1.00 41.15 356 ASN C O 1
ATOM 9830 N N . GLY C 1 379 ? 16.991 42.053 -91.448 1.00 40.13 357 GLY C N 1
ATOM 9831 C CA . GLY C 1 379 ? 16.131 41.351 -90.518 1.00 28.68 357 GLY C CA 1
ATOM 9832 C C . GLY C 1 379 ? 15.336 42.271 -89.607 1.00 28.08 357 GLY C C 1
ATOM 9833 O O . GLY C 1 379 ? 15.295 43.493 -89.753 1.00 22.37 357 GLY C O 1
ATOM 9834 N N . TYR C 1 380 ? 14.693 41.643 -88.625 1.00 27.82 358 TYR C N 1
ATOM 9835 C CA . TYR C 1 380 ? 13.759 42.357 -87.763 1.00 26.80 358 TYR C CA 1
ATOM 9836 C C . TYR C 1 380 ? 14.491 43.081 -86.641 1.00 28.93 358 TYR C C 1
ATOM 9837 O O . TYR C 1 380 ? 14.100 42.995 -85.472 1.00 25.69 358 TYR C O 1
ATOM 9846 N N . PHE C 1 381 ? 15.547 43.808 -86.991 1.00 24.67 359 PHE C N 1
ATOM 9847 C CA . PHE C 1 381 ? 16.319 44.544 -86.004 1.00 25.38 359 PHE C CA 1
ATOM 9848 C C . PHE C 1 381 ? 15.589 45.815 -85.596 1.00 27.03 359 PHE C C 1
ATOM 9849 O O . PHE C 1 381 ? 15.036 46.533 -86.436 1.00 24.19 359 PHE C O 1
ATOM 9857 N N . TYR C 1 382 ? 15.583 46.082 -84.294 1.00 23.42 360 TYR C N 1
ATOM 9858 C CA . TYR C 1 382 ? 15.084 47.331 -83.741 1.00 23.48 360 TYR C CA 1
ATOM 9859 C C . TYR C 1 382 ? 16.189 47.960 -82.907 1.00 25.03 360 TYR C C 1
ATOM 9860 O O . TYR C 1 382 ? 16.729 47.315 -82.002 1.00 27.56 360 TYR C O 1
ATOM 9869 N N . GLU C 1 383 ? 16.526 49.209 -83.221 1.00 29.38 361 GLU C N 1
ATOM 9870 C CA . GLU C 1 383 ? 17.633 49.879 -82.558 1.00 25.36 361 GLU C CA 1
ATOM 9871 C C . GLU C 1 383 ? 17.338 50.076 -81.072 1.00 26.67 361 GLU C C 1
ATOM 9872 O O . GLU C 1 383 ? 16.176 50.201 -80.673 1.00 27.90 361 GLU C O 1
ATOM 9878 N N . PRO C 1 384 ? 18.374 50.111 -80.232 1.00 29.70 362 PRO C N 1
ATOM 9879 C CA . PRO C 1 384 ? 18.182 50.515 -78.832 1.00 24.49 362 PRO C CA 1
ATOM 9880 C C . PRO C 1 384 ? 17.554 51.896 -78.769 1.00 29.18 362 PRO C C 1
ATOM 9881 O O . PRO C 1 384 ? 18.064 52.857 -79.351 1.00 23.99 362 PRO C O 1
ATOM 9885 N N . THR C 1 385 ? 16.438 51.991 -78.055 1.00 21.85 363 THR C N 1
ATOM 9886 C CA . THR C 1 385 ? 15.588 53.167 -78.106 1.00 24.54 363 THR C CA 1
ATOM 9887 C C . THR C 1 385 ? 15.424 53.767 -76.718 1.00 28.03 363 THR C C 1
ATOM 9888 O O . THR C 1 385 ? 15.300 53.045 -75.722 1.00 24.32 363 THR C O 1
ATOM 9892 N N . VAL C 1 386 ? 15.447 55.096 -76.660 1.00 24.91 364 VAL C N 1
ATOM 9893 C CA . VAL C 1 386 ? 15.255 55.840 -75.425 1.00 23.68 364 VAL C CA 1
ATOM 9894 C C . VAL C 1 386 ? 14.180 56.886 -75.679 1.00 30.66 364 VAL C C 1
ATOM 9895 O O . VAL C 1 386 ? 14.301 57.697 -76.606 1.00 25.16 364 VAL C O 1
ATOM 9899 N N . LEU C 1 387 ? 13.126 56.855 -74.869 1.00 28.08 365 LEU C N 1
ATOM 9900 C CA . LEU C 1 387 ? 12.019 57.795 -74.948 1.00 24.69 365 LEU C CA 1
ATOM 9901 C C . LEU C 1 387 ? 11.902 58.517 -73.619 1.00 28.99 365 LEU C C 1
ATOM 9902 O O . LEU C 1 387 ? 11.958 57.884 -72.558 1.00 27.46 365 LEU C O 1
ATOM 9907 N N . THR C 1 388 ? 11.749 59.833 -73.675 1.00 28.70 366 THR C N 1
ATOM 9908 C CA . THR C 1 388 ? 11.505 60.639 -72.490 1.00 32.98 366 THR C CA 1
ATOM 9909 C C . THR C 1 388 ? 10.142 61.306 -72.612 1.00 31.44 366 THR C C 1
ATOM 9910 O O . THR C 1 388 ? 9.472 61.217 -73.645 1.00 31.34 366 THR C O 1
ATOM 9914 N N . ASN C 1 389 ? 9.734 61.972 -71.531 1.00 28.67 367 ASN C N 1
ATOM 9915 C CA . ASN C 1 389 ? 8.443 62.662 -71.468 1.00 32.53 367 ASN C CA 1
ATOM 9916 C C . ASN C 1 389 ? 7.284 61.697 -71.721 1.00 31.85 367 ASN C C 1
ATOM 9917 O O . ASN C 1 389 ? 6.301 62.038 -72.382 1.00 29.98 367 ASN C O 1
ATOM 9922 N N . VAL C 1 390 ? 7.402 60.477 -71.196 1.00 32.96 368 VAL C N 1
ATOM 9923 C CA . VAL C 1 390 ? 6.339 59.480 -71.278 1.00 31.74 368 VAL C CA 1
ATOM 9924 C C . VAL C 1 390 ? 5.376 59.706 -70.121 1.00 23.61 368 VAL C C 1
ATOM 9925 O O . VAL C 1 390 ? 5.797 60.038 -69.008 1.00 25.19 368 VAL C O 1
ATOM 9929 N N . ASP C 1 391 ? 4.078 59.552 -70.377 1.00 26.91 369 ASP C N 1
ATOM 9930 C CA . ASP C 1 391 ? 3.070 59.723 -69.336 1.00 26.91 369 ASP C CA 1
ATOM 9931 C C . ASP C 1 391 ? 2.132 58.521 -69.291 1.00 26.87 369 ASP C C 1
ATOM 9932 O O . ASP C 1 391 ? 2.118 57.673 -70.186 1.00 23.40 369 ASP C O 1
ATOM 9937 N N . SER C 1 392 ? 1.321 58.473 -68.230 1.00 26.27 370 SER C N 1
ATOM 9938 C CA . SER C 1 392 ? 0.477 57.315 -67.973 1.00 29.04 370 SER C CA 1
ATOM 9939 C C . SER C 1 392 ? -0.624 57.136 -69.008 1.00 29.74 370 SER C C 1
ATOM 9940 O O . SER C 1 392 ? -1.287 56.095 -68.996 1.00 33.49 370 SER C O 1
ATOM 9943 N N . SER C 1 393 ? -0.848 58.105 -69.898 1.00 28.31 371 SER C N 1
ATOM 9944 C CA . SER C 1 393 ? -1.902 57.957 -70.893 1.00 24.30 371 SER C CA 1
ATOM 9945 C C . SER C 1 393 ? -1.463 57.159 -72.116 1.00 28.89 371 SER C C 1
ATOM 9946 O O . SER C 1 393 ? -2.320 56.729 -72.890 1.00 26.07 371 SER C O 1
ATOM 9949 N N . MET C 1 394 ? -0.170 56.877 -72.264 1.00 25.45 372 MET C N 1
ATOM 9950 C CA . MET C 1 394 ? 0.355 56.313 -73.503 1.00 24.58 372 MET C CA 1
ATOM 9951 C C . MET C 1 394 ? 0.263 54.790 -73.523 1.00 24.68 372 MET C C 1
ATOM 9952 O O . MET C 1 394 ? 0.342 54.126 -72.486 1.00 27.48 372 MET C O 1
ATOM 9957 N N . LYS C 1 395 ? 0.112 54.240 -74.734 1.00 22.31 373 LYS C N 1
ATOM 9958 C CA . LYS C 1 395 ? 0.110 52.790 -74.910 1.00 24.48 373 LYS C CA 1
ATOM 9959 C C . LYS C 1 395 ? 1.384 52.158 -74.366 1.00 22.50 373 LYS C C 1
ATOM 9960 O O . LYS C 1 395 ? 1.343 51.071 -73.777 1.00 23.94 373 LYS C O 1
ATOM 9966 N N . ILE C 1 396 ? 2.531 52.811 -74.576 1.00 20.56 374 ILE C N 1
ATOM 9967 C CA . ILE C 1 396 ? 3.804 52.257 -74.130 1.00 24.82 374 ILE C CA 1
ATOM 9968 C C . ILE C 1 396 ? 3.884 52.202 -72.611 1.00 24.13 374 ILE C C 1
ATOM 9969 O O . ILE C 1 396 ? 4.673 51.427 -72.058 1.00 22.04 374 ILE C O 1
ATOM 9974 N N . TYR C 1 397 ? 3.089 53.020 -71.920 1.00 21.90 375 TYR C N 1
ATOM 9975 C CA . TYR C 1 397 ? 3.003 52.950 -70.467 1.00 23.57 375 TYR C CA 1
ATOM 9976 C C . TYR C 1 397 ? 2.086 51.813 -70.030 1.00 28.45 375 TYR C C 1
ATOM 9977 O O . TYR C 1 397 ? 2.377 51.114 -69.051 1.00 25.27 375 TYR C O 1
ATOM 9986 N N . LYS C 1 398 ? 0.992 51.599 -70.764 1.00 21.99 376 LYS C N 1
ATOM 9987 C CA . LYS C 1 398 ? -0.039 50.642 -70.376 1.00 27.17 376 LYS C CA 1
ATOM 9988 C C . LYS C 1 398 ? 0.262 49.215 -70.809 1.00 19.12 376 LYS C C 1
ATOM 9989 O O . LYS C 1 398 ? -0.142 48.271 -70.120 1.00 24.31 376 LYS C O 1
ATOM 9995 N N . ASP C 1 399 ? 0.955 49.023 -71.923 1.00 18.57 377 ASP C N 1
ATOM 9996 C CA . ASP C 1 399 ? 1.193 47.694 -72.462 1.00 22.11 377 ASP C CA 1
ATOM 9997 C C . ASP C 1 399 ? 2.651 47.289 -72.276 1.00 22.34 377 ASP C C 1
ATOM 9998 O O . ASP C 1 399 ? 3.532 48.123 -72.056 1.00 21.56 377 ASP C O 1
ATOM 10003 N N . GLU C 1 400 ? 2.891 45.985 -72.380 1.00 21.50 378 GLU C N 1
ATOM 10004 C CA . GLU C 1 400 ? 4.231 45.426 -72.245 1.00 22.74 378 GLU C CA 1
ATOM 10005 C C . GLU C 1 400 ? 5.029 45.710 -73.512 1.00 19.82 378 GLU C C 1
ATOM 10006 O O . GLU C 1 400 ? 4.586 45.385 -74.617 1.00 22.16 378 GLU C O 1
ATOM 10012 N N . ILE C 1 401 ? 6.200 46.324 -73.357 1.00 16.93 379 ILE C N 1
ATOM 10013 C CA . ILE C 1 401 ? 7.038 46.615 -74.517 1.00 20.12 379 ILE C CA 1
ATOM 10014 C C . ILE C 1 401 ? 7.580 45.322 -75.113 1.00 20.31 379 ILE C C 1
ATOM 10015 O O . ILE C 1 401 ? 7.386 45.038 -76.301 1.00 22.60 379 ILE C O 1
ATOM 10020 N N . PHE C 1 402 ? 8.236 44.507 -74.288 1.00 15.13 380 PHE C N 1
ATOM 10021 C CA . PHE C 1 402 ? 8.917 43.297 -74.751 1.00 16.50 380 PHE C CA 1
ATOM 10022 C C . PHE C 1 402 ? 9.807 43.607 -75.952 1.00 19.52 380 PHE C C 1
ATOM 10023 O O . PHE C 1 402 ? 9.712 42.981 -77.009 1.00 17.32 380 PHE C O 1
ATOM 10031 N N . GLY C 1 403 ? 10.662 44.611 -75.778 1.00 20.39 381 GLY C N 1
ATOM 10032 C CA . GLY C 1 403 ? 11.549 45.076 -76.816 1.00 15.32 381 GLY C CA 1
ATOM 10033 C C . GLY C 1 403 ? 12.595 46.012 -76.249 1.00 18.22 381 GLY C C 1
ATOM 10034 O O . GLY C 1 403 ? 12.563 46.370 -75.067 1.00 18.90 381 GLY C O 1
ATOM 10035 N N . PRO C 1 404 ? 13.543 46.436 -77.083 1.00 20.44 382 PRO C N 1
ATOM 10036 C CA . PRO C 1 404 ? 14.700 47.204 -76.589 1.00 17.61 382 PRO C CA 1
ATOM 10037 C C . PRO C 1 404 ? 14.417 48.698 -76.475 1.00 19.86 382 PRO C C 1
ATOM 10038 O O . PRO C 1 404 ? 15.085 49.536 -77.086 1.00 27.94 382 PRO C O 1
ATOM 10042 N N . VAL C 1 405 ? 13.413 49.048 -75.676 1.00 22.58 383 VAL C N 1
ATOM 10043 C CA . VAL C 1 405 ? 12.971 50.432 -75.545 1.00 21.41 383 VAL C CA 1
ATOM 10044 C C . VAL C 1 405 ? 12.969 50.804 -74.070 1.00 24.57 383 VAL C C 1
ATOM 10045 O O . VAL C 1 405 ? 12.284 50.159 -73.263 1.00 19.24 383 VAL C O 1
ATOM 10049 N N . ILE C 1 406 ? 13.720 51.846 -73.723 1.00 22.09 384 ILE C N 1
ATOM 10050 C CA . ILE C 1 406 ? 13.743 52.404 -72.375 1.00 19.99 384 ILE C CA 1
ATOM 10051 C C . ILE C 1 406 ? 12.773 53.580 -72.349 1.00 23.21 384 ILE C C 1
ATOM 10052 O O . ILE C 1 406 ? 12.978 54.586 -73.037 1.00 28.55 384 ILE C O 1
ATOM 10057 N N . SER C 1 407 ? 11.715 53.457 -71.555 1.00 23.47 385 SER C N 1
ATOM 10058 C CA . SER C 1 407 ? 10.631 54.432 -71.501 1.00 23.34 385 SER C CA 1
ATOM 10059 C C . SER C 1 407 ? 10.689 55.146 -70.155 1.00 28.84 385 SER C C 1
ATOM 10060 O O . SER C 1 407 ? 10.442 54.529 -69.113 1.00 26.97 385 SER C O 1
ATOM 10063 N N . ILE C 1 408 ? 11.006 56.441 -70.182 1.00 24.39 386 ILE C N 1
ATOM 10064 C CA . ILE C 1 408 ? 11.358 57.205 -68.988 1.00 24.25 386 ILE C CA 1
ATOM 10065 C C . ILE C 1 408 ? 10.210 58.138 -68.624 1.00 26.87 386 ILE C C 1
ATOM 10066 O O . ILE C 1 408 ? 9.712 58.887 -69.474 1.00 26.81 386 ILE C O 1
ATOM 10071 N N . ILE C 1 409 ? 9.803 58.100 -67.356 1.00 24.44 387 ILE C N 1
ATOM 10072 C CA . ILE C 1 409 ? 8.805 59.007 -66.799 1.00 26.65 387 ILE C CA 1
ATOM 10073 C C . ILE C 1 409 ? 9.454 59.760 -65.646 1.00 29.60 387 ILE C C 1
ATOM 10074 O O . ILE C 1 409 ? 10.115 59.152 -64.797 1.00 31.18 387 ILE C O 1
ATOM 10079 N N . ILE C 1 410 ? 9.272 61.075 -65.614 1.00 30.59 388 ILE C N 1
ATOM 10080 C CA . ILE C 1 410 ? 9.835 61.903 -64.552 1.00 33.16 388 ILE C CA 1
ATOM 10081 C C . ILE C 1 410 ? 8.804 62.056 -63.441 1.00 38.63 388 ILE C C 1
ATOM 10082 O O . ILE C 1 410 ? 7.632 62.351 -63.703 1.00 32.44 388 ILE C O 1
ATOM 10087 N N . PHE C 1 411 ? 9.236 61.845 -62.201 1.00 31.39 389 PHE C N 1
ATOM 10088 C CA . PHE C 1 411 ? 8.377 62.001 -61.036 1.00 39.33 389 PHE C CA 1
ATOM 10089 C C . PHE C 1 411 ? 9.023 62.962 -60.044 1.00 39.81 389 PHE C C 1
ATOM 10090 O O . PHE C 1 411 ? 10.196 63.323 -60.163 1.00 39.65 389 PHE C O 1
ATOM 10098 N N . SER C 1 412 ? 8.234 63.379 -59.054 1.00 34.89 390 SER C N 1
ATOM 10099 C CA . SER C 1 412 ? 8.718 64.332 -58.062 1.00 38.68 390 SER C CA 1
ATOM 10100 C C . SER C 1 412 ? 8.441 63.866 -56.637 1.00 41.74 390 SER C C 1
ATOM 10101 O O . SER C 1 412 ? 9.203 64.189 -55.719 1.00 45.27 390 SER C O 1
ATOM 10104 N N . ASP C 1 413 ? 7.360 63.114 -56.437 1.00 42.30 391 ASP C N 1
ATOM 10105 C CA . ASP C 1 413 ? 6.931 62.690 -55.111 1.00 39.57 391 ASP C CA 1
ATOM 10106 C C . ASP C 1 413 ? 7.010 61.173 -55.000 1.00 42.68 391 ASP C C 1
ATOM 10107 O O . ASP C 1 413 ? 6.504 60.454 -55.869 1.00 37.46 391 ASP C O 1
ATOM 10112 N N . ASN C 1 414 ? 7.638 60.694 -53.923 1.00 40.21 392 ASN C N 1
ATOM 10113 C CA . ASN C 1 414 ? 7.768 59.255 -53.714 1.00 41.68 392 ASN C CA 1
ATOM 10114 C C . ASN C 1 414 ? 6.416 58.588 -53.495 1.00 43.29 392 ASN C C 1
ATOM 10115 O O . ASN C 1 414 ? 6.206 57.456 -53.947 1.00 36.51 392 ASN C O 1
ATOM 10120 N N . GLU C 1 415 ? 5.490 59.267 -52.814 1.00 45.42 393 GLU C N 1
ATOM 10121 C CA . GLU C 1 415 ? 4.178 58.676 -52.576 1.00 42.28 393 GLU C CA 1
ATOM 10122 C C . GLU C 1 415 ? 3.343 58.628 -53.849 1.00 38.09 393 GLU C C 1
ATOM 10123 O O . GLU C 1 415 ? 2.535 57.709 -54.021 1.00 34.79 393 GLU C O 1
ATOM 10129 N N . GLN C 1 416 ? 3.527 59.593 -54.753 1.00 37.08 394 GLN C N 1
ATOM 10130 C CA . GLN C 1 416 ? 2.783 59.574 -56.007 1.00 35.01 394 GLN C CA 1
ATOM 10131 C C . GLN C 1 416 ? 3.342 58.537 -56.973 1.00 33.20 394 GLN C C 1
ATOM 10132 O O . GLN C 1 416 ? 2.576 57.829 -57.637 1.00 31.49 394 GLN C O 1
ATOM 10138 N N . VAL C 1 417 ? 4.670 58.430 -57.069 1.00 32.55 395 VAL C N 1
ATOM 10139 C CA . VAL C 1 417 ? 5.253 57.444 -57.969 1.00 33.73 395 VAL C CA 1
ATOM 10140 C C . VAL C 1 417 ? 4.974 56.026 -57.490 1.00 31.88 395 VAL C C 1
ATOM 10141 O O . VAL C 1 417 ? 4.956 55.094 -58.302 1.00 29.26 395 VAL C O 1
ATOM 10145 N N . LEU C 1 418 ? 4.737 55.837 -56.189 1.00 29.52 396 LEU C N 1
ATOM 10146 C CA . LEU C 1 418 ? 4.322 54.525 -55.704 1.00 32.96 396 LEU C CA 1
ATOM 10147 C C . LEU C 1 418 ? 2.953 54.149 -56.255 1.00 31.51 396 LEU C C 1
ATOM 10148 O O . LEU C 1 418 ? 2.744 53.014 -56.700 1.00 29.56 396 LEU C O 1
ATOM 10153 N N . SER C 1 419 ? 2.007 55.092 -56.236 1.00 33.14 397 SER C N 1
ATOM 10154 C CA . SER C 1 419 ? 0.705 54.848 -56.847 1.00 32.98 397 SER C CA 1
ATOM 10155 C C . SER C 1 419 ? 0.822 54.632 -58.350 1.00 28.72 397 SER C C 1
ATOM 10156 O O . SER C 1 419 ? 0.099 53.802 -58.914 1.00 31.32 397 SER C O 1
ATOM 10159 N N . ASP C 1 420 ? 1.718 55.367 -59.013 1.00 30.37 398 ASP C N 1
ATOM 10160 C CA . ASP C 1 420 ? 1.902 55.188 -60.450 1.00 31.81 398 ASP C CA 1
ATOM 10161 C C . ASP C 1 420 ? 2.487 53.817 -60.763 1.00 28.71 398 ASP C C 1
ATOM 10162 O O . ASP C 1 420 ? 2.032 53.139 -61.694 1.00 29.23 398 ASP C O 1
ATOM 10167 N N . ALA C 1 421 ? 3.490 53.391 -59.991 1.00 25.35 399 ALA C N 1
ATOM 10168 C CA . ALA C 1 421 ? 4.102 52.086 -60.216 1.00 22.73 399 ALA C CA 1
ATOM 10169 C C . ALA C 1 421 ? 3.082 50.964 -60.080 1.00 22.01 399 ALA C C 1
ATOM 10170 O O . ALA C 1 421 ? 3.087 50.012 -60.869 1.00 24.58 399 ALA C O 1
ATOM 10172 N N . ASN C 1 422 ? 2.197 51.060 -59.088 1.00 29.72 400 ASN C N 1
ATOM 10173 C CA . ASN C 1 422 ? 1.181 50.041 -58.854 1.00 23.51 400 ASN C CA 1
ATOM 10174 C C . ASN C 1 422 ? -0.019 50.164 -59.786 1.00 25.83 400 ASN C C 1
ATOM 10175 O O . ASN C 1 422 ? -0.930 49.334 -59.702 1.00 25.72 400 ASN C O 1
ATOM 10180 N N . ASP C 1 423 ? -0.034 51.159 -60.675 1.00 26.39 401 ASP C N 1
ATOM 10181 C CA . ASP C 1 423 ? -1.171 51.420 -61.556 1.00 26.92 401 ASP C CA 1
ATOM 10182 C C . ASP C 1 423 ? -1.139 50.489 -62.773 1.00 31.64 401 ASP C C 1
ATOM 10183 O O . ASP C 1 423 ? -1.059 50.910 -63.926 1.00 27.98 401 ASP C O 1
ATOM 10188 N N . THR C 1 424 ? -1.209 49.191 -62.489 1.00 26.94 402 THR C N 1
ATOM 10189 C CA . THR C 1 424 ? -1.160 48.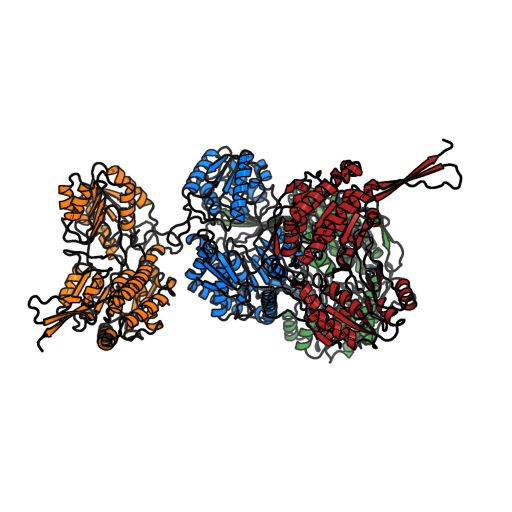178 -63.532 1.00 21.75 402 THR C CA 1
ATOM 10190 C C . THR C 1 424 ? -1.722 46.882 -62.973 1.00 21.96 402 THR C C 1
ATOM 10191 O O . THR C 1 424 ? -1.654 46.631 -61.770 1.00 20.56 402 THR C O 1
ATOM 10195 N N . ASP C 1 425 ? -2.273 46.059 -63.859 1.00 22.56 403 ASP C N 1
ATOM 10196 C CA . ASP C 1 425 ? -2.700 44.731 -63.449 1.00 26.15 403 ASP C CA 1
ATOM 10197 C C . ASP C 1 425 ? -1.572 43.709 -63.495 1.00 27.45 403 ASP C C 1
ATOM 10198 O O . ASP C 1 425 ? -1.768 42.575 -63.047 1.00 22.82 403 ASP C O 1
ATOM 10203 N N . ALA C 1 426 ? -0.406 44.074 -64.021 1.00 24.65 404 ALA C N 1
ATOM 10204 C CA . ALA C 1 426 ? 0.725 43.164 -63.996 1.00 25.23 404 ALA C CA 1
ATOM 10205 C C . ALA C 1 426 ? 1.295 43.058 -62.583 1.00 23.56 404 ALA C C 1
ATOM 10206 O O . ALA C 1 426 ? 1.088 43.926 -61.731 1.00 21.77 404 ALA C O 1
ATOM 10208 N N . GLY C 1 427 ? 2.026 41.974 -62.341 1.00 18.34 405 GLY C N 1
ATOM 10209 C CA . GLY C 1 427 ? 2.591 41.751 -61.025 1.00 19.85 405 GLY C CA 1
ATOM 10210 C C . GLY C 1 427 ? 3.805 40.847 -61.029 1.00 23.19 405 GLY C C 1
ATOM 10211 O O . GLY C 1 427 ? 3.947 39.990 -60.153 1.00 22.42 405 GLY C O 1
ATOM 10212 N N . LEU C 1 428 ? 4.688 41.020 -62.012 1.00 18.38 406 LEU C N 1
ATOM 10213 C CA . LEU C 1 428 ? 5.908 40.224 -62.056 1.00 18.00 406 LEU C CA 1
ATOM 10214 C C . LEU C 1 428 ? 6.991 40.881 -61.212 1.00 21.61 406 LEU C C 1
ATOM 10215 O O . LEU C 1 428 ? 6.977 40.773 -59.980 1.00 21.79 406 LEU C O 1
ATOM 10220 N N . SER C 1 429 ? 7.925 41.568 -61.856 1.00 27.68 407 SER C N 1
ATOM 10221 C CA . SER C 1 429 ? 9.056 42.175 -61.171 1.00 20.13 407 SER C CA 1
ATOM 10222 C C . SER C 1 429 ? 8.856 43.678 -61.021 1.00 20.78 407 SER C C 1
ATOM 10223 O O . SER C 1 429 ? 7.994 44.291 -61.656 1.00 16.96 407 SER C O 1
ATOM 10226 N N . SER C 1 430 ? 9.692 44.265 -60.167 1.00 25.77 408 SER C N 1
ATOM 10227 C CA . SER C 1 430 ? 9.741 45.703 -59.954 1.00 23.36 408 SER C CA 1
ATOM 10228 C C . SER C 1 430 ? 11.138 46.057 -59.463 1.00 24.70 408 SER C C 1
ATOM 10229 O O . SER C 1 430 ? 11.875 45.198 -58.972 1.00 25.25 408 SER C O 1
ATOM 10232 N N . PHE C 1 431 ? 11.504 47.330 -59.614 1.00 24.60 409 PHE C N 1
ATOM 10233 C CA . PHE C 1 431 ? 12.854 47.784 -59.306 1.00 29.35 409 PHE C CA 1
ATOM 10234 C C . PHE C 1 431 ? 12.812 49.096 -58.538 1.00 26.61 409 PHE C C 1
ATOM 10235 O O . PHE C 1 431 ? 12.055 50.005 -58.888 1.00 27.68 409 PHE C O 1
ATOM 10243 N N . ILE C 1 432 ? 13.642 49.193 -57.501 1.00 24.40 410 ILE C N 1
ATOM 10244 C CA . ILE C 1 432 ? 13.817 50.422 -56.735 1.00 29.21 410 ILE C CA 1
ATOM 10245 C C . ILE C 1 432 ? 15.311 50.685 -56.586 1.00 29.83 410 ILE C C 1
ATOM 10246 O O . ILE C 1 432 ? 16.071 49.787 -56.204 1.00 28.37 410 ILE C O 1
ATOM 10251 N N . PHE C 1 433 ? 15.734 51.909 -56.905 1.00 29.11 411 PHE C N 1
ATOM 10252 C CA . PHE C 1 433 ? 17.131 52.323 -56.800 1.00 32.85 411 PHE C CA 1
ATOM 10253 C C . PHE C 1 433 ? 17.200 53.520 -55.861 1.00 31.48 411 PHE C C 1
ATOM 10254 O O . PHE C 1 433 ? 16.671 54.591 -56.174 1.00 27.98 411 PHE C O 1
ATOM 10262 N N . SER C 1 434 ? 17.843 53.334 -54.712 1.00 34.85 412 SER C N 1
ATOM 10263 C CA . SER C 1 434 ? 17.902 54.373 -53.696 1.00 32.61 412 SER C CA 1
ATOM 10264 C C . SER C 1 434 ? 19.001 54.018 -52.707 1.00 37.66 412 SER C C 1
ATOM 10265 O O . SER C 1 434 ? 19.400 52.857 -52.586 1.00 35.34 412 SER C O 1
ATOM 10268 N N . SER C 1 435 ? 19.496 55.041 -52.008 1.00 35.91 413 SER C N 1
ATOM 10269 C CA . SER C 1 435 ? 20.446 54.847 -50.922 1.00 36.46 413 SER C CA 1
ATOM 10270 C C . SER C 1 435 ? 19.804 54.984 -49.549 1.00 42.11 413 SER C C 1
ATOM 10271 O O . SER C 1 435 ? 20.450 54.670 -48.543 1.00 46.83 413 SER C O 1
ATOM 10274 N N . ASN C 1 436 ? 18.556 55.440 -49.490 1.00 41.95 414 ASN C N 1
ATOM 10275 C CA . ASN C 1 436 ? 17.861 55.680 -48.234 1.00 37.85 414 ASN C CA 1
ATOM 10276 C C . ASN C 1 436 ? 17.188 54.401 -47.752 1.00 45.52 414 ASN C C 1
ATOM 10277 O O . ASN C 1 436 ? 16.395 53.797 -48.480 1.00 41.11 414 ASN C O 1
ATOM 10282 N N . GLU C 1 437 ? 17.498 54.001 -46.516 1.00 44.88 415 GLU C N 1
ATOM 10283 C CA . GLU C 1 437 ? 16.954 52.754 -45.987 1.00 45.77 415 GLU C CA 1
ATOM 10284 C C . GLU C 1 437 ? 15.448 52.847 -45.770 1.00 42.92 415 GLU C C 1
ATOM 10285 O O . GLU C 1 437 ? 14.729 51.860 -45.967 1.00 45.44 415 GLU C O 1
ATOM 10291 N N . ASP C 1 438 ? 14.952 54.018 -45.358 1.00 40.46 416 ASP C N 1
ATOM 10292 C CA . ASP C 1 438 ? 13.510 54.188 -45.199 1.00 44.19 416 ASP C CA 1
ATOM 10293 C C . ASP C 1 438 ? 12.798 54.108 -46.544 1.00 42.18 416 ASP C C 1
ATOM 10294 O O . ASP C 1 438 ? 11.719 53.510 -46.649 1.00 38.09 416 ASP C O 1
ATOM 10299 N N . THR C 1 439 ? 13.389 54.706 -47.581 1.00 40.31 417 THR C N 1
ATOM 10300 C CA . THR C 1 439 ? 12.801 54.656 -48.916 1.00 36.27 417 THR C CA 1
ATOM 10301 C C . THR C 1 439 ? 12.758 53.228 -49.445 1.00 37.79 417 THR C C 1
ATOM 10302 O O . THR C 1 439 ? 11.782 52.826 -50.091 1.00 34.79 417 THR C O 1
ATOM 10306 N N . ILE C 1 440 ? 13.805 52.447 -49.174 1.00 38.50 418 ILE C N 1
ATOM 10307 C CA . ILE C 1 440 ? 13.838 51.055 -49.610 1.00 37.27 418 ILE C CA 1
ATOM 10308 C C . ILE C 1 440 ? 12.742 50.253 -48.917 1.00 38.67 418 ILE C C 1
ATOM 10309 O O . ILE C 1 440 ? 12.007 49.494 -49.558 1.00 37.77 418 ILE C O 1
ATOM 10314 N N . SER C 1 441 ? 12.612 50.416 -47.596 1.00 36.79 419 SER C N 1
ATOM 10315 C CA . SER C 1 441 ? 11.572 49.703 -46.861 1.00 34.49 419 SER C CA 1
ATOM 10316 C C . SER C 1 441 ? 10.180 50.126 -47.303 1.00 33.34 419 SER C C 1
ATOM 10317 O O . SER C 1 441 ? 9.259 49.301 -47.320 1.00 33.33 419 SER C O 1
ATOM 10320 N N . TYR C 1 442 ? 10.008 51.400 -47.658 1.00 33.26 420 TYR C N 1
ATOM 10321 C CA . TYR C 1 442 ? 8.699 51.898 -48.070 1.00 31.44 420 TYR C CA 1
ATOM 10322 C C . TYR C 1 442 ? 8.252 51.258 -49.381 1.00 35.88 420 TYR C C 1
ATOM 10323 O O . TYR C 1 442 ? 7.127 50.754 -49.488 1.00 33.56 420 TYR C O 1
ATOM 10332 N N . PHE C 1 443 ? 9.129 51.254 -50.388 1.00 31.82 421 PHE C N 1
ATOM 10333 C CA . PHE C 1 443 ? 8.753 50.723 -51.693 1.00 33.97 421 PHE C CA 1
ATOM 10334 C C . PHE C 1 443 ? 8.673 49.199 -51.683 1.00 30.63 421 PHE C C 1
ATOM 10335 O O . PHE C 1 443 ? 7.749 48.625 -52.267 1.00 28.81 421 PHE C O 1
ATOM 10343 N N . ALA C 1 444 ? 9.620 48.528 -51.020 1.00 28.93 422 ALA C N 1
ATOM 10344 C CA . ALA C 1 444 ? 9.592 47.068 -50.972 1.00 30.21 422 ALA C CA 1
ATOM 10345 C C . ALA C 1 444 ? 8.332 46.546 -50.296 1.00 32.14 422 ALA C C 1
ATOM 10346 O O . ALA C 1 444 ? 7.835 45.470 -50.651 1.00 28.63 422 ALA C O 1
ATOM 10348 N N . LYS C 1 445 ? 7.804 47.284 -49.323 1.00 27.60 423 LYS C N 1
ATOM 10349 C CA . LYS C 1 445 ? 6.594 46.848 -48.641 1.00 32.58 423 LYS C CA 1
ATOM 10350 C C . LYS C 1 445 ? 5.342 47.150 -49.455 1.00 29.42 423 LYS C C 1
ATOM 10351 O O . LYS C 1 445 ? 4.409 46.339 -49.470 1.00 30.16 423 LYS C O 1
ATOM 10357 N N . HIS C 1 446 ? 5.314 48.280 -50.160 1.00 24.46 424 HIS C N 1
ATOM 10358 C CA . HIS C 1 446 ? 4.095 48.761 -50.793 1.00 27.92 424 HIS C CA 1
ATOM 10359 C C . HIS C 1 446 ? 3.987 48.421 -52.275 1.00 30.84 424 HIS C C 1
ATOM 10360 O O . HIS C 1 446 ? 2.898 48.561 -52.841 1.00 25.61 424 HIS C O 1
ATOM 10367 N N . LEU C 1 447 ? 5.066 47.981 -52.918 1.00 24.51 425 LEU C N 1
ATOM 10368 C CA . LEU C 1 447 ? 4.974 47.594 -54.321 1.00 25.26 425 LEU C CA 1
ATOM 10369 C C . LEU C 1 447 ? 4.191 46.290 -54.434 1.00 25.22 425 LEU C C 1
ATOM 10370 O O . LEU C 1 447 ? 4.518 45.301 -53.769 1.00 27.09 425 LEU C O 1
ATOM 10375 N N . ARG C 1 448 ? 3.147 46.292 -55.263 1.00 26.30 426 ARG C N 1
ATOM 10376 C CA . ARG C 1 448 ? 2.305 45.110 -55.447 1.00 26.28 426 ARG C CA 1
ATOM 10377 C C . ARG C 1 448 ? 2.823 44.302 -56.638 1.00 28.08 426 ARG C C 1
ATOM 10378 O O . ARG C 1 448 ? 2.225 44.237 -57.713 1.00 23.31 426 ARG C O 1
ATOM 10386 N N . PHE C 1 449 ? 3.981 43.683 -56.417 1.00 23.45 427 PHE C N 1
ATOM 10387 C CA . PHE C 1 449 ? 4.621 42.840 -57.412 1.00 23.90 427 PHE C CA 1
ATOM 10388 C C . PHE C 1 449 ? 5.198 41.618 -56.716 1.00 24.00 427 PHE C C 1
ATOM 10389 O O . PHE C 1 449 ? 5.445 41.623 -55.508 1.00 23.79 427 PHE C O 1
ATOM 10397 N N . GLY C 1 450 ? 5.388 40.554 -57.496 1.00 20.76 428 GLY C N 1
ATOM 10398 C CA . GLY C 1 450 ? 5.937 39.333 -56.940 1.00 22.89 428 GLY C CA 1
ATOM 10399 C C . GLY C 1 450 ? 7.387 39.465 -56.524 1.00 26.73 428 GLY C C 1
ATOM 10400 O O . GLY C 1 450 ? 7.819 38.820 -55.565 1.00 26.75 428 GLY C O 1
ATOM 10401 N N . GLU C 1 451 ? 8.154 40.299 -57.227 1.00 22.63 429 GLU C N 1
ATOM 10402 C CA . GLU C 1 451 ? 9.573 40.489 -56.953 1.00 23.17 429 GLU C CA 1
ATOM 10403 C C . GLU C 1 451 ? 9.882 41.977 -56.875 1.00 27.28 429 GLU C C 1
ATOM 10404 O O . GLU C 1 451 ? 9.498 42.742 -57.767 1.00 23.48 429 GLU C O 1
ATOM 10410 N N . VAL C 1 452 ? 10.571 42.380 -55.809 1.00 26.15 430 VAL C N 1
ATOM 10411 C CA . VAL C 1 452 ? 11.086 43.735 -55.650 1.00 20.44 430 VAL C CA 1
ATOM 10412 C C . VAL C 1 452 ? 12.608 43.636 -55.676 1.00 29.24 430 VAL C C 1
ATOM 10413 O O . VAL C 1 452 ? 13.212 42.998 -54.802 1.00 25.36 430 VAL C O 1
ATOM 10417 N N . GLN C 1 453 ? 13.230 44.256 -56.674 1.00 22.18 431 GLN C N 1
ATOM 10418 C CA . GLN C 1 453 ? 14.682 44.246 -56.827 1.00 29.98 431 GLN C CA 1
ATOM 10419 C C . GLN C 1 453 ? 15.235 45.588 -56.365 1.00 25.55 431 GLN C C 1
ATOM 10420 O O . GLN C 1 453 ? 14.851 46.635 -56.893 1.00 28.40 431 GLN C O 1
ATOM 10426 N N . VAL C 1 454 ? 16.135 45.553 -55.387 1.00 25.99 432 VAL C N 1
ATOM 10427 C CA . VAL C 1 454 ? 16.659 46.757 -54.750 1.00 31.87 432 VAL C CA 1
ATOM 10428 C C . VAL C 1 454 ? 18.105 46.953 -55.190 1.00 29.82 432 VAL C C 1
ATOM 10429 O O . VAL C 1 454 ? 18.972 46.123 -54.888 1.00 34.42 432 VAL C O 1
ATOM 10433 N N . ASN C 1 455 ? 18.357 48.046 -55.915 1.00 33.10 433 ASN C N 1
ATOM 10434 C CA . ASN C 1 455 ? 19.705 48.453 -56.326 1.00 34.87 433 ASN C CA 1
ATOM 10435 C C . ASN C 1 455 ? 20.406 47.392 -57.168 1.00 34.64 433 ASN C C 1
ATOM 10436 O O . ASN C 1 455 ? 21.637 47.321 -57.193 1.00 37.89 433 ASN C O 1
ATOM 10441 N N . GLY C 1 456 ? 19.639 46.567 -57.870 1.00 31.76 434 GLY C N 1
ATOM 10442 C CA . GLY C 1 456 ? 20.238 45.536 -58.697 1.00 28.78 434 GLY C CA 1
ATOM 10443 C C . GLY C 1 456 ? 19.171 44.626 -59.269 1.00 30.06 434 GLY C C 1
ATOM 10444 O O . GLY C 1 456 ? 17.993 44.985 -59.323 1.00 31.26 434 GLY C O 1
ATOM 10445 N N . ILE C 1 457 ? 19.605 43.439 -59.685 1.00 22.53 435 ILE C N 1
ATOM 10446 C CA . ILE C 1 457 ? 18.693 42.462 -60.265 1.00 28.97 435 ILE C CA 1
ATOM 10447 C C . ILE C 1 457 ? 19.332 41.080 -60.167 1.00 29.39 435 ILE C C 1
ATOM 10448 O O . ILE C 1 457 ? 20.518 40.908 -60.470 1.00 29.14 435 ILE C O 1
ATOM 10453 N N . LYS C 1 458 ? 18.565 40.089 -59.712 1.00 25.86 436 LYS C N 1
ATOM 10454 C CA . LYS C 1 458 ? 19.140 38.782 -59.415 1.00 25.53 436 LYS C CA 1
ATOM 10455 C C . LYS C 1 458 ? 18.098 37.686 -59.585 1.00 27.25 436 LYS C C 1
ATOM 10456 O O . LYS C 1 458 ? 17.021 37.740 -58.981 1.00 25.90 436 LYS C O 1
ATOM 10462 N N . TYR C 1 459 ? 18.434 36.692 -60.406 1.00 23.31 437 TYR C N 1
ATOM 10463 C CA . TYR C 1 459 ? 17.614 35.509 -60.606 1.00 25.01 437 TYR C CA 1
ATOM 10464 C C . TYR C 1 459 ? 18.529 34.296 -60.682 1.00 29.24 437 TYR C C 1
ATOM 10465 O O . TYR C 1 459 ? 19.646 34.388 -61.200 1.00 27.53 437 TYR C O 1
ATOM 10474 N N . SER C 1 460 ? 18.062 33.165 -60.157 1.00 23.65 438 SER C N 1
ATOM 10475 C CA . SER C 1 460 ? 18.873 31.954 -60.156 1.00 26.46 438 SER C CA 1
ATOM 10476 C C . SER C 1 460 ? 17.974 30.751 -59.917 1.00 26.70 438 SER C C 1
ATOM 10477 O O . SER C 1 460 ? 16.829 30.881 -59.477 1.00 23.01 438 SER C O 1
ATOM 10480 N N . ILE C 1 461 ? 18.528 29.568 -60.196 1.00 23.09 439 ILE C N 1
ATOM 10481 C CA . ILE C 1 461 ? 17.744 28.338 -60.134 1.00 26.71 439 ILE C CA 1
ATOM 10482 C C . ILE C 1 461 ? 17.180 28.106 -58.735 1.00 26.26 439 ILE C C 1
ATOM 10483 O O . ILE C 1 461 ? 16.095 27.530 -58.588 1.00 24.44 439 ILE C O 1
ATOM 10488 N N . ASN C 1 462 ? 17.877 28.565 -57.692 1.00 25.57 440 ASN C N 1
ATOM 10489 C CA . ASN C 1 462 ? 17.415 28.378 -56.322 1.00 29.76 440 ASN C CA 1
ATOM 10490 C C . ASN C 1 462 ? 16.514 29.503 -55.828 1.00 26.77 440 ASN C C 1
ATOM 10491 O O . ASN C 1 462 ? 15.906 29.363 -54.762 1.00 27.14 440 ASN C O 1
ATOM 10496 N N . LEU C 1 463 ? 16.419 30.608 -56.559 1.00 24.75 441 LEU C N 1
ATOM 10497 C CA . LEU C 1 463 ? 15.602 31.726 -56.098 1.00 24.74 441 LEU C CA 1
ATOM 10498 C C . LEU C 1 463 ? 14.224 31.662 -56.745 1.00 22.25 441 LEU C C 1
ATOM 10499 O O . LEU C 1 463 ? 14.131 31.521 -57.969 1.00 21.22 441 LEU C O 1
ATOM 10504 N N . PRO C 1 464 ? 13.144 31.767 -55.969 1.00 27.60 442 PRO C N 1
ATOM 10505 C CA . PRO C 1 464 ? 11.802 31.644 -56.552 1.00 23.51 442 PRO C CA 1
ATOM 10506 C C . PRO C 1 464 ? 11.509 32.796 -57.503 1.00 27.01 442 PRO C C 1
ATOM 10507 O O . PRO C 1 464 ? 11.809 33.957 -57.214 1.00 22.37 442 PRO C O 1
ATOM 10511 N N . HIS C 1 465 ? 10.933 32.456 -58.653 1.00 23.76 443 HIS C N 1
ATOM 10512 C CA . HIS C 1 465 ? 10.532 33.424 -59.665 1.00 20.48 443 HIS C CA 1
ATOM 10513 C C . HIS C 1 465 ? 9.038 33.262 -59.902 1.00 21.57 443 HIS C C 1
ATOM 10514 O O . HIS C 1 465 ? 8.577 32.170 -60.252 1.00 27.04 443 HIS C O 1
ATOM 10521 N N . PHE C 1 466 ? 8.283 34.340 -59.713 1.00 26.38 444 PHE C N 1
ATOM 10522 C CA . PHE C 1 466 ? 6.831 34.235 -59.774 1.00 30.54 444 PHE C CA 1
ATOM 10523 C C . PHE C 1 466 ? 6.228 35.616 -59.971 1.00 25.03 444 PHE C C 1
ATOM 10524 O O . PHE C 1 466 ? 6.868 36.642 -59.728 1.00 21.77 444 PHE C O 1
ATOM 10532 N N . GLY C 1 467 ? 4.966 35.619 -60.399 1.00 23.54 445 GLY C N 1
ATOM 10533 C CA . GLY C 1 467 ? 4.201 36.838 -60.494 1.00 23.97 445 GLY C CA 1
ATOM 10534 C C . GLY C 1 467 ? 2.904 36.715 -59.717 1.00 25.90 445 GLY C C 1
ATOM 10535 O O . GLY C 1 467 ? 2.487 35.626 -59.325 1.00 22.47 445 GLY C O 1
ATOM 10536 N N . ILE C 1 468 ? 2.275 37.866 -59.493 1.00 25.26 446 ILE C N 1
ATOM 10537 C CA . ILE C 1 468 ? 0.965 37.931 -58.853 1.00 27.21 446 ILE C CA 1
ATOM 10538 C C . ILE C 1 468 ? 0.008 38.667 -59.780 1.00 25.11 446 ILE C C 1
ATOM 10539 O O . ILE C 1 468 ? 0.390 39.081 -60.881 1.00 22.62 446 ILE C O 1
ATOM 10544 N N . LYS C 1 469 ? -1.235 38.838 -59.334 1.00 20.48 447 LYS C N 1
ATOM 10545 C CA . LYS C 1 469 ? -2.274 39.574 -60.067 1.00 23.67 447 LYS C CA 1
ATOM 10546 C C . LYS C 1 469 ? -2.443 38.918 -61.437 1.00 21.50 447 LYS C C 1
ATOM 10547 O O . LYS C 1 469 ? -2.486 37.680 -61.522 1.00 19.89 447 LYS C O 1
ATOM 10553 N N . GLN C 1 470 ? -2.527 39.679 -62.522 1.00 18.31 448 GLN C N 1
ATOM 10554 C CA . GLN C 1 470 ? -2.804 39.114 -63.833 1.00 15.63 448 GLN C CA 1
ATOM 10555 C C . GLN C 1 470 ? -1.546 38.617 -64.538 1.00 23.27 448 GLN C C 1
ATOM 10556 O O . GLN C 1 470 ? -1.619 38.234 -65.710 1.00 19.46 448 GLN C O 1
ATOM 10562 N N . SER C 1 471 ? -0.403 38.596 -63.847 1.00 19.77 449 SER C N 1
ATOM 10563 C CA . SER C 1 471 ? 0.832 38.066 -64.408 1.00 22.86 449 SER C CA 1
ATOM 10564 C C . SER C 1 471 ? 0.950 36.554 -64.261 1.00 24.16 449 SER C C 1
ATOM 10565 O O . SER C 1 471 ? 1.835 35.954 -64.881 1.00 25.91 449 SER C O 1
ATOM 10568 N N . GLY C 1 472 ? 0.096 35.923 -63.457 1.00 25.89 450 GLY C N 1
ATOM 10569 C CA . GLY C 1 472 ? 0.073 34.473 -63.419 1.00 28.19 450 GLY C CA 1
ATOM 10570 C C . GLY C 1 472 ? 0.006 33.846 -62.044 1.00 27.79 450 GLY C C 1
ATOM 10571 O O . GLY C 1 472 ? -0.101 34.547 -61.036 1.00 29.37 450 GLY C O 1
ATOM 10572 N N . VAL C 1 473 ? 0.045 32.512 -62.000 1.00 28.60 451 VAL C N 1
ATOM 10573 C CA . VAL C 1 473 ? 0.020 31.750 -60.760 1.00 27.56 451 VAL C CA 1
ATOM 10574 C C . VAL C 1 473 ? 1.116 30.694 -60.826 1.00 28.75 451 VAL C C 1
ATOM 10575 O O . VAL C 1 473 ? 1.527 30.250 -61.901 1.00 28.65 451 VAL C O 1
ATOM 10579 N N . GLY C 1 474 ? 1.588 30.296 -59.651 1.00 27.79 452 GLY C N 1
ATOM 10580 C CA . GLY C 1 474 ? 2.649 29.320 -59.547 1.00 32.25 452 GLY C CA 1
ATOM 10581 C C . GLY C 1 474 ? 4.025 29.958 -59.532 1.00 33.34 452 GLY C C 1
ATOM 10582 O O . GLY C 1 474 ? 4.209 31.150 -59.794 1.00 29.92 452 GLY C O 1
ATOM 10583 N N . VAL C 1 475 ? 5.015 29.128 -59.225 1.00 23.45 453 VAL C N 1
ATOM 10584 C CA . VAL C 1 475 ? 6.389 29.572 -59.034 1.00 21.27 453 VAL C CA 1
ATOM 10585 C C . VAL C 1 475 ? 7.298 28.715 -59.901 1.00 29.22 453 VAL C C 1
ATOM 10586 O O . VAL C 1 475 ? 7.152 27.488 -59.937 1.00 29.70 453 VAL C O 1
ATOM 10590 N N . ASP C 1 476 ? 8.223 29.359 -60.605 1.00 23.64 454 ASP C N 1
ATOM 10591 C CA . ASP C 1 476 ? 9.317 28.666 -61.266 1.00 26.23 454 ASP C CA 1
ATOM 10592 C C . ASP C 1 476 ? 10.598 28.879 -60.467 1.00 19.93 454 ASP C C 1
ATOM 10593 O O . ASP C 1 476 ? 10.757 29.892 -59.783 1.00 20.80 454 ASP C O 1
ATOM 10598 N N . CYS C 1 477 ? 11.508 27.904 -60.565 1.00 23.97 455 CYS C N 1
ATOM 10599 C CA . CYS C 1 477 ? 12.753 27.871 -59.800 1.00 25.57 455 CYS C CA 1
ATOM 10600 C C . CYS C 1 477 ? 12.493 27.696 -58.307 1.00 27.63 455 CYS C C 1
ATOM 10601 O O . CYS C 1 477 ? 11.348 27.808 -57.848 1.00 19.74 455 CYS C O 1
ATOM 10604 N N . SER C 1 478 ? 13.562 27.414 -57.553 1.00 25.40 456 SER C N 1
ATOM 10605 C CA . SER C 1 478 ? 13.520 27.163 -56.117 1.00 28.09 456 SER C CA 1
ATOM 10606 C C . SER C 1 478 ? 12.770 25.874 -55.809 1.00 25.29 456 SER C C 1
ATOM 10607 O O . SER C 1 478 ? 12.209 25.241 -56.708 1.00 21.39 456 SER C O 1
ATOM 10610 N N . LEU C 1 479 ? 12.757 25.475 -54.537 1.00 33.39 457 LEU C N 1
ATOM 10611 C CA . LEU C 1 479 ? 12.022 24.281 -54.143 1.00 28.87 457 LEU C CA 1
ATOM 10612 C C . LEU C 1 479 ? 10.535 24.384 -54.457 1.00 24.99 457 LEU C C 1
ATOM 10613 O O . LEU C 1 479 ? 9.894 23.358 -54.713 1.00 26.35 457 LEU C O 1
ATOM 10618 N N . LEU C 1 480 ? 9.979 25.597 -54.461 1.00 25.93 458 LEU C N 1
ATOM 10619 C CA . LEU C 1 480 ? 8.538 25.762 -54.617 1.00 19.05 458 LEU C CA 1
ATOM 10620 C C . LEU C 1 480 ? 8.032 25.294 -55.978 1.00 27.65 458 LEU C C 1
ATOM 10621 O O . LEU C 1 480 ? 6.847 24.960 -56.099 1.00 23.51 458 LEU C O 1
ATOM 10626 N N . ALA C 1 481 ? 8.897 25.244 -56.996 1.00 16.15 459 ALA C N 1
ATOM 10627 C CA . ALA C 1 481 ? 8.466 24.805 -58.319 1.00 18.95 459 ALA C CA 1
ATOM 10628 C C . ALA C 1 481 ? 8.006 23.354 -58.334 1.00 26.81 459 ALA C C 1
ATOM 10629 O O . ALA C 1 481 ? 7.299 22.953 -59.265 1.00 25.44 459 ALA C O 1
ATOM 10631 N N . LEU C 1 482 ? 8.391 22.558 -57.332 1.00 18.77 460 LEU C N 1
ATOM 10632 C CA . LEU C 1 482 ? 7.921 21.182 -57.240 1.00 22.45 460 LEU C CA 1
ATOM 10633 C C . LEU C 1 482 ? 6.450 21.093 -56.860 1.00 20.76 460 LEU C C 1
ATOM 10634 O O . LEU C 1 482 ? 5.812 20.075 -57.147 1.00 24.15 460 LEU C O 1
ATOM 10639 N N . ASP C 1 483 ? 5.904 22.137 -56.231 1.00 22.88 461 ASP C N 1
ATOM 10640 C CA . ASP C 1 483 ? 4.561 22.058 -55.667 1.00 26.52 461 ASP C CA 1
ATOM 10641 C C . ASP C 1 483 ? 3.512 21.727 -56.716 1.00 27.96 461 ASP C C 1
ATOM 10642 O O . ASP C 1 483 ? 2.523 21.053 -56.409 1.00 30.38 461 ASP C O 1
ATOM 10647 N N . ASP C 1 484 ? 3.703 22.180 -57.953 1.00 28.44 462 ASP C N 1
ATOM 10648 C CA . ASP C 1 484 ? 2.697 21.920 -58.972 1.00 30.76 462 ASP C CA 1
ATOM 10649 C C . ASP C 1 484 ? 2.707 20.471 -59.434 1.00 29.66 462 ASP C C 1
ATOM 10650 O O . ASP C 1 484 ? 1.687 19.983 -59.931 1.00 32.09 462 ASP C O 1
ATOM 10655 N N . TYR C 1 485 ? 3.821 19.767 -59.255 1.00 24.31 463 TYR C N 1
ATOM 10656 C CA . TYR C 1 485 ? 3.967 18.396 -59.717 1.00 19.23 463 TYR C CA 1
ATOM 10657 C C . TYR C 1 485 ? 3.788 17.364 -58.608 1.00 23.04 463 TYR C C 1
ATOM 10658 O O . TYR C 1 485 ? 3.801 16.162 -58.890 1.00 21.89 463 TYR C O 1
ATOM 10667 N N . LEU C 1 486 ? 3.604 17.799 -57.365 1.00 25.42 464 LEU C N 1
ATOM 10668 C CA . LEU C 1 486 ? 3.446 16.900 -56.231 1.00 23.40 464 LEU C CA 1
ATOM 10669 C C . LEU C 1 486 ? 2.072 17.091 -55.606 1.00 29.20 464 LEU C C 1
ATOM 10670 O O . LEU C 1 486 ? 1.593 18.221 -55.469 1.00 30.14 464 LEU C O 1
ATOM 10675 N N . ALA C 1 487 ? 1.441 15.982 -55.229 1.00 29.95 465 ALA C N 1
ATOM 10676 C CA . ALA C 1 487 ? 0.162 15.996 -54.532 1.00 26.13 465 ALA C CA 1
ATOM 10677 C C . ALA C 1 487 ? 0.345 15.468 -53.114 1.00 28.27 465 ALA C C 1
ATOM 10678 O O . ALA C 1 487 ? 1.075 14.496 -52.894 1.00 27.99 465 ALA C O 1
ATOM 10680 N N . TYR C 1 488 ? -0.319 16.108 -52.155 1.00 24.60 466 TYR C N 1
ATOM 10681 C CA . TYR C 1 488 ? -0.181 15.702 -50.765 1.00 26.63 466 TYR C CA 1
ATOM 10682 C C . TYR C 1 488 ? -0.946 14.411 -50.498 1.00 29.68 466 TYR C C 1
ATOM 10683 O O . TYR C 1 488 ? -1.844 14.015 -51.249 1.00 30.85 466 TYR C O 1
ATOM 10692 N N . LYS C 1 489 ? -0.580 13.758 -49.398 1.00 28.66 467 LYS C N 1
ATOM 10693 C CA . LYS C 1 489 ? -1.309 12.598 -48.902 1.00 31.74 467 LYS C CA 1
ATOM 10694 C C . LYS C 1 489 ? -1.198 12.570 -47.385 1.00 30.67 467 LYS C C 1
ATOM 10695 O O . LYS C 1 489 ? -0.091 12.648 -46.846 1.00 29.11 467 LYS C O 1
ATOM 10701 N N . ARG C 1 490 ? -2.339 12.471 -46.703 1.00 33.58 468 ARG C N 1
ATOM 10702 C CA . ARG C 1 490 ? -2.379 12.340 -45.251 1.00 30.97 468 ARG C CA 1
ATOM 10703 C C . ARG C 1 490 ? -2.822 10.928 -44.891 1.00 30.80 468 ARG C C 1
ATOM 10704 O O . ARG C 1 490 ? -3.924 10.505 -45.262 1.00 33.30 468 ARG C O 1
ATOM 10712 N N . VAL C 1 491 ? -1.968 10.212 -44.167 1.00 32.63 469 VAL C N 1
ATOM 10713 C CA . VAL C 1 491 ? -2.283 8.892 -43.635 1.00 34.69 469 VAL C CA 1
ATOM 10714 C C . VAL C 1 491 ? -2.551 9.066 -42.147 1.00 28.37 469 VAL C C 1
ATOM 10715 O O . VAL C 1 491 ? -1.659 9.471 -41.391 1.00 31.11 469 VAL C O 1
ATOM 10719 N N . SER C 1 492 ? -3.780 8.773 -41.726 1.00 29.65 470 SER C N 1
ATOM 10720 C CA . SER C 1 492 ? -4.192 8.898 -40.333 1.00 32.21 470 SER C CA 1
ATOM 10721 C C . SER C 1 492 ? -4.637 7.543 -39.804 1.00 35.54 470 SER C C 1
ATOM 10722 O O . SER C 1 492 ? -5.492 6.882 -40.408 1.00 31.27 470 SER C O 1
ATOM 10725 N N . ARG C 1 493 ? -4.070 7.146 -38.666 1.00 38.30 471 ARG C N 1
ATOM 10726 C CA . ARG C 1 493 ? -4.294 5.829 -38.088 1.00 38.86 471 ARG C CA 1
ATOM 10727 C C . ARG C 1 493 ? -4.761 5.976 -36.648 1.00 41.74 471 ARG C C 1
ATOM 10728 O O . ARG C 1 493 ? -4.160 6.725 -35.869 1.00 36.19 471 ARG C O 1
ATOM 10736 N N . ALA C 1 494 ? -5.826 5.259 -36.297 1.00 39.38 472 ALA C N 1
ATOM 10737 C CA . ALA C 1 494 ? -6.321 5.275 -34.927 1.00 43.76 472 ALA C CA 1
ATOM 10738 C C . ALA C 1 494 ? -5.334 4.567 -34.006 1.00 36.79 472 ALA C C 1
ATOM 10739 O O . ALA C 1 494 ? -4.938 3.425 -34.260 1.00 42.79 472 ALA C O 1
ATOM 10741 N N . LEU C 1 495 ? -4.933 5.254 -32.934 1.00 42.82 473 LEU C N 1
ATOM 10742 C CA . LEU C 1 495 ? -3.926 4.720 -32.025 1.00 43.54 473 LEU C CA 1
ATOM 10743 C C . LEU C 1 495 ? -4.461 3.614 -31.126 1.00 48.57 473 LEU C C 1
ATOM 10744 O O . LEU C 1 495 ? -3.673 2.787 -30.652 1.00 54.00 473 LEU C O 1
ATOM 10749 N N . LYS C 1 496 ? -5.773 3.571 -30.890 1.00 45.53 474 LYS C N 1
ATOM 10750 C CA . LYS C 1 496 ? -6.355 2.616 -29.954 1.00 52.17 474 LYS C CA 1
ATOM 10751 C C . LYS C 1 496 ? -6.547 1.242 -30.584 1.00 54.08 474 LYS C C 1
ATOM 10752 O O . LYS C 1 496 ? -7.437 0.490 -30.173 1.00 63.41 474 LYS C O 1
ATOM 10754 N N . VAL C 1 497 ? -5.719 0.910 -31.573 1.00 58.12 475 VAL C N 1
ATOM 10755 C CA . VAL C 1 497 ? -5.766 -0.382 -32.255 1.00 60.96 475 VAL C CA 1
ATOM 10756 C C . VAL C 1 497 ? -7.161 -0.671 -32.803 1.00 60.19 475 VAL C C 1
ATOM 10757 O O . VAL C 1 497 ? -7.447 -0.416 -33.972 1.00 56.54 475 VAL C O 1
ATOM 10759 N N . MET D 1 1 ? -47.460 40.502 -88.979 1.00 43.30 -21 MET D N 1
ATOM 10760 C CA . MET D 1 1 ? -46.426 40.232 -89.972 1.00 47.72 -21 MET D CA 1
ATOM 10761 C C . MET D 1 1 ? -45.273 41.219 -89.823 1.00 49.69 -21 MET D C 1
ATOM 10762 O O . MET D 1 1 ? -44.537 41.481 -90.778 1.00 45.02 -21 MET D O 1
ATOM 10764 N N . GLY D 1 2 ? -45.123 41.765 -88.614 1.00 43.94 -20 GLY D N 1
ATOM 10765 C CA . GLY D 1 2 ? -44.107 42.778 -88.388 1.00 40.99 -20 GLY D CA 1
ATOM 10766 C C . GLY D 1 2 ? -42.690 42.263 -88.545 1.00 37.35 -20 GLY D C 1
ATOM 10767 O O . GLY D 1 2 ? -41.811 42.996 -89.010 1.00 40.05 -20 GLY D O 1
ATOM 10768 N N . SER D 1 3 ? -42.447 41.004 -88.171 1.00 39.59 -19 SER D N 1
ATOM 10769 C CA . SER D 1 3 ? -41.115 40.412 -88.230 1.00 41.11 -19 SER D CA 1
ATOM 10770 C C . SER D 1 3 ? -40.696 40.002 -89.637 1.00 49.55 -19 SER D C 1
ATOM 10771 O O . SER D 1 3 ? -39.542 39.593 -89.820 1.00 45.12 -19 SER D O 1
ATOM 10774 N N . SER D 1 4 ? -41.603 40.076 -90.614 1.00 51.12 -18 SER D N 1
ATOM 10775 C CA . SER D 1 4 ? -41.415 39.860 -92.046 1.00 44.25 -18 SER D CA 1
ATOM 10776 C C . SER D 1 4 ? -41.391 38.387 -92.449 1.00 43.77 -18 SER D C 1
ATOM 10777 O O . SER D 1 4 ? -41.403 38.101 -93.648 1.00 40.52 -18 SER D O 1
ATOM 10779 N N . HIS D 1 5 ? -41.341 37.445 -91.512 1.00 39.94 -17 HIS D N 1
ATOM 10780 C CA . HIS D 1 5 ? -41.377 36.031 -91.868 1.00 39.50 -17 HIS D CA 1
ATOM 10781 C C . HIS D 1 5 ? -42.780 35.667 -92.341 1.00 50.86 -17 HIS D C 1
ATOM 10782 O O . HIS D 1 5 ? -43.723 35.628 -91.544 1.00 50.93 -17 HIS D O 1
ATOM 10784 N N . HIS D 1 6 ? -42.927 35.405 -93.639 1.00 43.71 -16 HIS D N 1
ATOM 10785 C CA . HIS D 1 6 ? -44.223 35.072 -94.220 1.00 44.81 -16 HIS D CA 1
ATOM 10786 C C . HIS D 1 6 ? -44.394 33.558 -94.247 1.00 39.65 -16 HIS D C 1
ATOM 10787 O O . HIS D 1 6 ? -43.650 32.856 -94.941 1.00 34.93 -16 HIS D O 1
ATOM 10789 N N . HIS D 1 7 ? -45.376 33.062 -93.500 1.00 38.81 -15 HIS D N 1
ATOM 10790 C CA . HIS D 1 7 ? -45.625 31.631 -93.430 1.00 37.65 -15 HIS D CA 1
ATOM 10791 C C . HIS D 1 7 ? -46.093 31.094 -94.782 1.00 39.70 -15 HIS D C 1
ATOM 10792 O O . HIS D 1 7 ? -46.572 31.834 -95.646 1.00 39.59 -15 HIS D O 1
ATOM 10794 N N . HIS D 1 8 ? -45.945 29.781 -94.954 1.00 40.99 -14 HIS D N 1
ATOM 10795 C CA . HIS D 1 8 ? -46.392 29.101 -96.169 1.00 40.67 -14 HIS D CA 1
ATOM 10796 C C . HIS D 1 8 ? -47.487 28.079 -95.864 1.00 45.61 -14 HIS D C 1
ATOM 10797 O O . HIS D 1 8 ? -48.038 28.052 -94.761 1.00 38.92 -14 HIS D O 1
ATOM 10799 N N . LEU D 1 24 ? -40.417 21.621 -66.383 1.00 51.90 2 LEU D N 1
ATOM 10800 C CA . LEU D 1 24 ? -39.957 20.986 -67.614 1.00 48.83 2 LEU D CA 1
ATOM 10801 C C . LEU D 1 24 ? -38.548 20.436 -67.460 1.00 43.15 2 LEU D C 1
ATOM 10802 O O . LEU D 1 24 ? -37.584 21.199 -67.427 1.00 45.44 2 LEU D O 1
ATOM 10807 N N . SER D 1 25 ? -38.426 19.113 -67.372 1.00 43.64 3 SER D N 1
ATOM 10808 C CA . SER D 1 25 ? -37.129 18.444 -67.306 1.00 39.58 3 SER D CA 1
ATOM 10809 C C . SER D 1 25 ? -36.978 17.586 -68.554 1.00 39.59 3 SER D C 1
ATOM 10810 O O . SER D 1 25 ? -37.713 16.608 -68.732 1.00 36.54 3 SER D O 1
ATOM 10813 N N . LYS D 1 26 ? -36.031 17.948 -69.415 1.00 36.44 4 LYS D N 1
ATOM 10814 C CA . LYS D 1 26 ? -35.849 17.276 -70.693 1.00 27.01 4 LYS D CA 1
ATOM 10815 C C . LYS D 1 26 ? -34.451 16.681 -70.784 1.00 29.12 4 LYS D C 1
ATOM 10816 O O . LYS D 1 26 ? -33.473 17.285 -70.334 1.00 29.52 4 LYS D O 1
ATOM 10822 N N . GLN D 1 27 ? -34.368 15.495 -71.371 1.00 25.29 5 GLN D N 1
ATOM 10823 C CA . GLN D 1 27 ? -33.130 14.742 -71.450 1.00 33.92 5 GLN D CA 1
ATOM 10824 C C . GLN D 1 27 ? -32.473 14.924 -72.811 1.00 30.56 5 GLN D C 1
ATOM 10825 O O . GLN D 1 27 ? -33.075 15.424 -73.766 1.00 27.77 5 GLN D O 1
ATOM 10831 N N . LEU D 1 28 ? -31.216 14.500 -72.884 1.00 28.94 6 LEU D N 1
ATOM 10832 C CA . LEU D 1 28 ? -30.460 14.567 -74.127 1.00 31.83 6 LEU D CA 1
ATOM 10833 C C . LEU D 1 28 ? -30.970 13.531 -75.120 1.00 31.92 6 LEU D C 1
ATOM 10834 O O . LEU D 1 28 ? -31.256 12.389 -74.753 1.00 35.97 6 LEU D O 1
ATOM 10839 N N . TYR D 1 29 ? -31.085 13.933 -76.387 1.00 26.27 7 TYR D N 1
ATOM 10840 C CA . TYR D 1 29 ? -31.472 13.024 -77.465 1.00 27.38 7 TYR D CA 1
ATOM 10841 C C . TYR D 1 29 ? -30.221 12.692 -78.268 1.00 27.10 7 TYR D C 1
ATOM 10842 O O . TYR D 1 29 ? -29.790 13.477 -79.118 1.00 25.87 7 TYR D O 1
ATOM 10851 N N . ILE D 1 30 ? -29.642 11.524 -77.998 1.00 27.02 8 ILE D N 1
ATOM 10852 C CA . ILE D 1 30 ? -28.387 11.098 -78.606 1.00 29.93 8 ILE D CA 1
ATOM 10853 C C . ILE D 1 30 ? -28.536 9.650 -79.050 1.00 35.03 8 ILE D C 1
ATOM 10854 O O . ILE D 1 30 ? -28.924 8.787 -78.253 1.00 30.93 8 ILE D O 1
ATOM 10859 N N . GLY D 1 31 ? -28.237 9.388 -80.318 1.00 31.98 9 GLY D N 1
ATOM 10860 C CA . GLY D 1 31 ? -28.301 8.028 -80.832 1.00 30.74 9 GLY D CA 1
ATOM 10861 C C . GLY D 1 31 ? -29.672 7.395 -80.741 1.00 33.24 9 GLY D C 1
ATOM 10862 O O . GLY D 1 31 ? -29.786 6.222 -80.366 1.00 33.85 9 GLY D O 1
ATOM 10863 N N . GLY D 1 32 ? -30.719 8.148 -81.073 1.00 30.97 10 GLY D N 1
ATOM 10864 C CA . GLY D 1 32 ? -32.068 7.620 -81.056 1.00 28.66 10 GLY D CA 1
ATOM 10865 C C . GLY D 1 32 ? -32.649 7.362 -79.686 1.00 35.41 10 GLY D C 1
ATOM 10866 O O . GLY D 1 32 ? -33.729 6.768 -79.591 1.00 30.08 10 GLY D O 1
ATOM 10867 N N . LYS D 1 33 ? -31.980 7.796 -78.619 1.00 32.28 11 LYS D N 1
ATOM 10868 C CA . LYS D 1 33 ? -32.436 7.539 -77.262 1.00 34.20 11 LYS D CA 1
ATOM 10869 C C . LYS D 1 33 ? -32.384 8.823 -76.447 1.00 34.89 11 LYS D C 1
ATOM 10870 O O . LYS D 1 33 ? -31.539 9.690 -76.682 1.00 32.17 11 LYS D O 1
ATOM 10872 N N . LEU D 1 34 ? -33.303 8.938 -75.489 1.00 32.01 12 LEU D N 1
ATOM 10873 C CA . LEU D 1 34 ? -33.295 10.029 -74.522 1.00 34.05 12 LEU D CA 1
ATOM 10874 C C . LEU D 1 34 ? -32.504 9.580 -73.298 1.00 34.14 12 LEU D C 1
ATOM 10875 O O . LEU D 1 34 ? -32.863 8.589 -72.655 1.00 35.87 12 LEU D O 1
ATOM 10880 N N . ILE D 1 35 ? -31.424 10.297 -72.982 1.00 34.91 13 ILE D N 1
ATOM 10881 C CA . ILE D 1 35 ? -30.523 9.904 -71.906 1.00 39.34 13 ILE D CA 1
ATOM 10882 C C . ILE D 1 35 ? -30.252 11.096 -70.998 1.00 37.28 13 ILE D C 1
ATOM 10883 O O . ILE D 1 35 ? -30.376 12.256 -71.397 1.00 31.16 13 ILE D O 1
ATOM 10888 N N . THR D 1 36 ? -29.877 10.791 -69.756 1.00 31.37 14 THR D N 1
ATOM 10889 C CA . THR D 1 36 ? -29.447 11.801 -68.804 1.00 35.21 14 THR D CA 1
ATOM 10890 C C . THR D 1 36 ? -27.923 11.869 -68.772 1.00 41.89 14 THR D C 1
ATOM 10891 O O . THR D 1 36 ? -27.219 11.100 -69.433 1.00 48.98 14 THR D O 1
ATOM 10895 N N . SER D 1 37 ? -27.411 12.809 -67.982 1.00 45.34 15 SER D N 1
ATOM 10896 C CA . SER D 1 37 ? -25.976 12.951 -67.783 1.00 42.84 15 SER D CA 1
ATOM 10897 C C . SER D 1 37 ? -25.678 13.073 -66.295 1.00 39.95 15 SER D C 1
ATOM 10898 O O . SER D 1 37 ? -26.467 12.620 -65.461 1.00 44.24 15 SER D O 1
ATOM 10901 N N . ASP D 1 38 ? -24.553 13.692 -65.949 1.00 39.82 16 ASP D N 1
ATOM 10902 C CA . ASP D 1 38 ? -24.199 13.925 -64.557 1.00 42.30 16 ASP D CA 1
ATOM 10903 C C . ASP D 1 38 ? -24.522 15.338 -64.095 1.00 44.70 16 ASP D C 1
ATOM 10904 O O . ASP D 1 38 ? -24.269 15.666 -62.932 1.00 54.86 16 ASP D O 1
ATOM 10909 N N . ALA D 1 39 ? -25.073 16.180 -64.968 1.00 45.01 17 ALA D N 1
ATOM 10910 C CA . ALA D 1 39 ? -25.348 17.569 -64.630 1.00 45.65 17 ALA D CA 1
ATOM 10911 C C . ALA D 1 39 ? -26.641 18.021 -65.293 1.00 45.39 17 ALA D C 1
ATOM 10912 O O . ALA D 1 39 ? -27.146 17.387 -66.224 1.00 42.92 17 ALA D O 1
ATOM 10914 N N . THR D 1 40 ? -27.170 19.138 -64.799 1.00 45.41 18 THR D N 1
ATOM 10915 C CA . THR D 1 40 ? -28.349 19.770 -65.371 1.00 40.92 18 THR D CA 1
ATOM 10916 C C . THR D 1 40 ? -28.112 21.270 -65.494 1.00 43.82 18 THR D C 1
ATOM 10917 O O . THR D 1 40 ? -27.231 21.839 -64.843 1.00 42.96 18 THR D O 1
ATOM 10921 N N . THR D 1 41 ? -28.908 21.903 -66.352 1.00 37.05 19 THR D N 1
ATOM 10922 C CA . THR D 1 41 ? -28.854 23.344 -66.568 1.00 32.80 19 THR D CA 1
ATOM 10923 C C . THR D 1 41 ? -30.237 23.918 -66.304 1.00 38.56 19 THR D C 1
ATOM 10924 O O . THR D 1 41 ? -31.216 23.490 -66.924 1.00 33.24 19 THR D O 1
ATOM 10928 N N . GLU D 1 42 ? -30.318 24.875 -65.385 1.00 37.57 20 GLU D N 1
ATOM 10929 C CA . GLU D 1 42 ? -31.563 25.582 -65.129 1.00 35.45 20 GLU D CA 1
ATOM 10930 C C . GLU D 1 42 ? -31.786 26.647 -66.196 1.00 30.87 20 GLU D C 1
ATOM 10931 O O . GLU D 1 42 ? -30.844 27.278 -66.683 1.00 31.89 20 GLU D O 1
ATOM 10937 N N . ILE D 1 43 ? -33.047 26.840 -66.569 1.00 27.71 21 ILE D N 1
ATOM 10938 C CA . ILE D 1 43 ? -33.421 27.828 -67.575 1.00 25.72 21 ILE D CA 1
ATOM 10939 C C . ILE D 1 43 ? -34.216 28.924 -66.883 1.00 24.31 21 ILE D C 1
ATOM 10940 O O . ILE D 1 43 ? -35.245 28.652 -66.249 1.00 27.18 21 ILE D O 1
ATOM 10945 N N . ILE D 1 44 ? -33.744 30.161 -67.008 1.00 25.02 22 ILE D N 1
ATOM 10946 C CA . ILE D 1 44 ? -34.334 31.312 -66.335 1.00 29.28 22 ILE D CA 1
ATOM 10947 C C . ILE D 1 44 ? -35.115 32.125 -67.355 1.00 27.99 22 ILE D C 1
ATOM 10948 O O . ILE D 1 44 ? -34.592 32.457 -68.425 1.00 25.22 22 ILE D O 1
ATOM 10953 N N . ASN D 1 45 ? -36.361 32.442 -67.022 1.00 24.48 23 ASN D N 1
ATOM 10954 C CA . ASN D 1 45 ? -37.163 33.313 -67.869 1.00 20.45 23 ASN D CA 1
ATOM 10955 C C . ASN D 1 45 ? -36.639 34.741 -67.769 1.00 20.00 23 ASN D C 1
ATOM 10956 O O . ASN D 1 45 ? -36.510 35.269 -66.660 1.00 29.09 23 ASN D O 1
ATOM 10961 N N . PRO D 1 46 ? -36.328 35.399 -68.890 1.00 24.86 24 PRO D N 1
ATOM 10962 C CA . PRO D 1 46 ? -35.746 36.752 -68.817 1.00 21.86 24 PRO D CA 1
ATOM 10963 C C . PRO D 1 46 ? -36.717 37.835 -68.373 1.00 26.40 24 PRO D C 1
ATOM 10964 O O . PRO D 1 46 ? -36.276 38.964 -68.119 1.00 21.91 24 PRO D O 1
ATOM 10968 N N . ALA D 1 47 ? -38.013 37.550 -68.276 1.00 22.26 25 ALA D N 1
ATOM 10969 C CA . ALA D 1 47 ? -38.960 38.549 -67.796 1.00 23.09 25 ALA D CA 1
ATOM 10970 C C . ALA D 1 47 ? -39.260 38.419 -66.309 1.00 21.01 25 ALA D C 1
ATOM 10971 O O . ALA D 1 47 ? -39.350 39.435 -65.612 1.00 30.30 25 ALA D O 1
ATOM 10973 N N . THR D 1 48 ? -39.410 37.194 -65.804 1.00 25.80 26 THR D N 1
ATOM 10974 C CA . THR D 1 48 ? -39.743 36.956 -64.405 1.00 29.36 26 THR D CA 1
ATOM 10975 C C . THR D 1 48 ? -38.541 36.590 -63.545 1.00 29.52 26 THR D C 1
ATOM 10976 O O . THR D 1 48 ? -38.666 36.581 -62.316 1.00 26.84 26 THR D O 1
ATOM 10980 N N . LEU D 1 49 ? -37.398 36.267 -64.155 1.00 27.33 27 LEU D N 1
ATOM 10981 C CA . LEU D 1 49 ? -36.184 35.870 -63.435 1.00 27.46 27 LEU D CA 1
ATOM 10982 C C . LEU D 1 49 ? -36.413 34.642 -62.561 1.00 27.31 27 LEU D C 1
ATOM 10983 O O . LEU D 1 49 ? -35.752 34.465 -61.536 1.00 35.80 27 LEU D O 1
ATOM 10988 N N . GLU D 1 50 ? -37.339 33.781 -62.967 1.00 31.47 28 GLU D N 1
ATOM 10989 C CA . GLU D 1 50 ? -37.657 32.553 -62.257 1.00 24.67 28 GLU D CA 1
ATOM 10990 C C . GLU D 1 50 ? -37.277 31.347 -63.105 1.00 24.02 28 GLU D C 1
ATOM 10991 O O . GLU D 1 50 ? -37.269 31.404 -64.336 1.00 27.58 28 GLU D O 1
ATOM 10997 N N . ILE D 1 51 ? -36.976 30.240 -62.427 1.00 25.22 29 ILE D N 1
ATOM 10998 C CA . ILE D 1 51 ? -36.689 28.987 -63.116 1.00 23.91 29 ILE D CA 1
ATOM 10999 C C . ILE D 1 51 ? -37.949 28.494 -63.816 1.00 30.26 29 ILE D C 1
ATOM 11000 O O . ILE D 1 51 ? -39.020 28.389 -63.203 1.00 26.90 29 ILE D O 1
ATOM 11005 N N . VAL D 1 52 ? -37.836 28.198 -65.110 1.00 28.42 30 VAL D N 1
ATOM 11006 C CA . VAL D 1 52 ? -38.964 27.707 -65.891 1.00 32.58 30 VAL D CA 1
ATOM 11007 C C . VAL D 1 52 ? -38.719 26.325 -66.472 1.00 34.95 30 VAL D C 1
ATOM 11008 O O . VAL D 1 52 ? -39.614 25.778 -67.127 1.00 32.95 30 VAL D O 1
ATOM 11012 N N . GLY D 1 53 ? -37.550 25.741 -66.252 1.00 28.69 31 GLY D N 1
ATOM 11013 C CA . GLY D 1 53 ? -37.281 24.414 -66.768 1.00 29.53 31 GLY D CA 1
ATOM 11014 C C . GLY D 1 53 ? -35.852 24.002 -66.490 1.00 25.32 31 GLY D C 1
ATOM 11015 O O . GLY D 1 53 ? -35.048 24.767 -65.953 1.00 31.67 31 GLY D O 1
ATOM 11016 N N . GLU D 1 54 ? -35.553 22.762 -66.868 1.00 25.86 32 GLU D N 1
ATOM 11017 C CA . GLU D 1 54 ? -34.222 22.204 -66.692 1.00 33.14 32 GLU D CA 1
ATOM 11018 C C . GLU D 1 54 ? -33.952 21.214 -67.813 1.00 34.92 32 GLU D C 1
ATOM 11019 O O . GLU D 1 54 ? -34.865 20.541 -68.301 1.00 32.88 32 GLU D O 1
ATOM 11021 N N . ILE D 1 55 ? -32.689 21.140 -68.223 1.00 28.77 33 ILE D N 1
ATOM 11022 C CA . ILE D 1 55 ? -32.245 20.193 -69.236 1.00 29.41 33 ILE D CA 1
ATOM 11023 C C . ILE D 1 55 ? -31.021 19.462 -68.716 1.00 30.94 33 ILE D C 1
ATOM 11024 O O . ILE D 1 55 ? -30.255 19.990 -67.905 1.00 33.67 33 ILE D O 1
ATOM 11029 N N . SER D 1 56 ? -30.844 18.231 -69.185 1.00 27.26 34 SER D N 1
ATOM 11030 C CA . SER D 1 56 ? -29.625 17.491 -68.896 1.00 31.12 34 SER D CA 1
ATOM 11031 C C . SER D 1 56 ? -28.482 18.088 -69.707 1.00 35.26 34 SER D C 1
ATOM 11032 O O . SER D 1 56 ? -28.555 18.151 -70.940 1.00 31.34 34 SER D O 1
ATOM 11035 N N . ALA D 1 57 ? -27.442 18.548 -69.016 1.00 35.30 35 ALA D N 1
ATOM 11036 C CA . ALA D 1 57 ? -26.330 19.222 -69.673 1.00 33.70 35 ALA D CA 1
ATOM 11037 C C . ALA D 1 57 ? -25.328 18.209 -70.207 1.00 33.86 35 ALA D C 1
ATOM 11038 O O . ALA D 1 57 ? -24.970 17.245 -69.525 1.00 29.94 35 ALA D O 1
ATOM 11040 N N . ALA D 1 58 ? -24.870 18.433 -71.434 1.00 31.25 36 ALA D N 1
ATOM 11041 C CA . ALA D 1 58 ? -23.935 17.518 -72.069 1.00 27.64 36 ALA D CA 1
ATOM 11042 C C . ALA D 1 58 ? -22.502 17.877 -71.704 1.00 26.07 36 ALA D C 1
ATOM 11043 O O . ALA D 1 58 ? -22.148 19.055 -71.600 1.00 25.07 36 ALA D O 1
ATOM 11045 N N . GLY D 1 59 ? -21.683 16.846 -71.494 1.00 25.15 37 GLY D N 1
ATOM 11046 C CA . GLY D 1 59 ? -20.249 16.997 -71.420 1.00 33.50 37 GLY D CA 1
ATOM 11047 C C . GLY D 1 59 ? -19.592 16.612 -72.734 1.00 29.48 37 GLY D C 1
ATOM 11048 O O . GLY D 1 59 ? -20.251 16.324 -73.735 1.00 29.60 37 GLY D O 1
ATOM 11049 N N . ILE D 1 60 ? -18.258 16.605 -72.723 1.00 34.22 38 ILE D N 1
ATOM 11050 C CA . ILE D 1 60 ? -17.550 16.206 -73.935 1.00 31.26 38 ILE D CA 1
ATOM 11051 C C . ILE D 1 60 ? -17.820 14.742 -74.254 1.00 30.34 38 ILE D C 1
ATOM 11052 O O . ILE D 1 60 ? -17.817 14.346 -75.426 1.00 35.81 38 ILE D O 1
ATOM 11057 N N . ASN D 1 61 ? -18.078 13.920 -73.235 1.00 33.72 39 ASN D N 1
ATOM 11058 C CA . ASN D 1 61 ? -18.419 12.526 -73.493 1.00 33.63 39 ASN D CA 1
ATOM 11059 C C . ASN D 1 61 ? -19.731 12.414 -74.258 1.00 33.16 39 ASN D C 1
ATOM 11060 O O . ASN D 1 61 ? -19.828 11.646 -75.222 1.00 34.57 39 ASN D O 1
ATOM 11065 N N . GLU D 1 62 ? -20.749 13.178 -73.852 1.00 31.83 40 GLU D N 1
ATOM 11066 C CA . GLU D 1 62 ? -22.007 13.160 -74.592 1.00 32.36 40 GLU D CA 1
ATOM 11067 C C . GLU D 1 62 ? -21.843 13.759 -75.984 1.00 28.75 40 GLU D C 1
ATOM 11068 O O . GLU D 1 62 ? -22.453 13.268 -76.943 1.00 27.92 40 GLU D O 1
ATOM 11074 N N . ALA D 1 63 ? -21.021 14.805 -76.120 1.00 25.82 41 ALA D N 1
ATOM 11075 C CA . ALA D 1 63 ? -20.747 15.356 -77.444 1.00 31.03 41 ALA D CA 1
ATOM 11076 C C . ALA D 1 63 ? -20.123 14.307 -78.354 1.00 27.87 41 ALA D C 1
ATOM 11077 O O . ALA D 1 63 ? -20.504 14.186 -79.524 1.00 25.06 41 ALA D O 1
ATOM 11079 N N . ASN D 1 64 ? -19.175 13.526 -77.828 1.00 26.59 42 ASN D N 1
ATOM 11080 C CA . ASN D 1 64 ? -18.525 12.501 -78.637 1.00 28.42 42 ASN D CA 1
ATOM 11081 C C . ASN D 1 64 ? -19.482 11.372 -78.992 1.00 32.61 42 ASN D C 1
ATOM 11082 O O . ASN D 1 64 ? -19.367 10.785 -80.075 1.00 30.06 42 ASN D O 1
ATOM 11087 N N . MET D 1 65 ? -20.426 11.054 -78.102 1.00 30.25 43 MET D N 1
ATOM 11088 C CA . MET D 1 65 ? -21.434 10.048 -78.422 1.00 28.41 43 MET D CA 1
ATOM 11089 C C . MET D 1 65 ? -22.291 10.487 -79.604 1.00 26.08 43 MET D C 1
ATOM 11090 O O . MET D 1 65 ? -22.528 9.703 -80.530 1.00 26.36 43 MET D O 1
ATOM 11095 N N . ALA D 1 66 ? -22.766 11.735 -79.587 1.00 25.86 44 ALA D N 1
ATOM 11096 C CA . ALA D 1 66 ? -23.576 12.235 -80.695 1.00 30.88 44 ALA D CA 1
ATOM 11097 C C . ALA D 1 66 ? -22.798 12.205 -82.003 1.00 27.96 44 ALA D C 1
ATOM 11098 O O . ALA D 1 66 ? -23.326 11.779 -83.037 1.00 27.23 44 ALA D O 1
ATOM 11100 N N . LEU D 1 67 ? -21.536 12.642 -81.971 1.00 28.03 45 LEU D N 1
ATOM 11101 C CA . LEU D 1 67 ? -20.707 12.631 -83.171 1.00 28.48 45 LEU D CA 1
ATOM 11102 C C . LEU D 1 67 ? -20.505 11.215 -83.695 1.00 26.66 45 LEU D C 1
ATOM 11103 O O . LEU D 1 67 ? -20.670 10.962 -84.894 1.00 31.38 45 LEU D O 1
ATOM 11108 N N . GLU D 1 68 ? -20.156 10.277 -82.812 1.00 27.06 46 GLU D N 1
ATOM 11109 C CA . GLU D 1 68 ? -19.949 8.899 -83.247 1.00 27.15 46 GLU D CA 1
ATOM 11110 C C . GLU D 1 68 ? -21.247 8.244 -83.710 1.00 25.82 46 GLU D C 1
ATOM 11111 O O . GLU D 1 68 ? -21.230 7.438 -84.649 1.00 24.06 46 GLU D O 1
ATOM 11117 N N . SER D 1 69 ? -22.380 8.573 -83.081 1.00 28.64 47 SER D N 1
ATOM 11118 C CA . SER D 1 69 ? -23.639 7.987 -83.525 1.00 25.26 47 SER D CA 1
ATOM 11119 C C . SER D 1 69 ? -24.052 8.547 -84.884 1.00 27.54 47 SER D C 1
ATOM 11120 O O . SER D 1 69 ? -24.537 7.806 -85.747 1.00 22.22 47 SER D O 1
ATOM 11123 N N . ALA D 1 70 ? -23.857 9.851 -85.098 1.00 27.37 48 ALA D N 1
ATOM 11124 C CA . ALA D 1 70 ? -24.139 10.432 -86.408 1.00 29.94 48 ALA D CA 1
ATOM 11125 C C . ALA D 1 70 ? -23.223 9.861 -87.483 1.00 26.37 48 ALA D C 1
ATOM 11126 O O . ALA D 1 70 ? -23.659 9.655 -88.621 1.00 25.65 48 ALA D O 1
ATOM 11128 N N . GLN D 1 71 ? -21.959 9.598 -87.144 1.00 25.64 49 GLN D N 1
ATOM 11129 C CA . GLN D 1 71 ? -21.043 9.004 -88.111 1.00 27.61 49 GLN D CA 1
ATOM 11130 C C . GLN D 1 71 ? -21.493 7.605 -88.513 1.00 29.41 49 GLN D C 1
ATOM 11131 O O . GLN D 1 71 ? -21.504 7.268 -89.703 1.00 29.94 49 GLN D O 1
ATOM 11137 N N . GLU D 1 72 ? -21.883 6.780 -87.537 1.00 28.49 50 GLU D N 1
ATOM 11138 C CA . GLU D 1 72 ? -22.314 5.419 -87.846 1.00 28.60 50 GLU D CA 1
ATOM 11139 C C . GLU D 1 72 ? -23.600 5.399 -88.663 1.00 32.51 50 GLU D C 1
ATOM 11140 O O . GLU D 1 72 ? -23.840 4.451 -89.418 1.00 33.48 50 GLU D O 1
ATOM 11142 N N . ALA D 1 73 ? -24.434 6.426 -88.530 1.00 29.17 51 ALA D N 1
ATOM 11143 C CA . ALA D 1 73 ? -25.701 6.462 -89.244 1.00 26.90 51 ALA D CA 1
ATOM 11144 C C . ALA D 1 73 ? -25.557 6.883 -90.699 1.00 25.72 51 ALA D C 1
ATOM 11145 O O . ALA D 1 73 ? -26.489 6.663 -91.479 1.00 23.66 51 ALA D O 1
ATOM 11147 N N . PHE D 1 74 ? -24.413 7.458 -91.085 1.00 28.26 52 PHE D N 1
ATOM 11148 C CA . PHE D 1 74 ? -24.309 8.083 -92.400 1.00 23.91 52 PHE D CA 1
ATOM 11149 C C . PHE D 1 74 ? -24.473 7.066 -93.522 1.00 25.91 52 PHE D C 1
ATOM 11150 O O . PHE D 1 74 ? -25.085 7.368 -94.549 1.00 29.64 52 PHE D O 1
ATOM 11158 N N . SER D 1 75 ? -23.926 5.859 -93.355 1.00 29.23 53 SER D N 1
ATOM 11159 C CA . SER D 1 75 ? -24.023 4.840 -94.403 1.00 31.91 53 SER D CA 1
ATOM 11160 C C . SER D 1 75 ? -25.475 4.493 -94.715 1.00 31.22 53 SER D C 1
ATOM 11161 O O . SER D 1 75 ? -25.873 4.442 -95.888 1.00 29.09 53 SER D O 1
ATOM 11164 N N . SER D 1 76 ? -26.288 4.274 -93.678 1.00 29.81 54 SER D N 1
ATOM 11165 C CA . SER D 1 76 ? -27.672 3.872 -93.900 1.00 26.80 54 SER D CA 1
ATOM 11166 C C . SER D 1 76 ? -28.558 5.058 -94.267 1.00 27.75 54 SER D C 1
ATOM 11167 O O . SER D 1 76 ? -29.430 4.939 -95.135 1.00 28.31 54 SER D O 1
ATOM 11170 N N . TRP D 1 77 ? -28.342 6.213 -93.636 1.00 25.35 55 TRP D N 1
ATOM 11171 C CA . TRP D 1 77 ? -29.213 7.358 -93.880 1.00 26.50 55 TRP D CA 1
ATOM 11172 C C . TRP D 1 77 ? -28.964 7.967 -95.257 1.00 27.27 55 TRP D C 1
ATOM 11173 O O . TRP D 1 77 ? -29.916 8.322 -95.967 1.00 24.83 55 TRP D O 1
ATOM 11184 N N . SER D 1 78 ? -27.696 8.080 -95.663 1.00 23.93 56 SER D N 1
ATOM 11185 C CA . SER D 1 78 ? -27.394 8.673 -96.962 1.00 28.13 56 SER D CA 1
ATOM 11186 C C . SER D 1 78 ? -27.886 7.802 -98.109 1.00 30.22 56 SER D C 1
ATOM 11187 O O . SER D 1 78 ? -28.250 8.327 -99.168 1.00 32.02 56 SER D O 1
ATOM 11190 N N . THR D 1 79 ? -27.904 6.481 -97.925 1.00 30.12 57 THR D N 1
ATOM 11191 C CA . THR D 1 79 ? -28.396 5.559 -98.943 1.00 25.33 57 THR D CA 1
ATOM 11192 C C . THR D 1 79 ? -29.875 5.232 -98.781 1.00 29.28 57 THR D C 1
ATOM 11193 O O . THR D 1 79 ? -30.400 4.408 -99.536 1.00 29.37 57 THR D O 1
ATOM 11197 N N . THR D 1 80 ? -30.546 5.840 -97.817 1.00 29.16 58 THR D N 1
ATOM 11198 C CA . THR D 1 80 ? -31.996 5.746 -97.747 1.00 28.01 58 THR D CA 1
ATOM 11199 C C . THR D 1 80 ? -32.599 6.546 -98.896 1.00 29.62 58 THR D C 1
ATOM 11200 O O . THR D 1 80 ? -32.194 7.695 -99.121 1.00 31.06 58 THR D O 1
ATOM 11204 N N . PRO D 1 81 ? -33.534 5.977 -99.656 1.00 28.48 59 PRO D N 1
ATOM 11205 C CA . PRO D 1 81 ? -34.100 6.703 -100.803 1.00 31.66 59 PRO D CA 1
ATOM 11206 C C . PRO D 1 81 ? -34.663 8.059 -100.396 1.00 27.88 59 PRO D C 1
ATOM 11207 O O . PRO D 1 81 ? -35.260 8.211 -99.327 1.00 28.36 59 PRO D O 1
ATOM 11211 N N . ALA D 1 82 ? -34.452 9.054 -101.264 1.00 27.29 60 ALA D N 1
ATOM 11212 C CA . ALA D 1 82 ? -34.897 10.410 -100.960 1.00 30.53 60 ALA D CA 1
ATOM 11213 C C . ALA D 1 82 ? -36.395 10.464 -100.680 1.00 33.85 60 ALA D C 1
ATOM 11214 O O . ALA D 1 82 ? -36.835 11.225 -99.807 1.00 24.78 60 ALA D O 1
ATOM 11216 N N . ILE D 1 83 ? -37.192 9.663 -101.396 1.00 28.72 61 ILE D N 1
ATOM 11217 C CA . ILE D 1 83 ? -38.624 9.598 -101.113 1.00 31.89 61 ILE D CA 1
ATOM 11218 C C . ILE D 1 83 ? -38.860 9.096 -99.692 1.00 28.29 61 ILE D C 1
ATOM 11219 O O . ILE D 1 83 ? -39.772 9.560 -98.995 1.00 26.48 61 ILE D O 1
ATOM 11224 N N . GLU D 1 84 ? -38.026 8.161 -99.232 1.00 25.10 62 GLU D N 1
ATOM 11225 C CA . GLU D 1 84 ? -38.187 7.598 -97.895 1.00 27.91 62 GLU D CA 1
ATOM 11226 C C . GLU D 1 84 ? -37.714 8.565 -96.813 1.00 32.23 62 GLU D C 1
ATOM 11227 O O . GLU D 1 84 ? -38.347 8.670 -95.755 1.00 27.73 62 GLU D O 1
ATOM 11233 N N . ARG D 1 85 ? -36.609 9.281 -97.055 1.00 25.04 63 ARG D N 1
ATOM 11234 C CA . ARG D 1 85 ? -36.186 10.315 -96.114 1.00 20.57 63 ARG D CA 1
ATOM 11235 C C . ARG D 1 85 ? -37.239 11.412 -96.002 1.00 19.52 63 ARG D C 1
ATOM 11236 O O . ARG D 1 85 ? -37.510 11.915 -94.905 1.00 22.73 63 ARG D O 1
ATOM 11244 N N . ALA D 1 86 ? -37.855 11.782 -97.128 1.00 25.03 64 ALA D N 1
ATOM 11245 C CA . ALA D 1 86 ? -38.924 12.775 -97.098 1.00 23.18 64 ALA D CA 1
ATOM 11246 C C . ALA D 1 86 ? -40.104 12.298 -96.262 1.00 25.84 64 ALA D C 1
ATOM 11247 O O . ALA D 1 86 ? -40.753 13.107 -95.587 1.00 27.75 64 ALA D O 1
ATOM 11249 N N A GLN D 1 87 ? -40.401 10.996 -96.293 0.50 27.26 65 GLN D N 1
ATOM 11250 N N B GLN D 1 87 ? -40.395 10.995 -96.289 0.50 27.26 65 GLN D N 1
ATOM 11251 C CA A GLN D 1 87 ? -41.487 10.475 -95.470 0.50 29.60 65 GLN D CA 1
ATOM 11252 C CA B GLN D 1 87 ? -41.480 10.464 -95.470 0.50 29.60 65 GLN D CA 1
ATOM 11253 C C A GLN D 1 87 ? -41.186 10.630 -93.985 0.50 26.81 65 GLN D C 1
ATOM 11254 C C B GLN D 1 87 ? -41.184 10.637 -93.986 0.50 26.81 65 GLN D C 1
ATOM 11255 O O A GLN D 1 87 ? -42.101 10.883 -93.194 0.50 27.98 65 GLN D O 1
ATOM 11256 O O B GLN D 1 87 ? -42.095 10.909 -93.195 0.50 27.98 65 GLN D O 1
ATOM 11267 N N . TRP D 1 88 ? -39.917 10.489 -93.590 1.00 25.13 66 TRP D N 1
ATOM 11268 C CA . TRP D 1 88 ? -39.553 10.729 -92.197 1.00 27.66 66 TRP D CA 1
ATOM 11269 C C . TRP D 1 88 ? -39.726 12.200 -91.834 1.00 26.38 66 TRP D C 1
ATOM 11270 O O . TRP D 1 88 ? -40.192 12.525 -90.737 1.00 26.98 66 TRP D O 1
ATOM 11281 N N . MET D 1 89 ? -39.351 13.102 -92.746 1.00 24.59 67 MET D N 1
ATOM 11282 C CA . MET D 1 89 ? -39.520 14.529 -92.494 1.00 22.96 67 MET D CA 1
ATOM 11283 C C . MET D 1 89 ? -40.991 14.888 -92.322 1.00 23.84 67 MET D C 1
ATOM 11284 O O . MET D 1 89 ? -41.341 15.721 -91.477 1.00 22.73 67 MET D O 1
ATOM 11289 N N . LEU D 1 90 ? -41.869 14.272 -93.116 1.00 23.35 68 LEU D N 1
ATOM 11290 C CA . LEU D 1 90 ? -43.295 14.542 -92.972 1.00 26.64 68 LEU D CA 1
ATOM 11291 C C . LEU D 1 90 ? -43.857 13.896 -91.717 1.00 26.46 68 LEU D C 1
ATOM 11292 O O . LEU D 1 90 ? -44.785 14.438 -91.106 1.00 27.65 68 LEU D O 1
ATOM 11297 N N . LYS D 1 91 ? -43.318 12.740 -91.320 1.00 23.45 69 LYS D N 1
ATOM 11298 C CA . LYS D 1 91 ? -43.734 12.139 -90.059 1.00 24.98 69 LYS D CA 1
ATOM 11299 C C . LYS D 1 91 ? -43.333 13.020 -88.885 1.00 28.43 69 LYS D C 1
ATOM 11300 O O . LYS D 1 91 ? -44.126 13.232 -87.960 1.00 25.27 69 LYS D O 1
ATOM 11306 N N . LEU D 1 92 ? -42.107 13.549 -88.911 1.00 23.75 70 LEU D N 1
ATOM 11307 C CA . LEU D 1 92 ? -41.704 14.508 -87.890 1.00 19.12 70 LEU D CA 1
ATOM 11308 C C . LEU D 1 92 ? -42.586 15.753 -87.936 1.00 18.47 70 LEU D C 1
ATOM 11309 O O . LEU D 1 92 ? -43.009 16.261 -86.891 1.00 24.11 70 LEU D O 1
ATOM 11314 N N . ARG D 1 93 ? -42.896 16.240 -89.141 1.00 19.74 71 ARG D N 1
ATOM 11315 C CA . ARG D 1 93 ? -43.787 17.390 -89.276 1.00 21.42 71 ARG D CA 1
ATOM 11316 C C . ARG D 1 93 ? -45.154 17.119 -88.657 1.00 26.05 71 ARG D C 1
ATOM 11317 O O . ARG D 1 93 ? -45.769 18.023 -88.077 1.00 24.71 71 ARG D O 1
ATOM 11325 N N . ASP D 1 94 ? -45.655 15.887 -88.785 1.00 24.38 72 ASP D N 1
ATOM 11326 C CA . ASP D 1 94 ? -46.952 15.565 -88.199 1.00 28.16 72 ASP D CA 1
ATOM 11327 C C . ASP D 1 94 ? -46.914 15.634 -86.680 1.00 27.55 72 ASP D C 1
ATOM 11328 O O . ASP D 1 94 ? -47.907 16.022 -86.054 1.00 29.43 72 ASP D O 1
ATOM 11333 N N . ALA D 1 95 ? -45.785 15.266 -86.073 1.00 22.21 73 ALA D N 1
ATOM 11334 C CA . ALA D 1 95 ? -45.663 15.356 -84.623 1.00 28.90 73 ALA D CA 1
ATOM 11335 C C . ALA D 1 95 ? -45.468 16.798 -84.171 1.00 29.50 73 ALA D C 1
ATOM 11336 O O . ALA D 1 95 ? -45.971 17.194 -83.112 1.00 26.34 73 ALA D O 1
ATOM 11338 N N . VAL D 1 96 ? -44.742 17.596 -84.961 1.00 28.22 74 VAL D N 1
ATOM 11339 C CA . VAL D 1 96 ? -44.570 19.009 -84.636 1.00 24.68 74 VAL D CA 1
ATOM 11340 C C . VAL D 1 96 ? -45.918 19.719 -84.633 1.00 27.31 74 VAL D C 1
ATOM 11341 O O . VAL D 1 96 ? -46.246 20.460 -83.697 1.00 25.70 74 VAL D O 1
ATOM 11345 N N . ILE D 1 97 ? -46.728 19.487 -85.669 1.00 23.41 75 ILE D N 1
ATOM 11346 C CA . ILE D 1 97 ? -48.056 20.092 -85.741 1.00 24.98 75 ILE D CA 1
ATOM 11347 C C . ILE D 1 97 ? -48.908 19.662 -84.554 1.00 25.18 75 ILE D C 1
ATOM 11348 O O . ILE D 1 97 ? -49.602 20.482 -83.940 1.00 25.25 75 ILE D O 1
ATOM 11353 N N . ALA D 1 98 ? -48.847 18.379 -84.192 1.00 22.16 76 ALA D N 1
ATOM 11354 C CA . ALA D 1 98 ? -49.614 17.869 -83.062 1.00 30.79 76 ALA D CA 1
ATOM 11355 C C . ALA D 1 98 ? -49.080 18.332 -81.712 1.00 33.38 76 ALA D C 1
ATOM 11356 O O . ALA D 1 98 ? -49.713 18.050 -80.690 1.00 27.56 76 ALA D O 1
ATOM 11358 N N . ASN D 1 99 ? -47.942 19.022 -81.670 1.00 26.68 77 ASN D N 1
ATOM 11359 C CA . ASN D 1 99 ? -47.381 19.497 -80.411 1.00 20.59 77 ASN D CA 1
ATOM 11360 C C . ASN D 1 99 ? -47.143 21.001 -80.433 1.00 24.07 77 ASN D C 1
ATOM 11361 O O . ASN D 1 99 ? -46.298 21.516 -79.694 1.00 22.15 77 ASN D O 1
ATOM 11366 N N . GLU D 1 100 ? -47.915 21.711 -81.261 1.00 22.92 78 GLU D N 1
ATOM 11367 C CA . GLU D 1 100 ? -47.700 23.139 -81.468 1.00 22.84 78 GLU D CA 1
ATOM 11368 C C . GLU D 1 100 ? -47.727 23.915 -80.156 1.00 31.33 78 GLU D C 1
ATOM 11369 O O . GLU D 1 100 ? -46.881 24.787 -79.927 1.00 22.45 78 GLU D O 1
ATOM 11375 N N . GLN D 1 101 ? -48.695 23.621 -79.283 1.00 27.24 79 GLN D N 1
ATOM 11376 C CA . GLN D 1 101 ? -48.812 24.387 -78.045 1.00 24.69 79 GLN D CA 1
ATOM 11377 C C . GLN D 1 101 ? -47.579 24.211 -77.167 1.00 23.28 79 GLN D C 1
ATOM 11378 O O . GLN D 1 101 ? -47.007 25.195 -76.684 1.00 22.41 79 GLN D O 1
ATOM 11384 N N . HIS D 1 102 ? -47.158 22.962 -76.949 1.00 17.95 80 HIS D N 1
ATOM 11385 C CA . HIS D 1 102 ? -46.004 22.703 -76.092 1.00 25.51 80 HIS D CA 1
ATOM 11386 C C . HIS D 1 102 ? -44.727 23.291 -76.680 1.00 25.13 80 HIS D C 1
ATOM 11387 O O . HIS D 1 102 ? -43.874 23.795 -75.940 1.00 24.29 80 HIS D O 1
ATOM 11394 N N . LEU D 1 103 ? -44.570 23.221 -78.004 1.00 25.59 81 LEU D N 1
ATOM 11395 C CA . LEU D 1 103 ? -43.374 23.783 -78.624 1.00 20.82 81 LEU D CA 1
ATOM 11396 C C . LEU D 1 103 ? -43.351 25.299 -78.481 1.00 24.41 81 LEU D C 1
ATOM 11397 O O . LEU D 1 103 ? -42.321 25.879 -78.118 1.00 21.82 81 LEU D O 1
ATOM 11402 N N . ARG D 1 104 ? -44.486 25.958 -78.733 1.00 19.66 82 ARG D N 1
ATOM 11403 C CA . ARG D 1 104 ? -44.527 27.408 -78.590 1.00 23.27 82 ARG D CA 1
ATOM 11404 C C . ARG D 1 104 ? -44.441 27.824 -77.127 1.00 21.38 82 ARG D C 1
ATOM 11405 O O . ARG D 1 104 ? -43.925 28.907 -76.819 1.00 21.71 82 ARG D O 1
ATOM 11413 N N . GLU D 1 105 ? -44.913 26.969 -76.214 1.00 20.86 83 GLU D N 1
ATOM 11414 C CA . GLU D 1 105 ? -44.734 27.239 -74.792 1.00 20.42 83 GLU D CA 1
ATOM 11415 C C . GLU D 1 105 ? -43.259 27.211 -74.406 1.00 22.72 83 GLU D C 1
ATOM 11416 O O . GLU D 1 105 ? -42.803 28.056 -73.628 1.00 23.54 83 GLU D O 1
ATOM 11422 N N . CYS D 1 106 ? -42.491 26.256 -74.940 1.00 24.16 84 CYS D N 1
ATOM 11423 C CA . CYS D 1 106 ? -41.058 26.237 -74.643 1.00 32.67 84 CYS D CA 1
ATOM 11424 C C . CYS D 1 106 ? -40.371 27.520 -75.102 1.00 18.34 84 CYS D C 1
ATOM 11425 O O . CYS D 1 106 ? -39.542 28.075 -74.375 1.00 22.36 84 CYS D O 1
ATOM 11428 N N . VAL D 1 107 ? -40.706 28.019 -76.296 1.00 18.76 85 VAL D N 1
ATOM 11429 C CA . VAL D 1 107 ? -40.093 29.269 -76.738 1.00 20.30 85 VAL D CA 1
ATOM 11430 C C . VAL D 1 107 ? -40.569 30.428 -75.872 1.00 25.44 85 VAL D C 1
ATOM 11431 O O . VAL D 1 107 ? -39.786 31.315 -75.506 1.00 21.91 85 VAL D O 1
ATOM 11435 N N . HIS D 1 108 ? -41.858 30.438 -75.529 1.00 19.50 86 HIS D N 1
ATOM 11436 C CA . HIS D 1 108 ? -42.401 31.473 -74.657 1.00 21.28 86 HIS D CA 1
ATOM 11437 C C . HIS D 1 108 ? -41.682 31.501 -73.311 1.00 18.66 86 HIS D C 1
ATOM 11438 O O . HIS D 1 108 ? -41.354 32.576 -72.800 1.00 22.89 86 HIS D O 1
ATOM 11445 N N . LEU D 1 109 ? -41.412 30.329 -72.732 1.00 18.27 87 LEU D N 1
ATOM 11446 C CA . LEU D 1 109 ? -40.817 30.262 -71.401 1.00 19.29 87 LEU D CA 1
ATOM 11447 C C . LEU D 1 109 ? -39.325 30.602 -71.408 1.00 26.95 87 LEU D C 1
ATOM 11448 O O . LEU D 1 109 ? -38.857 31.360 -70.549 1.00 24.45 87 LEU D O 1
ATOM 11453 N N . GLU D 1 110 ? -38.560 30.049 -72.352 1.00 19.25 88 GLU D N 1
ATOM 11454 C CA . GLU D 1 110 ? -37.116 30.266 -72.346 1.00 22.46 88 GLU D CA 1
ATOM 11455 C C . GLU D 1 110 ? -36.724 31.674 -72.784 1.00 22.56 88 GLU D C 1
ATOM 11456 O O . GLU D 1 110 ? -35.684 32.173 -72.342 1.00 26.94 88 GLU D O 1
ATOM 11462 N N A MET D 1 111 ? -37.534 32.332 -73.616 0.43 22.69 89 MET D N 1
ATOM 11463 N N B MET D 1 111 ? -37.535 32.324 -73.626 0.57 22.59 89 MET D N 1
ATOM 11464 C CA A MET D 1 111 ? -37.200 33.642 -74.160 0.43 22.39 89 MET D CA 1
ATOM 11465 C CA B MET D 1 111 ? -37.209 33.627 -74.190 0.57 22.37 89 MET D CA 1
ATOM 11466 C C A MET D 1 111 ? -38.106 34.769 -73.697 0.43 23.46 89 MET D C 1
ATOM 11467 C C B MET D 1 111 ? -38.134 34.756 -73.756 0.57 23.40 89 MET D C 1
ATOM 11468 O O A MET D 1 111 ? -37.797 35.933 -73.980 0.43 26.27 89 MET D O 1
ATOM 11469 O O B MET D 1 111 ? -37.855 35.912 -74.095 0.57 26.30 89 MET D O 1
ATOM 11478 N N . ALA D 1 112 ? -39.224 34.464 -73.038 1.00 21.93 90 ALA D N 1
ATOM 11479 C CA . ALA D 1 112 ? -40.258 35.457 -72.727 1.00 21.51 90 ALA D CA 1
ATOM 11480 C C . ALA D 1 112 ? -40.800 36.116 -73.997 1.00 22.03 90 ALA D C 1
ATOM 11481 O O . ALA D 1 112 ? -41.165 37.295 -73.993 1.00 20.29 90 ALA D O 1
ATOM 11483 N N . LYS D 1 113 ? -40.845 35.350 -75.090 1.00 20.64 91 LYS D N 1
ATOM 11484 C CA . LYS D 1 113 ? -41.385 35.846 -76.348 1.00 25.01 91 LYS D CA 1
ATOM 11485 C C . LYS D 1 113 ? -42.901 35.986 -76.251 1.00 20.82 91 LYS D C 1
ATOM 11486 O O . LYS D 1 113 ? -43.567 35.104 -75.702 1.00 23.22 91 LYS D O 1
ATOM 11492 N N . PRO D 1 114 ? -43.477 37.069 -76.774 1.00 28.49 92 PRO D N 1
ATOM 11493 C CA . PRO D 1 114 ? -44.940 37.158 -76.848 1.00 22.36 92 PRO D CA 1
ATOM 11494 C C . PRO D 1 114 ? -45.517 35.988 -77.635 1.00 24.78 92 PRO D C 1
ATOM 11495 O O . PRO D 1 114 ? -44.884 35.448 -78.549 1.00 16.40 92 PRO D O 1
ATOM 11499 N N . TRP D 1 115 ? -46.738 35.588 -77.259 1.00 23.78 93 TRP D N 1
ATOM 11500 C CA . TRP D 1 115 ? -47.283 34.340 -77.785 1.00 22.54 93 TRP D CA 1
ATOM 11501 C C . TRP D 1 115 ? -47.367 34.363 -79.304 1.00 18.99 93 TRP D C 1
ATOM 11502 O O . TRP D 1 115 ? -47.070 33.360 -79.959 1.00 23.82 93 TRP D O 1
ATOM 11513 N N . GLN D 1 116 ? -47.771 35.496 -79.884 1.00 20.96 94 GLN D N 1
ATOM 11514 C CA . GLN D 1 116 ? -47.873 35.567 -81.339 1.00 24.45 94 GLN D CA 1
ATOM 11515 C C . GLN D 1 116 ? -46.505 35.453 -82.006 1.00 26.10 94 GLN D C 1
ATOM 11516 O O . GLN D 1 116 ? -46.403 34.954 -83.134 1.00 23.88 94 GLN D O 1
ATOM 11522 N N . SER D 1 117 ? -45.448 35.886 -81.328 1.00 23.95 95 SER D N 1
ATOM 11523 C CA . SER D 1 117 ? -44.118 35.847 -81.924 1.00 25.06 95 SER D CA 1
ATOM 11524 C C . SER D 1 117 ? -43.488 34.459 -81.896 1.00 24.33 95 SER D C 1
ATOM 11525 O O . SER D 1 117 ? -42.488 34.237 -82.591 1.00 36.73 95 SER D O 1
ATOM 11528 N N . THR D 1 118 ? -44.042 33.520 -81.123 1.00 19.16 96 THR D N 1
ATOM 11529 C CA . THR D 1 118 ? -43.593 32.134 -81.195 1.00 20.29 96 THR D CA 1
ATOM 11530 C C . THR D 1 118 ? -44.081 31.427 -82.453 1.00 22.36 96 THR D C 1
ATOM 11531 O O . THR D 1 118 ? -43.648 30.299 -82.714 1.00 20.68 96 THR D O 1
ATOM 11535 N N . ALA D 1 119 ? -44.971 32.057 -83.229 1.00 24.98 97 ALA D N 1
ATOM 11536 C CA . ALA D 1 119 ? -45.428 31.447 -84.474 1.00 26.81 97 ALA D CA 1
ATOM 11537 C C . ALA D 1 119 ? -44.325 31.414 -85.522 1.00 23.20 97 ALA D C 1
ATOM 11538 O O . ALA D 1 119 ? -44.309 30.514 -86.369 1.00 27.85 97 ALA D O 1
ATOM 11540 N N . ASP D 1 120 ? -43.407 32.383 -85.493 1.00 27.18 98 ASP D N 1
ATOM 11541 C CA . ASP D 1 120 ? -42.276 32.352 -86.415 1.00 25.44 98 ASP D CA 1
ATOM 11542 C C . ASP D 1 120 ? -41.447 31.093 -86.200 1.00 25.77 98 ASP D C 1
ATOM 11543 O O . ASP D 1 120 ? -41.150 30.356 -87.148 1.00 24.30 98 ASP D O 1
ATOM 11548 N N . ASP D 1 121 ? -41.081 30.827 -84.945 1.00 22.96 99 ASP D N 1
ATOM 11549 C CA . ASP D 1 121 ? -40.338 29.617 -84.612 1.00 22.02 99 ASP D CA 1
ATOM 11550 C C . ASP D 1 121 ? -41.094 28.365 -85.046 1.00 24.29 99 ASP D C 1
ATOM 11551 O O . ASP D 1 121 ? -40.551 27.516 -85.765 1.00 21.03 99 ASP D O 1
ATOM 11556 N N . PHE D 1 122 ? -42.364 28.244 -84.640 1.00 21.27 100 PHE D N 1
ATOM 11557 C CA . PHE D 1 122 ? -43.106 27.009 -84.885 1.00 15.66 100 PHE D CA 1
ATOM 11558 C C . PHE D 1 122 ? -43.364 26.792 -86.371 1.00 13.82 100 PHE D C 1
ATOM 11559 O O . PHE D 1 122 ? -43.141 25.695 -86.894 1.00 22.14 100 PHE D O 1
ATOM 11567 N N . GLN D 1 123 ? -43.859 27.820 -87.065 1.00 20.00 101 GLN D N 1
ATOM 11568 C CA . GLN D 1 123 ? -44.285 27.625 -88.447 1.00 23.37 101 GLN D CA 1
ATOM 11569 C C . GLN D 1 123 ? -43.099 27.449 -89.386 1.00 23.17 101 GLN D C 1
ATOM 11570 O O . GLN D 1 123 ? -43.221 26.761 -90.407 1.00 20.44 101 GLN D O 1
ATOM 11576 N N . MET D 1 124 ? -41.948 28.049 -89.071 1.00 19.71 102 MET D N 1
ATOM 11577 C CA . MET D 1 124 ? -40.791 27.836 -89.935 1.00 20.40 102 MET D CA 1
ATOM 11578 C C . MET D 1 124 ? -40.316 26.391 -89.874 1.00 17.40 102 MET D C 1
ATOM 11579 O O . MET D 1 124 ? -39.829 25.859 -90.877 1.00 19.90 102 MET D O 1
ATOM 11584 N N . LEU D 1 125 ? -40.461 25.741 -88.717 1.00 19.04 103 LEU D N 1
ATOM 11585 C CA . LEU D 1 125 ? -40.116 24.329 -88.606 1.00 20.42 103 LEU D CA 1
ATOM 11586 C C . LEU D 1 125 ? -41.017 23.466 -89.484 1.00 25.24 103 LEU D C 1
ATOM 11587 O O . LEU D 1 125 ? -40.544 22.534 -90.145 1.00 20.74 103 LEU D O 1
ATOM 11592 N N . VAL D 1 126 ? -42.319 23.758 -89.503 1.00 23.35 104 VAL D N 1
ATOM 11593 C CA . VAL D 1 126 ? -43.220 23.051 -90.407 1.00 21.06 104 VAL D CA 1
ATOM 11594 C C . VAL D 1 126 ? -42.899 23.396 -91.859 1.00 18.80 104 VAL D C 1
ATOM 11595 O O . VAL D 1 126 ? -42.808 22.509 -92.717 1.00 22.91 104 VAL D O 1
ATOM 11599 N N . ASP D 1 127 ? -42.714 24.687 -92.153 1.00 17.51 105 ASP D N 1
ATOM 11600 C CA . ASP D 1 127 ? -42.474 25.114 -93.529 1.00 18.16 105 ASP D CA 1
ATOM 11601 C C . ASP D 1 127 ? -41.187 24.521 -94.083 1.00 24.70 105 ASP D C 1
ATOM 11602 O O . ASP D 1 127 ? -41.104 24.209 -95.276 1.00 23.84 105 ASP D O 1
ATOM 11607 N N . SER D 1 128 ? -40.162 24.377 -93.243 1.00 21.85 106 SER D N 1
ATOM 11608 C CA . SER D 1 128 ? -38.892 23.884 -93.764 1.00 21.38 106 SER D CA 1
ATOM 11609 C C . SER D 1 128 ? -38.962 22.385 -94.032 1.00 20.26 106 SER D C 1
ATOM 11610 O O . SER D 1 128 ? -38.447 21.907 -95.049 1.00 21.97 106 SER D O 1
ATOM 11613 N N . LEU D 1 129 ? -39.616 21.633 -93.144 1.00 23.17 107 LEU D N 1
ATOM 11614 C CA . LEU D 1 129 ? -39.791 20.202 -93.375 1.00 24.98 107 LEU D CA 1
ATOM 11615 C C . LEU D 1 129 ? -40.594 19.948 -94.643 1.00 23.36 107 LEU D C 1
ATOM 11616 O O . LEU D 1 129 ? -40.288 19.025 -95.407 1.00 24.06 107 LEU D O 1
ATOM 11621 N N . ASN D 1 130 ? -41.618 20.766 -94.893 1.00 26.61 108 ASN D N 1
ATOM 11622 C CA . ASN D 1 130 ? -42.389 20.619 -96.123 1.00 26.15 108 ASN D CA 1
ATOM 11623 C C . ASN D 1 130 ? -41.556 20.981 -97.345 1.00 23.51 108 ASN D C 1
ATOM 11624 O O . ASN D 1 130 ? -41.530 20.229 -98.325 1.00 23.67 108 ASN D O 1
ATOM 11629 N N . PHE D 1 131 ? -40.865 22.125 -97.302 1.00 18.77 109 PHE D N 1
ATOM 11630 C CA . PHE D 1 131 ? -40.160 22.613 -98.483 1.00 20.02 109 PHE D CA 1
ATOM 11631 C C . PHE D 1 131 ? -39.054 21.655 -98.909 1.00 24.29 109 PHE D C 1
ATOM 11632 O O . PHE D 1 131 ? -38.876 21.401 -100.105 1.00 20.86 109 PHE D O 1
ATOM 11640 N N . TYR D 1 132 ? -38.314 21.092 -97.955 1.00 19.67 110 TYR D N 1
ATOM 11641 C CA . TYR D 1 132 ? -37.160 20.290 -98.332 1.00 21.76 110 TYR D CA 1
ATOM 11642 C C . TYR D 1 132 ? -37.492 18.821 -98.557 1.00 22.78 110 TYR D C 1
ATOM 11643 O O . TYR D 1 132 ? -36.779 18.155 -99.314 1.00 17.65 110 TYR D O 1
ATOM 11652 N N . ALA D 1 133 ? -38.566 18.308 -97.956 1.00 24.02 111 ALA D N 1
ATOM 11653 C CA . ALA D 1 133 ? -39.067 16.996 -98.357 1.00 21.21 111 ALA D CA 1
ATOM 11654 C C . ALA D 1 133 ? -39.525 17.011 -99.811 1.00 24.22 111 ALA D C 1
ATOM 11655 O O . ALA D 1 133 ? -39.306 16.046 -100.554 1.00 25.19 111 ALA D O 1
ATOM 11657 N N . ASP D 1 134 ? -40.152 18.108 -100.237 1.00 23.97 112 ASP D N 1
ATOM 11658 C CA . ASP D 1 134 ? -40.567 18.241 -101.626 1.00 27.97 112 ASP D CA 1
ATOM 11659 C C . ASP D 1 134 ? -39.386 18.520 -102.550 1.00 29.24 112 ASP D C 1
ATOM 11660 O O . ASP D 1 134 ? -39.363 18.032 -103.685 1.00 29.18 112 ASP D O 1
ATOM 11665 N N . ALA D 1 135 ? -38.395 19.283 -102.082 1.00 22.91 113 ALA D N 1
ATOM 11666 C CA . ALA D 1 135 ? -37.283 19.672 -102.946 1.00 24.87 113 ALA D CA 1
ATOM 11667 C C . ALA D 1 135 ? -36.382 18.488 -103.280 1.00 26.39 113 ALA D C 1
ATOM 11668 O O . ALA D 1 135 ? -35.893 18.375 -104.411 1.00 32.61 113 ALA D O 1
ATOM 11670 N N . ILE D 1 136 ? -36.147 17.599 -102.314 1.00 21.01 114 ILE D N 1
ATOM 11671 C CA . ILE D 1 136 ? -35.152 16.553 -102.507 1.00 26.22 114 ILE D CA 1
ATOM 11672 C C . ILE D 1 136 ? -35.643 15.479 -103.477 1.00 28.39 114 ILE D C 1
ATOM 11673 O O . ILE D 1 136 ? -34.834 14.859 -104.176 1.00 33.54 114 ILE D O 1
ATOM 11678 N N . VAL D 1 137 ? -36.955 15.239 -103.552 1.00 28.54 115 VAL D N 1
ATOM 11679 C CA . VAL D 1 137 ? -37.451 14.224 -104.479 1.00 34.23 115 VAL D CA 1
ATOM 11680 C C . VAL D 1 137 ? -37.514 14.734 -105.908 1.00 36.13 115 VAL D C 1
ATOM 11681 O O . VAL D 1 137 ? -37.721 13.937 -106.832 1.00 35.24 115 VAL D O 1
ATOM 11685 N N . ASN D 1 138 ? -37.331 16.035 -106.120 1.00 29.44 116 ASN D N 1
ATOM 11686 C CA . ASN D 1 138 ? -37.309 16.614 -107.455 1.00 33.65 116 ASN D CA 1
ATOM 11687 C C . ASN D 1 138 ? -35.896 16.940 -107.925 1.00 29.83 116 ASN D C 1
ATOM 11688 O O . ASN D 1 138 ? -35.735 17.582 -108.967 1.00 33.57 116 ASN D O 1
ATOM 11693 N N . ILE D 1 139 ? -34.870 16.518 -107.186 1.00 28.29 117 ILE D N 1
ATOM 11694 C CA . ILE D 1 139 ? -33.497 16.724 -107.633 1.00 34.57 117 ILE D CA 1
ATOM 11695 C C . ILE D 1 139 ? -33.213 15.796 -108.805 1.00 33.23 117 ILE D C 1
ATOM 11696 O O . ILE D 1 139 ? -33.480 14.589 -108.739 1.00 33.48 117 ILE D O 1
ATOM 11701 N N . ALA D 1 140 ? -32.675 16.358 -109.887 1.00 29.70 118 ALA D N 1
ATOM 11702 C CA . ALA D 1 140 ? -32.424 15.622 -111.115 1.00 31.19 118 ALA D CA 1
ATOM 11703 C C . ALA D 1 140 ? -30.964 15.748 -111.525 1.00 29.69 118 ALA D C 1
ATOM 11704 O O . ALA D 1 140 ? -30.322 16.778 -111.295 1.00 28.69 118 ALA D O 1
ATOM 11706 N N . ASP D 1 141 ? -30.452 14.690 -112.147 1.00 29.51 119 ASP D N 1
ATOM 11707 C CA . ASP D 1 141 ? -29.103 14.705 -112.683 1.00 26.18 119 ASP D CA 1
ATOM 11708 C C . ASP D 1 141 ? -29.001 15.701 -113.839 1.00 33.80 119 ASP D C 1
ATOM 11709 O O . ASP D 1 141 ? -30.001 16.165 -114.395 1.00 29.15 119 ASP D O 1
ATOM 11714 N N . GLU D 1 142 ? -27.762 16.024 -114.202 1.00 30.34 120 GLU D N 1
ATOM 11715 C CA . GLU D 1 142 ? -27.464 17.071 -115.170 1.00 28.08 120 GLU D CA 1
ATOM 11716 C C . GLU D 1 142 ? -26.441 16.538 -116.161 1.00 34.14 120 GLU D C 1
ATOM 11717 O O . GLU D 1 142 ? -25.343 16.135 -115.764 1.00 34.16 120 GLU D O 1
ATOM 11723 N N . GLU D 1 143 ? -26.801 16.530 -117.440 1.00 35.70 121 GLU D N 1
ATOM 11724 C CA . GLU D 1 143 ? -25.876 16.121 -118.487 1.00 35.26 121 GLU D CA 1
ATOM 11725 C C . GLU D 1 143 ? -24.977 17.288 -118.870 1.00 29.07 121 GLU D C 1
ATOM 11726 O O . GLU D 1 143 ? -25.451 18.415 -119.039 1.00 37.19 121 GLU D O 1
ATOM 11732 N N . ILE D 1 144 ? -23.681 17.021 -119.006 1.00 29.34 122 ILE D N 1
ATOM 11733 C CA . ILE D 1 144 ? -22.706 18.028 -119.410 1.00 31.04 122 ILE D CA 1
ATOM 11734 C C . ILE D 1 144 ? -22.178 17.659 -120.788 1.00 29.42 122 ILE D C 1
ATOM 11735 O O . ILE D 1 144 ? -21.727 16.527 -121.005 1.00 31.73 122 ILE D O 1
ATOM 11740 N N . LYS D 1 145 ? -22.221 18.614 -121.714 1.00 25.22 123 LYS D N 1
ATOM 11741 C CA . LYS D 1 145 ? -21.816 18.350 -123.087 1.00 32.69 123 LYS D CA 1
ATOM 11742 C C . LYS D 1 145 ? -20.300 18.260 -123.202 1.00 32.06 123 LYS D C 1
ATOM 11743 O O . LYS D 1 145 ? -19.565 19.052 -122.606 1.00 31.89 123 LYS D O 1
ATOM 11749 N N . ASP D 1 146 ? -19.839 17.288 -123.980 1.00 29.70 124 ASP D N 1
ATOM 11750 C CA . ASP D 1 146 ? -18.427 17.143 -124.301 1.00 29.00 124 ASP D CA 1
ATOM 11751 C C . ASP D 1 146 ? -18.170 17.834 -125.636 1.00 30.81 124 ASP D C 1
ATOM 11752 O O . ASP D 1 146 ? -18.811 17.506 -126.640 1.00 31.56 124 ASP D O 1
ATOM 11757 N N . ASN D 1 147 ? -17.253 18.805 -125.640 1.00 26.72 125 ASN D N 1
ATOM 11758 C CA . ASN D 1 147 ? -17.008 19.584 -126.849 1.00 32.59 125 ASN D CA 1
ATOM 11759 C C . ASN D 1 147 ? -16.309 18.775 -127.931 1.00 41.67 125 ASN D C 1
ATOM 11760 O O . ASN D 1 147 ? -16.393 19.139 -129.110 1.00 38.20 125 ASN D O 1
ATOM 11765 N N . GLU D 1 148 ? -15.621 17.698 -127.560 1.00 35.17 126 GLU D N 1
ATOM 11766 C CA . GLU D 1 148 ? -14.909 16.863 -128.514 1.00 34.84 126 GLU D CA 1
ATOM 11767 C C . GLU D 1 148 ? -15.710 15.642 -128.942 1.00 37.02 126 GLU D C 1
ATOM 11768 O O . GLU D 1 148 ? -15.281 14.931 -129.857 1.00 44.43 126 GLU D O 1
ATOM 11774 N N . GLY D 1 149 ? -16.853 15.385 -128.309 1.00 30.82 127 GLY D N 1
ATOM 11775 C CA . GLY D 1 149 ? -17.682 14.252 -128.672 1.00 41.47 127 GLY D CA 1
ATOM 11776 C C . GLY D 1 149 ? -17.094 12.894 -128.364 1.00 38.75 127 GLY D C 1
ATOM 11777 O O . GLY D 1 149 ? -17.545 11.895 -128.930 1.00 44.24 127 GLY D O 1
ATOM 11778 N N . THR D 1 150 ? -16.103 12.823 -127.472 1.00 35.04 128 THR D N 1
ATOM 11779 C CA . THR D 1 150 ? -15.423 11.571 -127.162 1.00 32.45 128 THR D CA 1
ATOM 11780 C C . THR D 1 150 ? -15.892 10.927 -125.866 1.00 33.12 128 THR D C 1
ATOM 11781 O O . THR D 1 150 ? -15.646 9.732 -125.666 1.00 29.28 128 THR D O 1
ATOM 11785 N N . HIS D 1 151 ? -16.537 11.687 -124.982 1.00 29.24 129 HIS D N 1
ATOM 11786 C CA . HIS D 1 151 ? -17.011 11.178 -123.705 1.00 29.94 129 HIS D CA 1
ATOM 11787 C C . HIS D 1 151 ? -18.425 11.682 -123.456 1.00 24.74 129 HIS D C 1
ATOM 11788 O O . HIS D 1 151 ? -18.881 12.647 -124.073 1.00 31.25 129 HIS D O 1
ATOM 11795 N N . SER D 1 152 ? -19.114 11.017 -122.536 1.00 24.51 130 SER D N 1
ATOM 11796 C CA . SER D 1 152 ? -20.362 11.517 -121.977 1.00 27.12 130 SER D CA 1
ATOM 11797 C C . SER D 1 152 ? -20.129 11.905 -120.522 1.00 25.63 130 SER D C 1
ATOM 11798 O O . SER D 1 152 ? -19.242 11.363 -119.860 1.00 22.30 130 SER D O 1
ATOM 11801 N N . HIS D 1 153 ? -20.934 12.845 -120.023 1.00 24.86 131 HIS D N 1
ATOM 11802 C CA . HIS D 1 153 ? -20.731 13.398 -118.688 1.00 24.32 131 HIS D CA 1
ATOM 11803 C C . HIS D 1 153 ? -22.064 13.556 -117.973 1.00 26.60 131 HIS D C 1
ATOM 11804 O O . HIS D 1 153 ? -22.989 14.172 -118.511 1.00 26.41 131 HIS D O 1
ATOM 11811 N N . VAL D 1 154 ? -22.148 13.009 -116.758 1.00 23.57 132 VAL D N 1
ATOM 11812 C CA . VAL D 1 154 ? -23.339 13.089 -115.917 1.00 23.36 132 VAL D CA 1
ATOM 11813 C C . VAL D 1 154 ? -22.941 13.692 -114.574 1.00 27.84 132 VAL D C 1
ATOM 11814 O O . VAL D 1 154 ? -22.102 13.128 -113.860 1.00 21.47 132 VAL D O 1
ATOM 11818 N N . LEU D 1 155 ? -23.552 14.820 -114.222 1.00 23.07 133 LEU D N 1
ATOM 11819 C CA . LEU D 1 155 ? -23.305 15.494 -112.953 1.00 24.30 133 LEU D CA 1
ATOM 11820 C C . LEU D 1 155 ? -24.477 15.224 -112.016 1.00 30.64 133 LEU D C 1
ATOM 11821 O O . LEU D 1 155 ? -25.621 15.562 -112.340 1.00 26.14 133 LEU D O 1
ATOM 11826 N N . SER D 1 156 ? -24.190 14.617 -110.862 1.00 21.88 134 SER D N 1
ATOM 11827 C CA . SER D 1 156 ? -25.183 14.261 -109.854 1.00 24.74 134 SER D CA 1
ATOM 11828 C C . SER D 1 156 ? -24.796 14.869 -108.507 1.00 26.13 134 SER D C 1
ATOM 11829 O O . SER D 1 156 ? -23.723 15.454 -108.349 1.00 21.68 134 SER D O 1
ATOM 11832 N N . ARG D 1 157 ? -25.683 14.720 -107.520 1.00 22.70 135 ARG D N 1
ATOM 11833 C CA . ARG D 1 157 ? -25.458 15.250 -106.178 1.00 25.77 135 ARG D CA 1
ATOM 11834 C C . ARG D 1 157 ? -25.719 14.169 -105.134 1.00 25.24 135 ARG D C 1
ATOM 11835 O O . ARG D 1 157 ? -26.707 13.435 -105.226 1.00 24.02 135 ARG D O 1
ATOM 11843 N N . GLU D 1 158 ? -24.838 14.079 -104.142 1.00 18.42 136 GLU D N 1
ATOM 11844 C CA . GLU D 1 158 ? -24.884 13.054 -103.110 1.00 20.95 136 GLU D CA 1
ATOM 11845 C C . GLU D 1 158 ? -24.747 13.678 -101.729 1.00 22.97 136 GLU D C 1
ATOM 11846 O O . GLU D 1 158 ? -24.238 14.797 -101.592 1.00 17.92 136 GLU D O 1
ATOM 11852 N N . PRO D 1 159 ? -25.187 12.975 -100.677 1.00 22.66 137 PRO D N 1
ATOM 11853 C CA . PRO D 1 159 ? -24.989 13.479 -99.308 1.00 22.97 137 PRO D CA 1
ATOM 11854 C C . PRO D 1 159 ? -23.512 13.684 -98.996 1.00 23.31 137 PRO D C 1
ATOM 11855 O O . PRO D 1 159 ? -22.654 12.920 -99.442 1.00 26.52 137 PRO D O 1
ATOM 11859 N N . VAL D 1 160 ? -23.216 14.720 -98.208 1.00 22.79 138 VAL D N 1
ATOM 11860 C CA . VAL D 1 160 ? -21.820 15.092 -97.961 1.00 21.37 138 VAL D CA 1
ATOM 11861 C C . VAL D 1 160 ? -21.221 14.315 -96.794 1.00 22.38 138 VAL D C 1
ATOM 11862 O O . VAL D 1 160 ? -20.060 13.901 -96.853 1.00 23.07 138 VAL D O 1
ATOM 11866 N N . GLY D 1 161 ? -21.976 14.128 -95.719 1.00 17.86 139 GLY D N 1
ATOM 11867 C CA . GLY D 1 161 ? -21.450 13.566 -94.496 1.00 22.84 139 GLY D CA 1
ATOM 11868 C C . GLY D 1 161 ? -22.183 14.136 -93.299 1.00 23.80 139 GLY D C 1
ATOM 11869 O O . GLY D 1 161 ? -23.274 14.686 -93.431 1.00 22.67 139 GLY D O 1
ATOM 11870 N N . VAL D 1 162 ? -21.569 13.987 -92.122 1.00 22.96 140 VAL D N 1
ATOM 11871 C CA . VAL D 1 162 ? -22.166 14.480 -90.886 1.00 17.50 140 VAL D CA 1
ATOM 11872 C C . VAL D 1 162 ? -22.147 16.002 -90.872 1.00 21.43 140 VAL D C 1
ATOM 11873 O O . VAL D 1 162 ? -21.153 16.637 -91.251 1.00 19.36 140 VAL D O 1
ATOM 11877 N N . ALA D 1 163 ? -23.253 16.598 -90.430 1.00 19.02 141 ALA D N 1
ATOM 11878 C CA . ALA D 1 163 ? -23.352 18.038 -90.258 1.00 19.92 141 ALA D CA 1
ATOM 11879 C C . ALA D 1 163 ? -23.527 18.367 -88.782 1.00 18.38 141 ALA D C 1
ATOM 11880 O O . ALA D 1 163 ? -24.147 17.606 -88.033 1.00 22.85 141 ALA D O 1
ATOM 11882 N N . ALA D 1 164 ? -22.972 19.500 -88.368 1.00 20.01 142 ALA D N 1
ATOM 11883 C CA . ALA D 1 164 ? -23.140 19.998 -87.012 1.00 22.61 142 ALA D CA 1
ATOM 11884 C C . ALA D 1 164 ? -23.614 21.440 -87.081 1.00 22.90 142 ALA D C 1
ATOM 11885 O O . ALA D 1 164 ? -23.153 22.213 -87.926 1.00 21.09 142 ALA D O 1
ATOM 11887 N N . ALA D 1 165 ? -24.545 21.793 -86.198 1.00 16.94 143 ALA D N 1
ATOM 11888 C CA . ALA D 1 165 ? -25.181 23.102 -86.210 1.00 17.91 143 ALA D CA 1
ATOM 11889 C C . ALA D 1 165 ? -25.118 23.733 -84.826 1.00 19.24 143 ALA D C 1
ATOM 11890 O O . ALA D 1 165 ? -25.519 23.110 -83.838 1.00 24.50 143 ALA D O 1
ATOM 11892 N N . PHE D 1 166 ? -24.626 24.971 -84.764 1.00 20.40 144 PHE D N 1
ATOM 11893 C CA . PHE D 1 166 ? -24.650 25.796 -83.559 1.00 20.93 144 PHE D CA 1
ATOM 11894 C C . PHE D 1 166 ? -25.689 26.895 -83.753 1.00 22.79 144 PHE D C 1
ATOM 11895 O O . PHE D 1 166 ? -25.552 27.731 -84.652 1.00 21.17 144 PHE D O 1
ATOM 11903 N N . LEU D 1 167 ? -26.722 26.895 -82.915 1.00 20.68 145 LEU D N 1
ATOM 11904 C CA . LEU D 1 167 ? -27.872 27.771 -83.097 1.00 25.07 145 LEU D CA 1
ATOM 11905 C C . LEU D 1 167 ? -27.829 28.952 -82.134 1.00 23.91 145 LEU D C 1
ATOM 11906 O O . LEU D 1 167 ? -27.475 28.798 -80.962 1.00 24.01 145 LEU D O 1
ATOM 11911 N N . ALA D 1 168 ? -28.221 30.126 -82.628 1.00 17.42 146 ALA D N 1
ATOM 11912 C CA . ALA D 1 168 ? -28.381 31.297 -81.782 1.00 15.36 146 ALA D CA 1
ATOM 11913 C C . ALA D 1 168 ? -29.709 31.228 -81.025 1.00 21.22 146 ALA D C 1
ATOM 11914 O O . ALA D 1 168 ? -30.612 30.459 -81.366 1.00 21.59 146 ALA D O 1
ATOM 11916 N N . TRP D 1 169 ? -29.821 32.047 -79.979 1.00 21.84 147 TRP D N 1
ATOM 11917 C CA . TRP D 1 169 ? -30.973 32.015 -79.087 1.00 19.86 147 TRP D CA 1
ATOM 11918 C C . TRP D 1 169 ? -32.134 32.887 -79.547 1.00 21.46 147 TRP D C 1
ATOM 11919 O O . TRP D 1 169 ? -33.226 32.773 -78.979 1.00 28.22 147 TRP D O 1
ATOM 11930 N N . ASN D 1 170 ? -31.940 33.753 -80.546 1.00 20.60 148 ASN D N 1
ATOM 11931 C CA . ASN D 1 170 ? -32.982 34.724 -80.877 1.00 19.92 148 ASN D CA 1
ATOM 11932 C C . ASN D 1 170 ? -34.195 34.064 -81.525 1.00 24.44 148 ASN D C 1
ATOM 11933 O O . ASN D 1 170 ? -35.324 34.530 -81.331 1.00 20.73 148 ASN D O 1
ATOM 11938 N N . PHE D 1 171 ? -33.992 32.989 -82.286 1.00 18.68 149 PHE D N 1
ATOM 11939 C CA . PHE D 1 171 ? -35.089 32.209 -82.862 1.00 21.85 149 PHE D CA 1
ATOM 11940 C C . PHE D 1 171 ? -34.795 30.733 -82.666 1.00 18.16 149 PHE D C 1
ATOM 11941 O O . PHE D 1 171 ? -34.341 30.048 -83.587 1.00 26.17 149 PHE D O 1
ATOM 11949 N N . PRO D 1 172 ? -35.083 30.197 -81.476 1.00 20.00 150 PRO D N 1
ATOM 11950 C CA . PRO D 1 172 ? -34.627 28.833 -81.156 1.00 22.97 150 PRO D CA 1
ATOM 11951 C C . PRO D 1 172 ? -35.120 27.759 -82.115 1.00 25.40 150 PRO D C 1
ATOM 11952 O O . PRO D 1 172 ? -34.350 26.849 -82.446 1.00 25.87 150 PRO D O 1
ATOM 11956 N N . LEU D 1 173 ? -36.369 27.828 -82.578 1.00 20.28 151 LEU D N 1
ATOM 11957 C CA . LEU D 1 173 ? -36.864 26.791 -83.479 1.00 20.72 151 LEU D CA 1
ATOM 11958 C C . LEU D 1 173 ? -36.736 27.173 -84.948 1.00 19.81 151 LEU D C 1
ATOM 11959 O O . LEU D 1 173 ? -36.510 26.292 -85.788 1.00 22.22 151 LEU D O 1
ATOM 11964 N N . LEU D 1 174 ? -36.869 28.460 -85.283 1.00 17.38 152 LEU D N 1
ATOM 11965 C CA . LEU D 1 174 ? -36.619 28.895 -86.654 1.00 22.14 152 LEU D CA 1
ATOM 11966 C C . LEU D 1 174 ? -35.169 28.636 -87.054 1.00 23.90 152 LEU D C 1
ATOM 11967 O O . LEU D 1 174 ? -34.897 28.185 -88.176 1.00 20.67 152 LEU D O 1
ATOM 11972 N N . ASN D 1 175 ? -34.224 28.910 -86.149 1.00 21.48 153 ASN D N 1
ATOM 11973 C CA . ASN D 1 175 ? -32.821 28.628 -86.447 1.00 26.32 153 ASN D CA 1
ATOM 11974 C C . ASN D 1 175 ? -32.589 27.136 -86.632 1.00 20.61 153 ASN D C 1
ATOM 11975 O O . ASN D 1 175 ? -31.857 26.724 -87.539 1.00 20.52 153 ASN D O 1
ATOM 11980 N N . LEU D 1 176 ? -33.202 26.310 -85.781 1.00 22.09 154 LEU D N 1
ATOM 11981 C CA . LEU D 1 176 ? -33.151 24.867 -85.993 1.00 19.86 154 LEU D CA 1
ATOM 11982 C C . LEU D 1 176 ? -33.757 24.494 -87.341 1.00 21.73 154 LEU D C 1
ATOM 11983 O O . LEU D 1 176 ? -33.205 23.660 -88.071 1.00 20.73 154 LEU D O 1
ATOM 11988 N N . ALA D 1 177 ? -34.879 25.128 -87.698 1.00 21.74 155 ALA D N 1
ATOM 11989 C CA . ALA D 1 177 ? -35.566 24.808 -88.946 1.00 23.01 155 ALA D CA 1
ATOM 11990 C C . ALA D 1 177 ? -34.666 25.004 -90.159 1.00 20.70 155 ALA D C 1
ATOM 11991 O O . ALA D 1 177 ? -34.734 24.218 -91.110 1.00 19.01 155 ALA D O 1
ATOM 11993 N N . TYR D 1 178 ? -33.823 26.041 -90.140 1.00 19.87 156 TYR D N 1
ATOM 11994 C CA . TYR D 1 178 ? -32.972 26.348 -91.283 1.00 23.56 156 TYR D CA 1
ATOM 11995 C C . TYR D 1 178 ? -31.963 25.240 -91.559 1.00 19.97 156 TYR D C 1
ATOM 11996 O O . TYR D 1 178 ? -31.542 25.063 -92.709 1.00 20.51 156 TYR D O 1
ATOM 12005 N N . LYS D 1 179 ? -31.555 24.502 -90.528 1.00 17.32 157 LYS D N 1
ATOM 12006 C CA . LYS D 1 179 ? -30.575 23.433 -90.675 1.00 21.38 157 LYS D CA 1
ATOM 12007 C C . LYS D 1 179 ? -31.196 22.045 -90.723 1.00 23.30 157 LYS D C 1
ATOM 12008 O O . LYS D 1 179 ? -30.703 21.188 -91.463 1.00 19.79 157 LYS D O 1
ATOM 12014 N N . LEU D 1 180 ? -32.276 21.814 -89.968 1.00 20.31 158 LEU D N 1
ATOM 12015 C CA . LEU D 1 180 ? -32.857 20.478 -89.865 1.00 20.37 158 LEU D CA 1
ATOM 12016 C C . LEU D 1 180 ? -33.478 20.027 -91.183 1.00 21.38 158 LEU D C 1
ATOM 12017 O O . LEU D 1 180 ? -33.304 18.873 -91.595 1.00 24.10 158 LEU D O 1
ATOM 12022 N N . GLY D 1 181 ? -34.226 20.907 -91.842 1.00 18.41 159 GLY D N 1
ATOM 12023 C CA . GLY D 1 181 ? -34.874 20.581 -93.092 1.00 21.97 159 GLY D CA 1
ATOM 12024 C C . GLY D 1 181 ? -33.897 20.143 -94.168 1.00 20.87 159 GLY D C 1
ATOM 12025 O O . GLY D 1 181 ? -33.998 19.045 -94.721 1.00 21.43 159 GLY D O 1
ATOM 12026 N N . PRO D 1 182 ? -32.929 21.001 -94.489 1.00 19.21 160 PRO D N 1
ATOM 12027 C CA . PRO D 1 182 ? -31.937 20.616 -95.510 1.00 25.20 160 PRO D CA 1
ATOM 12028 C C . PRO D 1 182 ? -31.113 19.391 -95.140 1.00 21.80 160 PRO D C 1
ATOM 12029 O O . PRO D 1 182 ? -30.870 18.538 -96.002 1.00 23.11 160 PRO D O 1
ATOM 12033 N N . ALA D 1 183 ? -30.673 19.271 -93.885 1.00 22.24 161 ALA D N 1
ATOM 12034 C CA . ALA D 1 183 ? -29.809 18.151 -93.520 1.00 19.87 161 ALA D CA 1
ATOM 12035 C C . ALA D 1 183 ? -30.552 16.821 -93.594 1.00 22.29 161 ALA D C 1
ATOM 12036 O O . ALA D 1 183 ? -30.015 15.836 -94.113 1.00 16.03 161 ALA D O 1
ATOM 12038 N N . MET D 1 184 ? -31.785 16.766 -93.073 1.00 18.68 162 MET D N 1
ATOM 12039 C CA . MET D 1 184 ? -32.571 15.540 -93.182 1.00 15.45 162 MET D CA 1
ATOM 12040 C C . MET D 1 184 ? -32.816 15.173 -94.640 1.00 18.70 162 MET D C 1
ATOM 12041 O O . MET D 1 184 ? -32.632 14.017 -95.038 1.00 22.64 162 MET D O 1
ATOM 12046 N N . ALA D 1 185 ? -33.250 16.143 -95.448 1.00 16.70 163 ALA D N 1
ATOM 12047 C CA . ALA D 1 185 ? -33.558 15.858 -96.844 1.00 19.84 163 ALA D CA 1
ATOM 12048 C C . ALA D 1 185 ? -32.323 15.387 -97.600 1.00 20.57 163 ALA D C 1
ATOM 12049 O O . ALA D 1 185 ? -32.399 14.452 -98.406 1.00 22.52 163 ALA D O 1
ATOM 12051 N N . ALA D 1 186 ? -31.172 16.000 -97.337 1.00 20.68 164 ALA D N 1
ATOM 12052 C CA . ALA D 1 186 ? -29.952 15.645 -98.051 1.00 20.17 164 ALA D CA 1
ATOM 12053 C C . ALA D 1 186 ? -29.230 14.446 -97.447 1.00 19.56 164 ALA D C 1
ATOM 12054 O O . ALA D 1 186 ? -28.098 14.159 -97.850 1.00 26.01 164 ALA D O 1
ATOM 12056 N N . GLY D 1 187 ? -29.844 13.744 -96.499 1.00 22.73 165 GLY D N 1
ATOM 12057 C CA . GLY D 1 187 ? -29.231 12.538 -95.956 1.00 23.26 165 GLY D CA 1
ATOM 12058 C C . GLY D 1 187 ? -27.936 12.753 -95.193 1.00 26.53 165 GLY D C 1
ATOM 12059 O O . GLY D 1 187 ? -27.048 11.890 -95.224 1.00 19.04 165 GLY D O 1
ATOM 12060 N N . CYS D 1 188 ? -27.811 13.887 -94.507 1.00 23.43 166 CYS D N 1
ATOM 12061 C CA . CYS D 1 188 ? -26.697 14.132 -93.587 1.00 20.21 166 CYS D CA 1
ATOM 12062 C C . CYS D 1 188 ? -27.161 13.993 -92.139 1.00 17.87 166 CYS D C 1
ATOM 12063 O O . CYS D 1 188 ? -28.033 14.757 -91.713 1.00 21.51 166 CYS D O 1
ATOM 12066 N N . PRO D 1 189 ? -26.620 13.057 -91.352 1.00 23.64 167 PRO D N 1
ATOM 12067 C CA . PRO D 1 189 ? -26.945 13.044 -89.914 1.00 18.19 167 PRO D CA 1
ATOM 12068 C C . PRO D 1 189 ? -26.518 14.343 -89.260 1.00 22.78 167 PRO D C 1
ATOM 12069 O O . PRO D 1 189 ? -25.421 14.853 -89.503 1.00 21.86 167 PRO D O 1
ATOM 12073 N N . LEU D 1 190 ? -27.393 14.878 -88.416 1.00 16.86 168 LEU D N 1
ATOM 12074 C CA . LEU D 1 190 ? -27.246 16.222 -87.880 1.00 21.00 168 LEU D CA 1
ATOM 12075 C C . LEU D 1 190 ? -26.973 16.175 -86.382 1.00 23.70 168 LEU D C 1
ATOM 12076 O O . LEU D 1 190 ? -27.688 15.496 -85.635 1.00 23.20 168 LEU D O 1
ATOM 12081 N N . VAL D 1 191 ? -25.946 16.904 -85.948 1.00 19.32 169 VAL D N 1
ATOM 12082 C CA . VAL D 1 191 ? -25.669 17.134 -84.533 1.00 25.69 169 VAL D CA 1
ATOM 12083 C C . VAL D 1 191 ? -25.969 18.600 -84.244 1.00 25.20 169 VAL D C 1
ATOM 12084 O O . VAL D 1 191 ? -25.315 19.495 -84.793 1.00 23.57 169 VAL D O 1
ATOM 12088 N N . VAL D 1 192 ? -26.950 18.853 -83.378 1.00 18.59 170 VAL D N 1
ATOM 12089 C CA . VAL D 1 192 ? -27.442 20.199 -83.101 1.00 24.22 170 VAL D CA 1
ATOM 12090 C C . VAL D 1 192 ? -27.049 20.600 -81.686 1.00 26.17 170 VAL D C 1
ATOM 12091 O O . VAL D 1 192 ? -27.286 19.851 -80.730 1.00 25.67 170 VAL D O 1
ATOM 12095 N N . LYS D 1 193 ? -26.489 21.801 -81.546 1.00 27.44 171 LYS D N 1
ATOM 12096 C CA . LYS D 1 193 ? -26.199 22.386 -80.238 1.00 22.23 171 LYS D CA 1
ATOM 12097 C C . LYS D 1 193 ? -26.976 23.691 -80.124 1.00 22.16 171 LYS D C 1
ATOM 12098 O O . LYS D 1 193 ? -26.500 24.754 -80.557 1.00 22.49 171 LYS D O 1
ATOM 12104 N N . PRO D 1 194 ? -28.185 23.657 -79.570 1.00 19.88 172 PRO D N 1
ATOM 12105 C CA . PRO D 1 194 ? -28.890 24.906 -79.276 1.00 23.59 172 PRO D CA 1
ATOM 12106 C C . PRO D 1 194 ? -28.160 25.690 -78.196 1.00 24.11 172 PRO D C 1
ATOM 12107 O O . PRO D 1 194 ? -27.416 25.139 -77.380 1.00 24.46 172 PRO D O 1
ATOM 12111 N N . SER D 1 195 ? -28.372 27.005 -78.221 1.00 22.32 173 SER D N 1
ATOM 12112 C CA . SER D 1 195 ? -27.843 27.873 -77.177 1.00 31.01 173 SER D CA 1
ATOM 12113 C C . SER D 1 195 ? -28.282 27.386 -75.801 1.00 27.18 173 SER D C 1
ATOM 12114 O O . SER D 1 195 ? -29.436 26.994 -75.601 1.00 23.89 173 SER D O 1
ATOM 12117 N N . SER D 1 196 ? -27.345 27.391 -74.849 1.00 28.58 174 SER D N 1
ATOM 12118 C CA . SER D 1 196 ? -27.681 26.997 -73.485 1.00 22.45 174 SER D CA 1
ATOM 12119 C C . SER D 1 196 ? -28.670 27.950 -72.832 1.00 24.89 174 SER D C 1
ATOM 12120 O O . SER D 1 196 ? -29.235 27.612 -71.787 1.00 24.16 174 SER D O 1
ATOM 12123 N N . LYS D 1 197 ? -28.886 29.129 -73.414 1.00 24.35 175 LYS D N 1
ATOM 12124 C CA . LYS D 1 197 ? -29.910 30.031 -72.908 1.00 28.52 175 LYS D CA 1
ATOM 12125 C C . LYS D 1 197 ? -31.310 29.620 -73.351 1.00 25.43 175 LYS D C 1
ATOM 12126 O O . LYS D 1 197 ? -32.279 29.888 -72.633 1.00 32.89 175 LYS D O 1
ATOM 12132 N N . THR D 1 198 ? -31.445 28.975 -74.513 1.00 26.86 176 THR D N 1
ATOM 12133 C CA . THR D 1 198 ? -32.751 28.584 -75.054 1.00 24.05 176 THR D CA 1
ATOM 12134 C C . THR D 1 198 ? -32.715 27.155 -75.582 1.00 22.72 176 THR D C 1
ATOM 12135 O O . THR D 1 198 ? -32.910 26.914 -76.779 1.00 23.92 176 THR D O 1
ATOM 12139 N N . PRO D 1 199 ? -32.500 26.162 -74.700 1.00 20.89 177 PRO D N 1
ATOM 12140 C CA . PRO D 1 199 ? -32.411 24.777 -75.177 1.00 22.19 177 PRO D CA 1
ATOM 12141 C C . PRO D 1 199 ? -33.719 24.005 -75.102 1.00 23.90 177 PRO D C 1
ATOM 12142 O O . PRO D 1 199 ? -33.815 22.910 -75.665 1.00 20.71 177 PRO D O 1
ATOM 12146 N N . LEU D 1 200 ? -34.726 24.542 -74.405 1.00 26.30 178 LEU D N 1
ATOM 12147 C CA . LEU D 1 200 ? -35.909 23.742 -74.104 1.00 20.17 178 LEU D CA 1
ATOM 12148 C C . LEU D 1 200 ? -36.677 23.377 -75.369 1.00 19.23 178 LEU D C 1
ATOM 12149 O O . LEU D 1 200 ? -37.077 22.220 -75.546 1.00 23.94 178 LEU D O 1
ATOM 12154 N N . SER D 1 201 ? -36.892 24.347 -76.260 1.00 22.97 179 SER D N 1
ATOM 12155 C CA . SER D 1 201 ? -37.685 24.089 -77.459 1.00 22.68 179 SER D CA 1
ATOM 12156 C C . SER D 1 201 ? -36.997 23.092 -78.385 1.00 26.09 179 SER D C 1
ATOM 12157 O O . SER D 1 201 ? -37.664 22.257 -79.008 1.00 24.61 179 SER D O 1
ATOM 12160 N N . ALA D 1 202 ? -35.664 23.153 -78.479 1.00 21.59 180 ALA D N 1
ATOM 12161 C CA . ALA D 1 202 ? -34.944 22.187 -79.302 1.00 19.31 180 ALA D CA 1
ATOM 12162 C C . ALA D 1 202 ? -34.961 20.803 -78.667 1.00 20.29 180 ALA D C 1
ATOM 12163 O O . ALA D 1 202 ? -35.134 19.798 -79.366 1.00 21.43 180 ALA D O 1
ATOM 12165 N N . TYR D 1 203 ? -34.757 20.730 -77.346 1.00 20.76 181 TYR D N 1
ATOM 12166 C CA . TYR D 1 203 ? -34.870 19.454 -76.644 1.00 20.91 181 TYR D CA 1
ATOM 12167 C C . TYR D 1 203 ? -36.257 18.846 -76.823 1.00 20.51 181 TYR D C 1
ATOM 12168 O O . TYR D 1 203 ? -36.397 17.619 -76.890 1.00 21.70 181 TYR D O 1
ATOM 12177 N N . ALA D 1 204 ? -37.292 19.685 -76.899 1.00 23.09 182 ALA D N 1
ATOM 12178 C CA . ALA D 1 204 ? -38.634 19.175 -77.160 1.00 24.11 182 ALA D CA 1
ATOM 12179 C C . ALA D 1 204 ? -38.738 18.561 -78.551 1.00 26.93 182 ALA D C 1
ATOM 12180 O O . ALA D 1 204 ? -39.465 17.579 -78.743 1.00 23.30 182 ALA D O 1
ATOM 12182 N N . VAL D 1 205 ? -38.015 19.114 -79.530 1.00 23.51 183 VAL D N 1
ATOM 12183 C CA . VAL D 1 205 ? -37.986 18.506 -80.857 1.00 25.69 183 VAL D CA 1
ATOM 12184 C C . VAL D 1 205 ? -37.278 17.157 -80.807 1.00 25.24 183 VAL D C 1
ATOM 12185 O O . VAL D 1 205 ? -37.668 16.209 -81.500 1.00 28.40 183 VAL D O 1
ATOM 12189 N N . GLY D 1 206 ? -36.237 17.042 -79.979 1.00 27.71 184 GLY D N 1
ATOM 12190 C CA . GLY D 1 206 ? -35.591 15.754 -79.795 1.00 23.59 184 GLY D CA 1
ATOM 12191 C C . GLY D 1 206 ? -36.528 14.705 -79.232 1.00 25.04 184 GLY D C 1
ATOM 12192 O O . GLY D 1 206 ? -36.471 13.536 -79.628 1.00 24.88 184 GLY D O 1
ATOM 12193 N N . GLU D 1 207 ? -37.404 15.105 -78.303 1.00 27.42 185 GLU D N 1
ATOM 12194 C CA . GLU D 1 207 ? -38.417 14.185 -77.796 1.00 22.30 185 GLU D CA 1
ATOM 12195 C C . GLU D 1 207 ? -39.372 13.740 -78.898 1.00 25.00 185 GLU D C 1
ATOM 12196 O O . GLU D 1 207 ? -39.774 12.572 -78.928 1.00 28.87 185 GLU D O 1
ATOM 12202 N N . LEU D 1 208 ? -39.736 14.645 -79.813 1.00 21.26 186 LEU D N 1
ATOM 12203 C CA . LEU D 1 208 ? -40.620 14.269 -80.914 1.00 23.58 186 LEU D CA 1
ATOM 12204 C C . LEU D 1 208 ? -39.930 13.312 -81.873 1.00 31.58 186 LEU D C 1
ATOM 12205 O O . LEU D 1 208 ? -40.566 12.393 -82.406 1.00 28.70 186 LEU D O 1
ATOM 12210 N N . CYS D 1 209 ? -38.635 13.531 -82.122 1.00 24.82 187 CYS D N 1
ATOM 12211 C CA . CYS D 1 209 ? -37.853 12.608 -82.933 1.00 23.10 187 CYS D CA 1
ATOM 12212 C C . CYS D 1 209 ? -37.857 11.209 -82.330 1.00 23.44 187 CYS D C 1
ATOM 12213 O O . CYS D 1 209 ? -38.113 10.223 -83.030 1.00 26.55 187 CYS D O 1
ATOM 12216 N N . GLU D 1 210 ? -37.571 11.102 -81.027 1.00 23.79 188 GLU D N 1
ATOM 12217 C CA . GLU D 1 210 ? -37.605 9.801 -80.365 1.00 27.74 188 GLU D CA 1
ATOM 12218 C C . GLU D 1 210 ? -38.995 9.177 -80.443 1.00 29.94 188 GLU D C 1
ATOM 12219 O O . GLU D 1 210 ? -39.124 7.964 -80.656 1.00 27.36 188 GLU D O 1
ATOM 12225 N N . GLN D 1 211 ? -40.038 9.998 -80.302 1.00 25.12 189 GLN D N 1
ATOM 12226 C CA . GLN D 1 211 ? -41.409 9.493 -80.284 1.00 33.08 189 GLN D CA 1
ATOM 12227 C C . GLN D 1 211 ? -41.775 8.814 -81.599 1.00 34.45 189 GLN D C 1
ATOM 12228 O O . GLN D 1 211 ? -42.423 7.760 -81.599 1.00 33.19 189 GLN D O 1
ATOM 12234 N N . ILE D 1 212 ? -41.354 9.387 -82.734 1.00 32.22 190 ILE D N 1
ATOM 12235 C CA . ILE D 1 212 ? -41.690 8.814 -84.038 1.00 29.33 190 ILE D CA 1
ATOM 12236 C C . ILE D 1 212 ? -40.761 7.686 -84.455 1.00 30.60 190 ILE D C 1
ATOM 12237 O O . ILE D 1 212 ? -40.948 7.117 -85.538 1.00 34.15 190 ILE D O 1
ATOM 12242 N N . GLY D 1 213 ? -39.774 7.337 -83.636 1.00 28.81 191 GLY D N 1
ATOM 12243 C CA . GLY D 1 213 ? -38.873 6.246 -83.974 1.00 27.15 191 GLY D CA 1
ATOM 12244 C C . GLY D 1 213 ? -37.862 6.573 -85.055 1.00 30.50 191 GLY D C 1
ATOM 12245 O O . GLY D 1 213 ? -37.533 5.703 -85.873 1.00 28.74 191 GLY D O 1
ATOM 12246 N N . LEU D 1 214 ? -37.360 7.802 -85.081 1.00 31.15 192 LEU D N 1
ATOM 12247 C CA . LEU D 1 214 ? -36.370 8.180 -86.081 1.00 31.16 192 LEU D CA 1
ATOM 12248 C C . LEU D 1 214 ? -35.101 7.350 -85.895 1.00 27.81 192 LEU D C 1
ATOM 12249 O O . LEU D 1 214 ? -34.661 7.139 -84.757 1.00 29.36 192 LEU D O 1
ATOM 12254 N N . PRO D 1 215 ? -34.503 6.846 -86.979 1.00 28.38 193 PRO D N 1
ATOM 12255 C CA . PRO D 1 215 ? -33.313 5.998 -86.840 1.00 33.31 193 PRO D CA 1
ATOM 12256 C C . PRO D 1 215 ? -32.217 6.705 -86.060 1.00 34.80 193 PRO D C 1
ATOM 12257 O O . PRO D 1 215 ? -32.039 7.922 -86.157 1.00 30.18 193 PRO D O 1
ATOM 12261 N N . ALA D 1 216 ? -31.489 5.921 -85.268 1.00 29.51 194 ALA D N 1
ATOM 12262 C CA . ALA D 1 216 ? -30.512 6.487 -84.349 1.00 32.40 194 ALA D CA 1
ATOM 12263 C C . ALA D 1 216 ? -29.438 7.266 -85.102 1.00 30.30 194 ALA D C 1
ATOM 12264 O O . ALA D 1 216 ? -29.013 6.878 -86.194 1.00 32.97 194 ALA D O 1
ATOM 12266 N N . GLY D 1 217 ? -29.010 8.384 -84.513 1.00 29.31 195 GLY D N 1
ATOM 12267 C CA . GLY D 1 217 ? -27.950 9.199 -85.068 1.00 24.30 195 GLY D CA 1
ATOM 12268 C C . GLY D 1 217 ? -28.360 10.169 -86.155 1.00 28.56 195 GLY D C 1
ATOM 12269 O O . GLY D 1 217 ? -27.572 11.063 -86.485 1.00 24.13 195 GLY D O 1
ATOM 12270 N N . VAL D 1 218 ? -29.563 10.038 -86.721 1.00 25.56 196 VAL D N 1
ATOM 12271 C CA . VAL D 1 218 ? -29.966 10.918 -87.817 1.00 27.25 196 VAL D CA 1
ATOM 12272 C C . VAL D 1 218 ? -30.117 12.356 -87.329 1.00 29.19 196 VAL D C 1
ATOM 12273 O O . VAL D 1 218 ? -29.784 13.310 -88.048 1.00 22.31 196 VAL D O 1
ATOM 12277 N N . VAL D 1 219 ? -30.613 12.533 -86.106 1.00 24.59 197 VAL D N 1
ATOM 12278 C CA . VAL D 1 219 ? -30.717 13.833 -85.455 1.00 23.12 197 VAL D CA 1
ATOM 12279 C C . VAL D 1 219 ? -30.243 13.670 -84.014 1.00 20.79 197 VAL D C 1
ATOM 12280 O O . VAL D 1 219 ? -30.602 12.692 -83.349 1.00 28.15 197 VAL D O 1
ATOM 12284 N N . ASN D 1 220 ? -29.433 14.616 -83.539 1.00 22.05 198 ASN D N 1
ATOM 12285 C CA . ASN D 1 220 ? -28.920 14.611 -82.173 1.00 21.40 198 ASN D CA 1
ATOM 12286 C C . ASN D 1 220 ? -29.010 16.019 -81.605 1.00 26.56 198 ASN D C 1
ATOM 12287 O O . ASN D 1 220 ? -28.600 16.980 -82.263 1.00 25.97 198 ASN D O 1
ATOM 12292 N N . ILE D 1 221 ? -29.520 16.137 -80.379 1.00 23.39 199 ILE D N 1
ATOM 12293 C CA . ILE D 1 221 ? -29.727 17.421 -79.714 1.00 28.99 199 ILE D CA 1
ATOM 12294 C C . ILE D 1 221 ? -29.008 17.386 -78.374 1.00 23.78 199 ILE D C 1
ATOM 12295 O O . ILE D 1 221 ? -29.245 16.482 -77.566 1.00 23.83 199 ILE D O 1
ATOM 12300 N N . LEU D 1 222 ? -28.131 18.362 -78.138 1.00 25.29 200 LEU D N 1
ATOM 12301 C CA . LEU D 1 222 ? -27.390 18.418 -76.886 1.00 22.34 200 LEU D CA 1
ATOM 12302 C C . LEU D 1 222 ? -26.910 19.843 -76.650 1.00 32.00 200 LEU D C 1
ATOM 12303 O O . LEU D 1 222 ? -26.528 20.548 -77.588 1.00 23.37 200 LEU D O 1
ATOM 12308 N N . SER D 1 223 ? -26.922 20.252 -75.382 1.00 23.11 201 SER D N 1
ATOM 12309 C CA . SER D 1 223 ? -26.522 21.597 -75.000 1.00 22.49 201 SER D CA 1
ATOM 12310 C C . SER D 1 223 ? -25.465 21.526 -73.901 1.00 27.95 201 SER D C 1
ATOM 12311 O O . SER D 1 223 ? -25.512 20.642 -73.039 1.00 25.20 201 SER D O 1
ATOM 12314 N N . GLY D 1 224 ? -24.503 22.441 -73.956 1.00 30.89 202 GLY D N 1
ATOM 12315 C CA . GLY D 1 224 ? -23.413 22.451 -72.999 1.00 31.30 202 GLY D CA 1
ATOM 12316 C C . GLY D 1 224 ? -22.528 23.667 -73.181 1.00 33.03 202 GLY D C 1
ATOM 12317 O O . GLY D 1 224 ? -22.817 24.554 -73.988 1.00 29.70 202 GLY D O 1
ATOM 12318 N N . MET D 1 225 ? -21.432 23.692 -72.418 1.00 27.18 203 MET D N 1
ATOM 12319 C CA . MET D 1 225 ? -20.533 24.841 -72.426 1.00 34.82 203 MET D CA 1
ATOM 12320 C C . MET D 1 225 ? -19.834 24.996 -73.771 1.00 31.47 203 MET D C 1
ATOM 12321 O O . MET D 1 225 ? -19.428 24.018 -74.405 1.00 28.82 203 MET D O 1
ATOM 12326 N N . ASP D 1 226 ? -19.671 26.255 -74.187 1.00 31.91 204 ASP D N 1
ATOM 12327 C CA . ASP D 1 226 ? -19.007 26.540 -75.454 1.00 36.00 204 ASP D CA 1
ATOM 12328 C C . ASP D 1 226 ? -17.533 26.154 -75.413 1.00 35.06 204 ASP D C 1
ATOM 12329 O O . ASP D 1 226 ? -16.994 25.644 -76.401 1.00 32.34 204 ASP D O 1
ATOM 12334 N N . SER D 1 227 ? -16.861 26.402 -74.284 1.00 29.90 205 SER D N 1
ATOM 12335 C CA . SER D 1 227 ? -15.423 26.152 -74.189 1.00 37.35 205 SER D CA 1
ATOM 12336 C C . SER D 1 227 ? -15.091 24.669 -74.288 1.00 35.65 205 SER D C 1
ATOM 12337 O O . SER D 1 227 ? -13.985 24.318 -74.715 1.00 33.88 205 SER D O 1
ATOM 12340 N N . THR D 1 228 ? -16.031 23.793 -73.940 1.00 30.50 206 THR D N 1
ATOM 12341 C CA . THR D 1 228 ? -15.793 22.358 -73.934 1.00 24.30 206 THR D CA 1
ATOM 12342 C C . THR D 1 228 ? -16.621 21.637 -74.990 1.00 29.05 206 THR D C 1
ATOM 12343 O O . THR D 1 228 ? -16.063 21.028 -75.908 1.00 25.82 206 THR D O 1
ATOM 12347 N N . VAL D 1 229 ? -17.949 21.723 -74.901 1.00 23.11 207 VAL D N 1
ATOM 12348 C CA . VAL D 1 229 ? -18.822 20.974 -75.804 1.00 27.74 207 VAL D CA 1
ATOM 12349 C C . VAL D 1 229 ? -18.778 21.562 -77.210 1.00 20.18 207 VAL D C 1
ATOM 12350 O O . VAL D 1 229 ? -18.675 20.831 -78.202 1.00 24.53 207 VAL D O 1
ATOM 12354 N N . GLY D 1 230 ? -18.885 22.885 -77.318 1.00 21.26 208 GLY D N 1
ATOM 12355 C CA . GLY D 1 230 ? -18.833 23.512 -78.629 1.00 24.84 208 GLY D CA 1
ATOM 12356 C C . GLY D 1 230 ? -17.505 23.283 -79.325 1.00 25.17 208 GLY D C 1
ATOM 12357 O O . GLY D 1 230 ? -17.462 23.001 -80.526 1.00 21.77 208 GLY D O 1
ATOM 12358 N N . ASP D 1 231 ? -16.405 23.382 -78.576 1.00 22.61 209 ASP D N 1
ATOM 12359 C CA . ASP D 1 231 ? -15.086 23.156 -79.160 1.00 25.43 209 ASP D CA 1
ATOM 12360 C C . ASP D 1 231 ? -14.893 21.694 -79.546 1.00 20.44 209 ASP D C 1
ATOM 12361 O O . ASP D 1 231 ? -14.295 21.399 -80.587 1.00 23.07 209 ASP D O 1
ATOM 12366 N N . ALA D 1 232 ? -15.392 20.765 -78.725 1.00 19.91 210 ALA D N 1
ATOM 12367 C CA . ALA D 1 232 ? -15.284 19.346 -79.055 1.00 23.10 210 ALA D CA 1
ATOM 12368 C C . ALA D 1 232 ? -15.983 19.027 -80.373 1.00 24.96 210 ALA D C 1
ATOM 12369 O O . ALA D 1 232 ? -15.506 18.199 -81.158 1.00 27.30 210 ALA D O 1
ATOM 12371 N N . ILE D 1 233 ? -17.112 19.679 -80.636 1.00 20.40 211 ILE D N 1
ATOM 12372 C CA . ILE D 1 233 ? -17.814 19.449 -81.893 1.00 22.84 211 ILE D CA 1
ATOM 12373 C C . ILE D 1 233 ? -17.031 20.037 -83.064 1.00 19.36 211 ILE D C 1
ATOM 12374 O O . ILE D 1 233 ? -16.846 19.378 -84.093 1.00 18.59 211 ILE D O 1
ATOM 12379 N N . SER D 1 234 ? -16.547 21.276 -82.929 1.00 19.28 212 SER D N 1
ATOM 12380 C CA . SER D 1 234 ? -15.790 21.886 -84.019 1.00 24.26 212 SER D CA 1
ATOM 12381 C C . SER D 1 234 ? -14.476 21.153 -84.268 1.00 22.68 212 SER D C 1
ATOM 12382 O O . SER D 1 234 ? -14.106 20.912 -85.423 1.00 24.19 212 SER D O 1
ATOM 12385 N N . ALA D 1 235 ? -13.762 20.783 -83.203 1.00 18.80 213 ALA D N 1
ATOM 12386 C CA . ALA D 1 235 ? -12.453 20.157 -83.353 1.00 22.60 213 ALA D CA 1
ATOM 12387 C C . ALA D 1 235 ? -12.525 18.704 -83.808 1.00 20.95 213 ALA D C 1
ATOM 12388 O O . ALA D 1 235 ? -11.509 18.163 -84.258 1.00 21.63 213 ALA D O 1
ATOM 12390 N N . SER D 1 236 ? -13.686 18.066 -83.703 1.00 18.79 214 SER D N 1
ATOM 12391 C CA . SER D 1 236 ? -13.842 16.686 -84.136 1.00 16.53 214 SER D CA 1
ATOM 12392 C C . SER D 1 236 ? -13.581 16.562 -85.636 1.00 18.39 214 SER D C 1
ATOM 12393 O O . SER D 1 236 ? -13.868 17.474 -86.415 1.00 19.36 214 SER D O 1
ATOM 12396 N N . THR D 1 237 ? -13.028 15.420 -86.041 1.00 19.39 215 THR D N 1
ATOM 12397 C CA . THR D 1 237 ? -12.799 15.168 -87.460 1.00 23.49 215 THR D CA 1
ATOM 12398 C C . THR D 1 237 ? -14.005 14.551 -88.152 1.00 24.41 215 THR D C 1
ATOM 12399 O O . THR D 1 237 ? -13.963 14.339 -89.369 1.00 19.99 215 THR D O 1
ATOM 12403 N N . ILE D 1 238 ? -15.075 14.266 -87.417 1.00 21.22 216 ILE D N 1
ATOM 12404 C CA . ILE D 1 238 ? -16.259 13.620 -87.979 1.00 18.39 216 ILE D CA 1
ATOM 12405 C C . ILE D 1 238 ? -17.076 14.581 -88.844 1.00 21.72 216 ILE D C 1
ATOM 12406 O O . ILE D 1 238 ? -17.423 14.213 -89.977 1.00 21.59 216 ILE D O 1
ATOM 12411 N N . PRO D 1 239 ? -17.419 15.794 -88.388 1.00 20.39 217 PRO D N 1
ATOM 12412 C CA . PRO D 1 239 ? -18.290 16.656 -89.206 1.00 19.39 217 PRO D CA 1
ATOM 12413 C C . PRO D 1 239 ? -17.675 17.028 -90.549 1.00 23.48 217 PRO D C 1
ATOM 12414 O O . PRO D 1 239 ? -16.506 17.412 -90.643 1.00 21.47 217 PRO D O 1
ATOM 12418 N N . SER D 1 240 ? -18.493 16.922 -91.593 1.00 22.93 218 SER D N 1
ATOM 12419 C CA . SER D 1 240 ? -18.151 17.431 -92.912 1.00 22.29 218 SER D CA 1
ATOM 12420 C C . SER D 1 240 ? -18.585 18.878 -93.094 1.00 23.76 218 SER D C 1
ATOM 12421 O O . SER D 1 240 ? -17.949 19.620 -93.851 1.00 23.01 218 SER D O 1
ATOM 12424 N N . VAL D 1 241 ? -19.659 19.291 -92.423 1.00 20.99 219 VAL D N 1
ATOM 12425 C CA . VAL D 1 241 ? -20.179 20.651 -92.510 1.00 19.60 219 VAL D CA 1
ATOM 12426 C C . VAL D 1 241 ? -20.311 21.204 -91.098 1.00 18.11 219 VAL D C 1
ATOM 12427 O O . VAL D 1 241 ? -20.839 20.527 -90.210 1.00 17.76 219 VAL D O 1
ATOM 12431 N N . LEU D 1 242 ? -19.820 22.424 -90.890 1.00 19.86 220 LEU D N 1
ATOM 12432 C CA . LEU D 1 242 ? -20.055 23.181 -89.665 1.00 21.48 220 LEU D CA 1
ATOM 12433 C C . LEU D 1 242 ? -20.885 24.403 -90.022 1.00 18.90 220 LEU D C 1
ATOM 12434 O O . LEU D 1 242 ? -20.484 25.196 -90.880 1.00 20.49 220 LEU D O 1
ATOM 12439 N N . THR D 1 243 ? -22.042 24.554 -89.382 1.00 21.73 221 THR D N 1
ATOM 12440 C CA . THR D 1 243 ? -22.882 25.713 -89.631 1.00 18.87 221 THR D CA 1
ATOM 12441 C C . THR D 1 243 ? -23.186 26.423 -88.318 1.00 24.58 221 THR D C 1
ATOM 12442 O O . THR D 1 243 ? -23.334 25.795 -87.262 1.00 19.55 221 THR D O 1
ATOM 12446 N N . LEU D 1 244 ? -23.251 27.750 -88.386 1.00 23.41 222 LEU D N 1
ATOM 12447 C CA . LEU D 1 244 ? -23.363 28.542 -87.171 1.00 20.96 222 LEU D CA 1
ATOM 12448 C C . LEU D 1 244 ? -24.205 29.783 -87.424 1.00 23.89 222 LEU D C 1
ATOM 12449 O O . LEU D 1 244 ? -24.017 30.478 -88.425 1.00 17.50 222 LEU D O 1
ATOM 12454 N N . ILE D 1 245 ? -25.144 30.040 -86.520 1.00 25.83 223 ILE D N 1
ATOM 12455 C CA . ILE D 1 245 ? -25.815 31.327 -86.412 1.00 24.14 223 ILE D CA 1
ATOM 12456 C C . ILE D 1 245 ? -25.331 31.947 -85.112 1.00 24.25 223 ILE D C 1
ATOM 12457 O O . ILE D 1 245 ? -25.580 31.405 -84.027 1.00 29.43 223 ILE D O 1
ATOM 12462 N N . GLY D 1 246 ? -24.621 33.068 -85.211 1.00 22.39 224 GLY D N 1
ATOM 12463 C CA . GLY D 1 246 ? -24.038 33.669 -84.029 1.00 25.74 224 GLY D CA 1
ATOM 12464 C C . GLY D 1 246 ? -23.220 34.914 -84.296 1.00 23.74 224 GLY D C 1
ATOM 12465 O O . GLY D 1 246 ? -23.478 35.652 -85.251 1.00 24.86 224 GLY D O 1
ATOM 12466 N N . SER D 1 247 ? -22.229 35.157 -83.453 1.00 23.63 225 SER D N 1
ATOM 12467 C CA . SER D 1 247 ? -21.437 36.371 -83.526 1.00 29.20 225 SER D CA 1
ATOM 12468 C C . SER D 1 247 ? -20.190 36.154 -84.376 1.00 30.42 225 SER D C 1
ATOM 12469 O O . SER D 1 247 ? -19.696 35.034 -84.535 1.00 27.26 225 SER D O 1
ATOM 12472 N N . THR D 1 248 ? -19.676 37.256 -84.920 1.00 33.80 226 THR D N 1
ATOM 12473 C CA . THR D 1 248 ? -18.510 37.168 -85.789 1.00 33.17 226 THR D CA 1
ATOM 12474 C C . THR D 1 248 ? -17.270 36.676 -85.046 1.00 34.16 226 THR D C 1
ATOM 12475 O O . THR D 1 248 ? -16.379 36.097 -85.676 1.00 33.51 226 THR D O 1
ATOM 12479 N N . ASN D 1 249 ? -17.209 36.855 -83.722 1.00 28.68 227 ASN D N 1
ATOM 12480 C CA . ASN D 1 249 ? -16.078 36.350 -82.947 1.00 31.68 227 ASN D CA 1
ATOM 12481 C C . ASN D 1 249 ? -16.157 34.840 -82.753 1.00 35.27 227 ASN D C 1
ATOM 12482 O O . ASN D 1 249 ? -15.136 34.145 -82.835 1.00 25.96 227 ASN D O 1
ATOM 12487 N N . VAL D 1 250 ? -17.356 34.327 -82.466 1.00 27.05 228 VAL D N 1
ATOM 12488 C CA . VAL D 1 250 ? -17.560 32.884 -82.419 1.00 28.02 228 VAL D CA 1
ATOM 12489 C C . VAL D 1 250 ? -17.341 32.283 -83.799 1.00 24.91 228 VAL D C 1
ATOM 12490 O O . VAL D 1 250 ? -16.749 31.207 -83.940 1.00 25.02 228 VAL D O 1
ATOM 12494 N N . GLY D 1 251 ? -17.815 32.971 -84.838 1.00 22.82 229 GLY D N 1
ATOM 12495 C CA . GLY D 1 251 ? -17.567 32.520 -86.196 1.00 27.87 229 GLY D CA 1
ATOM 12496 C C . GLY D 1 251 ? -16.096 32.268 -86.469 1.00 28.70 229 GLY D C 1
ATOM 12497 O O . GLY D 1 251 ? -15.702 31.151 -86.812 1.00 22.54 229 GLY D O 1
ATOM 12498 N N . LYS D 1 252 ? -15.267 33.302 -86.297 1.00 26.10 230 LYS D N 1
ATOM 12499 C CA . LYS D 1 252 ? -13.832 33.141 -86.509 1.00 28.88 230 LYS D CA 1
ATOM 12500 C C . LYS D 1 252 ? -13.247 32.055 -85.613 1.00 27.68 230 LYS D C 1
ATOM 12501 O O . LYS D 1 252 ? -12.353 31.311 -86.038 1.00 23.93 230 LYS D O 1
ATOM 12507 N N . HIS D 1 253 ? -13.746 31.938 -84.380 1.00 22.87 231 HIS D N 1
ATOM 12508 C CA . HIS D 1 253 ? -13.277 30.888 -83.483 1.00 19.38 231 HIS D CA 1
ATOM 12509 C C . HIS D 1 253 ? -13.625 29.501 -84.019 1.00 26.80 231 HIS D C 1
ATOM 12510 O O . HIS D 1 253 ? -12.812 28.574 -83.929 1.00 25.86 231 HIS D O 1
ATOM 12517 N N . VAL D 1 254 ? -14.822 29.343 -84.596 1.00 23.79 232 VAL D N 1
ATOM 12518 C CA . VAL D 1 254 ? -15.227 28.042 -85.127 1.00 22.94 232 VAL D CA 1
ATOM 12519 C C . VAL D 1 254 ? -14.360 27.648 -86.320 1.00 21.32 232 VAL D C 1
ATOM 12520 O O . VAL D 1 254 ? -13.984 26.480 -86.472 1.00 21.99 232 VAL D O 1
ATOM 12524 N N . ILE D 1 255 ? -14.022 28.613 -87.177 1.00 24.79 233 ILE D N 1
ATOM 12525 C CA . ILE D 1 255 ? -13.196 28.324 -88.350 1.00 25.71 233 ILE D CA 1
ATOM 12526 C C . ILE D 1 255 ? -11.821 27.816 -87.935 1.00 25.08 233 ILE D C 1
ATOM 12527 O O . ILE D 1 255 ? -11.282 26.873 -88.531 1.00 18.96 233 ILE D O 1
ATOM 12532 N N . ALA D 1 256 ? -11.228 28.432 -86.910 1.00 22.75 234 ALA D N 1
ATOM 12533 C CA . ALA D 1 256 ? -9.879 28.051 -86.502 1.00 21.16 234 ALA D CA 1
ATOM 12534 C C . ALA D 1 256 ? -9.876 26.709 -85.783 1.00 24.51 234 ALA D C 1
ATOM 12535 O O . ALA D 1 256 ? -9.006 25.867 -86.031 1.00 21.37 234 ALA D O 1
ATOM 12537 N N . THR D 1 257 ? -10.839 26.490 -84.887 1.00 19.06 235 THR D N 1
ATOM 12538 C CA . THR D 1 257 ? -10.861 25.243 -84.133 1.00 19.09 235 THR D CA 1
ATOM 12539 C C . THR D 1 257 ? -11.297 24.074 -85.003 1.00 17.82 235 THR D C 1
ATOM 12540 O O . THR D 1 257 ? -10.915 22.928 -84.737 1.00 20.14 235 THR D O 1
ATOM 12544 N N . GLY D 1 258 ? -12.086 24.340 -86.044 1.00 17.48 236 GLY D N 1
ATOM 12545 C CA . GLY D 1 258 ? -12.476 23.300 -86.977 1.00 20.05 236 GLY D CA 1
ATOM 12546 C C . GLY D 1 258 ? -11.387 22.842 -87.921 1.00 20.31 236 GLY D C 1
ATOM 12547 O O . GLY D 1 258 ? -11.577 21.851 -88.633 1.00 18.03 236 GLY D O 1
ATOM 12548 N N . ALA D 1 259 ? -10.241 23.525 -87.928 1.00 17.43 237 ALA D N 1
ATOM 12549 C CA . ALA D 1 259 ? -9.159 23.255 -88.880 1.00 20.32 237 ALA D CA 1
ATOM 12550 C C . ALA D 1 259 ? -8.400 21.937 -88.604 1.00 19.82 237 ALA D C 1
ATOM 12551 O O . ALA D 1 259 ? -7.335 21.714 -89.219 1.00 22.96 237 ALA D O 1
ATOM 12553 N N . THR D 1 260 ? -8.906 21.076 -87.717 1.00 20.89 238 THR D N 1
ATOM 12554 C CA . THR D 1 260 ? -8.388 19.721 -87.543 1.00 20.54 238 THR D CA 1
ATOM 12555 C C . THR D 1 260 ? -8.699 18.827 -88.732 1.00 25.13 238 THR D C 1
ATOM 12556 O O . THR D 1 260 ? -8.140 17.730 -88.831 1.00 16.93 238 THR D O 1
ATOM 12560 N N . SER D 1 261 ? -9.605 19.256 -89.604 1.00 20.44 239 SER D N 1
ATOM 12561 C CA . SER D 1 261 ? -9.936 18.536 -90.821 1.00 23.89 239 SER D CA 1
ATOM 12562 C C . SER D 1 261 ? -10.442 19.559 -91.820 1.00 22.44 239 SER D C 1
ATOM 12563 O O . SER D 1 261 ? -10.672 20.723 -91.482 1.00 24.88 239 SER D O 1
ATOM 12566 N N . ILE D 1 262 ? -10.622 19.113 -93.056 1.00 20.44 240 ILE D N 1
ATOM 12567 C CA . ILE D 1 262 ? -11.214 19.943 -94.098 1.00 22.26 240 ILE D CA 1
ATOM 12568 C C . ILE D 1 262 ? -12.729 19.899 -93.910 1.00 23.94 240 ILE D C 1
ATOM 12569 O O . ILE D 1 262 ? -13.347 18.840 -94.030 1.00 22.02 240 ILE D O 1
ATOM 12574 N N . LYS D 1 263 ? -13.329 21.052 -93.620 1.00 21.46 241 LYS D N 1
ATOM 12575 C CA . LYS D 1 263 ? -14.757 21.151 -93.363 1.00 19.52 241 LYS D CA 1
ATOM 12576 C C . LYS D 1 263 ? -15.367 22.235 -94.237 1.00 22.08 241 LYS D C 1
ATOM 12577 O O . LYS D 1 263 ? -14.698 23.198 -94.619 1.00 21.80 241 LYS D O 1
ATOM 12583 N N . ARG D 1 264 ? -16.652 22.075 -94.542 1.00 21.93 242 ARG D N 1
ATOM 12584 C CA . ARG D 1 264 ? -17.436 23.136 -95.156 1.00 22.02 242 ARG D CA 1
ATOM 12585 C C . ARG D 1 264 ? -17.981 24.036 -94.056 1.00 19.80 242 ARG D C 1
ATOM 12586 O O . ARG D 1 264 ? -18.476 23.544 -93.040 1.00 24.54 242 ARG D O 1
ATOM 12594 N N . TYR D 1 265 ? -17.895 25.347 -94.257 1.00 21.84 243 TYR D N 1
ATOM 12595 C CA . TYR D 1 265 ? -18.361 26.312 -93.269 1.00 25.77 243 TYR D CA 1
ATOM 12596 C C . TYR D 1 265 ? -19.533 27.103 -93.836 1.00 27.48 243 TYR D C 1
ATOM 12597 O O . TYR D 1 265 ? -19.458 27.616 -94.957 1.00 24.74 243 TYR D O 1
ATOM 12606 N N . SER D 1 266 ? -20.610 27.192 -93.058 1.00 21.49 244 SER D N 1
ATOM 12607 C CA . SER D 1 266 ? -21.772 28.013 -93.373 1.00 29.63 244 SER D CA 1
ATOM 12608 C C . SER D 1 266 ? -22.088 28.857 -92.147 1.00 29.24 244 SER D C 1
ATOM 12609 O O . SER D 1 266 ? -22.181 28.322 -91.040 1.00 25.63 244 SER D O 1
ATOM 12612 N N . MET D 1 267 ? -22.237 30.169 -92.327 1.00 25.69 245 MET D N 1
ATOM 12613 C CA . MET D 1 267 ? -22.381 31.051 -91.175 1.00 31.28 245 MET D CA 1
ATOM 12614 C C . MET D 1 267 ? -23.300 32.223 -91.485 1.00 29.05 245 MET D C 1
ATOM 12615 O O . MET D 1 267 ? -23.319 32.732 -92.609 1.00 29.53 245 MET D O 1
ATOM 12620 N N . GLU D 1 268 ? -24.057 32.641 -90.470 1.00 27.20 246 GLU D N 1
ATOM 12621 C CA . GLU D 1 268 ? -24.779 33.909 -90.461 1.00 25.85 246 GLU D CA 1
ATOM 12622 C C . GLU D 1 268 ? -24.324 34.652 -89.212 1.00 27.13 246 GLU D C 1
ATOM 12623 O O . GLU D 1 268 ? -24.542 34.183 -88.089 1.00 28.46 246 GLU D O 1
ATOM 12629 N N . LEU D 1 269 ? -23.685 35.803 -89.399 1.00 27.05 247 LEU D N 1
ATOM 12630 C CA . LEU D 1 269 ? -23.049 36.487 -88.281 1.00 29.91 247 LEU D CA 1
ATOM 12631 C C . LEU D 1 269 ? -23.684 37.851 -88.028 1.00 30.26 247 LEU D C 1
ATOM 12632 O O . LEU D 1 269 ? -24.907 37.991 -88.115 1.00 28.01 247 LEU D O 1
ATOM 12637 N N . GLY D 1 270 ? -22.876 38.859 -87.715 1.00 29.88 248 GLY D N 1
ATOM 12638 C CA . GLY D 1 270 ? -23.430 40.155 -87.363 1.00 34.66 248 GLY D CA 1
ATOM 12639 C C . GLY D 1 270 ? -24.027 40.882 -88.553 1.00 35.79 248 GLY D C 1
ATOM 12640 O O . GLY D 1 270 ? -23.621 40.698 -89.701 1.00 30.62 248 GLY D O 1
ATOM 12641 N N . GLY D 1 271 ? -25.021 41.726 -88.267 1.00 31.72 249 GLY D N 1
ATOM 12642 C CA . GLY D 1 271 ? -25.603 42.583 -89.273 1.00 23.47 249 GLY D CA 1
ATOM 12643 C C . GLY D 1 271 ? -25.531 44.036 -88.847 1.00 20.54 249 GLY D C 1
ATOM 12644 O O . GLY D 1 271 ? -25.365 44.356 -87.671 1.00 24.03 249 GLY D O 1
ATOM 12645 N N . ASN D 1 272 ? -25.644 44.924 -89.841 1.00 19.88 250 ASN D N 1
ATOM 12646 C CA . ASN D 1 272 ? -25.713 46.369 -89.612 1.00 22.54 250 ASN D CA 1
ATOM 12647 C C . ASN D 1 272 ? -26.492 46.983 -90.780 1.00 24.31 250 ASN D C 1
ATOM 12648 O O . ASN D 1 272 ? -25.955 47.683 -91.639 1.00 23.81 250 ASN D O 1
ATOM 12653 N N . ALA D 1 273 ? -27.803 46.731 -90.788 1.00 19.04 251 ALA D N 1
ATOM 12654 C CA . ALA D 1 273 ? -28.643 47.054 -91.933 1.00 20.08 251 ALA D CA 1
ATOM 12655 C C . ALA D 1 273 ? -28.913 48.553 -92.005 1.00 21.13 251 ALA D C 1
ATOM 12656 O O . ALA D 1 273 ? -29.364 49.145 -91.019 1.00 26.22 251 ALA D O 1
ATOM 12658 N N . PRO D 1 274 ? -28.654 49.194 -93.143 1.00 22.01 252 PRO D N 1
ATOM 12659 C CA . PRO D 1 274 ? -29.123 50.567 -93.342 1.00 29.65 252 PRO D CA 1
ATOM 12660 C C . PRO D 1 274 ? -30.526 50.590 -93.928 1.00 28.16 252 PRO D C 1
ATOM 12661 O O . PRO D 1 274 ? -30.862 49.834 -94.843 1.00 24.22 252 PRO D O 1
ATOM 12665 N N . ALA D 1 275 ? -31.361 51.468 -93.376 1.00 25.49 253 ALA D N 1
ATOM 12666 C CA . ALA D 1 275 ? -32.710 51.711 -93.881 1.00 23.86 253 ALA D CA 1
ATOM 12667 C C . ALA D 1 275 ? -32.780 53.164 -94.331 1.00 30.17 253 ALA D C 1
ATOM 12668 O O . ALA D 1 275 ? -32.652 54.079 -93.510 1.00 30.93 253 ALA D O 1
ATOM 12670 N N . ILE D 1 276 ? -32.991 53.374 -95.629 1.00 23.07 254 ILE D N 1
ATOM 12671 C CA . ILE D 1 276 ? -32.935 54.697 -96.239 1.00 25.72 254 ILE D CA 1
ATOM 12672 C C . ILE D 1 276 ? -34.349 55.127 -96.611 1.00 31.37 254 ILE D C 1
ATOM 12673 O O . ILE D 1 276 ? -34.990 54.507 -97.469 1.00 30.73 254 ILE D O 1
ATOM 12678 N N . VAL D 1 277 ? -34.821 56.203 -95.988 1.00 28.26 255 VAL D N 1
ATOM 12679 C CA . VAL D 1 277 ? -36.141 56.767 -96.256 1.00 27.44 255 VAL D CA 1
ATOM 12680 C C . VAL D 1 277 ? -35.936 58.075 -97.010 1.00 27.73 255 VAL D C 1
ATOM 12681 O O . VAL D 1 277 ? -35.544 59.088 -96.417 1.00 31.92 255 VAL D O 1
ATOM 12685 N N . CYS D 1 278 ? -36.212 58.060 -98.316 1.00 28.24 256 CYS D N 1
ATOM 12686 C CA . CYS D 1 278 ? -35.943 59.196 -99.185 1.00 26.73 256 CYS D CA 1
ATOM 12687 C C . CYS D 1 278 ? -37.097 60.198 -99.181 1.00 35.92 256 CYS D C 1
ATOM 12688 O O . CYS D 1 278 ? -38.133 60.005 -98.539 1.00 32.59 256 CYS D O 1
ATOM 12691 N N . SER D 1 279 ? -36.905 61.285 -99.936 1.00 31.93 257 SER D N 1
ATOM 12692 C CA . SER D 1 279 ? -37.848 62.398 -99.922 1.00 39.03 257 SER D CA 1
ATOM 12693 C C . SER D 1 279 ? -39.204 62.000 -100.492 1.00 35.25 257 SER D C 1
ATOM 12694 O O . SER D 1 279 ? -40.242 62.467 -100.011 1.00 34.12 257 SER D O 1
ATOM 12697 N N . ASP D 1 280 ? -39.219 61.144 -101.517 1.00 34.82 258 ASP D N 1
ATOM 12698 C CA . ASP D 1 280 ? -40.448 60.760 -102.202 1.00 32.62 258 ASP D CA 1
ATOM 12699 C C . ASP D 1 280 ? -41.024 59.447 -101.679 1.00 33.50 258 ASP D C 1
ATOM 12700 O O . ASP D 1 280 ? -41.764 58.766 -102.397 1.00 33.04 258 ASP D O 1
ATOM 12705 N N . ALA D 1 281 ? -40.712 59.085 -100.439 1.00 34.15 259 ALA D N 1
ATOM 12706 C CA . ALA D 1 281 ? -41.114 57.800 -99.889 1.00 37.75 259 ALA D CA 1
ATOM 12707 C C . ALA D 1 281 ? -42.517 57.864 -99.298 1.00 36.31 259 ALA D C 1
ATOM 12708 O O . ALA D 1 281 ? -42.993 58.923 -98.880 1.00 34.55 259 ALA D O 1
ATOM 12710 N N . ASN D 1 282 ? -43.182 56.710 -99.278 1.00 35.09 260 ASN D N 1
ATOM 12711 C CA . ASN D 1 282 ? -44.421 56.538 -98.524 1.00 41.54 260 ASN D CA 1
ATOM 12712 C C . ASN D 1 282 ? -44.063 56.471 -97.048 1.00 32.69 260 ASN D C 1
ATOM 12713 O O . ASN D 1 282 ? -43.610 55.439 -96.548 1.00 31.05 260 ASN D O 1
ATOM 12718 N N . LEU D 1 283 ? -44.270 57.587 -96.344 1.00 37.77 261 LEU D N 1
ATOM 12719 C CA . LEU D 1 283 ? -43.799 57.697 -94.966 1.00 33.21 261 LEU D CA 1
ATOM 12720 C C . LEU D 1 283 ? -44.561 56.769 -94.027 1.00 37.97 261 LEU D C 1
ATOM 12721 O O . LEU D 1 283 ? -43.963 56.206 -93.099 1.00 33.53 261 LEU D O 1
ATOM 12726 N N . ASP D 1 284 ? -45.869 56.597 -94.247 1.00 36.74 262 ASP D N 1
ATOM 12727 C CA . ASP D 1 284 ? -46.639 55.664 -93.432 1.00 34.93 262 ASP D CA 1
ATOM 12728 C C . ASP D 1 284 ? -46.152 54.233 -93.629 1.00 29.45 262 ASP D C 1
ATOM 12729 O O . ASP D 1 284 ? -45.989 53.484 -92.658 1.00 33.94 262 ASP D O 1
ATOM 12734 N N . ASN D 1 285 ? -45.922 53.834 -94.882 1.00 28.99 263 ASN D N 1
ATOM 12735 C CA . ASN D 1 285 ? -45.437 52.484 -95.150 1.00 32.01 263 ASN D CA 1
ATOM 12736 C C . ASN D 1 285 ? -44.042 52.276 -94.570 1.00 26.34 263 ASN D C 1
ATOM 12737 O O . ASN D 1 285 ? -43.765 51.233 -93.966 1.00 27.07 263 ASN D O 1
ATOM 12742 N N . ALA D 1 286 ? -43.159 53.268 -94.722 1.00 27.50 264 ALA D N 1
ATOM 12743 C CA . ALA D 1 286 ? -41.800 53.138 -94.202 1.00 32.93 264 ALA D CA 1
ATOM 12744 C C . ALA D 1 286 ? -41.791 53.033 -92.681 1.00 26.01 264 ALA D C 1
ATOM 12745 O O . ALA D 1 286 ? -41.035 52.236 -92.114 1.00 24.42 264 ALA D O 1
ATOM 12747 N N . ALA D 1 287 ? -42.627 53.823 -92.002 1.00 24.67 265 ALA D N 1
ATOM 12748 C CA . ALA D 1 287 ? -42.682 53.745 -90.545 1.00 29.03 265 ALA D CA 1
ATOM 12749 C C . ALA D 1 287 ? -43.259 52.412 -90.078 1.00 25.73 265 ALA D C 1
ATOM 12750 O O . ALA D 1 287 ? -42.797 51.850 -89.079 1.00 27.86 265 ALA D O 1
ATOM 12752 N N . ASP D 1 288 ? -44.269 51.889 -90.784 1.00 30.28 266 ASP D N 1
ATOM 12753 C CA . ASP D 1 288 ? -44.862 50.608 -90.395 1.00 23.92 266 ASP D CA 1
ATOM 12754 C C . ASP D 1 288 ? -43.853 49.472 -90.509 1.00 19.08 266 ASP D C 1
ATOM 12755 O O . ASP D 1 288 ? -43.753 48.625 -89.616 1.00 22.20 266 ASP D O 1
ATOM 12760 N N . VAL D 1 289 ? -43.114 49.427 -91.615 1.00 23.98 267 VAL D N 1
ATOM 12761 C CA . VAL D 1 289 ? -42.153 48.350 -91.830 1.00 25.88 267 VAL D CA 1
ATOM 12762 C C . VAL D 1 289 ? -41.019 48.441 -90.817 1.00 20.56 267 VAL D C 1
ATOM 12763 O O . VAL D 1 289 ? -40.712 47.472 -90.115 1.00 23.90 267 VAL D O 1
ATOM 12767 N N . ILE D 1 290 ? -40.404 49.620 -90.709 1.00 20.32 268 ILE D N 1
ATOM 12768 C CA . ILE D 1 290 ? -39.246 49.794 -89.835 1.00 22.56 268 ILE D CA 1
ATOM 12769 C C . ILE D 1 290 ? -39.622 49.531 -88.381 1.00 25.84 268 ILE D C 1
ATOM 12770 O O . ILE D 1 290 ? -38.998 48.706 -87.701 1.00 18.18 268 ILE D O 1
ATOM 12775 N N . CYS D 1 291 ? -40.670 50.202 -87.892 1.00 27.00 269 CYS D N 1
ATOM 12776 C CA . CYS D 1 291 ? -41.111 49.961 -86.524 1.00 21.25 269 CYS D CA 1
ATOM 12777 C C . CYS D 1 291 ? -41.505 48.506 -86.308 1.00 20.00 269 CYS D C 1
ATOM 12778 O O . CYS D 1 291 ? -41.244 47.947 -85.238 1.00 22.71 269 CYS D O 1
ATOM 12781 N N . GLY D 1 292 ? -42.136 47.878 -87.302 1.00 23.92 270 GLY D N 1
ATOM 12782 C CA . GLY D 1 292 ? -42.627 46.523 -87.109 1.00 21.90 270 GLY D CA 1
ATOM 12783 C C . GLY D 1 292 ? -41.513 45.547 -86.794 1.00 22.22 270 GLY D C 1
ATOM 12784 O O . GLY D 1 292 ? -41.586 44.790 -85.825 1.00 21.08 270 GLY D O 1
ATOM 12785 N N . VAL D 1 293 ? -40.457 45.559 -87.608 1.00 24.55 271 VAL D N 1
ATOM 12786 C CA . VAL D 1 293 ? -39.360 44.621 -87.403 1.00 22.44 271 VAL D CA 1
ATOM 12787 C C . VAL D 1 293 ? -38.390 45.110 -86.329 1.00 24.05 271 VAL D C 1
ATOM 12788 O O . VAL D 1 293 ? -37.630 44.307 -85.772 1.00 21.50 271 VAL D O 1
ATOM 12792 N N . LYS D 1 294 ? -38.411 46.401 -85.995 1.00 23.34 272 LYS D N 1
ATOM 12793 C CA . LYS D 1 294 ? -37.519 46.897 -84.952 1.00 20.54 272 LYS D CA 1
ATOM 12794 C C . LYS D 1 294 ? -38.002 46.528 -83.555 1.00 25.41 272 LYS D C 1
ATOM 12795 O O . LYS D 1 294 ? -37.189 46.420 -82.630 1.00 21.17 272 LYS D O 1
ATOM 12801 N N . PHE D 1 295 ? -39.309 46.345 -83.372 1.00 25.28 273 PHE D N 1
ATOM 12802 C CA . PHE D 1 295 ? -39.851 45.959 -82.080 1.00 21.65 273 PHE D CA 1
ATOM 12803 C C . PHE D 1 295 ? -40.277 44.500 -82.025 1.00 17.65 273 PHE D C 1
ATOM 12804 O O . PHE D 1 295 ? -40.503 43.980 -80.927 1.00 25.12 273 PHE D O 1
ATOM 12812 N N . ALA D 1 296 ? -40.381 43.829 -83.169 1.00 20.00 274 ALA D N 1
ATOM 12813 C CA . ALA D 1 296 ? -40.615 42.391 -83.173 1.00 24.40 274 ALA D CA 1
ATOM 12814 C C . ALA D 1 296 ? -39.433 41.680 -82.529 1.00 22.06 274 ALA D C 1
ATOM 12815 O O . ALA D 1 296 ? -38.276 41.976 -82.845 1.00 25.12 274 ALA D O 1
ATOM 12817 N N . ASN D 1 297 ? -39.724 40.746 -81.621 1.00 19.62 275 ASN D N 1
ATOM 12818 C CA . ASN D 1 297 ? -38.689 39.998 -80.908 1.00 24.54 275 ASN D CA 1
ATOM 12819 C C . ASN D 1 297 ? -37.730 40.939 -80.180 1.00 22.59 275 ASN D C 1
ATOM 12820 O O . ASN D 1 297 ? -36.545 40.635 -80.020 1.00 21.34 275 ASN D O 1
ATOM 12825 N N . ALA D 1 298 ? -38.238 42.102 -79.761 1.00 19.70 276 ALA D N 1
ATOM 12826 C CA . ALA D 1 298 ? -37.440 43.131 -79.093 1.00 20.63 276 ALA D CA 1
ATOM 12827 C C . ALA D 1 298 ? -36.234 43.553 -79.933 1.00 21.61 276 ALA D C 1
ATOM 12828 O O . ALA D 1 298 ? -35.176 43.888 -79.394 1.00 18.66 276 ALA D O 1
ATOM 12830 N N . GLY D 1 299 ? -36.384 43.533 -81.257 1.00 23.19 277 GLY D N 1
ATOM 12831 C CA . GLY D 1 299 ? -35.315 43.941 -82.149 1.00 19.79 277 GLY D CA 1
ATOM 12832 C C . GLY D 1 299 ? -34.174 42.960 -82.284 1.00 17.84 277 GLY D C 1
ATOM 12833 O O . GLY D 1 299 ? -33.142 43.309 -82.865 1.00 19.66 277 GLY D O 1
ATOM 12834 N N . GLN D 1 300 ? -34.328 41.743 -81.770 1.00 20.91 278 GLN D N 1
ATOM 12835 C CA . GLN D 1 300 ? -33.269 40.737 -81.816 1.00 21.69 278 GLN D CA 1
ATOM 12836 C C . GLN D 1 300 ? -33.406 39.879 -83.077 1.00 20.01 278 GLN D C 1
ATOM 12837 O O . GLN D 1 300 ? -33.612 38.668 -83.030 1.00 22.00 278 GLN D O 1
ATOM 12843 N N . ILE D 1 301 ? -33.299 40.551 -84.222 1.00 16.78 279 ILE D N 1
ATOM 12844 C CA . ILE D 1 301 ? -33.485 39.946 -85.536 1.00 19.61 279 ILE D CA 1
ATOM 12845 C C . ILE D 1 301 ? -32.315 40.349 -86.427 1.00 23.08 279 ILE D C 1
ATOM 12846 O O . ILE D 1 301 ? -31.966 41.531 -86.512 1.00 19.84 279 ILE D O 1
ATOM 12851 N N . CYS D 1 302 ? -31.721 39.365 -87.108 1.00 19.58 280 CYS D N 1
ATOM 12852 C CA . CYS D 1 302 ? -30.497 39.621 -87.864 1.00 22.78 280 CYS D CA 1
ATOM 12853 C C . CYS D 1 302 ? -30.716 40.609 -89.003 1.00 26.29 280 CYS D C 1
ATOM 12854 O O . CYS D 1 302 ? -29.776 41.307 -89.404 1.00 29.01 280 CYS D O 1
ATOM 12857 N N . VAL D 1 303 ? -31.934 40.688 -89.541 1.00 22.36 281 VAL D N 1
ATOM 12858 C CA . VAL D 1 303 ? -32.186 41.500 -90.725 1.00 20.21 281 VAL D CA 1
ATOM 12859 C C . VAL D 1 303 ? -32.800 42.854 -90.390 1.00 20.20 281 VAL D C 1
ATOM 12860 O O . VAL D 1 303 ? -33.003 43.674 -91.299 1.00 23.57 281 VAL D O 1
ATOM 12864 N N . THR D 1 304 ? -33.084 43.123 -89.118 1.00 20.07 282 THR D N 1
ATOM 12865 C CA . THR D 1 304 ? -33.759 44.362 -88.757 1.00 21.11 282 THR D CA 1
ATOM 12866 C C . THR D 1 304 ? -32.828 45.553 -88.987 1.00 24.41 282 THR D C 1
ATOM 12867 O O . THR D 1 304 ? -31.612 45.444 -88.805 1.00 23.60 282 THR D O 1
ATOM 12871 N N . PRO D 1 305 ? -33.368 46.687 -89.433 1.00 23.05 283 PRO D N 1
ATOM 12872 C CA . PRO D 1 305 ? -32.522 47.862 -89.656 1.00 24.72 283 PRO D CA 1
ATOM 12873 C C . PRO D 1 305 ? -31.753 48.244 -88.401 1.00 27.49 283 PRO D C 1
ATOM 12874 O O . PRO D 1 305 ? -32.243 48.106 -87.282 1.00 23.24 283 PRO D O 1
ATOM 12878 N N . ASN D 1 306 ? -30.515 48.685 -88.607 1.00 26.03 284 ASN D N 1
ATOM 12879 C CA . ASN D 1 306 ? -29.636 49.139 -87.540 1.00 22.67 284 ASN D CA 1
ATOM 12880 C C . ASN D 1 306 ? -29.379 50.633 -87.593 1.00 19.32 284 ASN D C 1
ATOM 12881 O O . ASN D 1 306 ? -29.175 51.254 -86.550 1.00 20.70 284 ASN D O 1
ATOM 12886 N N . ARG D 1 307 ? -29.403 51.216 -88.789 1.00 19.86 285 ARG D N 1
ATOM 12887 C CA . ARG D 1 307 ? -29.208 52.643 -88.990 1.00 23.20 285 ARG D CA 1
ATOM 12888 C C . ARG D 1 307 ? -30.300 53.139 -89.922 1.00 24.24 285 ARG D C 1
ATOM 12889 O O . ARG D 1 307 ? -30.364 52.719 -91.082 1.00 25.59 285 ARG D O 1
ATOM 12897 N N . VAL D 1 308 ? -31.156 54.021 -89.421 1.00 25.68 286 VAL D N 1
ATOM 12898 C CA . VAL D 1 308 ? -32.286 54.538 -90.183 1.00 24.53 286 VAL D CA 1
ATOM 12899 C C . VAL D 1 308 ? -31.905 55.916 -90.712 1.00 26.67 286 VAL D C 1
ATOM 12900 O O . VAL D 1 308 ? -31.818 56.883 -89.949 1.00 28.70 286 VAL D O 1
ATOM 12904 N N . PHE D 1 309 ? -31.671 56.003 -92.021 1.00 25.45 287 PHE D N 1
ATOM 12905 C CA . PHE D 1 309 ? -31.359 57.262 -92.688 1.00 24.50 287 PHE D CA 1
ATOM 12906 C C . PHE D 1 309 ? -32.642 57.879 -93.236 1.00 31.11 287 PHE D C 1
ATOM 12907 O O . PHE D 1 309 ? -33.410 57.206 -93.930 1.00 28.86 287 PHE D O 1
ATOM 12915 N N . VAL D 1 310 ? -32.869 59.158 -92.929 1.00 31.39 288 VAL D N 1
ATOM 12916 C CA . VAL D 1 310 ? -34.096 59.854 -93.306 1.00 32.91 288 VAL D CA 1
ATOM 12917 C C . VAL D 1 310 ? -33.735 61.175 -93.968 1.00 29.50 288 VAL D C 1
ATOM 12918 O O . VAL D 1 310 ? -32.908 61.929 -93.446 1.00 34.76 288 VAL D O 1
ATOM 12922 N N . HIS D 1 311 ? -34.364 61.462 -95.105 1.00 27.90 289 HIS D N 1
ATOM 12923 C CA . HIS D 1 311 ? -34.094 62.707 -95.807 1.00 30.15 289 HIS D CA 1
ATOM 12924 C C . HIS D 1 311 ? -34.616 63.906 -95.019 1.00 31.67 289 HIS D C 1
ATOM 12925 O O . HIS D 1 311 ? -35.679 63.856 -94.394 1.00 33.25 289 HIS D O 1
ATOM 12932 N N . GLU D 1 312 ? -33.855 65.001 -95.070 1.00 33.82 290 GLU D N 1
ATOM 12933 C CA . GLU D 1 312 ? -34.156 66.160 -94.236 1.00 37.21 290 GLU D CA 1
ATOM 12934 C C . GLU D 1 312 ? -35.519 66.764 -94.555 1.00 37.39 290 GLU D C 1
ATOM 12935 O O . GLU D 1 312 ? -36.134 67.388 -93.683 1.00 38.70 290 GLU D O 1
ATOM 12941 N N . SER D 1 313 ? -36.009 66.586 -95.785 1.00 36.25 291 SER D N 1
ATOM 12942 C CA . SER D 1 313 ? -37.271 67.201 -96.186 1.00 35.82 291 SER D CA 1
ATOM 12943 C C . SER D 1 313 ? -38.486 66.519 -95.566 1.00 42.81 291 SER D C 1
ATOM 12944 O O . SER D 1 313 ? -39.561 67.128 -95.515 1.00 39.06 291 SER D O 1
ATOM 12947 N N . VAL D 1 314 ? -38.349 65.277 -95.100 1.00 39.51 292 VAL D N 1
ATOM 12948 C CA . VAL D 1 314 ? -39.476 64.553 -94.518 1.00 34.00 292 VAL D CA 1
ATOM 12949 C C . VAL D 1 314 ? -39.111 64.033 -93.133 1.00 34.19 292 VAL D C 1
ATOM 12950 O O . VAL D 1 314 ? -39.811 63.178 -92.578 1.00 38.01 292 VAL D O 1
ATOM 12954 N N . ALA D 1 315 ? -38.025 64.556 -92.559 1.00 38.74 293 ALA D N 1
ATOM 12955 C CA . ALA D 1 315 ? -37.523 64.021 -91.296 1.00 35.96 293 ALA D CA 1
ATOM 12956 C C . ALA D 1 315 ? -38.482 64.294 -90.145 1.00 35.81 293 ALA D C 1
ATOM 12957 O O . ALA D 1 315 ? -38.720 63.412 -89.313 1.00 35.23 293 ALA D O 1
ATOM 12959 N N . ASP D 1 316 ? -39.034 65.507 -90.069 1.00 41.74 294 ASP D N 1
ATOM 12960 C CA . ASP D 1 316 ? -39.934 65.832 -88.965 1.00 38.67 294 ASP D CA 1
ATOM 12961 C C . ASP D 1 316 ? -41.195 64.978 -89.008 1.00 30.03 294 ASP D C 1
ATOM 12962 O O . ASP D 1 316 ? -41.652 64.481 -87.971 1.00 33.16 294 ASP D O 1
ATOM 12967 N N . GLU D 1 317 ? -41.766 64.787 -90.198 1.00 31.61 295 GLU D N 1
ATOM 12968 C CA . GLU D 1 317 ? -42.969 63.969 -90.308 1.00 33.88 295 GLU D CA 1
ATOM 12969 C C . GLU D 1 317 ? -42.672 62.506 -90.000 1.00 32.91 295 GLU D C 1
ATOM 12970 O O . GLU D 1 317 ? -43.420 61.859 -89.258 1.00 23.88 295 GLU D O 1
ATOM 12976 N N . PHE D 1 318 ? -41.572 61.971 -90.541 1.00 33.35 296 PHE D N 1
ATOM 12977 C CA . PHE D 1 318 ? -41.254 60.562 -90.328 1.00 27.75 296 PHE D CA 1
ATOM 12978 C C . PHE D 1 318 ? -40.933 60.274 -88.867 1.00 27.96 296 PHE D C 1
ATOM 12979 O O . PHE D 1 318 ? -41.343 59.239 -88.328 1.00 33.44 296 PHE D O 1
ATOM 12987 N N . ILE D 1 319 ? -40.190 61.166 -88.210 1.00 27.84 297 ILE D N 1
ATOM 12988 C CA . ILE D 1 319 ? -39.881 60.960 -86.798 1.00 25.41 297 ILE D CA 1
ATOM 12989 C C . ILE D 1 319 ? -41.159 60.970 -85.967 1.00 30.09 297 ILE D C 1
ATOM 12990 O O . ILE D 1 319 ? -41.315 60.178 -85.028 1.00 31.46 297 ILE D O 1
ATOM 12995 N N . GLU D 1 320 ? -42.107 61.845 -86.316 1.00 34.11 298 GLU D N 1
ATOM 12996 C CA . GLU D 1 320 ? -43.376 61.880 -85.593 1.00 25.25 298 GLU D CA 1
ATOM 12997 C C . GLU D 1 320 ? -44.152 60.579 -85.769 1.00 24.84 298 GLU D C 1
ATOM 12998 O O . GLU D 1 320 ? -44.764 60.083 -84.816 1.00 29.96 298 GLU D O 1
ATOM 13000 N N . LYS D 1 321 ? -44.139 60.011 -86.977 1.00 31.95 299 LYS D N 1
ATOM 13001 C CA . LYS D 1 321 ? -44.829 58.744 -87.202 1.00 29.32 299 LYS D CA 1
ATOM 13002 C C . LYS D 1 321 ? -44.131 57.590 -86.493 1.00 32.11 299 LYS D C 1
ATOM 13003 O O . LYS D 1 321 ? -44.792 56.633 -86.071 1.00 31.23 299 LYS D O 1
ATOM 13009 N N . VAL D 1 322 ? -42.804 57.658 -86.357 1.00 28.67 300 VAL D N 1
ATOM 13010 C CA . VAL D 1 322 ? -42.079 56.616 -85.637 1.00 28.50 300 VAL D CA 1
ATOM 13011 C C . VAL D 1 322 ? -42.404 56.674 -84.150 1.00 24.98 300 VAL D C 1
ATOM 13012 O O . VAL D 1 322 ? -42.641 55.642 -83.512 1.00 27.79 300 VAL D O 1
ATOM 13016 N N . LEU D 1 323 ? -42.420 57.879 -83.574 1.00 29.62 301 LEU D N 1
ATOM 13017 C CA . LEU D 1 323 ? -42.716 58.009 -82.152 1.00 27.97 301 LEU D CA 1
ATOM 13018 C C . LEU D 1 323 ? -44.135 57.558 -81.827 1.00 25.50 301 LEU D C 1
ATOM 13019 O O . LEU D 1 323 ? -44.363 56.952 -80.775 1.00 22.71 301 LEU D O 1
ATOM 13024 N N . THR D 1 324 ? -45.093 57.828 -82.716 1.00 32.59 302 THR D N 1
ATOM 13025 C CA . THR D 1 324 ? -46.465 57.385 -82.480 1.00 28.96 302 THR D CA 1
ATOM 13026 C C . THR D 1 324 ? -46.542 55.866 -82.396 1.00 30.41 302 THR D C 1
ATOM 13027 O O . THR D 1 324 ? -47.162 55.313 -81.481 1.00 28.78 302 THR D O 1
ATOM 13031 N N . ARG D 1 325 ? -45.902 55.173 -83.340 1.00 32.79 303 ARG D N 1
ATOM 13032 C CA . ARG D 1 325 ? -45.911 53.714 -83.316 1.00 32.36 303 ARG D CA 1
ATOM 13033 C C . ARG D 1 325 ? -45.135 53.172 -82.121 1.00 23.99 303 ARG D C 1
ATOM 13034 O O . ARG D 1 325 ? -45.571 52.211 -81.475 1.00 23.10 303 ARG D O 1
ATOM 13042 N N . ALA D 1 326 ? -43.982 53.774 -81.814 1.00 29.61 304 ALA D N 1
ATOM 13043 C CA . ALA D 1 326 ? -43.159 53.292 -80.706 1.00 25.25 304 ALA D CA 1
ATOM 13044 C C . ALA D 1 326 ? -43.863 53.446 -79.365 1.00 30.21 304 ALA D C 1
ATOM 13045 O O . ALA D 1 326 ? -43.659 52.624 -78.462 1.00 25.25 304 ALA D O 1
ATOM 13047 N N . LYS D 1 327 ? -44.689 54.481 -79.212 1.00 30.08 305 LYS D N 1
ATOM 13048 C CA . LYS D 1 327 ? -45.415 54.666 -77.962 1.00 34.35 305 LYS D CA 1
ATOM 13049 C C . LYS D 1 327 ? -46.578 53.696 -77.806 1.00 35.40 305 LYS D C 1
ATOM 13050 O O . LYS D 1 327 ? -46.986 53.419 -76.674 1.00 36.04 305 LYS D O 1
ATOM 13056 N N . ALA D 1 328 ? -47.106 53.158 -78.902 1.00 31.49 306 ALA D N 1
ATOM 13057 C CA . ALA D 1 328 ? -48.221 52.223 -78.824 1.00 23.91 306 ALA D CA 1
ATOM 13058 C C . ALA D 1 328 ? -47.785 50.785 -78.570 1.00 30.56 306 ALA D C 1
ATOM 13059 O O . ALA D 1 328 ? -48.645 49.904 -78.475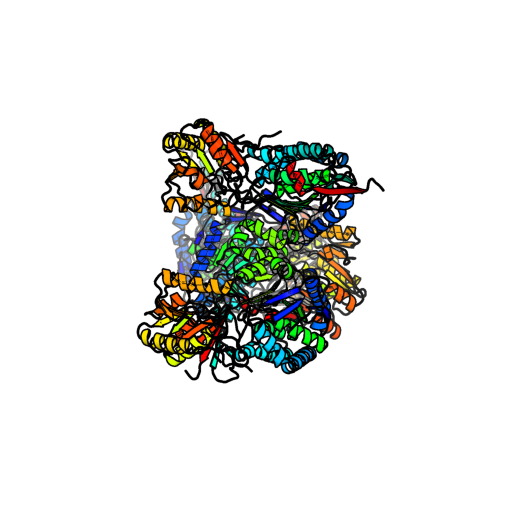 1.00 30.85 306 ALA D O 1
ATOM 13061 N N . VAL D 1 329 ? -46.484 50.520 -78.449 1.00 23.22 307 VAL D N 1
ATOM 13062 C CA . VAL D 1 329 ? -46.023 49.154 -78.227 1.00 21.81 307 VAL D CA 1
ATOM 13063 C C . VAL D 1 329 ? -46.331 48.732 -76.796 1.00 28.46 307 VAL D C 1
ATOM 13064 O O . VAL D 1 329 ? -45.968 49.423 -75.835 1.00 30.98 307 VAL D O 1
ATOM 13068 N N . LYS D 1 330 ? -46.989 47.584 -76.647 1.00 27.66 308 LYS D N 1
ATOM 13069 C CA . LYS D 1 330 ? -47.318 47.042 -75.335 1.00 24.90 308 LYS D CA 1
ATOM 13070 C C . LYS D 1 330 ? -46.240 46.051 -74.913 1.00 23.32 308 LYS D C 1
ATOM 13071 O O . LYS D 1 330 ? -46.047 45.019 -75.564 1.00 26.14 308 LYS D O 1
ATOM 13073 N N . VAL D 1 331 ? -45.552 46.361 -73.818 1.00 27.65 309 VAL D N 1
ATOM 13074 C CA . VAL D 1 331 ? -44.409 45.592 -73.336 1.00 24.73 309 VAL D CA 1
ATOM 13075 C C . VAL D 1 331 ? -44.835 44.798 -72.112 1.00 28.31 309 VAL D C 1
ATOM 13076 O O . VAL D 1 331 ? -45.490 45.339 -71.211 1.00 31.40 309 VAL D O 1
ATOM 13080 N N . GLY D 1 332 ? -44.465 43.524 -72.077 1.00 21.33 310 GLY D N 1
ATOM 13081 C CA . GLY D 1 332 ? -44.730 42.709 -70.911 1.00 24.49 310 GLY D CA 1
ATOM 13082 C C . GLY D 1 332 ? -44.449 41.248 -71.197 1.00 23.78 310 GLY D C 1
ATOM 13083 O O . GLY D 1 332 ? -43.782 40.904 -72.175 1.00 23.81 310 GLY D O 1
ATOM 13084 N N . PHE D 1 333 ? -44.970 40.396 -70.315 1.00 22.24 311 PHE D N 1
ATOM 13085 C CA . PHE D 1 333 ? -44.801 38.951 -70.446 1.00 23.99 311 PHE D CA 1
ATOM 13086 C C . PHE D 1 333 ? -45.996 38.253 -69.809 1.00 28.77 311 PHE D C 1
ATOM 13087 O O . PHE D 1 333 ? -46.148 38.291 -68.584 1.00 24.31 311 PHE D O 1
ATOM 13095 N N . ASP D 1 334 ? -46.816 37.602 -70.639 1.00 24.42 312 ASP D N 1
ATOM 13096 C CA . ASP D 1 334 ? -47.989 36.841 -70.209 1.00 25.67 312 ASP D CA 1
ATOM 13097 C C . ASP D 1 334 ? -48.634 36.168 -71.415 1.00 19.02 312 ASP D C 1
ATOM 13098 O O . ASP D 1 334 ? -49.141 36.849 -72.311 1.00 24.13 312 ASP D O 1
ATOM 13103 N N . LYS D 1 335 ? -48.621 34.833 -71.446 1.00 18.16 313 LYS D N 1
ATOM 13104 C CA . LYS D 1 335 ? -49.169 34.103 -72.585 1.00 21.90 313 LYS D CA 1
ATOM 13105 C C . LYS D 1 335 ? -50.671 34.299 -72.752 1.00 31.26 313 LYS D C 1
ATOM 13106 O O . LYS D 1 335 ? -51.189 34.092 -73.855 1.00 31.60 313 LYS D O 1
ATOM 13112 N N . ASN D 1 336 ? -51.383 34.690 -71.695 1.00 25.67 314 ASN D N 1
ATOM 13113 C CA . ASN D 1 336 ? -52.821 34.912 -71.777 1.00 32.29 314 ASN D CA 1
ATOM 13114 C C . ASN D 1 336 ? -53.170 36.395 -71.829 1.00 29.78 314 ASN D C 1
ATOM 13115 O O . ASN D 1 336 ? -54.272 36.794 -71.440 1.00 34.15 314 ASN D O 1
ATOM 13120 N N . GLU D 1 337 ? -52.246 37.215 -72.326 1.00 22.22 315 GLU D N 1
ATOM 13121 C CA . GLU D 1 337 ? -52.488 38.630 -72.561 1.00 26.49 315 GLU D CA 1
ATOM 13122 C C . GLU D 1 337 ? -51.984 38.990 -73.952 1.00 28.86 315 GLU D C 1
ATOM 13123 O O . GLU D 1 337 ? -51.194 38.259 -74.556 1.00 25.40 315 GLU D O 1
ATOM 13129 N N . ALA D 1 338 ? -52.457 40.127 -74.461 1.00 28.88 316 ALA D N 1
ATOM 13130 C CA . ALA D 1 338 ? -52.063 40.614 -75.780 1.00 25.98 316 ALA D CA 1
ATOM 13131 C C . ALA D 1 338 ? -50.888 41.567 -75.606 1.00 26.65 316 ALA D C 1
ATOM 13132 O O . ALA D 1 338 ? -51.060 42.705 -75.158 1.00 26.80 316 ALA D O 1
ATOM 13134 N N . ILE D 1 339 ? -49.697 41.104 -75.971 1.00 29.81 317 ILE D N 1
ATOM 13135 C CA . ILE D 1 339 ? -48.451 41.816 -75.719 1.00 27.61 317 ILE D CA 1
ATOM 13136 C C . ILE D 1 339 ? -47.675 41.909 -77.026 1.00 24.28 317 ILE D C 1
ATOM 13137 O O . ILE D 1 339 ? -47.533 40.911 -77.738 1.00 22.46 317 ILE D O 1
ATOM 13142 N N . ASP D 1 340 ? -47.190 43.114 -77.346 1.00 18.18 318 ASP D N 1
ATOM 13143 C CA . ASP D 1 340 ? -46.455 43.322 -78.588 1.00 25.33 318 ASP D CA 1
ATOM 13144 C C . ASP D 1 340 ? -45.002 42.881 -78.455 1.00 23.36 318 ASP D C 1
ATOM 13145 O O . ASP D 1 340 ? -44.469 42.199 -79.338 1.00 25.88 318 ASP D O 1
ATOM 13150 N N . MET D 1 341 ? -44.348 43.253 -77.355 1.00 23.62 319 MET D N 1
ATOM 13151 C CA . MET D 1 341 ? -42.904 43.124 -77.232 1.00 21.87 319 MET D CA 1
ATOM 13152 C C . MET D 1 341 ? -42.542 42.578 -75.857 1.00 26.56 319 MET D C 1
ATOM 13153 O O . MET D 1 341 ? -43.132 42.963 -74.843 1.00 20.56 319 MET D O 1
ATOM 13158 N N . GLY D 1 342 ? -41.567 41.668 -75.836 1.00 20.99 320 GLY D N 1
ATOM 13159 C CA . GLY D 1 342 ? -41.039 41.134 -74.601 1.00 18.37 320 GLY D CA 1
ATOM 13160 C C . GLY D 1 342 ? -39.708 41.765 -74.225 1.00 21.16 320 GLY D C 1
ATOM 13161 O O . GLY D 1 342 ? -39.309 42.797 -74.773 1.00 22.42 320 GLY D O 1
ATOM 13162 N N . PRO D 1 343 ? -38.994 41.152 -73.272 1.00 18.15 321 PRO D N 1
ATOM 13163 C CA . PRO D 1 343 ? -37.693 41.693 -72.851 1.00 21.64 321 PRO D CA 1
ATOM 13164 C C . PRO D 1 343 ? -36.548 41.171 -73.704 1.00 26.99 321 PRO D C 1
ATOM 13165 O O . PRO D 1 343 ? -36.767 40.305 -74.556 1.00 21.20 321 PRO D O 1
ATOM 13169 N N . VAL D 1 344 ? -35.327 41.666 -73.483 1.00 22.68 322 VAL D N 1
ATOM 13170 C CA . VAL D 1 344 ? -34.165 41.113 -74.175 1.00 24.06 322 VAL D CA 1
ATOM 13171 C C . VAL D 1 344 ? -33.708 39.860 -73.441 1.00 23.50 322 VAL D C 1
ATOM 13172 O O . VAL D 1 344 ? -34.251 39.509 -72.386 1.00 20.45 322 VAL D O 1
ATOM 13176 N N . MET D 1 345 ? -32.680 39.204 -73.986 1.00 20.67 323 MET D N 1
ATOM 13177 C CA . MET D 1 345 ? -32.357 37.832 -73.604 1.00 23.61 323 MET D CA 1
ATOM 13178 C C . MET D 1 345 ? -31.805 37.739 -72.185 1.00 19.34 323 MET D C 1
ATOM 13179 O O . MET D 1 345 ? -32.195 36.850 -71.419 1.00 23.47 323 MET D O 1
ATOM 13184 N N . ASP D 1 346 ? -30.858 38.603 -71.828 1.00 22.86 324 ASP D N 1
ATOM 13185 C CA . ASP D 1 346 ? -30.229 38.477 -70.518 1.00 24.20 324 ASP D CA 1
ATOM 13186 C C . ASP D 1 346 ? -29.657 39.826 -70.100 1.00 23.30 324 ASP D C 1
ATOM 13187 O O . ASP D 1 346 ? -29.786 40.827 -70.813 1.00 22.18 324 ASP D O 1
ATOM 13192 N N . ALA D 1 347 ? -29.020 39.841 -68.926 1.00 25.63 325 ALA D N 1
ATOM 13193 C CA . ALA D 1 347 ? -28.438 41.069 -68.395 1.00 25.36 325 ALA D CA 1
ATOM 13194 C C . ALA D 1 347 ? -27.297 41.580 -69.264 1.00 26.62 325 ALA D C 1
ATOM 13195 O O . ALA D 1 347 ? -27.152 42.797 -69.438 1.00 25.07 325 ALA D O 1
ATOM 13197 N N . ASN D 1 348 ? -26.477 40.677 -69.808 1.00 24.83 326 ASN D N 1
ATOM 13198 C CA . ASN D 1 348 ? -25.400 41.101 -70.697 1.00 24.80 326 ASN D CA 1
ATOM 13199 C C . ASN D 1 348 ? -25.945 41.893 -71.877 1.00 23.44 326 ASN D C 1
ATOM 13200 O O . ASN D 1 348 ? -25.445 42.980 -72.190 1.00 21.17 326 ASN D O 1
ATOM 13205 N N . SER D 1 349 ? -26.978 41.364 -72.539 1.00 26.16 327 SER D N 1
ATOM 13206 C CA . SER D 1 349 ? -27.618 42.085 -73.633 1.00 24.11 327 SER D CA 1
ATOM 13207 C C . SER D 1 349 ? -28.173 43.424 -73.164 1.00 21.51 327 SER D C 1
ATOM 13208 O O . SER D 1 349 ? -27.987 44.448 -73.833 1.00 19.89 327 SER D O 1
ATOM 13211 N N . TRP D 1 350 ? -28.864 43.434 -72.021 1.00 21.93 328 TRP D N 1
ATOM 13212 C CA . TRP D 1 350 ? -29.435 44.678 -71.505 1.00 24.63 328 TRP D CA 1
ATOM 13213 C C . TRP D 1 350 ? -28.358 45.745 -71.329 1.00 24.85 328 TRP D C 1
ATOM 13214 O O . TRP D 1 350 ? -28.502 46.874 -71.812 1.00 23.47 328 TRP D O 1
ATOM 13225 N N . GLN D 1 351 ? -27.259 45.397 -70.655 1.00 25.66 329 GLN D N 1
ATOM 13226 C CA . GLN D 1 351 ? -26.213 46.384 -70.393 1.00 28.79 329 GLN D CA 1
ATOM 13227 C C . GLN D 1 351 ? -25.525 46.821 -71.677 1.00 24.61 329 GLN D C 1
ATOM 13228 O O . GLN D 1 351 ? -25.195 48.002 -71.838 1.00 25.91 329 GLN D O 1
ATOM 13234 N N . ARG D 1 352 ? -25.304 45.885 -72.604 1.00 27.04 330 ARG D N 1
ATOM 13235 C CA . ARG D 1 352 ? -24.687 46.230 -73.880 1.00 24.49 330 ARG D CA 1
ATOM 13236 C C . ARG D 1 352 ? -25.542 47.230 -74.650 1.00 27.61 330 ARG D C 1
ATOM 13237 O O . ARG D 1 352 ? -25.029 48.229 -75.167 1.00 22.72 330 ARG D O 1
ATOM 13245 N N . ILE D 1 353 ? -26.854 46.985 -74.718 1.00 24.42 331 ILE D N 1
ATOM 13246 C CA . ILE D 1 353 ? -27.754 47.909 -75.401 1.00 21.58 331 ILE D CA 1
ATOM 13247 C C . ILE D 1 353 ? -27.753 49.264 -74.706 1.00 22.85 331 ILE D C 1
ATOM 13248 O O . ILE D 1 353 ? -27.700 50.314 -75.357 1.00 22.40 331 ILE D O 1
ATOM 13253 N N . ASP D 1 354 ? -27.795 49.258 -73.372 1.00 26.14 332 ASP D N 1
ATOM 13254 C CA . ASP D 1 354 ? -27.883 50.503 -72.615 1.00 31.82 332 ASP D CA 1
ATOM 13255 C C . ASP D 1 354 ? -26.615 51.336 -72.762 1.00 25.27 332 ASP D C 1
ATOM 13256 O O . ASP D 1 354 ? -26.680 52.569 -72.818 1.00 25.44 332 ASP D O 1
ATOM 13261 N N . GLU D 1 355 ? -25.453 50.683 -72.829 1.00 31.64 333 GLU D N 1
ATOM 13262 C CA . GLU D 1 355 ? -24.211 51.420 -73.042 1.00 29.54 333 GLU D CA 1
ATOM 13263 C C . GLU D 1 355 ? -24.172 52.063 -74.422 1.00 30.99 333 GLU D C 1
ATOM 13264 O O . GLU D 1 355 ? -23.633 53.165 -74.573 1.00 32.83 333 GLU D O 1
ATOM 13270 N N . LEU D 1 356 ? -24.749 51.404 -75.434 1.00 25.69 334 LEU D N 1
ATOM 13271 C CA . LEU D 1 356 ? -24.826 52.006 -76.762 1.00 27.51 334 LEU D CA 1
ATOM 13272 C C . LEU D 1 356 ? -25.705 53.251 -76.758 1.00 25.22 334 LEU D C 1
ATOM 13273 O O . LEU D 1 356 ? -25.381 54.251 -77.410 1.00 29.85 334 LEU D O 1
ATOM 13278 N N . VAL D 1 357 ? -26.825 53.209 -76.037 1.00 29.34 335 VAL D N 1
ATOM 13279 C CA . VAL D 1 357 ? -27.712 54.368 -75.984 1.00 29.08 335 VAL D CA 1
ATOM 13280 C C . VAL D 1 357 ? -27.044 55.517 -75.238 1.00 30.37 335 VAL D C 1
ATOM 13281 O O . VAL D 1 357 ? -27.023 56.659 -75.713 1.00 31.52 335 VAL D O 1
ATOM 13285 N N . LYS D 1 358 ? -26.484 55.232 -74.059 1.00 31.26 336 LYS D N 1
ATOM 13286 C CA . LYS D 1 358 ? -25.855 56.286 -73.269 1.00 32.58 336 LYS D CA 1
ATOM 13287 C C . LYS D 1 358 ? -24.647 56.873 -73.989 1.00 37.18 336 LYS D C 1
ATOM 13288 O O . LYS D 1 358 ? -24.421 58.087 -73.936 1.00 37.27 336 LYS D O 1
ATOM 13294 N N . ASP D 1 359 ? -23.869 56.032 -74.678 1.00 32.54 337 ASP D N 1
ATOM 13295 C CA . ASP D 1 359 ? -22.713 56.529 -75.418 1.00 32.52 337 ASP D CA 1
ATOM 13296 C C . ASP D 1 359 ? -23.136 57.472 -76.537 1.00 40.85 337 ASP D C 1
ATOM 13297 O O . ASP D 1 359 ? -22.455 58.467 -76.815 1.00 32.70 337 ASP D O 1
ATOM 13302 N N . ALA D 1 360 ? -24.255 57.171 -77.199 1.00 32.45 338 ALA D N 1
ATOM 13303 C CA . ALA D 1 360 ? -24.742 58.062 -78.246 1.00 31.32 338 ALA D CA 1
ATOM 13304 C C . ALA D 1 360 ? -25.188 59.397 -77.663 1.00 35.90 338 ALA D C 1
ATOM 13305 O O . ALA D 1 360 ? -24.891 60.456 -78.229 1.00 32.74 338 ALA D O 1
ATOM 13307 N N . GLN D 1 361 ? -25.892 59.365 -76.528 1.00 34.02 339 GLN D N 1
ATOM 13308 C CA . GLN D 1 361 ? -26.307 60.603 -75.872 1.00 38.16 339 GLN D CA 1
ATOM 13309 C C . GLN D 1 361 ? -25.108 61.465 -75.501 1.00 38.88 339 GLN D C 1
ATOM 13310 O O . GLN D 1 361 ? -25.143 62.690 -75.663 1.00 44.37 339 GLN D O 1
ATOM 13316 N N . GLN D 1 362 ? -24.032 60.843 -75.014 1.00 37.79 340 GLN D N 1
ATOM 13317 C CA . GLN D 1 362 ? -22.835 61.585 -74.634 1.00 39.62 340 GLN D CA 1
ATOM 13318 C C . GLN D 1 362 ? -22.122 62.212 -75.822 1.00 37.57 340 GLN D C 1
ATOM 13319 O O . GLN D 1 362 ? -21.236 63.048 -75.614 1.00 46.44 340 GLN D O 1
ATOM 13325 N N . ASN D 1 363 ? -22.481 61.842 -77.052 1.00 38.41 341 ASN D N 1
ATOM 13326 C CA . ASN D 1 363 ? -21.815 62.360 -78.241 1.00 37.57 341 ASN D CA 1
ATOM 13327 C C . ASN D 1 363 ? -22.762 63.145 -79.141 1.00 36.29 341 ASN D C 1
ATOM 13328 O O . ASN D 1 363 ? -22.446 63.382 -80.311 1.00 35.09 341 ASN D O 1
ATOM 13333 N N . GLY D 1 364 ? -23.919 63.552 -78.628 1.00 39.45 342 GLY D N 1
ATOM 13334 C CA . GLY D 1 364 ? -24.819 64.433 -79.353 1.00 35.31 342 GLY D CA 1
ATOM 13335 C C . GLY D 1 364 ? -26.164 63.841 -79.728 1.00 39.78 342 GLY D C 1
ATOM 13336 O O . GLY D 1 364 ? -27.032 64.590 -80.200 1.00 40.54 342 GLY D O 1
ATOM 13337 N N . ALA D 1 365 ? -26.393 62.542 -79.555 1.00 35.15 343 ALA D N 1
ATOM 13338 C CA . ALA D 1 365 ? -27.679 61.967 -79.928 1.00 34.63 343 ALA D CA 1
ATOM 13339 C C . ALA D 1 365 ? -28.763 62.392 -78.945 1.00 36.43 343 ALA D C 1
ATOM 13340 O O . ALA D 1 365 ? -28.519 62.520 -77.742 1.00 30.59 343 ALA D O 1
ATOM 13342 N N . GLN D 1 366 ? -29.971 62.602 -79.464 1.00 32.77 344 GLN D N 1
ATOM 13343 C CA . GLN D 1 366 ? -31.102 63.063 -78.668 1.00 32.55 344 GLN D CA 1
ATOM 13344 C C . GLN D 1 366 ? -32.033 61.892 -78.376 1.00 32.63 344 GLN D C 1
ATOM 13345 O O . GLN D 1 366 ? -32.553 61.260 -79.303 1.00 32.98 344 GLN D O 1
ATOM 13351 N N . LEU D 1 367 ? -32.241 61.609 -77.092 1.00 32.79 345 LEU D N 1
ATOM 13352 C CA . LEU D 1 367 ? -33.135 60.537 -76.658 1.00 36.93 345 LEU D CA 1
ATOM 13353 C C . LEU D 1 367 ? -34.573 61.026 -76.771 1.00 38.83 345 LEU D C 1
ATOM 13354 O O . LEU D 1 367 ? -35.040 61.819 -75.951 1.00 39.24 345 LEU D O 1
ATOM 13359 N N . GLN D 1 368 ? -35.285 60.540 -77.789 1.00 34.42 346 GLN D N 1
ATOM 13360 C CA . GLN D 1 368 ? -36.667 60.942 -78.022 1.00 33.47 346 GLN D CA 1
ATOM 13361 C C . GLN D 1 368 ? -37.666 60.106 -77.235 1.00 34.66 346 GLN D C 1
ATOM 13362 O O . GLN D 1 368 ? -38.757 60.596 -76.917 1.00 40.01 346 GLN D O 1
ATOM 13368 N N . LEU D 1 369 ? -37.322 58.862 -76.914 1.00 30.83 347 LEU D N 1
ATOM 13369 C CA . LEU D 1 369 ? -38.224 57.985 -76.182 1.00 31.82 347 LEU D CA 1
ATOM 13370 C C . LEU D 1 369 ? -37.429 56.808 -75.635 1.00 37.32 347 LEU D C 1
ATOM 13371 O O . LEU D 1 369 ? -36.474 56.345 -76.265 1.00 38.06 347 LEU D O 1
ATOM 13376 N N . GLY D 1 370 ? -37.821 56.346 -74.454 1.00 31.22 348 GLY D N 1
ATOM 13377 C CA . GLY D 1 370 ? -37.283 55.098 -73.930 1.00 31.83 348 GLY D CA 1
ATOM 13378 C C . GLY D 1 370 ? -35.909 55.275 -73.322 1.00 38.87 348 GLY D C 1
ATOM 13379 O O . GLY D 1 370 ? -35.686 56.167 -72.496 1.00 29.96 348 GLY D O 1
ATOM 13380 N N . GLY D 1 371 ? -34.983 54.402 -73.716 1.00 30.79 349 GLY D N 1
ATOM 13381 C CA . GLY D 1 371 ? -33.636 54.442 -73.180 1.00 31.49 349 GLY D CA 1
ATOM 13382 C C . GLY D 1 371 ? -33.517 53.997 -71.740 1.00 27.81 349 GLY D C 1
ATOM 13383 O O . GLY D 1 371 ? -32.604 54.440 -71.039 1.00 26.52 349 GLY D O 1
ATOM 13384 N N . LYS D 1 372 ? -34.413 53.128 -71.278 1.00 28.74 350 LYS D N 1
ATOM 13385 C CA . LYS D 1 372 ? -34.428 52.709 -69.881 1.00 33.32 350 LYS D CA 1
ATOM 13386 C C . LYS D 1 372 ? -35.337 51.497 -69.746 1.00 29.41 350 LYS D C 1
ATOM 13387 O O . LYS D 1 372 ? -36.124 51.179 -70.642 1.00 32.86 350 LYS D O 1
ATOM 13393 N N . LYS D 1 373 ? -35.219 50.831 -68.613 1.00 26.32 351 LYS D N 1
ATOM 13394 C CA . LYS D 1 373 ? -36.156 49.781 -68.257 1.00 26.07 351 LYS D CA 1
ATOM 13395 C C . LYS D 1 373 ? -37.489 50.407 -67.847 1.00 33.26 351 LYS D C 1
ATOM 13396 O O . LYS D 1 373 ? -37.502 51.449 -67.186 1.00 32.76 351 LYS D O 1
ATOM 13402 N N . PRO D 1 374 ? -38.620 49.827 -68.255 1.00 35.52 352 PRO D N 1
ATOM 13403 C CA . PRO D 1 374 ? -39.916 50.368 -67.827 1.00 36.40 352 PRO D CA 1
ATOM 13404 C C . PRO D 1 374 ? -40.065 50.317 -66.313 1.00 35.49 352 PRO D C 1
ATOM 13405 O O . PRO D 1 374 ? -39.376 49.570 -65.614 1.00 36.33 352 PRO D O 1
ATOM 13409 N N . THR D 1 375 ? -40.984 51.134 -65.809 1.00 41.72 353 THR D N 1
ATOM 13410 C CA . THR D 1 375 ? -41.106 51.330 -64.372 1.00 42.46 353 THR D CA 1
ATOM 13411 C C . THR D 1 375 ? -41.729 50.111 -63.696 1.00 44.05 353 THR D C 1
ATOM 13412 O O . THR D 1 375 ? -42.621 49.456 -64.243 1.00 52.09 353 THR D O 1
ATOM 13416 N N . GLY D 1 376 ? -41.227 49.793 -62.507 1.00 47.71 354 GLY D N 1
ATOM 13417 C CA . GLY D 1 376 ? -41.827 48.760 -61.683 1.00 50.40 354 GLY D CA 1
ATOM 13418 C C . GLY D 1 376 ? -41.773 47.353 -62.238 1.00 51.85 354 GLY D C 1
ATOM 13419 O O . GLY D 1 376 ? -42.695 46.567 -61.994 1.00 54.56 354 GLY D O 1
ATOM 13420 N N . VAL D 1 377 ? -40.723 47.007 -62.983 1.00 45.88 355 VAL D N 1
ATOM 13421 C CA . VAL D 1 377 ? -40.511 45.641 -63.446 1.00 43.47 355 VAL D CA 1
ATOM 13422 C C . VAL D 1 377 ? -39.057 45.268 -63.199 1.00 37.66 355 VAL D C 1
ATOM 13423 O O . VAL D 1 377 ? -38.164 46.121 -63.230 1.00 37.95 355 VAL D O 1
ATOM 13427 N N . ASN D 1 378 ? -38.821 43.978 -62.955 1.00 37.48 356 ASN D N 1
ATOM 13428 C CA . ASN D 1 378 ? -37.487 43.498 -62.628 1.00 43.60 356 ASN D CA 1
ATOM 13429 C C . ASN D 1 378 ? -36.785 42.769 -63.763 1.00 42.70 356 ASN D C 1
ATOM 13430 O O . ASN D 1 378 ? -35.552 42.719 -63.765 1.00 42.87 356 ASN D O 1
ATOM 13435 N N . GLY D 1 379 ? -37.526 42.209 -64.718 1.00 37.22 357 GLY D N 1
ATOM 13436 C CA . GLY D 1 379 ? -36.921 41.475 -65.813 1.00 32.62 357 GLY D CA 1
ATOM 13437 C C . GLY D 1 379 ? -36.076 42.335 -66.730 1.00 26.54 357 GLY D C 1
ATOM 13438 O O . GLY D 1 379 ? -35.969 43.550 -66.537 1.00 27.74 357 GLY D O 1
ATOM 13439 N N . TYR D 1 380 ? -35.485 41.722 -67.753 1.00 27.50 358 TYR D N 1
ATOM 13440 C CA . TYR D 1 380 ? -34.551 42.440 -68.613 1.00 28.41 358 TYR D CA 1
ATOM 13441 C C . TYR D 1 380 ? -35.278 43.223 -69.698 1.00 24.17 358 TYR D C 1
ATOM 13442 O O . TYR D 1 380 ? -34.927 43.142 -70.881 1.00 23.42 358 TYR D O 1
ATOM 13451 N N . PHE D 1 381 ? -36.281 43.999 -69.297 1.00 25.19 359 PHE D N 1
ATOM 13452 C CA . PHE D 1 381 ? -37.077 44.766 -70.241 1.00 24.92 359 PHE D CA 1
ATOM 13453 C C . PHE D 1 381 ? -36.352 46.043 -70.637 1.00 26.33 359 PHE D C 1
ATOM 13454 O O . PHE D 1 381 ? -35.779 46.741 -69.794 1.00 25.47 359 PHE D O 1
ATOM 13462 N N . TYR D 1 382 ? -36.366 46.338 -71.934 1.00 24.27 360 TYR D N 1
ATOM 13463 C CA . TYR D 1 382 ? -35.848 47.592 -72.458 1.00 26.82 360 TYR D CA 1
ATOM 13464 C C . TYR D 1 382 ? -36.949 48.256 -73.269 1.00 29.69 360 TYR D C 1
ATOM 13465 O O . TYR D 1 382 ? -37.521 47.632 -74.168 1.00 27.87 360 TYR D O 1
ATOM 13474 N N . GLU D 1 383 ? -37.254 49.510 -72.939 1.00 28.95 361 GLU D N 1
ATOM 13475 C CA . GLU D 1 383 ? -38.367 50.199 -73.569 1.00 28.29 361 GLU D CA 1
ATOM 13476 C C . GLU D 1 383 ? -38.089 50.431 -75.053 1.00 30.52 361 GLU D C 1
ATOM 13477 O O . GLU D 1 383 ? -36.929 50.517 -75.466 1.00 28.45 361 GLU D O 1
ATOM 13483 N N . PRO D 1 384 ? -39.134 50.524 -75.876 1.00 25.74 362 PRO D N 1
ATOM 13484 C CA . PRO D 1 384 ? -38.942 50.981 -77.258 1.00 30.51 362 PRO D CA 1
ATOM 134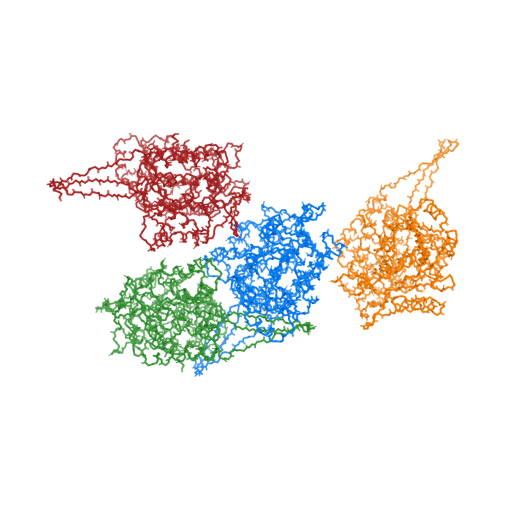85 C C . PRO D 1 384 ? -38.275 52.348 -77.259 1.00 31.99 362 PRO D C 1
ATOM 13486 O O . PRO D 1 384 ? -38.806 53.319 -76.712 1.00 27.70 362 PRO D O 1
ATOM 13490 N N . THR D 1 385 ? -37.093 52.412 -77.860 1.00 24.01 363 THR D N 1
ATOM 13491 C CA . THR D 1 385 ? -36.232 53.580 -77.767 1.00 25.85 363 THR D CA 1
ATOM 13492 C C . THR D 1 385 ? -36.044 54.212 -79.138 1.00 28.67 363 THR D C 1
ATOM 13493 O O . THR D 1 385 ? -35.879 53.511 -80.143 1.00 30.49 363 THR D O 1
ATOM 13497 N N . VAL D 1 386 ? -36.082 55.542 -79.172 1.00 30.05 364 VAL D N 1
ATOM 13498 C CA . VAL D 1 386 ? -35.892 56.316 -80.394 1.00 24.18 364 VAL D CA 1
ATOM 13499 C C . VAL D 1 386 ? -34.808 57.351 -80.127 1.00 31.28 364 VAL D C 1
ATOM 13500 O O . VAL D 1 386 ? -34.924 58.150 -79.188 1.00 28.70 364 VAL D O 1
ATOM 13504 N N . LEU D 1 387 ? -33.759 57.333 -80.946 1.00 23.40 365 LEU D N 1
ATOM 13505 C CA . LEU D 1 387 ? -32.647 58.268 -80.862 1.00 23.89 365 LEU D CA 1
ATOM 13506 C C . LEU D 1 387 ? -32.515 58.991 -82.192 1.00 30.64 365 LEU D C 1
ATOM 13507 O O . LEU D 1 387 ? -32.559 58.356 -83.251 1.00 31.60 365 LEU D O 1
ATOM 13512 N N . THR D 1 388 ? -32.357 60.309 -82.141 1.00 28.51 366 THR D N 1
ATOM 13513 C CA . THR D 1 388 ? -32.075 61.096 -83.332 1.00 29.53 366 THR D CA 1
ATOM 13514 C C . THR D 1 388 ? -30.709 61.751 -83.189 1.00 27.92 366 THR D C 1
ATOM 13515 O O . THR D 1 388 ? -30.045 61.632 -82.158 1.00 31.56 366 THR D O 1
ATOM 13519 N N . ASN D 1 389 ? -30.289 62.432 -84.256 1.00 28.41 367 ASN D N 1
ATOM 13520 C CA . ASN D 1 389 ? -29.000 63.127 -84.302 1.00 37.20 367 ASN D CA 1
ATOM 13521 C C . ASN D 1 389 ? -27.830 62.163 -84.101 1.00 35.73 367 ASN D C 1
ATOM 13522 O O . ASN D 1 389 ? -26.824 62.501 -83.474 1.00 34.57 367 ASN D O 1
ATOM 13527 N N . VAL D 1 390 ? -27.956 60.959 -84.644 1.00 31.70 368 VAL D N 1
ATOM 13528 C CA . VAL D 1 390 ? -26.898 59.955 -84.587 1.00 30.97 368 VAL D CA 1
ATOM 13529 C C . VAL D 1 390 ? -25.939 60.188 -85.746 1.00 28.43 368 VAL D C 1
ATOM 13530 O O . VAL D 1 390 ? -26.354 60.606 -86.833 1.00 27.10 368 VAL D O 1
ATOM 13534 N N . ASP D 1 391 ? -24.647 59.951 -85.517 1.00 28.66 369 ASP D N 1
ATOM 13535 C CA . ASP D 1 391 ? -23.643 60.133 -86.558 1.00 30.60 369 ASP D CA 1
ATOM 13536 C C . ASP D 1 391 ? -22.723 58.916 -86.608 1.00 26.68 369 ASP D C 1
ATOM 13537 O O . ASP D 1 391 ? -22.785 58.018 -85.762 1.00 22.87 369 ASP D O 1
ATOM 13542 N N . SER D 1 392 ? -21.834 58.917 -87.604 1.00 27.33 370 SER D N 1
ATOM 13543 C CA . SER D 1 392 ? -21.002 57.753 -87.892 1.00 30.25 370 SER D CA 1
ATOM 13544 C C . SER D 1 392 ? -19.968 57.464 -86.811 1.00 34.18 370 SER D C 1
ATOM 13545 O O . SER D 1 392 ? -19.387 56.373 -86.810 1.00 33.03 370 SER D O 1
ATOM 13548 N N . SER D 1 393 ? -19.705 58.407 -85.905 1.00 33.26 371 SER D N 1
ATOM 13549 C CA . SER D 1 393 ? -18.669 58.180 -84.905 1.00 29.61 371 SER D CA 1
ATOM 13550 C C . SER D 1 393 ? -19.168 57.378 -83.711 1.00 29.24 371 SER D C 1
ATOM 13551 O O . SER D 1 393 ? -18.350 56.820 -82.974 1.00 24.79 371 SER D O 1
ATOM 13554 N N . MET D 1 394 ? -20.480 57.284 -83.519 1.00 28.38 372 MET D N 1
ATOM 13555 C CA . MET D 1 394 ? -21.034 56.643 -82.337 1.00 27.17 372 MET D CA 1
ATOM 13556 C C . MET D 1 394 ? -20.935 55.125 -82.422 1.00 25.26 372 MET D C 1
ATOM 13557 O O . MET D 1 394 ? -20.982 54.534 -83.505 1.00 25.61 372 MET D O 1
ATOM 13562 N N . LYS D 1 395 ? -20.796 54.496 -81.253 1.00 27.52 373 LYS D N 1
ATOM 13563 C CA . LYS D 1 395 ? -20.776 53.038 -81.183 1.00 28.30 373 LYS D CA 1
ATOM 13564 C C . LYS D 1 395 ? -22.081 52.429 -81.685 1.00 30.39 373 LYS D C 1
ATOM 13565 O O . LYS D 1 395 ? -22.067 51.345 -82.280 1.00 24.50 373 LYS D O 1
ATOM 13571 N N . ILE D 1 396 ? -23.213 53.097 -81.443 1.00 24.44 374 ILE D N 1
ATOM 13572 C CA . ILE D 1 396 ? -24.496 52.573 -81.896 1.00 23.17 374 ILE D CA 1
ATOM 13573 C C . ILE D 1 396 ? -24.600 52.573 -83.419 1.00 22.69 374 ILE D C 1
ATOM 13574 O O . ILE D 1 396 ? -25.398 51.816 -83.982 1.00 22.70 374 ILE D O 1
ATOM 13579 N N . TYR D 1 397 ? -23.800 53.397 -84.100 1.00 22.34 375 TYR D N 1
ATOM 13580 C CA . TYR D 1 397 ? -23.742 53.387 -85.557 1.00 24.13 375 TYR D CA 1
ATOM 13581 C C . TYR D 1 397 ? -22.852 52.259 -86.064 1.00 29.38 375 TYR D C 1
ATOM 13582 O O . TYR D 1 397 ? -23.189 51.596 -87.051 1.00 24.17 375 TYR D O 1
ATOM 13591 N N . LYS D 1 398 ? -21.726 52.019 -85.383 1.00 25.61 376 LYS D N 1
ATOM 13592 C CA . LYS D 1 398 ? -20.730 51.061 -85.850 1.00 32.38 376 LYS D CA 1
ATOM 13593 C C . LYS D 1 398 ? -21.069 49.628 -85.464 1.00 28.14 376 LYS D C 1
ATOM 13594 O O . LYS D 1 398 ? -20.696 48.695 -86.184 1.00 29.98 376 LYS D O 1
ATOM 13600 N N . ASP D 1 399 ? -21.748 49.428 -84.344 1.00 21.61 377 ASP D N 1
ATOM 13601 C CA . ASP D 1 399 ? -21.990 48.098 -83.814 1.00 25.86 377 ASP D CA 1
ATOM 13602 C C . ASP D 1 399 ? -23.454 47.715 -83.979 1.00 25.93 377 ASP D C 1
ATOM 13603 O O . ASP D 1 399 ? -24.322 48.563 -84.206 1.00 25.10 377 ASP D O 1
ATOM 13608 N N . GLU D 1 400 ? -23.714 46.415 -83.853 1.00 21.12 378 GLU D N 1
ATOM 13609 C CA . GLU D 1 400 ? -25.066 45.879 -83.979 1.00 25.31 378 GLU D CA 1
ATOM 13610 C C . GLU D 1 400 ? -25.836 46.130 -82.687 1.00 18.70 378 GLU D C 1
ATOM 13611 O O . GLU D 1 400 ? -25.403 45.711 -81.610 1.00 21.24 378 GLU D O 1
ATOM 13617 N N . ILE D 1 401 ? -26.972 46.821 -82.792 1.00 24.16 379 ILE D N 1
ATOM 13618 C CA . ILE D 1 401 ? -27.800 47.072 -81.613 1.00 20.86 379 ILE D CA 1
ATOM 13619 C C . ILE D 1 401 ? -28.371 45.765 -81.080 1.00 20.11 379 ILE D C 1
ATOM 13620 O O . ILE D 1 401 ? -28.188 45.420 -79.907 1.00 24.92 379 ILE D O 1
ATOM 13625 N N . PHE D 1 402 ? -29.059 45.012 -81.942 1.00 18.89 380 PHE D N 1
ATOM 13626 C CA . PHE D 1 402 ? -29.752 43.789 -81.537 1.00 18.25 380 PHE D CA 1
ATOM 13627 C C . PHE D 1 402 ? -30.670 44.062 -80.349 1.00 23.35 380 PHE D C 1
ATOM 13628 O O . PHE D 1 402 ? -30.671 43.339 -79.351 1.00 19.78 380 PHE D O 1
ATOM 13636 N N . GLY D 1 403 ? -31.443 45.137 -80.457 1.00 21.27 381 GLY D N 1
ATOM 13637 C CA . GLY D 1 403 ? -32.355 45.544 -79.417 1.00 18.89 381 GLY D CA 1
ATOM 13638 C C . GLY D 1 403 ? -33.406 46.484 -79.968 1.00 20.38 381 GLY D C 1
ATOM 13639 O O . GLY D 1 403 ? -33.383 46.854 -81.145 1.00 24.32 381 GLY D O 1
ATOM 13640 N N . PRO D 1 404 ? -34.344 46.900 -79.123 1.00 28.16 382 PRO D N 1
ATOM 13641 C CA . PRO D 1 404 ? -35.486 47.704 -79.595 1.00 21.82 382 PRO D CA 1
ATOM 13642 C C . PRO D 1 404 ? -35.180 49.196 -79.633 1.00 21.19 382 PRO D C 1
ATOM 13643 O O . PRO D 1 404 ? -35.840 50.013 -78.982 1.00 26.41 382 PRO D O 1
ATOM 13647 N N . VAL D 1 405 ? -34.168 49.571 -80.413 1.00 21.59 383 VAL D N 1
ATOM 13648 C CA . VAL D 1 405 ? -33.702 50.952 -80.473 1.00 19.97 383 VAL D CA 1
ATOM 13649 C C . VAL D 1 405 ? -33.688 51.394 -81.925 1.00 26.70 383 VAL D C 1
ATOM 13650 O O . VAL D 1 405 ? -32.974 50.809 -82.747 1.00 26.44 383 VAL D O 1
ATOM 13654 N N . ILE D 1 406 ? -34.453 52.435 -82.237 1.00 19.96 384 ILE D N 1
ATOM 13655 C CA . ILE D 1 406 ? -34.462 53.017 -83.574 1.00 19.97 384 ILE D CA 1
ATOM 13656 C C . ILE D 1 406 ? -33.490 54.194 -83.575 1.00 27.27 384 ILE D C 1
ATOM 13657 O O . ILE D 1 406 ? -33.690 55.184 -82.864 1.00 25.51 384 ILE D O 1
ATOM 13662 N N . SER D 1 407 ? -32.421 54.070 -84.360 1.00 20.85 385 SER D N 1
ATOM 13663 C CA . SER D 1 407 ? -31.353 55.059 -84.429 1.00 21.71 385 SER D CA 1
ATOM 13664 C C . SER D 1 407 ? -31.441 55.780 -85.770 1.00 27.28 385 SER D C 1
ATOM 13665 O O . SER D 1 407 ? -31.301 55.153 -86.826 1.00 29.39 385 SER D O 1
ATOM 13668 N N . ILE D 1 408 ? -31.667 57.092 -85.728 1.00 26.81 386 ILE D N 1
ATOM 13669 C CA . ILE D 1 408 ? -32.056 57.870 -86.900 1.00 22.95 386 ILE D CA 1
ATOM 13670 C C . ILE D 1 408 ? -30.937 58.836 -87.270 1.00 26.51 386 ILE D C 1
ATOM 13671 O O . ILE D 1 408 ? -30.441 59.583 -86.418 1.00 25.27 386 ILE D O 1
ATOM 13676 N N . ILE D 1 409 ? -30.557 58.830 -88.548 1.00 28.12 387 ILE D N 1
ATOM 13677 C CA . ILE D 1 409 ? -29.578 59.752 -89.109 1.00 31.93 387 ILE D CA 1
ATOM 13678 C C . ILE D 1 409 ? -30.250 60.534 -90.229 1.00 30.42 387 ILE D C 1
ATOM 13679 O O . ILE D 1 409 ? -30.946 59.955 -91.069 1.00 35.60 387 ILE D O 1
ATOM 13684 N N . ILE D 1 410 ? -30.045 61.847 -90.243 1.00 29.04 388 ILE D N 1
ATOM 13685 C CA . ILE D 1 410 ? -30.627 62.721 -91.255 1.00 30.47 388 ILE D CA 1
ATOM 13686 C C . ILE D 1 410 ? -29.602 62.945 -92.357 1.00 36.17 388 ILE D C 1
ATOM 13687 O O . ILE D 1 410 ? -28.442 63.273 -92.077 1.00 35.61 388 ILE D O 1
ATOM 13692 N N . PHE D 1 411 ? -30.022 62.765 -93.609 1.00 30.25 389 PHE D N 1
ATOM 13693 C CA . PHE D 1 411 ? -29.153 62.957 -94.759 1.00 33.83 389 PHE D CA 1
ATOM 13694 C C . PHE D 1 411 ? -29.807 63.922 -95.739 1.00 36.51 389 PHE D C 1
ATOM 13695 O O . PHE D 1 411 ? -30.968 64.310 -95.589 1.00 36.35 389 PHE D O 1
ATOM 13703 N N . SER D 1 412 ? -29.040 64.305 -96.758 1.00 35.41 390 SER D N 1
ATOM 13704 C CA . SER D 1 412 ? -29.487 65.298 -97.726 1.00 37.81 390 SER D CA 1
ATOM 13705 C C . SER D 1 412 ? -29.314 64.820 -99.164 1.00 38.76 390 SER D C 1
ATOM 13706 O O . SER D 1 412 ? -30.137 65.136 -100.029 1.00 32.18 390 SER D O 1
ATOM 13709 N N . ASP D 1 413 ? -28.260 64.053 -99.432 1.00 40.13 391 ASP D N 1
ATOM 13710 C CA . ASP D 1 413 ? -27.918 63.625 -100.783 1.00 38.04 391 ASP D CA 1
ATOM 13711 C C . ASP D 1 413 ? -27.990 62.108 -100.879 1.00 39.44 391 ASP D C 1
ATOM 13712 O O . ASP D 1 413 ? -27.436 61.404 -100.029 1.00 30.76 391 ASP D O 1
ATOM 13717 N N . ASN D 1 414 ? -28.656 61.614 -101.928 1.00 41.49 392 ASN D N 1
ATOM 13718 C CA . ASN D 1 414 ? -28.815 60.174 -102.109 1.00 34.24 392 ASN D CA 1
ATOM 13719 C C . ASN D 1 414 ? -27.482 59.497 -102.404 1.00 36.19 392 ASN D C 1
ATOM 13720 O O . ASN D 1 414 ? -27.239 58.373 -101.952 1.00 34.94 392 ASN D O 1
ATOM 13725 N N A GLU D 1 415 ? -26.613 60.153 -103.179 0.46 34.85 393 GLU D N 1
ATOM 13726 N N B GLU D 1 415 ? -26.603 60.169 -103.151 0.54 34.83 393 GLU D N 1
ATOM 13727 C CA A GLU D 1 415 ? -25.295 59.581 -103.440 0.46 35.39 393 GLU D CA 1
ATOM 13728 C CA B GLU D 1 415 ? -25.297 59.593 -103.448 0.54 35.40 393 GLU D CA 1
ATOM 13729 C C A GLU D 1 415 ? -24.446 59.551 -102.177 0.46 33.49 393 GLU D C 1
ATOM 13730 C C B GLU D 1 415 ? -24.385 59.610 -102.228 0.54 33.49 393 GLU D C 1
ATOM 13731 O O A GLU D 1 415 ? -23.661 58.616 -101.978 0.46 31.71 393 GLU D O 1
ATOM 13732 O O B GLU D 1 415 ? -23.485 58.770 -102.117 0.54 31.67 393 GLU D O 1
ATOM 13743 N N . GLN D 1 416 ? -24.601 60.551 -101.307 1.00 32.53 394 GLN D N 1
ATOM 13744 C CA . GLN D 1 416 ? -23.819 60.588 -100.076 1.00 34.87 394 GLN D CA 1
ATOM 13745 C C . GLN D 1 416 ? -24.291 59.526 -99.091 1.00 30.59 394 GLN D C 1
ATOM 13746 O O . GLN D 1 416 ? -23.470 58.850 -98.460 1.00 27.39 394 GLN D O 1
ATOM 13752 N N . VAL D 1 417 ? -25.610 59.360 -98.950 1.00 32.28 395 VAL D N 1
ATOM 13753 C CA . VAL D 1 417 ? -26.132 58.380 -98.006 1.00 28.04 395 VAL D CA 1
ATOM 13754 C C . VAL D 1 417 ? -25.814 56.956 -98.442 1.00 26.53 395 VAL D C 1
ATOM 13755 O O . VAL D 1 417 ? -25.732 56.059 -97.594 1.00 26.68 395 VAL D O 1
ATOM 13759 N N . LEU D 1 418 ? -25.620 56.723 -99.744 1.00 23.90 396 LEU D N 1
ATOM 13760 C CA . LEU D 1 418 ? -25.206 55.400 -100.205 1.00 26.50 396 LEU D CA 1
ATOM 13761 C C . LEU D 1 418 ? -23.836 55.029 -99.653 1.00 23.72 396 LEU D C 1
ATOM 13762 O O . LEU D 1 418 ? -23.616 53.884 -99.241 1.00 22.62 396 LEU D O 1
ATOM 13767 N N . SER D 1 419 ? -22.899 55.980 -99.645 1.00 30.66 397 SER D N 1
ATOM 13768 C CA . SER D 1 419 ? -21.583 55.701 -99.080 1.00 26.49 397 SER D CA 1
ATOM 13769 C C . SER D 1 419 ? -21.674 55.448 -97.581 1.00 23.85 397 SER D C 1
ATOM 13770 O O . SER D 1 419 ? -21.013 54.544 -97.057 1.00 24.93 397 SER D O 1
ATOM 13773 N N . ASP D 1 420 ? -22.497 56.232 -96.878 1.00 23.64 398 ASP D N 1
ATOM 13774 C CA . ASP D 1 420 ? -22.727 55.981 -95.459 1.00 24.06 398 ASP D CA 1
ATOM 13775 C C . ASP D 1 420 ? -23.356 54.611 -95.238 1.00 25.95 398 ASP D C 1
ATOM 13776 O O . ASP D 1 420 ? -22.969 53.885 -94.315 1.00 29.13 398 ASP D O 1
ATOM 13781 N N . ALA D 1 421 ? -24.338 54.247 -96.068 1.00 22.96 399 ALA D N 1
ATOM 13782 C CA . ALA D 1 421 ? -24.978 52.943 -95.926 1.00 23.21 399 ALA D CA 1
ATOM 13783 C C . ALA D 1 421 ? -23.969 51.813 -96.082 1.00 19.97 399 ALA D C 1
ATOM 13784 O O . ALA D 1 421 ? -23.995 50.837 -95.323 1.00 23.17 399 ALA D O 1
ATOM 13786 N N . ASN D 1 422 ? -23.056 51.939 -97.046 1.00 24.11 400 ASN D N 1
ATOM 13787 C CA . ASN D 1 422 ? -22.048 50.917 -97.306 1.00 23.62 400 ASN D CA 1
ATOM 13788 C C . ASN D 1 422 ? -20.842 51.006 -96.379 1.00 25.28 400 ASN D C 1
ATOM 13789 O O . ASN D 1 422 ? -19.915 50.203 -96.526 1.00 20.29 400 ASN D O 1
ATOM 13794 N N . ASP D 1 423 ? -20.825 51.953 -95.439 1.00 25.65 401 ASP D N 1
ATOM 13795 C CA . ASP D 1 423 ? -19.682 52.156 -94.547 1.00 26.85 401 ASP D CA 1
ATOM 13796 C C . ASP D 1 423 ? -19.742 51.192 -93.357 1.00 28.13 401 ASP D C 1
ATOM 13797 O O . ASP D 1 423 ? -19.782 51.580 -92.188 1.00 25.50 401 ASP D O 1
ATOM 13802 N N . THR D 1 424 ? -19.744 49.903 -93.687 1.00 24.46 402 THR D N 1
ATOM 13803 C CA . THR D 1 424 ? -19.795 48.838 -92.695 1.00 18.88 402 THR D CA 1
ATOM 13804 C C . THR D 1 424 ? -19.214 47.578 -93.315 1.00 23.72 402 THR D C 1
ATOM 13805 O O . THR D 1 424 ? -19.260 47.396 -94.534 1.00 22.94 402 THR D O 1
ATOM 13809 N N . ASP D 1 425 ? -18.670 46.709 -92.465 1.00 23.00 403 ASP D N 1
ATOM 13810 C CA . ASP D 1 425 ? -18.244 45.388 -92.905 1.00 23.06 403 ASP D CA 1
ATOM 13811 C C . ASP D 1 425 ? -19.378 44.368 -92.895 1.00 22.67 403 ASP D C 1
ATOM 13812 O O . ASP D 1 425 ? -19.197 43.259 -93.406 1.00 20.53 403 ASP D O 1
ATOM 13817 N N . ALA D 1 426 ? -20.533 44.711 -92.326 1.00 18.97 404 ALA D N 1
ATOM 13818 C CA . ALA D 1 426 ? -21.690 43.833 -92.382 1.00 20.04 404 ALA D CA 1
ATOM 13819 C C . ALA D 1 426 ? -22.208 43.723 -93.815 1.00 21.09 404 ALA D C 1
ATOM 13820 O O . ALA D 1 426 ? -21.949 44.575 -94.670 1.00 20.78 404 ALA D O 1
ATOM 13822 N N . GLY D 1 427 ? -22.952 42.651 -94.074 1.00 21.12 405 GLY D N 1
ATOM 13823 C CA . GLY D 1 427 ? -23.465 42.433 -95.412 1.00 25.04 405 GLY D CA 1
ATOM 13824 C C . GLY D 1 427 ? -24.746 41.628 -95.463 1.00 22.52 405 GLY D C 1
ATOM 13825 O O . GLY D 1 427 ? -24.931 40.810 -96.366 1.00 22.78 405 GLY D O 1
ATOM 13826 N N . LEU D 1 428 ? -25.644 41.852 -94.507 1.00 19.90 406 LEU D N 1
ATOM 13827 C CA . LEU D 1 428 ? -26.893 41.102 -94.489 1.00 20.91 406 LEU D CA 1
ATOM 13828 C C . LEU D 1 428 ? -27.979 41.836 -95.264 1.00 20.13 406 LEU D C 1
ATOM 13829 O O . LEU D 1 428 ? -28.006 41.798 -96.497 1.00 20.87 406 LEU D O 1
ATOM 13834 N N . SER D 1 429 ? -28.875 42.507 -94.556 1.00 19.67 407 SER D N 1
ATOM 13835 C CA . SER D 1 429 ? -30.032 43.125 -95.179 1.00 22.86 407 SER D CA 1
ATOM 13836 C C . SER D 1 429 ? -29.838 44.628 -95.326 1.00 23.23 407 SER D C 1
ATOM 13837 O O . SER D 1 429 ? -28.996 45.243 -94.667 1.00 17.97 407 SER D O 1
ATOM 13840 N N . SER D 1 430 ? -30.633 45.210 -96.217 1.00 20.86 408 SER D N 1
ATOM 13841 C CA . SER D 1 430 ? -30.683 46.651 -96.394 1.00 21.49 408 SER D CA 1
ATOM 13842 C C . SER D 1 430 ? -32.088 47.015 -96.849 1.00 24.81 408 SER D C 1
ATOM 13843 O O . SER D 1 430 ? -32.860 46.156 -97.283 1.00 23.15 408 SER D O 1
ATOM 13846 N N . PHE D 1 431 ? -32.423 48.297 -96.727 1.00 24.49 409 PHE D N 1
ATOM 13847 C CA . PHE D 1 431 ? -33.768 48.763 -97.033 1.00 28.08 409 PHE D CA 1
ATOM 13848 C C . PHE D 1 431 ? -33.701 50.081 -97.782 1.00 24.64 409 PHE D C 1
ATOM 13849 O O . PHE D 1 431 ? -32.886 50.950 -97.457 1.00 28.79 409 PHE D O 1
ATOM 13857 N N . ILE D 1 432 ? -34.561 50.225 -98.785 1.00 24.44 410 ILE D N 1
ATOM 13858 C CA . ILE D 1 432 ? -34.709 51.479 -99.510 1.00 26.45 410 ILE D CA 1
ATOM 13859 C C . ILE D 1 432 ? -36.197 51.783 -99.640 1.00 31.62 410 ILE D C 1
ATOM 13860 O O . ILE D 1 432 ? -36.981 50.925 -100.060 1.00 29.95 410 ILE D O 1
ATOM 13865 N N . PHE D 1 433 ? -36.589 52.997 -99.260 1.00 31.25 411 PHE D N 1
ATOM 13866 C CA . PHE D 1 433 ? -37.976 53.445 -99.347 1.00 25.25 411 PHE D CA 1
ATOM 13867 C C . PHE D 1 433 ? -38.017 54.654 -100.270 1.00 29.50 411 PHE D C 1
ATOM 13868 O O . PHE D 1 433 ? -37.471 55.714 -99.941 1.00 30.54 411 PHE D O 1
ATOM 13876 N N . SER D 1 434 ? -38.650 54.486 -101.427 1.00 31.93 412 SER D N 1
ATOM 13877 C CA . SER D 1 434 ? -38.690 55.523 -102.446 1.00 29.02 412 SER D CA 1
ATOM 13878 C C . SER D 1 434 ? -39.760 55.166 -103.467 1.00 32.07 412 SER D C 1
ATOM 13879 O O . SER D 1 434 ? -40.055 53.989 -103.689 1.00 29.18 412 SER D O 1
ATOM 13882 N N . SER D 1 435 ? -40.337 56.198 -104.081 1.00 33.79 413 SER D N 1
ATOM 13883 C CA . SER D 1 435 ? -41.287 56.028 -105.172 1.00 31.46 413 SER D CA 1
ATOM 13884 C C . SER D 1 435 ? -40.671 56.326 -106.531 1.00 38.21 413 SER D C 1
ATOM 13885 O O . SER D 1 435 ? -41.369 56.241 -107.547 1.00 46.89 413 SER D O 1
ATOM 13888 N N . ASN D 1 436 ? -39.386 56.668 -106.568 1.00 35.33 414 ASN D N 1
ATOM 13889 C CA . ASN D 1 436 ? -38.687 56.999 -107.801 1.00 34.13 414 ASN D CA 1
ATOM 13890 C C . ASN D 1 436 ? -38.010 55.744 -108.342 1.00 38.40 414 ASN D C 1
ATOM 13891 O O . ASN D 1 436 ? -37.227 55.101 -107.636 1.00 31.39 414 ASN D O 1
ATOM 13896 N N . GLU D 1 437 ? -38.316 55.399 -109.595 1.00 36.57 415 GLU D N 1
ATOM 13897 C CA . GLU D 1 437 ? -37.777 54.175 -110.176 1.00 37.47 415 GLU D CA 1
ATOM 13898 C C . GLU D 1 437 ? -36.266 54.259 -110.359 1.00 39.82 415 GLU D C 1
ATOM 13899 O O . GLU D 1 437 ? -35.558 53.262 -110.176 1.00 36.97 415 GLU D O 1
ATOM 13905 N N . ASP D 1 438 ? -35.751 55.437 -110.720 1.00 41.64 416 ASP D N 1
ATOM 13906 C CA . ASP D 1 438 ? -34.308 55.585 -110.883 1.00 40.26 416 ASP D CA 1
ATOM 13907 C C . ASP D 1 438 ? -33.593 55.508 -109.540 1.00 38.12 416 ASP D C 1
ATOM 13908 O O . ASP D 1 438 ? -32.517 54.908 -109.438 1.00 35.99 416 ASP D O 1
ATOM 13913 N N . THR D 1 439 ? -34.175 56.116 -108.502 1.00 33.93 417 THR D N 1
ATOM 13914 C CA . THR D 1 439 ? -33.600 56.027 -107.163 1.00 33.63 417 THR D CA 1
ATOM 13915 C C . THR D 1 439 ? -33.578 54.585 -106.672 1.00 33.85 417 THR D C 1
ATOM 13916 O O . THR D 1 439 ? -32.589 54.135 -106.079 1.00 30.09 417 THR D O 1
ATOM 13920 N N . ILE D 1 440 ? -34.661 53.844 -106.917 1.00 29.53 418 ILE D N 1
ATOM 13921 C CA . ILE D 1 440 ? -34.724 52.443 -106.512 1.00 33.28 418 ILE D CA 1
ATOM 13922 C C . ILE D 1 440 ? -33.645 51.633 -107.221 1.00 31.42 418 ILE D C 1
ATOM 13923 O O . ILE D 1 440 ? -32.893 50.882 -106.590 1.00 25.23 418 ILE D O 1
ATOM 13928 N N . SER D 1 441 ? -33.550 51.777 -108.547 1.00 26.53 419 SER D N 1
ATOM 13929 C CA . SER D 1 441 ? -32.551 51.017 -109.291 1.00 29.87 419 SER D CA 1
ATOM 13930 C C . SER D 1 441 ? -31.138 51.391 -108.870 1.00 35.77 419 SER D C 1
ATOM 13931 O O . SER D 1 441 ? -30.248 50.532 -108.843 1.00 30.62 419 SER D O 1
ATOM 13934 N N . TYR D 1 442 ? -30.916 52.662 -108.528 1.00 31.95 420 TYR D N 1
ATOM 13935 C CA . TYR D 1 442 ? -29.586 53.105 -108.117 1.00 32.90 420 TYR D CA 1
ATOM 13936 C C . TYR D 1 442 ? -29.162 52.444 -106.809 1.00 29.17 420 TYR D C 1
ATOM 13937 O O . TYR D 1 442 ? -28.046 51.922 -106.700 1.00 30.17 420 TYR D O 1
ATOM 13946 N N . PHE D 1 443 ? -30.041 52.449 -105.805 1.00 26.43 421 PHE D N 1
ATOM 13947 C CA . PHE D 1 443 ? -29.690 51.843 -104.524 1.00 30.48 421 PHE D CA 1
ATOM 13948 C C . PHE D 1 443 ? -29.640 50.322 -104.621 1.00 27.98 421 PHE D C 1
ATOM 13949 O O . PHE D 1 443 ? -28.753 49.688 -104.040 1.00 29.51 421 PHE D O 1
ATOM 13957 N N . ALA D 1 444 ? -30.586 49.717 -105.347 1.00 27.84 422 ALA D N 1
ATOM 13958 C CA . ALA D 1 444 ? -30.596 48.263 -105.479 1.00 29.51 422 ALA D CA 1
ATOM 13959 C C . ALA D 1 444 ? -29.304 47.746 -106.095 1.00 25.38 422 ALA D C 1
ATOM 13960 O O . ALA D 1 444 ? -28.831 46.663 -105.730 1.00 25.41 422 ALA D O 1
ATOM 13962 N N . LYS D 1 445 ? -28.710 48.512 -107.009 1.00 28.07 423 LYS D N 1
ATOM 13963 C CA . LYS D 1 445 ? -27.493 48.071 -107.682 1.00 28.76 423 LYS D CA 1
ATOM 13964 C C . LYS D 1 445 ? -26.250 48.325 -106.834 1.00 32.94 423 LYS D C 1
ATOM 13965 O O . LYS D 1 445 ? -25.365 47.466 -106.755 1.00 27.91 423 LYS D O 1
ATOM 13971 N N . HIS D 1 446 ? -26.166 49.485 -106.184 1.00 29.55 424 HIS D N 1
ATOM 13972 C CA . HIS D 1 446 ? -24.933 49.891 -105.524 1.00 25.44 424 HIS D CA 1
ATOM 13973 C C . HIS D 1 446 ? -24.863 49.505 -104.051 1.00 29.26 424 HIS D C 1
ATOM 13974 O O . HIS D 1 446 ? -23.775 49.564 -103.467 1.00 28.32 424 HIS D O 1
ATOM 13981 N N . LEU D 1 447 ? -25.975 49.111 -103.434 1.00 25.67 425 LEU D N 1
ATOM 13982 C CA . LEU D 1 447 ? -25.930 48.689 -102.039 1.00 25.85 425 LEU D CA 1
ATOM 13983 C C . LEU D 1 447 ? -25.147 47.386 -101.916 1.00 25.61 425 LEU D C 1
ATOM 13984 O O . LEU D 1 447 ? -25.431 46.409 -102.614 1.00 28.54 425 LEU D O 1
ATOM 13989 N N . ARG D 1 448 ? -24.154 47.377 -101.027 1.00 21.90 426 ARG D N 1
ATOM 13990 C CA . ARG D 1 448 ? -23.266 46.224 -100.867 1.00 25.00 426 ARG D CA 1
ATOM 13991 C C . ARG D 1 448 ? -23.789 45.320 -99.751 1.00 23.55 426 ARG D C 1
ATOM 13992 O O . ARG D 1 448 ? -23.190 45.161 -98.687 1.00 24.58 426 ARG D O 1
ATOM 14000 N N . PHE D 1 449 ? -24.941 44.712 -100.021 1.00 20.46 427 PHE D N 1
ATOM 14001 C CA . PHE D 1 449 ? -25.592 43.847 -99.053 1.00 21.72 427 PHE D CA 1
ATOM 14002 C C . PHE D 1 449 ? -26.184 42.646 -99.774 1.00 24.76 427 PHE D C 1
ATOM 14003 O O . PHE D 1 449 ? -26.443 42.683 -100.979 1.00 21.67 427 PHE D O 1
ATOM 14011 N N . GLY D 1 450 ? -26.380 41.566 -99.015 1.00 20.12 428 GLY D N 1
ATOM 14012 C CA . GLY D 1 450 ? -26.946 40.359 -99.589 1.00 25.46 428 GLY D CA 1
ATOM 14013 C C . GLY D 1 450 ? -28.408 40.500 -99.957 1.00 26.79 428 GLY D C 1
ATOM 14014 O O . GLY D 1 450 ? -28.872 39.880 -100.917 1.00 22.94 428 GLY D O 1
ATOM 14015 N N . GLU D 1 451 ? -29.152 41.314 -99.213 1.00 23.15 429 GLU D N 1
ATOM 14016 C CA . GLU D 1 451 ? -30.565 41.539 -99.483 1.00 23.67 429 GLU D CA 1
ATOM 14017 C C . GLU D 1 451 ? -30.835 43.034 -99.552 1.00 21.73 429 GLU D C 1
ATOM 14018 O O . GLU D 1 451 ? -30.332 43.801 -98.725 1.00 21.91 429 GLU D O 1
ATOM 14024 N N . VAL D 1 452 ? -31.609 43.442 -100.555 1.00 25.10 430 VAL D N 1
ATOM 14025 C CA . VAL D 1 452 ? -32.097 44.809 -100.686 1.00 22.05 430 VAL D CA 1
ATOM 14026 C C . VAL D 1 452 ? -33.619 44.739 -100.676 1.00 24.48 430 VAL D C 1
ATOM 14027 O O . VAL D 1 452 ? -34.230 44.195 -101.605 1.00 26.71 430 VAL D O 1
ATOM 14031 N N . GLN D 1 453 ? -34.229 45.278 -99.627 1.00 22.46 431 GLN D N 1
ATOM 14032 C CA . GLN D 1 453 ? -35.677 45.278 -99.466 1.00 24.91 431 GLN D CA 1
ATOM 14033 C C . GLN D 1 453 ? -36.218 46.638 -99.886 1.00 28.05 431 GLN D C 1
ATOM 14034 O O . GLN D 1 453 ? -35.872 47.657 -99.279 1.00 28.15 431 GLN D O 1
ATOM 14040 N N . VAL D 1 454 ? -37.062 46.655 -100.915 1.00 27.98 432 VAL D N 1
ATOM 14041 C CA . VAL D 1 454 ? -37.538 47.894 -101.524 1.00 28.25 432 VAL D CA 1
ATOM 14042 C C . VAL D 1 454 ? -38.982 48.128 -101.099 1.00 27.43 432 VAL D C 1
ATOM 14043 O O . VAL D 1 454 ? -39.867 47.322 -101.411 1.00 24.66 432 VAL D O 1
ATOM 14047 N N . ASN D 1 455 ? -39.213 49.233 -100.388 1.00 26.93 433 ASN D N 1
ATOM 14048 C CA . ASN D 1 455 ? -40.551 49.661 -99.970 1.00 32.13 433 ASN D CA 1
ATOM 14049 C C . ASN D 1 455 ? -41.270 48.601 -99.139 1.00 30.77 433 ASN D C 1
ATOM 14050 O O . ASN D 1 455 ? -42.502 48.581 -99.077 1.00 31.14 433 ASN D O 1
ATOM 14055 N N . GLY D 1 456 ? -40.518 47.724 -98.482 1.00 30.32 434 GLY D N 1
ATOM 14056 C CA . GLY D 1 456 ? -41.132 46.699 -97.658 1.00 24.58 434 GLY D CA 1
ATOM 14057 C C . GLY D 1 456 ? -40.088 45.745 -97.109 1.00 27.28 434 GLY D C 1
ATOM 14058 O O . GLY D 1 456 ? -38.900 46.066 -97.068 1.00 29.47 434 GLY D O 1
ATOM 14059 N N . ILE D 1 457 ? -40.557 44.569 -96.687 1.00 24.27 435 ILE D N 1
ATOM 14060 C CA . ILE D 1 457 ? -39.685 43.528 -96.147 1.00 23.41 435 ILE D CA 1
ATOM 14061 C C . ILE D 1 457 ? -40.354 42.167 -96.329 1.00 28.48 435 ILE D C 1
ATOM 14062 O O . ILE D 1 457 ? -41.543 41.999 -96.030 1.00 27.05 435 ILE D O 1
ATOM 14067 N N . LYS D 1 458 ? -39.606 41.190 -96.847 1.00 25.38 436 LYS D N 1
ATOM 14068 C CA . LYS D 1 458 ? -40.188 39.894 -97.196 1.00 27.10 436 LYS D CA 1
ATOM 14069 C C . LYS D 1 458 ? -39.146 38.796 -97.037 1.00 23.93 436 LYS D C 1
ATOM 14070 O O . LYS D 1 458 ? -38.082 38.852 -97.663 1.00 28.15 436 LYS D O 1
ATOM 14076 N N . TYR D 1 459 ? -39.461 37.800 -96.209 1.00 28.21 437 TYR D N 1
ATOM 14077 C CA . TYR D 1 459 ? -38.665 36.590 -96.057 1.00 25.91 437 TYR D CA 1
ATOM 14078 C C . TYR D 1 459 ? -39.610 35.399 -96.023 1.00 29.26 437 TYR D C 1
ATOM 14079 O O . TYR D 1 459 ? -40.725 35.503 -95.503 1.00 31.40 437 TYR D O 1
ATOM 14088 N N . SER D 1 460 ? -39.171 34.275 -96.588 1.00 22.56 438 SER D N 1
ATOM 14089 C CA . SER D 1 460 ? -39.984 33.065 -96.599 1.00 24.13 438 SER D CA 1
ATOM 14090 C C . SER D 1 460 ? -39.088 31.867 -96.891 1.00 24.98 438 SER D C 1
ATOM 14091 O O . SER D 1 460 ? -37.939 32.012 -97.321 1.00 21.02 438 SER D O 1
ATOM 14094 N N . ILE D 1 461 ? -39.641 30.670 -96.656 1.00 17.17 439 ILE D N 1
ATOM 14095 C CA . ILE D 1 461 ? -38.861 29.436 -96.751 1.00 23.54 439 ILE D CA 1
ATOM 14096 C C . ILE D 1 461 ? -38.346 29.208 -98.169 1.00 23.31 439 ILE D C 1
ATOM 14097 O O . ILE D 1 461 ? -37.337 28.515 -98.364 1.00 22.06 439 ILE D O 1
ATOM 14102 N N . ASN D 1 462 ? -39.008 29.775 -99.180 1.00 21.28 440 ASN D N 1
ATOM 14103 C CA . ASN D 1 462 ? -38.550 29.609 -100.555 1.00 22.78 440 ASN D CA 1
ATOM 14104 C C . ASN D 1 462 ? -37.592 30.708 -101.007 1.00 23.17 440 ASN D C 1
ATOM 14105 O O . ASN D 1 462 ? -36.977 30.576 -102.071 1.00 26.56 440 ASN D O 1
ATOM 14110 N N . LEU D 1 463 ? -37.442 31.773 -100.231 1.00 22.87 441 LEU D N 1
ATOM 14111 C CA . LEU D 1 463 ? -36.615 32.905 -100.638 1.00 20.18 441 LEU D CA 1
ATOM 14112 C C . LEU D 1 463 ? -35.234 32.794 -100.005 1.00 21.37 441 LEU D C 1
ATOM 14113 O O . LEU D 1 463 ? -35.136 32.623 -98.784 1.00 22.23 441 LEU D O 1
ATOM 14118 N N . PRO D 1 464 ? -34.156 32.893 -100.788 1.00 19.49 442 PRO D N 1
ATOM 14119 C CA . PRO D 1 464 ? -32.814 32.760 -100.208 1.00 18.29 442 PRO D CA 1
ATOM 14120 C C . PRO D 1 464 ? -32.541 33.857 -99.193 1.00 22.72 442 PRO D C 1
ATOM 14121 O O . PRO D 1 464 ? -32.894 35.023 -99.396 1.00 23.22 442 PRO D O 1
ATOM 14125 N N . HIS D 1 465 ? -31.925 33.460 -98.083 1.00 21.27 443 HIS D N 1
ATOM 14126 C CA . HIS D 1 465 ? -31.520 34.364 -97.012 1.00 22.38 443 HIS D CA 1
ATOM 14127 C C . HIS D 1 465 ? -30.023 34.177 -96.796 1.00 23.84 443 HIS D C 1
ATOM 14128 O O . HIS D 1 465 ? -29.580 33.100 -96.382 1.00 24.11 443 HIS D O 1
ATOM 14135 N N . PHE D 1 466 ? -29.246 35.218 -97.082 1.00 26.42 444 PHE D N 1
ATOM 14136 C CA . PHE D 1 466 ? -27.796 35.105 -97.048 1.00 37.10 444 PHE D CA 1
ATOM 14137 C C . PHE D 1 466 ? -27.186 36.464 -96.743 1.00 30.67 444 PHE D C 1
ATOM 14138 O O . PHE D 1 466 ? -27.825 37.510 -96.903 1.00 20.68 444 PHE D O 1
ATOM 14146 N N . GLY D 1 467 ? -25.932 36.429 -96.316 1.00 28.72 445 GLY D N 1
ATOM 14147 C CA . GLY D 1 467 ? -25.163 37.639 -96.109 1.00 29.56 445 GLY D CA 1
ATOM 14148 C C . GLY D 1 467 ? -23.838 37.562 -96.825 1.00 27.13 445 GLY D C 1
ATOM 14149 O O . GLY D 1 467 ? -23.307 36.484 -97.093 1.00 28.17 445 GLY D O 1
ATOM 14150 N N . ILE D 1 468 ? -23.300 38.735 -97.152 1.00 24.38 446 ILE D N 1
ATOM 14151 C CA . ILE D 1 468 ? -22.004 38.834 -97.809 1.00 24.01 446 ILE D CA 1
ATOM 14152 C C . ILE D 1 468 ? -21.021 39.499 -96.853 1.00 25.25 446 ILE D C 1
ATOM 14153 O O . ILE D 1 468 ? -21.382 39.842 -95.722 1.00 25.83 446 ILE D O 1
ATOM 14158 N N . LYS D 1 469 ? -19.780 39.671 -97.296 1.00 29.07 447 LYS D N 1
ATOM 14159 C CA . LYS D 1 469 ? -18.719 40.346 -96.521 1.00 23.89 447 LYS D CA 1
ATOM 14160 C C . LYS D 1 469 ? -18.576 39.617 -95.178 1.00 23.68 447 LYS D C 1
ATOM 14161 O O . LYS D 1 469 ? -18.618 38.379 -95.138 1.00 23.29 447 LYS D O 1
ATOM 14167 N N . GLN D 1 470 ? -18.429 40.337 -94.066 1.00 19.41 448 GLN D N 1
ATOM 14168 C CA . GLN D 1 470 ? -18.184 39.715 -92.769 1.00 15.86 448 GLN D CA 1
ATOM 14169 C C . GLN D 1 470 ? -19.454 39.193 -92.101 1.00 22.12 448 GLN D C 1
ATOM 14170 O O . GLN D 1 470 ? -19.385 38.737 -90.956 1.00 22.37 448 GLN D O 1
ATOM 14176 N N . SER D 1 471 ? -20.597 39.240 -92.784 1.00 19.43 449 SER D N 1
ATOM 14177 C CA . SER D 1 471 ? -21.838 38.711 -92.235 1.00 24.69 449 SER D CA 1
ATOM 14178 C C . SER D 1 471 ? -21.979 37.208 -92.436 1.00 23.65 449 SER D C 1
ATOM 14179 O O . SER D 1 471 ? -22.994 36.636 -92.023 1.00 26.03 449 SER D O 1
ATOM 14182 N N . GLY D 1 472 ? -21.003 36.561 -93.060 1.00 26.42 450 GLY D N 1
ATOM 14183 C CA . GLY D 1 472 ? -20.945 35.115 -93.109 1.00 29.66 450 GLY D CA 1
ATOM 14184 C C . GLY D 1 472 ? -20.931 34.590 -94.528 1.00 28.38 450 GLY D C 1
ATOM 14185 O O . GLY D 1 472 ? -20.734 35.327 -95.499 1.00 30.44 450 GLY D O 1
ATOM 14186 N N . VAL D 1 473 ? -21.139 33.280 -94.640 1.00 27.29 451 VAL D N 1
ATOM 14187 C CA . VAL D 1 473 ? -21.119 32.583 -95.918 1.00 31.52 451 VAL D CA 1
ATOM 14188 C C . VAL D 1 473 ? -22.199 31.514 -95.903 1.00 29.34 451 VAL D C 1
ATOM 14189 O O . VAL D 1 473 ? -22.515 30.935 -94.860 1.00 34.85 451 VAL D O 1
ATOM 14193 N N . GLY D 1 474 ? -22.760 31.249 -97.074 1.00 32.91 452 GLY D N 1
ATOM 14194 C CA . GLY D 1 474 ? -23.824 30.279 -97.208 1.00 34.86 452 GLY D CA 1
ATOM 14195 C C . GLY D 1 474 ? -25.191 30.935 -97.290 1.00 33.71 452 GLY D C 1
ATOM 14196 O O . GLY D 1 474 ? -25.364 32.140 -97.083 1.00 35.47 452 GLY D O 1
ATOM 14197 N N . VAL D 1 475 ? -26.178 30.103 -97.601 1.00 25.83 453 VAL D N 1
ATOM 14198 C CA . VAL D 1 475 ? -27.549 30.538 -97.816 1.00 20.37 453 VAL D CA 1
ATOM 14199 C C . VAL D 1 475 ? -28.454 29.678 -96.949 1.00 28.84 453 VAL D C 1
ATOM 14200 O O . VAL D 1 475 ? -28.288 28.455 -96.894 1.00 27.95 453 VAL D O 1
ATOM 14204 N N . ASP D 1 476 ? -29.392 30.320 -96.260 1.00 18.88 454 ASP D N 1
ATOM 14205 C CA . ASP D 1 476 ? -30.487 29.649 -95.580 1.00 19.65 454 ASP D CA 1
ATOM 14206 C C . ASP D 1 476 ? -31.767 29.882 -96.376 1.00 20.40 454 ASP D C 1
ATOM 14207 O O . ASP D 1 476 ? -31.917 30.915 -97.037 1.00 22.35 454 ASP D O 1
ATOM 14212 N N . CYS D 1 477 ? -32.680 28.907 -96.316 1.00 23.99 455 CYS D N 1
ATOM 14213 C CA . CYS D 1 477 ? -33.911 28.884 -97.106 1.00 26.63 455 CYS D CA 1
ATOM 14214 C C . CYS D 1 477 ? -33.627 28.743 -98.602 1.00 21.16 455 CYS D C 1
ATOM 14215 O O . CYS D 1 477 ? -32.468 28.777 -99.033 1.00 18.62 455 CYS D O 1
ATOM 14218 N N . SER D 1 478 ? -34.691 28.572 -99.392 1.00 18.19 456 SER D N 1
ATOM 14219 C CA . SER D 1 478 ? -34.635 28.323 -100.834 1.00 19.44 456 SER D CA 1
ATOM 14220 C C . SER D 1 478 ? -33.913 27.019 -101.159 1.00 19.84 456 SER D C 1
ATOM 14221 O O . SER D 1 478 ? -33.398 26.343 -100.263 1.00 19.59 456 SER D O 1
ATOM 14224 N N . LEU D 1 479 ? -33.886 26.657 -102.447 1.00 24.38 457 LEU D N 1
ATOM 14225 C CA . LEU D 1 479 ? -33.176 25.461 -102.887 1.00 21.43 457 LEU D CA 1
ATOM 14226 C C . LEU D 1 479 ? -31.684 25.541 -102.609 1.00 19.87 457 LEU D C 1
ATOM 14227 O O . LEU D 1 479 ? -31.044 24.501 -102.413 1.00 21.36 457 LEU D O 1
ATOM 14232 N N . LEU D 1 480 ? -31.118 26.750 -102.591 1.00 21.68 458 LEU D N 1
ATOM 14233 C CA . LEU D 1 480 ? -29.681 26.903 -102.403 1.00 20.68 458 LEU D CA 1
ATOM 14234 C C . LEU D 1 480 ? -29.210 26.399 -101.045 1.00 20.62 458 LEU D C 1
ATOM 14235 O O . LEU D 1 480 ? -28.031 26.064 -100.903 1.00 20.95 458 LEU D O 1
ATOM 14240 N N . ALA D 1 481 ? -30.096 26.332 -100.046 1.00 21.60 459 ALA D N 1
ATOM 14241 C CA . ALA D 1 481 ? -29.681 25.873 -98.721 1.00 20.58 459 ALA D CA 1
ATOM 14242 C C . ALA D 1 481 ? -29.217 24.422 -98.727 1.00 24.54 459 ALA D C 1
ATOM 14243 O O . ALA D 1 481 ? -28.505 24.007 -97.806 1.00 22.88 459 ALA D O 1
ATOM 14245 N N . LEU D 1 482 ? -29.603 23.645 -99.743 1.00 17.66 460 LEU D N 1
ATOM 14246 C CA . LEU D 1 482 ? -29.146 22.266 -99.868 1.00 22.45 460 LEU D CA 1
ATOM 14247 C C . LEU D 1 482 ? -27.691 22.159 -100.303 1.00 19.88 460 LEU D C 1
ATOM 14248 O O . LEU D 1 482 ? -27.078 21.107 -100.098 1.00 24.73 460 LEU D O 1
ATOM 14253 N N . ASP D 1 483 ? -27.131 23.219 -100.893 1.00 25.55 461 ASP D N 1
ATOM 14254 C CA . ASP D 1 483 ? -25.779 23.143 -101.445 1.00 25.22 461 ASP D CA 1
ATOM 14255 C C . ASP D 1 483 ? -24.757 22.731 -100.389 1.00 25.77 461 ASP D C 1
ATOM 14256 O O . ASP D 1 483 ? -23.823 21.976 -100.682 1.00 23.12 461 ASP D O 1
ATOM 14261 N N . ASP D 1 484 ? -24.918 23.214 -99.154 1.00 26.28 462 ASP D N 1
ATOM 14262 C CA . ASP D 1 484 ? -23.972 22.874 -98.093 1.00 31.61 462 ASP D CA 1
ATOM 14263 C C . ASP D 1 484 ? -23.985 21.384 -97.772 1.00 28.54 462 ASP D C 1
ATOM 14264 O O . ASP D 1 484 ? -22.958 20.832 -97.357 1.00 26.34 462 ASP D O 1
ATOM 14269 N N . TYR D 1 485 ? -25.127 20.721 -97.951 1.00 21.23 463 TYR D N 1
ATOM 14270 C CA . TYR D 1 485 ? -25.299 19.329 -97.564 1.00 19.73 463 TYR D CA 1
ATOM 14271 C C . TYR D 1 485 ? -25.183 18.358 -98.732 1.00 22.74 463 TYR D C 1
ATOM 14272 O O . TYR D 1 485 ? -25.267 17.144 -98.519 1.00 21.11 463 TYR D O 1
ATOM 14281 N N . LEU D 1 486 ? -24.966 18.853 -99.948 1.00 19.88 464 LEU D N 1
ATOM 14282 C CA . LEU D 1 486 ? -24.874 18.011 -101.136 1.00 26.14 464 LEU D CA 1
ATOM 14283 C C . LEU D 1 486 ? -23.523 18.219 -101.806 1.00 26.63 464 LEU D C 1
ATOM 14284 O O . LEU D 1 486 ? -23.059 19.356 -101.945 1.00 27.14 464 LEU D O 1
ATOM 14289 N N . ALA D 1 487 ? -22.891 17.117 -102.199 1.00 25.32 465 ALA D N 1
ATOM 14290 C CA . ALA D 1 487 ? -21.609 17.132 -102.885 1.00 23.29 465 ALA D CA 1
ATOM 14291 C C . ALA D 1 487 ? -21.806 16.707 -104.333 1.00 21.21 465 ALA D C 1
ATOM 14292 O O . ALA D 1 487 ? -22.601 15.809 -104.622 1.00 24.85 465 ALA D O 1
ATOM 14294 N N . TYR D 1 488 ? -21.090 17.351 -105.241 1.00 17.77 466 TYR D N 1
ATOM 14295 C CA . TYR D 1 488 ? -21.241 16.985 -106.637 1.00 23.35 466 TYR D CA 1
ATOM 14296 C C . TYR D 1 488 ? -20.516 15.674 -106.930 1.00 23.76 466 TYR D C 1
ATOM 14297 O O . TYR D 1 488 ? -19.671 15.206 -106.160 1.00 19.88 466 TYR D O 1
ATOM 14306 N N . LYS D 1 489 ? -20.888 15.066 -108.052 1.00 22.10 467 LYS D N 1
ATOM 14307 C CA . LYS D 1 489 ? -20.130 13.957 -108.613 1.00 22.82 467 LYS D CA 1
ATOM 14308 C C . LYS D 1 489 ? -20.258 14.019 -110.126 1.00 23.84 467 LYS D C 1
ATOM 14309 O O . LYS D 1 489 ? -21.371 14.127 -110.648 1.00 20.73 467 LYS D O 1
ATOM 14315 N N . ARG D 1 490 ? -19.124 13.963 -110.821 1.00 23.19 468 ARG D N 1
ATOM 14316 C CA . ARG D 1 490 ? -19.094 13.865 -112.274 1.00 22.37 468 ARG D CA 1
ATOM 14317 C C . ARG D 1 490 ? -18.712 12.443 -112.656 1.00 22.73 468 ARG D C 1
ATOM 14318 O O . ARG D 1 490 ? -17.654 11.951 -112.246 1.00 20.98 468 ARG D O 1
ATOM 14326 N N . VAL D 1 491 ? -19.579 11.783 -113.417 1.00 20.49 469 VAL D N 1
ATOM 14327 C CA . VAL D 1 491 ? -19.299 10.478 -114.004 1.00 21.37 469 VAL D CA 1
ATOM 14328 C C . VAL D 1 491 ? -19.064 10.705 -115.493 1.00 23.98 469 VAL D C 1
ATOM 14329 O O . VAL D 1 491 ? -19.972 11.136 -116.217 1.00 24.56 469 VAL D O 1
ATOM 14333 N N . SER D 1 492 ? -17.838 10.447 -115.945 1.00 24.55 470 SER D N 1
ATOM 14334 C CA . SER D 1 492 ? -17.448 10.619 -117.339 1.00 21.37 470 SER D CA 1
ATOM 14335 C C . SER D 1 492 ? -17.054 9.270 -117.920 1.00 26.45 470 SER D C 1
ATOM 14336 O O . SER D 1 492 ? -16.253 8.547 -117.320 1.00 26.90 470 SER D O 1
ATOM 14339 N N . ARG D 1 493 ? -17.596 8.947 -119.097 1.00 25.72 471 ARG D N 1
ATOM 14340 C CA . ARG D 1 493 ? -17.387 7.648 -119.725 1.00 30.55 471 ARG D CA 1
ATOM 14341 C C . ARG D 1 493 ? -16.907 7.827 -121.158 1.00 28.25 471 ARG D C 1
ATOM 14342 O O . ARG D 1 493 ? -17.486 8.611 -121.918 1.00 26.50 471 ARG D O 1
ATOM 14350 N N . ALA D 1 494 ? -15.861 7.089 -121.525 1.00 25.44 472 ALA D N 1
ATOM 14351 C CA . ALA D 1 494 ? -15.361 7.101 -122.895 1.00 26.92 472 ALA D CA 1
ATOM 14352 C C . ALA D 1 494 ? -16.358 6.400 -123.810 1.00 24.25 472 ALA D C 1
ATOM 14353 O O . ALA D 1 494 ? -16.710 5.238 -123.583 1.00 30.44 472 ALA D O 1
ATOM 14355 N N . LEU D 1 495 ? -16.820 7.110 -124.841 1.00 29.21 473 LEU D N 1
ATOM 14356 C CA . LEU D 1 495 ? -17.854 6.565 -125.713 1.00 36.78 473 LEU D CA 1
ATOM 14357 C C . LEU D 1 495 ? -17.292 5.573 -126.721 1.00 35.55 473 LEU D C 1
ATOM 14358 O O . LEU D 1 495 ? -18.000 4.643 -127.126 1.00 42.11 473 LEU D O 1
ATOM 14363 N N . LYS D 1 496 ? -16.033 5.746 -127.132 1.00 34.85 474 LYS D N 1
ATOM 14364 C CA . LYS D 1 496 ? -15.384 4.769 -127.996 1.00 44.92 474 LYS D CA 1
ATOM 14365 C C . LYS D 1 496 ? -15.132 3.443 -127.290 1.00 50.37 474 LYS D C 1
ATOM 14366 O O . LYS D 1 496 ? -14.853 2.447 -127.968 1.00 48.01 474 LYS D O 1
ATOM 14368 N N . VAL D 1 497 ? -15.224 3.415 -125.960 1.00 48.51 475 VAL D N 1
ATOM 14369 C CA . VAL D 1 497 ? -15.062 2.205 -125.155 1.00 49.40 475 VAL D CA 1
ATOM 14370 C C . VAL D 1 497 ? -13.707 1.552 -125.387 1.00 50.39 475 VAL D C 1
ATOM 14371 O O . VAL D 1 497 ? -12.954 1.323 -124.440 1.00 48.01 475 VAL D O 1
#

Secondary structure (DSSP, 8-state):
-EEE-EEETTEEE--SEEEEEE-TTT--EEEEEEEB-HHHHHHHHHHHHHHHHHHTTS-HHHHHHHHHHHHHHHHHTHHHHHHHHHHHH---HHHHHHHHHHHHHHHHHHHHHHTT---EEE--TTSSEEEEEEEEE--EEEEE--SSSHHHHHHHHHHHHHHTT--EEEE--TTS-HHHHHHHHHHHHTTPPTTSEEE--B-IIIIIHHHHH-SSEEEEEEES-HHHHHHHHHHGGGS--EEEEE----EEEEE-TTS-HHHHHHHHHHHHHGGGG--TTSEEEEEEEGGGHHHHHHHHHHHHHT--B---TTS---B---SSHHHHHHHHHHHHHHHTTT-EEEE--SPPTT--SS----EEEES--TTSHHHHS---SSEEEEEEE--HHHHHHHHT-SS--SEEEEE-S-HHHHHHHHHH--SSEEEESS----TTS-EE--GGGEESEESTGGGGGGGEEEEEEEEETT-/---B-----EE-EEETTEEE--SEEEEEE-TTT--EEEEEEEP-HHHHHHHHHHHHHHHHHHHTS-HHHHHHHHHHHHHHHHHTHHHHHHHHHHHH---TTTHHHHHHHHHHHHHHHHHHHTT---EE---TTSSEEEEEEEEE---EEEE--SSSHHHHHHHHHHHHHHTT--EEEE--TTS-HHHHHHHHHHHHHTPPTTSEEE----IIIIIHHHHH-SS-SEEEEES-HHHHHHHHHHGGGS--EEEEE----EEEEE-TTS-HHHHHHHHHHHHHGGGG--TTSEEEEEEEGGGHHHHHHHHHHHHHT--BS--TTS---B---SSHHHHHHHHHHHHHHHHTT-EEEE--SPPTT--SS----EEEES--TTSHHHHS---SSEEEEEEE--HHHHHHHHH-SS--S--EEE-S-HHHHHHHHHH--SS--EESS--B-TTS-B---GGGEES-BSTGGGGGGGEEEEEEEEETT-/--S-B------B-EEETTEEE--S--EEEE-TTT-SEEEEEPPP-HHHHHHHHHHHHHHHHHHHTS-HHHHHHHHHHHHHHHHHTHHHHHHHHHHHH---GGGHHHHHHHHHHHHHHHHHHHTT---EE---TTSSEEEEEEEEE--EEEEE--SSSHHHHHHHHHHHHHHTT--EEEE--TTS-HHHHHHHHHHHHTTPPTTSEEE----IIIIIHHHHH-SSEEEEEEES-HHHHHHHHHHGGGS--EEEEE----EEEEE-TTS-HHHHHHHHHHHHHGGGG--TTSEEEEEEEGGGHHHHHHHHHHHHHT--B---TTS--SB---SSHHHHHHHHHHHHHHHHTT-EEEE--SPPTT--SS----EEEES--TTSHHHHS---SSEEEEEEE--HHHHHHHHT-SS--SEEEEE-S-HHHHHHHHHH--SSEEEESS--B-TTS-EE--GGGEESEESTGGGGGGTEEEEEEEEETT-/-TT-B----EE-EEETTEEE--S-EEEEE-TTT-SEEEEEEPP-HHHHHHHHHHHHHHHHHHHTS-HHHHHHHHHHHHHHHHTTHHHHHHHHHHHH---GGGHHHHHHHHHHHHHHHHHHHTT---EEE--TTSSEEEEEEEEE---EEEE--SSSHHHHHHHHHHHHHHTT--EEEE--TTS-HHHHHHHHHHHHTTPPTTSEEE----IIIIIHHHHH-SS-SEEEEES-HHHHHHHHHHGGGS--EEEEE----EEEEE-TTS-HHHHHHHHHHHHHGGGG--TTSEEEEEEEGGGHHHHHHHHHHHHHT--B---TTS--SB---S-HHHHHHHHHHHHHHHTTT-EEEE--SPPTT--SS----EEEES--TTSHHHHS---SSEEEEEEES-HHHHHHHHT-SS--SEEEEE-S-HHHHHHHHHH--SSEEEESS--B-TTS-EE--GGGEESEESTGGGGGGGEEEEEEEEETT-

Nearest PDB structures (foldseek):
  6pnu-assembly1_D  TM=1.002E+00  e=0.000E+00  Pseudoalteromonas fuliginea
  6pnu-assembly1_C  TM=1.002E+00  e=0.000E+00  Pseudoalteromonas fuliginea
  2opx-assembly1_A  TM=9.710E-01  e=2.585E-54  Escherichia coli BL21(DE3)
  2hg2-assembly1_A  TM=9.675E-01  e=6.654E-53  Escherichia coli
  3rh9-assembly1_A  TM=9.559E-01  e=4.949E-54  Marinobacter nauticus VT8

Sequence (1922 aa):
SLSKQLYIGGKLITSDATTEIINPATLEIVGEISAAGINEANMALESAQEAFSSWSTTPAIERAQWMLKLRDAVIANEQHLRECVHLEMAKPWQSTADDFQMLVDSLNFYADAIVNIADEEIKDNEGTHSHVLSREPVGVAAAFLAWNFPLLNLAYKLGPAMAAGCPLVVKPSSKTPLSAYAVGELCEQIGLPAGVVNILSGMDSTVGDAISASTIPSVLTLIGSTNVGKHVIATGATSIKRRYSMELGGNAPAIVCSDANLDNAADVICGVKFANAGQICVTPNRVFVHESVADEFIEKVLTRAKAVKVGFDKNEAIDMGPVMDANSWQRIDELVKDAQQNGAQLQLGGKKPTGVNGYFYEPTVLTNVDSSMKIYKDEIFGPVISIIIFSDNEQVLSDANDTDAGLSSFIFSSNEDTISYFAKHLRFGEVQVNGIKYSINLPHFGIKQSGVGVDCSLLALDDYLAYKRVSRALKVGSSHHHHSLSKQLYIGGKLITSDATTEIINPATLEIVGEISAAGINEANMALESAQEAFSSWSTTPAIERAQWMLKLRDAVIIANEQHLREECVHLEMAKPWQSTADDFQMLVDSLNFYADAIVNIADEEIKDNEGTHSHVLSREPVGVAAAFLAWNFPLLNLAYKLGPAMAAGCPLVVKPSSKTPLSAYAVGELCEQIGLPAGVVNILSGMDSTVGDAISASTIPSVLTLIGSTNVGKHVIATGATSIKRYSMELGGNAPAIVCSDANLDNAADVICGVKFANAGQICVTPNRVFVHESVADEFIEKVLTRAKAVKVGFDKNEAIDMGPVMDANSWQRIDELVKDAQQNGAQLQLGGKKPTGVNGYFYEPTVLTNVDSSMKIYKDEIFGPVISIIIFSDNEQVLSDANDTDAGLSSFIFSSNEDTISYFAKHLRFGEVQVNGIKYSINLPHFGIKQSGVGVDCSLLALDDYLAYKRVSRALKVMGSSHHHHSLSKQLYIGGKLITSDATTEIINPATLEIVGEISAAGINEANMALESAQEAFSSWSTTPAIERAQWMLKLRDAVIANEQHLRECVHLEMAKPWQSTADDFQMLVDSLNFYADAIVNIADEEIKDNEGTHSHVLSREPVGVAAAFLAWNFPLLNLAYKLGPAMAAGCPLVVKPSSKTPLSAYAVGELCEQIGLPAGVVNILSGMDSTVGDAISASTIPSVLTLIGSTNVGKHVIATGATSIKRYSMELGGNAPAIVCSDANLDNAADVICGVKFANAGQICVTPNRVFVHESVADEFIEKVLTRAKAVKVGFDKNEAIDMGPVMDANSWQRIDELVKDAQQNGAQLQLGGKKPTGVNGYFYEPTVLTNVDSSMKIYKDEIFGPVISIIIFSDNEQVLSDANDTDAGLSSFIFSSNEDTISYFAKHLRFGEVQVNGIKYSINLPHFGIKQSGVGVDCSLLALDDYLAYKRVSRALKVMGSSHHHHLSKQLYIGGKLITSDATTEIINPATLEIVGEISAAGINEANMALESAQEAFSSWSTTPAIERAQQWMLKLRDAVIANEQHLRECVHLEMMAKPWQSTADDFQMLVDSLNFYADAIVNIADEEIKDNEGTHSHVLSREPVGVAAAFLAWNFPLLNLAYKLGPAMAAGCPLVVKPSSKTPLSAYAVGELCEQIGLPAGVVNILSGMDSTVGDAISASTIPSVLTLIGSTNVGKHVIATGATSIKRYSMELGGNAPAIVCSDANLDNAADVICGVKFANAGQICVTPNRVFVHESVADEFIEKVLTRAKAVKVGFDKNEAIDMGPVMDANSWQRIDELVKDAQQNGAQLQLGGKKPTGVNGYFYEPTVLTNVDSSMKIYKDEIFGPVISIIIFSDNEEQVLSDANDTDAGLSSFIFSSNEDTISYFAKHLRFGEVQVNGIKYSINLPHFGIKQSGVGVDCSLLALDDYLAYKRVSRALKV